Protein 2E2Z (pdb70)

Secondary structure (DSSP, 8-state):
----S---EEEEEEEETTTTEEEEEEEEHHHHHTSEEEEE-TTT--EEES--SS-SGGGS---HHHHHHHH----SSSS-EEEESS--HHHHHHHSSS--

Radius of gyration: 14.29 Å; Cα contacts (8 Å, |Δi|>4): 140; chains: 1; bounding box: 29×41×26 Å

InterPro domains:
  IPR007853 Zinc finger, DNL-type [PF05180] (70-133)
  IPR007853 Zinc finger, DNL-type [PS51501] (64-159)
  IPR024158 Mitochondrial import protein TIM15 [PTHR20922] (60-144)

Organism: Saccharomyces cerevisiae (strain ATCC 204508 / S288c) (NCBI:txid559292)

Foldseek 3Di:
DDDDDDQDKDKDWDQPPPVRRIDMDMDGPLLQVAHWKWFADPPPGDIDTDHHRPCQCVLVPDDPCNQVVQVPDDDDPDNGIDGDNDGDCVRCVVSVPVDD

GO terms:
  GO:0051087 protein-folding chaperone binding (F, IDA)
  GO:0005759 mitochondrial matrix (C, IDA)
  GO:0005739 mitochondrion (C, HDA)
  GO:0030150 protein import into mitochondrial matrix (P, IMP)
  GO:0050821 protein stabilization (P, IMP)
  GO:0006457 protein folding (P, IMP)
  GO:0006986 response to unfolded protein (P, IMP)
  GO:0007005 mitochondrion organization (P, IMP)
  GO:0005515 protein binding (F, IPI)

Structure (mmCIF, N/CA/C/O backbone):
data_2E2Z
#
_entry.id   2E2Z
#
loop_
_entity.id
_entity.type
_entity.pdbx_description
1 polymer Tim15
2 non-polymer 'ZINC ION'
#
loop_
_atom_site.group_PDB
_atom_site.id
_atom_site.type_symbol
_atom_site.label_atom_id
_atom_site.label_alt_id
_atom_site.label_comp_id
_atom_site.label_asym_id
_atom_site.label_entity_id
_atom_site.label_seq_id
_atom_site.pdbx_PDB_ins_code
_atom_site.Cartn_x
_atom_site.Cartn_y
_atom_site.Cartn_z
_atom_site.occupancy
_atom_site.B_iso_or_equiv
_atom_site.auth_seq_id
_atom_site.auth_comp_id
_atom_site.auth_asym_id
_atom_site.auth_atom_id
_atom_site.pdbx_PDB_model_num
ATOM 1 N N . GLY A 1 1 ? -13.338 -1.710 -1.988 1.00 0.00 1 GLY A N 1
ATOM 2 C CA . GLY A 1 1 ? -13.306 -2.650 -3.093 1.00 0.00 1 GLY A CA 1
ATOM 3 C C . GLY A 1 1 ? -12.076 -2.480 -3.964 1.00 0.00 1 GLY A C 1
ATOM 4 O O . GLY A 1 1 ? -11.769 -1.373 -4.405 1.00 0.00 1 GLY A O 1
ATOM 8 N N . SER A 1 2 ? -11.370 -3.579 -4.210 1.00 0.00 2 SER A N 1
ATOM 9 C CA . SER A 1 2 ? -10.164 -3.546 -5.029 1.00 0.00 2 SER A CA 1
ATOM 10 C C . SER A 1 2 ? -9.948 -4.882 -5.732 1.00 0.00 2 SER A C 1
ATOM 11 O O . SER A 1 2 ? -10.724 -5.822 -5.556 1.00 0.00 2 SER A O 1
ATOM 19 N N . HIS A 1 3 ? -8.889 -4.958 -6.531 1.00 0.00 3 HIS A N 1
ATOM 20 C CA . HIS A 1 3 ? -8.569 -6.179 -7.262 1.00 0.00 3 HIS A CA 1
ATOM 21 C C . HIS A 1 3 ? -7.059 -6.365 -7.376 1.00 0.00 3 HIS A C 1
ATOM 22 O O . HIS A 1 3 ? -6.316 -5.398 -7.545 1.00 0.00 3 HIS A O 1
ATOM 36 N N . MET A 1 4 ? -6.612 -7.613 -7.281 1.00 0.00 4 MET A N 1
ATOM 37 C CA . MET A 1 4 ? -5.190 -7.924 -7.374 1.00 0.00 4 MET A CA 1
ATOM 38 C C . MET A 1 4 ? -4.976 -9.315 -7.962 1.00 0.00 4 MET A C 1
ATOM 39 O O . MET A 1 4 ? -5.924 -10.083 -8.127 1.00 0.00 4 MET A O 1
ATOM 53 N N . VAL A 1 5 ? -3.724 -9.634 -8.276 1.00 0.00 5 VAL A N 1
ATOM 54 C CA . VAL A 1 5 ? -3.385 -10.933 -8.845 1.00 0.00 5 VAL A CA 1
ATOM 55 C C . VAL A 1 5 ? -2.415 -11.690 -7.946 1.00 0.00 5 VAL A C 1
ATOM 56 O O . VAL A 1 5 ? -1.646 -12.530 -8.413 1.00 0.00 5 VAL A O 1
ATOM 69 N N . ASP A 1 6 ? -2.456 -11.387 -6.653 1.00 0.00 6 ASP A N 1
ATOM 70 C CA . ASP A 1 6 ? -1.581 -12.041 -5.686 1.00 0.00 6 ASP A CA 1
ATOM 71 C C . ASP A 1 6 ? -2.394 -12.714 -4.585 1.00 0.00 6 ASP A C 1
ATOM 72 O O . ASP A 1 6 ? -2.208 -12.434 -3.401 1.00 0.00 6 ASP A O 1
ATOM 81 N N . LYS A 1 7 ? -3.298 -13.603 -4.984 1.00 0.00 7 LYS A N 1
ATOM 82 C CA . LYS A 1 7 ? -4.141 -14.318 -4.033 1.00 0.00 7 LYS A CA 1
ATOM 83 C C . LYS A 1 7 ? -3.933 -15.824 -4.146 1.00 0.00 7 LYS A C 1
ATOM 84 O O . LYS A 1 7 ? -4.780 -16.556 -4.658 1.00 0.00 7 LYS A O 1
ATOM 103 N N . PRO A 1 8 ? -2.779 -16.302 -3.656 1.00 0.00 8 PRO A N 1
ATOM 104 C CA . PRO A 1 8 ? -2.434 -17.726 -3.689 1.00 0.00 8 PRO A CA 1
ATOM 105 C C . PRO A 1 8 ? -3.293 -18.553 -2.739 1.00 0.00 8 PRO A C 1
ATOM 106 O O . PRO A 1 8 ? -4.228 -18.039 -2.123 1.00 0.00 8 PRO A O 1
ATOM 117 N N . LYS A 1 9 ? -2.971 -19.837 -2.622 1.00 0.00 9 LYS A N 1
ATOM 118 C CA . LYS A 1 9 ? -3.712 -20.736 -1.746 1.00 0.00 9 LYS A CA 1
ATOM 119 C C . LYS A 1 9 ? -2.766 -21.676 -1.005 1.00 0.00 9 LYS A C 1
ATOM 120 O O . LYS A 1 9 ? -1.644 -21.917 -1.448 1.00 0.00 9 LYS A O 1
ATOM 139 N N . MET A 1 10 ? -3.228 -22.204 0.124 1.00 0.00 10 MET A N 1
ATOM 140 C CA . MET A 1 10 ? -2.423 -23.120 0.924 1.00 0.00 10 MET A CA 1
ATOM 141 C C . MET A 1 10 ? -3.284 -24.240 1.499 1.00 0.00 10 MET A C 1
ATOM 142 O O . MET A 1 10 ? -4.484 -24.068 1.706 1.00 0.00 10 MET A O 1
ATOM 156 N N . MET A 1 11 ? -2.662 -25.386 1.754 1.00 0.00 11 MET A N 1
ATOM 157 C CA . MET A 1 11 ? -3.373 -26.534 2.306 1.00 0.00 11 MET A CA 1
ATOM 158 C C . MET A 1 11 ? -3.097 -26.677 3.800 1.00 0.00 11 MET A C 1
ATOM 159 O O . MET A 1 11 ? -1.962 -26.512 4.249 1.00 0.00 11 MET A O 1
ATOM 173 N N . ILE A 1 12 ? -4.140 -26.984 4.563 1.00 0.00 12 ILE A N 1
ATOM 174 C CA . ILE A 1 12 ? -4.009 -27.150 6.005 1.00 0.00 12 ILE A CA 1
ATOM 175 C C . ILE A 1 12 ? -4.871 -28.303 6.507 1.00 0.00 12 ILE A C 1
ATOM 176 O O . ILE A 1 12 ? -6.080 -28.331 6.281 1.00 0.00 12 ILE A O 1
ATOM 192 N N . ALA A 1 13 ? -4.240 -29.253 7.190 1.00 0.00 13 ALA A N 1
ATOM 193 C CA . ALA A 1 13 ? -4.951 -30.406 7.728 1.00 0.00 13 ALA A CA 1
ATOM 194 C C . ALA A 1 13 ? -5.298 -30.201 9.199 1.00 0.00 13 ALA A C 1
ATOM 195 O O . ALA A 1 13 ? -4.429 -29.893 10.015 1.00 0.00 13 ALA A O 1
ATOM 202 N N . PHE A 1 14 ? -6.573 -30.373 9.530 1.00 0.00 14 PHE A N 1
ATOM 203 C CA . PHE A 1 14 ? -7.035 -30.204 10.903 1.00 0.00 14 PHE A CA 1
ATOM 204 C C . PHE A 1 14 ? -7.683 -31.486 11.420 1.00 0.00 14 PHE A C 1
ATOM 205 O O . PHE A 1 14 ? -8.448 -32.139 10.709 1.00 0.00 14 PHE A O 1
ATOM 222 N N . THR A 1 15 ? -7.371 -31.840 12.662 1.00 0.00 15 THR A N 1
ATOM 223 C CA . THR A 1 15 ? -7.920 -33.043 13.275 1.00 0.00 15 THR A CA 1
ATOM 224 C C . THR A 1 15 ? -9.265 -32.760 13.934 1.00 0.00 15 THR A C 1
ATOM 225 O O . THR A 1 15 ? -9.338 -32.051 14.938 1.00 0.00 15 THR A O 1
ATOM 236 N N . CYS A 1 16 ? -10.327 -33.318 13.363 1.00 0.00 16 CYS A N 1
ATOM 237 C CA . CYS A 1 16 ? -11.671 -33.125 13.895 1.00 0.00 16 CYS A CA 1
ATOM 238 C C . CYS A 1 16 ? -11.835 -33.844 15.231 1.00 0.00 16 CYS A C 1
ATOM 239 O O . CYS A 1 16 ? -11.938 -35.070 15.280 1.00 0.00 16 CYS A O 1
ATOM 246 N N . LYS A 1 17 ? -11.857 -33.073 16.312 1.00 0.00 17 LYS A N 1
ATOM 247 C CA . LYS A 1 17 ? -12.008 -33.634 17.650 1.00 0.00 17 LYS A CA 1
ATOM 248 C C . LYS A 1 17 ? -13.425 -34.157 17.863 1.00 0.00 17 LYS A C 1
ATOM 249 O O . LYS A 1 17 ? -13.703 -34.845 18.846 1.00 0.00 17 LYS A O 1
ATOM 268 N N . LYS A 1 18 ? -14.318 -33.829 16.936 1.00 0.00 18 LYS A N 1
ATOM 269 C CA . LYS A 1 18 ? -15.706 -34.267 17.021 1.00 0.00 18 LYS A CA 1
ATOM 270 C C . LYS A 1 18 ? -15.825 -35.759 16.725 1.00 0.00 18 LYS A C 1
ATOM 271 O O . LYS A 1 18 ? -16.356 -36.521 17.534 1.00 0.00 18 LYS A O 1
ATOM 290 N N . CYS A 1 19 ? -15.325 -36.169 15.565 1.00 0.00 19 CYS A N 1
ATOM 291 C CA . CYS A 1 19 ? -15.374 -37.570 15.163 1.00 0.00 19 CYS A CA 1
ATOM 292 C C . CYS A 1 19 ? -13.969 -38.150 15.041 1.00 0.00 19 CYS A C 1
ATOM 293 O O . CYS A 1 19 ? -13.763 -39.170 14.384 1.00 0.00 19 CYS A O 1
ATOM 300 N N . ASN A 1 20 ? -13.005 -37.492 15.677 1.00 0.00 20 ASN A N 1
ATOM 301 C CA . ASN A 1 20 ? -11.618 -37.941 15.637 1.00 0.00 20 ASN A CA 1
ATOM 302 C C . ASN A 1 20 ? -11.184 -38.240 14.205 1.00 0.00 20 ASN A C 1
ATOM 303 O O . ASN A 1 20 ? -10.383 -39.143 13.962 1.00 0.00 20 ASN A O 1
ATOM 314 N N . THR A 1 21 ? -11.718 -37.474 13.258 1.00 0.00 21 THR A N 1
ATOM 315 C CA . THR A 1 21 ? -11.387 -37.657 11.851 1.00 0.00 21 THR A CA 1
ATOM 316 C C . THR A 1 21 ? -10.513 -36.517 11.340 1.00 0.00 21 THR A C 1
ATOM 317 O O . THR A 1 21 ? -10.807 -35.344 11.571 1.00 0.00 21 THR A O 1
ATOM 328 N N . ARG A 1 22 ? -9.438 -36.870 10.643 1.00 0.00 22 ARG A N 1
ATOM 329 C CA . ARG A 1 22 ? -8.520 -35.876 10.099 1.00 0.00 22 ARG A CA 1
ATOM 330 C C . ARG A 1 22 ? -8.711 -35.725 8.593 1.00 0.00 22 ARG A C 1
ATOM 331 O O . ARG A 1 22 ? -8.972 -36.702 7.889 1.00 0.00 22 ARG A O 1
ATOM 352 N N . SER A 1 23 ? -8.581 -34.496 8.104 1.00 0.00 23 SER A N 1
ATOM 353 C CA . SER A 1 23 ? -8.744 -34.217 6.682 1.00 0.00 23 SER A CA 1
ATOM 354 C C . SER A 1 23 ? -8.012 -32.936 6.293 1.00 0.00 23 SER A C 1
ATOM 355 O O . SER A 1 23 ? -7.852 -32.028 7.107 1.00 0.00 23 SER A O 1
ATOM 363 N N . SER A 1 24 ? -7.570 -32.873 5.041 1.00 0.00 24 SER A N 1
ATOM 364 C CA . SER A 1 24 ? -6.851 -31.706 4.543 1.00 0.00 24 SER A CA 1
ATOM 365 C C . SER A 1 24 ? -7.758 -30.839 3.675 1.00 0.00 24 SER A C 1
ATOM 366 O O . SER A 1 24 ? -8.621 -31.346 2.958 1.00 0.00 24 SER A O 1
ATOM 374 N N . HIS A 1 25 ? -7.557 -29.527 3.746 1.00 0.00 25 HIS A N 1
ATOM 375 C CA . HIS A 1 25 ? -8.355 -28.587 2.967 1.00 0.00 25 HIS A CA 1
ATOM 376 C C . HIS A 1 25 ? -7.498 -27.428 2.468 1.00 0.00 25 HIS A C 1
ATOM 377 O O . HIS A 1 25 ? -6.684 -26.878 3.212 1.00 0.00 25 HIS A O 1
ATOM 391 N N . THR A 1 26 ? -7.685 -27.061 1.204 1.00 0.00 26 THR A N 1
ATOM 392 C CA . THR A 1 26 ? -6.927 -25.969 0.605 1.00 0.00 26 THR A CA 1
ATOM 393 C C . THR A 1 26 ? -7.813 -24.752 0.367 1.00 0.00 26 THR A C 1
ATOM 394 O O . THR A 1 26 ? -8.883 -24.858 -0.232 1.00 0.00 26 THR A O 1
ATOM 405 N N . MET A 1 27 ? -7.360 -23.595 0.840 1.00 0.00 27 MET A N 1
ATOM 406 C CA . MET A 1 27 ? -8.112 -22.356 0.676 1.00 0.00 27 MET A CA 1
ATOM 407 C C . MET A 1 27 ? -7.176 -21.184 0.400 1.00 0.00 27 MET A C 1
ATOM 408 O O . MET A 1 27 ? -5.971 -21.271 0.637 1.00 0.00 27 MET A O 1
ATOM 422 N N . SER A 1 28 ? -7.737 -20.090 -0.103 1.00 0.00 28 SER A N 1
ATOM 423 C CA . SER A 1 28 ? -6.951 -18.902 -0.415 1.00 0.00 28 SER A CA 1
ATOM 424 C C . SER A 1 28 ? -6.233 -18.383 0.827 1.00 0.00 28 SER A C 1
ATOM 425 O O . SER A 1 28 ? -6.848 -18.178 1.874 1.00 0.00 28 SER A O 1
ATOM 433 N N . LYS A 1 29 ? -4.927 -18.172 0.704 1.00 0.00 29 LYS A N 1
ATOM 434 C CA . LYS A 1 29 ? -4.124 -17.676 1.814 1.00 0.00 29 LYS A CA 1
ATOM 435 C C . LYS A 1 29 ? -4.588 -16.288 2.245 1.00 0.00 29 LYS A C 1
ATOM 436 O O . LYS A 1 29 ? -4.590 -15.966 3.433 1.00 0.00 29 LYS A O 1
ATOM 455 N N . GLN A 1 30 ? -4.983 -15.473 1.272 1.00 0.00 30 GLN A N 1
ATOM 456 C CA . GLN A 1 30 ? -5.450 -14.120 1.553 1.00 0.00 30 GLN A CA 1
ATOM 457 C C . GLN A 1 30 ? -6.787 -14.148 2.286 1.00 0.00 30 GLN A C 1
ATOM 458 O O . GLN A 1 30 ? -7.027 -13.348 3.190 1.00 0.00 30 GLN A O 1
ATOM 472 N N . ALA A 1 31 ? -7.655 -15.073 1.891 1.00 0.00 31 ALA A N 1
ATOM 473 C CA . ALA A 1 31 ? -8.967 -15.206 2.512 1.00 0.00 31 ALA A CA 1
ATOM 474 C C . ALA A 1 31 ? -8.854 -15.802 3.911 1.00 0.00 31 ALA A C 1
ATOM 475 O O . ALA A 1 31 ? -9.653 -15.492 4.795 1.00 0.00 31 ALA A O 1
ATOM 482 N N . TYR A 1 32 ? -7.858 -16.660 4.105 1.00 0.00 32 TYR A N 1
ATOM 483 C CA . TYR A 1 32 ? -7.644 -17.302 5.396 1.00 0.00 32 TYR A CA 1
ATOM 484 C C . TYR A 1 32 ? -6.939 -16.357 6.364 1.00 0.00 32 TYR A C 1
ATOM 485 O O . TYR A 1 32 ? -7.356 -16.204 7.512 1.00 0.00 32 TYR A O 1
ATOM 503 N N . GLU A 1 33 ? -5.869 -15.726 5.891 1.00 0.00 33 GLU A N 1
ATOM 504 C CA . GLU A 1 33 ? -5.105 -14.796 6.715 1.00 0.00 33 GLU A CA 1
ATOM 505 C C . GLU A 1 33 ? -5.883 -13.502 6.938 1.00 0.00 33 GLU A C 1
ATOM 506 O O . GLU A 1 33 ? -5.838 -12.916 8.020 1.00 0.00 33 GLU A O 1
ATOM 518 N N . LYS A 1 34 ? -6.596 -13.062 5.907 1.00 0.00 34 LYS A N 1
ATOM 519 C CA . LYS A 1 34 ? -7.385 -11.839 5.988 1.00 0.00 34 LYS A CA 1
ATOM 520 C C . LYS A 1 34 ? -8.812 -12.079 5.506 1.00 0.00 34 LYS A C 1
ATOM 521 O O . LYS A 1 34 ? -9.220 -11.568 4.464 1.00 0.00 34 LYS A O 1
ATOM 540 N N . GLY A 1 35 ? -9.568 -12.860 6.272 1.00 0.00 35 GLY A N 1
ATOM 541 C CA . GLY A 1 35 ? -10.942 -13.152 5.907 1.00 0.00 35 GLY A CA 1
ATOM 542 C C . GLY A 1 35 ? -11.473 -14.395 6.595 1.00 0.00 35 GLY A C 1
ATOM 543 O O . GLY A 1 35 ? -10.785 -15.000 7.418 1.00 0.00 35 GLY A O 1
ATOM 547 N N . THR A 1 36 ? -12.701 -14.776 6.259 1.00 0.00 36 THR A N 1
ATOM 548 C CA . THR A 1 36 ? -13.325 -15.952 6.851 1.00 0.00 36 THR A CA 1
ATOM 549 C C . THR A 1 36 ? -13.137 -17.179 5.967 1.00 0.00 36 THR A C 1
ATOM 550 O O . THR A 1 36 ? -13.160 -17.082 4.740 1.00 0.00 36 THR A O 1
ATOM 561 N N . VAL A 1 37 ? -12.950 -18.334 6.598 1.00 0.00 37 VAL A N 1
ATOM 562 C CA . VAL A 1 37 ? -12.759 -19.582 5.868 1.00 0.00 37 VAL A CA 1
ATOM 563 C C . VAL A 1 37 ? -13.518 -20.727 6.529 1.00 0.00 37 VAL A C 1
ATOM 564 O O . VAL A 1 37 ? -13.415 -20.939 7.737 1.00 0.00 37 VAL A O 1
ATOM 577 N N . LEU A 1 38 ? -14.280 -21.463 5.728 1.00 0.00 38 LEU A N 1
ATOM 578 C CA . LEU A 1 38 ? -15.058 -22.589 6.234 1.00 0.00 38 LEU A CA 1
ATOM 579 C C . LEU A 1 38 ? -14.664 -23.884 5.531 1.00 0.00 38 LEU A C 1
ATOM 580 O O . LEU A 1 38 ? -14.522 -23.918 4.308 1.00 0.00 38 LEU A O 1
ATOM 596 N N . ILE A 1 39 ? -14.491 -24.945 6.310 1.00 0.00 39 ILE A N 1
ATOM 597 C CA . ILE A 1 39 ? -14.117 -26.243 5.761 1.00 0.00 39 ILE A CA 1
ATOM 598 C C . ILE A 1 39 ? -15.015 -27.349 6.304 1.00 0.00 39 ILE A C 1
ATOM 599 O O . ILE A 1 39 ? -15.334 -27.377 7.492 1.00 0.00 39 ILE A O 1
ATOM 615 N N . SER A 1 40 ? -15.418 -28.261 5.425 1.00 0.00 40 SER A N 1
ATOM 616 C CA . SER A 1 40 ? -16.282 -29.369 5.815 1.00 0.00 40 SER A CA 1
ATOM 617 C C . SER A 1 40 ? -15.470 -30.646 6.012 1.00 0.00 40 SER A C 1
ATOM 618 O O . SER A 1 40 ? -14.574 -30.953 5.225 1.00 0.00 40 SER A O 1
ATOM 626 N N . CYS A 1 41 ? -15.791 -31.386 7.067 1.00 0.00 41 CYS A N 1
ATOM 627 C CA . CYS A 1 41 ? -15.092 -32.630 7.370 1.00 0.00 41 CYS A CA 1
ATOM 628 C C . CYS A 1 41 ? -15.801 -33.821 6.732 1.00 0.00 41 CYS A C 1
ATOM 629 O O . CYS A 1 41 ? -16.956 -34.121 7.034 1.00 0.00 41 CYS A O 1
ATOM 636 N N . PRO A 1 42 ? -15.095 -34.515 5.828 1.00 0.00 42 PRO A N 1
ATOM 637 C CA . PRO A 1 42 ? -15.637 -35.684 5.128 1.00 0.00 42 PRO A CA 1
ATOM 638 C C . PRO A 1 42 ? -15.816 -36.882 6.053 1.00 0.00 42 PRO A C 1
ATOM 639 O O . PRO A 1 42 ? -15.132 -37.897 5.912 1.00 0.00 42 PRO A O 1
ATOM 650 N N . HIS A 1 43 ? -16.741 -36.760 7.001 1.00 0.00 43 HIS A N 1
ATOM 651 C CA . HIS A 1 43 ? -17.011 -37.834 7.949 1.00 0.00 43 HIS A CA 1
ATOM 652 C C . HIS A 1 43 ? -18.235 -37.513 8.800 1.00 0.00 43 HIS A C 1
ATOM 653 O O . HIS A 1 43 ? -19.045 -38.392 9.097 1.00 0.00 43 HIS A O 1
ATOM 667 N N . CYS A 1 44 ? -18.364 -36.249 9.189 1.00 0.00 44 CYS A N 1
ATOM 668 C CA . CYS A 1 44 ? -19.490 -35.812 10.008 1.00 0.00 44 CYS A CA 1
ATOM 669 C C . CYS A 1 44 ? -20.337 -34.785 9.263 1.00 0.00 44 CYS A C 1
ATOM 670 O O . CYS A 1 44 ? -21.226 -34.161 9.842 1.00 0.00 44 CYS A O 1
ATOM 677 N N . LYS A 1 45 ? -20.054 -34.614 7.976 1.00 0.00 45 LYS A N 1
ATOM 678 C CA . LYS A 1 45 ? -20.789 -33.663 7.151 1.00 0.00 45 LYS A CA 1
ATOM 679 C C . LYS A 1 45 ? -21.128 -32.404 7.943 1.00 0.00 45 LYS A C 1
ATOM 680 O O . LYS A 1 45 ? -22.248 -32.246 8.427 1.00 0.00 45 LYS A O 1
ATOM 699 N N . VAL A 1 46 ? -20.152 -31.509 8.069 1.00 0.00 46 VAL A N 1
ATOM 700 C CA . VAL A 1 46 ? -20.348 -30.263 8.800 1.00 0.00 46 VAL A CA 1
ATOM 701 C C . VAL A 1 46 ? -19.178 -29.310 8.585 1.00 0.00 46 VAL A C 1
ATOM 702 O O . VAL A 1 46 ? -18.020 -29.727 8.569 1.00 0.00 46 VAL A O 1
ATOM 715 N N . ARG A 1 47 ? -19.488 -28.028 8.420 1.00 0.00 47 ARG A N 1
ATOM 716 C CA . ARG A 1 47 ? -18.462 -27.015 8.205 1.00 0.00 47 ARG A CA 1
ATOM 717 C C . ARG A 1 47 ? -18.022 -26.398 9.530 1.00 0.00 47 ARG A C 1
ATOM 718 O O . ARG A 1 47 ? -18.842 -26.149 10.414 1.00 0.00 47 ARG A O 1
ATOM 739 N N . HIS A 1 48 ? -16.722 -26.152 9.659 1.00 0.00 48 HIS A N 1
ATOM 740 C CA . HIS A 1 48 ? -16.173 -25.564 10.876 1.00 0.00 48 HIS A CA 1
ATOM 741 C C . HIS A 1 48 ? -15.331 -24.333 10.552 1.00 0.00 48 HIS A C 1
ATOM 742 O O . HIS A 1 48 ? -14.736 -24.241 9.477 1.00 0.00 48 HIS A O 1
ATOM 756 N N . LEU A 1 49 ? -15.285 -23.391 11.486 1.00 0.00 49 LEU A N 1
ATOM 757 C CA . LEU A 1 49 ? -14.516 -22.165 11.300 1.00 0.00 49 LEU A CA 1
ATOM 758 C C . LEU A 1 49 ? -13.049 -22.384 11.655 1.00 0.00 49 LEU A C 1
ATOM 759 O O . LEU A 1 49 ? -12.731 -22.986 12.681 1.00 0.00 49 LEU A O 1
ATOM 775 N N . ILE A 1 50 ? -12.159 -21.889 10.801 1.00 0.00 50 ILE A N 1
ATOM 776 C CA . ILE A 1 50 ? -10.726 -22.027 11.026 1.00 0.00 50 I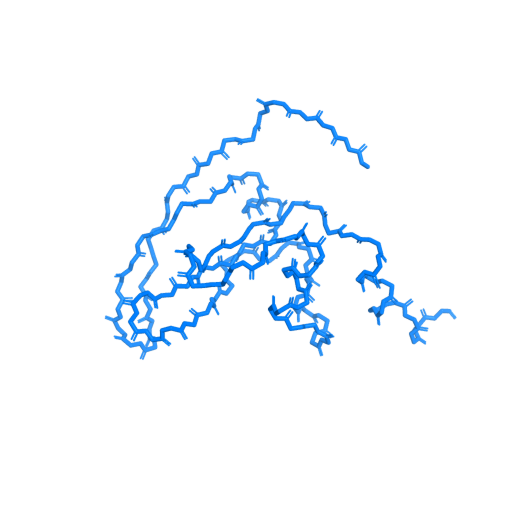LE A CA 1
ATOM 777 C C . ILE A 1 50 ? -10.079 -20.673 11.299 1.00 0.00 50 ILE A C 1
ATOM 778 O O . ILE A 1 50 ? -9.226 -20.547 12.177 1.00 0.00 50 ILE A O 1
ATOM 794 N N . ALA A 1 51 ? -10.492 -19.663 10.541 1.00 0.00 51 ALA A N 1
ATOM 795 C CA . ALA A 1 51 ? -9.956 -18.317 10.703 1.00 0.00 51 ALA A CA 1
ATOM 796 C C . ALA A 1 51 ? -11.009 -17.263 10.378 1.00 0.00 51 ALA A C 1
ATOM 797 O O . ALA A 1 51 ? -11.238 -16.939 9.212 1.00 0.00 51 ALA A O 1
ATOM 804 N N . ASP A 1 52 ? -11.649 -16.733 11.414 1.00 0.00 52 ASP A N 1
ATOM 805 C CA . ASP A 1 52 ? -12.678 -15.715 11.239 1.00 0.00 52 ASP A CA 1
ATOM 806 C C . ASP A 1 52 ? -12.083 -14.315 11.348 1.00 0.00 52 ASP A C 1
ATOM 807 O O . ASP A 1 52 ? -11.626 -13.905 12.415 1.00 0.00 52 ASP A O 1
ATOM 816 N N . HIS A 1 53 ? -12.090 -13.586 10.236 1.00 0.00 53 HIS A N 1
ATOM 817 C CA . HIS A 1 53 ? -11.550 -12.232 10.207 1.00 0.00 53 HIS A CA 1
ATOM 818 C C . HIS A 1 53 ? -12.635 -11.222 9.845 1.00 0.00 53 HIS A C 1
ATOM 819 O O . HIS A 1 53 ? -12.519 -10.034 10.152 1.00 0.00 53 HIS A O 1
ATOM 833 N N . LEU A 1 54 ? -13.688 -11.701 9.193 1.00 0.00 54 LEU A N 1
ATOM 834 C CA . LEU A 1 54 ? -14.794 -10.840 8.789 1.00 0.00 54 LEU A CA 1
ATOM 835 C C . LEU A 1 54 ? -15.883 -10.814 9.857 1.00 0.00 54 LEU A C 1
ATOM 836 O O . LEU A 1 54 ? -16.839 -10.044 9.767 1.00 0.00 54 LEU A O 1
ATOM 852 N N . LYS A 1 55 ? -15.729 -11.659 10.871 1.00 0.00 55 LYS A N 1
ATOM 853 C CA . LYS A 1 55 ? -16.696 -11.732 11.960 1.00 0.00 55 LYS A CA 1
ATOM 854 C C . LYS A 1 55 ? -18.115 -11.877 11.419 1.00 0.00 55 LYS A C 1
ATOM 855 O O . LYS A 1 55 ? -19.028 -11.170 11.847 1.00 0.00 55 LYS A O 1
ATOM 874 N N . ILE A 1 56 ? -18.294 -12.798 10.478 1.00 0.00 56 ILE A N 1
ATOM 875 C CA . ILE A 1 56 ? -19.602 -13.037 9.881 1.00 0.00 56 ILE A CA 1
ATOM 876 C C . ILE A 1 56 ? -20.506 -13.815 10.832 1.00 0.00 56 ILE A C 1
ATOM 877 O O . ILE A 1 56 ? -21.648 -13.426 11.076 1.00 0.00 56 ILE A O 1
ATOM 893 N N . PHE A 1 57 ? -19.986 -14.914 11.367 1.00 0.00 57 PHE A N 1
ATOM 894 C CA . PHE A 1 57 ? -20.746 -15.747 12.292 1.00 0.00 57 PHE A CA 1
ATOM 895 C C . PHE A 1 57 ? -20.740 -15.146 13.695 1.00 0.00 57 PHE A C 1
ATOM 896 O O . PHE A 1 57 ? -21.571 -15.494 14.535 1.00 0.00 57 PHE A O 1
ATOM 913 N N . HIS A 1 58 ? -19.798 -14.242 13.941 1.00 0.00 58 HIS A N 1
ATOM 914 C CA . HIS A 1 58 ? -19.683 -13.591 15.242 1.00 0.00 58 HIS A CA 1
ATOM 915 C C . HIS A 1 58 ? -20.953 -12.815 15.574 1.00 0.00 58 HIS A C 1
ATOM 916 O O . HIS A 1 58 ? -21.207 -12.489 16.734 1.00 0.00 58 HIS A O 1
ATOM 930 N N . ASP A 1 59 ? -21.746 -12.521 14.550 1.00 0.00 59 ASP A N 1
ATOM 931 C CA . ASP A 1 59 ? -22.990 -11.782 14.734 1.00 0.00 59 ASP A CA 1
ATOM 932 C C . ASP A 1 59 ? -24.124 -12.719 15.139 1.00 0.00 59 ASP A C 1
ATOM 933 O O . ASP A 1 59 ? -25.273 -12.298 15.275 1.00 0.00 59 ASP A O 1
ATOM 942 N N . HIS A 1 60 ? -23.793 -13.992 15.329 1.00 0.00 60 HIS A N 1
ATOM 943 C CA . HIS A 1 60 ? -24.784 -14.990 15.718 1.00 0.00 60 HIS A CA 1
ATOM 944 C C . HIS A 1 60 ? -26.150 -14.657 15.127 1.00 0.00 60 HIS A C 1
ATOM 945 O O . HIS A 1 60 ? -27.170 -14.737 15.812 1.00 0.00 60 HIS A O 1
ATOM 959 N N . HIS A 1 61 ? -26.163 -14.284 13.851 1.00 0.00 61 HIS A N 1
ATOM 960 C CA . HIS A 1 61 ? -27.405 -13.939 13.168 1.00 0.00 61 HIS A CA 1
ATOM 961 C C . HIS A 1 61 ? -27.322 -14.284 11.684 1.00 0.00 61 HIS A C 1
ATOM 962 O O . HIS A 1 61 ? -28.124 -13.808 10.880 1.00 0.00 61 HIS A O 1
ATOM 976 N N . VAL A 1 62 ? -26.346 -15.113 11.328 1.00 0.00 62 VAL A N 1
ATOM 977 C CA . VAL A 1 62 ? -26.159 -15.522 9.941 1.00 0.00 62 VAL A CA 1
ATOM 978 C C . VAL A 1 62 ? -25.864 -17.014 9.842 1.00 0.00 62 VAL A C 1
ATOM 979 O O . VAL A 1 62 ? -25.089 -17.559 10.629 1.00 0.00 62 VAL A O 1
ATOM 992 N N . THR A 1 63 ? -26.488 -17.673 8.870 1.00 0.00 63 THR A N 1
ATOM 993 C CA . THR A 1 63 ? -26.294 -19.103 8.668 1.00 0.00 63 THR A CA 1
ATOM 994 C C . THR A 1 63 ? -25.348 -19.370 7.504 1.00 0.00 63 THR A C 1
ATOM 995 O O . THR A 1 63 ? -25.148 -18.512 6.644 1.00 0.00 63 THR A O 1
ATOM 1006 N N . VAL A 1 64 ? -24.768 -20.566 7.481 1.00 0.00 64 VAL A N 1
ATOM 1007 C CA . VAL A 1 64 ? -23.843 -20.947 6.420 1.00 0.00 64 VAL A CA 1
ATOM 1008 C C . VAL A 1 64 ? -24.491 -20.802 5.048 1.00 0.00 64 VAL A C 1
ATOM 1009 O O . VAL A 1 64 ? -23.819 -20.499 4.062 1.00 0.00 64 VAL A O 1
ATOM 1022 N N . GLU A 1 65 ? -25.802 -21.018 4.992 1.00 0.00 65 GLU A N 1
ATOM 1023 C CA . GLU A 1 65 ? -26.541 -20.911 3.740 1.00 0.00 65 GLU A CA 1
ATOM 1024 C C . GLU A 1 65 ? -26.554 -19.471 3.237 1.00 0.00 65 GLU A C 1
ATOM 1025 O O . GLU A 1 65 ? -26.457 -19.221 2.036 1.00 0.00 65 GLU A O 1
ATOM 1037 N N . GLN A 1 66 ? -26.674 -18.527 4.165 1.00 0.00 66 GLN A N 1
ATOM 1038 C CA . GLN A 1 66 ? -26.701 -17.112 3.817 1.00 0.00 66 GLN A CA 1
ATOM 1039 C C . GLN A 1 66 ? -25.384 -16.683 3.180 1.00 0.00 66 GLN A C 1
ATOM 1040 O O . GLN A 1 66 ? -25.370 -15.957 2.185 1.00 0.00 66 GLN A O 1
ATOM 1054 N N . LEU A 1 67 ? -24.277 -17.136 3.759 1.00 0.00 67 LEU A N 1
ATOM 1055 C CA . LEU A 1 67 ? -22.953 -16.799 3.248 1.00 0.00 67 LEU A CA 1
ATOM 1056 C C . LEU A 1 67 ? -22.808 -17.223 1.790 1.00 0.00 67 LEU A C 1
ATOM 1057 O O . LEU A 1 67 ? -22.174 -16.532 0.993 1.00 0.00 67 LEU A O 1
ATOM 1073 N N . MET A 1 68 ? -23.402 -18.361 1.447 1.00 0.00 68 MET A N 1
ATOM 1074 C CA . MET A 1 68 ? -23.342 -18.874 0.084 1.00 0.00 68 MET A CA 1
ATOM 1075 C C . MET A 1 68 ? -24.215 -18.042 -0.850 1.00 0.00 68 MET A C 1
ATOM 1076 O O . MET A 1 68 ? -23.832 -17.756 -1.984 1.00 0.00 68 MET A O 1
ATOM 1090 N N . LYS A 1 69 ? -25.391 -17.656 -0.365 1.00 0.00 69 LYS A N 1
ATOM 1091 C CA . LYS A 1 69 ? -26.319 -16.855 -1.155 1.00 0.00 69 LYS A CA 1
ATOM 1092 C C . LYS A 1 69 ? -25.698 -15.513 -1.528 1.00 0.00 69 LYS A C 1
ATOM 1093 O O . LYS A 1 69 ? -26.059 -14.910 -2.539 1.00 0.00 69 LYS A O 1
ATOM 1112 N N . ALA A 1 70 ? -24.760 -15.051 -0.707 1.00 0.00 70 ALA A N 1
ATOM 1113 C CA . ALA A 1 70 ? -24.087 -13.782 -0.954 1.00 0.00 70 ALA A CA 1
ATOM 1114 C C . ALA A 1 70 ? -23.024 -13.926 -2.038 1.00 0.00 70 ALA A C 1
ATOM 1115 O O . ALA A 1 70 ? -22.793 -13.005 -2.819 1.00 0.00 70 ALA A O 1
ATOM 1122 N N . ASN A 1 71 ? -22.379 -15.087 -2.077 1.00 0.00 71 ASN A N 1
ATOM 1123 C CA . ASN A 1 71 ? -21.339 -15.351 -3.065 1.00 0.00 71 ASN A CA 1
ATOM 1124 C C . ASN A 1 71 ? -21.949 -15.784 -4.395 1.00 0.00 71 ASN A C 1
ATOM 1125 O O . ASN A 1 71 ? -21.802 -15.102 -5.408 1.00 0.00 71 ASN A O 1
ATOM 1136 N N . GLY A 1 72 ? -22.635 -16.923 -4.382 1.00 0.00 72 GLY A N 1
ATOM 1137 C CA . GLY A 1 72 ? -23.258 -17.427 -5.592 1.00 0.00 72 GLY A CA 1
ATOM 1138 C C . GLY A 1 72 ? -23.250 -18.941 -5.661 1.00 0.00 72 GLY A C 1
ATOM 1139 O O . GLY A 1 72 ? -24.000 -19.538 -6.433 1.00 0.00 72 GLY A O 1
ATOM 1143 N N . GLU A 1 73 ? -22.398 -19.564 -4.852 1.00 0.00 73 GLU A N 1
ATOM 1144 C CA . GLU A 1 73 ? -22.294 -21.018 -4.827 1.00 0.00 73 GLU A CA 1
ATOM 1145 C C . GLU A 1 73 ? -23.666 -21.659 -4.638 1.00 0.00 73 GLU A C 1
ATOM 1146 O O . GLU A 1 73 ? -24.247 -21.596 -3.555 1.00 0.00 73 GLU A O 1
ATOM 1158 N N . GLN A 1 74 ? -24.177 -22.274 -5.700 1.00 0.00 74 GLN A N 1
ATOM 1159 C CA . GLN A 1 74 ? -25.481 -22.924 -5.651 1.00 0.00 74 GLN A CA 1
ATOM 1160 C C . GLN A 1 74 ? -25.370 -24.322 -5.052 1.00 0.00 74 GLN A C 1
ATOM 1161 O O . GLN A 1 74 ? -26.233 -24.750 -4.284 1.00 0.00 74 GLN A O 1
ATOM 1175 N N . VAL A 1 75 ? -24.303 -25.030 -5.407 1.00 0.00 75 VAL A N 1
ATOM 1176 C CA . VAL A 1 75 ? -24.078 -26.380 -4.903 1.00 0.00 75 VAL A CA 1
ATOM 1177 C C . VAL A 1 75 ? -23.418 -26.351 -3.530 1.00 0.00 75 VAL A C 1
ATOM 1178 O O . VAL A 1 75 ? -22.546 -25.523 -3.266 1.00 0.00 75 VAL A O 1
ATOM 1191 N N . SER A 1 76 ? -23.838 -27.261 -2.658 1.00 0.00 76 SER A N 1
ATOM 1192 C CA . SER A 1 76 ? -23.289 -27.339 -1.309 1.00 0.00 76 SER A CA 1
ATOM 1193 C C . SER A 1 76 ? -22.568 -28.665 -1.091 1.00 0.00 76 SER A C 1
ATOM 1194 O O . SER A 1 76 ? -21.681 -28.769 -0.244 1.00 0.00 76 SER A O 1
ATOM 1202 N N . GLN A 1 77 ? -22.955 -29.676 -1.863 1.00 0.00 77 GLN A N 1
ATOM 1203 C CA . GLN A 1 77 ? -22.346 -30.996 -1.754 1.00 0.00 77 GLN A CA 1
ATOM 1204 C C . GLN A 1 77 ? -21.227 -31.165 -2.777 1.00 0.00 77 GLN A C 1
ATOM 1205 O O . GLN A 1 77 ? -20.871 -32.286 -3.143 1.00 0.00 77 GLN A O 1
ATOM 1219 N N . ASP A 1 78 ? -20.678 -30.046 -3.236 1.00 0.00 78 ASP A N 1
ATOM 1220 C CA . ASP A 1 78 ? -19.600 -30.071 -4.218 1.00 0.00 78 ASP A CA 1
ATOM 1221 C C . ASP A 1 78 ? -18.241 -30.166 -3.530 1.00 0.00 78 ASP A C 1
ATOM 1222 O O . ASP A 1 78 ? -17.606 -31.221 -3.530 1.00 0.00 78 ASP A O 1
ATOM 1231 N N . VAL A 1 79 ? -17.801 -29.057 -2.944 1.00 0.00 79 VAL A N 1
ATOM 1232 C CA . VAL A 1 79 ? -16.518 -29.015 -2.253 1.00 0.00 79 VAL A CA 1
ATOM 1233 C C . VAL A 1 79 ? -16.710 -28.901 -0.745 1.00 0.00 79 VAL A C 1
ATOM 1234 O O . VAL A 1 79 ? -15.859 -29.327 0.034 1.00 0.00 79 VAL A O 1
ATOM 1247 N N . GLY A 1 80 ? -17.837 -28.323 -0.339 1.00 0.00 80 GLY A N 1
ATOM 1248 C CA . GLY A 1 80 ? -18.121 -28.163 1.075 1.00 0.00 80 GLY A CA 1
ATOM 1249 C C . GLY A 1 80 ? -17.174 -27.192 1.751 1.00 0.00 80 GLY A C 1
ATOM 1250 O O . GLY A 1 80 ? -17.002 -27.229 2.970 1.00 0.00 80 GLY A O 1
ATOM 1254 N N . ASP A 1 81 ? -16.555 -26.323 0.959 1.00 0.00 81 ASP A N 1
ATOM 1255 C CA . ASP A 1 81 ? -15.619 -25.339 1.489 1.00 0.00 81 ASP A CA 1
ATOM 1256 C C . ASP A 1 81 ? -15.775 -24.001 0.772 1.00 0.00 81 ASP A C 1
ATOM 1257 O O . ASP A 1 81 ? -15.908 -23.951 -0.451 1.00 0.00 81 ASP A O 1
ATOM 1266 N N . LEU A 1 82 ? -15.758 -22.918 1.542 1.00 0.00 82 LEU A N 1
ATOM 1267 C CA . LEU A 1 82 ? -15.899 -21.579 0.981 1.00 0.00 82 LEU A CA 1
ATOM 1268 C C . LEU A 1 82 ? -14.935 -20.604 1.652 1.00 0.00 82 LEU A C 1
ATOM 1269 O O . LEU A 1 82 ? -14.619 -20.743 2.833 1.00 0.00 82 LEU A O 1
ATOM 1285 N N . GLU A 1 83 ? -14.475 -19.617 0.890 1.00 0.00 83 GLU A N 1
ATOM 1286 C CA . GLU A 1 83 ? -13.549 -18.618 1.412 1.00 0.00 83 GLU A CA 1
ATOM 1287 C C . GLU A 1 83 ? -14.071 -17.207 1.158 1.00 0.00 83 GLU A C 1
ATOM 1288 O O . GLU A 1 83 ? -14.597 -16.911 0.085 1.00 0.00 83 GLU A O 1
ATOM 1300 N N . PHE A 1 84 ? -13.923 -16.340 2.154 1.00 0.00 84 PHE A N 1
ATOM 1301 C CA . PHE A 1 84 ? -14.381 -14.960 2.041 1.00 0.00 84 PHE A CA 1
ATOM 1302 C C . PHE A 1 84 ? -13.276 -13.986 2.440 1.00 0.00 84 PHE A C 1
ATOM 1303 O O . PHE A 1 84 ? -12.662 -14.127 3.497 1.00 0.00 84 PHE A O 1
ATOM 1320 N N . GLU A 1 85 ? -13.028 -12.999 1.584 1.00 0.00 85 GLU A N 1
ATOM 1321 C CA . GLU A 1 85 ? -11.996 -12.003 1.847 1.00 0.00 85 GLU A CA 1
ATOM 1322 C C . GLU A 1 85 ? -12.607 -10.611 1.989 1.00 0.00 85 GLU A C 1
ATOM 1323 O O . GLU A 1 85 ? -11.988 -9.704 2.546 1.00 0.00 85 GLU A O 1
ATOM 1335 N N . ASP A 1 86 ? -13.824 -10.451 1.481 1.00 0.00 86 ASP A N 1
ATOM 1336 C CA . ASP A 1 86 ? -14.520 -9.172 1.552 1.00 0.00 86 ASP A CA 1
ATOM 1337 C C . ASP A 1 86 ? -16.031 -9.371 1.500 1.00 0.00 86 ASP A C 1
ATOM 1338 O O . ASP A 1 86 ? -16.625 -9.415 0.422 1.00 0.00 86 ASP A O 1
ATOM 1347 N N . ILE A 1 87 ? -16.647 -9.492 2.671 1.00 0.00 87 ILE A N 1
ATOM 1348 C CA . ILE A 1 87 ? -18.089 -9.687 2.759 1.00 0.00 87 ILE A CA 1
ATOM 1349 C C . ILE A 1 87 ? -18.840 -8.544 2.084 1.00 0.00 87 ILE A C 1
ATOM 1350 O O . ILE A 1 87 ? -18.339 -7.427 1.960 1.00 0.00 87 ILE A O 1
ATOM 1366 N N . PRO A 1 88 ? -20.073 -8.828 1.639 1.00 0.00 88 PRO A N 1
ATOM 1367 C CA . PRO A 1 88 ? -20.921 -7.837 0.971 1.00 0.00 88 PRO A CA 1
ATOM 1368 C C . PRO A 1 88 ? -21.410 -6.754 1.927 1.00 0.00 88 PRO A C 1
ATOM 1369 O O . PRO A 1 88 ? -20.958 -6.671 3.070 1.00 0.00 88 PRO A O 1
ATOM 1380 N N . ASP A 1 89 ? -22.335 -5.927 1.454 1.00 0.00 89 ASP A N 1
ATOM 1381 C CA . ASP A 1 89 ? -22.887 -4.850 2.268 1.00 0.00 89 ASP A CA 1
ATOM 1382 C C . ASP A 1 89 ? -24.309 -5.178 2.712 1.00 0.00 89 ASP A C 1
ATOM 1383 O O . ASP A 1 89 ? -24.793 -4.654 3.716 1.00 0.00 89 ASP A O 1
ATOM 1392 N N . SER A 1 90 ? -24.974 -6.046 1.957 1.00 0.00 90 SER A N 1
ATOM 1393 C CA . SER A 1 90 ? -26.342 -6.440 2.269 1.00 0.00 90 SER A CA 1
ATOM 1394 C C . SER A 1 90 ? -26.385 -7.310 3.522 1.00 0.00 90 SER A C 1
ATOM 1395 O O . SER A 1 90 ? -27.374 -7.315 4.256 1.00 0.00 90 SER A O 1
ATOM 1403 N N . LEU A 1 91 ? -25.304 -8.045 3.761 1.00 0.00 91 LEU A N 1
ATOM 1404 C CA . LEU A 1 91 ? -25.216 -8.919 4.925 1.00 0.00 91 LEU A CA 1
ATOM 1405 C C . LEU A 1 91 ? -24.960 -8.113 6.194 1.00 0.00 91 LEU A C 1
ATOM 1406 O O . LEU A 1 91 ? -25.753 -8.146 7.135 1.00 0.00 91 LEU A O 1
ATOM 1422 N N . LYS A 1 92 ? -23.847 -7.386 6.213 1.00 0.00 92 LYS A N 1
ATOM 1423 C CA . LYS A 1 92 ? -23.487 -6.567 7.364 1.00 0.00 92 LYS A CA 1
ATOM 1424 C C . LYS A 1 92 ? -24.639 -5.650 7.762 1.00 0.00 92 LYS A C 1
ATOM 1425 O O . LYS A 1 92 ? -24.785 -5.293 8.931 1.00 0.00 92 LYS A O 1
ATOM 1444 N N . ASP A 1 93 ? -25.455 -5.275 6.783 1.00 0.00 93 ASP A N 1
ATOM 1445 C CA . ASP A 1 93 ? -26.596 -4.401 7.031 1.00 0.00 93 ASP A CA 1
ATOM 1446 C C . ASP A 1 93 ? -27.513 -4.995 8.096 1.00 0.00 93 ASP A C 1
ATOM 1447 O O . ASP A 1 93 ? -27.925 -4.306 9.030 1.00 0.00 93 ASP A O 1
ATOM 1456 N N . VAL A 1 94 ? -27.829 -6.277 7.949 1.00 0.00 94 VAL A N 1
ATOM 1457 C CA . VAL A 1 94 ? -28.698 -6.964 8.899 1.00 0.00 94 VAL A CA 1
ATOM 1458 C C . VAL A 1 94 ? -28.049 -7.047 10.276 1.00 0.00 94 VAL A C 1
ATOM 1459 O O . VAL A 1 94 ? -28.734 -7.197 11.289 1.00 0.00 94 VAL A O 1
ATOM 1472 N N . LEU A 1 95 ? -26.725 -6.949 10.307 1.00 0.00 95 LEU A N 1
ATOM 1473 C CA . LEU A 1 95 ? -25.982 -7.013 11.561 1.00 0.00 95 LEU A CA 1
ATOM 1474 C C . LEU A 1 95 ? -25.843 -5.627 12.182 1.00 0.00 95 LEU A C 1
ATOM 1475 O O . LEU A 1 95 ? -25.536 -5.494 13.366 1.00 0.00 95 LEU A O 1
ATOM 1491 N N . GLY A 1 96 ? -26.075 -4.596 11.375 1.00 0.00 96 GLY A N 1
ATOM 1492 C CA . GLY A 1 96 ? -25.973 -3.233 11.864 1.00 0.00 96 GLY A CA 1
ATOM 1493 C C . GLY A 1 96 ? -27.229 -2.427 11.600 1.00 0.00 96 GLY A C 1
ATOM 1494 O O . GLY A 1 96 ? -27.173 -1.355 10.998 1.00 0.00 96 GLY A O 1
ATOM 1498 N N . LYS A 1 97 ? -28.367 -2.943 12.051 1.00 0.00 97 LYS A N 1
ATOM 1499 C CA . LYS A 1 97 ? -29.644 -2.265 11.861 1.00 0.00 97 LYS A CA 1
ATOM 1500 C C . LYS A 1 97 ? -30.258 -1.877 13.201 1.00 0.00 97 LYS A C 1
ATOM 1501 O O . LYS A 1 97 ? -30.895 -0.830 13.323 1.00 0.00 97 LYS A O 1
ATOM 1520 N N . TYR A 1 98 ? -30.063 -2.725 14.205 1.00 0.00 98 TYR A N 1
ATOM 1521 C CA . TYR A 1 98 ? -30.599 -2.470 15.537 1.00 0.00 98 TYR A CA 1
ATOM 1522 C C . TYR A 1 98 ? -29.882 -1.297 16.197 1.00 0.00 98 TYR A C 1
ATOM 1523 O O . TYR A 1 98 ? -30.492 -0.510 16.920 1.00 0.00 98 TYR A O 1
ATOM 1541 N N . ALA A 1 99 ? -28.582 -1.186 15.942 1.00 0.00 99 ALA A N 1
ATOM 1542 C CA . ALA A 1 99 ? -27.782 -0.108 16.508 1.00 0.00 99 ALA A CA 1
ATOM 1543 C C . ALA A 1 99 ? -27.549 0.999 15.485 1.00 0.00 99 ALA A C 1
ATOM 1544 O O . ALA A 1 99 ? -26.912 0.781 14.454 1.00 0.00 99 ALA A O 1
ATOM 1551 N N . LYS A 1 100 ? -28.068 2.186 15.777 1.00 0.00 100 LYS A N 1
ATOM 1552 C CA . LYS A 1 100 ? -27.917 3.328 14.883 1.00 0.00 100 LYS A CA 1
ATOM 1553 C C . LYS A 1 100 ? -27.883 4.634 15.670 1.00 0.00 100 LYS A C 1
ATOM 1554 O O . LYS A 1 100 ? -28.885 5.044 16.256 1.00 0.00 100 LYS A O 1
ATOM 1574 N N . GLY A 1 1 ? 2.546 -0.089 2.312 1.00 0.00 1 GLY A N 2
ATOM 1575 C CA . GLY A 1 1 ? 3.380 -0.045 1.126 1.00 0.00 1 GLY A CA 2
ATOM 1576 C C . GLY A 1 1 ? 2.673 -0.590 -0.100 1.00 0.00 1 GLY A C 2
ATOM 1577 O O . GLY A 1 1 ? 1.579 -0.144 -0.443 1.00 0.00 1 GLY A O 2
ATOM 1581 N N . SER A 1 2 ? 3.301 -1.556 -0.763 1.00 0.00 2 SER A N 2
ATOM 1582 C CA . SER A 1 2 ? 2.728 -2.158 -1.961 1.00 0.00 2 SER A CA 2
ATOM 1583 C C . SER A 1 2 ? 3.014 -3.656 -2.006 1.00 0.00 2 SER A C 2
ATOM 1584 O O . SER A 1 2 ? 4.171 -4.079 -2.006 1.00 0.00 2 SER A O 2
ATOM 1592 N N . HIS A 1 3 ? 1.952 -4.455 -2.045 1.00 0.00 3 HIS A N 2
ATOM 1593 C CA . HIS A 1 3 ? 2.088 -5.906 -2.091 1.00 0.00 3 HIS A CA 2
ATOM 1594 C C . HIS A 1 3 ? 1.295 -6.489 -3.257 1.00 0.00 3 HIS A C 2
ATOM 1595 O O . HIS A 1 3 ? 0.153 -6.100 -3.499 1.00 0.00 3 HIS A O 2
ATOM 1609 N N . MET A 1 4 ? 1.909 -7.423 -3.976 1.00 0.00 4 MET A N 2
ATOM 1610 C CA . MET A 1 4 ? 1.260 -8.060 -5.116 1.00 0.00 4 MET A CA 2
ATOM 1611 C C . MET A 1 4 ? 0.060 -8.887 -4.665 1.00 0.00 4 MET A C 2
ATOM 1612 O O . MET A 1 4 ? 0.067 -9.471 -3.582 1.00 0.00 4 MET A O 2
ATOM 1626 N N . VAL A 1 5 ? -0.971 -8.932 -5.504 1.00 0.00 5 VAL A N 2
ATOM 1627 C CA . VAL A 1 5 ? -2.178 -9.688 -5.192 1.00 0.00 5 VAL A CA 2
ATOM 1628 C C . VAL A 1 5 ? -2.570 -10.599 -6.350 1.00 0.00 5 VAL A C 2
ATOM 1629 O O . VAL A 1 5 ? -2.881 -10.130 -7.445 1.00 0.00 5 VAL A O 2
ATOM 1642 N N . ASP A 1 6 ? -2.553 -11.904 -6.101 1.00 0.00 6 ASP A N 2
ATOM 1643 C CA . ASP A 1 6 ? -2.908 -12.882 -7.122 1.00 0.00 6 ASP A CA 2
ATOM 1644 C C . ASP A 1 6 ? -3.803 -13.973 -6.542 1.00 0.00 6 ASP A C 2
ATOM 1645 O O . ASP A 1 6 ? -3.958 -15.043 -7.131 1.00 0.00 6 ASP A O 2
ATOM 1654 N N . LYS A 1 7 ? -4.389 -13.695 -5.382 1.00 0.00 7 LYS A N 2
ATOM 1655 C CA . LYS A 1 7 ? -5.269 -14.652 -4.721 1.00 0.00 7 LYS A CA 2
ATOM 1656 C C . LYS A 1 7 ? -4.591 -16.011 -4.585 1.00 0.00 7 LYS A C 2
ATOM 1657 O O . LYS A 1 7 ? -4.953 -16.982 -5.250 1.00 0.00 7 LYS A O 2
ATOM 1676 N N . PRO A 1 8 ? -3.583 -16.085 -3.703 1.00 0.00 8 PRO A N 2
ATOM 1677 C CA . PRO A 1 8 ? -2.835 -17.322 -3.458 1.00 0.00 8 PRO A CA 2
ATOM 1678 C C . PRO A 1 8 ? -3.673 -18.374 -2.739 1.00 0.00 8 PRO A C 2
ATOM 1679 O O . PRO A 1 8 ? -4.823 -18.125 -2.376 1.00 0.00 8 PRO A O 2
ATOM 1690 N N . LYS A 1 9 ? -3.090 -19.550 -2.535 1.00 0.00 9 LYS A N 2
ATOM 1691 C CA . LYS A 1 9 ? -3.781 -20.640 -1.858 1.00 0.00 9 LYS A CA 2
ATOM 1692 C C . LYS A 1 9 ? -2.845 -21.362 -0.893 1.00 0.00 9 LYS A C 2
ATOM 1693 O O . LYS A 1 9 ? -1.626 -21.205 -0.962 1.00 0.00 9 LYS A O 2
ATOM 1712 N N . MET A 1 10 ? -3.423 -22.154 0.004 1.00 0.00 10 MET A N 2
ATOM 1713 C CA . MET A 1 10 ? -2.639 -22.902 0.980 1.00 0.00 10 MET A CA 2
ATOM 1714 C C . MET A 1 10 ? -3.447 -24.063 1.551 1.00 0.00 10 MET A C 2
ATOM 1715 O O . MET A 1 10 ? -4.649 -23.940 1.782 1.00 0.00 10 MET A O 2
ATOM 1729 N N . MET A 1 11 ? -2.778 -25.190 1.775 1.00 0.00 11 MET A N 2
ATOM 1730 C CA . MET A 1 11 ? -3.435 -26.372 2.320 1.00 0.00 11 MET A CA 2
ATOM 1731 C C . MET A 1 11 ? -3.194 -26.485 3.822 1.00 0.00 11 MET A C 2
ATOM 1732 O O . MET A 1 11 ? -2.112 -26.158 4.312 1.00 0.00 11 MET A O 2
ATOM 1746 N N . ILE A 1 12 ? -4.207 -26.948 4.546 1.00 0.00 12 ILE A N 2
ATOM 1747 C CA . ILE A 1 12 ? -4.103 -27.104 5.992 1.00 0.00 12 ILE A CA 2
ATOM 1748 C C . ILE A 1 12 ? -5.026 -28.210 6.493 1.00 0.00 12 ILE A C 2
ATOM 1749 O O . ILE A 1 12 ? -6.234 -28.176 6.264 1.00 0.00 12 ILE A O 2
ATOM 1765 N N . ALA A 1 13 ? -4.447 -29.190 7.180 1.00 0.00 13 ALA A N 2
ATOM 1766 C CA . ALA A 1 13 ? -5.217 -30.304 7.717 1.00 0.00 13 ALA A CA 2
ATOM 1767 C C . ALA A 1 13 ? -5.510 -30.105 9.200 1.00 0.00 13 ALA A C 2
ATOM 1768 O O . ALA A 1 13 ? -4.630 -29.719 9.970 1.00 0.00 13 ALA A O 2
ATOM 1775 N N . PHE A 1 14 ? -6.751 -30.369 9.595 1.00 0.00 14 PHE A N 2
ATOM 1776 C CA . PHE A 1 14 ? -7.160 -30.217 10.986 1.00 0.00 14 PHE A CA 2
ATOM 1777 C C . PHE A 1 14 ? -7.771 -31.510 11.518 1.00 0.00 14 PHE A C 2
ATOM 1778 O O . PHE A 1 14 ? -8.553 -32.169 10.833 1.00 0.00 14 PHE A O 2
ATOM 1795 N N . THR A 1 15 ? -7.407 -31.868 12.746 1.00 0.00 15 THR A N 2
ATOM 1796 C CA . THR A 1 15 ? -7.916 -33.083 13.370 1.00 0.00 15 THR A CA 2
ATOM 1797 C C . THR A 1 15 ? -9.274 -32.839 14.019 1.00 0.00 15 THR A C 2
ATOM 1798 O O . THR A 1 15 ? -9.373 -32.152 15.036 1.00 0.00 15 THR A O 2
ATOM 1809 N N . CYS A 1 16 ? -10.318 -33.407 13.425 1.00 0.00 16 CYS A N 2
ATOM 1810 C CA . CYS A 1 16 ? -11.672 -33.251 13.946 1.00 0.00 16 CYS A CA 2
ATOM 1811 C C . CYS A 1 16 ? -11.832 -33.987 15.272 1.00 0.00 16 CYS A C 2
ATOM 1812 O O . CYS A 1 16 ? -11.868 -35.217 15.312 1.00 0.00 16 CYS A O 2
ATOM 1819 N N . LYS A 1 17 ? -11.927 -33.226 16.357 1.00 0.00 17 LYS A N 2
ATOM 1820 C CA . LYS A 1 17 ? -12.084 -33.805 17.686 1.00 0.00 17 LYS A CA 2
ATOM 1821 C C . LYS A 1 17 ? -13.478 -34.398 17.861 1.00 0.00 17 LYS A C 2
ATOM 1822 O O . LYS A 1 17 ? -13.745 -35.108 18.831 1.00 0.00 17 LYS A O 2
ATOM 1841 N N . LYS A 1 18 ? -14.364 -34.102 16.916 1.00 0.00 18 LYS A N 2
ATOM 1842 C CA . LYS A 1 18 ? -15.731 -34.608 16.964 1.00 0.00 18 LYS A CA 2
ATOM 1843 C C . LYS A 1 18 ? -15.769 -36.103 16.663 1.00 0.00 18 LYS A C 2
ATOM 1844 O O . LYS A 1 18 ? -16.267 -36.895 17.464 1.00 0.00 18 LYS A O 2
ATOM 1863 N N . CYS A 1 19 ? -15.239 -36.482 15.505 1.00 0.00 19 CYS A N 2
ATOM 1864 C CA . CYS A 1 19 ? -15.211 -37.883 15.099 1.00 0.00 19 CYS A CA 2
ATOM 1865 C C . CYS A 1 19 ? -13.777 -38.392 15.001 1.00 0.00 19 CYS A C 2
ATOM 1866 O O . CYS A 1 19 ? -13.510 -39.404 14.354 1.00 0.00 19 CYS A O 2
ATOM 1873 N N . ASN A 1 20 ? -12.857 -37.683 15.646 1.00 0.00 20 ASN A N 2
ATOM 1874 C CA . ASN A 1 20 ? -11.449 -38.062 15.629 1.00 0.00 20 ASN A CA 2
ATOM 1875 C C . ASN A 1 20 ? -10.975 -38.333 14.205 1.00 0.00 20 ASN A C 2
ATOM 1876 O O . ASN A 1 20 ? -10.115 -39.185 13.975 1.00 0.00 20 ASN A O 2
ATOM 1887 N N . THR A 1 21 ? -11.542 -37.603 13.249 1.00 0.00 21 THR A N 2
ATOM 1888 C CA . THR A 1 21 ? -11.179 -37.765 11.847 1.00 0.00 21 THR A CA 2
ATOM 1889 C C . THR A 1 21 ? -10.374 -36.571 11.347 1.00 0.00 21 THR A C 2
ATOM 1890 O O . THR A 1 21 ? -10.725 -35.420 11.607 1.00 0.00 21 THR A O 2
ATOM 1901 N N . ARG A 1 22 ? -9.292 -36.852 10.627 1.00 0.00 22 ARG A N 2
ATOM 1902 C CA . ARG A 1 22 ? -8.437 -35.801 10.091 1.00 0.00 22 ARG A CA 2
ATOM 1903 C C . ARG A 1 22 ? -8.617 -35.671 8.581 1.00 0.00 22 ARG A C 2
ATOM 1904 O O . ARG A 1 22 ? -8.774 -36.668 7.876 1.00 0.00 22 ARG A O 2
ATOM 1925 N N . SER A 1 23 ? -8.593 -34.436 8.091 1.00 0.00 23 SER A N 2
ATOM 1926 C CA . SER A 1 23 ? -8.757 -34.175 6.666 1.00 0.00 23 SER A CA 2
ATOM 1927 C C . SER A 1 23 ? -8.060 -32.878 6.267 1.00 0.00 23 SER A C 2
ATOM 1928 O O . SER A 1 23 ? -7.947 -31.949 7.067 1.00 0.00 23 SER A O 2
ATOM 1936 N N . SER A 1 24 ? -7.594 -32.822 5.024 1.00 0.00 24 SER A N 2
ATOM 1937 C CA . SER A 1 24 ? -6.904 -31.641 4.518 1.00 0.00 24 SER A CA 2
ATOM 1938 C C . SER A 1 24 ? -7.844 -30.779 3.682 1.00 0.00 24 SER A C 2
ATOM 1939 O O . SER A 1 24 ? -8.718 -31.292 2.981 1.00 0.00 24 SER A O 2
ATOM 1947 N N . HIS A 1 25 ? -7.660 -29.465 3.760 1.00 0.00 25 HIS A N 2
ATOM 1948 C CA . HIS A 1 25 ? -8.491 -28.530 3.011 1.00 0.00 25 HIS A CA 2
ATOM 1949 C C . HIS A 1 25 ? -7.656 -27.372 2.472 1.00 0.00 25 HIS A C 2
ATOM 1950 O O . HIS A 1 25 ? -6.898 -26.741 3.210 1.00 0.00 25 HIS A O 2
ATOM 1964 N N . THR A 1 26 ? -7.798 -27.098 1.179 1.00 0.00 26 THR A N 2
ATOM 1965 C CA . THR A 1 26 ? -7.055 -26.018 0.540 1.00 0.00 26 THR A CA 2
ATOM 1966 C C . THR A 1 26 ? -7.946 -24.804 0.302 1.00 0.00 26 THR A C 2
ATOM 1967 O O . THR A 1 26 ? -8.980 -24.902 -0.358 1.00 0.00 26 THR A O 2
ATOM 1978 N N . MET A 1 27 ? -7.538 -23.661 0.843 1.00 0.00 27 MET A N 2
ATOM 1979 C CA . MET A 1 27 ? -8.300 -22.427 0.686 1.00 0.00 27 MET A CA 2
ATOM 1980 C C . MET A 1 27 ? -7.377 -21.256 0.364 1.00 0.00 27 MET A C 2
ATOM 1981 O O . MET A 1 27 ? -6.166 -21.332 0.573 1.00 0.00 27 MET A O 2
ATOM 1995 N N . SER A 1 28 ? -7.957 -20.174 -0.145 1.00 0.00 28 SER A N 2
ATOM 1996 C CA . SER A 1 28 ? -7.186 -18.988 -0.499 1.00 0.00 28 SER A CA 2
ATOM 1997 C C . SER A 1 28 ? -6.493 -18.404 0.728 1.00 0.00 28 SER A C 2
ATOM 1998 O O . SER A 1 28 ? -7.135 -18.106 1.735 1.00 0.00 28 SER A O 2
ATOM 2006 N N . LYS A 1 29 ? -5.177 -18.244 0.636 1.00 0.00 29 LYS A N 2
ATOM 2007 C CA . LYS A 1 29 ? -4.394 -17.695 1.736 1.00 0.00 29 LYS A CA 2
ATOM 2008 C C . LYS A 1 29 ? -4.845 -16.277 2.070 1.00 0.00 29 LYS A C 2
ATOM 2009 O O . LYS A 1 29 ? -4.748 -15.840 3.217 1.00 0.00 29 LYS A O 2
ATOM 2028 N N . GLN A 1 30 ? -5.338 -15.564 1.063 1.00 0.00 30 GLN A N 2
ATOM 2029 C CA . GLN A 1 30 ? -5.804 -14.196 1.251 1.00 0.00 30 GLN A CA 2
ATOM 2030 C C . GLN A 1 30 ? -7.085 -14.166 2.078 1.00 0.00 30 GLN A C 2
ATOM 2031 O O . GLN A 1 30 ? -7.233 -13.344 2.982 1.00 0.00 30 GLN A O 2
ATOM 2045 N N . ALA A 1 31 ? -8.008 -15.069 1.763 1.00 0.00 31 ALA A N 2
ATOM 2046 C CA . ALA A 1 31 ? -9.276 -15.147 2.477 1.00 0.00 31 ALA A CA 2
ATOM 2047 C C . ALA A 1 31 ? -9.083 -15.725 3.875 1.00 0.00 31 ALA A C 2
ATOM 2048 O O . ALA A 1 31 ? -9.828 -15.401 4.800 1.00 0.00 31 ALA A O 2
ATOM 2055 N N . TYR A 1 32 ? -8.080 -16.584 4.022 1.00 0.00 32 TYR A N 2
ATOM 2056 C CA . TYR A 1 32 ? -7.792 -17.210 5.306 1.00 0.00 32 TYR A CA 2
ATOM 2057 C C . TYR A 1 32 ? -7.037 -16.252 6.223 1.00 0.00 32 TYR A C 2
ATOM 2058 O O . TYR A 1 32 ? -7.396 -16.079 7.387 1.00 0.00 32 TYR A O 2
ATOM 2076 N N . GLU A 1 33 ? -5.991 -15.631 5.686 1.00 0.00 33 GLU A N 2
ATOM 2077 C CA . GLU A 1 33 ? -5.186 -14.690 6.456 1.00 0.00 33 GLU A CA 2
ATOM 2078 C C . GLU A 1 33 ? -5.953 -13.395 6.706 1.00 0.00 33 GLU A C 2
ATOM 2079 O O . GLU A 1 33 ? -5.837 -12.786 7.770 1.00 0.00 33 GLU A O 2
ATOM 2091 N N . LYS A 1 34 ? -6.738 -12.978 5.718 1.00 0.00 34 LYS A N 2
ATOM 2092 C CA . LYS A 1 34 ? -7.526 -11.757 5.830 1.00 0.00 34 LYS A CA 2
ATOM 2093 C C . LYS A 1 34 ? -8.972 -12.002 5.410 1.00 0.00 34 LYS A C 2
ATOM 2094 O O . LYS A 1 34 ? -9.411 -11.534 4.360 1.00 0.00 34 LYS A O 2
ATOM 2113 N N . GLY A 1 35 ? -9.708 -12.737 6.238 1.00 0.00 35 GLY A N 2
ATOM 2114 C CA . GLY A 1 35 ? -11.097 -13.030 5.935 1.00 0.00 35 GLY A CA 2
ATOM 2115 C C . GLY A 1 35 ? -11.592 -14.280 6.635 1.00 0.00 35 GLY A C 2
ATOM 2116 O O . GLY A 1 35 ? -10.883 -14.863 7.456 1.00 0.00 35 GLY A O 2
ATOM 2120 N N . THR A 1 36 ? -12.814 -14.692 6.313 1.00 0.00 36 THR A N 2
ATOM 2121 C CA . THR A 1 36 ? -13.405 -15.878 6.919 1.00 0.00 36 THR A CA 2
ATOM 2122 C C . THR A 1 36 ? -13.262 -17.091 6.006 1.00 0.00 36 THR A C 2
ATOM 2123 O O . THR A 1 36 ? -13.333 -16.972 4.783 1.00 0.00 36 THR A O 2
ATOM 2134 N N . VAL A 1 37 ? -13.062 -18.259 6.609 1.00 0.00 37 VAL A N 2
ATOM 2135 C CA . VAL A 1 37 ? -12.912 -19.495 5.850 1.00 0.00 37 VAL A CA 2
ATOM 2136 C C . VAL A 1 37 ? -13.653 -20.645 6.520 1.00 0.00 37 VAL A C 2
ATOM 2137 O O . VAL A 1 37 ? -13.563 -20.834 7.734 1.00 0.00 37 VAL A O 2
ATOM 2150 N N . LEU A 1 38 ? -14.387 -21.414 5.723 1.00 0.00 38 LEU A N 2
ATOM 2151 C CA . LEU A 1 38 ? -15.146 -22.548 6.239 1.00 0.00 38 LEU A CA 2
ATOM 2152 C C . LEU A 1 38 ? -14.710 -23.845 5.565 1.00 0.00 38 LEU A C 2
ATOM 2153 O O . LEU A 1 38 ? -14.459 -23.876 4.360 1.00 0.00 38 LEU A O 2
ATOM 2169 N N . ILE A 1 39 ? -14.626 -24.914 6.350 1.00 0.00 39 ILE A N 2
ATOM 2170 C CA . ILE A 1 39 ? -14.224 -26.215 5.828 1.00 0.00 39 ILE A CA 2
ATOM 2171 C C . ILE A 1 39 ? -15.122 -27.324 6.367 1.00 0.00 39 ILE A C 2
ATOM 2172 O O . ILE A 1 39 ? -15.500 -27.316 7.538 1.00 0.00 39 ILE A O 2
ATOM 2188 N N . SER A 1 40 ? -15.457 -28.277 5.504 1.00 0.00 40 SER A N 2
ATOM 2189 C CA . SER A 1 40 ? -16.312 -29.393 5.892 1.00 0.00 40 SER A CA 2
ATOM 2190 C C . SER A 1 40 ? -15.491 -30.664 6.086 1.00 0.00 40 SER A C 2
ATOM 2191 O O . SER A 1 40 ? -14.605 -30.972 5.288 1.00 0.00 40 SER A O 2
ATOM 2199 N N . CYS A 1 41 ? -15.792 -31.398 7.152 1.00 0.00 41 CYS A N 2
ATOM 2200 C CA . CYS A 1 41 ? -15.082 -32.636 7.453 1.00 0.00 41 CYS A CA 2
ATOM 2201 C C . CYS A 1 41 ? -15.723 -33.819 6.734 1.00 0.00 41 CYS A C 2
ATOM 2202 O O . CYS A 1 41 ? -16.897 -34.133 6.928 1.00 0.00 41 CYS A O 2
ATOM 2209 N N . PRO A 1 42 ? -14.935 -34.490 5.881 1.00 0.00 42 PRO A N 2
ATOM 2210 C CA . PRO A 1 42 ? -15.403 -35.648 5.114 1.00 0.00 42 PRO A CA 2
ATOM 2211 C C . PRO A 1 42 ? -15.651 -36.866 5.997 1.00 0.00 42 PRO A C 2
ATOM 2212 O O . PRO A 1 42 ? -14.950 -37.873 5.894 1.00 0.00 42 PRO A O 2
ATOM 2223 N N . HIS A 1 43 ? -16.654 -36.768 6.864 1.00 0.00 43 HIS A N 2
ATOM 2224 C CA . HIS A 1 43 ? -16.995 -37.864 7.765 1.00 0.00 43 HIS A CA 2
ATOM 2225 C C . HIS A 1 43 ? -18.260 -37.544 8.555 1.00 0.00 43 HIS A C 2
ATOM 2226 O O . HIS A 1 43 ? -19.308 -38.156 8.342 1.00 0.00 43 HIS A O 2
ATOM 2240 N N . CYS A 1 44 ? -18.156 -36.583 9.466 1.00 0.00 44 CYS A N 2
ATOM 2241 C CA . CYS A 1 44 ? -19.292 -36.184 10.289 1.00 0.00 44 CYS A CA 2
ATOM 2242 C C . CYS A 1 44 ? -20.241 -35.282 9.505 1.00 0.00 44 CYS A C 2
ATOM 2243 O O . CYS A 1 44 ? -21.316 -34.925 9.987 1.00 0.00 44 CYS A O 2
ATOM 2250 N N . LYS A 1 45 ? -19.835 -34.916 8.294 1.00 0.00 45 LYS A N 2
ATOM 2251 C CA . LYS A 1 45 ? -20.647 -34.055 7.442 1.00 0.00 45 LYS A CA 2
ATOM 2252 C C . LYS A 1 45 ? -21.044 -32.779 8.178 1.00 0.00 45 LYS A C 2
ATOM 2253 O O . LYS A 1 45 ? -22.142 -32.683 8.726 1.00 0.00 45 LYS A O 2
ATOM 2272 N N . VAL A 1 46 ? -20.143 -31.801 8.186 1.00 0.00 46 VAL A N 2
ATOM 2273 C CA . VAL A 1 46 ? -20.401 -30.530 8.852 1.00 0.00 46 VAL A CA 2
ATOM 2274 C C . VAL A 1 46 ? -19.256 -29.549 8.626 1.00 0.00 46 VAL A C 2
ATOM 2275 O O . VAL A 1 46 ? -18.095 -29.946 8.526 1.00 0.00 46 VAL A O 2
ATOM 2288 N N . ARG A 1 47 ? -19.591 -28.266 8.546 1.00 0.00 47 ARG A N 2
ATOM 2289 C CA . ARG A 1 47 ? -18.592 -27.227 8.330 1.00 0.00 47 ARG A CA 2
ATOM 2290 C C . ARG A 1 47 ? -18.135 -26.628 9.657 1.00 0.00 47 ARG A C 2
ATOM 2291 O O . ARG A 1 47 ? -18.898 -26.576 10.622 1.00 0.00 47 ARG A O 2
ATOM 2312 N N . HIS A 1 48 ? -16.885 -26.177 9.698 1.00 0.00 48 HIS A N 2
ATOM 2313 C CA . HIS A 1 48 ? -16.326 -25.582 10.906 1.00 0.00 48 HIS A CA 2
ATOM 2314 C C . HIS A 1 48 ? -15.491 -24.350 10.569 1.00 0.00 48 HIS A C 2
ATOM 2315 O O . HIS A 1 48 ? -14.905 -24.261 9.490 1.00 0.00 48 HIS A O 2
ATOM 2329 N N . LEU A 1 49 ? -15.441 -23.403 11.499 1.00 0.00 49 LEU A N 2
ATOM 2330 C CA . LEU A 1 49 ? -14.679 -22.175 11.300 1.00 0.00 49 LEU A CA 2
ATOM 2331 C C . LEU A 1 49 ? -13.210 -22.384 11.654 1.00 0.00 49 LEU A C 2
ATOM 2332 O O . LEU A 1 49 ? -12.887 -22.981 12.681 1.00 0.00 49 LEU A O 2
ATOM 2348 N N . ILE A 1 50 ? -12.324 -21.886 10.798 1.00 0.00 50 ILE A N 2
ATOM 2349 C CA . ILE A 1 50 ? -10.889 -22.015 11.022 1.00 0.00 50 ILE A CA 2
ATOM 2350 C C . ILE A 1 50 ? -10.260 -20.664 11.344 1.00 0.00 50 ILE A C 2
ATOM 2351 O O . ILE A 1 50 ? -9.545 -20.521 12.335 1.00 0.00 50 ILE A O 2
ATOM 2367 N N . ALA A 1 51 ? -10.532 -19.674 10.499 1.00 0.00 51 ALA A N 2
ATOM 2368 C CA . ALA A 1 51 ? -9.995 -18.333 10.695 1.00 0.00 51 ALA A CA 2
ATOM 2369 C C . ALA A 1 51 ? -11.044 -17.271 10.384 1.00 0.00 51 ALA A C 2
ATOM 2370 O O . ALA A 1 51 ? -11.265 -16.924 9.224 1.00 0.00 51 ALA A O 2
ATOM 2377 N N . ASP A 1 52 ? -11.688 -16.760 11.427 1.00 0.00 52 ASP A N 2
ATOM 2378 C CA . ASP A 1 52 ? -12.714 -15.737 11.266 1.00 0.00 52 ASP A CA 2
ATOM 2379 C C . ASP A 1 52 ? -12.118 -14.340 11.412 1.00 0.00 52 ASP A C 2
ATOM 2380 O O . ASP A 1 52 ? -11.700 -13.943 12.500 1.00 0.00 52 ASP A O 2
ATOM 2389 N N . HIS A 1 53 ? -12.080 -13.600 10.308 1.00 0.00 53 HIS A N 2
ATOM 2390 C CA . HIS A 1 53 ? -11.533 -12.248 10.314 1.00 0.00 53 HIS A CA 2
ATOM 2391 C C . HIS A 1 53 ? -12.604 -11.227 9.939 1.00 0.00 53 HIS A C 2
ATOM 2392 O O . HIS A 1 53 ? -12.482 -10.041 10.249 1.00 0.00 53 HIS A O 2
ATOM 2406 N N . LEU A 1 54 ? -13.652 -11.696 9.271 1.00 0.00 54 LEU A N 2
ATOM 2407 C CA . LEU A 1 54 ? -14.745 -10.824 8.854 1.00 0.00 54 LEU A CA 2
ATOM 2408 C C . LEU A 1 54 ? -15.836 -10.771 9.918 1.00 0.00 54 LEU A C 2
ATOM 2409 O O . LEU A 1 54 ? -16.777 -9.983 9.819 1.00 0.00 54 LEU A O 2
ATOM 2425 N N . LYS A 1 55 ? -15.704 -11.613 10.937 1.00 0.00 55 LYS A N 2
ATOM 2426 C CA . LYS A 1 55 ? -16.676 -11.661 12.022 1.00 0.00 55 LYS A CA 2
ATOM 2427 C C . LYS A 1 55 ? -18.095 -11.778 11.477 1.00 0.00 55 LYS A C 2
ATOM 2428 O O . LYS A 1 55 ? -18.995 -11.053 11.903 1.00 0.00 55 LYS A O 2
ATOM 2447 N N . ILE A 1 56 ? -18.289 -12.694 10.534 1.00 0.00 56 ILE A N 2
ATOM 2448 C CA . ILE A 1 56 ? -19.600 -12.906 9.933 1.00 0.00 56 ILE A CA 2
ATOM 2449 C C . ILE A 1 56 ? -20.521 -13.668 10.879 1.00 0.00 56 ILE A C 2
ATOM 2450 O O . ILE A 1 56 ? -21.654 -13.254 11.127 1.00 0.00 56 ILE A O 2
ATOM 2466 N N . PHE A 1 57 ? -20.027 -14.784 11.406 1.00 0.00 57 PHE A N 2
ATOM 2467 C CA . PHE A 1 57 ? -20.806 -15.604 12.326 1.00 0.00 57 PHE A CA 2
ATOM 2468 C C . PHE A 1 57 ? -20.769 -15.024 13.737 1.00 0.00 57 PHE A C 2
ATOM 2469 O O . PHE A 1 57 ? -21.566 -15.401 14.596 1.00 0.00 57 PHE A O 2
ATOM 2486 N N . HIS A 1 58 ? -19.836 -14.106 13.968 1.00 0.00 58 HIS A N 2
ATOM 2487 C CA . HIS A 1 58 ? -19.693 -13.473 15.275 1.00 0.00 58 HIS A CA 2
ATOM 2488 C C . HIS A 1 58 ? -20.980 -12.759 15.675 1.00 0.00 58 HIS A C 2
ATOM 2489 O O . HIS A 1 58 ? -21.266 -12.593 16.861 1.00 0.00 58 HIS A O 2
ATOM 2503 N N . ASP A 1 59 ? -21.752 -12.337 14.679 1.00 0.00 59 ASP A N 2
ATOM 2504 C CA . ASP A 1 59 ? -23.008 -11.640 14.928 1.00 0.00 59 ASP A CA 2
ATOM 2505 C C . ASP A 1 59 ? -24.152 -12.632 15.112 1.00 0.00 59 ASP A C 2
ATOM 2506 O O . ASP A 1 59 ? -25.315 -12.241 15.226 1.00 0.00 59 ASP A O 2
ATOM 2515 N N . HIS A 1 60 ? -23.816 -13.918 15.140 1.00 0.00 60 HIS A N 2
ATOM 2516 C CA . HIS A 1 60 ? -24.815 -14.966 15.311 1.00 0.00 60 HIS A CA 2
ATOM 2517 C C . HIS A 1 60 ? -26.136 -14.569 14.658 1.00 0.00 60 HIS A C 2
ATOM 2518 O O . HIS A 1 60 ? -27.197 -14.653 15.278 1.00 0.00 60 HIS A O 2
ATOM 2532 N N . HIS A 1 61 ? -26.064 -14.134 13.404 1.00 0.00 61 HIS A N 2
ATOM 2533 C CA . HIS A 1 61 ? -27.254 -13.723 12.668 1.00 0.00 61 HIS A CA 2
ATOM 2534 C C . HIS A 1 61 ? -27.177 -14.177 11.213 1.00 0.00 61 HIS A C 2
ATOM 2535 O O . HIS A 1 61 ? -27.969 -13.748 10.375 1.00 0.00 61 HIS A O 2
ATOM 2549 N N . VAL A 1 62 ? -26.217 -15.049 10.921 1.00 0.00 62 VAL A N 2
ATOM 2550 C CA . VAL A 1 62 ? -26.036 -15.562 9.568 1.00 0.00 62 VAL A CA 2
ATOM 2551 C C . VAL A 1 62 ? -25.788 -17.066 9.579 1.00 0.00 62 VAL A C 2
ATOM 2552 O O . VAL A 1 62 ? -25.024 -17.575 10.400 1.00 0.00 62 VAL A O 2
ATOM 2565 N N . THR A 1 63 ? -26.438 -17.774 8.661 1.00 0.00 63 THR A N 2
ATOM 2566 C CA . THR A 1 63 ? -26.289 -19.221 8.565 1.00 0.00 63 THR A CA 2
ATOM 2567 C C . THR A 1 63 ? -25.362 -19.603 7.417 1.00 0.00 63 THR A C 2
ATOM 2568 O O . THR A 1 63 ? -25.098 -18.797 6.524 1.00 0.00 63 THR A O 2
ATOM 2579 N N . VAL A 1 64 ? -24.870 -20.837 7.445 1.00 0.00 64 VAL A N 2
ATOM 2580 C CA . VAL A 1 64 ? -23.973 -21.327 6.405 1.00 0.00 64 VAL A CA 2
ATOM 2581 C C . VAL A 1 64 ? -24.601 -21.180 5.024 1.00 0.00 64 VAL A C 2
ATOM 2582 O O . VAL A 1 64 ? -23.903 -20.956 4.035 1.00 0.00 64 VAL A O 2
ATOM 2595 N N . GLU A 1 65 ? -25.923 -21.306 4.964 1.00 0.00 65 GLU A N 2
ATOM 2596 C CA . GLU A 1 65 ? -26.644 -21.187 3.702 1.00 0.00 65 GLU A CA 2
ATOM 2597 C C . GLU A 1 65 ? -26.533 -19.772 3.143 1.00 0.00 65 GLU A C 2
ATOM 2598 O O . GLU A 1 65 ? -26.268 -19.582 1.956 1.00 0.00 65 GLU A O 2
ATOM 2610 N N . GLN A 1 66 ? -26.737 -18.782 4.007 1.00 0.00 66 GLN A N 2
ATOM 2611 C CA . GLN A 1 66 ? -26.660 -17.385 3.599 1.00 0.00 66 GLN A CA 2
ATOM 2612 C C . GLN A 1 66 ? -25.255 -17.032 3.123 1.00 0.00 66 GLN A C 2
ATOM 2613 O O . GLN A 1 66 ? -25.080 -16.204 2.228 1.00 0.00 66 GLN A O 2
ATOM 2627 N N . LEU A 1 67 ? -24.255 -17.666 3.727 1.00 0.00 67 LEU A N 2
ATOM 2628 C CA . LEU A 1 67 ? -22.864 -17.419 3.366 1.00 0.00 67 LEU A CA 2
ATOM 2629 C C . LEU A 1 67 ? -22.632 -17.684 1.881 1.00 0.00 67 LEU A C 2
ATOM 2630 O O . LEU A 1 67 ? -21.861 -16.981 1.229 1.00 0.00 67 LEU A O 2
ATOM 2646 N N . MET A 1 68 ? -23.305 -18.702 1.355 1.00 0.00 68 MET A N 2
ATOM 2647 C CA . MET A 1 68 ? -23.174 -19.057 -0.053 1.00 0.00 68 MET A CA 2
ATOM 2648 C C . MET A 1 68 ? -23.868 -18.028 -0.940 1.00 0.00 68 MET A C 2
ATOM 2649 O O . MET A 1 68 ? -23.366 -17.674 -2.007 1.00 0.00 68 MET A O 2
ATOM 2663 N N . LYS A 1 69 ? -25.025 -17.552 -0.493 1.00 0.00 69 LYS A N 2
ATOM 2664 C CA . LYS A 1 69 ? -25.788 -16.562 -1.244 1.00 0.00 69 LYS A CA 2
ATOM 2665 C C . LYS A 1 69 ? -24.988 -15.275 -1.418 1.00 0.00 69 LYS A C 2
ATOM 2666 O O . LYS A 1 69 ? -25.099 -14.597 -2.438 1.00 0.00 69 LYS A O 2
ATOM 2685 N N . ALA A 1 70 ? -24.180 -14.946 -0.415 1.00 0.00 70 ALA A N 2
ATOM 2686 C CA . ALA A 1 70 ? -23.359 -13.743 -0.459 1.00 0.00 70 ALA A CA 2
ATOM 2687 C C . ALA A 1 70 ? -22.085 -13.976 -1.264 1.00 0.00 70 ALA A C 2
ATOM 2688 O O . ALA A 1 70 ? -21.499 -13.038 -1.802 1.00 0.00 70 ALA A O 2
ATOM 2695 N N . ASN A 1 71 ? -21.662 -15.234 -1.342 1.00 0.00 71 ASN A N 2
ATOM 2696 C CA . ASN A 1 71 ? -20.456 -15.590 -2.081 1.00 0.00 71 ASN A CA 2
ATOM 2697 C C . ASN A 1 71 ? -20.737 -15.660 -3.579 1.00 0.00 71 ASN A C 2
ATOM 2698 O O . ASN A 1 71 ? -20.066 -15.009 -4.378 1.00 0.00 71 ASN A O 2
ATOM 2709 N N . GLY A 1 72 ? -21.736 -16.455 -3.952 1.00 0.00 72 GLY A N 2
ATOM 2710 C CA . GLY A 1 72 ? -22.089 -16.595 -5.352 1.00 0.00 72 GLY A CA 2
ATOM 2711 C C . GLY A 1 72 ? -21.662 -17.932 -5.927 1.00 0.00 72 GLY A C 2
ATOM 2712 O O . GLY A 1 72 ? -21.585 -18.095 -7.144 1.00 0.00 72 GLY A O 2
ATOM 2716 N N . GLU A 1 73 ? -21.381 -18.889 -5.048 1.00 0.00 73 GLU A N 2
ATOM 2717 C CA . GLU A 1 73 ? -20.957 -20.217 -5.476 1.00 0.00 73 GLU A CA 2
ATOM 2718 C C . GLU A 1 73 ? -22.002 -20.855 -6.386 1.00 0.00 73 GLU A C 2
ATOM 2719 O O . GLU A 1 73 ? -23.127 -21.120 -5.964 1.00 0.00 73 GLU A O 2
ATOM 2731 N N . GLN A 1 74 ? -21.621 -21.099 -7.636 1.00 0.00 74 GLN A N 2
ATOM 2732 C CA . GLN A 1 74 ? -22.526 -21.705 -8.605 1.00 0.00 74 GLN A CA 2
ATOM 2733 C C . GLN A 1 74 ? -22.237 -23.194 -8.763 1.00 0.00 74 GLN A C 2
ATOM 2734 O O . GLN A 1 74 ? -23.145 -23.991 -9.002 1.00 0.00 74 GLN A O 2
ATOM 2748 N N . VAL A 1 75 ? -20.967 -23.563 -8.628 1.00 0.00 75 VAL A N 2
ATOM 2749 C CA . VAL A 1 75 ? -20.559 -24.957 -8.754 1.00 0.00 75 VAL A CA 2
ATOM 2750 C C . VAL A 1 75 ? -21.366 -25.853 -7.822 1.00 0.00 75 VAL A C 2
ATOM 2751 O O . VAL A 1 75 ? -21.685 -25.468 -6.697 1.00 0.00 75 VAL A O 2
ATOM 2764 N N . SER A 1 76 ? -21.692 -27.051 -8.297 1.00 0.00 76 SER A N 2
ATOM 2765 C CA . SER A 1 76 ? -22.466 -28.002 -7.507 1.00 0.00 76 SER A CA 2
ATOM 2766 C C . SER A 1 76 ? -21.592 -29.166 -7.050 1.00 0.00 76 SER A C 2
ATOM 2767 O O . SER A 1 76 ? -21.775 -29.701 -5.957 1.00 0.00 76 SER A O 2
ATOM 2775 N N . GLN A 1 77 ? -20.641 -29.551 -7.896 1.00 0.00 77 GLN A N 2
ATOM 2776 C CA . GLN A 1 77 ? -19.739 -30.653 -7.580 1.00 0.00 77 GLN A CA 2
ATOM 2777 C C . GLN A 1 77 ? -18.614 -30.188 -6.662 1.00 0.00 77 GLN A C 2
ATOM 2778 O O . GLN A 1 77 ? -17.436 -30.304 -7.000 1.00 0.00 77 GLN A O 2
ATOM 2792 N N . ASP A 1 78 ? -18.984 -29.661 -5.500 1.00 0.00 78 ASP A N 2
ATOM 2793 C CA . ASP A 1 78 ? -18.005 -29.179 -4.533 1.00 0.00 78 ASP A CA 2
ATOM 2794 C C . ASP A 1 78 ? -18.226 -29.824 -3.168 1.00 0.00 78 ASP A C 2
ATOM 2795 O O . ASP A 1 78 ? -19.303 -30.349 -2.885 1.00 0.00 78 ASP A O 2
ATOM 2804 N N . VAL A 1 79 ? -17.198 -29.783 -2.326 1.00 0.00 79 VAL A N 2
ATOM 2805 C CA . VAL A 1 79 ? -17.280 -30.364 -0.991 1.00 0.00 79 VAL A CA 2
ATOM 2806 C C . VAL A 1 79 ? -18.035 -29.445 -0.037 1.00 0.00 79 VAL A C 2
ATOM 2807 O O . VAL A 1 79 ? -18.650 -29.903 0.925 1.00 0.00 79 VAL A O 2
ATOM 2820 N N . GLY A 1 80 ? -17.984 -28.145 -0.311 1.00 0.00 80 GLY A N 2
ATOM 2821 C CA . GLY A 1 80 ? -18.668 -27.182 0.531 1.00 0.00 80 GLY A CA 2
ATOM 2822 C C . GLY A 1 80 ? -17.750 -26.074 1.008 1.00 0.00 80 GLY A C 2
ATOM 2823 O O . GLY A 1 80 ? -18.211 -25.055 1.524 1.00 0.00 80 GLY A O 2
ATOM 2827 N N . ASP A 1 81 ? -16.448 -26.273 0.839 1.00 0.00 81 ASP A N 2
ATOM 2828 C CA . ASP A 1 81 ? -15.462 -25.282 1.256 1.00 0.00 81 ASP A CA 2
ATOM 2829 C C . ASP A 1 81 ? -15.800 -23.907 0.690 1.00 0.00 81 ASP A C 2
ATOM 2830 O O . ASP A 1 81 ? -16.104 -23.769 -0.496 1.00 0.00 81 ASP A O 2
ATOM 2839 N N . LEU A 1 82 ? -15.747 -22.891 1.545 1.00 0.00 82 LEU A N 2
ATOM 2840 C CA . LEU A 1 82 ? -16.049 -21.526 1.131 1.00 0.00 82 LEU A CA 2
ATOM 2841 C C . LEU A 1 82 ? -15.057 -20.540 1.740 1.00 0.00 82 LEU A C 2
ATOM 2842 O O . LEU A 1 82 ? -14.680 -20.665 2.905 1.00 0.00 82 LEU A O 2
ATOM 2858 N N . GLU A 1 83 ? -14.641 -19.559 0.945 1.00 0.00 83 GLU A N 2
ATOM 2859 C CA . GLU A 1 83 ? -13.694 -18.551 1.408 1.00 0.00 83 GLU A CA 2
ATOM 2860 C C . GLU A 1 83 ? -14.234 -17.145 1.164 1.00 0.00 83 GLU A C 2
ATOM 2861 O O . GLU A 1 83 ? -14.813 -16.864 0.114 1.00 0.00 83 GLU A O 2
ATOM 2873 N N . PHE A 1 84 ? -14.039 -16.265 2.141 1.00 0.00 84 PHE A N 2
ATOM 2874 C CA . PHE A 1 84 ? -14.507 -14.888 2.033 1.00 0.00 84 PHE A CA 2
ATOM 2875 C C . PHE A 1 84 ? -13.389 -13.906 2.368 1.00 0.00 84 PHE A C 2
ATOM 2876 O O . PHE A 1 84 ? -12.770 -13.993 3.428 1.00 0.00 84 PHE A O 2
ATOM 2893 N N . GLU A 1 85 ? -13.136 -12.973 1.455 1.00 0.00 85 GLU A N 2
ATOM 2894 C CA . GLU A 1 85 ? -12.090 -11.975 1.653 1.00 0.00 85 GLU A CA 2
ATOM 2895 C C . GLU A 1 85 ? -12.692 -10.583 1.819 1.00 0.00 85 GLU A C 2
ATOM 2896 O O . GLU A 1 85 ? -12.121 -9.725 2.492 1.00 0.00 85 GLU A O 2
ATOM 2908 N N . ASP A 1 86 ? -13.847 -10.366 1.200 1.00 0.00 86 ASP A N 2
ATOM 2909 C CA . ASP A 1 86 ? -14.527 -9.079 1.278 1.00 0.00 86 ASP A CA 2
ATOM 2910 C C . ASP A 1 86 ? -16.041 -9.265 1.316 1.00 0.00 86 ASP A C 2
ATOM 2911 O O . ASP A 1 86 ? -16.700 -9.289 0.276 1.00 0.00 86 ASP A O 2
ATOM 2920 N N . ILE A 1 87 ? -16.585 -9.399 2.521 1.00 0.00 87 ILE A N 2
ATOM 2921 C CA . ILE A 1 87 ? -18.021 -9.583 2.694 1.00 0.00 87 ILE A CA 2
ATOM 2922 C C . ILE A 1 87 ? -18.806 -8.493 1.973 1.00 0.00 87 ILE A C 2
ATOM 2923 O O . ILE A 1 87 ? -18.315 -7.388 1.743 1.00 0.00 87 ILE A O 2
ATOM 2939 N N . PRO A 1 88 ? -20.057 -8.809 1.607 1.00 0.00 88 PRO A N 2
ATOM 2940 C CA . PRO A 1 88 ? -20.939 -7.869 0.908 1.00 0.00 88 PRO A CA 2
ATOM 2941 C C . PRO A 1 88 ? -21.386 -6.719 1.803 1.00 0.00 88 PRO A C 2
ATOM 2942 O O . PRO A 1 88 ? -20.861 -6.534 2.901 1.00 0.00 88 PRO A O 2
ATOM 2953 N N . ASP A 1 89 ? -22.358 -5.949 1.327 1.00 0.00 89 ASP A N 2
ATOM 2954 C CA . ASP A 1 89 ? -22.878 -4.817 2.085 1.00 0.00 89 ASP A CA 2
ATOM 2955 C C . ASP A 1 89 ? -24.272 -5.118 2.625 1.00 0.00 89 ASP A C 2
ATOM 2956 O O . ASP A 1 89 ? -24.726 -4.493 3.583 1.00 0.00 89 ASP A O 2
ATOM 2965 N N . SER A 1 90 ? -24.948 -6.078 2.001 1.00 0.00 90 SER A N 2
ATOM 2966 C CA . SER A 1 90 ? -26.293 -6.459 2.416 1.00 0.00 90 SER A CA 2
ATOM 2967 C C . SER A 1 90 ? -26.259 -7.223 3.736 1.00 0.00 90 SER A C 2
ATOM 2968 O O . SER A 1 90 ? -27.209 -7.174 4.519 1.00 0.00 90 SER A O 2
ATOM 2976 N N . LEU A 1 91 ? -25.160 -7.928 3.976 1.00 0.00 91 LEU A N 2
ATOM 2977 C CA . LEU A 1 91 ? -25.000 -8.703 5.201 1.00 0.00 91 LEU A CA 2
ATOM 2978 C C . LEU A 1 91 ? -24.654 -7.797 6.378 1.00 0.00 91 LEU A C 2
ATOM 2979 O O . LEU A 1 91 ? -25.329 -7.811 7.407 1.00 0.00 91 LEU A O 2
ATOM 2995 N N . LYS A 1 92 ? -23.597 -7.007 6.219 1.00 0.00 92 LYS A N 2
ATOM 2996 C CA . LYS A 1 92 ? -23.162 -6.090 7.265 1.00 0.00 92 LYS A CA 2
ATOM 2997 C C . LYS A 1 92 ? -24.304 -5.176 7.697 1.00 0.00 92 LYS A C 2
ATOM 2998 O O . LYS A 1 92 ? -24.377 -4.762 8.855 1.00 0.00 92 LYS A O 2
ATOM 3017 N N . ASP A 1 93 ? -25.193 -4.865 6.761 1.00 0.00 93 ASP A N 2
ATOM 3018 C CA . ASP A 1 93 ? -26.334 -4.002 7.046 1.00 0.00 93 ASP A CA 2
ATOM 3019 C C . ASP A 1 93 ? -27.323 -4.697 7.976 1.00 0.00 93 ASP A C 2
ATOM 3020 O O . ASP A 1 93 ? -28.046 -4.045 8.730 1.00 0.00 93 ASP A O 2
ATOM 3029 N N . VAL A 1 94 ? -27.351 -6.025 7.916 1.00 0.00 94 VAL A N 2
ATOM 3030 C CA . VAL A 1 94 ? -28.251 -6.809 8.753 1.00 0.00 94 VAL A CA 2
ATOM 3031 C C . VAL A 1 94 ? -27.735 -6.895 10.185 1.00 0.00 94 VAL A C 2
ATOM 3032 O O . VAL A 1 94 ? -28.504 -7.118 11.121 1.00 0.00 94 VAL A O 2
ATOM 3045 N N . LEU A 1 95 ? -26.429 -6.716 10.349 1.00 0.00 95 LEU A N 2
ATOM 3046 C CA . LEU A 1 95 ? -25.809 -6.773 11.668 1.00 0.00 95 LEU A CA 2
ATOM 3047 C C . LEU A 1 95 ? -25.897 -5.422 12.370 1.00 0.00 95 LEU A C 2
ATOM 3048 O O . LEU A 1 95 ? -25.484 -5.280 13.520 1.00 0.00 95 LEU A O 2
ATOM 3064 N N . GLY A 1 96 ? -26.440 -4.431 11.669 1.00 0.00 96 GLY A N 2
ATOM 3065 C CA . GLY A 1 96 ? -26.574 -3.104 12.241 1.00 0.00 96 GLY A CA 2
ATOM 3066 C C . GLY A 1 96 ? -27.899 -2.454 11.895 1.00 0.00 96 GLY A C 2
ATOM 3067 O O . GLY A 1 96 ? -27.948 -1.500 11.119 1.00 0.00 96 GLY A O 2
ATOM 3071 N N . LYS A 1 97 ? -28.978 -2.973 12.472 1.00 0.00 97 LYS A N 2
ATOM 3072 C CA . LYS A 1 97 ? -30.311 -2.438 12.221 1.00 0.00 97 LYS A CA 2
ATOM 3073 C C . LYS A 1 97 ? -30.930 -1.895 13.505 1.00 0.00 97 LYS A C 2
ATOM 3074 O O . LYS A 1 97 ? -31.625 -0.879 13.489 1.00 0.00 97 LYS A O 2
ATOM 3093 N N . TYR A 1 98 ? -30.673 -2.578 14.615 1.00 0.00 98 TYR A N 2
ATOM 3094 C CA . TYR A 1 98 ? -31.206 -2.164 15.907 1.00 0.00 98 TYR A CA 2
ATOM 3095 C C . TYR A 1 98 ? -30.678 -0.788 16.299 1.00 0.00 98 TYR A C 2
ATOM 3096 O O . TYR A 1 98 ? -31.440 0.089 16.706 1.00 0.00 98 TYR A O 2
ATOM 3114 N N . ALA A 1 99 ? -29.368 -0.606 16.172 1.00 0.00 99 ALA A N 2
ATOM 3115 C CA . ALA A 1 99 ? -28.737 0.664 16.509 1.00 0.00 99 ALA A CA 2
ATOM 3116 C C . ALA A 1 99 ? -29.064 1.733 15.472 1.00 0.00 99 ALA A C 2
ATOM 3117 O O . ALA A 1 99 ? -28.757 1.579 14.289 1.00 0.00 99 ALA A O 2
ATOM 3124 N N . LYS A 1 100 ? -29.689 2.816 15.921 1.00 0.00 100 LYS A N 2
ATOM 3125 C CA . LYS A 1 100 ? -30.058 3.911 15.032 1.00 0.00 100 LYS A CA 2
ATOM 3126 C C . LYS A 1 100 ? -28.821 4.529 14.388 1.00 0.00 100 LYS A C 2
ATOM 3127 O O . LYS A 1 100 ? -27.725 4.475 14.947 1.00 0.00 100 LYS A O 2
ATOM 3147 N N . GLY A 1 1 ? -9.318 1.055 -10.258 1.00 0.00 1 GLY A N 3
ATOM 3148 C CA . GLY A 1 1 ? -9.814 0.198 -11.318 1.00 0.00 1 GLY A CA 3
ATOM 3149 C C . GLY A 1 1 ? -9.904 -1.255 -10.895 1.00 0.00 1 GLY A C 3
ATOM 3150 O O . GLY A 1 1 ? -10.530 -1.577 -9.885 1.00 0.00 1 GLY A O 3
ATOM 3154 N N . SER A 1 2 ? -9.279 -2.135 -11.670 1.00 0.00 2 SER A N 3
ATOM 3155 C CA . SER A 1 2 ? -9.296 -3.563 -11.373 1.00 0.00 2 SER A CA 3
ATOM 3156 C C . SER A 1 2 ? -8.124 -4.272 -12.046 1.00 0.00 2 SER A C 3
ATOM 3157 O O . SER A 1 2 ? -7.752 -3.947 -13.174 1.00 0.00 2 SER A O 3
ATOM 3165 N N . HIS A 1 3 ? -7.547 -5.243 -11.345 1.00 0.00 3 HIS A N 3
ATOM 3166 C CA . HIS A 1 3 ? -6.417 -5.999 -11.874 1.00 0.00 3 HIS A CA 3
ATOM 3167 C C . HIS A 1 3 ? -6.769 -7.478 -12.008 1.00 0.00 3 HIS A C 3
ATOM 3168 O O . HIS A 1 3 ? -7.699 -7.965 -11.366 1.00 0.00 3 HIS A O 3
ATOM 3182 N N . MET A 1 4 ? -6.020 -8.185 -12.848 1.00 0.00 4 MET A N 3
ATOM 3183 C CA . MET A 1 4 ? -6.253 -9.608 -13.066 1.00 0.00 4 MET A CA 3
ATOM 3184 C C . MET A 1 4 ? -5.415 -10.449 -12.109 1.00 0.00 4 MET A C 3
ATOM 3185 O O . MET A 1 4 ? -4.244 -10.724 -12.370 1.00 0.00 4 MET A O 3
ATOM 3199 N N . VAL A 1 5 ? -6.022 -10.855 -10.998 1.00 0.00 5 VAL A N 3
ATOM 3200 C CA . VAL A 1 5 ? -5.332 -11.666 -10.002 1.00 0.00 5 VAL A CA 3
ATOM 3201 C C . VAL A 1 5 ? -6.279 -12.090 -8.886 1.00 0.00 5 VAL A C 3
ATOM 3202 O O . VAL A 1 5 ? -7.210 -11.362 -8.538 1.00 0.00 5 VAL A O 3
ATOM 3215 N N . ASP A 1 6 ? -6.036 -13.270 -8.327 1.00 0.00 6 ASP A N 3
ATOM 3216 C CA . ASP A 1 6 ? -6.868 -13.791 -7.248 1.00 0.00 6 ASP A CA 3
ATOM 3217 C C . ASP A 1 6 ? -6.006 -14.361 -6.126 1.00 0.00 6 ASP A C 3
ATOM 3218 O O . ASP A 1 6 ? -6.510 -15.014 -5.212 1.00 0.00 6 ASP A O 3
ATOM 3227 N N . LYS A 1 7 ? -4.703 -14.111 -6.201 1.00 0.00 7 LYS A N 3
ATOM 3228 C CA . LYS A 1 7 ? -3.770 -14.598 -5.192 1.00 0.00 7 LYS A CA 3
ATOM 3229 C C . LYS A 1 7 ? -3.774 -16.122 -5.138 1.00 0.00 7 LYS A C 3
ATOM 3230 O O . LYS A 1 7 ? -4.720 -16.780 -5.571 1.00 0.00 7 LYS A O 3
ATOM 3249 N N . PRO A 1 8 ? -2.693 -16.698 -4.593 1.00 0.00 8 PRO A N 3
ATOM 3250 C CA . PRO A 1 8 ? -2.549 -18.152 -4.468 1.00 0.00 8 PRO A CA 3
ATOM 3251 C C . PRO A 1 8 ? -3.504 -18.742 -3.437 1.00 0.00 8 PRO A C 3
ATOM 3252 O O . PRO A 1 8 ? -4.400 -18.058 -2.941 1.00 0.00 8 PRO A O 3
ATOM 3263 N N . LYS A 1 9 ? -3.308 -20.017 -3.116 1.00 0.00 9 LYS A N 3
ATOM 3264 C CA . LYS A 1 9 ? -4.151 -20.700 -2.143 1.00 0.00 9 LYS A CA 3
ATOM 3265 C C . LYS A 1 9 ? -3.324 -21.643 -1.274 1.00 0.00 9 LYS A C 3
ATOM 3266 O O . LYS A 1 9 ? -2.299 -22.166 -1.711 1.00 0.00 9 LYS A O 3
ATOM 3285 N N . MET A 1 10 ? -3.777 -21.857 -0.043 1.00 0.00 10 MET A N 3
ATOM 3286 C CA . MET A 1 10 ? -3.080 -22.740 0.885 1.00 0.00 10 MET A CA 3
ATOM 3287 C C . MET A 1 10 ? -4.052 -23.711 1.546 1.00 0.00 10 MET A C 3
ATOM 3288 O O . MET A 1 10 ? -5.220 -23.386 1.758 1.00 0.00 10 MET A O 3
ATOM 3302 N N . MET A 1 11 ? -3.563 -24.903 1.869 1.00 0.00 11 MET A N 3
ATOM 3303 C CA . MET A 1 11 ? -4.390 -25.921 2.507 1.00 0.00 11 MET A CA 3
ATOM 3304 C C . MET A 1 11 ? -3.798 -26.340 3.849 1.00 0.00 11 MET A C 3
ATOM 3305 O O . MET A 1 11 ? -2.579 -26.347 4.025 1.00 0.00 11 MET A O 3
ATOM 3319 N N . ILE A 1 12 ? -4.668 -26.686 4.792 1.00 0.00 12 ILE A N 3
ATOM 3320 C CA . ILE A 1 12 ? -4.230 -27.107 6.117 1.00 0.00 12 ILE A CA 3
ATOM 3321 C C . ILE A 1 12 ? -5.080 -28.261 6.637 1.00 0.00 12 ILE A C 3
ATOM 3322 O O . ILE A 1 12 ? -6.303 -28.156 6.722 1.00 0.00 12 ILE A O 3
ATOM 3338 N N . ALA A 1 13 ? -4.422 -29.363 6.985 1.00 0.00 13 ALA A N 3
ATOM 3339 C CA . ALA A 1 13 ? -5.117 -30.536 7.500 1.00 0.00 13 ALA A CA 3
ATOM 3340 C C . ALA A 1 13 ? -5.329 -30.431 9.006 1.00 0.00 13 ALA A C 3
ATOM 3341 O O . ALA A 1 13 ? -4.372 -30.301 9.770 1.00 0.00 13 ALA A O 3
ATOM 3348 N N . PHE A 1 14 ? -6.588 -30.488 9.427 1.00 0.00 14 PHE A N 3
ATOM 3349 C CA . PHE A 1 14 ? -6.926 -30.398 10.843 1.00 0.00 14 PHE A CA 3
ATOM 3350 C C . PHE A 1 14 ? -7.686 -31.639 11.301 1.00 0.00 14 PHE A C 3
ATOM 3351 O O . PHE A 1 14 ? -8.574 -32.131 10.603 1.00 0.00 14 PHE A O 3
ATOM 3368 N N . THR A 1 15 ? -7.332 -32.142 12.480 1.00 0.00 15 THR A N 3
ATOM 3369 C CA . THR A 1 15 ? -7.979 -33.326 13.031 1.00 0.00 15 THR A CA 3
ATOM 3370 C C . THR A 1 15 ? -9.288 -32.965 13.723 1.00 0.00 15 THR A C 3
ATOM 3371 O O . THR A 1 15 ? -9.290 -32.305 14.763 1.00 0.00 15 THR A O 3
ATOM 3382 N N . CYS A 1 16 ? -10.400 -33.402 13.141 1.00 0.00 16 CYS A N 3
ATOM 3383 C CA . CYS A 1 16 ? -11.717 -33.124 13.703 1.00 0.00 16 CYS A CA 3
ATOM 3384 C C . CYS A 1 16 ? -11.888 -33.812 15.053 1.00 0.00 16 CYS A C 3
ATOM 3385 O O . CYS A 1 16 ? -11.957 -35.039 15.134 1.00 0.00 16 CYS A O 3
ATOM 3392 N N . LYS A 1 17 ? -11.954 -33.014 16.114 1.00 0.00 17 LYS A N 3
ATOM 3393 C CA . LYS A 1 17 ? -12.117 -33.544 17.462 1.00 0.00 17 LYS A CA 3
ATOM 3394 C C . LYS A 1 17 ? -13.522 -34.103 17.661 1.00 0.00 17 LYS A C 3
ATOM 3395 O O . LYS A 1 17 ? -13.802 -34.767 18.660 1.00 0.00 17 LYS A O 3
ATOM 3414 N N . LYS A 1 18 ? -14.403 -33.832 16.704 1.00 0.00 18 LYS A N 3
ATOM 3415 C CA . LYS A 1 18 ? -15.779 -34.309 16.772 1.00 0.00 18 LYS A CA 3
ATOM 3416 C C . LYS A 1 18 ? -15.850 -35.807 16.491 1.00 0.00 18 LYS A C 3
ATOM 3417 O O . LYS A 1 18 ? -16.296 -36.585 17.334 1.00 0.00 18 LYS A O 3
ATOM 3436 N N . CYS A 1 19 ? -15.407 -36.202 15.303 1.00 0.00 19 CYS A N 3
ATOM 3437 C CA . CYS A 1 19 ? -15.419 -37.607 14.911 1.00 0.00 19 CYS A CA 3
ATOM 3438 C C . CYS A 1 19 ? -13.999 -38.146 14.773 1.00 0.00 19 CYS A C 3
ATOM 3439 O O . CYS A 1 19 ? -13.768 -39.150 14.100 1.00 0.00 19 CYS A O 3
ATOM 3446 N N . ASN A 1 20 ? -13.050 -37.470 15.413 1.00 0.00 20 ASN A N 3
ATOM 3447 C CA . ASN A 1 20 ? -11.652 -37.879 15.359 1.00 0.00 20 ASN A CA 3
ATOM 3448 C C . ASN A 1 20 ? -11.222 -38.159 13.922 1.00 0.00 20 ASN A C 3
ATOM 3449 O O . ASN A 1 20 ? -10.395 -39.036 13.668 1.00 0.00 20 ASN A O 3
ATOM 3460 N N . THR A 1 21 ? -11.788 -37.407 12.984 1.00 0.00 21 THR A N 3
ATOM 3461 C CA . THR A 1 21 ? -11.464 -37.573 11.572 1.00 0.00 21 THR A CA 3
ATOM 3462 C C . THR A 1 21 ? -10.633 -36.403 11.058 1.00 0.00 21 THR A C 3
ATOM 3463 O O . THR A 1 21 ? -11.021 -35.244 11.199 1.00 0.00 21 THR A O 3
ATOM 3474 N N . ARG A 1 22 ? -9.488 -36.715 10.459 1.00 0.00 22 ARG A N 3
ATOM 3475 C CA . ARG A 1 22 ? -8.602 -35.689 9.923 1.00 0.00 22 ARG A CA 3
ATOM 3476 C C . ARG A 1 22 ? -8.773 -35.558 8.412 1.00 0.00 22 ARG A C 3
ATOM 3477 O O . ARG A 1 22 ? -8.983 -36.549 7.713 1.00 0.00 22 ARG A O 3
ATOM 3498 N N . SER A 1 23 ? -8.683 -34.328 7.917 1.00 0.00 23 SER A N 3
ATOM 3499 C CA . SER A 1 23 ? -8.832 -34.066 6.490 1.00 0.00 23 SER A CA 3
ATOM 3500 C C . SER A 1 23 ? -8.170 -32.745 6.108 1.00 0.00 23 SER A C 3
ATOM 3501 O O . SER A 1 23 ? -7.998 -31.860 6.945 1.00 0.00 23 SER A O 3
ATOM 3509 N N . SER A 1 24 ? -7.800 -32.622 4.837 1.00 0.00 24 SER A N 3
ATOM 3510 C CA . SER A 1 24 ? -7.153 -31.412 4.343 1.00 0.00 24 SER A CA 3
ATOM 3511 C C . SER A 1 24 ? -8.107 -30.604 3.470 1.00 0.00 24 SER A C 3
ATOM 3512 O O . SER A 1 24 ? -8.934 -31.164 2.749 1.00 0.00 24 SER A O 3
ATOM 3520 N N . HIS A 1 25 ? -7.987 -29.282 3.539 1.00 0.00 25 HIS A N 3
ATOM 3521 C CA . HIS A 1 25 ? -8.838 -28.394 2.754 1.00 0.00 25 HIS A CA 3
ATOM 3522 C C . HIS A 1 25 ? -8.045 -27.197 2.238 1.00 0.00 25 HIS A C 3
ATOM 3523 O O . HIS A 1 25 ? -7.409 -26.480 3.011 1.00 0.00 25 HIS A O 3
ATOM 3537 N N . THR A 1 26 ? -8.086 -26.988 0.926 1.00 0.00 26 THR A N 3
ATOM 3538 C CA . THR A 1 26 ? -7.370 -25.880 0.306 1.00 0.00 26 THR A CA 3
ATOM 3539 C C . THR A 1 26 ? -8.250 -24.638 0.216 1.00 0.00 26 THR A C 3
ATOM 3540 O O . THR A 1 26 ? -9.399 -24.711 -0.217 1.00 0.00 26 THR A O 3
ATOM 3551 N N . MET A 1 27 ? -7.702 -23.500 0.628 1.00 0.00 27 MET A N 3
ATOM 3552 C CA . MET A 1 27 ? -8.438 -22.241 0.592 1.00 0.00 27 MET A CA 3
ATOM 3553 C C . MET A 1 27 ? -7.494 -21.066 0.360 1.00 0.00 27 MET A C 3
ATOM 3554 O O . MET A 1 27 ? -6.315 -21.127 0.708 1.00 0.00 27 MET A O 3
ATOM 3568 N N . SER A 1 28 ? -8.021 -19.997 -0.229 1.00 0.00 28 SER A N 3
ATOM 3569 C CA . SER A 1 28 ? -7.223 -18.809 -0.511 1.00 0.00 28 SER A CA 3
ATOM 3570 C C . SER A 1 28 ? -6.465 -18.356 0.733 1.00 0.00 28 SER A C 3
ATOM 3571 O O . SER A 1 28 ? -7.060 -18.108 1.781 1.00 0.00 28 SER A O 3
ATOM 3579 N N . LYS A 1 29 ? -5.146 -18.250 0.608 1.00 0.00 29 LYS A N 3
ATOM 3580 C CA . LYS A 1 29 ? -4.304 -17.826 1.720 1.00 0.00 29 LYS A CA 3
ATOM 3581 C C . LYS A 1 29 ? -4.716 -16.445 2.219 1.00 0.00 29 LYS A C 3
ATOM 3582 O O . LYS A 1 29 ? -4.702 -16.181 3.421 1.00 0.00 29 LYS A O 3
ATOM 3601 N N . GLN A 1 30 ? -5.083 -15.570 1.289 1.00 0.00 30 GLN A N 3
ATOM 3602 C CA . GLN A 1 30 ? -5.501 -14.217 1.636 1.00 0.00 30 GLN A CA 3
ATOM 3603 C C . GLN A 1 30 ? -6.820 -14.233 2.400 1.00 0.00 30 GLN A C 3
ATOM 3604 O O . GLN A 1 30 ? -7.030 -13.435 3.313 1.00 0.00 30 GLN A O 3
ATOM 3618 N N . ALA A 1 31 ? -7.708 -15.146 2.019 1.00 0.00 31 ALA A N 3
ATOM 3619 C CA . ALA A 1 31 ? -9.007 -15.267 2.669 1.00 0.00 31 ALA A CA 3
ATOM 3620 C C . ALA A 1 31 ? -8.871 -15.884 4.057 1.00 0.00 31 ALA A C 3
ATOM 3621 O O . ALA A 1 31 ? -9.635 -15.564 4.967 1.00 0.00 31 ALA A O 3
ATOM 3628 N N . TYR A 1 32 ? -7.894 -16.771 4.211 1.00 0.00 32 TYR A N 3
ATOM 3629 C CA . TYR A 1 32 ? -7.660 -17.436 5.488 1.00 0.00 32 TYR A CA 3
ATOM 3630 C C . TYR A 1 32 ? -6.913 -16.519 6.451 1.00 0.00 32 TYR A C 3
ATOM 3631 O O . TYR A 1 32 ? -7.300 -16.372 7.610 1.00 0.00 32 TYR A O 3
ATOM 3649 N N . GLU A 1 33 ? -5.841 -15.904 5.961 1.00 0.00 33 GLU A N 3
ATOM 3650 C CA . GLU A 1 33 ? -5.039 -15.001 6.778 1.00 0.00 33 GLU A CA 3
ATOM 3651 C C . GLU A 1 33 ? -5.766 -13.677 6.999 1.00 0.00 33 GLU A C 3
ATOM 3652 O O . GLU A 1 33 ? -5.616 -13.040 8.042 1.00 0.00 33 GLU A O 3
ATOM 3664 N N . LYS A 1 34 ? -6.553 -13.270 6.010 1.00 0.00 34 LYS A N 3
ATOM 3665 C CA . LYS A 1 34 ? -7.305 -12.023 6.094 1.00 0.00 34 LYS A CA 3
ATOM 3666 C C . LYS A 1 34 ? -8.727 -12.208 5.574 1.00 0.00 34 LYS A C 3
ATOM 3667 O O . LYS A 1 34 ? -9.078 -11.708 4.506 1.00 0.00 34 LYS A O 3
ATOM 3686 N N . GLY A 1 35 ? -9.542 -12.930 6.337 1.00 0.00 35 GLY A N 3
ATOM 3687 C CA . GLY A 1 35 ? -10.916 -13.167 5.937 1.00 0.00 35 GLY A CA 3
ATOM 3688 C C . GLY A 1 35 ? -11.526 -14.365 6.638 1.00 0.00 35 GLY A C 3
ATOM 3689 O O . GLY A 1 35 ? -10.937 -14.916 7.569 1.00 0.00 35 GLY A O 3
ATOM 3693 N N . THR A 1 36 ? -12.711 -14.771 6.191 1.00 0.00 36 THR A N 3
ATOM 3694 C CA . THR A 1 36 ? -13.402 -15.909 6.783 1.00 0.00 36 THR A CA 3
ATOM 3695 C C . THR A 1 36 ? -13.221 -17.164 5.936 1.00 0.00 36 THR A C 3
ATOM 3696 O O . THR A 1 36 ? -13.283 -17.110 4.708 1.00 0.00 36 THR A O 3
ATOM 3707 N N . VAL A 1 37 ? -12.997 -18.293 6.600 1.00 0.00 37 VAL A N 3
ATOM 3708 C CA . VAL A 1 37 ? -12.808 -19.562 5.908 1.00 0.00 37 VAL A CA 3
ATOM 3709 C C . VAL A 1 37 ? -13.509 -20.699 6.644 1.00 0.00 37 VAL A C 3
ATOM 3710 O O . VAL A 1 37 ? -13.281 -20.916 7.835 1.00 0.00 37 VAL A O 3
ATOM 3723 N N . LEU A 1 38 ? -14.362 -21.423 5.928 1.00 0.00 38 LEU A N 3
ATOM 3724 C CA . LEU A 1 38 ? -15.097 -22.539 6.512 1.00 0.00 38 LEU A CA 3
ATOM 3725 C C . LEU A 1 38 ? -14.806 -23.835 5.762 1.00 0.00 38 LEU A C 3
ATOM 3726 O O . LEU A 1 38 ? -14.905 -23.889 4.536 1.00 0.00 38 LEU A O 3
ATOM 3742 N N . ILE A 1 39 ? -14.449 -24.876 6.507 1.00 0.00 39 ILE A N 3
ATOM 3743 C CA . ILE A 1 39 ? -14.147 -26.172 5.913 1.00 0.00 39 ILE A CA 3
ATOM 3744 C C . ILE A 1 39 ? -15.056 -27.260 6.475 1.00 0.00 39 ILE A C 3
ATOM 3745 O O . ILE A 1 39 ? -15.333 -27.293 7.673 1.00 0.00 39 ILE A O 3
ATOM 3761 N N . SER A 1 40 ? -15.516 -28.149 5.600 1.00 0.00 40 SER A N 3
ATOM 3762 C CA . SER A 1 40 ? -16.396 -29.238 6.008 1.00 0.00 40 SER A CA 3
ATOM 3763 C C . SER A 1 40 ? -15.613 -30.537 6.171 1.00 0.00 40 SER A C 3
ATOM 3764 O O . SER A 1 40 ? -14.765 -30.871 5.343 1.00 0.00 40 SER A O 3
ATOM 3772 N N . CYS A 1 41 ? -15.904 -31.265 7.243 1.00 0.00 41 CYS A N 3
ATOM 3773 C CA . CYS A 1 41 ? -15.227 -32.528 7.517 1.00 0.00 41 CYS A CA 3
ATOM 3774 C C . CYS A 1 41 ? -15.924 -33.683 6.806 1.00 0.00 41 CYS A C 3
ATOM 3775 O O . CYS A 1 41 ? -17.106 -33.954 7.021 1.00 0.00 41 CYS A O 3
ATOM 3782 N N . PRO A 1 42 ? -15.178 -34.381 5.937 1.00 0.00 42 PRO A N 3
ATOM 3783 C CA . PRO A 1 42 ? -15.704 -35.518 5.176 1.00 0.00 42 PRO A CA 3
ATOM 3784 C C . PRO A 1 42 ? -15.982 -36.729 6.061 1.00 0.00 42 PRO A C 3
ATOM 3785 O O . PRO A 1 42 ? -15.317 -37.759 5.947 1.00 0.00 42 PRO A O 3
ATOM 3796 N N . HIS A 1 43 ? -16.968 -36.598 6.942 1.00 0.00 43 HIS A N 3
ATOM 3797 C CA . HIS A 1 43 ? -17.334 -37.683 7.846 1.00 0.00 43 HIS A CA 3
ATOM 3798 C C . HIS A 1 43 ? -18.577 -37.321 8.653 1.00 0.00 43 HIS A C 3
ATOM 3799 O O . HIS A 1 43 ? -19.645 -37.906 8.464 1.00 0.00 43 HIS A O 3
ATOM 3813 N N . CYS A 1 44 ? -18.431 -36.356 9.554 1.00 0.00 44 CYS A N 3
ATOM 3814 C CA . CYS A 1 44 ? -19.542 -35.917 10.391 1.00 0.00 44 CYS A CA 3
ATOM 3815 C C . CYS A 1 44 ? -20.469 -34.983 9.620 1.00 0.00 44 CYS A C 3
ATOM 3816 O O . CYS A 1 44 ? -21.596 -34.723 10.041 1.00 0.00 44 CYS A O 3
ATOM 3823 N N . LYS A 1 45 ? -19.985 -34.480 8.490 1.00 0.00 45 LYS A N 3
ATOM 3824 C CA . LYS A 1 45 ? -20.769 -33.573 7.659 1.00 0.00 45 LYS A CA 3
ATOM 3825 C C . LYS A 1 45 ? -21.106 -32.294 8.417 1.00 0.00 45 LYS A C 3
ATOM 3826 O O . LYS A 1 45 ? -22.192 -32.163 8.983 1.00 0.00 45 LYS A O 3
ATOM 3845 N N . VAL A 1 46 ? -20.169 -31.351 8.424 1.00 0.00 46 VAL A N 3
ATOM 3846 C CA . VAL A 1 46 ? -20.368 -30.080 9.111 1.00 0.00 46 VAL A CA 3
ATOM 3847 C C . VAL A 1 46 ? -19.188 -29.142 8.883 1.00 0.00 46 VAL A C 3
ATOM 3848 O O . VAL A 1 46 ? -18.033 -29.567 8.896 1.00 0.00 46 VAL A O 3
ATOM 3861 N N . ARG A 1 47 ? -19.487 -27.864 8.675 1.00 0.00 47 ARG A N 3
ATOM 3862 C CA . ARG A 1 47 ? -18.451 -26.865 8.444 1.00 0.00 47 ARG A CA 3
ATOM 3863 C C . ARG A 1 47 ? -17.993 -26.242 9.760 1.00 0.00 47 ARG A C 3
ATOM 3864 O O . ARG A 1 47 ? -18.807 -25.936 10.631 1.00 0.00 47 ARG A O 3
ATOM 3885 N N . HIS A 1 48 ? -16.683 -26.058 9.896 1.00 0.00 48 HIS A N 3
ATOM 3886 C CA . HIS A 1 48 ? -16.116 -25.472 11.106 1.00 0.00 48 HIS A CA 3
ATOM 3887 C C . HIS A 1 48 ? -15.278 -24.241 10.772 1.00 0.00 48 HIS A C 3
ATOM 3888 O O . HIS A 1 48 ? -14.705 -24.144 9.686 1.00 0.00 48 HIS A O 3
ATOM 3902 N N . LEU A 1 49 ? -15.211 -23.304 11.711 1.00 0.00 49 LEU A N 3
ATOM 3903 C CA . LEU A 1 49 ? -14.444 -22.079 11.516 1.00 0.00 49 LEU A CA 3
ATOM 3904 C C . LEU A 1 49 ? -12.970 -22.303 11.837 1.00 0.00 49 LEU A C 3
ATOM 3905 O O . LEU A 1 49 ? -12.631 -22.914 12.851 1.00 0.00 49 LEU A O 3
ATOM 3921 N N . ILE A 1 50 ? -12.098 -21.804 10.967 1.00 0.00 50 ILE A N 3
ATOM 3922 C CA . ILE A 1 50 ? -10.660 -21.947 11.160 1.00 0.00 50 ILE A CA 3
ATOM 3923 C C . ILE A 1 50 ? -9.994 -20.589 11.357 1.00 0.00 50 ILE A C 3
ATOM 3924 O O . ILE A 1 50 ? -9.088 -20.444 12.176 1.00 0.00 50 ILE A O 3
ATOM 3940 N N . ALA A 1 51 ? -10.451 -19.597 10.600 1.00 0.00 51 ALA A N 3
ATOM 3941 C CA . ALA A 1 51 ? -9.902 -18.250 10.693 1.00 0.00 51 ALA A CA 3
ATOM 3942 C C . ALA A 1 51 ? -10.976 -17.200 10.426 1.00 0.00 51 ALA A C 3
ATOM 3943 O O . ALA A 1 51 ? -11.283 -16.893 9.274 1.00 0.00 51 ALA A O 3
ATOM 3950 N N . ASP A 1 52 ? -11.543 -16.655 11.496 1.00 0.00 52 ASP A N 3
ATOM 3951 C CA . ASP A 1 52 ? -12.582 -15.639 11.377 1.00 0.00 52 ASP A CA 3
ATOM 3952 C C . ASP A 1 52 ? -11.984 -14.238 11.457 1.00 0.00 52 ASP A C 3
ATOM 3953 O O . ASP A 1 52 ? -11.471 -13.830 12.499 1.00 0.00 52 ASP A O 3
ATOM 3962 N N . HIS A 1 53 ? -12.054 -13.506 10.350 1.00 0.00 53 HIS A N 3
ATOM 3963 C CA . HIS A 1 53 ? -11.519 -12.150 10.295 1.00 0.00 53 HIS A CA 3
ATOM 3964 C C . HIS A 1 53 ? -12.619 -11.144 9.971 1.00 0.00 53 HIS A C 3
ATOM 3965 O O . HIS A 1 53 ? -12.491 -9.954 10.259 1.00 0.00 53 HIS A O 3
ATOM 3979 N N . LEU A 1 54 ? -13.699 -11.630 9.370 1.00 0.00 54 LEU A N 3
ATOM 3980 C CA . LEU A 1 54 ? -14.823 -10.774 9.006 1.00 0.00 54 LEU A CA 3
ATOM 3981 C C . LEU A 1 54 ? -15.862 -10.734 10.122 1.00 0.00 54 LEU A C 3
ATOM 3982 O O . LEU A 1 54 ? -16.821 -9.964 10.065 1.00 0.00 54 LEU A O 3
ATOM 3998 N N . LYS A 1 55 ? -15.663 -11.568 11.138 1.00 0.00 55 LYS A N 3
ATOM 3999 C CA . LYS A 1 55 ? -16.580 -11.627 12.270 1.00 0.00 55 LYS A CA 3
ATOM 4000 C C . LYS A 1 55 ? -18.022 -11.773 11.795 1.00 0.00 55 LYS A C 3
ATOM 4001 O O . LYS A 1 55 ? -18.910 -11.049 12.246 1.00 0.00 55 LYS A O 3
ATOM 4020 N N . ILE A 1 56 ? -18.248 -12.715 10.886 1.00 0.00 56 ILE A N 3
ATOM 4021 C CA . ILE A 1 56 ? -19.583 -12.958 10.353 1.00 0.00 56 ILE A CA 3
ATOM 4022 C C . ILE A 1 56 ? -20.447 -13.713 11.358 1.00 0.00 56 ILE A C 3
ATOM 4023 O O . ILE A 1 56 ? -21.577 -13.315 11.643 1.00 0.00 56 ILE A O 3
ATOM 4039 N N . PHE A 1 57 ? -19.907 -14.802 11.894 1.00 0.00 57 PHE A N 3
ATOM 4040 C CA . PHE A 1 57 ? -20.628 -15.613 12.868 1.00 0.00 57 PHE A CA 3
ATOM 4041 C C . PHE A 1 57 ? -20.561 -14.982 14.256 1.00 0.00 57 PHE A C 3
ATOM 4042 O O . PHE A 1 57 ? -21.177 -15.472 15.203 1.00 0.00 57 PHE A O 3
ATOM 4059 N N . HIS A 1 58 ? -19.807 -13.893 14.369 1.00 0.00 58 HIS A N 3
ATOM 4060 C CA . HIS A 1 58 ? -19.658 -13.195 15.641 1.00 0.00 58 HIS A CA 3
ATOM 4061 C C . HIS A 1 58 ? -21.017 -12.771 16.190 1.00 0.00 58 HIS A C 3
ATOM 4062 O O . HIS A 1 58 ? -21.240 -12.786 17.400 1.00 0.00 58 HIS A O 3
ATOM 4076 N N . ASP A 1 59 ? -21.920 -12.392 15.292 1.00 0.00 59 ASP A N 3
ATOM 4077 C CA . ASP A 1 59 ? -23.257 -11.964 15.687 1.00 0.00 59 ASP A CA 3
ATOM 4078 C C . ASP A 1 59 ? -24.219 -13.148 15.721 1.00 0.00 59 ASP A C 3
ATOM 4079 O O . ASP A 1 59 ? -25.429 -12.974 15.865 1.00 0.00 59 ASP A O 3
ATOM 4088 N N . HIS A 1 60 ? -23.672 -14.352 15.588 1.00 0.00 60 HIS A N 3
ATOM 4089 C CA . HIS A 1 60 ? -24.482 -15.565 15.603 1.00 0.00 60 HIS A CA 3
ATOM 4090 C C . HIS A 1 60 ? -25.851 -15.313 14.978 1.00 0.00 60 HIS A C 3
ATOM 4091 O O . HIS A 1 60 ? -26.882 -15.652 15.560 1.00 0.00 60 HIS A O 3
ATOM 4105 N N . HIS A 1 61 ? -25.853 -14.715 13.791 1.00 0.00 61 HIS A N 3
ATOM 4106 C CA . HIS A 1 61 ? -27.095 -14.416 13.088 1.00 0.00 61 HIS A CA 3
ATOM 4107 C C . HIS A 1 61 ? -26.993 -14.806 11.616 1.00 0.00 61 HIS A C 3
ATOM 4108 O O . HIS A 1 61 ? -27.865 -14.471 10.813 1.00 0.00 61 HIS A O 3
ATOM 4122 N N . VAL A 1 62 ? -25.923 -15.514 11.269 1.00 0.00 62 VAL A N 3
ATOM 4123 C CA . VAL A 1 62 ? -25.708 -15.949 9.894 1.00 0.00 62 VAL A CA 3
ATOM 4124 C C . VAL A 1 62 ? -25.246 -17.401 9.843 1.00 0.00 62 VAL A C 3
ATOM 4125 O O . VAL A 1 62 ? -24.392 -17.821 10.625 1.00 0.00 62 VAL A O 3
ATOM 4138 N N . THR A 1 63 ? -25.815 -18.165 8.917 1.00 0.00 63 THR A N 3
ATOM 4139 C CA . THR A 1 63 ? -25.463 -19.571 8.764 1.00 0.00 63 THR A CA 3
ATOM 4140 C C . THR A 1 63 ? -24.523 -19.777 7.582 1.00 0.00 63 THR A C 3
ATOM 4141 O O . THR A 1 63 ? -24.389 -18.905 6.722 1.00 0.00 63 THR A O 3
ATOM 4152 N N . VAL A 1 64 ? -23.872 -20.935 7.543 1.00 0.00 64 VAL A N 3
ATOM 4153 C CA . VAL A 1 64 ? -22.945 -21.256 6.465 1.00 0.00 64 VAL A CA 3
ATOM 4154 C C . VAL A 1 64 ? -23.624 -21.143 5.104 1.00 0.00 64 VAL A C 3
ATOM 4155 O O . VAL A 1 64 ? -23.023 -20.677 4.137 1.00 0.00 64 VAL A O 3
ATOM 4168 N N . GLU A 1 65 ? -24.880 -21.574 5.039 1.00 0.00 65 GLU A N 3
ATOM 4169 C CA . GLU A 1 65 ? -25.641 -21.521 3.796 1.00 0.00 65 GLU A CA 3
ATOM 4170 C C . GLU A 1 65 ? -25.822 -20.079 3.330 1.00 0.00 65 GLU A C 3
ATOM 4171 O O . GLU A 1 65 ? -25.767 -19.792 2.134 1.00 0.00 65 GLU A O 3
ATOM 4183 N N . GLN A 1 66 ? -26.039 -19.178 4.282 1.00 0.00 66 GLN A N 3
ATOM 4184 C CA . GLN A 1 66 ? -26.230 -17.767 3.969 1.00 0.00 66 GLN A CA 3
ATOM 4185 C C . GLN A 1 66 ? -24.966 -17.168 3.362 1.00 0.00 66 GLN A C 3
ATOM 4186 O O . GLN A 1 66 ? -25.032 -16.360 2.435 1.00 0.00 66 GLN A O 3
ATOM 4200 N N . LEU A 1 67 ? -23.815 -17.570 3.890 1.00 0.00 67 LEU A N 3
ATOM 4201 C CA . LEU A 1 67 ? -22.534 -17.073 3.400 1.00 0.00 67 LEU A CA 3
ATOM 4202 C C . LEU A 1 67 ? -22.375 -17.352 1.909 1.00 0.00 67 LEU A C 3
ATOM 4203 O O . LEU A 1 67 ? -21.819 -16.539 1.171 1.00 0.00 67 LEU A O 3
ATOM 4219 N N . MET A 1 68 ? -22.871 -18.505 1.472 1.00 0.00 68 MET A N 3
ATOM 4220 C CA . MET A 1 68 ? -22.787 -18.889 0.068 1.00 0.00 68 MET A CA 3
ATOM 4221 C C . MET A 1 68 ? -23.746 -18.060 -0.781 1.00 0.00 68 MET A C 3
ATOM 4222 O O . MET A 1 68 ? -23.428 -17.687 -1.910 1.00 0.00 68 MET A O 3
ATOM 4236 N N . LYS A 1 69 ? -24.921 -17.774 -0.230 1.00 0.00 69 LYS A N 3
ATOM 4237 C CA . LYS A 1 69 ? -25.926 -16.988 -0.935 1.00 0.00 69 LYS A CA 3
ATOM 4238 C C . LYS A 1 69 ? -25.401 -15.591 -1.251 1.00 0.00 69 LYS A C 3
ATOM 4239 O O . LYS A 1 69 ? -25.828 -14.961 -2.218 1.00 0.00 69 LYS A O 3
ATOM 4258 N N . ALA A 1 70 ? -24.472 -15.113 -0.429 1.00 0.00 70 ALA A N 3
ATOM 4259 C CA . ALA A 1 70 ? -23.887 -13.792 -0.623 1.00 0.00 70 ALA A CA 3
ATOM 4260 C C . ALA A 1 70 ? -23.043 -13.747 -1.892 1.00 0.00 70 ALA A C 3
ATOM 4261 O O . ALA A 1 70 ? -22.906 -12.698 -2.520 1.00 0.00 70 ALA A O 3
ATOM 4268 N N . ASN A 1 71 ? -22.478 -14.891 -2.263 1.00 0.00 71 ASN A N 3
ATOM 4269 C CA . ASN A 1 71 ? -21.646 -14.982 -3.457 1.00 0.00 71 ASN A CA 3
ATOM 4270 C C . ASN A 1 71 ? -22.417 -15.613 -4.612 1.00 0.00 71 ASN A C 3
ATOM 4271 O O . ASN A 1 71 ? -22.695 -14.961 -5.617 1.00 0.00 71 ASN A O 3
ATOM 4282 N N . GLY A 1 72 ? -22.762 -16.889 -4.459 1.00 0.00 72 GLY A N 3
ATOM 4283 C CA . GLY A 1 72 ? -23.498 -17.588 -5.495 1.00 0.00 72 GLY A CA 3
ATOM 4284 C C . GLY A 1 72 ? -22.839 -18.892 -5.896 1.00 0.00 72 GLY A C 3
ATOM 4285 O O . GLY A 1 72 ? -22.888 -19.288 -7.060 1.00 0.00 72 GLY A O 3
ATOM 4289 N N . GLU A 1 73 ? -22.219 -19.562 -4.929 1.00 0.00 73 GLU A N 3
ATOM 4290 C CA . GLU A 1 73 ? -21.545 -20.828 -5.188 1.00 0.00 73 GLU A CA 3
ATOM 4291 C C . GLU A 1 73 ? -22.491 -21.821 -5.859 1.00 0.00 73 GLU A C 3
ATOM 4292 O O . GLU A 1 73 ? -23.569 -22.112 -5.342 1.00 0.00 73 GLU A O 3
ATOM 4304 N N . GLN A 1 74 ? -22.078 -22.335 -7.013 1.00 0.00 74 GLN A N 3
ATOM 4305 C CA . GLN A 1 74 ? -22.888 -23.293 -7.755 1.00 0.00 74 GLN A CA 3
ATOM 4306 C C . GLN A 1 74 ? -22.312 -24.700 -7.638 1.00 0.00 74 GLN A C 3
ATOM 4307 O O . GLN A 1 74 ? -23.052 -25.683 -7.584 1.00 0.00 74 GLN A O 3
ATOM 4321 N N . VAL A 1 75 ? -20.986 -24.790 -7.599 1.00 0.00 75 VAL A N 3
ATOM 4322 C CA . VAL A 1 75 ? -20.310 -26.077 -7.487 1.00 0.00 75 VAL A CA 3
ATOM 4323 C C . VAL A 1 75 ? -20.843 -26.877 -6.304 1.00 0.00 75 VAL A C 3
ATOM 4324 O O . VAL A 1 75 ? -21.252 -26.309 -5.291 1.00 0.00 75 VAL A O 3
ATOM 4337 N N . SER A 1 76 ? -20.835 -28.199 -6.438 1.00 0.00 76 SER A N 3
ATOM 4338 C CA . SER A 1 76 ? -21.321 -29.078 -5.381 1.00 0.00 76 SER A CA 3
ATOM 4339 C C . SER A 1 76 ? -20.194 -29.954 -4.842 1.00 0.00 76 SER A C 3
ATOM 4340 O O . SER A 1 76 ? -20.255 -30.434 -3.711 1.00 0.00 76 SER A O 3
ATOM 4348 N N . GLN A 1 77 ? -19.166 -30.155 -5.660 1.00 0.00 77 GLN A N 3
ATOM 4349 C CA . GLN A 1 77 ? -18.026 -30.974 -5.266 1.00 0.00 77 GLN A CA 3
ATOM 4350 C C . GLN A 1 77 ? -17.102 -30.204 -4.328 1.00 0.00 77 GLN A C 3
ATOM 4351 O O . GLN A 1 77 ? -16.330 -30.798 -3.575 1.00 0.00 77 GLN A O 3
ATOM 4365 N N . ASP A 1 78 ? -17.185 -28.879 -4.380 1.00 0.00 78 ASP A N 3
ATOM 4366 C CA . ASP A 1 78 ? -16.357 -28.027 -3.535 1.00 0.00 78 ASP A CA 3
ATOM 4367 C C . ASP A 1 78 ? -17.221 -27.121 -2.663 1.00 0.00 78 ASP A C 3
ATOM 4368 O O . ASP A 1 78 ? -16.718 -26.209 -2.008 1.00 0.00 78 ASP A O 3
ATOM 4377 N N . VAL A 1 79 ? -18.525 -27.379 -2.662 1.00 0.00 79 VAL A N 3
ATOM 4378 C CA . VAL A 1 79 ? -19.460 -26.587 -1.871 1.00 0.00 79 VAL A CA 3
ATOM 4379 C C . VAL A 1 79 ? -19.094 -26.619 -0.392 1.00 0.00 79 VAL A C 3
ATOM 4380 O O . VAL A 1 79 ? -19.226 -25.620 0.313 1.00 0.00 79 VAL A O 3
ATOM 4393 N N . GLY A 1 80 ? -18.631 -27.776 0.072 1.00 0.00 80 GLY A N 3
ATOM 4394 C CA . GLY A 1 80 ? -18.252 -27.917 1.466 1.00 0.00 80 GLY A CA 3
ATOM 4395 C C . GLY A 1 80 ? -17.124 -26.983 1.858 1.00 0.00 80 GLY A C 3
ATOM 4396 O O . GLY A 1 80 ? -16.874 -26.764 3.043 1.00 0.00 80 GLY A O 3
ATOM 4400 N N . ASP A 1 81 ? -16.441 -26.433 0.860 1.00 0.00 81 ASP A N 3
ATOM 4401 C CA . ASP A 1 81 ? -15.333 -25.517 1.107 1.00 0.00 81 ASP A CA 3
ATOM 4402 C C . ASP A 1 81 ? -15.651 -24.123 0.575 1.00 0.00 81 ASP A C 3
ATOM 4403 O O . ASP A 1 81 ? -16.106 -23.969 -0.559 1.00 0.00 81 ASP A O 3
ATOM 4412 N N . LEU A 1 82 ? -15.409 -23.111 1.400 1.00 0.00 82 LEU A N 3
ATOM 4413 C CA . LEU A 1 82 ? -15.670 -21.729 1.014 1.00 0.00 82 LEU A CA 3
ATOM 4414 C C . LEU A 1 82 ? -14.650 -20.786 1.642 1.00 0.00 82 LEU A C 3
ATOM 4415 O O . LEU A 1 82 ? -14.111 -21.064 2.713 1.00 0.00 82 LEU A O 3
ATOM 4431 N N . GLU A 1 83 ? -14.393 -19.668 0.970 1.00 0.00 83 GLU A N 3
ATOM 4432 C CA . GLU A 1 83 ? -13.438 -18.683 1.465 1.00 0.00 83 GLU A CA 3
ATOM 4433 C C . GLU A 1 83 ? -13.886 -17.267 1.114 1.00 0.00 83 GLU A C 3
ATOM 4434 O O . GLU A 1 83 ? -14.355 -17.009 0.005 1.00 0.00 83 GLU A O 3
ATOM 4446 N N . PHE A 1 84 ? -13.740 -16.353 2.067 1.00 0.00 84 PHE A N 3
ATOM 4447 C CA . PHE A 1 84 ? -14.131 -14.963 1.861 1.00 0.00 84 PHE A CA 3
ATOM 4448 C C . PHE A 1 84 ? -13.007 -14.016 2.271 1.00 0.00 84 PHE A C 3
ATOM 4449 O O . PHE A 1 84 ? -12.323 -14.243 3.268 1.00 0.00 84 PHE A O 3
ATOM 4466 N N . GLU A 1 85 ? -12.824 -12.953 1.493 1.00 0.00 85 GLU A N 3
ATOM 4467 C CA . GLU A 1 85 ? -11.782 -11.972 1.774 1.00 0.00 85 GLU A CA 3
ATOM 4468 C C . GLU A 1 85 ? -12.389 -10.602 2.061 1.00 0.00 85 GLU A C 3
ATOM 4469 O O . GLU A 1 85 ? -11.737 -9.731 2.637 1.00 0.00 85 GLU A O 3
ATOM 4481 N N . ASP A 1 86 ? -13.641 -10.419 1.654 1.00 0.00 86 ASP A N 3
ATOM 4482 C CA . ASP A 1 86 ? -14.337 -9.155 1.867 1.00 0.00 86 ASP A CA 3
ATOM 4483 C C . ASP A 1 86 ? -15.847 -9.343 1.764 1.00 0.00 86 ASP A C 3
ATOM 4484 O O . ASP A 1 86 ? -16.410 -9.340 0.669 1.00 0.00 86 ASP A O 3
ATOM 4493 N N . ILE A 1 87 ? -16.497 -9.507 2.911 1.00 0.00 87 ILE A N 3
ATOM 4494 C CA . ILE A 1 87 ? -17.942 -9.696 2.950 1.00 0.00 87 ILE A CA 3
ATOM 4495 C C . ILE A 1 87 ? -18.660 -8.612 2.154 1.00 0.00 87 ILE A C 3
ATOM 4496 O O . ILE A 1 87 ? -18.145 -7.512 1.952 1.00 0.00 87 ILE A O 3
ATOM 4512 N N . PRO A 1 88 ? -19.879 -8.927 1.691 1.00 0.00 88 PRO A N 3
ATOM 4513 C CA . PRO A 1 88 ? -20.695 -7.991 0.911 1.00 0.00 88 PRO A CA 3
ATOM 4514 C C . PRO A 1 88 ? -21.208 -6.828 1.753 1.00 0.00 88 PRO A C 3
ATOM 4515 O O . PRO A 1 88 ? -20.790 -6.646 2.897 1.00 0.00 88 PRO A O 3
ATOM 4526 N N . ASP A 1 89 ? -22.115 -6.044 1.181 1.00 0.00 89 ASP A N 3
ATOM 4527 C CA . ASP A 1 89 ? -22.686 -4.899 1.880 1.00 0.00 89 ASP A CA 3
ATOM 4528 C C . ASP A 1 89 ? -24.108 -5.199 2.344 1.00 0.00 89 ASP A C 3
ATOM 4529 O O . ASP A 1 89 ? -24.615 -4.571 3.273 1.00 0.00 89 ASP A O 3
ATOM 4538 N N . SER A 1 90 ? -24.747 -6.163 1.689 1.00 0.00 90 SER A N 3
ATOM 4539 C CA . SER A 1 90 ? -26.113 -6.544 2.030 1.00 0.00 90 SER A CA 3
ATOM 4540 C C . SER A 1 90 ? -26.155 -7.279 3.367 1.00 0.00 90 SER A C 3
ATOM 4541 O O . SER A 1 90 ? -27.116 -7.156 4.127 1.00 0.00 90 SER A O 3
ATOM 4549 N N . LEU A 1 91 ? -25.104 -8.042 3.647 1.00 0.00 91 LEU A N 3
ATOM 4550 C CA . LEU A 1 91 ? -25.019 -8.798 4.892 1.00 0.00 91 LEU A CA 3
ATOM 4551 C C . LEU A 1 91 ? -24.830 -7.865 6.084 1.00 0.00 91 LEU A C 3
ATOM 4552 O O . LEU A 1 91 ? -25.626 -7.872 7.024 1.00 0.00 91 LEU A O 3
ATOM 4568 N N . LYS A 1 92 ? -23.773 -7.061 6.038 1.00 0.00 92 LYS A N 3
ATOM 4569 C CA . LYS A 1 92 ? -23.481 -6.119 7.111 1.00 0.00 92 LYS A CA 3
ATOM 4570 C C . LYS A 1 92 ? -24.690 -5.236 7.405 1.00 0.00 92 LYS A C 3
ATOM 4571 O O . LYS A 1 92 ? -24.952 -4.888 8.556 1.00 0.00 92 LYS A O 3
ATOM 4590 N N . ASP A 1 93 ? -25.423 -4.878 6.357 1.00 0.00 93 ASP A N 3
ATOM 4591 C CA . ASP A 1 93 ? -26.606 -4.038 6.502 1.00 0.00 93 ASP A CA 3
ATOM 4592 C C . ASP A 1 93 ? -27.681 -4.749 7.318 1.00 0.00 93 ASP A C 3
ATOM 4593 O O . ASP A 1 93 ? -28.414 -4.120 8.082 1.00 0.00 93 ASP A O 3
ATOM 4602 N N . VAL A 1 94 ? -27.770 -6.065 7.151 1.00 0.00 94 VAL A N 3
ATOM 4603 C CA . VAL A 1 94 ? -28.755 -6.862 7.872 1.00 0.00 94 VAL A CA 3
ATOM 4604 C C . VAL A 1 94 ? -28.453 -6.890 9.366 1.00 0.00 94 VAL A C 3
ATOM 4605 O O . VAL A 1 94 ? -29.359 -7.007 10.192 1.00 0.00 94 VAL A O 3
ATOM 4618 N N . LEU A 1 95 ? -27.173 -6.782 9.707 1.00 0.00 95 LEU A N 3
ATOM 4619 C CA . LEU A 1 95 ? -26.750 -6.794 11.103 1.00 0.00 95 LEU A CA 3
ATOM 4620 C C . LEU A 1 95 ? -26.980 -5.433 11.753 1.00 0.00 95 LEU A C 3
ATOM 4621 O O . LEU A 1 95 ? -27.170 -5.337 12.965 1.00 0.00 95 LEU A O 3
ATOM 4637 N N . GLY A 1 96 ? -26.963 -4.383 10.938 1.00 0.00 96 GLY A N 3
ATOM 4638 C CA . GLY A 1 96 ? -27.173 -3.042 11.452 1.00 0.00 96 GLY A CA 3
ATOM 4639 C C . GLY A 1 96 ? -28.576 -2.532 11.187 1.00 0.00 96 GLY A C 3
ATOM 4640 O O . GLY A 1 96 ? -28.773 -1.351 10.903 1.00 0.00 96 GLY A O 3
ATOM 4644 N N . LYS A 1 97 ? -29.555 -3.426 11.279 1.00 0.00 97 LYS A N 3
ATOM 4645 C CA . LYS A 1 97 ? -30.948 -3.062 11.048 1.00 0.00 97 LYS A CA 3
ATOM 4646 C C . LYS A 1 97 ? -31.621 -2.632 12.347 1.00 0.00 97 LYS A C 3
ATOM 4647 O O . LYS A 1 97 ? -32.557 -1.832 12.338 1.00 0.00 97 LYS A O 3
ATOM 4666 N N . TYR A 1 98 ? -31.139 -3.167 13.463 1.00 0.00 98 TYR A N 3
ATOM 4667 C CA . TYR A 1 98 ? -31.695 -2.839 14.771 1.00 0.00 98 TYR A CA 3
ATOM 4668 C C . TYR A 1 98 ? -31.383 -1.394 15.148 1.00 0.00 98 TYR A C 3
ATOM 4669 O O . TYR A 1 98 ? -32.247 -0.670 15.642 1.00 0.00 98 TYR A O 3
ATOM 4687 N N . ALA A 1 99 ? -30.142 -0.982 14.911 1.00 0.00 99 ALA A N 3
ATOM 4688 C CA . ALA A 1 99 ? -29.716 0.377 15.222 1.00 0.00 99 ALA A CA 3
ATOM 4689 C C . ALA A 1 99 ? -30.116 1.345 14.115 1.00 0.00 99 ALA A C 3
ATOM 4690 O O . ALA A 1 99 ? -30.845 0.983 13.192 1.00 0.00 99 ALA A O 3
ATOM 4697 N N . LYS A 1 100 ? -29.634 2.580 14.212 1.00 0.00 100 LYS A N 3
ATOM 4698 C CA . LYS A 1 100 ? -29.940 3.602 13.219 1.00 0.00 100 LYS A CA 3
ATOM 4699 C C . LYS A 1 100 ? -28.854 3.664 12.149 1.00 0.00 100 LYS A C 3
ATOM 4700 O O . LYS A 1 100 ? -29.130 3.503 10.960 1.00 0.00 100 LYS A O 3
ATOM 4720 N N . GLY A 1 1 ? -14.463 -3.636 -1.127 1.00 0.00 1 GLY A N 4
ATOM 4721 C CA . GLY A 1 1 ? -13.090 -3.227 -0.897 1.00 0.00 1 GLY A CA 4
ATOM 4722 C C . GLY A 1 1 ? -12.275 -3.188 -2.174 1.00 0.00 1 GLY A C 4
ATOM 4723 O O . GLY A 1 1 ? -12.783 -2.818 -3.232 1.00 0.00 1 GLY A O 4
ATOM 4727 N N . SER A 1 2 ? -11.005 -3.567 -2.075 1.00 0.00 2 SER A N 4
ATOM 4728 C CA . SER A 1 2 ? -10.115 -3.568 -3.231 1.00 0.00 2 SER A CA 4
ATOM 4729 C C . SER A 1 2 ? -9.668 -4.987 -3.571 1.00 0.00 2 SER A C 4
ATOM 4730 O O . SER A 1 2 ? -9.772 -5.897 -2.748 1.00 0.00 2 SER A O 4
ATOM 4738 N N . HIS A 1 3 ? -9.170 -5.167 -4.790 1.00 0.00 3 HIS A N 4
ATOM 4739 C CA . HIS A 1 3 ? -8.706 -6.475 -5.241 1.00 0.00 3 HIS A CA 4
ATOM 4740 C C . HIS A 1 3 ? -7.185 -6.501 -5.357 1.00 0.00 3 HIS A C 4
ATOM 4741 O O . HIS A 1 3 ? -6.556 -5.479 -5.631 1.00 0.00 3 HIS A O 4
ATOM 4755 N N . MET A 1 4 ? -6.601 -7.676 -5.146 1.00 0.00 4 MET A N 4
ATOM 4756 C CA . MET A 1 4 ? -5.153 -7.834 -5.227 1.00 0.00 4 MET A CA 4
ATOM 4757 C C . MET A 1 4 ? -4.784 -8.983 -6.160 1.00 0.00 4 MET A C 4
ATOM 4758 O O . MET A 1 4 ? -5.650 -9.737 -6.606 1.00 0.00 4 MET A O 4
ATOM 4772 N N . VAL A 1 5 ? -3.493 -9.112 -6.452 1.00 0.00 5 VAL A N 4
ATOM 4773 C CA . VAL A 1 5 ? -3.010 -10.169 -7.331 1.00 0.00 5 VAL A CA 4
ATOM 4774 C C . VAL A 1 5 ? -1.966 -11.032 -6.631 1.00 0.00 5 VAL A C 4
ATOM 4775 O O . VAL A 1 5 ? -1.136 -11.669 -7.279 1.00 0.00 5 VAL A O 4
ATOM 4788 N N . ASP A 1 6 ? -2.015 -11.048 -5.303 1.00 0.00 6 ASP A N 4
ATOM 4789 C CA . ASP A 1 6 ? -1.074 -11.835 -4.513 1.00 0.00 6 ASP A CA 4
ATOM 4790 C C . ASP A 1 6 ? -1.801 -12.620 -3.427 1.00 0.00 6 ASP A C 4
ATOM 4791 O O . ASP A 1 6 ? -1.575 -12.408 -2.235 1.00 0.00 6 ASP A O 4
ATOM 4800 N N . LYS A 1 7 ? -2.677 -13.528 -3.845 1.00 0.00 7 LYS A N 4
ATOM 4801 C CA . LYS A 1 7 ? -3.438 -14.347 -2.909 1.00 0.00 7 LYS A CA 4
ATOM 4802 C C . LYS A 1 7 ? -3.450 -15.807 -3.348 1.00 0.00 7 LYS A C 4
ATOM 4803 O O . LYS A 1 7 ? -4.453 -16.324 -3.841 1.00 0.00 7 LYS A O 4
ATOM 4822 N N . PRO A 1 8 ? -2.310 -16.490 -3.165 1.00 0.00 8 PRO A N 4
ATOM 4823 C CA . PRO A 1 8 ? -2.165 -17.902 -3.534 1.00 0.00 8 PRO A CA 4
ATOM 4824 C C . PRO A 1 8 ? -2.978 -18.824 -2.631 1.00 0.00 8 PRO A C 4
ATOM 4825 O O . PRO A 1 8 ? -3.696 -18.365 -1.742 1.00 0.00 8 PRO A O 4
ATOM 4836 N N . LYS A 1 9 ? -2.860 -20.126 -2.864 1.00 0.00 9 LYS A N 4
ATOM 4837 C CA . LYS A 1 9 ? -3.582 -21.114 -2.070 1.00 0.00 9 LYS A CA 4
ATOM 4838 C C . LYS A 1 9 ? -2.639 -21.839 -1.115 1.00 0.00 9 LYS A C 4
ATOM 4839 O O . LYS A 1 9 ? -1.451 -21.990 -1.397 1.00 0.00 9 LYS A O 4
ATOM 4858 N N . MET A 1 10 ? -3.177 -22.286 0.015 1.00 0.00 10 MET A N 4
ATOM 4859 C CA . MET A 1 10 ? -2.383 -22.997 1.010 1.00 0.00 10 MET A CA 4
ATOM 4860 C C . MET A 1 10 ? -3.162 -24.176 1.585 1.00 0.00 10 MET A C 4
ATOM 4861 O O . MET A 1 10 ? -4.365 -24.079 1.826 1.00 0.00 10 MET A O 4
ATOM 4875 N N . MET A 1 11 ? -2.468 -25.288 1.803 1.00 0.00 11 MET A N 4
ATOM 4876 C CA . MET A 1 11 ? -3.096 -26.485 2.351 1.00 0.00 11 MET A CA 4
ATOM 4877 C C . MET A 1 11 ? -2.931 -26.541 3.866 1.00 0.00 11 MET A C 4
ATOM 4878 O O . MET A 1 11 ? -1.899 -26.134 4.402 1.00 0.00 11 MET A O 4
ATOM 4892 N N . ILE A 1 12 ? -3.952 -27.046 4.550 1.00 0.00 12 ILE A N 4
ATOM 4893 C CA . ILE A 1 12 ? -3.918 -27.154 6.004 1.00 0.00 12 ILE A CA 4
ATOM 4894 C C . ILE A 1 12 ? -4.796 -28.302 6.490 1.00 0.00 12 ILE A C 4
ATOM 4895 O O . ILE A 1 12 ? -5.991 -28.347 6.203 1.00 0.00 12 ILE A O 4
ATOM 4911 N N . ALA A 1 13 ? -4.193 -29.229 7.228 1.00 0.00 13 ALA A N 4
ATOM 4912 C CA . ALA A 1 13 ? -4.921 -30.375 7.758 1.00 0.00 13 ALA A CA 4
ATOM 4913 C C . ALA A 1 13 ? -5.263 -30.176 9.230 1.00 0.00 13 ALA A C 4
ATOM 4914 O O . ALA A 1 13 ? -4.405 -29.808 10.033 1.00 0.00 13 ALA A O 4
ATOM 4921 N N . PHE A 1 14 ? -6.522 -30.420 9.579 1.00 0.00 14 PHE A N 4
ATOM 4922 C CA . PHE A 1 14 ? -6.978 -30.265 10.955 1.00 0.00 14 PHE A CA 4
ATOM 4923 C C . PHE A 1 14 ? -7.724 -31.511 11.425 1.00 0.00 14 PHE A C 4
ATOM 4924 O O . PHE A 1 14 ? -8.530 -32.081 10.689 1.00 0.00 14 PHE A O 4
ATOM 4941 N N . THR A 1 15 ? -7.448 -31.930 12.656 1.00 0.00 15 THR A N 4
ATOM 4942 C CA . THR A 1 15 ? -8.090 -33.109 13.224 1.00 0.00 15 THR A CA 4
ATOM 4943 C C . THR A 1 15 ? -9.472 -32.772 13.772 1.00 0.00 15 THR A C 4
ATOM 4944 O O . THR A 1 15 ? -9.598 -32.045 14.758 1.00 0.00 15 THR A O 4
ATOM 4955 N N . CYS A 1 16 ? -10.504 -33.305 13.129 1.00 0.00 16 CYS A N 4
ATOM 4956 C CA . CYS A 1 16 ? -11.878 -33.060 13.552 1.00 0.00 16 CYS A CA 4
ATOM 4957 C C . CYS A 1 16 ? -12.154 -33.709 14.905 1.00 0.00 16 CYS A C 4
ATOM 4958 O O . CYS A 1 16 ? -12.207 -34.934 15.019 1.00 0.00 16 CYS A O 4
ATOM 4965 N N . LYS A 1 17 ? -12.327 -32.880 15.929 1.00 0.00 17 LYS A N 4
ATOM 4966 C CA . LYS A 1 17 ? -12.596 -33.371 17.275 1.00 0.00 17 LYS A CA 4
ATOM 4967 C C . LYS A 1 17 ? -14.004 -33.952 17.370 1.00 0.00 17 LYS A C 4
ATOM 4968 O O . LYS A 1 17 ? -14.359 -34.587 18.364 1.00 0.00 17 LYS A O 4
ATOM 4987 N N . LYS A 1 18 ? -14.802 -33.731 16.331 1.00 0.00 18 LYS A N 4
ATOM 4988 C CA . LYS A 1 18 ? -16.170 -34.234 16.296 1.00 0.00 18 LYS A CA 4
ATOM 4989 C C . LYS A 1 18 ? -16.188 -35.748 16.110 1.00 0.00 18 LYS A C 4
ATOM 4990 O O . LYS A 1 18 ? -16.713 -36.480 16.950 1.00 0.00 18 LYS A O 4
ATOM 5009 N N . CYS A 1 19 ? -15.613 -36.210 15.005 1.00 0.00 19 CYS A N 4
ATOM 5010 C CA . CYS A 1 19 ? -15.563 -37.637 14.709 1.00 0.00 19 CYS A CA 4
ATOM 5011 C C . CYS A 1 19 ? -14.120 -38.128 14.637 1.00 0.00 19 CYS A C 4
ATOM 5012 O O . CYS A 1 19 ? -13.829 -39.140 14.002 1.00 0.00 19 CYS A O 4
ATOM 5019 N N . ASN A 1 20 ? -13.220 -37.400 15.292 1.00 0.00 20 ASN A N 4
ATOM 5020 C CA . ASN A 1 20 ? -11.807 -37.760 15.300 1.00 0.00 20 ASN A CA 4
ATOM 5021 C C . ASN A 1 20 ? -11.315 -38.066 13.888 1.00 0.00 20 ASN A C 4
ATOM 5022 O O . ASN A 1 20 ? -10.467 -38.936 13.689 1.00 0.00 20 ASN A O 4
ATOM 5033 N N . THR A 1 21 ? -11.853 -37.343 12.910 1.00 0.00 21 THR A N 4
ATOM 5034 C CA . THR A 1 21 ? -11.470 -37.537 11.518 1.00 0.00 21 THR A CA 4
ATOM 5035 C C . THR A 1 21 ? -10.634 -36.368 11.010 1.00 0.00 21 THR A C 4
ATOM 5036 O O . THR A 1 21 ? -11.122 -35.244 10.902 1.00 0.00 21 THR A O 4
ATOM 5047 N N . ARG A 1 22 ? -9.371 -36.642 10.698 1.00 0.00 22 ARG A N 4
ATOM 5048 C CA . ARG A 1 22 ? -8.466 -35.612 10.202 1.00 0.00 22 ARG A CA 4
ATOM 5049 C C . ARG A 1 22 ? -8.515 -35.534 8.679 1.00 0.00 22 ARG A C 4
ATOM 5050 O O . ARG A 1 22 ? -8.349 -36.540 7.990 1.00 0.00 22 ARG A O 4
ATOM 5071 N N . SER A 1 23 ? -8.745 -34.331 8.160 1.00 0.00 23 SER A N 4
ATOM 5072 C CA . SER A 1 23 ? -8.820 -34.122 6.719 1.00 0.00 23 SER A CA 4
ATOM 5073 C C . SER A 1 23 ? -8.056 -32.866 6.312 1.00 0.00 23 SER A C 4
ATOM 5074 O O . SER A 1 23 ? -7.927 -31.924 7.094 1.00 0.00 23 SER A O 4
ATOM 5082 N N . SER A 1 24 ? -7.552 -32.860 5.082 1.00 0.00 24 SER A N 4
ATOM 5083 C CA . SER A 1 24 ? -6.798 -31.721 4.571 1.00 0.00 24 SER A CA 4
ATOM 5084 C C . SER A 1 24 ? -7.683 -30.826 3.709 1.00 0.00 24 SER A C 4
ATOM 5085 O O . SER A 1 24 ? -8.569 -31.305 3.002 1.00 0.00 24 SER A O 4
ATOM 5093 N N . HIS A 1 25 ? -7.435 -29.521 3.774 1.00 0.00 25 HIS A N 4
ATOM 5094 C CA . HIS A 1 25 ? -8.209 -28.557 3.000 1.00 0.00 25 HIS A CA 4
ATOM 5095 C C . HIS A 1 25 ? -7.318 -27.427 2.494 1.00 0.00 25 HIS A C 4
ATOM 5096 O O . HIS A 1 25 ? -6.548 -26.840 3.256 1.00 0.00 25 HIS A O 4
ATOM 5110 N N . THR A 1 26 ? -7.427 -27.125 1.204 1.00 0.00 26 THR A N 4
ATOM 5111 C CA . THR A 1 26 ? -6.630 -26.067 0.596 1.00 0.00 26 THR A CA 4
ATOM 5112 C C . THR A 1 26 ? -7.487 -24.846 0.281 1.00 0.00 26 THR A C 4
ATOM 5113 O O . THR A 1 26 ? -8.483 -24.944 -0.436 1.00 0.00 26 THR A O 4
ATOM 5124 N N . MET A 1 27 ? -7.092 -23.697 0.819 1.00 0.00 27 MET A N 4
ATOM 5125 C CA . MET A 1 27 ? -7.824 -22.456 0.592 1.00 0.00 27 MET A CA 4
ATOM 5126 C C . MET A 1 27 ? -6.865 -21.282 0.424 1.00 0.00 27 MET A C 4
ATOM 5127 O O . MET A 1 27 ? -5.691 -21.371 0.784 1.00 0.00 27 MET A O 4
ATOM 5141 N N . SER A 1 28 ? -7.372 -20.183 -0.124 1.00 0.00 28 SER A N 4
ATOM 5142 C CA . SER A 1 28 ? -6.559 -18.992 -0.343 1.00 0.00 28 SER A CA 4
ATOM 5143 C C . SER A 1 28 ? -5.959 -18.496 0.969 1.00 0.00 28 SER A C 4
ATOM 5144 O O . SER A 1 28 ? -6.676 -18.231 1.934 1.00 0.00 28 SER A O 4
ATOM 5152 N N . LYS A 1 29 ? -4.636 -18.371 0.997 1.00 0.00 29 LYS A N 4
ATOM 5153 C CA . LYS A 1 29 ? -3.936 -17.906 2.188 1.00 0.00 29 LYS A CA 4
ATOM 5154 C C . LYS A 1 29 ? -4.371 -16.491 2.557 1.00 0.00 29 LYS A C 4
ATOM 5155 O O . LYS A 1 29 ? -4.357 -16.114 3.729 1.00 0.00 29 LYS A O 4
ATOM 5174 N N . GLN A 1 30 ? -4.759 -15.715 1.551 1.00 0.00 30 GLN A N 4
ATOM 5175 C CA . GLN A 1 30 ? -5.199 -14.342 1.771 1.00 0.00 30 GLN A CA 4
ATOM 5176 C C . GLN A 1 30 ? -6.542 -14.311 2.493 1.00 0.00 30 GLN A C 4
ATOM 5177 O O . GLN A 1 30 ? -6.752 -13.505 3.399 1.00 0.00 30 GLN A O 4
ATOM 5191 N N . ALA A 1 31 ? -7.449 -15.193 2.085 1.00 0.00 31 ALA A N 4
ATOM 5192 C CA . ALA A 1 31 ? -8.771 -15.267 2.694 1.00 0.00 31 ALA A CA 4
ATOM 5193 C C . ALA A 1 31 ? -8.700 -15.884 4.087 1.00 0.00 31 ALA A C 4
ATOM 5194 O O . ALA A 1 31 ? -9.489 -15.543 4.969 1.00 0.00 31 ALA A O 4
ATOM 5201 N N . TYR A 1 32 ? -7.751 -16.793 4.278 1.00 0.00 32 TYR A N 4
ATOM 5202 C CA . TYR A 1 32 ? -7.579 -17.460 5.563 1.00 0.00 32 TYR A CA 4
ATOM 5203 C C . TYR A 1 32 ? -6.867 -16.550 6.559 1.00 0.00 32 TYR A C 4
ATOM 5204 O O . TYR A 1 32 ? -7.304 -16.397 7.699 1.00 0.00 32 TYR A O 4
ATOM 5222 N N . GLU A 1 33 ? -5.767 -15.947 6.118 1.00 0.00 33 GLU A N 4
ATOM 5223 C CA . GLU A 1 33 ? -4.993 -15.052 6.970 1.00 0.00 33 GLU A CA 4
ATOM 5224 C C . GLU A 1 33 ? -5.687 -13.700 7.110 1.00 0.00 33 GLU A C 4
ATOM 5225 O O . GLU A 1 33 ? -5.480 -12.981 8.088 1.00 0.00 33 GLU A O 4
ATOM 5237 N N . LYS A 1 34 ? -6.512 -13.360 6.126 1.00 0.00 34 LYS A N 4
ATOM 5238 C CA . LYS A 1 34 ? -7.238 -12.095 6.137 1.00 0.00 34 LYS A CA 4
ATOM 5239 C C . LYS A 1 34 ? -8.661 -12.281 5.620 1.00 0.00 34 LYS A C 4
ATOM 5240 O O . LYS A 1 34 ? -9.006 -11.803 4.540 1.00 0.00 34 LYS A O 4
ATOM 5259 N N . GLY A 1 35 ? -9.484 -12.976 6.400 1.00 0.00 35 GLY A N 4
ATOM 5260 C CA . GLY A 1 35 ? -10.860 -13.210 6.003 1.00 0.00 35 GLY A CA 4
ATOM 5261 C C . GLY A 1 35 ? -11.446 -14.450 6.649 1.00 0.00 35 GLY A C 4
ATOM 5262 O O . GLY A 1 35 ? -10.760 -15.160 7.385 1.00 0.00 35 GLY A O 4
ATOM 5266 N N . THR A 1 36 ? -12.721 -14.711 6.375 1.00 0.00 36 THR A N 4
ATOM 5267 C CA . THR A 1 36 ? -13.400 -15.872 6.936 1.00 0.00 36 THR A CA 4
ATOM 5268 C C . THR A 1 36 ? -13.250 -17.089 6.030 1.00 0.00 36 THR A C 4
ATOM 5269 O O . THR A 1 36 ? -13.406 -16.992 4.813 1.00 0.00 36 THR A O 4
ATOM 5280 N N . VAL A 1 37 ? -12.946 -18.234 6.632 1.00 0.00 37 VAL A N 4
ATOM 5281 C CA . VAL A 1 37 ? -12.776 -19.471 5.879 1.00 0.00 37 VAL A CA 4
ATOM 5282 C C . VAL A 1 37 ? -13.530 -20.622 6.535 1.00 0.00 37 VAL A C 4
ATOM 5283 O O . VAL A 1 37 ? -13.417 -20.845 7.742 1.00 0.00 37 VAL A O 4
ATOM 5296 N N . LEU A 1 38 ? -14.298 -21.352 5.734 1.00 0.00 38 LEU A N 4
ATOM 5297 C CA . LEU A 1 38 ? -15.072 -22.482 6.237 1.00 0.00 38 LEU A CA 4
ATOM 5298 C C . LEU A 1 38 ? -14.689 -23.769 5.513 1.00 0.00 38 LEU A C 4
ATOM 5299 O O . LEU A 1 38 ? -14.592 -23.797 4.286 1.00 0.00 38 LEU A O 4
ATOM 5315 N N . ILE A 1 39 ? -14.475 -24.832 6.281 1.00 0.00 39 ILE A N 4
ATOM 5316 C CA . ILE A 1 39 ? -14.106 -26.122 5.712 1.00 0.00 39 ILE A CA 4
ATOM 5317 C C . ILE A 1 39 ? -15.032 -27.227 6.210 1.00 0.00 39 ILE A C 4
ATOM 5318 O O . ILE A 1 39 ? -15.441 -27.232 7.371 1.00 0.00 39 ILE A O 4
ATOM 5334 N N . SER A 1 40 ? -15.357 -28.163 5.324 1.00 0.00 40 SER A N 4
ATOM 5335 C CA . SER A 1 40 ? -16.236 -29.273 5.672 1.00 0.00 40 SER A CA 4
ATOM 5336 C C . SER A 1 40 ? -15.435 -30.555 5.883 1.00 0.00 40 SER A C 4
ATOM 5337 O O . SER A 1 40 ? -14.527 -30.866 5.112 1.00 0.00 40 SER A O 4
ATOM 5345 N N . CYS A 1 41 ? -15.779 -31.293 6.933 1.00 0.00 41 CYS A N 4
ATOM 5346 C CA . CYS A 1 41 ? -15.092 -32.541 7.247 1.00 0.00 41 CYS A CA 4
ATOM 5347 C C . CYS A 1 41 ? -15.719 -33.711 6.495 1.00 0.00 41 CYS A C 4
ATOM 5348 O O . CYS A 1 41 ? -16.902 -34.016 6.647 1.00 0.00 41 CYS A O 4
ATOM 5355 N N . PRO A 1 42 ? -14.909 -34.381 5.662 1.00 0.00 42 PRO A N 4
ATOM 5356 C CA . PRO A 1 42 ? -15.363 -35.527 4.869 1.00 0.00 42 PRO A CA 4
ATOM 5357 C C . PRO A 1 42 ? -15.651 -36.751 5.731 1.00 0.00 42 PRO A C 4
ATOM 5358 O O . PRO A 1 42 ? -14.945 -37.757 5.655 1.00 0.00 42 PRO A O 4
ATOM 5369 N N . HIS A 1 43 ? -16.694 -36.660 6.550 1.00 0.00 43 HIS A N 4
ATOM 5370 C CA . HIS A 1 43 ? -17.077 -37.761 7.426 1.00 0.00 43 HIS A CA 4
ATOM 5371 C C . HIS A 1 43 ? -18.373 -37.442 8.166 1.00 0.00 43 HIS A C 4
ATOM 5372 O O . HIS A 1 43 ? -19.409 -38.059 7.916 1.00 0.00 43 HIS A O 4
ATOM 5386 N N . CYS A 1 44 ? -18.306 -36.477 9.077 1.00 0.00 44 CYS A N 4
ATOM 5387 C CA . CYS A 1 44 ? -19.474 -36.078 9.854 1.00 0.00 44 CYS A CA 4
ATOM 5388 C C . CYS A 1 44 ? -20.392 -35.178 9.033 1.00 0.00 44 CYS A C 4
ATOM 5389 O O . CYS A 1 44 ? -21.520 -34.892 9.434 1.00 0.00 44 CYS A O 4
ATOM 5396 N N . LYS A 1 45 ? -19.900 -34.734 7.881 1.00 0.00 45 LYS A N 4
ATOM 5397 C CA . LYS A 1 45 ? -20.675 -33.867 7.002 1.00 0.00 45 LYS A CA 4
ATOM 5398 C C . LYS A 1 45 ? -21.091 -32.590 7.726 1.00 0.00 45 LYS A C 4
ATOM 5399 O O . LYS A 1 45 ? -22.216 -32.480 8.214 1.00 0.00 45 LYS A O 4
ATOM 5418 N N . VAL A 1 46 ? -20.177 -31.627 7.791 1.00 0.00 46 VAL A N 4
ATOM 5419 C CA . VAL A 1 46 ? -20.451 -30.357 8.453 1.00 0.00 46 VAL A CA 4
ATOM 5420 C C . VAL A 1 46 ? -19.281 -29.392 8.295 1.00 0.00 46 VAL A C 4
ATOM 5421 O O . VAL A 1 46 ? -18.123 -29.807 8.245 1.00 0.00 46 VAL A O 4
ATOM 5434 N N . ARG A 1 47 ? -19.591 -28.102 8.217 1.00 0.00 47 ARG A N 4
ATOM 5435 C CA . ARG A 1 47 ? -18.566 -27.077 8.064 1.00 0.00 47 ARG A CA 4
ATOM 5436 C C . ARG A 1 47 ? -18.152 -26.516 9.421 1.00 0.00 47 ARG A C 4
ATOM 5437 O O . ARG A 1 47 ? -18.952 -26.467 10.355 1.00 0.00 47 ARG A O 4
ATOM 5458 N N . HIS A 1 48 ? -16.895 -26.093 9.522 1.00 0.00 48 HIS A N 4
ATOM 5459 C CA . HIS A 1 48 ? -16.375 -25.535 10.765 1.00 0.00 48 HIS A CA 4
ATOM 5460 C C . HIS A 1 48 ? -15.514 -24.306 10.490 1.00 0.00 48 HIS A C 4
ATOM 5461 O O . HIS A 1 48 ? -14.892 -24.194 9.432 1.00 0.00 48 HIS A O 4
ATOM 5475 N N . LEU A 1 49 ? -15.483 -23.385 11.446 1.00 0.00 49 LEU A N 4
ATOM 5476 C CA . LEU A 1 49 ? -14.699 -22.162 11.307 1.00 0.00 49 LEU A CA 4
ATOM 5477 C C . LEU A 1 49 ? -13.242 -22.403 11.689 1.00 0.00 49 LEU A C 4
ATOM 5478 O O . LEU A 1 49 ? -12.953 -23.028 12.710 1.00 0.00 49 LEU A O 4
ATOM 5494 N N . ILE A 1 50 ? -12.329 -21.901 10.864 1.00 0.00 50 ILE A N 4
ATOM 5495 C CA . ILE A 1 50 ? -10.903 -22.059 11.118 1.00 0.00 50 ILE A CA 4
ATOM 5496 C C . ILE A 1 50 ? -10.243 -20.715 11.406 1.00 0.00 50 ILE A C 4
ATOM 5497 O O . ILE A 1 50 ? -9.519 -20.565 12.390 1.00 0.00 50 ILE A O 4
ATOM 5513 N N . ALA A 1 51 ? -10.501 -19.738 10.542 1.00 0.00 51 ALA A N 4
ATOM 5514 C CA . ALA A 1 51 ? -9.936 -18.405 10.706 1.00 0.00 51 ALA A CA 4
ATOM 5515 C C . ALA A 1 51 ? -10.999 -17.330 10.508 1.00 0.00 51 ALA A C 4
ATOM 5516 O O . ALA A 1 51 ? -11.381 -17.022 9.378 1.00 0.00 51 ALA A O 4
ATOM 5523 N N . ASP A 1 52 ? -11.474 -16.763 11.611 1.00 0.00 52 ASP A N 4
ATOM 5524 C CA . ASP A 1 52 ? -12.494 -15.722 11.559 1.00 0.00 52 ASP A CA 4
ATOM 5525 C C . ASP A 1 52 ? -11.855 -14.337 11.549 1.00 0.00 52 ASP A C 4
ATOM 5526 O O . ASP A 1 52 ? -11.207 -13.934 12.516 1.00 0.00 52 ASP A O 4
ATOM 5535 N N . HIS A 1 53 ? -12.043 -13.612 10.451 1.00 0.00 53 HIS A N 4
ATOM 5536 C CA . HIS A 1 53 ? -11.485 -12.271 10.316 1.00 0.00 53 HIS A CA 4
ATOM 5537 C C . HIS A 1 53 ? -12.583 -11.252 10.028 1.00 0.00 53 HIS A C 4
ATOM 5538 O O . HIS A 1 53 ? -12.524 -10.112 10.492 1.00 0.00 53 HIS A O 4
ATOM 5552 N N . LEU A 1 54 ? -13.584 -11.668 9.260 1.00 0.00 54 LEU A N 4
ATOM 5553 C CA . LEU A 1 54 ? -14.696 -10.792 8.910 1.00 0.00 54 LEU A CA 4
ATOM 5554 C C . LEU A 1 54 ? -15.720 -10.734 10.039 1.00 0.00 54 LEU A C 4
ATOM 5555 O O . LEU A 1 54 ? -16.661 -9.941 9.998 1.00 0.00 54 LEU A O 4
ATOM 5571 N N . LYS A 1 55 ? -15.529 -11.577 11.048 1.00 0.00 55 LYS A N 4
ATOM 5572 C CA . LYS A 1 55 ? -16.433 -11.621 12.191 1.00 0.00 55 LYS A CA 4
ATOM 5573 C C . LYS A 1 55 ? -17.885 -11.708 11.733 1.00 0.00 55 LYS A C 4
ATOM 5574 O O . LYS A 1 55 ? -18.737 -10.944 12.188 1.00 0.00 55 LYS A O 4
ATOM 5593 N N . ILE A 1 56 ? -18.161 -12.644 10.831 1.00 0.00 56 ILE A N 4
ATOM 5594 C CA . ILE A 1 56 ? -19.511 -12.832 10.314 1.00 0.00 56 ILE A CA 4
ATOM 5595 C C . ILE A 1 56 ? -20.398 -13.536 11.336 1.00 0.00 56 ILE A C 4
ATOM 5596 O O . ILE A 1 56 ? -21.506 -13.085 11.628 1.00 0.00 56 ILE A O 4
ATOM 5612 N N . PHE A 1 57 ? -19.902 -14.643 11.878 1.00 0.00 57 PHE A N 4
ATOM 5613 C CA . PHE A 1 57 ? -20.649 -15.409 12.869 1.00 0.00 57 PHE A CA 4
ATOM 5614 C C . PHE A 1 57 ? -20.536 -14.770 14.250 1.00 0.00 57 PHE A C 4
ATOM 5615 O O . PHE A 1 57 ? -21.166 -15.218 15.208 1.00 0.00 57 PHE A O 4
ATOM 5632 N N . HIS A 1 58 ? -19.726 -13.719 14.344 1.00 0.00 58 HIS A N 4
ATOM 5633 C CA . HIS A 1 58 ? -19.529 -13.017 15.608 1.00 0.00 58 HIS A CA 4
ATOM 5634 C C . HIS A 1 58 ? -20.859 -12.517 16.164 1.00 0.00 58 HIS A C 4
ATOM 5635 O O . HIS A 1 58 ? -21.074 -12.515 17.376 1.00 0.00 58 HIS A O 4
ATOM 5649 N N . ASP A 1 59 ? -21.746 -12.093 15.271 1.00 0.00 59 ASP A N 4
ATOM 5650 C CA . ASP A 1 59 ? -23.055 -11.590 15.673 1.00 0.00 59 ASP A CA 4
ATOM 5651 C C . ASP A 1 59 ? -24.068 -12.727 15.766 1.00 0.00 59 ASP A C 4
ATOM 5652 O O . ASP A 1 59 ? -25.264 -12.493 15.946 1.00 0.00 59 ASP A O 4
ATOM 5661 N N . HIS A 1 60 ? -23.583 -13.958 15.641 1.00 0.00 60 HIS A N 4
ATOM 5662 C CA . HIS A 1 60 ? -24.447 -15.131 15.710 1.00 0.00 60 HIS A CA 4
ATOM 5663 C C . HIS A 1 60 ? -25.818 -14.832 15.112 1.00 0.00 60 HIS A C 4
ATOM 5664 O O . HIS A 1 60 ? -26.849 -15.145 15.709 1.00 0.00 60 HIS A O 4
ATOM 5678 N N . HIS A 1 61 ? -25.823 -14.224 13.930 1.00 0.00 61 HIS A N 4
ATOM 5679 C CA . HIS A 1 61 ? -27.068 -13.882 13.251 1.00 0.00 61 HIS A CA 4
ATOM 5680 C C . HIS A 1 61 ? -27.051 -14.372 11.806 1.00 0.00 61 HIS A C 4
ATOM 5681 O O . HIS A 1 61 ? -28.002 -14.157 11.055 1.00 0.00 61 HIS A O 4
ATOM 5695 N N . VAL A 1 62 ? -25.962 -15.031 11.422 1.00 0.00 62 VAL A N 4
ATOM 5696 C CA . VAL A 1 62 ? -25.821 -15.551 10.068 1.00 0.00 62 VAL A CA 4
ATOM 5697 C C . VAL A 1 62 ? -25.254 -16.967 10.079 1.00 0.00 62 VAL A C 4
ATOM 5698 O O . VAL A 1 62 ? -24.290 -17.257 10.788 1.00 0.00 62 VAL A O 4
ATOM 5711 N N . THR A 1 63 ? -25.859 -17.847 9.287 1.00 0.00 63 THR A N 4
ATOM 5712 C CA . THR A 1 63 ? -25.416 -19.233 9.205 1.00 0.00 63 THR A CA 4
ATOM 5713 C C . THR A 1 63 ? -24.547 -19.461 7.974 1.00 0.00 63 THR A C 4
ATOM 5714 O O . THR A 1 63 ? -24.492 -18.620 7.076 1.00 0.00 63 THR A O 4
ATOM 5725 N N . VAL A 1 64 ? -23.869 -20.603 7.937 1.00 0.00 64 VAL A N 4
ATOM 5726 C CA . VAL A 1 64 ? -23.003 -20.943 6.814 1.00 0.00 64 VAL A CA 4
ATOM 5727 C C . VAL A 1 64 ? -23.769 -20.897 5.496 1.00 0.00 64 VAL A C 4
ATOM 5728 O O . VAL A 1 64 ? -23.248 -20.440 4.480 1.00 0.00 64 VAL A O 4
ATOM 5741 N N . GLU A 1 65 ? -25.010 -21.374 5.522 1.00 0.00 65 GLU A N 4
ATOM 5742 C CA . GLU A 1 65 ? -25.848 -21.388 4.329 1.00 0.00 65 GLU A CA 4
ATOM 5743 C C . GLU A 1 65 ? -26.148 -19.968 3.859 1.00 0.00 65 GLU A C 4
ATOM 5744 O O . GLU A 1 65 ? -26.190 -19.697 2.659 1.00 0.00 65 GLU A O 4
ATOM 5756 N N . GLN A 1 66 ? -26.355 -19.066 4.813 1.00 0.00 66 GLN A N 4
ATOM 5757 C CA . GLN A 1 66 ? -26.653 -17.674 4.497 1.00 0.00 66 GLN A CA 4
ATOM 5758 C C . GLN A 1 66 ? -25.481 -17.018 3.774 1.00 0.00 66 GLN A C 4
ATOM 5759 O O . GLN A 1 66 ? -25.672 -16.165 2.906 1.00 0.00 66 GLN A O 4
ATOM 5773 N N . LEU A 1 67 ? -24.268 -17.420 4.138 1.00 0.00 67 LEU A N 4
ATOM 5774 C CA . LEU A 1 67 ? -23.064 -16.870 3.525 1.00 0.00 67 LEU A CA 4
ATOM 5775 C C . LEU A 1 67 ? -22.997 -17.225 2.043 1.00 0.00 67 LEU A C 4
ATOM 5776 O O . LEU A 1 67 ? -22.730 -16.368 1.201 1.00 0.00 67 LEU A O 4
ATOM 5792 N N . MET A 1 68 ? -23.244 -18.493 1.732 1.00 0.00 68 MET A N 4
ATOM 5793 C CA . MET A 1 68 ? -23.215 -18.960 0.351 1.00 0.00 68 MET A CA 4
ATOM 5794 C C . MET A 1 68 ? -24.437 -18.466 -0.416 1.00 0.00 68 MET A C 4
ATOM 5795 O O . MET A 1 68 ? -24.357 -18.170 -1.609 1.00 0.00 68 MET A O 4
ATOM 5809 N N . LYS A 1 69 ? -25.568 -18.377 0.275 1.00 0.00 69 LYS A N 4
ATOM 5810 C CA . LYS A 1 69 ? -26.807 -17.918 -0.340 1.00 0.00 69 LYS A CA 4
ATOM 5811 C C . LYS A 1 69 ? -26.689 -16.462 -0.781 1.00 0.00 69 LYS A C 4
ATOM 5812 O O . LYS A 1 69 ? -27.376 -16.025 -1.703 1.00 0.00 69 LYS A O 4
ATOM 5831 N N . ALA A 1 70 ? -25.811 -15.717 -0.117 1.00 0.00 70 ALA A N 4
ATOM 5832 C CA . ALA A 1 70 ? -25.600 -14.312 -0.443 1.00 0.00 70 ALA A CA 4
ATOM 5833 C C . ALA A 1 70 ? -24.896 -14.161 -1.787 1.00 0.00 70 ALA A C 4
ATOM 5834 O O . ALA A 1 70 ? -25.281 -13.331 -2.610 1.00 0.00 70 ALA A O 4
ATOM 5841 N N . ASN A 1 71 ? -23.862 -14.967 -2.003 1.00 0.00 71 ASN A N 4
ATOM 5842 C CA . ASN A 1 71 ? -23.103 -14.921 -3.247 1.00 0.00 71 ASN A CA 4
ATOM 5843 C C . ASN A 1 71 ? -23.887 -15.567 -4.386 1.00 0.00 71 ASN A C 4
ATOM 5844 O O . ASN A 1 71 ? -24.364 -14.883 -5.291 1.00 0.00 71 ASN A O 4
ATOM 5855 N N . GLY A 1 72 ? -24.015 -16.889 -4.334 1.00 0.00 72 GLY A N 4
ATOM 5856 C CA . GLY A 1 72 ? -24.742 -17.605 -5.366 1.00 0.00 72 GLY A CA 4
ATOM 5857 C C . GLY A 1 72 ? -24.558 -19.107 -5.269 1.00 0.00 72 GLY A C 4
ATOM 5858 O O . GLY A 1 72 ? -25.458 -19.872 -5.613 1.00 0.00 72 GLY A O 4
ATOM 5862 N N . GLU A 1 73 ? -23.388 -19.529 -4.799 1.00 0.00 73 GLU A N 4
ATOM 5863 C CA . GLU A 1 73 ? -23.089 -20.950 -4.661 1.00 0.00 73 GLU A CA 4
ATOM 5864 C C . GLU A 1 73 ? -24.184 -21.661 -3.871 1.00 0.00 73 GLU A C 4
ATOM 5865 O O . GLU A 1 73 ? -24.423 -21.350 -2.704 1.00 0.00 73 GLU A O 4
ATOM 5877 N N . GLN A 1 74 ? -24.845 -22.617 -4.516 1.00 0.00 74 GLN A N 4
ATOM 5878 C CA . GLN A 1 74 ? -25.915 -23.372 -3.874 1.00 0.00 74 GLN A CA 4
ATOM 5879 C C . GLN A 1 74 ? -25.570 -24.857 -3.809 1.00 0.00 74 GLN A C 4
ATOM 5880 O O . GLN A 1 74 ? -25.980 -25.560 -2.885 1.00 0.00 74 GLN A O 4
ATOM 5894 N N . VAL A 1 75 ? -24.816 -25.328 -4.797 1.00 0.00 75 VAL A N 4
ATOM 5895 C CA . VAL A 1 75 ? -24.416 -26.729 -4.852 1.00 0.00 75 VAL A CA 4
ATOM 5896 C C . VAL A 1 75 ? -23.790 -27.174 -3.535 1.00 0.00 75 VAL A C 4
ATOM 5897 O O . VAL A 1 75 ? -23.020 -26.436 -2.921 1.00 0.00 75 VAL A O 4
ATOM 5910 N N . SER A 1 76 ? -24.126 -28.386 -3.107 1.00 0.00 76 SER A N 4
ATOM 5911 C CA . SER A 1 76 ? -23.600 -28.930 -1.860 1.00 0.00 76 SER A CA 4
ATOM 5912 C C . SER A 1 76 ? -22.740 -30.162 -2.125 1.00 0.00 76 SER A C 4
ATOM 5913 O O . SER A 1 76 ? -21.887 -30.521 -1.314 1.00 0.00 76 SER A O 4
ATOM 5921 N N . GLN A 1 77 ? -22.971 -30.803 -3.266 1.00 0.00 77 GLN A N 4
ATOM 5922 C CA . GLN A 1 77 ? -22.218 -31.995 -3.638 1.00 0.00 77 GLN A CA 4
ATOM 5923 C C . GLN A 1 77 ? -20.717 -31.727 -3.591 1.00 0.00 77 GLN A C 4
ATOM 5924 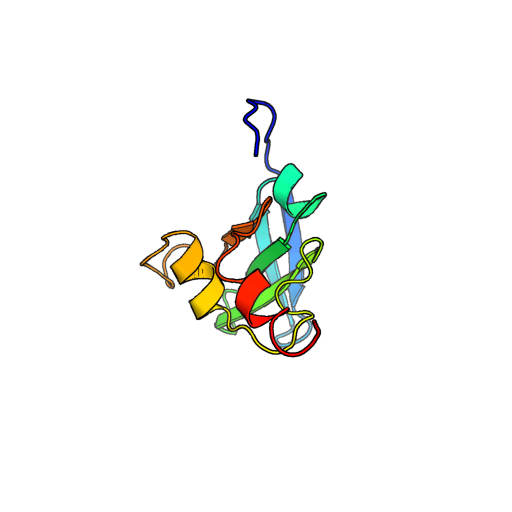O O . GLN A 1 77 ? -19.920 -32.639 -3.368 1.00 0.00 77 GLN A O 4
ATOM 5938 N N . ASP A 1 78 ? -20.339 -30.472 -3.804 1.00 0.00 78 ASP A N 4
ATOM 5939 C CA . ASP A 1 78 ? -18.933 -30.083 -3.785 1.00 0.00 78 ASP A CA 4
ATOM 5940 C C . ASP A 1 78 ? -18.252 -30.566 -2.509 1.00 0.00 78 ASP A C 4
ATOM 5941 O O . ASP A 1 78 ? -18.915 -30.979 -1.557 1.00 0.00 78 ASP A O 4
ATOM 5950 N N . VAL A 1 79 ? -16.924 -30.513 -2.495 1.00 0.00 79 VAL A N 4
ATOM 5951 C CA . VAL A 1 79 ? -16.153 -30.944 -1.336 1.00 0.00 79 VAL A CA 4
ATOM 5952 C C . VAL A 1 79 ? -16.656 -30.275 -0.061 1.00 0.00 79 VAL A C 4
ATOM 5953 O O . VAL A 1 79 ? -16.601 -30.858 1.021 1.00 0.00 79 VAL A O 4
ATOM 5966 N N . GLY A 1 80 ? -17.146 -29.047 -0.198 1.00 0.00 80 GLY A N 4
ATOM 5967 C CA . GLY A 1 80 ? -17.652 -28.318 0.951 1.00 0.00 80 GLY A CA 4
ATOM 5968 C C . GLY A 1 80 ? -16.636 -27.345 1.514 1.00 0.00 80 GLY A C 4
ATOM 5969 O O . GLY A 1 80 ? -16.210 -27.476 2.661 1.00 0.00 80 GLY A O 4
ATOM 5973 N N . ASP A 1 81 ? -16.244 -26.367 0.704 1.00 0.00 81 ASP A N 4
ATOM 5974 C CA . ASP A 1 81 ? -15.270 -25.368 1.128 1.00 0.00 81 ASP A CA 4
ATOM 5975 C C . ASP A 1 81 ? -15.645 -23.986 0.601 1.00 0.00 81 ASP A C 4
ATOM 5976 O O . ASP A 1 81 ? -16.178 -23.854 -0.502 1.00 0.00 81 ASP A O 4
ATOM 5985 N N . LEU A 1 82 ? -15.366 -22.960 1.396 1.00 0.00 82 LEU A N 4
ATOM 5986 C CA . LEU A 1 82 ? -15.674 -21.587 1.011 1.00 0.00 82 LEU A CA 4
ATOM 5987 C C . LEU A 1 82 ? -14.712 -20.606 1.673 1.00 0.00 82 LEU A C 4
ATOM 5988 O O . LEU A 1 82 ? -14.209 -20.859 2.767 1.00 0.00 82 LEU A O 4
ATOM 6004 N N . GLU A 1 83 ? -14.464 -19.485 1.003 1.00 0.00 83 GLU A N 4
ATOM 6005 C CA . GLU A 1 83 ? -13.563 -18.466 1.528 1.00 0.00 83 GLU A CA 4
ATOM 6006 C C . GLU A 1 83 ? -14.092 -17.066 1.229 1.00 0.00 83 GLU A C 4
ATOM 6007 O O . GLU A 1 83 ? -14.593 -16.800 0.136 1.00 0.00 83 GLU A O 4
ATOM 6019 N N . PHE A 1 84 ? -13.976 -16.175 2.208 1.00 0.00 84 PHE A N 4
ATOM 6020 C CA . PHE A 1 84 ? -14.444 -14.802 2.051 1.00 0.00 84 PHE A CA 4
ATOM 6021 C C . PHE A 1 84 ? -13.357 -13.809 2.450 1.00 0.00 84 PHE A C 4
ATOM 6022 O O . PHE A 1 84 ? -12.780 -13.906 3.532 1.00 0.00 84 PHE A O 4
ATOM 6039 N N . GLU A 1 85 ? -13.083 -12.854 1.566 1.00 0.00 85 GLU A N 4
ATOM 6040 C CA . GLU A 1 85 ? -12.064 -11.843 1.826 1.00 0.00 85 GLU A CA 4
ATOM 6041 C C . GLU A 1 85 ? -12.704 -10.514 2.216 1.00 0.00 85 GLU A C 4
ATOM 6042 O O . GLU A 1 85 ? -12.079 -9.682 2.874 1.00 0.00 85 GLU A O 4
ATOM 6054 N N . ASP A 1 86 ? -13.952 -10.321 1.805 1.00 0.00 86 ASP A N 4
ATOM 6055 C CA . ASP A 1 86 ? -14.678 -9.094 2.112 1.00 0.00 86 ASP A CA 4
ATOM 6056 C C . ASP A 1 86 ? -16.183 -9.307 1.988 1.00 0.00 86 ASP A C 4
ATOM 6057 O O . ASP A 1 86 ? -16.720 -9.382 0.883 1.00 0.00 86 ASP A O 4
ATOM 6066 N N . ILE A 1 87 ? -16.857 -9.405 3.129 1.00 0.00 87 ILE A N 4
ATOM 6067 C CA . ILE A 1 87 ? -18.300 -9.610 3.148 1.00 0.00 87 ILE A CA 4
ATOM 6068 C C . ILE A 1 87 ? -19.011 -8.599 2.255 1.00 0.00 87 ILE A C 4
ATOM 6069 O O . ILE A 1 87 ? -18.528 -7.489 2.025 1.00 0.00 87 ILE A O 4
ATOM 6085 N N . PRO A 1 88 ? -20.186 -8.988 1.739 1.00 0.00 88 PRO A N 4
ATOM 6086 C CA . PRO A 1 88 ? -20.990 -8.129 0.864 1.00 0.00 88 PRO A CA 4
ATOM 6087 C C . PRO A 1 88 ? -21.598 -6.947 1.612 1.00 0.00 88 PRO A C 4
ATOM 6088 O O . PRO A 1 88 ? -21.257 -6.689 2.766 1.00 0.00 88 PRO A O 4
ATOM 6099 N N . ASP A 1 89 ? -22.500 -6.234 0.947 1.00 0.00 89 ASP A N 4
ATOM 6100 C CA . ASP A 1 89 ? -23.157 -5.080 1.550 1.00 0.00 89 ASP A CA 4
ATOM 6101 C C . ASP A 1 89 ? -24.554 -5.445 2.042 1.00 0.00 89 ASP A C 4
ATOM 6102 O O . ASP A 1 89 ? -25.086 -4.815 2.955 1.00 0.00 89 ASP A O 4
ATOM 6111 N N . SER A 1 90 ? -25.143 -6.467 1.429 1.00 0.00 90 SER A N 4
ATOM 6112 C CA . SER A 1 90 ? -26.480 -6.914 1.801 1.00 0.00 90 SER A CA 4
ATOM 6113 C C . SER A 1 90 ? -26.474 -7.552 3.187 1.00 0.00 90 SER A C 4
ATOM 6114 O O . SER A 1 90 ? -27.451 -7.460 3.931 1.00 0.00 90 SER A O 4
ATOM 6122 N N . LEU A 1 91 ? -25.365 -8.199 3.528 1.00 0.00 91 LEU A N 4
ATOM 6123 C CA . LEU A 1 91 ? -25.229 -8.854 4.825 1.00 0.00 91 LEU A CA 4
ATOM 6124 C C . LEU A 1 91 ? -24.921 -7.836 5.919 1.00 0.00 91 LEU A C 4
ATOM 6125 O O . LEU A 1 91 ? -25.657 -7.721 6.899 1.00 0.00 91 LEU A O 4
ATOM 6141 N N . LYS A 1 92 ? -23.830 -7.098 5.744 1.00 0.00 92 LYS A N 4
ATOM 6142 C CA . LYS A 1 92 ? -23.426 -6.087 6.713 1.00 0.00 92 LYS A CA 4
ATOM 6143 C C . LYS A 1 92 ? -24.577 -5.134 7.017 1.00 0.00 92 LYS A C 4
ATOM 6144 O O . LYS A 1 92 ? -24.681 -4.604 8.123 1.00 0.00 92 LYS A O 4
ATOM 6163 N N . ASP A 1 93 ? -25.439 -4.921 6.029 1.00 0.00 93 ASP A N 4
ATOM 6164 C CA . ASP A 1 93 ? -26.584 -4.033 6.192 1.00 0.00 93 ASP A CA 4
ATOM 6165 C C . ASP A 1 93 ? -27.583 -4.612 7.189 1.00 0.00 93 ASP A C 4
ATOM 6166 O O . ASP A 1 93 ? -28.202 -3.878 7.961 1.00 0.00 93 ASP A O 4
ATOM 6175 N N . VAL A 1 94 ? -27.736 -5.932 7.168 1.00 0.00 94 VAL A N 4
ATOM 6176 C CA . VAL A 1 94 ? -28.659 -6.609 8.070 1.00 0.00 94 VAL A CA 4
ATOM 6177 C C . VAL A 1 94 ? -28.163 -6.549 9.511 1.00 0.00 94 VAL A C 4
ATOM 6178 O O . VAL A 1 94 ? -28.958 -6.533 10.452 1.00 0.00 94 VAL A O 4
ATOM 6191 N N . LEU A 1 95 ? -26.846 -6.516 9.676 1.00 0.00 95 LEU A N 4
ATOM 6192 C CA . LEU A 1 95 ? -26.243 -6.456 11.003 1.00 0.00 95 LEU A CA 4
ATOM 6193 C C . LEU A 1 95 ? -26.276 -5.034 11.553 1.00 0.00 95 LEU A C 4
ATOM 6194 O O . LEU A 1 95 ? -26.362 -4.828 12.763 1.00 0.00 95 LEU A O 4
ATOM 6210 N N . GLY A 1 96 ? -26.210 -4.056 10.656 1.00 0.00 96 GLY A N 4
ATOM 6211 C CA . GLY A 1 96 ? -26.236 -2.665 11.070 1.00 0.00 96 GLY A CA 4
ATOM 6212 C C . GLY A 1 96 ? -27.546 -1.983 10.730 1.00 0.00 96 GLY A C 4
ATOM 6213 O O . GLY A 1 96 ? -27.571 -0.796 10.405 1.00 0.00 96 GLY A O 4
ATOM 6217 N N . LYS A 1 97 ? -28.639 -2.736 10.801 1.00 0.00 97 LYS A N 4
ATOM 6218 C CA . LYS A 1 97 ? -29.960 -2.198 10.498 1.00 0.00 97 LYS A CA 4
ATOM 6219 C C . LYS A 1 97 ? -30.624 -1.645 11.755 1.00 0.00 97 LYS A C 4
ATOM 6220 O O . LYS A 1 97 ? -31.306 -0.620 11.709 1.00 0.00 97 LYS A O 4
ATOM 6239 N N . TYR A 1 98 ? -30.420 -2.328 12.876 1.00 0.00 98 TYR A N 4
ATOM 6240 C CA . TYR A 1 98 ? -31.000 -1.905 14.145 1.00 0.00 98 TYR A CA 4
ATOM 6241 C C . TYR A 1 98 ? -30.677 -0.441 14.431 1.00 0.00 98 TYR A C 4
ATOM 6242 O O . TYR A 1 98 ? -31.553 0.338 14.802 1.00 0.00 98 TYR A O 4
ATOM 6260 N N . ALA A 1 99 ? -29.411 -0.076 14.254 1.00 0.00 99 ALA A N 4
ATOM 6261 C CA . ALA A 1 99 ? -28.971 1.293 14.490 1.00 0.00 99 ALA A CA 4
ATOM 6262 C C . ALA A 1 99 ? -29.264 2.179 13.284 1.00 0.00 99 ALA A C 4
ATOM 6263 O O . ALA A 1 99 ? -29.708 1.699 12.241 1.00 0.00 99 ALA A O 4
ATOM 6270 N N . LYS A 1 100 ? -29.012 3.475 13.433 1.00 0.00 100 LYS A N 4
ATOM 6271 C CA . LYS A 1 100 ? -29.247 4.430 12.356 1.00 0.00 100 LYS A CA 4
ATOM 6272 C C . LYS A 1 100 ? -28.230 4.246 11.234 1.00 0.00 100 LYS A C 4
ATOM 6273 O O . LYS A 1 100 ? -27.108 3.795 11.468 1.00 0.00 100 LYS A O 4
ATOM 6293 N N . GLY A 1 1 ? -10.402 -7.228 -15.919 1.00 0.00 1 GLY A N 5
ATOM 6294 C CA . GLY A 1 1 ? -9.600 -7.350 -17.122 1.00 0.00 1 GLY A CA 5
ATOM 6295 C C . GLY A 1 1 ? -8.857 -8.669 -17.192 1.00 0.00 1 GLY A C 5
ATOM 6296 O O . GLY A 1 1 ? -8.989 -9.512 -16.305 1.00 0.00 1 GLY A O 5
ATOM 6300 N N . SER A 1 2 ? -8.073 -8.850 -18.250 1.00 0.00 2 SER A N 5
ATOM 6301 C CA . SER A 1 2 ? -7.310 -10.078 -18.436 1.00 0.00 2 SER A CA 5
ATOM 6302 C C . SER A 1 2 ? -5.871 -9.901 -17.960 1.00 0.00 2 SER A C 5
ATOM 6303 O O . SER A 1 2 ? -5.095 -9.154 -18.558 1.00 0.00 2 SER A O 5
ATOM 6311 N N . HIS A 1 3 ? -5.521 -10.593 -16.881 1.00 0.00 3 HIS A N 5
ATOM 6312 C CA . HIS A 1 3 ? -4.175 -10.514 -16.324 1.00 0.00 3 HIS A CA 5
ATOM 6313 C C . HIS A 1 3 ? -3.980 -11.552 -15.224 1.00 0.00 3 HIS A C 5
ATOM 6314 O O . HIS A 1 3 ? -4.946 -12.028 -14.628 1.00 0.00 3 HIS A O 5
ATOM 6328 N N . MET A 1 4 ? -2.724 -11.900 -14.961 1.00 0.00 4 MET A N 5
ATOM 6329 C CA . MET A 1 4 ? -2.403 -12.882 -13.932 1.00 0.00 4 MET A CA 5
ATOM 6330 C C . MET A 1 4 ? -2.988 -12.469 -12.585 1.00 0.00 4 MET A C 5
ATOM 6331 O O . MET A 1 4 ? -3.088 -11.281 -12.278 1.00 0.00 4 MET A O 5
ATOM 6345 N N . VAL A 1 5 ? -3.375 -13.458 -11.785 1.00 0.00 5 VAL A N 5
ATOM 6346 C CA . VAL A 1 5 ? -3.949 -13.198 -10.470 1.00 0.00 5 VAL A CA 5
ATOM 6347 C C . VAL A 1 5 ? -2.997 -13.626 -9.360 1.00 0.00 5 VAL A C 5
ATOM 6348 O O . VAL A 1 5 ? -2.363 -14.678 -9.443 1.00 0.00 5 VAL A O 5
ATOM 6361 N N . ASP A 1 6 ? -2.902 -12.804 -8.320 1.00 0.00 6 ASP A N 5
ATOM 6362 C CA . ASP A 1 6 ? -2.028 -13.099 -7.190 1.00 0.00 6 ASP A CA 5
ATOM 6363 C C . ASP A 1 6 ? -2.829 -13.634 -6.008 1.00 0.00 6 ASP A C 5
ATOM 6364 O O . ASP A 1 6 ? -2.641 -13.203 -4.870 1.00 0.00 6 ASP A O 5
ATOM 6373 N N . LYS A 1 7 ? -3.726 -14.575 -6.285 1.00 0.00 7 LYS A N 5
ATOM 6374 C CA . LYS A 1 7 ? -4.557 -15.170 -5.245 1.00 0.00 7 LYS A CA 5
ATOM 6375 C C . LYS A 1 7 ? -4.233 -16.651 -5.071 1.00 0.00 7 LYS A C 5
ATOM 6376 O O . LYS A 1 7 ? -4.995 -17.529 -5.475 1.00 0.00 7 LYS A O 5
ATOM 6395 N N . PRO A 1 8 ? -3.077 -16.936 -4.454 1.00 0.00 8 PRO A N 5
ATOM 6396 C CA . PRO A 1 8 ? -2.627 -18.309 -4.210 1.00 0.00 8 PRO A CA 5
ATOM 6397 C C . PRO A 1 8 ? -3.475 -19.019 -3.161 1.00 0.00 8 PRO A C 5
ATOM 6398 O O . PRO A 1 8 ? -4.463 -18.472 -2.671 1.00 0.00 8 PRO A O 5
ATOM 6409 N N . LYS A 1 9 ? -3.083 -20.242 -2.818 1.00 0.00 9 LYS A N 5
ATOM 6410 C CA . LYS A 1 9 ? -3.805 -21.027 -1.824 1.00 0.00 9 LYS A CA 5
ATOM 6411 C C . LYS A 1 9 ? -2.847 -21.893 -1.013 1.00 0.00 9 LYS A C 5
ATOM 6412 O O . LYS A 1 9 ? -1.714 -22.137 -1.427 1.00 0.00 9 LYS A O 5
ATOM 6431 N N . MET A 1 10 ? -3.310 -22.356 0.144 1.00 0.00 10 MET A N 5
ATOM 6432 C CA . MET A 1 10 ? -2.493 -23.197 1.011 1.00 0.00 10 MET A CA 5
ATOM 6433 C C . MET A 1 10 ? -3.319 -24.339 1.594 1.00 0.00 10 MET A C 5
ATOM 6434 O O . MET A 1 10 ? -4.484 -24.158 1.946 1.00 0.00 10 MET A O 5
ATOM 6448 N N . MET A 1 11 ? -2.707 -25.515 1.694 1.00 0.00 11 MET A N 5
ATOM 6449 C CA . MET A 1 11 ? -3.387 -26.686 2.235 1.00 0.00 11 MET A CA 5
ATOM 6450 C C . MET A 1 11 ? -3.087 -26.850 3.722 1.00 0.00 11 MET A C 5
ATOM 6451 O O . MET A 1 11 ? -1.936 -26.745 4.147 1.00 0.00 11 MET A O 5
ATOM 6465 N N . ILE A 1 12 ? -4.128 -27.106 4.506 1.00 0.00 12 ILE A N 5
ATOM 6466 C CA . ILE A 1 12 ? -3.975 -27.285 5.945 1.00 0.00 12 ILE A CA 5
ATOM 6467 C C . ILE A 1 12 ? -4.977 -28.300 6.483 1.00 0.00 12 ILE A C 5
ATOM 6468 O O . ILE A 1 12 ? -6.187 -28.140 6.319 1.00 0.00 12 ILE A O 5
ATOM 6484 N N . ALA A 1 13 ? -4.467 -29.343 7.128 1.00 0.00 13 ALA A N 5
ATOM 6485 C CA . ALA A 1 13 ? -5.317 -30.382 7.695 1.00 0.00 13 ALA A CA 5
ATOM 6486 C C . ALA A 1 13 ? -5.669 -30.074 9.146 1.00 0.00 13 ALA A C 5
ATOM 6487 O O . ALA A 1 13 ? -4.788 -29.811 9.966 1.00 0.00 13 ALA A O 5
ATOM 6494 N N . PHE A 1 14 ? -6.960 -30.107 9.458 1.00 0.00 14 PHE A N 5
ATOM 6495 C CA . PHE A 1 14 ? -7.428 -29.829 10.811 1.00 0.00 14 PHE A CA 5
ATOM 6496 C C . PHE A 1 14 ? -8.044 -31.075 11.440 1.00 0.00 14 PHE A C 5
ATOM 6497 O O . PHE A 1 14 ? -8.792 -31.808 10.791 1.00 0.00 14 PHE A O 5
ATOM 6514 N N . THR A 1 15 ? -7.725 -31.310 12.708 1.00 0.00 15 THR A N 5
ATOM 6515 C CA . THR A 1 15 ? -8.244 -32.468 13.426 1.00 0.00 15 THR A CA 5
ATOM 6516 C C . THR A 1 15 ? -9.648 -32.201 13.956 1.00 0.00 15 THR A C 5
ATOM 6517 O O . THR A 1 15 ? -9.830 -31.425 14.895 1.00 0.00 15 THR A O 5
ATOM 6528 N N . CYS A 1 16 ? -10.638 -32.847 13.350 1.00 0.00 16 CYS A N 5
ATOM 6529 C CA . CYS A 1 16 ? -12.027 -32.679 13.762 1.00 0.00 16 CYS A CA 5
ATOM 6530 C C . CYS A 1 16 ? -12.269 -33.313 15.128 1.00 0.00 16 CYS A C 5
ATOM 6531 O O . CYS A 1 16 ? -12.281 -34.537 15.263 1.00 0.00 16 CYS A O 5
ATOM 6538 N N . LYS A 1 17 ? -12.462 -32.473 16.138 1.00 0.00 17 LYS A N 5
ATOM 6539 C CA . LYS A 1 17 ? -12.704 -32.949 17.495 1.00 0.00 17 LYS A CA 5
ATOM 6540 C C . LYS A 1 17 ? -14.095 -33.562 17.616 1.00 0.00 17 LYS A C 5
ATOM 6541 O O . LYS A 1 17 ? -14.420 -34.199 18.618 1.00 0.00 17 LYS A O 5
ATOM 6560 N N . LYS A 1 18 ? -14.915 -33.366 16.588 1.00 0.00 18 LYS A N 5
ATOM 6561 C CA . LYS A 1 18 ? -16.271 -33.902 16.578 1.00 0.00 18 LYS A CA 5
ATOM 6562 C C . LYS A 1 18 ? -16.259 -35.408 16.339 1.00 0.00 18 LYS A C 5
ATOM 6563 O O . LYS A 1 18 ? -16.834 -36.173 17.114 1.00 0.00 18 LYS A O 5
ATOM 6582 N N . CYS A 1 19 ? -15.601 -35.827 15.264 1.00 0.00 19 CYS A N 5
ATOM 6583 C CA . CYS A 1 19 ? -15.514 -37.243 14.924 1.00 0.00 19 CYS A CA 5
ATOM 6584 C C . CYS A 1 19 ? -14.075 -37.739 15.025 1.00 0.00 19 CYS A C 5
ATOM 6585 O O . CYS A 1 19 ? -13.735 -38.797 14.498 1.00 0.00 19 CYS A O 5
ATOM 6592 N N . ASN A 1 20 ? -13.234 -36.965 15.703 1.00 0.00 20 ASN A N 5
ATOM 6593 C CA . ASN A 1 20 ? -11.831 -37.325 15.871 1.00 0.00 20 ASN A CA 5
ATOM 6594 C C . ASN A 1 20 ? -11.202 -37.702 14.533 1.00 0.00 20 ASN A C 5
ATOM 6595 O O . ASN A 1 20 ? -10.276 -38.511 14.475 1.00 0.00 20 ASN A O 5
ATOM 6606 N N . THR A 1 21 ? -11.713 -37.109 13.457 1.00 0.00 21 THR A N 5
ATOM 6607 C CA . THR A 1 21 ? -11.203 -37.383 12.120 1.00 0.00 21 THR A CA 5
ATOM 6608 C C . THR A 1 21 ? -10.436 -36.186 11.569 1.00 0.00 21 THR A C 5
ATOM 6609 O O . THR A 1 21 ? -10.889 -35.046 11.672 1.00 0.00 21 THR A O 5
ATOM 6620 N N . ARG A 1 22 ? -9.274 -36.452 10.982 1.00 0.00 22 ARG A N 5
ATOM 6621 C CA . ARG A 1 22 ? -8.444 -35.396 10.415 1.00 0.00 22 ARG A CA 5
ATOM 6622 C C . ARG A 1 22 ? -8.514 -35.410 8.890 1.00 0.00 22 ARG A C 5
ATOM 6623 O O . ARG A 1 22 ? -8.318 -36.448 8.259 1.00 0.00 22 ARG A O 5
ATOM 6644 N N . SER A 1 23 ? -8.795 -34.250 8.306 1.00 0.00 23 SER A N 5
ATOM 6645 C CA . SER A 1 23 ? -8.895 -34.129 6.856 1.00 0.00 23 SER A CA 5
ATOM 6646 C C . SER A 1 23 ? -8.163 -32.885 6.362 1.00 0.00 23 SER A C 5
ATOM 6647 O O . SER A 1 23 ? -8.023 -31.903 7.092 1.00 0.00 23 SER A O 5
ATOM 6655 N N . SER A 1 24 ? -7.698 -32.934 5.118 1.00 0.00 24 SER A N 5
ATOM 6656 C CA . SER A 1 24 ? -6.976 -31.813 4.527 1.00 0.00 24 SER A CA 5
ATOM 6657 C C . SER A 1 24 ? -7.922 -30.915 3.735 1.00 0.00 24 SER A C 5
ATOM 6658 O O . SER A 1 24 ? -8.845 -31.395 3.077 1.00 0.00 24 SER A O 5
ATOM 6666 N N . HIS A 1 25 ? -7.684 -29.609 3.804 1.00 0.00 25 HIS A N 5
ATOM 6667 C CA . HIS A 1 25 ? -8.513 -28.643 3.093 1.00 0.00 25 HIS A CA 5
ATOM 6668 C C . HIS A 1 25 ? -7.673 -27.474 2.587 1.00 0.00 25 HIS A C 5
ATOM 6669 O O . HIS A 1 25 ? -6.916 -26.865 3.344 1.00 0.00 25 HIS A O 5
ATOM 6683 N N . THR A 1 26 ? -7.811 -27.166 1.301 1.00 0.00 26 THR A N 5
ATOM 6684 C CA . THR A 1 26 ? -7.063 -26.072 0.693 1.00 0.00 26 THR A CA 5
ATOM 6685 C C . THR A 1 26 ? -7.927 -24.823 0.560 1.00 0.00 26 THR A C 5
ATOM 6686 O O . THR A 1 26 ? -9.079 -24.896 0.134 1.00 0.00 26 THR A O 5
ATOM 6697 N N . MET A 1 27 ? -7.363 -23.678 0.928 1.00 0.00 27 MET A N 5
ATOM 6698 C CA . MET A 1 27 ? -8.082 -22.412 0.848 1.00 0.00 27 MET A CA 5
ATOM 6699 C C . MET A 1 27 ? -7.123 -21.259 0.568 1.00 0.00 27 MET A C 5
ATOM 6700 O O . MET A 1 27 ? -5.949 -21.313 0.931 1.00 0.00 27 MET A O 5
ATOM 6714 N N . SER A 1 28 ? -7.632 -20.216 -0.081 1.00 0.00 28 SER A N 5
ATOM 6715 C CA . SER A 1 28 ? -6.820 -19.052 -0.414 1.00 0.00 28 SER A CA 5
ATOM 6716 C C . SER A 1 28 ? -6.101 -18.520 0.822 1.00 0.00 28 SER A C 5
ATOM 6717 O O . SER A 1 28 ? -6.729 -18.208 1.834 1.00 0.00 28 SER A O 5
ATOM 6725 N N . LYS A 1 29 ? -4.779 -18.419 0.732 1.00 0.00 29 LYS A N 5
ATOM 6726 C CA . LYS A 1 29 ? -3.972 -17.923 1.840 1.00 0.00 29 LYS A CA 5
ATOM 6727 C C . LYS A 1 29 ? -4.400 -16.514 2.238 1.00 0.00 29 LYS A C 5
ATOM 6728 O O . LYS A 1 29 ? -4.375 -16.158 3.416 1.00 0.00 29 LYS A O 5
ATOM 6747 N N . GLN A 1 30 ? -4.794 -15.719 1.249 1.00 0.00 30 GLN A N 5
ATOM 6748 C CA . GLN A 1 30 ? -5.228 -14.349 1.497 1.00 0.00 30 GLN A CA 5
ATOM 6749 C C . GLN A 1 30 ? -6.562 -14.327 2.237 1.00 0.00 30 GLN A C 5
ATOM 6750 O O . GLN A 1 30 ? -6.773 -13.509 3.132 1.00 0.00 30 GLN A O 5
ATOM 6764 N N . ALA A 1 31 ? -7.460 -15.230 1.855 1.00 0.00 31 ALA A N 5
ATOM 6765 C CA . ALA A 1 31 ? -8.772 -15.315 2.483 1.00 0.00 31 ALA A CA 5
ATOM 6766 C C . ALA A 1 31 ? -8.672 -15.901 3.888 1.00 0.00 31 ALA A C 5
ATOM 6767 O O . ALA A 1 31 ? -9.457 -15.557 4.772 1.00 0.00 31 ALA A O 5
ATOM 6774 N N . TYR A 1 32 ? -7.703 -16.788 4.086 1.00 0.00 32 TYR A N 5
ATOM 6775 C CA . TYR A 1 32 ? -7.503 -17.424 5.382 1.00 0.00 32 TYR A CA 5
ATOM 6776 C C . TYR A 1 32 ? -6.774 -16.489 6.342 1.00 0.00 32 TYR A C 5
ATOM 6777 O O . TYR A 1 32 ? -7.188 -16.312 7.487 1.00 0.00 32 TYR A O 5
ATOM 6795 N N . GLU A 1 33 ? -5.687 -15.891 5.864 1.00 0.00 33 GLU A N 5
ATOM 6796 C CA . GLU A 1 33 ? -4.899 -14.974 6.679 1.00 0.00 33 GLU A CA 5
ATOM 6797 C C . GLU A 1 33 ? -5.606 -13.629 6.820 1.00 0.00 33 GLU A C 5
ATOM 6798 O O . GLU A 1 33 ? -5.378 -12.892 7.780 1.00 0.00 33 GLU A O 5
ATOM 6810 N N . LYS A 1 34 ? -6.465 -13.314 5.856 1.00 0.00 34 LYS A N 5
ATOM 6811 C CA . LYS A 1 34 ? -7.207 -12.059 5.872 1.00 0.00 34 LYS A CA 5
ATOM 6812 C C . LYS A 1 34 ? -8.626 -12.259 5.351 1.00 0.00 34 LYS A C 5
ATOM 6813 O O . LYS A 1 34 ? -8.966 -11.808 4.258 1.00 0.00 34 LYS A O 5
ATOM 6832 N N . GLY A 1 35 ? -9.452 -12.938 6.142 1.00 0.00 35 GLY A N 5
ATOM 6833 C CA . GLY A 1 35 ? -10.826 -13.184 5.743 1.00 0.00 35 GLY A CA 5
ATOM 6834 C C . GLY A 1 35 ? -11.409 -14.417 6.405 1.00 0.00 35 GLY A C 5
ATOM 6835 O O . GLY A 1 35 ? -10.754 -15.060 7.226 1.00 0.00 35 GLY A O 5
ATOM 6839 N N . THR A 1 36 ? -12.646 -14.748 6.050 1.00 0.00 36 THR A N 5
ATOM 6840 C CA . THR A 1 36 ? -13.319 -15.910 6.616 1.00 0.00 36 THR A CA 5
ATOM 6841 C C . THR A 1 36 ? -13.103 -17.147 5.752 1.00 0.00 36 THR A C 5
ATOM 6842 O O . THR A 1 36 ? -13.086 -17.063 4.524 1.00 0.00 36 THR A O 5
ATOM 6853 N N . VAL A 1 37 ? -12.939 -18.295 6.401 1.00 0.00 37 VAL A N 5
ATOM 6854 C CA . VAL A 1 37 ? -12.726 -19.551 5.690 1.00 0.00 37 VAL A CA 5
ATOM 6855 C C . VAL A 1 37 ? -13.515 -20.686 6.333 1.00 0.00 37 VAL A C 5
ATOM 6856 O O . VAL A 1 37 ? -13.498 -20.857 7.552 1.00 0.00 37 VAL A O 5
ATOM 6869 N N . LEU A 1 38 ? -14.206 -21.461 5.504 1.00 0.00 38 LEU A N 5
ATOM 6870 C CA . LEU A 1 38 ? -15.003 -22.582 5.991 1.00 0.00 38 LEU A CA 5
ATOM 6871 C C . LEU A 1 38 ? -14.562 -23.888 5.335 1.00 0.00 38 LEU A C 5
ATOM 6872 O O . LEU A 1 38 ? -14.418 -23.963 4.115 1.00 0.00 38 LEU A O 5
ATOM 6888 N N . ILE A 1 39 ? -14.352 -24.913 6.154 1.00 0.00 39 ILE A N 5
ATOM 6889 C CA . ILE A 1 39 ? -13.932 -26.216 5.653 1.00 0.00 39 ILE A CA 5
ATOM 6890 C C . ILE A 1 39 ? -14.925 -27.303 6.049 1.00 0.00 39 ILE A C 5
ATOM 6891 O O . ILE A 1 39 ? -15.304 -27.417 7.215 1.00 0.00 39 ILE A O 5
ATOM 6907 N N . SER A 1 40 ? -15.341 -28.102 5.071 1.00 0.00 40 SER A N 5
ATOM 6908 C CA . SER A 1 40 ? -16.291 -29.180 5.317 1.00 0.00 40 SER A CA 5
ATOM 6909 C C . SER A 1 40 ? -15.565 -30.499 5.563 1.00 0.00 40 SER A C 5
ATOM 6910 O O . SER A 1 40 ? -14.607 -30.832 4.865 1.00 0.00 40 SER A O 5
ATOM 6918 N N . CYS A 1 41 ? -16.028 -31.245 6.560 1.00 0.00 41 CYS A N 5
ATOM 6919 C CA . CYS A 1 41 ? -15.423 -32.528 6.899 1.00 0.00 41 CYS A CA 5
ATOM 6920 C C . CYS A 1 41 ? -16.147 -33.674 6.199 1.00 0.00 41 CYS A C 5
ATOM 6921 O O . CYS A 1 41 ? -17.342 -33.897 6.394 1.00 0.00 41 CYS A O 5
ATOM 6928 N N . PRO A 1 42 ? -15.409 -34.417 5.362 1.00 0.00 42 PRO A N 5
ATOM 6929 C CA . PRO A 1 42 ? -15.960 -35.551 4.614 1.00 0.00 42 PRO A CA 5
ATOM 6930 C C . PRO A 1 42 ? -16.300 -36.731 5.518 1.00 0.00 42 PRO A C 5
ATOM 6931 O O . PRO A 1 42 ? -16.818 -37.749 5.059 1.00 0.00 42 PRO A O 5
ATOM 6942 N N . HIS A 1 43 ? -16.006 -36.587 6.807 1.00 0.00 43 HIS A N 5
ATOM 6943 C CA . HIS A 1 43 ? -16.283 -37.642 7.776 1.00 0.00 43 HIS A CA 5
ATOM 6944 C C . HIS A 1 43 ? -17.650 -37.440 8.423 1.00 0.00 43 HIS A C 5
ATOM 6945 O O . HIS A 1 43 ? -18.589 -38.192 8.159 1.00 0.00 43 HIS A O 5
ATOM 6959 N N . CYS A 1 44 ? -17.753 -36.424 9.272 1.00 0.00 44 CYS A N 5
ATOM 6960 C CA . CYS A 1 44 ? -19.005 -36.125 9.958 1.00 0.00 44 CYS A CA 5
ATOM 6961 C C . CYS A 1 44 ? -19.950 -35.345 9.050 1.00 0.00 44 CYS A C 5
ATOM 6962 O O . CYS A 1 44 ? -21.144 -35.233 9.327 1.00 0.00 44 CYS A O 5
ATOM 6969 N N . LYS A 1 45 ? -19.407 -34.805 7.964 1.00 0.00 45 LYS A N 5
ATOM 6970 C CA . LYS A 1 45 ? -20.200 -34.034 7.014 1.00 0.00 45 LYS A CA 5
ATOM 6971 C C . LYS A 1 45 ? -20.725 -32.753 7.655 1.00 0.00 45 LYS A C 5
ATOM 6972 O O . LYS A 1 45 ? -21.886 -32.679 8.058 1.00 0.00 45 LYS A O 5
ATOM 6991 N N . VAL A 1 46 ? -19.862 -31.746 7.746 1.00 0.00 46 VAL A N 5
ATOM 6992 C CA . VAL A 1 46 ? -20.239 -30.467 8.336 1.00 0.00 46 VAL A CA 5
ATOM 6993 C C . VAL A 1 46 ? -19.105 -29.454 8.224 1.00 0.00 46 VAL A C 5
ATOM 6994 O O . VAL A 1 46 ? -17.934 -29.799 8.384 1.00 0.00 46 VAL A O 5
ATOM 7007 N N . ARG A 1 47 ? -19.461 -28.204 7.950 1.00 0.00 47 ARG A N 5
ATOM 7008 C CA . ARG A 1 47 ? -18.473 -27.140 7.816 1.00 0.00 47 ARG A CA 5
ATOM 7009 C C . ARG A 1 47 ? -18.189 -26.489 9.166 1.00 0.00 47 ARG A C 5
ATOM 7010 O O . ARG A 1 47 ? -19.064 -26.419 10.030 1.00 0.00 47 ARG A O 5
ATOM 7031 N N . HIS A 1 48 ? -16.961 -26.013 9.341 1.00 0.00 48 HIS A N 5
ATOM 7032 C CA . HIS A 1 48 ? -16.561 -25.367 10.587 1.00 0.00 48 HIS A CA 5
ATOM 7033 C C . HIS A 1 48 ? -15.697 -24.140 10.309 1.00 0.00 48 HIS A C 5
ATOM 7034 O O . HIS A 1 48 ? -14.994 -24.078 9.300 1.00 0.00 48 HIS A O 5
ATOM 7048 N N . LEU A 1 49 ? -15.756 -23.166 11.211 1.00 0.00 49 LEU A N 5
ATOM 7049 C CA . LEU A 1 49 ? -14.979 -21.940 11.063 1.00 0.00 49 LEU A CA 5
ATOM 7050 C C . LEU A 1 49 ? -13.556 -22.132 11.576 1.00 0.00 49 LEU A C 5
ATOM 7051 O O . LEU A 1 49 ? -13.344 -22.684 12.656 1.00 0.00 49 LEU A O 5
ATOM 7067 N N . ILE A 1 50 ? -12.584 -21.670 10.796 1.00 0.00 50 ILE A N 5
ATOM 7068 C CA . ILE A 1 50 ? -11.181 -21.787 11.174 1.00 0.00 50 ILE A CA 5
ATOM 7069 C C . ILE A 1 50 ? -10.584 -20.423 11.501 1.00 0.00 50 ILE A C 5
ATOM 7070 O O . ILE A 1 50 ? -10.142 -20.181 12.624 1.00 0.00 50 ILE A O 5
ATOM 7086 N N . ALA A 1 51 ? -10.574 -19.535 10.513 1.00 0.00 51 ALA A N 5
ATOM 7087 C CA . ALA A 1 51 ? -10.034 -18.194 10.696 1.00 0.00 51 ALA A CA 5
ATOM 7088 C C . ALA A 1 51 ? -11.099 -17.133 10.435 1.00 0.00 51 ALA A C 5
ATOM 7089 O O . ALA A 1 51 ? -11.450 -16.862 9.287 1.00 0.00 51 ALA A O 5
ATOM 7096 N N . ASP A 1 52 ? -11.609 -16.537 11.507 1.00 0.00 52 ASP A N 5
ATOM 7097 C CA . ASP A 1 52 ? -12.633 -15.505 11.393 1.00 0.00 52 ASP A CA 5
ATOM 7098 C C . ASP A 1 52 ? -12.004 -14.117 11.350 1.00 0.00 52 ASP A C 5
ATOM 7099 O O . ASP A 1 52 ? -11.467 -13.635 12.349 1.00 0.00 52 ASP A O 5
ATOM 7108 N N . HIS A 1 53 ? -12.072 -13.477 10.187 1.00 0.00 53 HIS A N 5
ATOM 7109 C CA . HIS A 1 53 ? -11.508 -12.144 10.013 1.00 0.00 53 HIS A CA 5
ATOM 7110 C C . HIS A 1 53 ? -12.598 -11.134 9.667 1.00 0.00 53 HIS A C 5
ATOM 7111 O O . HIS A 1 53 ? -12.407 -9.925 9.810 1.00 0.00 53 HIS A O 5
ATOM 7125 N N . LEU A 1 54 ? -13.739 -11.636 9.210 1.00 0.00 54 LEU A N 5
ATOM 7126 C CA . LEU A 1 54 ? -14.860 -10.778 8.842 1.00 0.00 54 LEU A CA 5
ATOM 7127 C C . LEU A 1 54 ? -15.921 -10.768 9.938 1.00 0.00 54 LEU A C 5
ATOM 7128 O O . LEU A 1 54 ? -16.878 -9.996 9.885 1.00 0.00 54 LEU A O 5
ATOM 7144 N N . LYS A 1 55 ? -15.744 -11.630 10.934 1.00 0.00 55 LYS A N 5
ATOM 7145 C CA . LYS A 1 55 ? -16.683 -11.720 12.046 1.00 0.00 55 LYS A CA 5
ATOM 7146 C C . LYS A 1 55 ? -18.117 -11.831 11.539 1.00 0.00 55 LYS A C 5
ATOM 7147 O O . LYS A 1 55 ? -18.996 -11.081 11.966 1.00 0.00 55 LYS A O 5
ATOM 7166 N N . ILE A 1 56 ? -18.347 -12.770 10.627 1.00 0.00 56 ILE A N 5
ATOM 7167 C CA . ILE A 1 56 ? -19.675 -12.979 10.065 1.00 0.00 56 ILE A CA 5
ATOM 7168 C C . ILE A 1 56 ? -20.583 -13.702 11.054 1.00 0.00 56 ILE A C 5
ATOM 7169 O O . ILE A 1 56 ? -21.700 -13.261 11.325 1.00 0.00 56 ILE A O 5
ATOM 7185 N N . PHE A 1 57 ? -20.095 -14.815 11.593 1.00 0.00 57 PHE A N 5
ATOM 7186 C CA . PHE A 1 57 ? -20.862 -15.599 12.554 1.00 0.00 57 PHE A CA 5
ATOM 7187 C C . PHE A 1 57 ? -20.773 -14.988 13.949 1.00 0.00 57 PHE A C 5
ATOM 7188 O O . PHE A 1 57 ? -21.508 -15.376 14.857 1.00 0.00 57 PHE A O 5
ATOM 7205 N N . HIS A 1 58 ? -19.867 -14.029 14.112 1.00 0.00 58 HIS A N 5
ATOM 7206 C CA . HIS A 1 58 ? -19.680 -13.363 15.397 1.00 0.00 58 HIS A CA 5
ATOM 7207 C C . HIS A 1 58 ? -20.979 -12.713 15.865 1.00 0.00 58 HIS A C 5
ATOM 7208 O O . HIS A 1 58 ? -21.245 -12.629 17.064 1.00 0.00 58 HIS A O 5
ATOM 7222 N N . ASP A 1 59 ? -21.783 -12.256 14.911 1.00 0.00 59 ASP A N 5
ATOM 7223 C CA . ASP A 1 59 ? -23.054 -11.614 15.226 1.00 0.00 59 ASP A CA 5
ATOM 7224 C C . ASP A 1 59 ? -24.168 -12.648 15.357 1.00 0.00 59 ASP A C 5
ATOM 7225 O O . ASP A 1 59 ? -25.341 -12.299 15.496 1.00 0.00 59 ASP A O 5
ATOM 7234 N N . HIS A 1 60 ? -23.793 -13.923 15.311 1.00 0.00 60 HIS A N 5
ATOM 7235 C CA . HIS A 1 60 ? -24.760 -15.009 15.423 1.00 0.00 60 HIS A CA 5
ATOM 7236 C C . HIS A 1 60 ? -26.094 -14.616 14.794 1.00 0.00 60 HIS A C 5
ATOM 7237 O O . HIS A 1 60 ? -27.151 -14.771 15.407 1.00 0.00 60 HIS A O 5
ATOM 7251 N N . HIS A 1 61 ? -26.037 -14.107 13.568 1.00 0.00 61 HIS A N 5
ATOM 7252 C CA . HIS A 1 61 ? -27.240 -13.692 12.855 1.00 0.00 61 HIS A CA 5
ATOM 7253 C C . HIS A 1 61 ? -27.198 -14.156 11.402 1.00 0.00 61 HIS A C 5
ATOM 7254 O O . HIS A 1 61 ? -28.044 -13.773 10.593 1.00 0.00 61 HIS A O 5
ATOM 7268 N N . VAL A 1 62 ? -26.209 -14.982 11.078 1.00 0.00 62 VAL A N 5
ATOM 7269 C CA . VAL A 1 62 ? -26.058 -15.499 9.723 1.00 0.00 62 VAL A CA 5
ATOM 7270 C C . VAL A 1 62 ? -25.737 -16.990 9.736 1.00 0.00 62 VAL A C 5
ATOM 7271 O O . VAL A 1 62 ? -24.818 -17.433 10.426 1.00 0.00 62 VAL A O 5
ATOM 7284 N N . THR A 1 63 ? -26.501 -17.761 8.968 1.00 0.00 63 THR A N 5
ATOM 7285 C CA . THR A 1 63 ? -26.299 -19.202 8.891 1.00 0.00 63 THR A CA 5
ATOM 7286 C C . THR A 1 63 ? -25.335 -19.563 7.766 1.00 0.00 63 THR A C 5
ATOM 7287 O O . THR A 1 63 ? -25.085 -18.759 6.868 1.00 0.00 63 THR A O 5
ATOM 7298 N N . VAL A 1 64 ? -24.797 -20.777 7.821 1.00 0.00 64 VAL A N 5
ATOM 7299 C CA . VAL A 1 64 ? -23.862 -21.245 6.806 1.00 0.00 64 VAL A CA 5
ATOM 7300 C C . VAL A 1 64 ? -24.469 -21.144 5.411 1.00 0.00 64 VAL A C 5
ATOM 7301 O O . VAL A 1 64 ? -23.758 -20.946 4.427 1.00 0.00 64 VAL A O 5
ATOM 7314 N N . GLU A 1 65 ? -25.789 -21.282 5.335 1.00 0.00 65 GLU A N 5
ATOM 7315 C CA . GLU A 1 65 ? -26.493 -21.207 4.060 1.00 0.00 65 GLU A CA 5
ATOM 7316 C C . GLU A 1 65 ? -26.406 -19.801 3.473 1.00 0.00 65 GLU A C 5
ATOM 7317 O O . GLU A 1 65 ? -26.264 -19.631 2.263 1.00 0.00 65 GLU A O 5
ATOM 7329 N N . GLN A 1 66 ? -26.494 -18.798 4.341 1.00 0.00 66 GLN A N 5
ATOM 7330 C CA . GLN A 1 66 ? -26.428 -17.407 3.909 1.00 0.00 66 GLN A CA 5
ATOM 7331 C C . GLN A 1 66 ? -25.048 -17.076 3.349 1.00 0.00 66 GLN A C 5
ATOM 7332 O O . GLN A 1 66 ? -24.918 -16.268 2.429 1.00 0.00 66 GLN A O 5
ATOM 7346 N N . LEU A 1 67 ? -24.022 -17.705 3.909 1.00 0.00 67 LEU A N 5
ATOM 7347 C CA . LEU A 1 67 ? -22.650 -17.478 3.466 1.00 0.00 67 LEU A CA 5
ATOM 7348 C C . LEU A 1 67 ? -22.505 -17.769 1.976 1.00 0.00 67 LEU A C 5
ATOM 7349 O O . LEU A 1 67 ? -21.890 -16.997 1.240 1.00 0.00 67 LEU A O 5
ATOM 7365 N N . MET A 1 68 ? -23.075 -18.887 1.538 1.00 0.00 68 MET A N 5
ATOM 7366 C CA . MET A 1 68 ? -23.012 -19.277 0.134 1.00 0.00 68 MET A CA 5
ATOM 7367 C C . MET A 1 68 ? -23.923 -18.399 -0.717 1.00 0.00 68 MET A C 5
ATOM 7368 O O . MET A 1 68 ? -23.604 -18.084 -1.864 1.00 0.00 68 MET A O 5
ATOM 7382 N N . LYS A 1 69 ? -25.058 -18.006 -0.148 1.00 0.00 69 LYS A N 5
ATOM 7383 C CA . LYS A 1 69 ? -26.015 -17.162 -0.854 1.00 0.00 69 LYS A CA 5
ATOM 7384 C C . LYS A 1 69 ? -25.391 -15.820 -1.222 1.00 0.00 69 LYS A C 5
ATOM 7385 O O . LYS A 1 69 ? -25.685 -15.256 -2.275 1.00 0.00 69 LYS A O 5
ATOM 7404 N N . ALA A 1 70 ? -24.527 -15.315 -0.348 1.00 0.00 70 ALA A N 5
ATOM 7405 C CA . ALA A 1 70 ? -23.858 -14.042 -0.583 1.00 0.00 70 ALA A CA 5
ATOM 7406 C C . ALA A 1 70 ? -22.796 -14.171 -1.670 1.00 0.00 70 ALA A C 5
ATOM 7407 O O . ALA A 1 70 ? -22.440 -13.191 -2.322 1.00 0.00 70 ALA A O 5
ATOM 7414 N N . ASN A 1 71 ? -22.294 -15.387 -1.858 1.00 0.00 71 ASN A N 5
ATOM 7415 C CA . ASN A 1 71 ? -21.271 -15.645 -2.865 1.00 0.00 71 ASN A CA 5
ATOM 7416 C C . ASN A 1 71 ? -21.906 -15.967 -4.214 1.00 0.00 71 ASN A C 5
ATOM 7417 O O . ASN A 1 71 ? -21.430 -15.523 -5.258 1.00 0.00 71 ASN A O 5
ATOM 7428 N N . GLY A 1 72 ? -22.985 -16.744 -4.184 1.00 0.00 72 GLY A N 5
ATOM 7429 C CA . GLY A 1 72 ? -23.668 -17.113 -5.411 1.00 0.00 72 GLY A CA 5
ATOM 7430 C C . GLY A 1 72 ? -23.105 -18.377 -6.030 1.00 0.00 72 GLY A C 5
ATOM 7431 O O . GLY A 1 72 ? -23.094 -18.524 -7.252 1.00 0.00 72 GLY A O 5
ATOM 7435 N N . GLU A 1 73 ? -22.635 -19.289 -5.186 1.00 0.00 73 GLU A N 5
ATOM 7436 C CA . GLU A 1 73 ? -22.066 -20.546 -5.659 1.00 0.00 73 GLU A CA 5
ATOM 7437 C C . GLU A 1 73 ? -23.071 -21.311 -6.514 1.00 0.00 73 GLU A C 5
ATOM 7438 O O . GLU A 1 73 ? -24.189 -21.586 -6.078 1.00 0.00 73 GLU A O 5
ATOM 7450 N N . GLN A 1 74 ? -22.665 -21.650 -7.734 1.00 0.00 74 GLN A N 5
ATOM 7451 C CA . GLN A 1 74 ? -23.531 -22.382 -8.651 1.00 0.00 74 GLN A CA 5
ATOM 7452 C C . GLN A 1 74 ? -23.006 -23.794 -8.885 1.00 0.00 74 GLN A C 5
ATOM 7453 O O . GLN A 1 74 ? -23.780 -24.740 -9.031 1.00 0.00 74 GLN A O 5
ATOM 7467 N N . VAL A 1 75 ? -21.684 -23.930 -8.921 1.00 0.00 75 VAL A N 5
ATOM 7468 C CA . VAL A 1 75 ? -21.054 -25.227 -9.137 1.00 0.00 75 VAL A CA 5
ATOM 7469 C C . VAL A 1 75 ? -21.522 -26.244 -8.102 1.00 0.00 75 VAL A C 5
ATOM 7470 O O . VAL A 1 75 ? -21.775 -25.900 -6.948 1.00 0.00 75 VAL A O 5
ATOM 7483 N N . SER A 1 76 ? -21.635 -27.500 -8.524 1.00 0.00 76 SER A N 5
ATOM 7484 C CA . SER A 1 76 ? -22.075 -28.568 -7.635 1.00 0.00 76 SER A CA 5
ATOM 7485 C C . SER A 1 76 ? -20.933 -29.536 -7.340 1.00 0.00 76 SER A C 5
ATOM 7486 O O . SER A 1 76 ? -20.888 -30.153 -6.277 1.00 0.00 76 SER A O 5
ATOM 7494 N N . GLN A 1 77 ? -20.013 -29.662 -8.291 1.00 0.00 77 GLN A N 5
ATOM 7495 C CA . GLN A 1 77 ? -18.871 -30.555 -8.134 1.00 0.00 77 GLN A CA 5
ATOM 7496 C C . GLN A 1 77 ? -17.792 -29.912 -7.269 1.00 0.00 77 GLN A C 5
ATOM 7497 O O . GLN A 1 77 ? -16.676 -29.671 -7.729 1.00 0.00 77 GLN A O 5
ATOM 7511 N N . ASP A 1 78 ? -18.133 -29.636 -6.015 1.00 0.00 78 ASP A N 5
ATOM 7512 C CA . ASP A 1 78 ? -17.193 -29.022 -5.085 1.00 0.00 78 ASP A CA 5
ATOM 7513 C C . ASP A 1 78 ? -17.283 -29.675 -3.709 1.00 0.00 78 ASP A C 5
ATOM 7514 O O . ASP A 1 78 ? -18.326 -30.211 -3.332 1.00 0.00 78 ASP A O 5
ATOM 7523 N N . VAL A 1 79 ? -16.184 -29.629 -2.964 1.00 0.00 79 VAL A N 5
ATOM 7524 C CA . VAL A 1 79 ? -16.139 -30.216 -1.630 1.00 0.00 79 VAL A CA 5
ATOM 7525 C C . VAL A 1 79 ? -17.144 -29.546 -0.700 1.00 0.00 79 VAL A C 5
ATOM 7526 O O . VAL A 1 79 ? -17.856 -30.215 0.047 1.00 0.00 79 VAL A O 5
ATOM 7539 N N . GLY A 1 80 ? -17.196 -28.218 -0.752 1.00 0.00 80 GLY A N 5
ATOM 7540 C CA . GLY A 1 80 ? -18.117 -27.478 0.090 1.00 0.00 80 GLY A CA 5
ATOM 7541 C C . GLY A 1 80 ? -17.470 -26.269 0.735 1.00 0.00 80 GLY A C 5
ATOM 7542 O O . GLY A 1 80 ? -18.132 -25.261 0.984 1.00 0.00 80 GLY A O 5
ATOM 7546 N N . ASP A 1 81 ? -16.173 -26.368 1.006 1.00 0.00 81 ASP A N 5
ATOM 7547 C CA . ASP A 1 81 ? -15.436 -25.273 1.626 1.00 0.00 81 ASP A CA 5
ATOM 7548 C C . ASP A 1 81 ? -15.577 -23.991 0.810 1.00 0.00 81 ASP A C 5
ATOM 7549 O O . ASP A 1 81 ? -15.696 -24.033 -0.415 1.00 0.00 81 ASP A O 5
ATOM 7558 N N . LEU A 1 82 ? -15.565 -22.854 1.497 1.00 0.00 82 LEU A N 5
ATOM 7559 C CA . LEU A 1 82 ? -15.693 -21.560 0.836 1.00 0.00 82 LEU A CA 5
ATOM 7560 C C . LEU A 1 82 ? -14.762 -20.531 1.469 1.00 0.00 82 LEU A C 5
ATOM 7561 O O . LEU A 1 82 ? -14.442 -20.616 2.654 1.00 0.00 82 LEU A O 5
ATOM 7577 N N . GLU A 1 83 ? -14.331 -19.560 0.670 1.00 0.00 83 GLU A N 5
ATOM 7578 C CA . GLU A 1 83 ? -13.437 -18.514 1.153 1.00 0.00 83 GLU A CA 5
ATOM 7579 C C . GLU A 1 83 ? -14.062 -17.135 0.966 1.00 0.00 83 GLU A C 5
ATOM 7580 O O . GLU A 1 83 ? -14.721 -16.871 -0.040 1.00 0.00 83 GLU A O 5
ATOM 7592 N N . PHE A 1 84 ? -13.851 -16.259 1.942 1.00 0.00 84 PHE A N 5
ATOM 7593 C CA . PHE A 1 84 ? -14.394 -14.907 1.887 1.00 0.00 84 PHE A CA 5
ATOM 7594 C C . PHE A 1 84 ? -13.306 -13.872 2.157 1.00 0.00 84 PHE A C 5
ATOM 7595 O O . PHE A 1 84 ? -12.616 -13.933 3.174 1.00 0.00 84 PHE A O 5
ATOM 7612 N N . GLU A 1 85 ? -13.159 -12.923 1.238 1.00 0.00 85 GLU A N 5
ATOM 7613 C CA . GLU A 1 85 ? -12.154 -11.875 1.376 1.00 0.00 85 GLU A CA 5
ATOM 7614 C C . GLU A 1 85 ? -12.779 -10.588 1.906 1.00 0.00 85 GLU A C 5
ATOM 7615 O O . GLU A 1 85 ? -12.147 -9.841 2.654 1.00 0.00 85 GLU A O 5
ATOM 7627 N N . ASP A 1 86 ? -14.023 -10.336 1.513 1.00 0.00 86 ASP A N 5
ATOM 7628 C CA . ASP A 1 86 ? -14.734 -9.140 1.949 1.00 0.00 86 ASP A CA 5
ATOM 7629 C C . ASP A 1 86 ? -16.243 -9.340 1.851 1.00 0.00 86 ASP A C 5
ATOM 7630 O O . ASP A 1 86 ? -16.815 -9.307 0.761 1.00 0.00 86 ASP A O 5
ATOM 7639 N N . ILE A 1 87 ? -16.883 -9.548 2.998 1.00 0.00 87 ILE A N 5
ATOM 7640 C CA . ILE A 1 87 ? -18.325 -9.753 3.041 1.00 0.00 87 ILE A CA 5
ATOM 7641 C C . ILE A 1 87 ? -19.061 -8.640 2.303 1.00 0.00 87 ILE A C 5
ATOM 7642 O O . ILE A 1 87 ? -18.563 -7.523 2.157 1.00 0.00 87 ILE A O 5
ATOM 7658 N N . PRO A 1 88 ? -20.277 -8.948 1.828 1.00 0.00 88 PRO A N 5
ATOM 7659 C CA . PRO A 1 88 ? -21.110 -7.986 1.100 1.00 0.00 88 PRO A CA 5
ATOM 7660 C C . PRO A 1 88 ? -21.636 -6.876 2.002 1.00 0.00 88 PRO A C 5
ATOM 7661 O O . PRO A 1 88 ? -21.216 -6.745 3.151 1.00 0.00 88 PRO A O 5
ATOM 7672 N N . ASP A 1 89 ? -22.558 -6.078 1.474 1.00 0.00 89 ASP A N 5
ATOM 7673 C CA . ASP A 1 89 ? -23.144 -4.979 2.233 1.00 0.00 89 ASP A CA 5
ATOM 7674 C C . ASP A 1 89 ? -24.514 -5.366 2.780 1.00 0.00 89 ASP A C 5
ATOM 7675 O O . ASP A 1 89 ? -24.995 -4.778 3.749 1.00 0.00 89 ASP A O 5
ATOM 7684 N N . SER A 1 90 ? -25.138 -6.357 2.152 1.00 0.00 90 SER A N 5
ATOM 7685 C CA . SER A 1 90 ? -26.456 -6.819 2.573 1.00 0.00 90 SER A CA 5
ATOM 7686 C C . SER A 1 90 ? -26.369 -7.577 3.894 1.00 0.00 90 SER A C 5
ATOM 7687 O O . SER A 1 90 ? -27.315 -7.585 4.683 1.00 0.00 90 SER A O 5
ATOM 7695 N N . LEU A 1 91 ? -25.228 -8.215 4.129 1.00 0.00 91 LEU A N 5
ATOM 7696 C CA . LEU A 1 91 ? -25.015 -8.977 5.355 1.00 0.00 91 LEU A CA 5
ATOM 7697 C C . LEU A 1 91 ? -24.662 -8.053 6.516 1.00 0.00 91 LEU A C 5
ATOM 7698 O O . LEU A 1 91 ? -25.311 -8.077 7.562 1.00 0.00 91 LEU A O 5
ATOM 7714 N N . LYS A 1 92 ? -23.630 -7.239 6.325 1.00 0.00 92 LYS A N 5
ATOM 7715 C CA . LYS A 1 92 ? -23.191 -6.304 7.354 1.00 0.00 92 LYS A CA 5
ATOM 7716 C C . LYS A 1 92 ? -24.357 -5.455 7.851 1.00 0.00 92 LYS A C 5
ATOM 7717 O O . LYS A 1 92 ? -24.386 -5.042 9.010 1.00 0.00 92 LYS A O 5
ATOM 7736 N N . ASP A 1 93 ? -25.316 -5.201 6.967 1.00 0.00 93 ASP A N 5
ATOM 7737 C CA . ASP A 1 93 ? -26.486 -4.404 7.317 1.00 0.00 93 ASP A CA 5
ATOM 7738 C C . ASP A 1 93 ? -27.385 -5.157 8.293 1.00 0.00 93 ASP A C 5
ATOM 7739 O O . ASP A 1 93 ? -27.986 -4.561 9.187 1.00 0.00 93 ASP A O 5
ATOM 7748 N N . VAL A 1 94 ? -27.473 -6.471 8.114 1.00 0.00 94 VAL A N 5
ATOM 7749 C CA . VAL A 1 94 ? -28.299 -7.307 8.977 1.00 0.00 94 VAL A CA 5
ATOM 7750 C C . VAL A 1 94 ? -27.734 -7.361 10.392 1.00 0.00 94 VAL A C 5
ATOM 7751 O O . VAL A 1 94 ? -28.458 -7.628 11.352 1.00 0.00 94 VAL A O 5
ATOM 7764 N N . LEU A 1 95 ? -26.436 -7.106 10.515 1.00 0.00 95 LEU A N 5
ATOM 7765 C CA . LEU A 1 95 ? -25.772 -7.125 11.814 1.00 0.00 95 LEU A CA 5
ATOM 7766 C C . LEU A 1 95 ? -25.844 -5.756 12.482 1.00 0.00 95 LEU A C 5
ATOM 7767 O O . LEU A 1 95 ? -25.733 -5.643 13.702 1.00 0.00 95 LEU A O 5
ATOM 7783 N N . GLY A 1 96 ? -26.032 -4.717 11.674 1.00 0.00 96 GLY A N 5
ATOM 7784 C CA . GLY A 1 96 ? -26.117 -3.370 12.205 1.00 0.00 96 GLY A CA 5
ATOM 7785 C C . GLY A 1 96 ? -27.334 -2.622 11.697 1.00 0.00 96 GLY A C 5
ATOM 7786 O O . GLY A 1 96 ? -27.210 -1.658 10.941 1.00 0.00 96 GLY A O 5
ATOM 7790 N N . LYS A 1 97 ? -28.515 -3.068 12.111 1.00 0.00 97 LYS A N 5
ATOM 7791 C CA . LYS A 1 97 ? -29.761 -2.436 11.694 1.00 0.00 97 LYS A CA 5
ATOM 7792 C C . LYS A 1 97 ? -30.431 -1.727 12.866 1.00 0.00 97 LYS A C 5
ATOM 7793 O O . LYS A 1 97 ? -31.028 -0.663 12.702 1.00 0.00 97 LYS A O 5
ATOM 7812 N N . TYR A 1 98 ? -30.327 -2.322 14.049 1.00 0.00 98 TYR A N 5
ATOM 7813 C CA . TYR A 1 98 ? -30.924 -1.748 15.249 1.00 0.00 98 TYR A CA 5
ATOM 7814 C C . TYR A 1 98 ? -30.325 -0.378 15.553 1.00 0.00 98 TYR A C 5
ATOM 7815 O O . TYR A 1 98 ? -31.048 0.586 15.806 1.00 0.00 98 TYR A O 5
ATOM 7833 N N . ALA A 1 99 ? -28.999 -0.299 15.525 1.00 0.00 99 ALA A N 5
ATOM 7834 C CA . ALA A 1 99 ? -28.302 0.952 15.794 1.00 0.00 99 ALA A CA 5
ATOM 7835 C C . ALA A 1 99 ? -28.610 1.994 14.724 1.00 0.00 99 ALA A C 5
ATOM 7836 O O . ALA A 1 99 ? -28.681 1.677 13.536 1.00 0.00 99 ALA A O 5
ATOM 7843 N N . LYS A 1 100 ? -28.794 3.238 15.151 1.00 0.00 100 LYS A N 5
ATOM 7844 C CA . LYS A 1 100 ? -29.094 4.328 14.230 1.00 0.00 100 LYS A CA 5
ATOM 7845 C C . LYS A 1 100 ? -28.164 5.513 14.467 1.00 0.00 100 LYS A C 5
ATOM 7846 O O . LYS A 1 100 ? -27.469 5.576 15.481 1.00 0.00 100 LYS A O 5
ATOM 7866 N N . GLY A 1 1 ? -7.101 0.349 -7.943 1.00 0.00 1 GLY A N 6
ATOM 7867 C CA . GLY A 1 1 ? -8.451 -0.173 -8.048 1.00 0.00 1 GLY A CA 6
ATOM 7868 C C . GLY A 1 1 ? -8.573 -1.254 -9.104 1.00 0.00 1 GLY A C 6
ATOM 7869 O O . GLY A 1 1 ? -9.456 -1.198 -9.960 1.00 0.00 1 GLY A O 6
ATOM 7873 N N . SER A 1 2 ? -7.684 -2.241 -9.045 1.00 0.00 2 SER A N 6
ATOM 7874 C CA . SER A 1 2 ? -7.693 -3.337 -10.007 1.00 0.00 2 SER A CA 6
ATOM 7875 C C . SER A 1 2 ? -7.698 -4.685 -9.293 1.00 0.00 2 SER A C 6
ATOM 7876 O O . SER A 1 2 ? -7.657 -4.751 -8.064 1.00 0.00 2 SER A O 6
ATOM 7884 N N . HIS A 1 3 ? -7.748 -5.760 -10.074 1.00 0.00 3 HIS A N 6
ATOM 7885 C CA . HIS A 1 3 ? -7.758 -7.109 -9.518 1.00 0.00 3 HIS A CA 6
ATOM 7886 C C . HIS A 1 3 ? -6.411 -7.793 -9.730 1.00 0.00 3 HIS A C 6
ATOM 7887 O O . HIS A 1 3 ? -6.248 -8.589 -10.654 1.00 0.00 3 HIS A O 6
ATOM 7901 N N . MET A 1 4 ? -5.450 -7.477 -8.868 1.00 0.00 4 MET A N 6
ATOM 7902 C CA . MET A 1 4 ? -4.118 -8.063 -8.962 1.00 0.00 4 MET A CA 6
ATOM 7903 C C . MET A 1 4 ? -4.156 -9.554 -8.641 1.00 0.00 4 MET A C 6
ATOM 7904 O O . MET A 1 4 ? -5.150 -10.062 -8.124 1.00 0.00 4 MET A O 6
ATOM 7918 N N . VAL A 1 5 ? -3.066 -10.249 -8.952 1.00 0.00 5 VAL A N 6
ATOM 7919 C CA . VAL A 1 5 ? -2.975 -11.682 -8.697 1.00 0.00 5 VAL A CA 6
ATOM 7920 C C . VAL A 1 5 ? -1.962 -11.980 -7.597 1.00 0.00 5 VAL A C 6
ATOM 7921 O O . VAL A 1 5 ? -0.869 -12.479 -7.864 1.00 0.00 5 VAL A O 6
ATOM 7934 N N . ASP A 1 6 ? -2.334 -11.672 -6.359 1.00 0.00 6 ASP A N 6
ATOM 7935 C CA . ASP A 1 6 ? -1.458 -11.908 -5.217 1.00 0.00 6 ASP A CA 6
ATOM 7936 C C . ASP A 1 6 ? -2.222 -12.573 -4.076 1.00 0.00 6 ASP A C 6
ATOM 7937 O O . ASP A 1 6 ? -2.274 -12.051 -2.962 1.00 0.00 6 ASP A O 6
ATOM 7946 N N . LYS A 1 7 ? -2.814 -13.728 -4.361 1.00 0.00 7 LYS A N 6
ATOM 7947 C CA . LYS A 1 7 ? -3.575 -14.466 -3.360 1.00 0.00 7 LYS A CA 6
ATOM 7948 C C . LYS A 1 7 ? -3.686 -15.939 -3.738 1.00 0.00 7 LYS A C 6
ATOM 7949 O O . LYS A 1 7 ? -4.737 -16.417 -4.168 1.00 0.00 7 LYS A O 6
ATOM 7968 N N . PRO A 1 8 ? -2.579 -16.679 -3.574 1.00 0.00 8 PRO A N 6
ATOM 7969 C CA . PRO A 1 8 ? -2.529 -18.110 -3.890 1.00 0.00 8 PRO A CA 6
ATOM 7970 C C . PRO A 1 8 ? -3.352 -18.948 -2.918 1.00 0.00 8 PRO A C 6
ATOM 7971 O O . PRO A 1 8 ? -4.089 -18.412 -2.090 1.00 0.00 8 PRO A O 6
ATOM 7982 N N . LYS A 1 9 ? -3.221 -20.266 -3.023 1.00 0.00 9 LYS A N 6
ATOM 7983 C CA . LYS A 1 9 ? -3.951 -21.180 -2.152 1.00 0.00 9 LYS A CA 6
ATOM 7984 C C . LYS A 1 9 ? -3.006 -21.869 -1.173 1.00 0.00 9 LYS A C 6
ATOM 7985 O O . LYS A 1 9 ? -1.797 -21.925 -1.398 1.00 0.00 9 LYS A O 6
ATOM 8004 N N . MET A 1 10 ? -3.565 -22.393 -0.087 1.00 0.00 10 MET A N 6
ATOM 8005 C CA . MET A 1 10 ? -2.772 -23.081 0.925 1.00 0.00 10 MET A CA 6
ATOM 8006 C C . MET A 1 10 ? -3.539 -24.266 1.504 1.00 0.00 10 MET A C 6
ATOM 8007 O O . MET A 1 10 ? -4.717 -24.149 1.840 1.00 0.00 10 MET A O 6
ATOM 8021 N N . MET A 1 11 ? -2.863 -25.404 1.618 1.00 0.00 11 MET A N 6
ATOM 8022 C CA . MET A 1 11 ? -3.481 -26.609 2.157 1.00 0.00 11 MET A CA 6
ATOM 8023 C C . MET A 1 11 ? -3.252 -26.711 3.662 1.00 0.00 11 MET A C 6
ATOM 8024 O O . MET A 1 11 ? -2.163 -26.414 4.154 1.00 0.00 11 MET A O 6
ATOM 8038 N N . ILE A 1 12 ? -4.283 -27.132 4.386 1.00 0.00 12 ILE A N 6
ATOM 8039 C CA . ILE A 1 12 ? -4.192 -27.273 5.834 1.00 0.00 12 ILE A CA 6
ATOM 8040 C C . ILE A 1 12 ? -5.149 -28.346 6.343 1.00 0.00 12 ILE A C 6
ATOM 8041 O O . ILE A 1 12 ? -6.356 -28.276 6.113 1.00 0.00 12 ILE A O 6
ATOM 8057 N N . ALA A 1 13 ? -4.601 -29.339 7.037 1.00 0.00 13 ALA A N 6
ATOM 8058 C CA . ALA A 1 13 ? -5.406 -30.425 7.582 1.00 0.00 13 ALA A CA 6
ATOM 8059 C C . ALA A 1 13 ? -5.662 -30.224 9.071 1.00 0.00 13 ALA A C 6
ATOM 8060 O O . ALA A 1 13 ? -4.753 -29.879 9.827 1.00 0.00 13 ALA A O 6
ATOM 8067 N N . PHE A 1 14 ? -6.905 -30.441 9.488 1.00 0.00 14 PHE A N 6
ATOM 8068 C CA . PHE A 1 14 ? -7.282 -30.282 10.888 1.00 0.00 14 PHE A CA 6
ATOM 8069 C C . PHE A 1 14 ? -7.931 -31.554 11.424 1.00 0.00 14 PHE A C 6
ATOM 8070 O O . PHE A 1 14 ? -8.748 -32.181 10.749 1.00 0.00 14 PHE A O 6
ATOM 8087 N N . THR A 1 15 ? -7.561 -31.931 12.644 1.00 0.00 15 THR A N 6
ATOM 8088 C CA . THR A 1 15 ? -8.106 -33.129 13.272 1.00 0.00 15 THR A CA 6
ATOM 8089 C C . THR A 1 15 ? -9.441 -32.838 13.946 1.00 0.00 15 THR A C 6
ATOM 8090 O O . THR A 1 15 ? -9.490 -32.199 14.999 1.00 0.00 15 THR A O 6
ATOM 8101 N N . CYS A 1 16 ? -10.522 -33.310 13.336 1.00 0.00 16 CYS A N 6
ATOM 8102 C CA . CYS A 1 16 ? -11.860 -33.099 13.878 1.00 0.00 16 CYS A CA 6
ATOM 8103 C C . CYS A 1 16 ? -12.039 -33.854 15.191 1.00 0.00 16 CYS A C 6
ATOM 8104 O O . CYS A 1 16 ? -12.144 -35.081 15.206 1.00 0.00 16 CYS A O 6
ATOM 8111 N N . LYS A 1 17 ? -12.072 -33.113 16.294 1.00 0.00 17 LYS A N 6
ATOM 8112 C CA . LYS A 1 17 ? -12.237 -33.711 17.613 1.00 0.00 17 LYS A CA 6
ATOM 8113 C C . LYS A 1 17 ? -13.658 -34.235 17.798 1.00 0.00 17 LYS A C 6
ATOM 8114 O O . LYS A 1 17 ? -13.946 -34.952 18.757 1.00 0.00 17 LYS A O 6
ATOM 8133 N N . LYS A 1 18 ? -14.541 -33.876 16.874 1.00 0.00 18 LYS A N 6
ATOM 8134 C CA . LYS A 1 18 ? -15.931 -34.313 16.932 1.00 0.00 18 LYS A CA 6
ATOM 8135 C C . LYS A 1 18 ? -16.053 -35.792 16.580 1.00 0.00 18 LYS A C 6
ATOM 8136 O O . LYS A 1 18 ? -16.585 -36.583 17.359 1.00 0.00 18 LYS A O 6
ATOM 8155 N N . CYS A 1 19 ? -15.555 -36.157 15.404 1.00 0.00 19 CYS A N 6
ATOM 8156 C CA . CYS A 1 19 ? -15.607 -37.542 14.949 1.00 0.00 19 CYS A CA 6
ATOM 8157 C C . CYS A 1 19 ? -14.206 -38.139 14.863 1.00 0.00 19 CYS A C 6
ATOM 8158 O O . CYS A 1 19 ? -13.997 -39.164 14.216 1.00 0.00 19 CYS A O 6
ATOM 8165 N N . ASN A 1 20 ? -13.250 -37.490 15.519 1.00 0.00 20 ASN A N 6
ATOM 8166 C CA . ASN A 1 20 ? -11.868 -37.955 15.515 1.00 0.00 20 ASN A CA 6
ATOM 8167 C C . ASN A 1 20 ? -11.390 -38.227 14.092 1.00 0.00 20 ASN A C 6
ATOM 8168 O O . ASN A 1 20 ? -10.551 -39.099 13.862 1.00 0.00 20 ASN A O 6
ATOM 8179 N N . THR A 1 21 ? -11.929 -37.473 13.138 1.00 0.00 21 THR A N 6
ATOM 8180 C CA . THR A 1 21 ? -11.559 -37.632 11.738 1.00 0.00 21 THR A CA 6
ATOM 8181 C C . THR A 1 21 ? -10.718 -36.456 11.255 1.00 0.00 21 THR A C 6
ATOM 8182 O O . THR A 1 21 ? -11.043 -35.299 11.519 1.00 0.00 21 THR A O 6
ATOM 8193 N N . ARG A 1 22 ? -9.636 -36.761 10.545 1.00 0.00 22 ARG A N 6
ATOM 8194 C CA . ARG A 1 22 ? -8.748 -35.728 10.025 1.00 0.00 22 ARG A CA 6
ATOM 8195 C C . ARG A 1 22 ? -8.856 -35.631 8.506 1.00 0.00 22 ARG A C 6
ATOM 8196 O O . ARG A 1 22 ? -8.914 -36.647 7.813 1.00 0.00 22 ARG A O 6
ATOM 8217 N N . SER A 1 23 ? -8.883 -34.404 7.997 1.00 0.00 23 SER A N 6
ATOM 8218 C CA . SER A 1 23 ? -8.989 -34.175 6.561 1.00 0.00 23 SER A CA 6
ATOM 8219 C C . SER A 1 23 ? -8.248 -32.904 6.157 1.00 0.00 23 SER A C 6
ATOM 8220 O O . SER A 1 23 ? -8.085 -31.986 6.961 1.00 0.00 23 SER A O 6
ATOM 8228 N N . SER A 1 24 ? -7.801 -32.858 4.906 1.00 0.00 24 SER A N 6
ATOM 8229 C CA . SER A 1 24 ? -7.074 -31.702 4.396 1.00 0.00 24 SER A CA 6
ATOM 8230 C C . SER A 1 24 ? -8.004 -30.776 3.618 1.00 0.00 24 SER A C 6
ATOM 8231 O O . SER A 1 24 ? -8.928 -31.229 2.942 1.00 0.00 24 SER A O 6
ATOM 8239 N N . HIS A 1 25 ? -7.753 -29.474 3.719 1.00 0.00 25 HIS A N 6
ATOM 8240 C CA . HIS A 1 25 ? -8.566 -28.482 3.025 1.00 0.00 25 HIS A CA 6
ATOM 8241 C C . HIS A 1 25 ? -7.699 -27.347 2.489 1.00 0.00 25 HIS A C 6
ATOM 8242 O O . HIS A 1 25 ? -6.894 -26.768 3.219 1.00 0.00 25 HIS A O 6
ATOM 8256 N N . THR A 1 26 ? -7.868 -27.034 1.208 1.00 0.00 26 THR A N 6
ATOM 8257 C CA . THR A 1 26 ? -7.100 -25.970 0.574 1.00 0.00 26 THR A CA 6
ATOM 8258 C C . THR A 1 26 ? -7.951 -24.720 0.377 1.00 0.00 26 THR A C 6
ATOM 8259 O O . THR A 1 26 ? -9.073 -24.794 -0.123 1.00 0.00 26 THR A O 6
ATOM 8270 N N . MET A 1 27 ? -7.409 -23.573 0.773 1.00 0.00 27 MET A N 6
ATOM 8271 C CA . MET A 1 27 ? -8.118 -22.306 0.637 1.00 0.00 27 MET A CA 6
ATOM 8272 C C . MET A 1 27 ? -7.141 -21.157 0.409 1.00 0.00 27 MET A C 6
ATOM 8273 O O . MET A 1 27 ? -5.950 -21.278 0.693 1.00 0.00 27 MET A O 6
ATOM 8287 N N . SER A 1 28 ? -7.654 -20.044 -0.106 1.00 0.00 28 SER A N 6
ATOM 8288 C CA . SER A 1 28 ? -6.825 -18.875 -0.377 1.00 0.00 28 SER A CA 6
ATOM 8289 C C . SER A 1 28 ? -6.115 -18.408 0.890 1.00 0.00 28 SER A C 6
ATOM 8290 O O . SER A 1 28 ? -6.748 -18.165 1.918 1.00 0.00 28 SER A O 6
ATOM 8298 N N . LYS A 1 29 ? -4.794 -18.283 0.809 1.00 0.00 29 LYS A N 6
ATOM 8299 C CA . LYS A 1 29 ? -3.995 -17.844 1.946 1.00 0.00 29 LYS A CA 6
ATOM 8300 C C . LYS A 1 29 ? -4.360 -16.418 2.349 1.00 0.00 29 LYS A C 6
ATOM 8301 O O . LYS A 1 29 ? -4.307 -16.065 3.526 1.00 0.00 29 LYS A O 6
ATOM 8320 N N . GLN A 1 30 ? -4.730 -15.606 1.364 1.00 0.00 30 GLN A N 6
ATOM 8321 C CA . GLN A 1 30 ? -5.103 -14.220 1.617 1.00 0.00 30 GLN A CA 6
ATOM 8322 C C . GLN A 1 30 ? -6.426 -14.142 2.372 1.00 0.00 30 GLN A C 6
ATOM 8323 O O . GLN A 1 30 ? -6.577 -13.347 3.299 1.00 0.00 30 GLN A O 6
ATOM 8337 N N . ALA A 1 31 ? -7.382 -14.971 1.967 1.00 0.00 31 ALA A N 6
ATOM 8338 C CA . ALA A 1 31 ? -8.692 -14.997 2.606 1.00 0.00 31 ALA A CA 6
ATOM 8339 C C . ALA A 1 31 ? -8.615 -15.629 3.992 1.00 0.00 31 ALA A C 6
ATOM 8340 O O . ALA A 1 31 ? -9.366 -15.261 4.895 1.00 0.00 31 ALA A O 6
ATOM 8347 N N . TYR A 1 32 ? -7.703 -16.581 4.152 1.00 0.00 32 TYR A N 6
ATOM 8348 C CA . TYR A 1 32 ? -7.530 -17.266 5.428 1.00 0.00 32 TYR A CA 6
ATOM 8349 C C . TYR A 1 32 ? -6.792 -16.380 6.426 1.00 0.00 32 TYR A C 6
ATOM 8350 O O . TYR A 1 32 ? -7.160 -16.309 7.599 1.00 0.00 32 TYR A O 6
ATOM 8368 N N . GLU A 1 33 ? -5.749 -15.706 5.952 1.00 0.00 33 GLU A N 6
ATOM 8369 C CA . GLU A 1 33 ? -4.959 -14.824 6.803 1.00 0.00 33 GLU A CA 6
ATOM 8370 C C . GLU A 1 33 ? -5.688 -13.506 7.046 1.00 0.00 33 GLU A C 6
ATOM 8371 O O . GLU A 1 33 ? -5.532 -12.881 8.095 1.00 0.00 33 GLU A O 6
ATOM 8383 N N . LYS A 1 34 ? -6.484 -13.088 6.067 1.00 0.00 34 LYS A N 6
ATOM 8384 C CA . LYS A 1 34 ? -7.238 -11.845 6.172 1.00 0.00 34 LYS A CA 6
ATOM 8385 C C . LYS A 1 34 ? -8.649 -12.016 5.619 1.00 0.00 34 LYS A C 6
ATOM 8386 O O . LYS A 1 34 ? -8.982 -11.477 4.565 1.00 0.00 34 LYS A O 6
ATOM 8405 N N . GLY A 1 35 ? -9.475 -12.769 6.339 1.00 0.00 35 GLY A N 6
ATOM 8406 C CA . GLY A 1 35 ? -10.841 -12.997 5.904 1.00 0.00 35 GLY A CA 6
ATOM 8407 C C . GLY A 1 35 ? -11.466 -14.209 6.566 1.00 0.00 35 GLY A C 6
ATOM 8408 O O . GLY A 1 35 ? -10.875 -14.810 7.464 1.00 0.00 35 GLY A O 6
ATOM 8412 N N . THR A 1 36 ? -12.666 -14.570 6.123 1.00 0.00 36 THR A N 6
ATOM 8413 C CA . THR A 1 36 ? -13.373 -15.717 6.679 1.00 0.00 36 THR A CA 6
ATOM 8414 C C . THR A 1 36 ? -13.174 -16.957 5.816 1.00 0.00 36 THR A C 6
ATOM 8415 O O . THR A 1 36 ? -13.190 -16.880 4.587 1.00 0.00 36 THR A O 6
ATOM 8426 N N . VAL A 1 37 ? -12.988 -18.102 6.466 1.00 0.00 37 VAL A N 6
ATOM 8427 C CA . VAL A 1 37 ? -12.789 -19.360 5.757 1.00 0.00 37 VAL A CA 6
ATOM 8428 C C . VAL A 1 37 ? -13.523 -20.503 6.449 1.00 0.00 37 VAL A C 6
ATOM 8429 O O . VAL A 1 37 ? -13.409 -20.684 7.662 1.00 0.00 37 VAL A O 6
ATOM 8442 N N . LEU A 1 38 ? -14.275 -21.272 5.670 1.00 0.00 38 LEU A N 6
ATOM 8443 C CA . LEU A 1 38 ? -15.028 -22.400 6.208 1.00 0.00 38 LEU A CA 6
ATOM 8444 C C . LEU A 1 38 ? -14.621 -23.702 5.524 1.00 0.00 38 LEU A C 6
ATOM 8445 O O . LEU A 1 38 ? -14.357 -23.727 4.322 1.00 0.00 38 LEU A O 6
ATOM 8461 N N . ILE A 1 39 ? -14.575 -24.781 6.298 1.00 0.00 39 ILE A N 6
ATOM 8462 C CA . ILE A 1 39 ? -14.204 -26.086 5.767 1.00 0.00 39 ILE A CA 6
ATOM 8463 C C . ILE A 1 39 ? -15.168 -27.168 6.242 1.00 0.00 39 ILE A C 6
ATOM 8464 O O . ILE A 1 39 ? -15.622 -27.150 7.386 1.00 0.00 39 ILE A O 6
ATOM 8480 N N . SER A 1 40 ? -15.476 -28.110 5.356 1.00 0.00 40 SER A N 6
ATOM 8481 C CA . SER A 1 40 ? -16.388 -29.199 5.684 1.00 0.00 40 SER A CA 6
ATOM 8482 C C . SER A 1 40 ? -15.618 -30.484 5.976 1.00 0.00 40 SER A C 6
ATOM 8483 O O . SER A 1 40 ? -14.646 -30.807 5.292 1.00 0.00 40 SER A O 6
ATOM 8491 N N . CYS A 1 41 ? -16.059 -31.211 6.996 1.00 0.00 41 CYS A N 6
ATOM 8492 C CA . CYS A 1 41 ? -15.411 -32.460 7.381 1.00 0.00 41 CYS A CA 6
ATOM 8493 C C . CYS A 1 41 ? -16.049 -33.646 6.665 1.00 0.00 41 CYS A C 6
ATOM 8494 O O . CYS A 1 41 ? -17.226 -33.954 6.849 1.00 0.00 41 CYS A O 6
ATOM 8501 N N . PRO A 1 42 ? -15.254 -34.328 5.826 1.00 0.00 42 PRO A N 6
ATOM 8502 C CA . PRO A 1 42 ? -15.720 -35.491 5.064 1.00 0.00 42 PRO A CA 6
ATOM 8503 C C . PRO A 1 42 ? -15.983 -36.700 5.954 1.00 0.00 42 PRO A C 6
ATOM 8504 O O . PRO A 1 42 ? -15.289 -37.714 5.864 1.00 0.00 42 PRO A O 6
ATOM 8515 N N . HIS A 1 43 ? -16.990 -36.588 6.815 1.00 0.00 43 HIS A N 6
ATOM 8516 C CA . HIS A 1 43 ? -17.345 -37.674 7.722 1.00 0.00 43 HIS A CA 6
ATOM 8517 C C . HIS A 1 43 ? -18.594 -37.324 8.525 1.00 0.00 43 HIS A C 6
ATOM 8518 O O . HIS A 1 43 ? -19.683 -37.830 8.250 1.00 0.00 43 HIS A O 6
ATOM 8532 N N . CYS A 1 44 ? -18.429 -36.457 9.518 1.00 0.00 44 CYS A N 6
ATOM 8533 C CA . CYS A 1 44 ? -19.543 -36.041 10.363 1.00 0.00 44 CYS A CA 6
ATOM 8534 C C . CYS A 1 44 ? -20.460 -35.076 9.617 1.00 0.00 44 CYS A C 6
ATOM 8535 O O . CYS A 1 44 ? -21.530 -34.714 10.108 1.00 0.00 44 CYS A O 6
ATOM 8542 N N . LYS A 1 45 ? -20.033 -34.662 8.429 1.00 0.00 45 LYS A N 6
ATOM 8543 C CA . LYS A 1 45 ? -20.814 -33.739 7.614 1.00 0.00 45 LYS A CA 6
ATOM 8544 C C . LYS A 1 45 ? -21.176 -32.486 8.406 1.00 0.00 45 LYS A C 6
ATOM 8545 O O . LYS A 1 45 ? -22.264 -32.392 8.975 1.00 0.00 45 LYS A O 6
ATOM 8564 N N . VAL A 1 46 ? -20.257 -31.526 8.438 1.00 0.00 46 VAL A N 6
ATOM 8565 C CA . VAL A 1 46 ? -20.481 -30.278 9.158 1.00 0.00 46 VAL A CA 6
ATOM 8566 C C . VAL A 1 46 ? -19.379 -29.267 8.862 1.00 0.00 46 VAL A C 6
ATOM 8567 O O . VAL A 1 46 ? -18.220 -29.636 8.671 1.00 0.00 46 VAL A O 6
ATOM 8580 N N . ARG A 1 47 ? -19.748 -27.991 8.825 1.00 0.00 47 ARG A N 6
ATOM 8581 C CA . ARG A 1 47 ? -18.790 -26.926 8.551 1.00 0.00 47 ARG A CA 6
ATOM 8582 C C . ARG A 1 47 ? -18.250 -26.333 9.849 1.00 0.00 47 ARG A C 6
ATOM 8583 O O . ARG A 1 47 ? -18.961 -26.256 10.852 1.00 0.00 47 ARG A O 6
ATOM 8604 N N . HIS A 1 48 ? -16.988 -25.916 9.823 1.00 0.00 48 HIS A N 6
ATOM 8605 C CA . HIS A 1 48 ? -16.352 -25.330 10.997 1.00 0.00 48 HIS A CA 6
ATOM 8606 C C . HIS A 1 48 ? -15.491 -24.133 10.608 1.00 0.00 48 HIS A C 6
ATOM 8607 O O . HIS A 1 48 ? -14.949 -24.077 9.503 1.00 0.00 48 HIS A O 6
ATOM 8621 N N . LEU A 1 49 ? -15.369 -23.176 11.521 1.00 0.00 49 LEU A N 6
ATOM 8622 C CA . LEU A 1 49 ? -14.575 -21.978 11.274 1.00 0.00 49 LEU A CA 6
ATOM 8623 C C . LEU A 1 49 ? -13.102 -22.228 11.583 1.00 0.00 49 LEU A C 6
ATOM 8624 O O . LEU A 1 49 ? -12.766 -22.825 12.606 1.00 0.00 49 LEU A O 6
ATOM 8640 N N . ILE A 1 50 ? -12.229 -21.766 10.694 1.00 0.00 50 ILE A N 6
ATOM 8641 C CA . ILE A 1 50 ? -10.793 -21.937 10.874 1.00 0.00 50 ILE A CA 6
ATOM 8642 C C . ILE A 1 50 ? -10.106 -20.597 11.115 1.00 0.00 50 ILE A C 6
ATOM 8643 O O . ILE A 1 50 ? -9.151 -20.507 11.886 1.00 0.00 50 ILE A O 6
ATOM 8659 N N . ALA A 1 51 ? -10.600 -19.557 10.451 1.00 0.00 51 ALA A N 6
ATOM 8660 C CA . ALA A 1 51 ? -10.037 -18.221 10.596 1.00 0.00 51 ALA A CA 6
ATOM 8661 C C . ALA A 1 51 ? -11.079 -17.150 10.295 1.00 0.00 51 ALA A C 6
ATOM 8662 O O . ALA A 1 51 ? -11.333 -16.825 9.135 1.00 0.00 51 ALA A O 6
ATOM 8669 N N . ASP A 1 52 ? -11.682 -16.605 11.346 1.00 0.00 52 ASP A N 6
ATOM 8670 C CA . ASP A 1 52 ? -12.697 -15.570 11.194 1.00 0.00 52 ASP A CA 6
ATOM 8671 C C . ASP A 1 52 ? -12.081 -14.181 11.324 1.00 0.00 52 ASP A C 6
ATOM 8672 O O . ASP A 1 52 ? -11.579 -13.809 12.385 1.00 0.00 52 ASP A O 6
ATOM 8681 N N . HIS A 1 53 ? -12.121 -13.417 10.237 1.00 0.00 53 HIS A N 6
ATOM 8682 C CA . HIS A 1 53 ? -11.566 -12.068 10.229 1.00 0.00 53 HIS A CA 6
ATOM 8683 C C . HIS A 1 53 ? -12.651 -11.036 9.937 1.00 0.00 53 HIS A C 6
ATOM 8684 O O . HIS A 1 53 ? -12.520 -9.864 10.293 1.00 0.00 53 HIS A O 6
ATOM 8698 N N . LEU A 1 54 ? -13.722 -11.478 9.287 1.00 0.00 54 LEU A N 6
ATOM 8699 C CA . LEU A 1 54 ? -14.830 -10.592 8.947 1.00 0.00 54 LEU A CA 6
ATOM 8700 C C . LEU A 1 54 ? -15.863 -10.556 10.069 1.00 0.00 54 LEU A C 6
ATOM 8701 O O . LEU A 1 54 ? -16.811 -9.771 10.030 1.00 0.00 54 LEU A O 6
ATOM 8717 N N . LYS A 1 55 ? -15.672 -11.409 11.069 1.00 0.00 55 LYS A N 6
ATOM 8718 C CA . LYS A 1 55 ? -16.584 -11.474 12.205 1.00 0.00 55 LYS A CA 6
ATOM 8719 C C . LYS A 1 55 ? -18.028 -11.623 11.735 1.00 0.00 55 LYS A C 6
ATOM 8720 O O . LYS A 1 55 ? -18.918 -10.910 12.200 1.00 0.00 55 LYS A O 6
ATOM 8739 N N . ILE A 1 56 ? -18.252 -12.554 10.815 1.00 0.00 56 ILE A N 6
ATOM 8740 C CA . ILE A 1 56 ? -19.588 -12.798 10.286 1.00 0.00 56 ILE A CA 6
ATOM 8741 C C . ILE A 1 56 ? -20.444 -13.568 11.286 1.00 0.00 56 ILE A C 6
ATOM 8742 O O . ILE A 1 56 ? -21.569 -13.171 11.591 1.00 0.00 56 ILE A O 6
ATOM 8758 N N . PHE A 1 57 ? -19.902 -14.669 11.796 1.00 0.00 57 PHE A N 6
ATOM 8759 C CA . PHE A 1 57 ? -20.616 -15.494 12.764 1.00 0.00 57 PHE A CA 6
ATOM 8760 C C . PHE A 1 57 ? -20.514 -14.900 14.165 1.00 0.00 57 PHE A C 6
ATOM 8761 O O . PHE A 1 57 ? -21.131 -15.396 15.109 1.00 0.00 57 PHE A O 6
ATOM 8778 N N . HIS A 1 58 ? -19.730 -13.834 14.294 1.00 0.00 58 HIS A N 6
ATOM 8779 C CA . HIS A 1 58 ? -19.546 -13.171 15.580 1.00 0.00 58 HIS A CA 6
ATOM 8780 C C . HIS A 1 58 ? -20.886 -12.721 16.155 1.00 0.00 58 HIS A C 6
ATOM 8781 O O . HIS A 1 58 ? -21.097 -12.761 17.367 1.00 0.00 58 HIS A O 6
ATOM 8795 N N . ASP A 1 59 ? -21.786 -12.291 15.278 1.00 0.00 59 ASP A N 6
ATOM 8796 C CA . ASP A 1 59 ? -23.105 -11.833 15.698 1.00 0.00 59 ASP A CA 6
ATOM 8797 C C . ASP A 1 59 ? -24.103 -12.988 15.711 1.00 0.00 59 ASP A C 6
ATOM 8798 O O . ASP A 1 59 ? -25.307 -12.780 15.866 1.00 0.00 59 ASP A O 6
ATOM 8807 N N . HIS A 1 60 ? -23.594 -14.205 15.546 1.00 0.00 60 HIS A N 6
ATOM 8808 C CA . HIS A 1 60 ? -24.440 -15.393 15.539 1.00 0.00 60 HIS A CA 6
ATOM 8809 C C . HIS A 1 60 ? -25.804 -15.084 14.929 1.00 0.00 60 HIS A C 6
ATOM 8810 O O . HIS A 1 60 ? -26.842 -15.407 15.507 1.00 0.00 60 HIS A O 6
ATOM 8824 N N . HIS A 1 61 ? -25.795 -14.456 13.757 1.00 0.00 61 HIS A N 6
ATOM 8825 C CA . HIS A 1 61 ? -27.031 -14.104 13.068 1.00 0.00 61 HIS A CA 6
ATOM 8826 C C . HIS A 1 61 ? -26.966 -14.502 11.597 1.00 0.00 61 HIS A C 6
ATOM 8827 O O . HIS A 1 61 ? -27.830 -14.129 10.803 1.00 0.00 61 HIS A O 6
ATOM 8841 N N . VAL A 1 62 ? -25.936 -15.262 11.239 1.00 0.00 62 VAL A N 6
ATOM 8842 C CA . VAL A 1 62 ? -25.758 -15.711 9.864 1.00 0.00 62 VAL A CA 6
ATOM 8843 C C . VAL A 1 62 ? -25.366 -17.183 9.813 1.00 0.00 62 VAL A C 6
ATOM 8844 O O . VAL A 1 62 ? -24.558 -17.651 10.616 1.00 0.00 62 VAL A O 6
ATOM 8857 N N . THR A 1 63 ? -25.943 -17.911 8.862 1.00 0.00 63 THR A N 6
ATOM 8858 C CA . THR A 1 63 ? -25.655 -19.331 8.705 1.00 0.00 63 THR A CA 6
ATOM 8859 C C . THR A 1 63 ? -24.701 -19.574 7.541 1.00 0.00 63 THR A C 6
ATOM 8860 O O . THR A 1 63 ? -24.571 -18.737 6.647 1.00 0.00 63 THR A O 6
ATOM 8871 N N . VAL A 1 64 ? -24.036 -20.725 7.556 1.00 0.00 64 VAL A N 6
ATOM 8872 C CA . VAL A 1 64 ? -23.096 -21.078 6.499 1.00 0.00 64 VAL A CA 6
ATOM 8873 C C . VAL A 1 64 ? -23.764 -21.030 5.130 1.00 0.00 64 VAL A C 6
ATOM 8874 O O . VAL A 1 64 ? -23.196 -20.510 4.170 1.00 0.00 64 VAL A O 6
ATOM 8887 N N . GLU A 1 65 ? -24.974 -21.575 5.048 1.00 0.00 65 GLU A N 6
ATOM 8888 C CA . GLU A 1 65 ? -25.719 -21.594 3.795 1.00 0.00 65 GLU A CA 6
ATOM 8889 C C . GLU A 1 65 ? -25.943 -20.177 3.273 1.00 0.00 65 GLU A C 6
ATOM 8890 O O . GLU A 1 65 ? -25.886 -19.933 2.069 1.00 0.00 65 GLU A O 6
ATOM 8902 N N . GLN A 1 66 ? -26.197 -19.249 4.190 1.00 0.00 66 GLN A N 6
ATOM 8903 C CA . GLN A 1 66 ? -26.430 -17.857 3.823 1.00 0.00 66 GLN A CA 6
ATOM 8904 C C . GLN A 1 66 ? -25.192 -17.251 3.171 1.00 0.00 66 GLN A C 6
ATOM 8905 O O . GLN A 1 66 ? -25.292 -16.506 2.195 1.00 0.00 66 GLN A O 6
ATOM 8919 N N . LEU A 1 67 ? -24.024 -17.575 3.716 1.00 0.00 67 LEU A N 6
ATOM 8920 C CA . LEU A 1 67 ? -22.765 -17.062 3.188 1.00 0.00 67 LEU A CA 6
ATOM 8921 C C . LEU A 1 67 ? -22.603 -17.426 1.716 1.00 0.00 67 LEU A C 6
ATOM 8922 O O . LEU A 1 67 ? -22.152 -16.612 0.911 1.00 0.00 67 LEU A O 6
ATOM 8938 N N . MET A 1 68 ? -22.976 -18.654 1.371 1.00 0.00 68 MET A N 6
ATOM 8939 C CA . MET A 1 68 ? -22.875 -19.125 -0.005 1.00 0.00 68 MET A CA 6
ATOM 8940 C C . MET A 1 68 ? -23.877 -18.403 -0.901 1.00 0.00 68 MET A C 6
ATOM 8941 O O . MET A 1 68 ? -23.593 -18.120 -2.065 1.00 0.00 68 MET A O 6
ATOM 8955 N N . LYS A 1 69 ? -25.050 -18.108 -0.352 1.00 0.00 69 LYS A N 6
ATOM 8956 C CA . LYS A 1 69 ? -26.094 -17.418 -1.101 1.00 0.00 69 LYS A CA 6
ATOM 8957 C C . LYS A 1 69 ? -25.624 -16.036 -1.543 1.00 0.00 69 LYS A C 6
ATOM 8958 O O . LYS A 1 69 ? -25.983 -15.563 -2.621 1.00 0.00 69 LYS A O 6
ATOM 8977 N N . ALA A 1 70 ? -24.818 -15.394 -0.703 1.00 0.00 70 ALA A N 6
ATOM 8978 C CA . ALA A 1 70 ? -24.296 -14.068 -1.010 1.00 0.00 70 ALA A CA 6
ATOM 8979 C C . ALA A 1 70 ? -23.346 -14.113 -2.202 1.00 0.00 70 ALA A C 6
ATOM 8980 O O . ALA A 1 70 ? -23.197 -13.131 -2.926 1.00 0.00 70 ALA A O 6
ATOM 8987 N N . ASN A 1 71 ? -22.706 -15.261 -2.398 1.00 0.00 71 ASN A N 6
ATOM 8988 C CA . ASN A 1 71 ? -21.769 -15.434 -3.502 1.00 0.00 71 ASN A CA 6
ATOM 8989 C C . ASN A 1 71 ? -22.505 -15.796 -4.789 1.00 0.00 71 ASN A C 6
ATOM 8990 O O . ASN A 1 71 ? -22.273 -15.198 -5.839 1.00 0.00 71 ASN A O 6
ATOM 9001 N N . GLY A 1 72 ? -23.395 -16.780 -4.698 1.00 0.00 72 GLY A N 6
ATOM 9002 C CA . GLY A 1 72 ? -24.152 -17.204 -5.861 1.00 0.00 72 GLY A CA 6
ATOM 9003 C C . GLY A 1 72 ? -24.245 -18.713 -5.974 1.00 0.00 72 GLY A C 6
ATOM 9004 O O . GLY A 1 72 ? -25.120 -19.238 -6.662 1.00 0.00 72 GLY A O 6
ATOM 9008 N N . GLU A 1 73 ? -23.338 -19.412 -5.297 1.00 0.00 73 GLU A N 6
ATOM 9009 C CA . GLU A 1 73 ? -23.321 -20.870 -5.327 1.00 0.00 73 GLU A CA 6
ATOM 9010 C C . GLU A 1 73 ? -24.367 -21.446 -4.377 1.00 0.00 73 GLU A C 6
ATOM 9011 O O . GLU A 1 73 ? -24.442 -21.058 -3.211 1.00 0.00 73 GLU A O 6
ATOM 9023 N N . GLN A 1 74 ? -25.173 -22.373 -4.885 1.00 0.00 74 GLN A N 6
ATOM 9024 C CA . GLN A 1 74 ? -26.215 -23.002 -4.083 1.00 0.00 74 GLN A CA 6
ATOM 9025 C C . GLN A 1 74 ? -25.780 -24.385 -3.612 1.00 0.00 74 GLN A C 6
ATOM 9026 O O . GLN A 1 74 ? -26.167 -24.836 -2.534 1.00 0.00 74 GLN A O 6
ATOM 9040 N N . VAL A 1 75 ? -24.973 -25.056 -4.428 1.00 0.00 75 VAL A N 6
ATOM 9041 C CA . VAL A 1 75 ? -24.484 -26.389 -4.095 1.00 0.00 75 VAL A CA 6
ATOM 9042 C C . VAL A 1 75 ? -23.560 -26.348 -2.883 1.00 0.00 75 VAL A C 6
ATOM 9043 O O . VAL A 1 75 ? -22.876 -25.353 -2.644 1.00 0.00 75 VAL A O 6
ATOM 9056 N N . SER A 1 76 ? -23.546 -27.436 -2.120 1.00 0.00 76 SER A N 6
ATOM 9057 C CA . SER A 1 76 ? -22.708 -27.525 -0.929 1.00 0.00 76 SER A CA 6
ATOM 9058 C C . SER A 1 76 ? -21.578 -28.528 -1.134 1.00 0.00 76 SER A C 6
ATOM 9059 O O . SER A 1 76 ? -20.426 -28.259 -0.793 1.00 0.00 76 SER A O 6
ATOM 9067 N N . GLN A 1 77 ? -21.917 -29.686 -1.692 1.00 0.00 77 GLN A N 6
ATOM 9068 C CA . GLN A 1 77 ? -20.930 -30.731 -1.941 1.00 0.00 77 GLN A CA 6
ATOM 9069 C C . GLN A 1 77 ? -20.242 -30.520 -3.286 1.00 0.00 77 GLN A C 6
ATOM 9070 O O . GLN A 1 77 ? -20.447 -31.289 -4.226 1.00 0.00 77 GLN A O 6
ATOM 9084 N N . ASP A 1 78 ? -19.427 -29.475 -3.370 1.00 0.00 78 ASP A N 6
ATOM 9085 C CA . ASP A 1 78 ? -18.708 -29.164 -4.600 1.00 0.00 78 ASP A CA 6
ATOM 9086 C C . ASP A 1 78 ? -17.244 -28.849 -4.309 1.00 0.00 78 ASP A C 6
ATOM 9087 O O . ASP A 1 78 ? -16.341 -29.484 -4.854 1.00 0.00 78 ASP A O 6
ATOM 9096 N N . VAL A 1 79 ? -17.016 -27.864 -3.446 1.00 0.00 79 VAL A N 6
ATOM 9097 C CA . VAL A 1 79 ? -15.661 -27.465 -3.082 1.00 0.00 79 VAL A CA 6
ATOM 9098 C C . VAL A 1 79 ? -15.330 -27.883 -1.654 1.00 0.00 79 VAL A C 6
ATOM 9099 O O . VAL A 1 79 ? -14.168 -28.101 -1.313 1.00 0.00 79 VAL A O 6
ATOM 9112 N N . GLY A 1 80 ? -16.361 -27.995 -0.821 1.00 0.00 80 GLY A N 6
ATOM 9113 C CA . GLY A 1 80 ? -16.159 -28.387 0.561 1.00 0.00 80 GLY A CA 6
ATOM 9114 C C . GLY A 1 80 ? -15.337 -27.377 1.337 1.00 0.00 80 GLY A C 6
ATOM 9115 O O . GLY A 1 80 ? -14.787 -27.693 2.392 1.00 0.00 80 GLY A O 6
ATOM 9119 N N . ASP A 1 81 ? -15.251 -26.160 0.812 1.00 0.00 81 ASP A N 6
ATOM 9120 C CA . ASP A 1 81 ? -14.489 -25.099 1.462 1.00 0.00 81 ASP A CA 6
ATOM 9121 C C . ASP A 1 81 ? -14.670 -23.773 0.730 1.00 0.00 81 ASP A C 6
ATOM 9122 O O . ASP A 1 81 ? -14.459 -23.686 -0.481 1.00 0.00 81 ASP A O 6
ATOM 9131 N N . LEU A 1 82 ? -15.063 -22.743 1.471 1.00 0.00 82 LEU A N 6
ATOM 9132 C CA . LEU A 1 82 ? -15.273 -21.421 0.892 1.00 0.00 82 LEU A CA 6
ATOM 9133 C C . LEU A 1 82 ? -14.292 -20.409 1.475 1.00 0.00 82 LEU A C 6
ATOM 9134 O O . LEU A 1 82 ? -13.669 -20.657 2.507 1.00 0.00 82 LEU A O 6
ATOM 9150 N N . GLU A 1 83 ? -14.161 -19.267 0.807 1.00 0.00 83 GLU A N 6
ATOM 9151 C CA . GLU A 1 83 ? -13.256 -18.217 1.260 1.00 0.00 83 GLU A CA 6
ATOM 9152 C C . GLU A 1 83 ? -13.885 -16.839 1.075 1.00 0.00 83 GLU A C 6
ATOM 9153 O O . GLU A 1 83 ? -14.568 -16.584 0.083 1.00 0.00 83 GLU A O 6
ATOM 9165 N N . PHE A 1 84 ? -13.650 -15.954 2.038 1.00 0.00 84 PHE A N 6
ATOM 9166 C CA . PHE A 1 84 ? -14.194 -14.602 1.983 1.00 0.00 84 PHE A CA 6
ATOM 9167 C C . PHE A 1 84 ? -13.099 -13.565 2.215 1.00 0.00 84 PHE A C 6
ATOM 9168 O O . PHE A 1 84 ? -12.384 -13.617 3.215 1.00 0.00 84 PHE A O 6
ATOM 9185 N N . GLU A 1 85 ? -12.976 -12.625 1.284 1.00 0.00 85 GLU A N 6
ATOM 9186 C CA . GLU A 1 85 ? -11.967 -11.577 1.386 1.00 0.00 85 GLU A CA 6
ATOM 9187 C C . GLU A 1 85 ? -12.612 -10.230 1.703 1.00 0.00 85 GLU A C 6
ATOM 9188 O O . GLU A 1 85 ? -11.939 -9.293 2.133 1.00 0.00 85 GLU A O 6
ATOM 9200 N N . ASP A 1 86 ? -13.920 -10.142 1.487 1.00 0.00 86 ASP A N 6
ATOM 9201 C CA . ASP A 1 86 ? -14.657 -8.912 1.750 1.00 0.00 86 ASP A CA 6
ATOM 9202 C C . ASP A 1 86 ? -16.161 -9.153 1.677 1.00 0.00 86 ASP A C 6
ATOM 9203 O O . ASP A 1 86 ? -16.739 -9.212 0.591 1.00 0.00 86 ASP A O 6
ATOM 9212 N N . ILE A 1 87 ? -16.790 -9.293 2.840 1.00 0.00 87 ILE A N 6
ATOM 9213 C CA . ILE A 1 87 ? -18.227 -9.528 2.907 1.00 0.00 87 ILE A CA 6
ATOM 9214 C C . ILE A 1 87 ? -18.997 -8.442 2.165 1.00 0.00 87 ILE A C 6
ATOM 9215 O O . ILE A 1 87 ? -18.534 -7.311 2.013 1.00 0.00 87 ILE A O 6
ATOM 9231 N N . PRO A 1 88 ? -20.203 -8.790 1.692 1.00 0.00 88 PRO A N 6
ATOM 9232 C CA . PRO A 1 88 ? -21.065 -7.858 0.959 1.00 0.00 88 PRO A CA 6
ATOM 9233 C C . PRO A 1 88 ? -21.625 -6.759 1.856 1.00 0.00 88 PRO A C 6
ATOM 9234 O O . PRO A 1 88 ? -21.201 -6.604 3.002 1.00 0.00 88 PRO A O 6
ATOM 9245 N N . ASP A 1 89 ? -22.580 -6.001 1.329 1.00 0.00 89 ASP A N 6
ATOM 9246 C CA . ASP A 1 89 ? -23.200 -4.917 2.083 1.00 0.00 89 ASP A CA 6
ATOM 9247 C C . ASP A 1 89 ? -24.609 -5.299 2.525 1.00 0.00 89 ASP A C 6
ATOM 9248 O O . ASP A 1 89 ? -25.143 -4.740 3.482 1.00 0.00 89 ASP A O 6
ATOM 9257 N N . SER A 1 90 ? -25.206 -6.254 1.820 1.00 0.00 90 SER A N 6
ATOM 9258 C CA . SER A 1 90 ? -26.555 -6.708 2.136 1.00 0.00 90 SER A CA 6
ATOM 9259 C C . SER A 1 90 ? -26.558 -7.568 3.396 1.00 0.00 90 SER A C 6
ATOM 9260 O O . SER A 1 90 ? -27.538 -7.595 4.141 1.00 0.00 90 SER A O 6
ATOM 9268 N N . LEU A 1 91 ? -25.455 -8.271 3.627 1.00 0.00 91 LEU A N 6
ATOM 9269 C CA . LEU A 1 91 ? -25.328 -9.133 4.796 1.00 0.00 91 LEU A CA 6
ATOM 9270 C C . LEU A 1 91 ? -25.028 -8.314 6.047 1.00 0.00 91 LEU A C 6
ATOM 9271 O O . LEU A 1 91 ? -25.759 -8.380 7.036 1.00 0.00 91 LEU A O 6
ATOM 9287 N N . LYS A 1 92 ? -23.950 -7.540 5.997 1.00 0.00 92 LYS A N 6
ATOM 9288 C CA . LYS A 1 92 ? -23.554 -6.703 7.124 1.00 0.00 92 LYS A CA 6
ATOM 9289 C C . LYS A 1 92 ? -24.720 -5.842 7.599 1.00 0.00 92 LYS A C 6
ATOM 9290 O O . LYS A 1 92 ? -24.810 -5.496 8.777 1.00 0.00 92 LYS A O 6
ATOM 9309 N N . ASP A 1 93 ? -25.612 -5.501 6.675 1.00 0.00 93 ASP A N 6
ATOM 9310 C CA . ASP A 1 93 ? -26.774 -4.682 6.999 1.00 0.00 93 ASP A CA 6
ATOM 9311 C C . ASP A 1 93 ? -27.594 -5.321 8.116 1.00 0.00 93 ASP A C 6
ATOM 9312 O O . ASP A 1 93 ? -27.989 -4.653 9.071 1.00 0.00 93 ASP A O 6
ATOM 9321 N N . VAL A 1 94 ? -27.847 -6.620 7.988 1.00 0.00 94 VAL A N 6
ATOM 9322 C CA . VAL A 1 94 ? -28.621 -7.350 8.986 1.00 0.00 94 VAL A CA 6
ATOM 9323 C C . VAL A 1 94 ? -27.969 -7.258 10.361 1.00 0.00 94 VAL A C 6
ATOM 9324 O O . VAL A 1 94 ? -28.630 -7.428 11.386 1.00 0.00 94 VAL A O 6
ATOM 9337 N N . LEU A 1 95 ? -26.668 -6.988 10.376 1.00 0.00 95 LEU A N 6
ATOM 9338 C CA . LEU A 1 95 ? -25.925 -6.873 11.626 1.00 0.00 95 LEU A CA 6
ATOM 9339 C C . LEU A 1 95 ? -25.963 -5.442 12.152 1.00 0.00 95 LEU A C 6
ATOM 9340 O O . LEU A 1 95 ? -25.633 -5.186 13.309 1.00 0.00 95 LEU A O 6
ATOM 9356 N N . GLY A 1 96 ? -26.369 -4.512 11.293 1.00 0.00 96 GLY A N 6
ATOM 9357 C CA . GLY A 1 96 ? -26.445 -3.118 11.690 1.00 0.00 96 GLY A CA 6
ATOM 9358 C C . GLY A 1 96 ? -27.798 -2.503 11.393 1.00 0.00 96 GLY A C 6
ATOM 9359 O O . GLY A 1 96 ? -27.883 -1.364 10.934 1.00 0.00 96 GLY A O 6
ATOM 9363 N N . LYS A 1 97 ? -28.859 -3.258 11.653 1.00 0.00 97 LYS A N 6
ATOM 9364 C CA . LYS A 1 97 ? -30.216 -2.782 11.411 1.00 0.00 97 LYS A CA 6
ATOM 9365 C C . LYS A 1 97 ? -30.981 -2.627 12.721 1.00 0.00 97 LYS A C 6
ATOM 9366 O O . LYS A 1 97 ? -32.175 -2.330 12.723 1.00 0.00 97 LYS A O 6
ATOM 9385 N N . TYR A 1 98 ? -30.284 -2.828 13.834 1.00 0.00 98 TYR A N 6
ATOM 9386 C CA . TYR A 1 98 ? -30.898 -2.711 15.152 1.00 0.00 98 TYR A CA 6
ATOM 9387 C C . TYR A 1 98 ? -30.872 -1.265 15.638 1.00 0.00 98 TYR A C 6
ATOM 9388 O O . TYR A 1 98 ? -31.890 -0.725 16.071 1.00 0.00 98 TYR A O 6
ATOM 9406 N N . ALA A 1 99 ? -29.699 -0.644 15.564 1.00 0.00 99 ALA A N 6
ATOM 9407 C CA . ALA A 1 99 ? -29.539 0.740 15.994 1.00 0.00 99 ALA A CA 6
ATOM 9408 C C . ALA A 1 99 ? -29.983 1.708 14.903 1.00 0.00 99 ALA A C 6
ATOM 9409 O O . ALA A 1 99 ? -30.340 1.296 13.799 1.00 0.00 99 ALA A O 6
ATOM 9416 N N . LYS A 1 100 ? -29.960 2.999 15.219 1.00 0.00 100 LYS A N 6
ATOM 9417 C CA . LYS A 1 100 ? -30.360 4.028 14.266 1.00 0.00 100 LYS A CA 6
ATOM 9418 C C . LYS A 1 100 ? -29.349 5.170 14.243 1.00 0.00 100 LYS A C 6
ATOM 9419 O O . LYS A 1 100 ? -28.344 5.136 14.953 1.00 0.00 100 LYS A O 6
ATOM 9439 N N . GLY A 1 1 ? -8.945 2.259 -5.733 1.00 0.00 1 GLY A N 7
ATOM 9440 C CA . GLY A 1 1 ? -8.247 1.171 -5.072 1.00 0.00 1 GLY A CA 7
ATOM 9441 C C . GLY A 1 1 ? -8.165 -0.073 -5.934 1.00 0.00 1 GLY A C 7
ATOM 9442 O O . GLY A 1 1 ? -9.185 -0.682 -6.255 1.00 0.00 1 GLY A O 7
ATOM 9446 N N . SER A 1 2 ? -6.948 -0.451 -6.310 1.00 0.00 2 SER A N 7
ATOM 9447 C CA . SER A 1 2 ? -6.737 -1.628 -7.145 1.00 0.00 2 SER A CA 7
ATOM 9448 C C . SER A 1 2 ? -6.984 -2.908 -6.352 1.00 0.00 2 SER A C 7
ATOM 9449 O O . SER A 1 2 ? -7.402 -2.864 -5.194 1.00 0.00 2 SER A O 7
ATOM 9457 N N . HIS A 1 3 ? -6.722 -4.048 -6.983 1.00 0.00 3 HIS A N 7
ATOM 9458 C CA . HIS A 1 3 ? -6.914 -5.341 -6.337 1.00 0.00 3 HIS A CA 7
ATOM 9459 C C . HIS A 1 3 ? -6.391 -6.472 -7.218 1.00 0.00 3 HIS A C 7
ATOM 9460 O O . HIS A 1 3 ? -6.984 -6.795 -8.247 1.00 0.00 3 HIS A O 7
ATOM 9474 N N . MET A 1 4 ? -5.277 -7.068 -6.807 1.00 0.00 4 MET A N 7
ATOM 9475 C CA . MET A 1 4 ? -4.674 -8.163 -7.560 1.00 0.00 4 MET A CA 7
ATOM 9476 C C . MET A 1 4 ? -5.686 -9.279 -7.799 1.00 0.00 4 MET A C 7
ATOM 9477 O O . MET A 1 4 ? -6.484 -9.606 -6.920 1.00 0.00 4 MET A O 7
ATOM 9491 N N . VAL A 1 5 ? -5.646 -9.862 -8.993 1.00 0.00 5 VAL A N 7
ATOM 9492 C CA . VAL A 1 5 ? -6.559 -10.942 -9.347 1.00 0.00 5 VAL A CA 7
ATOM 9493 C C . VAL A 1 5 ? -5.816 -12.267 -9.480 1.00 0.00 5 VAL A C 7
ATOM 9494 O O . VAL A 1 5 ? -6.093 -13.058 -10.382 1.00 0.00 5 VAL A O 7
ATOM 9507 N N . ASP A 1 6 ? -4.872 -12.503 -8.576 1.00 0.00 6 ASP A N 7
ATOM 9508 C CA . ASP A 1 6 ? -4.090 -13.734 -8.590 1.00 0.00 6 ASP A CA 7
ATOM 9509 C C . ASP A 1 6 ? -4.023 -14.352 -7.197 1.00 0.00 6 ASP A C 7
ATOM 9510 O O . ASP A 1 6 ? -3.046 -15.013 -6.845 1.00 0.00 6 ASP A O 7
ATOM 9519 N N . LYS A 1 7 ? -5.069 -14.131 -6.407 1.00 0.00 7 LYS A N 7
ATOM 9520 C CA . LYS A 1 7 ? -5.130 -14.666 -5.052 1.00 0.00 7 LYS A CA 7
ATOM 9521 C C . LYS A 1 7 ? -4.822 -16.160 -5.042 1.00 0.00 7 LYS A C 7
ATOM 9522 O O . LYS A 1 7 ? -5.617 -16.985 -5.493 1.00 0.00 7 LYS A O 7
ATOM 9541 N N . PRO A 1 8 ? -3.642 -16.518 -4.514 1.00 0.00 8 PRO A N 7
ATOM 9542 C CA . PRO A 1 8 ? -3.204 -17.914 -4.430 1.00 0.00 8 PRO A CA 7
ATOM 9543 C C . PRO A 1 8 ? -4.012 -18.716 -3.416 1.00 0.00 8 PRO A C 7
ATOM 9544 O O . PRO A 1 8 ? -5.023 -18.242 -2.897 1.00 0.00 8 PRO A O 7
ATOM 9555 N N . LYS A 1 9 ? -3.561 -19.935 -3.138 1.00 0.00 9 LYS A N 7
ATOM 9556 C CA . LYS A 1 9 ? -4.241 -20.803 -2.184 1.00 0.00 9 LYS A CA 7
ATOM 9557 C C . LYS A 1 9 ? -3.236 -21.637 -1.395 1.00 0.00 9 LYS A C 7
ATOM 9558 O O . LYS A 1 9 ? -2.076 -21.760 -1.786 1.00 0.00 9 LYS A O 7
ATOM 9577 N N . MET A 1 10 ? -3.690 -22.209 -0.285 1.00 0.00 10 MET A N 7
ATOM 9578 C CA . MET A 1 10 ? -2.831 -23.034 0.556 1.00 0.00 10 MET A CA 7
ATOM 9579 C C . MET A 1 10 ? -3.615 -24.193 1.163 1.00 0.00 10 MET A C 7
ATOM 9580 O O . MET A 1 10 ? -4.826 -24.099 1.359 1.00 0.00 10 MET A O 7
ATOM 9594 N N . MET A 1 11 ? -2.916 -25.284 1.457 1.00 0.00 11 MET A N 7
ATOM 9595 C CA . MET A 1 11 ? -3.548 -26.461 2.043 1.00 0.00 11 MET A CA 7
ATOM 9596 C C . MET A 1 11 ? -3.169 -26.607 3.513 1.00 0.00 11 MET A C 7
ATOM 9597 O O . MET A 1 11 ? -2.001 -26.469 3.879 1.00 0.00 11 MET A O 7
ATOM 9611 N N . ILE A 1 12 ? -4.162 -26.885 4.350 1.00 0.00 12 ILE A N 7
ATOM 9612 C CA . ILE A 1 12 ? -3.932 -27.050 5.780 1.00 0.00 12 ILE A CA 7
ATOM 9613 C C . ILE A 1 12 ? -4.810 -28.156 6.355 1.00 0.00 12 ILE A C 7
ATOM 9614 O O . ILE A 1 12 ? -6.034 -28.121 6.227 1.00 0.00 12 ILE A O 7
ATOM 9630 N N . ALA A 1 13 ? -4.177 -29.137 6.990 1.00 0.00 13 ALA A N 7
ATOM 9631 C CA . ALA A 1 13 ? -4.901 -30.252 7.588 1.00 0.00 13 ALA A CA 7
ATOM 9632 C C . ALA A 1 13 ? -5.346 -29.919 9.008 1.00 0.00 13 ALA A C 7
ATOM 9633 O O . ALA A 1 13 ? -4.523 -29.614 9.871 1.00 0.00 13 ALA A O 7
ATOM 9640 N N . PHE A 1 14 ? -6.653 -29.980 9.243 1.00 0.00 14 PHE A N 7
ATOM 9641 C CA . PHE A 1 14 ? -7.207 -29.683 10.559 1.00 0.00 14 PHE A CA 7
ATOM 9642 C C . PHE A 1 14 ? -7.780 -30.941 11.204 1.00 0.00 14 PHE A C 7
ATOM 9643 O O . PHE A 1 14 ? -8.453 -31.738 10.549 1.00 0.00 14 PHE A O 7
ATOM 9660 N N . THR A 1 15 ? -7.509 -31.115 12.494 1.00 0.00 15 THR A N 7
ATOM 9661 C CA . THR A 1 15 ? -7.995 -32.276 13.228 1.00 0.00 15 THR A CA 7
ATOM 9662 C C . THR A 1 15 ? -9.410 -32.046 13.746 1.00 0.00 15 THR A C 7
ATOM 9663 O O . THR A 1 15 ? -9.623 -31.259 14.670 1.00 0.00 15 THR A O 7
ATOM 9674 N N . CYS A 1 16 ? -10.373 -32.737 13.148 1.00 0.00 16 CYS A N 7
ATOM 9675 C CA . CYS A 1 16 ? -11.770 -32.607 13.549 1.00 0.00 16 CYS A CA 7
ATOM 9676 C C . CYS A 1 16 ? -11.998 -33.218 14.928 1.00 0.00 16 CYS A C 7
ATOM 9677 O O . CYS A 1 16 ? -12.001 -34.439 15.085 1.00 0.00 16 CYS A O 7
ATOM 9684 N N . LYS A 1 17 ? -12.187 -32.361 15.925 1.00 0.00 17 LYS A N 7
ATOM 9685 C CA . LYS A 1 17 ? -12.416 -32.814 17.292 1.00 0.00 17 LYS A CA 7
ATOM 9686 C C . LYS A 1 17 ? -13.803 -33.432 17.435 1.00 0.00 17 LYS A C 7
ATOM 9687 O O . LYS A 1 17 ? -14.117 -34.049 18.453 1.00 0.00 17 LYS A O 7
ATOM 9706 N N . LYS A 1 18 ? -14.630 -33.262 16.409 1.00 0.00 18 LYS A N 7
ATOM 9707 C CA . LYS A 1 18 ? -15.984 -33.804 16.419 1.00 0.00 18 LYS A CA 7
ATOM 9708 C C . LYS A 1 18 ? -15.964 -35.319 16.243 1.00 0.00 18 LYS A C 7
ATOM 9709 O O . LYS A 1 18 ? -16.521 -36.056 17.058 1.00 0.00 18 LYS A O 7
ATOM 9728 N N . CYS A 1 19 ? -15.319 -35.778 15.176 1.00 0.00 19 CYS A N 7
ATOM 9729 C CA . CYS A 1 19 ? -15.226 -37.206 14.893 1.00 0.00 19 CYS A CA 7
ATOM 9730 C C . CYS A 1 19 ? -13.780 -37.683 14.971 1.00 0.00 19 CYS A C 7
ATOM 9731 O O . CYS A 1 19 ? -13.440 -38.752 14.466 1.00 0.00 19 CYS A O 7
ATOM 9738 N N . ASN A 1 20 ? -12.931 -36.881 15.607 1.00 0.00 20 ASN A N 7
ATOM 9739 C CA . ASN A 1 20 ? -11.520 -37.220 15.749 1.00 0.00 20 ASN A CA 7
ATOM 9740 C C . ASN A 1 20 ? -10.918 -37.619 14.405 1.00 0.00 20 ASN A C 7
ATOM 9741 O O . ASN A 1 20 ? -10.002 -38.440 14.341 1.00 0.00 20 ASN A O 7
ATOM 9752 N N . THR A 1 21 ? -11.439 -37.032 13.332 1.00 0.00 21 THR A N 7
ATOM 9753 C CA . THR A 1 21 ? -10.955 -37.326 11.989 1.00 0.00 21 THR A CA 7
ATOM 9754 C C . THR A 1 21 ? -10.169 -36.151 11.419 1.00 0.00 21 THR A C 7
ATOM 9755 O O . THR A 1 21 ? -10.606 -35.003 11.498 1.00 0.00 21 THR A O 7
ATOM 9766 N N . ARG A 1 22 ? -9.008 -36.445 10.843 1.00 0.00 22 ARG A N 7
ATOM 9767 C CA . ARG A 1 22 ? -8.161 -35.412 10.259 1.00 0.00 22 ARG A CA 7
ATOM 9768 C C . ARG A 1 22 ? -8.346 -35.348 8.745 1.00 0.00 22 ARG A C 7
ATOM 9769 O O . ARG A 1 22 ? -8.121 -36.332 8.041 1.00 0.00 22 ARG A O 7
ATOM 9790 N N . SER A 1 23 ? -8.758 -34.185 8.253 1.00 0.00 23 SER A N 7
ATOM 9791 C CA . SER A 1 23 ? -8.978 -33.994 6.824 1.00 0.00 23 SER A CA 7
ATOM 9792 C C . SER A 1 23 ? -8.302 -32.715 6.337 1.00 0.00 23 SER A C 7
ATOM 9793 O O . SER A 1 23 ? -8.275 -31.707 7.042 1.00 0.00 23 SER A O 7
ATOM 9801 N N . SER A 1 24 ? -7.758 -32.766 5.125 1.00 0.00 24 SER A N 7
ATOM 9802 C CA . SER A 1 24 ? -7.079 -31.614 4.544 1.00 0.00 24 SER A CA 7
ATOM 9803 C C . SER A 1 24 ? -8.031 -30.809 3.665 1.00 0.00 24 SER A C 7
ATOM 9804 O O . SER A 1 24 ? -8.894 -31.369 2.989 1.00 0.00 24 SER A O 7
ATOM 9812 N N . HIS A 1 25 ? -7.867 -29.490 3.679 1.00 0.00 25 HIS A N 7
ATOM 9813 C CA . HIS A 1 25 ? -8.711 -28.606 2.883 1.00 0.00 25 HIS A CA 7
ATOM 9814 C C . HIS A 1 25 ? -7.919 -27.398 2.390 1.00 0.00 25 HIS A C 7
ATOM 9815 O O . HIS A 1 25 ? -7.293 -26.688 3.178 1.00 0.00 25 HIS A O 7
ATOM 9829 N N . THR A 1 26 ? -7.950 -27.171 1.080 1.00 0.00 26 THR A N 7
ATOM 9830 C CA . THR A 1 26 ? -7.235 -26.052 0.481 1.00 0.00 26 THR A CA 7
ATOM 9831 C C . THR A 1 26 ? -8.126 -24.819 0.383 1.00 0.00 26 THR A C 7
ATOM 9832 O O . THR A 1 26 ? -9.274 -24.905 -0.052 1.00 0.00 26 THR A O 7
ATOM 9843 N N . MET A 1 27 ? -7.590 -23.673 0.788 1.00 0.00 27 MET A N 7
ATOM 9844 C CA . MET A 1 27 ? -8.338 -22.422 0.743 1.00 0.00 27 MET A CA 7
ATOM 9845 C C . MET A 1 27 ? -7.404 -21.238 0.509 1.00 0.00 27 MET A C 7
ATOM 9846 O O . MET A 1 27 ? -6.199 -21.332 0.740 1.00 0.00 27 MET A O 7
ATOM 9860 N N . SER A 1 28 ? -7.969 -20.126 0.049 1.00 0.00 28 SER A N 7
ATOM 9861 C CA . SER A 1 28 ? -7.186 -18.926 -0.220 1.00 0.00 28 SER A CA 7
ATOM 9862 C C . SER A 1 28 ? -6.391 -18.508 1.013 1.00 0.00 28 SER A C 7
ATOM 9863 O O . SER A 1 28 ? -6.953 -18.301 2.088 1.00 0.00 28 SER A O 7
ATOM 9871 N N . LYS A 1 29 ? -5.078 -18.387 0.849 1.00 0.00 29 LYS A N 7
ATOM 9872 C CA . LYS A 1 29 ? -4.202 -17.993 1.947 1.00 0.00 29 LYS A CA 7
ATOM 9873 C C . LYS A 1 29 ? -4.574 -16.609 2.468 1.00 0.00 29 LYS A C 7
ATOM 9874 O O . LYS A 1 29 ? -4.522 -16.355 3.672 1.00 0.00 29 LYS A O 7
ATOM 9893 N N . GLN A 1 30 ? -4.948 -15.718 1.556 1.00 0.00 30 GLN A N 7
ATOM 9894 C CA . GLN A 1 30 ? -5.329 -14.360 1.925 1.00 0.00 30 GLN A CA 7
ATOM 9895 C C . GLN A 1 30 ? -6.654 -14.352 2.680 1.00 0.00 30 GLN A C 7
ATOM 9896 O O . GLN A 1 30 ? -6.830 -13.601 3.638 1.00 0.00 30 GLN A O 7
ATOM 9910 N N . ALA A 1 31 ? -7.585 -15.193 2.240 1.00 0.00 31 ALA A N 7
ATOM 9911 C CA . ALA A 1 31 ? -8.894 -15.284 2.875 1.00 0.00 31 ALA A CA 7
ATOM 9912 C C . ALA A 1 31 ? -8.798 -15.968 4.234 1.00 0.00 31 ALA A C 7
ATOM 9913 O O . ALA A 1 31 ? -9.565 -15.664 5.148 1.00 0.00 31 ALA A O 7
ATOM 9920 N N . TYR A 1 32 ? -7.854 -16.893 4.360 1.00 0.00 32 TYR A N 7
ATOM 9921 C CA . TYR A 1 32 ? -7.660 -17.623 5.608 1.00 0.00 32 TYR A CA 7
ATOM 9922 C C . TYR A 1 32 ? -6.894 -16.778 6.620 1.00 0.00 32 TYR A C 7
ATOM 9923 O O . TYR A 1 32 ? -7.283 -16.679 7.783 1.00 0.00 32 TYR A O 7
ATOM 9941 N N . GLU A 1 33 ? -5.802 -16.169 6.168 1.00 0.00 33 GLU A N 7
ATOM 9942 C CA . GLU A 1 33 ? -4.980 -15.332 7.034 1.00 0.00 33 GLU A CA 7
ATOM 9943 C C . GLU A 1 33 ? -5.693 -14.024 7.362 1.00 0.00 33 GLU A C 7
ATOM 9944 O O . GLU A 1 33 ? -5.603 -13.518 8.481 1.00 0.00 33 GLU A O 7
ATOM 9956 N N . LYS A 1 34 ? -6.401 -13.480 6.377 1.00 0.00 34 LYS A N 7
ATOM 9957 C CA . LYS A 1 34 ? -7.131 -12.231 6.559 1.00 0.00 34 LYS A CA 7
ATOM 9958 C C . LYS A 1 34 ? -8.557 -12.352 6.032 1.00 0.00 34 LYS A C 7
ATOM 9959 O O . LYS A 1 34 ? -8.908 -11.749 5.019 1.00 0.00 34 LYS A O 7
ATOM 9978 N N . GLY A 1 35 ? -9.375 -13.136 6.727 1.00 0.00 35 GLY A N 7
ATOM 9979 C CA . GLY A 1 35 ? -10.754 -13.321 6.314 1.00 0.00 35 GLY A CA 7
ATOM 9980 C C . GLY A 1 35 ? -11.391 -14.541 6.950 1.00 0.00 35 GLY A C 7
ATOM 9981 O O . GLY A 1 35 ? -10.821 -15.147 7.857 1.00 0.00 35 GLY A O 7
ATOM 9985 N N . THR A 1 36 ? -12.579 -14.901 6.474 1.00 0.00 36 THR A N 7
ATOM 9986 C CA . THR A 1 36 ? -13.296 -16.055 7.003 1.00 0.00 36 THR A CA 7
ATOM 9987 C C . THR A 1 36 ? -13.147 -17.263 6.086 1.00 0.00 36 THR A C 7
ATOM 9988 O O . THR A 1 36 ? -13.167 -17.132 4.862 1.00 0.00 36 THR A O 7
ATOM 9999 N N . VAL A 1 37 ? -12.999 -18.440 6.685 1.00 0.00 37 VAL A N 7
ATOM 10000 C CA . VAL A 1 37 ? -12.849 -19.673 5.921 1.00 0.00 37 VAL A CA 7
ATOM 10001 C C . VAL A 1 37 ? -13.632 -20.815 6.560 1.00 0.00 37 VAL A C 7
ATOM 10002 O O . VAL A 1 37 ? -13.541 -21.046 7.767 1.00 0.00 37 VAL A O 7
ATOM 10015 N N . LEU A 1 38 ? -14.402 -21.525 5.744 1.00 0.00 38 LEU A N 7
ATOM 10016 C CA . LEU A 1 38 ? -15.203 -22.644 6.229 1.00 0.00 38 LEU A CA 7
ATOM 10017 C C . LEU A 1 38 ? -14.840 -23.932 5.496 1.00 0.00 38 LEU A C 7
ATOM 10018 O O . LEU A 1 38 ? -14.818 -23.972 4.265 1.00 0.00 38 LEU A O 7
ATOM 10034 N N . ILE A 1 39 ? -14.557 -24.982 6.259 1.00 0.00 39 ILE A N 7
ATOM 10035 C CA . ILE A 1 39 ? -14.198 -26.271 5.682 1.00 0.00 39 ILE A CA 7
ATOM 10036 C C . ILE A 1 39 ? -15.163 -27.362 6.131 1.00 0.00 39 ILE A C 7
ATOM 10037 O O . ILE A 1 39 ? -15.548 -27.423 7.299 1.00 0.00 39 ILE A O 7
ATOM 10053 N N . SER A 1 40 ? -15.550 -28.225 5.196 1.00 0.00 40 SER A N 7
ATOM 10054 C CA . SER A 1 40 ? -16.472 -29.314 5.495 1.00 0.00 40 SER A CA 7
ATOM 10055 C C . SER A 1 40 ? -15.726 -30.638 5.621 1.00 0.00 40 SER A C 7
ATOM 10056 O O . SER A 1 40 ? -14.924 -30.996 4.758 1.00 0.00 40 SER A O 7
ATOM 10064 N N . CYS A 1 41 ? -15.997 -31.362 6.702 1.00 0.00 41 CYS A N 7
ATOM 10065 C CA . CYS A 1 41 ? -15.351 -32.647 6.942 1.00 0.00 41 CYS A CA 7
ATOM 10066 C C . CYS A 1 41 ? -16.115 -33.776 6.258 1.00 0.00 41 CYS A C 7
ATOM 10067 O O . CYS A 1 41 ? -17.299 -33.999 6.509 1.00 0.00 41 CYS A O 7
ATOM 10074 N N . PRO A 1 42 ? -15.423 -34.506 5.370 1.00 0.00 42 PRO A N 7
ATOM 10075 C CA . PRO A 1 42 ? -16.017 -35.623 4.630 1.00 0.00 42 PRO A CA 7
ATOM 10076 C C . PRO A 1 42 ? -16.316 -36.819 5.527 1.00 0.00 42 PRO A C 7
ATOM 10077 O O . PRO A 1 42 ? -16.905 -37.807 5.086 1.00 0.00 42 PRO A O 7
ATOM 10088 N N . HIS A 1 43 ? -15.906 -36.724 6.788 1.00 0.00 43 HIS A N 7
ATOM 10089 C CA . HIS A 1 43 ? -16.132 -37.799 7.748 1.00 0.00 43 HIS A CA 7
ATOM 10090 C C . HIS A 1 43 ? -17.485 -37.640 8.434 1.00 0.00 43 HIS A C 7
ATOM 10091 O O . HIS A 1 43 ? -18.411 -38.414 8.188 1.00 0.00 43 HIS A O 7
ATOM 10105 N N . CYS A 1 44 ? -17.592 -36.633 9.293 1.00 0.00 44 CYS A N 7
ATOM 10106 C CA . CYS A 1 44 ? -18.832 -36.374 10.016 1.00 0.00 44 CYS A CA 7
ATOM 10107 C C . CYS A 1 44 ? -19.819 -35.604 9.144 1.00 0.00 44 CYS A C 7
ATOM 10108 O O . CYS A 1 44 ? -21.007 -35.522 9.456 1.00 0.00 44 CYS A O 7
ATOM 10115 N N . LYS A 1 45 ? -19.319 -35.039 8.051 1.00 0.00 45 LYS A N 7
ATOM 10116 C CA . LYS A 1 45 ? -20.154 -34.275 7.133 1.00 0.00 45 LYS A CA 7
ATOM 10117 C C . LYS A 1 45 ? -20.701 -33.022 7.809 1.00 0.00 45 LYS A C 7
ATOM 10118 O O . LYS A 1 45 ? -21.838 -33.004 8.280 1.00 0.00 45 LYS A O 7
ATOM 10137 N N . VAL A 1 46 ? -19.884 -31.974 7.853 1.00 0.00 46 VAL A N 7
ATOM 10138 C CA . VAL A 1 46 ? -20.286 -30.716 8.469 1.00 0.00 46 VAL A CA 7
ATOM 10139 C C . VAL A 1 46 ? -19.205 -29.653 8.306 1.00 0.00 46 VAL A C 7
ATOM 10140 O O . VAL A 1 46 ? -18.016 -29.967 8.247 1.00 0.00 46 VAL A O 7
ATOM 10153 N N . ARG A 1 47 ? -19.626 -28.395 8.235 1.00 0.00 47 ARG A N 7
ATOM 10154 C CA . ARG A 1 47 ? -18.693 -27.285 8.078 1.00 0.00 47 ARG A CA 7
ATOM 10155 C C . ARG A 1 47 ? -18.317 -26.696 9.434 1.00 0.00 47 ARG A C 7
ATOM 10156 O O . ARG A 1 47 ? -19.139 -26.641 10.349 1.00 0.00 47 ARG A O 7
ATOM 10177 N N . HIS A 1 48 ? -17.068 -26.256 9.556 1.00 0.00 48 HIS A N 7
ATOM 10178 C CA . HIS A 1 48 ? -16.583 -25.670 10.801 1.00 0.00 48 HIS A CA 7
ATOM 10179 C C . HIS A 1 48 ? -15.717 -24.445 10.523 1.00 0.00 48 HIS A C 7
ATOM 10180 O O . HIS A 1 48 ? -15.066 -24.355 9.481 1.00 0.00 48 HIS A O 7
ATOM 10194 N N . LEU A 1 49 ? -15.715 -23.503 11.460 1.00 0.00 49 LEU A N 7
ATOM 10195 C CA . LEU A 1 49 ? -14.930 -22.282 11.316 1.00 0.00 49 LEU A CA 7
ATOM 10196 C C . LEU A 1 49 ? -13.489 -22.505 11.764 1.00 0.00 49 LEU A C 7
ATOM 10197 O O . LEU A 1 49 ? -13.240 -23.103 12.811 1.00 0.00 49 LEU A O 7
ATOM 10213 N N . ILE A 1 50 ? -12.545 -22.018 10.966 1.00 0.00 50 ILE A N 7
ATOM 10214 C CA . ILE A 1 50 ? -11.130 -22.161 11.283 1.00 0.00 50 ILE A CA 7
ATOM 10215 C C . ILE A 1 50 ? -10.503 -20.813 11.622 1.00 0.00 50 ILE A C 7
ATOM 10216 O O . ILE A 1 50 ? -10.020 -20.604 12.735 1.00 0.00 50 ILE A O 7
ATOM 10232 N N . ALA A 1 51 ? -10.516 -19.901 10.656 1.00 0.00 51 ALA A N 7
ATOM 10233 C CA . ALA A 1 51 ? -9.952 -18.571 10.853 1.00 0.00 51 ALA A CA 7
ATOM 10234 C C . ALA A 1 51 ? -10.993 -17.489 10.588 1.00 0.00 51 ALA A C 7
ATOM 10235 O O . ALA A 1 51 ? -11.268 -17.148 9.437 1.00 0.00 51 ALA A O 7
ATOM 10242 N N . ASP A 1 52 ? -11.569 -16.953 11.658 1.00 0.00 52 ASP A N 7
ATOM 10243 C CA . ASP A 1 52 ? -12.581 -15.909 11.540 1.00 0.00 52 ASP A CA 7
ATOM 10244 C C . ASP A 1 52 ? -11.948 -14.525 11.650 1.00 0.00 52 ASP A C 7
ATOM 10245 O O . ASP A 1 52 ? -11.332 -14.191 12.662 1.00 0.00 52 ASP A O 7
ATOM 10254 N N . HIS A 1 53 ? -12.103 -13.724 10.600 1.00 0.00 53 HIS A N 7
ATOM 10255 C CA . HIS A 1 53 ? -11.546 -12.376 10.578 1.00 0.00 53 HIS A CA 7
ATOM 10256 C C . HIS A 1 53 ? -12.624 -11.349 10.248 1.00 0.00 53 HIS A C 7
ATOM 10257 O O . HIS A 1 53 ? -12.628 -10.242 10.789 1.00 0.00 53 HIS A O 7
ATOM 10271 N N . LEU A 1 54 ? -13.537 -11.721 9.358 1.00 0.00 54 LEU A N 7
ATOM 10272 C CA . LEU A 1 54 ? -14.621 -10.831 8.955 1.00 0.00 54 LEU A CA 7
ATOM 10273 C C . LEU A 1 54 ? -15.696 -10.758 10.035 1.00 0.00 54 LEU A C 7
ATOM 10274 O O . LEU A 1 54 ? -16.623 -9.953 9.951 1.00 0.00 54 LEU A O 7
ATOM 10290 N N . LYS A 1 55 ? -15.564 -11.604 11.052 1.00 0.00 55 LYS A N 7
ATOM 10291 C CA . LYS A 1 55 ? -16.520 -11.634 12.152 1.00 0.00 55 LYS A CA 7
ATOM 10292 C C . LYS A 1 55 ? -17.951 -11.699 11.626 1.00 0.00 55 LYS A C 7
ATOM 10293 O O . LYS A 1 55 ? -18.812 -10.926 12.048 1.00 0.00 55 LYS A O 7
ATOM 10312 N N . ILE A 1 56 ? -18.198 -12.625 10.706 1.00 0.00 56 ILE A N 7
ATOM 10313 C CA . ILE A 1 56 ? -19.525 -12.791 10.126 1.00 0.00 56 ILE A CA 7
ATOM 10314 C C . ILE A 1 56 ? -20.467 -13.491 11.100 1.00 0.00 56 ILE A C 7
ATOM 10315 O O . ILE A 1 56 ? -21.576 -13.021 11.354 1.00 0.00 56 ILE A O 7
ATOM 10331 N N . PHE A 1 57 ? -20.016 -14.617 11.644 1.00 0.00 57 PHE A N 7
ATOM 10332 C CA . PHE A 1 57 ? -20.819 -15.382 12.591 1.00 0.00 57 PHE A CA 7
ATOM 10333 C C . PHE A 1 57 ? -20.740 -14.772 13.988 1.00 0.00 57 PHE A C 7
ATOM 10334 O O . PHE A 1 57 ? -21.456 -15.187 14.900 1.00 0.00 57 PHE A O 7
ATOM 10351 N N . HIS A 1 58 ? -19.864 -13.785 14.148 1.00 0.00 58 HIS A N 7
ATOM 10352 C CA . HIS A 1 58 ? -19.690 -13.118 15.433 1.00 0.00 58 HIS A CA 7
ATOM 10353 C C . HIS A 1 58 ? -21.004 -12.502 15.907 1.00 0.00 58 HIS A C 7
ATOM 10354 O O . HIS A 1 58 ? -21.256 -12.402 17.107 1.00 0.00 58 HIS A O 7
ATOM 10368 N N . ASP A 1 59 ? -21.835 -12.091 14.956 1.00 0.00 59 ASP A N 7
ATOM 10369 C CA . ASP A 1 59 ? -23.123 -11.485 15.276 1.00 0.00 59 ASP A CA 7
ATOM 10370 C C . ASP A 1 59 ? -24.203 -12.552 15.424 1.00 0.00 59 ASP A C 7
ATOM 10371 O O . ASP A 1 59 ? -25.386 -12.238 15.558 1.00 0.00 59 ASP A O 7
ATOM 10380 N N . HIS A 1 60 ? -23.789 -13.815 15.396 1.00 0.00 60 HIS A N 7
ATOM 10381 C CA . HIS A 1 60 ? -24.722 -14.928 15.526 1.00 0.00 60 HIS A CA 7
ATOM 10382 C C . HIS A 1 60 ? -26.068 -14.587 14.893 1.00 0.00 60 HIS A C 7
ATOM 10383 O O . HIS A 1 60 ? -27.118 -14.759 15.513 1.00 0.00 60 HIS A O 7
ATOM 10397 N N . HIS A 1 61 ? -26.029 -14.100 13.657 1.00 0.00 61 HIS A N 7
ATOM 10398 C CA . HIS A 1 61 ? -27.245 -13.734 12.940 1.00 0.00 61 HIS A CA 7
ATOM 10399 C C . HIS A 1 61 ? -27.159 -14.148 11.475 1.00 0.00 61 HIS A C 7
ATOM 10400 O O . HIS A 1 61 ? -27.980 -13.740 10.654 1.00 0.00 61 HIS A O 7
ATOM 10414 N N . VAL A 1 62 ? -26.158 -14.961 11.153 1.00 0.00 62 VAL A N 7
ATOM 10415 C CA . VAL A 1 62 ? -25.964 -15.431 9.786 1.00 0.00 62 VAL A CA 7
ATOM 10416 C C . VAL A 1 62 ? -25.645 -16.922 9.758 1.00 0.00 62 VAL A C 7
ATOM 10417 O O . VAL A 1 62 ? -24.828 -17.409 10.540 1.00 0.00 62 VAL A O 7
ATOM 10430 N N . THR A 1 63 ? -26.295 -17.644 8.850 1.00 0.00 63 THR A N 7
ATOM 10431 C CA . THR A 1 63 ? -26.082 -19.079 8.719 1.00 0.00 63 THR A CA 7
ATOM 10432 C C . THR A 1 63 ? -25.191 -19.396 7.524 1.00 0.00 63 THR A C 7
ATOM 10433 O O . THR A 1 63 ? -25.051 -18.585 6.609 1.00 0.00 63 THR A O 7
ATOM 10444 N N . VAL A 1 64 ? -24.589 -20.582 7.538 1.00 0.00 64 VAL A N 7
ATOM 10445 C CA . VAL A 1 64 ? -23.712 -21.007 6.454 1.00 0.00 64 VAL A CA 7
ATOM 10446 C C . VAL A 1 64 ? -24.427 -20.936 5.109 1.00 0.00 64 VAL A C 7
ATOM 10447 O O . VAL A 1 64 ? -23.865 -20.465 4.121 1.00 0.00 64 VAL A O 7
ATOM 10460 N N . GLU A 1 65 ? -25.670 -21.407 5.080 1.00 0.00 65 GLU A N 7
ATOM 10461 C CA . GLU A 1 65 ? -26.461 -21.398 3.855 1.00 0.00 65 GLU A CA 7
ATOM 10462 C C . GLU A 1 65 ? -26.614 -19.978 3.318 1.00 0.00 65 GLU A C 7
ATOM 10463 O O . GLU A 1 65 ? -26.588 -19.756 2.108 1.00 0.00 65 GLU A O 7
ATOM 10475 N N . GLN A 1 66 ? -26.774 -19.021 4.227 1.00 0.00 66 GLN A N 7
ATOM 10476 C CA . GLN A 1 66 ? -26.933 -17.623 3.844 1.00 0.00 66 GLN A CA 7
ATOM 10477 C C . GLN A 1 66 ? -25.678 -17.102 3.152 1.00 0.00 66 GLN A C 7
ATOM 10478 O O . GLN A 1 66 ? -25.757 -16.432 2.122 1.00 0.00 66 GLN A O 7
ATOM 10492 N N . LEU A 1 67 ? -24.520 -17.415 3.724 1.00 0.00 67 LEU A N 7
ATOM 10493 C CA . LEU A 1 67 ? -23.247 -16.978 3.162 1.00 0.00 67 LEU A CA 7
ATOM 10494 C C . LEU A 1 67 ? -23.094 -17.457 1.722 1.00 0.00 67 LEU A C 7
ATOM 10495 O O . LEU A 1 67 ? -22.546 -16.750 0.877 1.00 0.00 67 LEU A O 7
ATOM 10511 N N . MET A 1 68 ? -23.584 -18.662 1.450 1.00 0.00 68 MET A N 7
ATOM 10512 C CA . MET A 1 68 ? -23.504 -19.234 0.111 1.00 0.00 68 MET A CA 7
ATOM 10513 C C . MET A 1 68 ? -24.306 -18.402 -0.885 1.00 0.00 68 MET A C 7
ATOM 10514 O O . MET A 1 68 ? -23.835 -18.104 -1.983 1.00 0.00 68 MET A O 7
ATOM 10528 N N . LYS A 1 69 ? -25.520 -18.028 -0.494 1.00 0.00 69 LYS A N 7
ATOM 10529 C CA . LYS A 1 69 ? -26.388 -17.229 -1.351 1.00 0.00 69 LYS A CA 7
ATOM 10530 C C . LYS A 1 69 ? -25.751 -15.878 -1.662 1.00 0.00 69 LYS A C 7
ATOM 10531 O O . LYS A 1 69 ? -26.028 -15.274 -2.697 1.00 0.00 69 LYS A O 7
ATOM 10550 N N . ALA A 1 70 ? -24.895 -15.411 -0.759 1.00 0.00 70 ALA A N 7
ATOM 10551 C CA . ALA A 1 70 ? -24.216 -14.133 -0.939 1.00 0.00 70 ALA A CA 7
ATOM 10552 C C . ALA A 1 70 ? -23.045 -14.265 -1.907 1.00 0.00 70 ALA A C 7
ATOM 10553 O O . ALA A 1 70 ? -22.844 -13.414 -2.771 1.00 0.00 70 ALA A O 7
ATOM 10560 N N . ASN A 1 71 ? -22.276 -15.339 -1.755 1.00 0.00 71 ASN A N 7
ATOM 10561 C CA . ASN A 1 71 ? -21.124 -15.581 -2.616 1.00 0.00 71 ASN A CA 7
ATOM 10562 C C . ASN A 1 71 ? -21.550 -15.693 -4.076 1.00 0.00 71 ASN A C 7
ATOM 10563 O O . ASN A 1 71 ? -21.233 -14.830 -4.894 1.00 0.00 71 ASN A O 7
ATOM 10574 N N . GLY A 1 72 ? -22.271 -16.763 -4.397 1.00 0.00 72 GLY A N 7
ATOM 10575 C CA . GLY A 1 72 ? -22.730 -16.968 -5.758 1.00 0.00 72 GLY A CA 7
ATOM 10576 C C . GLY A 1 72 ? -21.984 -18.086 -6.459 1.00 0.00 72 GLY A C 7
ATOM 10577 O O . GLY A 1 72 ? -21.928 -18.128 -7.688 1.00 0.00 72 GLY A O 7
ATOM 10581 N N . GLU A 1 73 ? -21.407 -18.992 -5.676 1.00 0.00 73 GLU A N 7
ATOM 10582 C CA . GLU A 1 73 ? -20.658 -20.114 -6.230 1.00 0.00 73 GLU A CA 7
ATOM 10583 C C . GLU A 1 73 ? -21.489 -20.864 -7.267 1.00 0.00 73 GLU A C 7
ATOM 10584 O O . GLU A 1 73 ? -22.603 -21.304 -6.983 1.00 0.00 73 GLU A O 7
ATOM 10596 N N . GLN A 1 74 ? -20.939 -21.005 -8.469 1.00 0.00 74 GLN A N 7
ATOM 10597 C CA . GLN A 1 74 ? -21.630 -21.700 -9.548 1.00 0.00 74 GLN A CA 7
ATOM 10598 C C . GLN A 1 74 ? -21.193 -23.159 -9.624 1.00 0.00 74 GLN A C 7
ATOM 10599 O O . GLN A 1 74 ? -21.997 -24.045 -9.914 1.00 0.00 74 GLN A O 7
ATOM 10613 N N . VAL A 1 75 ? -19.912 -23.402 -9.361 1.00 0.00 75 VAL A N 7
ATOM 10614 C CA . VAL A 1 75 ? -19.368 -24.754 -9.399 1.00 0.00 75 VAL A CA 7
ATOM 10615 C C . VAL A 1 75 ? -20.202 -25.706 -8.550 1.00 0.00 75 VAL A C 7
ATOM 10616 O O . VAL A 1 75 ? -20.686 -25.338 -7.480 1.00 0.00 75 VAL A O 7
ATOM 10629 N N . SER A 1 76 ? -20.365 -26.934 -9.034 1.00 0.00 76 SER A N 7
ATOM 10630 C CA . SER A 1 76 ? -21.144 -27.939 -8.320 1.00 0.00 76 SER A CA 7
ATOM 10631 C C . SER A 1 76 ? -20.259 -29.105 -7.889 1.00 0.00 76 SER A C 7
ATOM 10632 O O . SER A 1 76 ? -20.547 -29.784 -6.903 1.00 0.00 76 SER A O 7
ATOM 10640 N N . GLN A 1 77 ? -19.183 -29.331 -8.634 1.00 0.00 77 GLN A N 7
ATOM 10641 C CA . GLN A 1 77 ? -18.256 -30.415 -8.330 1.00 0.00 77 GLN A CA 7
ATOM 10642 C C . GLN A 1 77 ? -17.118 -29.925 -7.441 1.00 0.00 77 GLN A C 7
ATOM 10643 O O . GLN A 1 77 ? -15.947 -30.188 -7.715 1.00 0.00 77 GLN A O 7
ATOM 10657 N N . ASP A 1 78 ? -17.469 -29.210 -6.378 1.00 0.00 78 ASP A N 7
ATOM 10658 C CA . ASP A 1 78 ? -16.477 -28.684 -5.448 1.00 0.00 78 ASP A CA 7
ATOM 10659 C C . ASP A 1 78 ? -16.501 -29.455 -4.133 1.00 0.00 78 ASP A C 7
ATOM 10660 O O . ASP A 1 78 ? -17.513 -30.055 -3.771 1.00 0.00 78 ASP A O 7
ATOM 10669 N N . VAL A 1 79 ? -15.378 -29.436 -3.421 1.00 0.00 79 VAL A N 7
ATOM 10670 C CA . VAL A 1 79 ? -15.270 -30.134 -2.145 1.00 0.00 79 VAL A CA 7
ATOM 10671 C C . VAL A 1 79 ? -16.351 -29.672 -1.173 1.00 0.00 79 VAL A C 7
ATOM 10672 O O . VAL A 1 79 ? -16.988 -30.485 -0.505 1.00 0.00 79 VAL A O 7
ATOM 10685 N N . GLY A 1 80 ? -16.552 -28.360 -1.100 1.00 0.00 80 GLY A N 7
ATOM 10686 C CA . GLY A 1 80 ? -17.556 -27.812 -0.207 1.00 0.00 80 GLY A CA 7
ATOM 10687 C C . GLY A 1 80 ? -17.048 -26.616 0.572 1.00 0.00 80 GLY A C 7
ATOM 10688 O O . GLY A 1 80 ? -17.793 -25.668 0.823 1.00 0.00 80 GLY A O 7
ATOM 10692 N N . ASP A 1 81 ? -15.778 -26.659 0.958 1.00 0.00 81 ASP A N 7
ATOM 10693 C CA . ASP A 1 81 ? -15.171 -25.570 1.715 1.00 0.00 81 ASP A CA 7
ATOM 10694 C C . ASP A 1 81 ? -15.290 -24.251 0.959 1.00 0.00 81 ASP A C 7
ATOM 10695 O O . ASP A 1 81 ? -15.175 -24.213 -0.267 1.00 0.00 81 ASP A O 7
ATOM 10704 N N . LEU A 1 82 ? -15.522 -23.171 1.697 1.00 0.00 82 LEU A N 7
ATOM 10705 C CA . LEU A 1 82 ? -15.657 -21.848 1.096 1.00 0.00 82 LEU A CA 7
ATOM 10706 C C . LEU A 1 82 ? -14.645 -20.874 1.689 1.00 0.00 82 LEU A C 7
ATOM 10707 O O . LEU A 1 82 ? -14.039 -21.149 2.725 1.00 0.00 82 LEU A O 7
ATOM 10723 N N . GLU A 1 83 ? -14.468 -19.735 1.027 1.00 0.00 83 GLU A N 7
ATOM 10724 C CA . GLU A 1 83 ? -13.529 -18.720 1.490 1.00 0.00 83 GLU A CA 7
ATOM 10725 C C . GLU A 1 83 ? -14.081 -17.318 1.248 1.00 0.00 83 GLU A C 7
ATOM 10726 O O . GLU A 1 83 ? -14.663 -17.041 0.199 1.00 0.00 83 GLU A O 7
ATOM 10738 N N . PHE A 1 84 ? -13.893 -16.438 2.225 1.00 0.00 84 PHE A N 7
ATOM 10739 C CA . PHE A 1 84 ? -14.372 -15.065 2.120 1.00 0.00 84 PHE A CA 7
ATOM 10740 C C . PHE A 1 84 ? -13.254 -14.073 2.427 1.00 0.00 84 PHE A C 7
ATOM 10741 O O . PHE A 1 84 ? -12.617 -14.146 3.477 1.00 0.00 84 PHE A O 7
ATOM 10758 N N . GLU A 1 85 ? -13.021 -13.148 1.501 1.00 0.00 85 GLU A N 7
ATOM 10759 C CA . GLU A 1 85 ? -11.979 -12.143 1.672 1.00 0.00 85 GLU A CA 7
ATOM 10760 C C . GLU A 1 85 ? -12.582 -10.744 1.764 1.00 0.00 85 GLU A C 7
ATOM 10761 O O . GLU A 1 85 ? -11.973 -9.829 2.320 1.00 0.00 85 GLU A O 7
ATOM 10773 N N . ASP A 1 86 ? -13.781 -10.586 1.214 1.00 0.00 86 ASP A N 7
ATOM 10774 C CA . ASP A 1 86 ? -14.467 -9.299 1.234 1.00 0.00 86 ASP A CA 7
ATOM 10775 C C . ASP A 1 86 ? -15.979 -9.491 1.314 1.00 0.00 86 ASP A C 7
ATOM 10776 O O . ASP A 1 86 ? -16.663 -9.540 0.291 1.00 0.00 86 ASP A O 7
ATOM 10785 N N . ILE A 1 87 ? -16.492 -9.600 2.535 1.00 0.00 87 ILE A N 7
ATOM 10786 C CA . ILE A 1 87 ? -17.922 -9.786 2.747 1.00 0.00 87 ILE A CA 7
ATOM 10787 C C . ILE A 1 87 ? -18.731 -8.736 1.994 1.00 0.00 87 ILE A C 7
ATOM 10788 O O . ILE A 1 87 ? -18.249 -7.646 1.689 1.00 0.00 87 ILE A O 7
ATOM 10804 N N . PRO A 1 88 ? -19.994 -9.070 1.687 1.00 0.00 88 PRO A N 7
ATOM 10805 C CA . PRO A 1 88 ? -20.898 -8.169 0.968 1.00 0.00 88 PRO A CA 7
ATOM 10806 C C . PRO A 1 88 ? -21.317 -6.971 1.814 1.00 0.00 88 PRO A C 7
ATOM 10807 O O . PRO A 1 88 ? -20.776 -6.744 2.896 1.00 0.00 88 PRO A O 7
ATOM 10818 N N . ASP A 1 89 ? -22.283 -6.209 1.314 1.00 0.00 89 ASP A N 7
ATOM 10819 C CA . ASP A 1 89 ? -22.776 -5.035 2.025 1.00 0.00 89 ASP A CA 7
ATOM 10820 C C . ASP A 1 89 ? -24.178 -5.280 2.572 1.00 0.00 89 ASP A C 7
ATOM 10821 O O . ASP A 1 89 ? -24.625 -4.594 3.492 1.00 0.00 89 ASP A O 7
ATOM 10830 N N . SER A 1 90 ? -24.868 -6.261 2.000 1.00 0.00 90 SER A N 7
ATOM 10831 C CA . SER A 1 90 ? -26.222 -6.594 2.428 1.00 0.00 90 SER A CA 7
ATOM 10832 C C . SER A 1 90 ? -26.206 -7.310 3.775 1.00 0.00 90 SER A C 7
ATOM 10833 O O . SER A 1 90 ? -27.149 -7.201 4.560 1.00 0.00 90 SER A O 7
ATOM 10841 N N . LEU A 1 91 ? -25.129 -8.042 4.035 1.00 0.00 91 LEU A N 7
ATOM 10842 C CA . LEU A 1 91 ? -24.989 -8.777 5.288 1.00 0.00 91 LEU A CA 7
ATOM 10843 C C . LEU A 1 91 ? -24.688 -7.830 6.444 1.00 0.00 91 LEU A C 7
ATOM 10844 O O . LEU A 1 91 ? -25.426 -7.781 7.429 1.00 0.00 91 LEU A O 7
ATOM 10860 N N . LYS A 1 92 ? -23.600 -7.077 6.318 1.00 0.00 92 LYS A N 7
ATOM 10861 C CA . LYS A 1 92 ? -23.203 -6.127 7.351 1.00 0.00 92 LYS A CA 7
ATOM 10862 C C . LYS A 1 92 ? -24.340 -5.162 7.669 1.00 0.00 92 LYS A C 7
ATOM 10863 O O . LYS A 1 92 ? -24.472 -4.694 8.800 1.00 0.00 92 LYS A O 7
ATOM 10882 N N . ASP A 1 93 ? -25.159 -4.868 6.665 1.00 0.00 93 ASP A N 7
ATOM 10883 C CA . ASP A 1 93 ? -26.286 -3.960 6.839 1.00 0.00 93 ASP A CA 7
ATOM 10884 C C . ASP A 1 93 ? -27.355 -4.584 7.731 1.00 0.00 93 ASP A C 7
ATOM 10885 O O . ASP A 1 93 ? -28.102 -3.879 8.409 1.00 0.00 93 ASP A O 7
ATOM 10894 N N . VAL A 1 94 ? -27.421 -5.912 7.725 1.00 0.00 94 VAL A N 7
ATOM 10895 C CA . VAL A 1 94 ? -28.398 -6.632 8.533 1.00 0.00 94 VAL A CA 7
ATOM 10896 C C . VAL A 1 94 ? -27.973 -6.678 9.996 1.00 0.00 94 VAL A C 7
ATOM 10897 O O . VAL A 1 94 ? -28.811 -6.768 10.895 1.00 0.00 94 VAL A O 7
ATOM 10910 N N . LEU A 1 95 ? -26.667 -6.616 10.230 1.00 0.00 95 LEU A N 7
ATOM 10911 C CA . LEU A 1 95 ? -26.129 -6.650 11.585 1.00 0.00 95 LEU A CA 7
ATOM 10912 C C . LEU A 1 95 ? -26.271 -5.290 12.262 1.00 0.00 95 LEU A C 7
ATOM 10913 O O . LEU A 1 95 ? -26.372 -5.202 13.485 1.00 0.00 95 LEU A O 7
ATOM 10929 N N . GLY A 1 96 ? -26.280 -4.232 11.456 1.00 0.00 96 GLY A N 7
ATOM 10930 C CA . GLY A 1 96 ? -26.412 -2.891 11.995 1.00 0.00 96 GLY A CA 7
ATOM 10931 C C . GLY A 1 96 ? -27.799 -2.317 11.786 1.00 0.00 96 GLY A C 7
ATOM 10932 O O . GLY A 1 96 ? -27.957 -1.112 11.590 1.00 0.00 96 GLY A O 7
ATOM 10936 N N . LYS A 1 97 ? -28.808 -3.181 11.826 1.00 0.00 97 LYS A N 7
ATOM 10937 C CA . LYS A 1 97 ? -30.189 -2.754 11.639 1.00 0.00 97 LYS A CA 7
ATOM 10938 C C . LYS A 1 97 ? -30.857 -2.468 12.981 1.00 0.00 97 LYS A C 7
ATOM 10939 O O . LYS A 1 97 ? -31.768 -1.645 13.069 1.00 0.00 97 LYS A O 7
ATOM 10958 N N . TYR A 1 98 ? -30.397 -3.152 14.023 1.00 0.00 98 TYR A N 7
ATOM 10959 C CA . TYR A 1 98 ? -30.950 -2.973 15.360 1.00 0.00 98 TYR A CA 7
ATOM 10960 C C . TYR A 1 98 ? -30.893 -1.507 15.780 1.00 0.00 98 TYR A C 7
ATOM 10961 O O . TYR A 1 98 ? -31.903 -0.923 16.173 1.00 0.00 98 TYR A O 7
ATOM 10979 N N . ALA A 1 99 ? -29.705 -0.919 15.693 1.00 0.00 99 ALA A N 7
ATOM 10980 C CA . ALA A 1 99 ? -29.515 0.479 16.061 1.00 0.00 99 ALA A CA 7
ATOM 10981 C C . ALA A 1 99 ? -29.924 1.407 14.922 1.00 0.00 99 ALA A C 7
ATOM 10982 O O . ALA A 1 99 ? -29.735 1.086 13.749 1.00 0.00 99 ALA A O 7
ATOM 10989 N N . LYS A 1 100 ? -30.484 2.558 15.276 1.00 0.00 100 LYS A N 7
ATOM 10990 C CA . LYS A 1 100 ? -30.919 3.535 14.284 1.00 0.00 100 LYS A CA 7
ATOM 10991 C C . LYS A 1 100 ? -31.176 4.891 14.932 1.00 0.00 100 LYS A C 7
ATOM 10992 O O . LYS A 1 100 ? -31.457 4.976 16.128 1.00 0.00 100 LYS A O 7
ATOM 11012 N N . GLY A 1 1 ? 0.117 1.243 1.776 1.00 0.00 1 GLY A N 8
ATOM 11013 C CA . GLY A 1 1 ? 1.181 0.373 1.310 1.00 0.00 1 GLY A CA 8
ATOM 11014 C C . GLY A 1 1 ? 0.822 -0.342 0.023 1.00 0.00 1 GLY A C 8
ATOM 11015 O O . GLY A 1 1 ? -0.355 -0.547 -0.274 1.00 0.00 1 GLY A O 8
ATOM 11019 N N . SER A 1 2 ? 1.839 -0.723 -0.744 1.00 0.00 2 SER A N 8
ATOM 11020 C CA . SER A 1 2 ? 1.624 -1.415 -2.010 1.00 0.00 2 SER A CA 8
ATOM 11021 C C . SER A 1 2 ? 2.763 -2.389 -2.295 1.00 0.00 2 SER A C 8
ATOM 11022 O O . SER A 1 2 ? 3.903 -1.981 -2.523 1.00 0.00 2 SER A O 8
ATOM 11030 N N . HIS A 1 3 ? 2.446 -3.680 -2.282 1.00 0.00 3 HIS A N 8
ATOM 11031 C CA . HIS A 1 3 ? 3.442 -4.714 -2.541 1.00 0.00 3 HIS A CA 8
ATOM 11032 C C . HIS A 1 3 ? 2.918 -5.734 -3.548 1.00 0.00 3 HIS A C 8
ATOM 11033 O O . HIS A 1 3 ? 1.716 -5.813 -3.796 1.00 0.00 3 HIS A O 8
ATOM 11047 N N . MET A 1 4 ? 3.829 -6.511 -4.124 1.00 0.00 4 MET A N 8
ATOM 11048 C CA . MET A 1 4 ? 3.458 -7.525 -5.104 1.00 0.00 4 MET A CA 8
ATOM 11049 C C . MET A 1 4 ? 2.584 -8.602 -4.468 1.00 0.00 4 MET A C 8
ATOM 11050 O O . MET A 1 4 ? 2.761 -8.949 -3.300 1.00 0.00 4 MET A O 8
ATOM 11064 N N . VAL A 1 5 ? 1.640 -9.126 -5.243 1.00 0.00 5 VAL A N 8
ATOM 11065 C CA . VAL A 1 5 ? 0.739 -10.163 -4.755 1.00 0.00 5 VAL A CA 8
ATOM 11066 C C . VAL A 1 5 ? 0.068 -10.896 -5.911 1.00 0.00 5 VAL A C 8
ATOM 11067 O O . VAL A 1 5 ? -0.230 -10.302 -6.947 1.00 0.00 5 VAL A O 8
ATOM 11080 N N . ASP A 1 6 ? -0.168 -12.190 -5.726 1.00 0.00 6 ASP A N 8
ATOM 11081 C CA . ASP A 1 6 ? -0.806 -13.006 -6.753 1.00 0.00 6 ASP A CA 8
ATOM 11082 C C . ASP A 1 6 ? -1.921 -13.859 -6.155 1.00 0.00 6 ASP A C 8
ATOM 11083 O O . ASP A 1 6 ? -2.390 -14.812 -6.778 1.00 0.00 6 ASP A O 8
ATOM 11092 N N . LYS A 1 7 ? -2.339 -13.511 -4.943 1.00 0.00 7 LYS A N 8
ATOM 11093 C CA . LYS A 1 7 ? -3.399 -14.244 -4.259 1.00 0.00 7 LYS A CA 8
ATOM 11094 C C . LYS A 1 7 ? -3.099 -15.739 -4.238 1.00 0.00 7 LYS A C 8
ATOM 11095 O O . LYS A 1 7 ? -3.708 -16.529 -4.960 1.00 0.00 7 LYS A O 8
ATOM 11114 N N . PRO A 1 8 ? -2.141 -16.139 -3.389 1.00 0.00 8 PRO A N 8
ATOM 11115 C CA . PRO A 1 8 ? -1.741 -17.543 -3.251 1.00 0.00 8 PRO A CA 8
ATOM 11116 C C . PRO A 1 8 ? -2.820 -18.391 -2.586 1.00 0.00 8 PRO A C 8
ATOM 11117 O O . PRO A 1 8 ? -3.866 -17.880 -2.184 1.00 0.00 8 PRO A O 8
ATOM 11128 N N . LYS A 1 9 ? -2.561 -19.689 -2.474 1.00 0.00 9 LYS A N 8
ATOM 11129 C CA . LYS A 1 9 ? -3.509 -20.608 -1.856 1.00 0.00 9 LYS A CA 8
ATOM 11130 C C . LYS A 1 9 ? -2.781 -21.762 -1.174 1.00 0.00 9 LYS A C 8
ATOM 11131 O O . LYS A 1 9 ? -1.888 -22.377 -1.757 1.00 0.00 9 LYS A O 8
ATOM 11150 N N . MET A 1 10 ? -3.171 -22.052 0.064 1.00 0.00 10 MET A N 8
ATOM 11151 C CA . MET A 1 10 ? -2.557 -23.135 0.824 1.00 0.00 10 MET A CA 8
ATOM 11152 C C . MET A 1 10 ? -3.619 -23.990 1.507 1.00 0.00 10 MET A C 8
ATOM 11153 O O . MET A 1 10 ? -4.768 -23.572 1.650 1.00 0.00 10 MET A O 8
ATOM 11167 N N . MET A 1 11 ? -3.228 -25.188 1.927 1.00 0.00 11 MET A N 8
ATOM 11168 C CA . MET A 1 11 ? -4.147 -26.101 2.597 1.00 0.00 11 MET A CA 8
ATOM 11169 C C . MET A 1 11 ? -3.621 -26.488 3.975 1.00 0.00 11 MET A C 8
ATOM 11170 O O . MET A 1 11 ? -2.411 -26.522 4.201 1.00 0.00 11 MET A O 8
ATOM 11184 N N . ILE A 1 12 ? -4.537 -26.779 4.893 1.00 0.00 12 ILE A N 8
ATOM 11185 C CA . ILE A 1 12 ? -4.165 -27.164 6.248 1.00 0.00 12 ILE A CA 8
ATOM 11186 C C . ILE A 1 12 ? -5.044 -28.301 6.758 1.00 0.00 12 ILE A C 8
ATOM 11187 O O . ILE A 1 12 ? -6.269 -28.189 6.782 1.00 0.00 12 ILE A O 8
ATOM 11203 N N . ALA A 1 13 ? -4.409 -29.395 7.166 1.00 0.00 13 ALA A N 8
ATOM 11204 C CA . ALA A 1 13 ? -5.133 -30.551 7.679 1.00 0.00 13 ALA A CA 8
ATOM 11205 C C . ALA A 1 13 ? -5.420 -30.402 9.170 1.00 0.00 13 ALA A C 8
ATOM 11206 O O . ALA A 1 13 ? -4.508 -30.194 9.970 1.00 0.00 13 ALA A O 8
ATOM 11213 N N . PHE A 1 14 ? -6.693 -30.509 9.536 1.00 0.00 14 PHE A N 8
ATOM 11214 C CA . PHE A 1 14 ? -7.100 -30.385 10.931 1.00 0.00 14 PHE A CA 8
ATOM 11215 C C . PHE A 1 14 ? -7.777 -31.663 11.416 1.00 0.00 14 PHE A C 8
ATOM 11216 O O . PHE A 1 14 ? -8.585 -32.261 10.705 1.00 0.00 14 PHE A O 8
ATOM 11233 N N . THR A 1 15 ? -7.440 -32.079 12.633 1.00 0.00 15 THR A N 8
ATOM 11234 C CA . THR A 1 15 ? -8.012 -33.287 13.214 1.00 0.00 15 THR A CA 8
ATOM 11235 C C . THR A 1 15 ? -9.359 -32.998 13.867 1.00 0.00 15 THR A C 8
ATOM 11236 O O . THR A 1 15 ? -9.426 -32.368 14.923 1.00 0.00 15 THR A O 8
ATOM 11247 N N . CYS A 1 16 ? -10.430 -33.462 13.233 1.00 0.00 16 CYS A N 8
ATOM 11248 C CA . CYS A 1 16 ? -11.777 -33.254 13.752 1.00 0.00 16 CYS A CA 8
ATOM 11249 C C . CYS A 1 16 ? -11.968 -33.986 15.076 1.00 0.00 16 CYS A C 8
ATOM 11250 O O . CYS A 1 16 ? -12.025 -35.215 15.116 1.00 0.00 16 CYS A O 8
ATOM 11257 N N . LYS A 1 17 ? -12.065 -33.223 16.160 1.00 0.00 17 LYS A N 8
ATOM 11258 C CA . LYS A 1 17 ? -12.250 -33.798 17.487 1.00 0.00 17 LYS A CA 8
ATOM 11259 C C . LYS A 1 17 ? -13.655 -34.372 17.641 1.00 0.00 17 LYS A C 8
ATOM 11260 O O . LYS A 1 17 ? -13.949 -35.072 18.610 1.00 0.00 17 LYS A O 8
ATOM 11279 N N . LYS A 1 18 ? -14.520 -34.071 16.678 1.00 0.00 18 LYS A N 8
ATOM 11280 C CA . LYS A 1 18 ? -15.894 -34.559 16.705 1.00 0.00 18 LYS A CA 8
ATOM 11281 C C . LYS A 1 18 ? -15.948 -36.053 16.400 1.00 0.00 18 LYS A C 8
ATOM 11282 O O . LYS A 1 18 ? -16.462 -36.840 17.196 1.00 0.00 18 LYS A O 8
ATOM 11301 N N . CYS A 1 19 ? -15.413 -36.436 15.246 1.00 0.00 19 CYS A N 8
ATOM 11302 C CA . CYS A 1 19 ? -15.400 -37.836 14.838 1.00 0.00 19 CYS A CA 8
ATOM 11303 C C . CYS A 1 19 ? -13.970 -38.357 14.731 1.00 0.00 19 CYS A C 8
ATOM 11304 O O . CYS A 1 19 ? -13.713 -39.360 14.066 1.00 0.00 19 CYS A O 8
ATOM 11311 N N . ASN A 1 20 ? -13.044 -37.669 15.390 1.00 0.00 20 ASN A N 8
ATOM 11312 C CA . ASN A 1 20 ? -11.639 -38.061 15.367 1.00 0.00 20 ASN A CA 8
ATOM 11313 C C . ASN A 1 20 ? -11.170 -38.321 13.939 1.00 0.00 20 ASN A C 8
ATOM 11314 O O . ASN A 1 20 ? -10.321 -39.180 13.699 1.00 0.00 20 ASN A O 8
ATOM 11325 N N . THR A 1 21 ? -11.728 -37.572 12.993 1.00 0.00 21 THR A N 8
ATOM 11326 C CA . THR A 1 21 ? -11.368 -37.721 11.589 1.00 0.00 21 THR A CA 8
ATOM 11327 C C . THR A 1 21 ? -10.548 -36.532 11.102 1.00 0.00 21 THR A C 8
ATOM 11328 O O . THR A 1 21 ? -10.915 -35.379 11.328 1.00 0.00 21 THR A O 8
ATOM 11339 N N . ARG A 1 22 ? -9.436 -36.820 10.433 1.00 0.00 22 ARG A N 8
ATOM 11340 C CA . ARG A 1 22 ? -8.563 -35.773 9.915 1.00 0.00 22 ARG A CA 8
ATOM 11341 C C . ARG A 1 22 ? -8.733 -35.621 8.406 1.00 0.00 22 ARG A C 8
ATOM 11342 O O . ARG A 1 22 ? -8.944 -36.602 7.693 1.00 0.00 22 ARG A O 8
ATOM 11363 N N . SER A 1 23 ? -8.640 -34.385 7.927 1.00 0.00 23 SER A N 8
ATOM 11364 C CA . SER A 1 23 ? -8.787 -34.104 6.504 1.00 0.00 23 SER A CA 8
ATOM 11365 C C . SER A 1 23 ? -8.106 -32.789 6.137 1.00 0.00 23 SER A C 8
ATOM 11366 O O . SER A 1 23 ? -7.981 -31.889 6.967 1.00 0.00 23 SER A O 8
ATOM 11374 N N . SER A 1 24 ? -7.668 -32.685 4.886 1.00 0.00 24 SER A N 8
ATOM 11375 C CA . SER A 1 24 ? -6.997 -31.482 4.408 1.00 0.00 24 SER A CA 8
ATOM 11376 C C . SER A 1 24 ? -7.947 -30.622 3.581 1.00 0.00 24 SER A C 8
ATOM 11377 O O . SER A 1 24 ? -8.807 -31.138 2.867 1.00 0.00 24 SER A O 8
ATOM 11385 N N . HIS A 1 25 ? -7.785 -29.307 3.683 1.00 0.00 25 HIS A N 8
ATOM 11386 C CA . HIS A 1 25 ? -8.627 -28.373 2.944 1.00 0.00 25 HIS A CA 8
ATOM 11387 C C . HIS A 1 25 ? -7.806 -27.199 2.418 1.00 0.00 25 HIS A C 8
ATOM 11388 O O . HIS A 1 25 ? -7.155 -26.490 3.185 1.00 0.00 25 HIS A O 8
ATOM 11402 N N . THR A 1 26 ? -7.840 -27.001 1.103 1.00 0.00 26 THR A N 8
ATOM 11403 C CA . THR A 1 26 ? -7.098 -25.916 0.475 1.00 0.00 26 THR A CA 8
ATOM 11404 C C . THR A 1 26 ? -7.957 -24.663 0.350 1.00 0.00 26 THR A C 8
ATOM 11405 O O . THR A 1 26 ? -9.103 -24.726 -0.093 1.00 0.00 26 THR A O 8
ATOM 11416 N N . MET A 1 27 ? -7.395 -23.524 0.743 1.00 0.00 27 MET A N 8
ATOM 11417 C CA . MET A 1 27 ? -8.110 -22.255 0.673 1.00 0.00 27 MET A CA 8
ATOM 11418 C C . MET A 1 27 ? -7.145 -21.101 0.418 1.00 0.00 27 MET A C 8
ATOM 11419 O O . MET A 1 27 ? -5.957 -21.194 0.724 1.00 0.00 27 MET A O 8
ATOM 11433 N N . SER A 1 28 ? -7.665 -20.015 -0.144 1.00 0.00 28 SER A N 8
ATOM 11434 C CA . SER A 1 28 ? -6.848 -18.844 -0.444 1.00 0.00 28 SER A CA 8
ATOM 11435 C C . SER A 1 28 ? -6.145 -18.337 0.811 1.00 0.00 28 SER A C 8
ATOM 11436 O O . SER A 1 28 ? -6.782 -18.077 1.833 1.00 0.00 28 SER A O 8
ATOM 11444 N N . LYS A 1 29 ? -4.827 -18.197 0.728 1.00 0.00 29 LYS A N 8
ATOM 11445 C CA . LYS A 1 29 ? -4.034 -17.720 1.855 1.00 0.00 29 LYS A CA 8
ATOM 11446 C C . LYS A 1 29 ? -4.493 -16.333 2.294 1.00 0.00 29 LYS A C 8
ATOM 11447 O O . LYS A 1 29 ? -4.463 -16.007 3.480 1.00 0.00 29 LYS A O 8
ATOM 11466 N N . GLN A 1 30 ? -4.919 -15.523 1.331 1.00 0.00 30 GLN A N 8
ATOM 11467 C CA . GLN A 1 30 ? -5.385 -14.172 1.620 1.00 0.00 30 GLN A CA 8
ATOM 11468 C C . GLN A 1 30 ? -6.710 -14.203 2.375 1.00 0.00 30 GLN A C 8
ATOM 11469 O O . GLN A 1 30 ? -6.933 -13.410 3.289 1.00 0.00 30 GLN A O 8
ATOM 11483 N N . ALA A 1 31 ? -7.586 -15.124 1.986 1.00 0.00 31 ALA A N 8
ATOM 11484 C CA . ALA A 1 31 ? -8.888 -15.259 2.627 1.00 0.00 31 ALA A CA 8
ATOM 11485 C C . ALA A 1 31 ? -8.753 -15.866 4.020 1.00 0.00 31 ALA A C 8
ATOM 11486 O O . ALA A 1 31 ? -9.515 -15.533 4.928 1.00 0.00 31 ALA A O 8
ATOM 11493 N N . TYR A 1 32 ? -7.781 -16.757 4.180 1.00 0.00 32 TYR A N 8
ATOM 11494 C CA . TYR A 1 32 ? -7.550 -17.412 5.462 1.00 0.00 32 TYR A CA 8
ATOM 11495 C C . TYR A 1 32 ? -6.815 -16.484 6.424 1.00 0.00 32 TYR A C 8
ATOM 11496 O O . TYR A 1 32 ? -7.209 -16.331 7.579 1.00 0.00 32 TYR A O 8
ATOM 11514 N N . GLU A 1 33 ? -5.743 -15.865 5.936 1.00 0.00 33 GLU A N 8
ATOM 11515 C CA . GLU A 1 33 ? -4.953 -14.951 6.752 1.00 0.00 33 GLU A CA 8
ATOM 11516 C C . GLU A 1 33 ? -5.713 -13.653 7.007 1.00 0.00 33 GLU A C 8
ATOM 11517 O O . GLU A 1 33 ? -5.635 -13.077 8.093 1.00 0.00 33 GLU A O 8
ATOM 11529 N N . LYS A 1 34 ? -6.448 -13.197 5.999 1.00 0.00 34 LYS A N 8
ATOM 11530 C CA . LYS A 1 34 ? -7.224 -11.967 6.112 1.00 0.00 34 LYS A CA 8
ATOM 11531 C C . LYS A 1 34 ? -8.641 -12.168 5.585 1.00 0.00 34 LYS A C 8
ATOM 11532 O O . LYS A 1 34 ? -8.991 -11.677 4.513 1.00 0.00 34 LYS A O 8
ATOM 11551 N N . GLY A 1 35 ? -9.454 -12.893 6.348 1.00 0.00 35 GLY A N 8
ATOM 11552 C CA . GLY A 1 35 ? -10.825 -13.145 5.942 1.00 0.00 35 GLY A CA 8
ATOM 11553 C C . GLY A 1 35 ? -11.421 -14.355 6.633 1.00 0.00 35 GLY A C 8
ATOM 11554 O O . GLY A 1 35 ? -10.771 -14.989 7.465 1.00 0.00 35 GLY A O 8
ATOM 11558 N N . THR A 1 36 ? -12.664 -14.678 6.289 1.00 0.00 36 THR A N 8
ATOM 11559 C CA . THR A 1 36 ? -13.349 -15.819 6.883 1.00 0.00 36 THR A CA 8
ATOM 11560 C C . THR A 1 36 ? -13.246 -17.049 5.989 1.00 0.00 36 THR A C 8
ATOM 11561 O O . THR A 1 36 ? -13.590 -17.002 4.808 1.00 0.00 36 THR A O 8
ATOM 11572 N N . VAL A 1 37 ? -12.770 -18.152 6.560 1.00 0.00 37 VAL A N 8
ATOM 11573 C CA . VAL A 1 37 ? -12.623 -19.396 5.815 1.00 0.00 37 VAL A CA 8
ATOM 11574 C C . VAL A 1 37 ? -13.390 -20.531 6.484 1.00 0.00 37 VAL A C 8
ATOM 11575 O O . VAL A 1 37 ? -13.299 -20.727 7.697 1.00 0.00 37 VAL A O 8
ATOM 11588 N N . LEU A 1 38 ? -14.146 -21.277 5.686 1.00 0.00 38 LEU A N 8
ATOM 11589 C CA . LEU A 1 38 ? -14.930 -22.395 6.200 1.00 0.00 38 LEU A CA 8
ATOM 11590 C C . LEU A 1 38 ? -14.533 -23.699 5.517 1.00 0.00 38 LEU A C 8
ATOM 11591 O O . LEU A 1 38 ? -14.306 -23.732 4.307 1.00 0.00 38 LEU A O 8
ATOM 11607 N N . ILE A 1 39 ? -14.454 -24.771 6.298 1.00 0.00 39 ILE A N 8
ATOM 11608 C CA . ILE A 1 39 ? -14.088 -26.078 5.767 1.00 0.00 39 ILE A CA 8
ATOM 11609 C C . ILE A 1 39 ? -15.023 -27.164 6.287 1.00 0.00 39 ILE A C 8
ATOM 11610 O O . ILE A 1 39 ? -15.427 -27.146 7.450 1.00 0.00 39 ILE A O 8
ATOM 11626 N N . SER A 1 40 ? -15.362 -28.111 5.418 1.00 0.00 40 SER A N 8
ATOM 11627 C CA . SER A 1 40 ? -16.252 -29.205 5.788 1.00 0.00 40 SER A CA 8
ATOM 11628 C C . SER A 1 40 ? -15.466 -30.496 5.998 1.00 0.00 40 SER A C 8
ATOM 11629 O O . SER A 1 40 ? -14.581 -30.832 5.210 1.00 0.00 40 SER A O 8
ATOM 11637 N N . CYS A 1 41 ? -15.797 -31.216 7.065 1.00 0.00 41 CYS A N 8
ATOM 11638 C CA . CYS A 1 41 ? -15.123 -32.470 7.380 1.00 0.00 41 CYS A CA 8
ATOM 11639 C C . CYS A 1 41 ? -15.777 -33.638 6.649 1.00 0.00 41 CYS A C 8
ATOM 11640 O O . CYS A 1 41 ? -16.964 -33.921 6.818 1.00 0.00 41 CYS A O 8
ATOM 11647 N N . PRO A 1 42 ? -14.988 -34.332 5.816 1.00 0.00 42 PRO A N 8
ATOM 11648 C CA . PRO A 1 42 ? -15.470 -35.480 5.041 1.00 0.00 42 PRO A CA 8
ATOM 11649 C C . PRO A 1 42 ? -15.769 -36.688 5.921 1.00 0.00 42 PRO A C 8
ATOM 11650 O O . PRO A 1 42 ? -15.086 -37.710 5.844 1.00 0.00 42 PRO A O 8
ATOM 11661 N N . HIS A 1 43 ? -16.796 -36.566 6.758 1.00 0.00 43 HIS A N 8
ATOM 11662 C CA . HIS A 1 43 ? -17.187 -37.650 7.652 1.00 0.00 43 HIS A CA 8
ATOM 11663 C C . HIS A 1 43 ? -18.462 -37.295 8.410 1.00 0.00 43 HIS A C 8
ATOM 11664 O O . HIS A 1 43 ? -19.514 -37.898 8.189 1.00 0.00 43 HIS A O 8
ATOM 11678 N N . CYS A 1 44 ? -18.362 -36.317 9.302 1.00 0.00 44 CYS A N 8
ATOM 11679 C CA . CYS A 1 44 ? -19.508 -35.884 10.094 1.00 0.00 44 CYS A CA 8
ATOM 11680 C C . CYS A 1 44 ? -20.399 -34.942 9.291 1.00 0.00 44 CYS A C 8
ATOM 11681 O O . CYS A 1 44 ? -21.459 -34.523 9.757 1.00 0.00 44 CYS A O 8
ATOM 11688 N N . LYS A 1 45 ? -19.961 -34.610 8.081 1.00 0.00 45 LYS A N 8
ATOM 11689 C CA . LYS A 1 45 ? -20.717 -33.716 7.212 1.00 0.00 45 LYS A CA 8
ATOM 11690 C C . LYS A 1 45 ? -21.104 -32.438 7.949 1.00 0.00 45 LYS A C 8
ATOM 11691 O O . LYS A 1 45 ? -22.211 -32.324 8.476 1.00 0.00 45 LYS A O 8
ATOM 11710 N N . VAL A 1 46 ? -20.185 -31.478 7.981 1.00 0.00 46 VAL A N 8
ATOM 11711 C CA . VAL A 1 46 ? -20.431 -30.207 8.652 1.00 0.00 46 VAL A CA 8
ATOM 11712 C C . VAL A 1 46 ? -19.261 -29.249 8.459 1.00 0.00 46 VAL A C 8
ATOM 11713 O O . VAL A 1 46 ? -18.104 -29.667 8.412 1.00 0.00 46 VAL A O 8
ATOM 11726 N N . ARG A 1 47 ? -19.569 -27.961 8.351 1.00 0.00 47 ARG A N 8
ATOM 11727 C CA . ARG A 1 47 ? -18.543 -26.942 8.163 1.00 0.00 47 ARG A CA 8
ATOM 11728 C C . ARG A 1 47 ? -18.108 -26.355 9.503 1.00 0.00 47 ARG A C 8
ATOM 11729 O O . ARG A 1 47 ? -18.909 -26.240 10.431 1.00 0.00 47 ARG A O 8
ATOM 11750 N N . HIS A 1 48 ? -16.835 -25.986 9.596 1.00 0.00 48 HIS A N 8
ATOM 11751 C CA . HIS A 1 48 ? -16.293 -25.411 10.822 1.00 0.00 48 HIS A CA 8
ATOM 11752 C C . HIS A 1 48 ? -15.433 -24.189 10.515 1.00 0.00 48 HIS A C 8
ATOM 11753 O O . HIS A 1 48 ? -14.818 -24.100 9.451 1.00 0.00 48 HIS A O 8
ATOM 11767 N N . LEU A 1 49 ? -15.394 -23.248 11.452 1.00 0.00 49 LEU A N 8
ATOM 11768 C CA . LEU A 1 49 ? -14.610 -22.030 11.282 1.00 0.00 49 LEU A CA 8
ATOM 11769 C C . LEU A 1 49 ? -13.154 -22.261 11.674 1.00 0.00 49 LEU A C 8
ATOM 11770 O O . LEU A 1 49 ? -12.868 -22.860 12.711 1.00 0.00 49 LEU A O 8
ATOM 11786 N N . ILE A 1 50 ? -12.238 -21.779 10.840 1.00 0.00 50 ILE A N 8
ATOM 11787 C CA . ILE A 1 50 ? -10.812 -21.930 11.102 1.00 0.00 50 ILE A CA 8
ATOM 11788 C C . ILE A 1 50 ? -10.159 -20.581 11.380 1.00 0.00 50 ILE A C 8
ATOM 11789 O O . ILE A 1 50 ? -9.463 -20.412 12.382 1.00 0.00 50 ILE A O 8
ATOM 11805 N N . ALA A 1 51 ? -10.389 -19.622 10.489 1.00 0.00 51 ALA A N 8
ATOM 11806 C CA . ALA A 1 51 ? -9.826 -18.287 10.641 1.00 0.00 51 ALA A CA 8
ATOM 11807 C C . ALA A 1 51 ? -10.886 -17.215 10.412 1.00 0.00 51 ALA A C 8
ATOM 11808 O O . ALA A 1 51 ? -11.240 -16.912 9.273 1.00 0.00 51 ALA A O 8
ATOM 11815 N N . ASP A 1 52 ? -11.389 -16.645 11.502 1.00 0.00 52 ASP A N 8
ATOM 11816 C CA . ASP A 1 52 ? -12.409 -15.606 11.420 1.00 0.00 52 ASP A CA 8
ATOM 11817 C C . ASP A 1 52 ? -11.774 -14.219 11.424 1.00 0.00 52 ASP A C 8
ATOM 11818 O O . ASP A 1 52 ? -11.070 -13.850 12.365 1.00 0.00 52 ASP A O 8
ATOM 11827 N N . HIS A 1 53 ? -12.026 -13.455 10.366 1.00 0.00 53 HIS A N 8
ATOM 11828 C CA . HIS A 1 53 ? -11.478 -12.108 10.248 1.00 0.00 53 HIS A CA 8
ATOM 11829 C C . HIS A 1 53 ? -12.584 -11.095 9.968 1.00 0.00 53 HIS A C 8
ATOM 11830 O O . HIS A 1 53 ? -12.549 -9.969 10.467 1.00 0.00 53 HIS A O 8
ATOM 11844 N N . LEU A 1 54 ? -13.563 -11.500 9.167 1.00 0.00 54 LEU A N 8
ATOM 11845 C CA . LEU A 1 54 ? -14.679 -10.627 8.819 1.00 0.00 54 LEU A CA 8
ATOM 11846 C C . LEU A 1 54 ? -15.748 -10.652 9.907 1.00 0.00 54 LEU A C 8
ATOM 11847 O O . LEU A 1 54 ? -16.706 -9.879 9.869 1.00 0.00 54 LEU A O 8
ATOM 11863 N N . LYS A 1 55 ? -15.578 -11.544 10.877 1.00 0.00 55 LYS A N 8
ATOM 11864 C CA . LYS A 1 55 ? -16.526 -11.668 11.977 1.00 0.00 55 LYS A CA 8
ATOM 11865 C C . LYS A 1 55 ? -17.953 -11.797 11.455 1.00 0.00 55 LYS A C 8
ATOM 11866 O O . LYS A 1 55 ? -18.844 -11.054 11.866 1.00 0.00 55 LYS A O 8
ATOM 11885 N N . ILE A 1 56 ? -18.162 -12.746 10.548 1.00 0.00 56 ILE A N 8
ATOM 11886 C CA . ILE A 1 56 ? -19.482 -12.973 9.972 1.00 0.00 56 ILE A CA 8
ATOM 11887 C C . ILE A 1 56 ? -20.393 -13.702 10.954 1.00 0.00 56 ILE A C 8
ATOM 11888 O O . ILE A 1 56 ? -21.524 -13.281 11.198 1.00 0.00 56 ILE A O 8
ATOM 11904 N N . PHE A 1 57 ? -19.891 -14.796 11.518 1.00 0.00 57 PHE A N 8
ATOM 11905 C CA . PHE A 1 57 ? -20.659 -15.583 12.475 1.00 0.00 57 PHE A CA 8
ATOM 11906 C C . PHE A 1 57 ? -20.626 -14.940 13.859 1.00 0.00 57 PHE A C 8
ATOM 11907 O O . PHE A 1 57 ? -21.449 -15.251 14.720 1.00 0.00 57 PHE A O 8
ATOM 11924 N N . HIS A 1 58 ? -19.667 -14.042 14.065 1.00 0.00 58 HIS A N 8
ATOM 11925 C CA . HIS A 1 58 ? -19.526 -13.355 15.344 1.00 0.00 58 HIS A CA 8
ATOM 11926 C C . HIS A 1 58 ? -20.779 -12.548 15.668 1.00 0.00 58 HIS A C 8
ATOM 11927 O O . HIS A 1 58 ? -21.010 -12.178 16.819 1.00 0.00 58 HIS A O 8
ATOM 11941 N N . ASP A 1 59 ? -21.584 -12.277 14.646 1.00 0.00 59 ASP A N 8
ATOM 11942 C CA . ASP A 1 59 ? -22.814 -11.514 14.822 1.00 0.00 59 ASP A CA 8
ATOM 11943 C C . ASP A 1 59 ? -23.966 -12.427 15.228 1.00 0.00 59 ASP A C 8
ATOM 11944 O O . ASP A 1 59 ? -25.116 -11.993 15.311 1.00 0.00 59 ASP A O 8
ATOM 11953 N N . HIS A 1 60 ? -23.651 -13.693 15.479 1.00 0.00 60 HIS A N 8
ATOM 11954 C CA . HIS A 1 60 ? -24.661 -14.668 15.876 1.00 0.00 60 HIS A CA 8
ATOM 11955 C C . HIS A 1 60 ? -26.010 -14.342 15.242 1.00 0.00 60 HIS A C 8
ATOM 11956 O O . HIS A 1 60 ? -27.044 -14.366 15.910 1.00 0.00 60 HIS A O 8
ATOM 11970 N N . HIS A 1 61 ? -25.992 -14.036 13.948 1.00 0.00 61 HIS A N 8
ATOM 11971 C CA . HIS A 1 61 ? -27.213 -13.705 13.224 1.00 0.00 61 HIS A CA 8
ATOM 11972 C C . HIS A 1 61 ? -27.102 -14.109 11.757 1.00 0.00 61 HIS A C 8
ATOM 11973 O O . HIS A 1 61 ? -27.861 -13.635 10.912 1.00 0.00 61 HIS A O 8
ATOM 11987 N N . VAL A 1 62 ? -26.150 -14.989 11.461 1.00 0.00 62 VAL A N 8
ATOM 11988 C CA . VAL A 1 62 ? -25.939 -15.458 10.097 1.00 0.00 62 VAL A CA 8
ATOM 11989 C C . VAL A 1 62 ? -25.712 -16.965 10.063 1.00 0.00 62 VAL A C 8
ATOM 11990 O O . VAL A 1 62 ? -24.964 -17.511 10.875 1.00 0.00 62 VAL A O 8
ATOM 12003 N N . THR A 1 63 ? -26.363 -17.635 9.116 1.00 0.00 63 THR A N 8
ATOM 12004 C CA . THR A 1 63 ? -26.232 -19.079 8.975 1.00 0.00 63 THR A CA 8
ATOM 12005 C C . THR A 1 63 ? -25.281 -19.438 7.840 1.00 0.00 63 THR A C 8
ATOM 12006 O O . THR A 1 63 ? -24.996 -18.613 6.971 1.00 0.00 63 THR A O 8
ATOM 12017 N N . VAL A 1 64 ? -24.791 -20.674 7.852 1.00 0.00 64 VAL A N 8
ATOM 12018 C CA . VAL A 1 64 ? -23.872 -21.142 6.822 1.00 0.00 64 VAL A CA 8
ATOM 12019 C C . VAL A 1 64 ? -24.471 -20.967 5.431 1.00 0.00 64 VAL A C 8
ATOM 12020 O O . VAL A 1 64 ? -23.749 -20.762 4.455 1.00 0.00 64 VAL A O 8
ATOM 12033 N N . GLU A 1 65 ? -25.795 -21.050 5.348 1.00 0.00 65 GLU A N 8
ATOM 12034 C CA . GLU A 1 65 ? -26.491 -20.901 4.075 1.00 0.00 65 GLU A CA 8
ATOM 12035 C C . GLU A 1 65 ? -26.317 -19.489 3.522 1.00 0.00 65 GLU A C 8
ATOM 12036 O O . GLU A 1 65 ? -26.117 -19.303 2.322 1.00 0.00 65 GLU A O 8
ATOM 12048 N N . GLN A 1 66 ? -26.395 -18.500 4.406 1.00 0.00 66 GLN A N 8
ATOM 12049 C CA . GLN A 1 66 ? -26.248 -17.106 4.006 1.00 0.00 66 GLN A CA 8
ATOM 12050 C C . GLN A 1 66 ? -24.852 -16.843 3.450 1.00 0.00 66 GLN A C 8
ATOM 12051 O O . GLN A 1 66 ? -24.676 -16.028 2.544 1.00 0.00 66 GLN A O 8
ATOM 12065 N N . LEU A 1 67 ? -23.862 -17.538 4.000 1.00 0.00 67 LEU A N 8
ATOM 12066 C CA . LEU A 1 67 ? -22.480 -17.379 3.560 1.00 0.00 67 LEU A CA 8
ATOM 12067 C C . LEU A 1 67 ? -22.335 -17.735 2.084 1.00 0.00 67 LEU A C 8
ATOM 12068 O O . LEU A 1 67 ? -21.715 -17.000 1.316 1.00 0.00 67 LEU A O 8
ATOM 12084 N N . MET A 1 68 ? -22.912 -18.867 1.694 1.00 0.00 68 MET A N 8
ATOM 12085 C CA . MET A 1 68 ? -22.849 -19.318 0.308 1.00 0.00 68 MET A CA 8
ATOM 12086 C C . MET A 1 68 ? -23.760 -18.476 -0.580 1.00 0.00 68 MET A C 8
ATOM 12087 O O . MET A 1 68 ? -23.372 -18.066 -1.674 1.00 0.00 68 MET A O 8
ATOM 12101 N N . LYS A 1 69 ? -24.973 -18.221 -0.102 1.00 0.00 69 LYS A N 8
ATOM 12102 C CA . LYS A 1 69 ? -25.940 -17.427 -0.851 1.00 0.00 69 LYS A CA 8
ATOM 12103 C C . LYS A 1 69 ? -25.414 -16.016 -1.094 1.00 0.00 69 LYS A C 8
ATOM 12104 O O . LYS A 1 69 ? -25.728 -15.392 -2.106 1.00 0.00 69 LYS A O 8
ATOM 12123 N N . ALA A 1 70 ? -24.610 -15.521 -0.158 1.00 0.00 70 ALA A N 8
ATOM 12124 C CA . ALA A 1 70 ? -24.037 -14.185 -0.272 1.00 0.00 70 ALA A CA 8
ATOM 12125 C C . ALA A 1 70 ? -23.054 -14.107 -1.435 1.00 0.00 70 ALA A C 8
ATOM 12126 O O . ALA A 1 70 ? -22.806 -13.032 -1.979 1.00 0.00 70 ALA A O 8
ATOM 12133 N N . ASN A 1 71 ? -22.496 -15.254 -1.810 1.00 0.00 71 ASN A N 8
ATOM 12134 C CA . ASN A 1 71 ? -21.537 -15.314 -2.908 1.00 0.00 71 ASN A CA 8
ATOM 12135 C C . ASN A 1 71 ? -22.220 -15.745 -4.202 1.00 0.00 71 ASN A C 8
ATOM 12136 O O . ASN A 1 71 ? -22.124 -15.065 -5.223 1.00 0.00 71 ASN A O 8
ATOM 12147 N N . GLY A 1 72 ? -22.910 -16.881 -4.152 1.00 0.00 72 GLY A N 8
ATOM 12148 C CA . GLY A 1 72 ? -23.599 -17.383 -5.326 1.00 0.00 72 GLY A CA 8
ATOM 12149 C C . GLY A 1 72 ? -23.049 -18.715 -5.795 1.00 0.00 72 GLY A C 8
ATOM 12150 O O . GLY A 1 72 ? -23.026 -18.997 -6.993 1.00 0.00 72 GLY A O 8
ATOM 12154 N N . GLU A 1 73 ? -22.603 -19.536 -4.850 1.00 0.00 73 GLU A N 8
ATOM 12155 C CA . GLU A 1 73 ? -22.047 -20.845 -5.174 1.00 0.00 73 GLU A CA 8
ATOM 12156 C C . GLU A 1 73 ? -23.099 -21.938 -5.011 1.00 0.00 73 GLU A C 8
ATOM 12157 O O . GLU A 1 73 ? -23.560 -22.208 -3.903 1.00 0.00 73 GLU A O 8
ATOM 12169 N N . GLN A 1 74 ? -23.473 -22.562 -6.123 1.00 0.00 74 GLN A N 8
ATOM 12170 C CA . GLN A 1 74 ? -24.471 -23.625 -6.103 1.00 0.00 74 GLN A CA 8
ATOM 12171 C C . GLN A 1 74 ? -23.812 -24.993 -6.243 1.00 0.00 74 GLN A C 8
ATOM 12172 O O . GLN A 1 74 ? -24.492 -26.014 -6.350 1.00 0.00 74 GLN A O 8
ATOM 12186 N N . VAL A 1 75 ? -22.483 -25.008 -6.241 1.00 0.00 75 VAL A N 8
ATOM 12187 C CA . VAL A 1 75 ? -21.731 -26.251 -6.367 1.00 0.00 75 VAL A CA 8
ATOM 12188 C C . VAL A 1 75 ? -22.181 -27.272 -5.328 1.00 0.00 75 VAL A C 8
ATOM 12189 O O . VAL A 1 75 ? -22.526 -26.916 -4.201 1.00 0.00 75 VAL A O 8
ATOM 12202 N N . SER A 1 76 ? -22.174 -28.544 -5.715 1.00 0.00 76 SER A N 8
ATOM 12203 C CA . SER A 1 76 ? -22.585 -29.618 -4.818 1.00 0.00 76 SER A CA 8
ATOM 12204 C C . SER A 1 76 ? -21.562 -30.750 -4.822 1.00 0.00 76 SER A C 8
ATOM 12205 O O . SER A 1 76 ? -21.235 -31.308 -3.775 1.00 0.00 76 SER A O 8
ATOM 12213 N N . GLN A 1 77 ? -21.061 -31.082 -6.008 1.00 0.00 77 GLN A N 8
ATOM 12214 C CA . GLN A 1 77 ? -20.076 -32.148 -6.149 1.00 0.00 77 GLN A CA 8
ATOM 12215 C C . GLN A 1 77 ? -18.901 -31.931 -5.201 1.00 0.00 77 GLN A C 8
ATOM 12216 O O . GLN A 1 77 ? -18.282 -32.888 -4.736 1.00 0.00 77 GLN A O 8
ATOM 12230 N N . ASP A 1 78 ? -18.598 -30.668 -4.921 1.00 0.00 78 ASP A N 8
ATOM 12231 C CA . ASP A 1 78 ? -17.497 -30.326 -4.029 1.00 0.00 78 ASP A CA 8
ATOM 12232 C C . ASP A 1 78 ? -17.670 -30.996 -2.669 1.00 0.00 78 ASP A C 8
ATOM 12233 O O . ASP A 1 78 ? -18.763 -31.444 -2.321 1.00 0.00 78 ASP A O 8
ATOM 12242 N N . VAL A 1 79 ? -16.585 -31.061 -1.905 1.00 0.00 79 VAL A N 8
ATOM 12243 C CA . VAL A 1 79 ? -16.617 -31.677 -0.583 1.00 0.00 79 VAL A CA 8
ATOM 12244 C C . VAL A 1 79 ? -17.268 -30.751 0.438 1.00 0.00 79 VAL A C 8
ATOM 12245 O O . VAL A 1 79 ? -17.908 -31.206 1.385 1.00 0.00 79 VAL A O 8
ATOM 12258 N N . GLY A 1 80 ? -17.099 -29.447 0.239 1.00 0.00 80 GLY A N 8
ATOM 12259 C CA . GLY A 1 80 ? -17.676 -28.477 1.151 1.00 0.00 80 GLY A CA 8
ATOM 12260 C C . GLY A 1 80 ? -16.638 -27.534 1.727 1.00 0.00 80 GLY A C 8
ATOM 12261 O O . GLY A 1 80 ? -15.907 -27.893 2.649 1.00 0.00 80 GLY A O 8
ATOM 12265 N N . ASP A 1 81 ? -16.573 -26.324 1.181 1.00 0.00 81 ASP A N 8
ATOM 12266 C CA . ASP A 1 81 ? -15.616 -25.327 1.646 1.00 0.00 81 ASP A CA 8
ATOM 12267 C C . ASP A 1 81 ? -15.821 -23.999 0.922 1.00 0.00 81 ASP A C 8
ATOM 12268 O O . ASP A 1 81 ? -16.053 -23.968 -0.287 1.00 0.00 81 ASP A O 8
ATOM 12277 N N . LEU A 1 82 ? -15.735 -22.905 1.670 1.00 0.00 82 LEU A N 8
ATOM 12278 C CA . LEU A 1 82 ? -15.911 -21.573 1.100 1.00 0.00 82 LEU A CA 8
ATOM 12279 C C . LEU A 1 82 ? -14.981 -20.567 1.769 1.00 0.00 82 LEU A C 8
ATOM 12280 O O . LEU A 1 82 ? -14.723 -20.648 2.970 1.00 0.00 82 LEU A O 8
ATOM 12296 N N . GLU A 1 83 ? -14.481 -19.617 0.984 1.00 0.00 83 GLU A N 8
ATOM 12297 C CA . GLU A 1 83 ? -13.580 -18.594 1.502 1.00 0.00 83 GLU A CA 8
ATOM 12298 C C . GLU A 1 83 ? -14.103 -17.197 1.182 1.00 0.00 83 GLU A C 8
ATOM 12299 O O . GLU A 1 83 ? -14.618 -16.949 0.092 1.00 0.00 83 GLU A O 8
ATOM 12311 N N . PHE A 1 84 ? -13.967 -16.287 2.141 1.00 0.00 84 PHE A N 8
ATOM 12312 C CA . PHE A 1 84 ? -14.426 -14.914 1.963 1.00 0.00 84 PHE A CA 8
ATOM 12313 C C . PHE A 1 84 ? -13.327 -13.921 2.328 1.00 0.00 84 PHE A C 8
ATOM 12314 O O . PHE A 1 84 ? -12.749 -13.991 3.413 1.00 0.00 84 PHE A O 8
ATOM 12331 N N . GLU A 1 85 ? -13.043 -12.999 1.414 1.00 0.00 85 GLU A N 8
ATOM 12332 C CA . GLU A 1 85 ? -12.012 -11.992 1.640 1.00 0.00 85 GLU A CA 8
ATOM 12333 C C . GLU A 1 85 ? -12.635 -10.645 1.995 1.00 0.00 85 GLU A C 8
ATOM 12334 O O . GLU A 1 85 ? -12.007 -9.812 2.648 1.00 0.00 85 GLU A O 8
ATOM 12346 N N . ASP A 1 86 ? -13.873 -10.439 1.558 1.00 0.00 86 ASP A N 8
ATOM 12347 C CA . ASP A 1 86 ? -14.582 -9.194 1.830 1.00 0.00 86 ASP A CA 8
ATOM 12348 C C . ASP A 1 86 ? -16.088 -9.383 1.680 1.00 0.00 86 ASP A C 8
ATOM 12349 O O . ASP A 1 86 ? -16.626 -9.309 0.575 1.00 0.00 86 ASP A O 8
ATOM 12358 N N . ILE A 1 87 ? -16.762 -9.628 2.799 1.00 0.00 87 ILE A N 8
ATOM 12359 C CA . ILE A 1 87 ? -18.206 -9.827 2.792 1.00 0.00 87 ILE A CA 8
ATOM 12360 C C . ILE A 1 87 ? -18.914 -8.695 2.055 1.00 0.00 87 ILE A C 8
ATOM 12361 O O . ILE A 1 87 ? -18.420 -7.570 1.973 1.00 0.00 87 ILE A O 8
ATOM 12377 N N . PRO A 1 88 ? -20.101 -8.996 1.508 1.00 0.00 88 PRO A N 8
ATOM 12378 C CA . PRO A 1 88 ? -20.904 -8.016 0.771 1.00 0.00 88 PRO A CA 8
ATOM 12379 C C . PRO A 1 88 ? -21.487 -6.941 1.682 1.00 0.00 88 PRO A C 8
ATOM 12380 O O . PRO A 1 88 ? -21.109 -6.831 2.848 1.00 0.00 88 PRO A O 8
ATOM 12391 N N . ASP A 1 89 ? -22.408 -6.150 1.142 1.00 0.00 89 ASP A N 8
ATOM 12392 C CA . ASP A 1 89 ? -23.044 -5.084 1.907 1.00 0.00 89 ASP A CA 8
ATOM 12393 C C . ASP A 1 89 ? -24.460 -5.479 2.315 1.00 0.00 89 ASP A C 8
ATOM 12394 O O . ASP A 1 89 ? -25.060 -4.859 3.194 1.00 0.00 89 ASP A O 8
ATOM 12403 N N . SER A 1 90 ? -24.989 -6.514 1.671 1.00 0.00 90 SER A N 8
ATOM 12404 C CA . SER A 1 90 ? -26.337 -6.989 1.964 1.00 0.00 90 SER A CA 8
ATOM 12405 C C . SER A 1 90 ? -26.371 -7.748 3.287 1.00 0.00 90 SER A C 8
ATOM 12406 O O . SER A 1 90 ? -27.390 -7.768 3.979 1.00 0.00 90 SER A O 8
ATOM 12414 N N . LEU A 1 91 ? -25.250 -8.371 3.633 1.00 0.00 91 LEU A N 8
ATOM 12415 C CA . LEU A 1 91 ? -25.149 -9.132 4.873 1.00 0.00 91 LEU A CA 8
ATOM 12416 C C . LEU A 1 91 ? -24.986 -8.201 6.071 1.00 0.00 91 LEU A C 8
ATOM 12417 O O . LEU A 1 91 ? -25.805 -8.207 6.991 1.00 0.00 91 LEU A O 8
ATOM 12433 N N . LYS A 1 92 ? -23.926 -7.401 6.052 1.00 0.00 92 LYS A N 8
ATOM 12434 C CA . LYS A 1 92 ? -23.657 -6.461 7.134 1.00 0.00 92 LYS A CA 8
ATOM 12435 C C . LYS A 1 92 ? -24.882 -5.601 7.425 1.00 0.00 92 LYS A C 8
ATOM 12436 O O . LYS A 1 92 ? -25.085 -5.155 8.555 1.00 0.00 92 LYS A O 8
ATOM 12455 N N . ASP A 1 93 ? -25.696 -5.373 6.400 1.00 0.00 93 ASP A N 8
ATOM 12456 C CA . ASP A 1 93 ? -26.903 -4.568 6.547 1.00 0.00 93 ASP A CA 8
ATOM 12457 C C . ASP A 1 93 ? -27.802 -5.131 7.643 1.00 0.00 93 ASP A C 8
ATOM 12458 O O . ASP A 1 93 ? -28.330 -4.388 8.470 1.00 0.00 93 ASP A O 8
ATOM 12467 N N . VAL A 1 94 ? -27.973 -6.449 7.642 1.00 0.00 94 VAL A N 8
ATOM 12468 C CA . VAL A 1 94 ? -28.808 -7.113 8.636 1.00 0.00 94 VAL A CA 8
ATOM 12469 C C . VAL A 1 94 ? -28.198 -7.002 10.028 1.00 0.00 94 VAL A C 8
ATOM 12470 O O . VAL A 1 94 ? -28.899 -7.112 11.036 1.00 0.00 94 VAL A O 8
ATOM 12483 N N . LEU A 1 95 ? -26.889 -6.784 10.079 1.00 0.00 95 LEU A N 8
ATOM 12484 C CA . LEU A 1 95 ? -26.183 -6.657 11.349 1.00 0.00 95 LEU A CA 8
ATOM 12485 C C . LEU A 1 95 ? -26.223 -5.218 11.854 1.00 0.00 95 LEU A C 8
ATOM 12486 O O . LEU A 1 95 ? -25.977 -4.955 13.030 1.00 0.00 95 LEU A O 8
ATOM 12502 N N . GLY A 1 96 ? -26.537 -4.290 10.955 1.00 0.00 96 GLY A N 8
ATOM 12503 C CA . GLY A 1 96 ? -26.605 -2.889 11.328 1.00 0.00 96 GLY A CA 8
ATOM 12504 C C . GLY A 1 96 ? -28.030 -2.374 11.385 1.00 0.00 96 GLY A C 8
ATOM 12505 O O . GLY A 1 96 ? -28.293 -1.216 11.059 1.00 0.00 96 GLY A O 8
ATOM 12509 N N . LYS A 1 97 ? -28.953 -3.235 11.799 1.00 0.00 97 LYS A N 8
ATOM 12510 C CA . LYS A 1 97 ? -30.359 -2.862 11.898 1.00 0.00 97 LYS A CA 8
ATOM 12511 C C . LYS A 1 97 ? -30.707 -2.421 13.316 1.00 0.00 97 LYS A C 8
ATOM 12512 O O . LYS A 1 97 ? -31.629 -1.632 13.523 1.00 0.00 97 LYS A O 8
ATOM 12531 N N . TYR A 1 98 ? -29.962 -2.934 14.289 1.00 0.00 98 TYR A N 8
ATOM 12532 C CA . TYR A 1 98 ? -30.193 -2.593 15.688 1.00 0.00 98 TYR A CA 8
ATOM 12533 C C . TYR A 1 98 ? -29.571 -1.242 16.030 1.00 0.00 98 TYR A C 8
ATOM 12534 O O . TYR A 1 98 ? -30.055 -0.527 16.906 1.00 0.00 98 TYR A O 8
ATOM 12552 N N . ALA A 1 99 ? -28.494 -0.900 15.329 1.00 0.00 99 ALA A N 8
ATOM 12553 C CA . ALA A 1 99 ? -27.807 0.365 15.555 1.00 0.00 99 ALA A CA 8
ATOM 12554 C C . ALA A 1 99 ? -28.145 1.376 14.465 1.00 0.00 99 ALA A C 8
ATOM 12555 O O . ALA A 1 99 ? -29.044 1.152 13.653 1.00 0.00 99 ALA A O 8
ATOM 12562 N N . LYS A 1 100 ? -27.422 2.490 14.452 1.00 0.00 100 LYS A N 8
ATOM 12563 C CA . LYS A 1 100 ? -27.644 3.537 13.462 1.00 0.00 100 LYS A CA 8
ATOM 12564 C C . LYS A 1 100 ? -26.556 3.515 12.393 1.00 0.00 100 LYS A C 8
ATOM 12565 O O . LYS A 1 100 ? -25.374 3.361 12.700 1.00 0.00 100 LYS A O 8
ATOM 12585 N N . GLY A 1 1 ? -16.091 -0.819 -4.074 1.00 0.00 1 GLY A N 9
ATOM 12586 C CA . GLY A 1 1 ? -15.274 -1.831 -4.718 1.00 0.00 1 GLY A CA 9
ATOM 12587 C C . GLY A 1 1 ? -14.048 -2.191 -3.904 1.00 0.00 1 GLY A C 9
ATOM 12588 O O . GLY A 1 1 ? -13.900 -1.750 -2.764 1.00 0.00 1 GLY A O 9
ATOM 12592 N N . SER A 1 2 ? -13.167 -2.997 -4.488 1.00 0.00 2 SER A N 9
ATOM 12593 C CA . SER A 1 2 ? -11.950 -3.421 -3.806 1.00 0.00 2 SER A CA 9
ATOM 12594 C C . SER A 1 2 ? -11.039 -4.197 -4.753 1.00 0.00 2 SER A C 9
ATOM 12595 O O . SER A 1 2 ? -11.503 -5.019 -5.544 1.00 0.00 2 SER A O 9
ATOM 12603 N N . HIS A 1 3 ? -9.740 -3.929 -4.666 1.00 0.00 3 HIS A N 9
ATOM 12604 C CA . HIS A 1 3 ? -8.762 -4.602 -5.515 1.00 0.00 3 HIS A CA 9
ATOM 12605 C C . HIS A 1 3 ? -7.741 -5.359 -4.671 1.00 0.00 3 HIS A C 9
ATOM 12606 O O . HIS A 1 3 ? -7.425 -4.956 -3.552 1.00 0.00 3 HIS A O 9
ATOM 12620 N N . MET A 1 4 ? -7.228 -6.457 -5.216 1.00 0.00 4 MET A N 9
ATOM 12621 C CA . MET A 1 4 ? -6.242 -7.270 -4.513 1.00 0.00 4 MET A CA 9
ATOM 12622 C C . MET A 1 4 ? -5.209 -7.832 -5.485 1.00 0.00 4 MET A C 9
ATOM 12623 O O . MET A 1 4 ? -5.417 -7.828 -6.698 1.00 0.00 4 MET A O 9
ATOM 12637 N N . VAL A 1 5 ? -4.095 -8.314 -4.943 1.00 0.00 5 VAL A N 9
ATOM 12638 C CA . VAL A 1 5 ? -3.029 -8.880 -5.762 1.00 0.00 5 VAL A CA 9
ATOM 12639 C C . VAL A 1 5 ? -2.276 -9.970 -5.008 1.00 0.00 5 VAL A C 9
ATOM 12640 O O . VAL A 1 5 ? -2.052 -9.863 -3.802 1.00 0.00 5 VAL A O 9
ATOM 12653 N N . ASP A 1 6 ? -1.887 -11.018 -5.726 1.00 0.00 6 ASP A N 9
ATOM 12654 C CA . ASP A 1 6 ? -1.157 -12.128 -5.124 1.00 0.00 6 ASP A CA 9
ATOM 12655 C C . ASP A 1 6 ? -2.018 -12.850 -4.093 1.00 0.00 6 ASP A C 9
ATOM 12656 O O . ASP A 1 6 ? -1.832 -12.686 -2.887 1.00 0.00 6 ASP A O 9
ATOM 12665 N N . LYS A 1 7 ? -2.964 -13.650 -4.575 1.00 0.00 7 LYS A N 9
ATOM 12666 C CA . LYS A 1 7 ? -3.855 -14.398 -3.696 1.00 0.00 7 LYS A CA 9
ATOM 12667 C C . LYS A 1 7 ? -3.811 -15.888 -4.018 1.00 0.00 7 LYS A C 9
ATOM 12668 O O . LYS A 1 7 ? -4.776 -16.469 -4.516 1.00 0.00 7 LYS A O 9
ATOM 12687 N N . PRO A 1 8 ? -2.666 -16.524 -3.727 1.00 0.00 8 PRO A N 9
ATOM 12688 C CA . PRO A 1 8 ? -2.471 -17.955 -3.975 1.00 0.00 8 PRO A CA 9
ATOM 12689 C C . PRO A 1 8 ? -3.306 -18.825 -3.042 1.00 0.00 8 PRO A C 9
ATOM 12690 O O . PRO A 1 8 ? -4.164 -18.326 -2.313 1.00 0.00 8 PRO A O 9
ATOM 12701 N N . LYS A 1 9 ? -3.049 -20.128 -3.068 1.00 0.00 9 LYS A N 9
ATOM 12702 C CA . LYS A 1 9 ? -3.775 -21.069 -2.223 1.00 0.00 9 LYS A CA 9
ATOM 12703 C C . LYS A 1 9 ? -2.819 -21.837 -1.317 1.00 0.00 9 LYS A C 9
ATOM 12704 O O . LYS A 1 9 ? -1.667 -22.079 -1.678 1.00 0.00 9 LYS A O 9
ATOM 12723 N N . MET A 1 10 ? -3.304 -22.219 -0.140 1.00 0.00 10 MET A N 9
ATOM 12724 C CA . MET A 1 10 ? -2.491 -22.963 0.816 1.00 0.00 10 MET A CA 9
ATOM 12725 C C . MET A 1 10 ? -3.271 -24.141 1.392 1.00 0.00 10 MET A C 9
ATOM 12726 O O . MET A 1 10 ? -4.488 -24.067 1.562 1.00 0.00 10 MET A O 9
ATOM 12740 N N . MET A 1 11 ? -2.563 -25.225 1.690 1.00 0.00 11 MET A N 9
ATOM 12741 C CA . MET A 1 11 ? -3.190 -26.417 2.248 1.00 0.00 11 MET A CA 9
ATOM 12742 C C . MET A 1 11 ? -2.889 -26.544 3.738 1.00 0.00 11 MET A C 9
ATOM 12743 O O . MET A 1 11 ? -1.802 -26.186 4.193 1.00 0.00 11 MET A O 9
ATOM 12757 N N . ILE A 1 12 ? -3.857 -27.053 4.492 1.00 0.00 12 ILE A N 9
ATOM 12758 C CA . ILE A 1 12 ? -3.694 -27.227 5.930 1.00 0.00 12 ILE A CA 9
ATOM 12759 C C . ILE A 1 12 ? -4.559 -28.370 6.447 1.00 0.00 12 ILE A C 9
ATOM 12760 O O . ILE A 1 12 ? -5.778 -28.368 6.273 1.00 0.00 12 ILE A O 9
ATOM 12776 N N . ALA A 1 13 ? -3.921 -29.346 7.085 1.00 0.00 13 ALA A N 9
ATOM 12777 C CA . ALA A 1 13 ? -4.633 -30.495 7.632 1.00 0.00 13 ALA A CA 9
ATOM 12778 C C . ALA A 1 13 ? -5.109 -30.220 9.054 1.00 0.00 13 ALA A C 9
ATOM 12779 O O . ALA A 1 13 ? -4.323 -29.827 9.917 1.00 0.00 13 ALA A O 9
ATOM 12786 N N . PHE A 1 14 ? -6.400 -30.427 9.292 1.00 0.00 14 PHE A N 9
ATOM 12787 C CA . PHE A 1 14 ? -6.981 -30.200 10.610 1.00 0.00 14 PHE A CA 9
ATOM 12788 C C . PHE A 1 14 ? -7.731 -31.437 11.095 1.00 0.00 14 PHE A C 9
ATOM 12789 O O . PHE A 1 14 ? -8.460 -32.073 10.334 1.00 0.00 14 PHE A O 9
ATOM 12806 N N . THR A 1 15 ? -7.545 -31.773 12.368 1.00 0.00 15 THR A N 9
ATOM 12807 C CA . THR A 1 15 ? -8.202 -32.934 12.955 1.00 0.00 15 THR A CA 9
ATOM 12808 C C . THR A 1 15 ? -9.526 -32.548 13.603 1.00 0.00 15 THR A C 9
ATOM 12809 O O . THR A 1 15 ? -9.600 -31.573 14.353 1.00 0.00 15 THR A O 9
ATOM 12820 N N . CYS A 1 16 ? -10.569 -33.317 13.311 1.00 0.00 16 CYS A N 9
ATOM 12821 C CA . CYS A 1 16 ? -11.892 -33.055 13.866 1.00 0.00 16 CYS A CA 9
ATOM 12822 C C . CYS A 1 16 ? -12.059 -33.737 15.219 1.00 0.00 16 CYS A C 9
ATOM 12823 O O . CYS A 1 16 ? -12.037 -34.965 15.315 1.00 0.00 16 CYS A O 9
ATOM 12830 N N . LYS A 1 17 ? -12.226 -32.934 16.265 1.00 0.00 17 LYS A N 9
ATOM 12831 C CA . LYS A 1 17 ? -12.396 -33.459 17.614 1.00 0.00 17 LYS A CA 9
ATOM 12832 C C . LYS A 1 17 ? -13.765 -34.113 17.774 1.00 0.00 17 LYS A C 9
ATOM 12833 O O . LYS A 1 17 ? -14.033 -34.779 18.775 1.00 0.00 17 LYS A O 9
ATOM 12852 N N . LYS A 1 18 ? -14.628 -33.921 16.782 1.00 0.00 18 LYS A N 9
ATOM 12853 C CA . LYS A 1 18 ? -15.968 -34.494 16.811 1.00 0.00 18 LYS A CA 9
ATOM 12854 C C . LYS A 1 18 ? -15.936 -35.973 16.439 1.00 0.00 18 LYS A C 9
ATOM 12855 O O . LYS A 1 18 ? -16.348 -36.829 17.223 1.00 0.00 18 LYS A O 9
ATOM 12874 N N . CYS A 1 19 ? -15.443 -36.266 15.241 1.00 0.00 19 CYS A N 9
ATOM 12875 C CA . CYS A 1 19 ? -15.356 -37.643 14.766 1.00 0.00 19 CYS A CA 9
ATOM 12876 C C . CYS A 1 19 ? -13.921 -38.154 14.839 1.00 0.00 19 CYS A C 9
ATOM 12877 O O . CYS A 1 19 ? -13.597 -39.204 14.287 1.00 0.00 19 CYS A O 9
ATOM 12884 N N . ASN A 1 20 ? -13.064 -37.401 15.522 1.00 0.00 20 ASN A N 9
ATOM 12885 C CA . ASN A 1 20 ? -11.662 -37.777 15.665 1.00 0.00 20 ASN A CA 9
ATOM 12886 C C . ASN A 1 20 ? -11.057 -38.144 14.314 1.00 0.00 20 ASN A C 9
ATOM 12887 O O . ASN A 1 20 ? -10.172 -38.996 14.228 1.00 0.00 20 ASN A O 9
ATOM 12898 N N . THR A 1 21 ? -11.541 -37.496 13.259 1.00 0.00 21 THR A N 9
ATOM 12899 C CA . THR A 1 21 ? -11.049 -37.754 11.911 1.00 0.00 21 THR A CA 9
ATOM 12900 C C . THR A 1 21 ? -10.228 -36.579 11.391 1.00 0.00 21 THR A C 9
ATOM 12901 O O . THR A 1 21 ? -10.590 -35.420 11.592 1.00 0.00 21 THR A O 9
ATOM 12912 N N . ARG A 1 22 ? -9.122 -36.887 10.722 1.00 0.00 22 ARG A N 9
ATOM 12913 C CA . ARG A 1 22 ? -8.250 -35.856 10.173 1.00 0.00 22 ARG A CA 9
ATOM 12914 C C . ARG A 1 22 ? -8.454 -35.715 8.667 1.00 0.00 22 ARG A C 9
ATOM 12915 O O . ARG A 1 22 ? -8.300 -36.679 7.917 1.00 0.00 22 ARG A O 9
ATOM 12936 N N . SER A 1 23 ? -8.803 -34.508 8.233 1.00 0.00 23 SER A N 9
ATOM 12937 C CA . SER A 1 23 ? -9.034 -34.242 6.818 1.00 0.00 23 SER A CA 9
ATOM 12938 C C . SER A 1 23 ? -8.278 -32.995 6.369 1.00 0.00 23 SER A C 9
ATOM 12939 O O . SER A 1 23 ? -8.232 -31.993 7.083 1.00 0.00 23 SER A O 9
ATOM 12947 N N . SER A 1 24 ? -7.686 -33.065 5.181 1.00 0.00 24 SER A N 9
ATOM 12948 C CA . SER A 1 24 ? -6.928 -31.944 4.638 1.00 0.00 24 SER A CA 9
ATOM 12949 C C . SER A 1 24 ? -7.814 -31.063 3.763 1.00 0.00 24 SER A C 9
ATOM 12950 O O . SER A 1 24 ? -8.714 -31.552 3.078 1.00 0.00 24 SER A O 9
ATOM 12958 N N . HIS A 1 25 ? -7.554 -29.759 3.790 1.00 0.00 25 HIS A N 9
ATOM 12959 C CA . HIS A 1 25 ? -8.327 -28.808 2.999 1.00 0.00 25 HIS A CA 9
ATOM 12960 C C . HIS A 1 25 ? -7.439 -27.677 2.490 1.00 0.00 25 HIS A C 9
ATOM 12961 O O . HIS A 1 25 ? -6.592 -27.161 3.220 1.00 0.00 25 HIS A O 9
ATOM 12975 N N . THR A 1 26 ? -7.637 -27.296 1.232 1.00 0.00 26 THR A N 9
ATOM 12976 C CA . THR A 1 26 ? -6.854 -26.228 0.624 1.00 0.00 26 THR A CA 9
ATOM 12977 C C . THR A 1 26 ? -7.709 -24.990 0.378 1.00 0.00 26 THR A C 9
ATOM 12978 O O . THR A 1 26 ? -8.715 -25.050 -0.328 1.00 0.00 26 THR A O 9
ATOM 12989 N N . MET A 1 27 ? -7.302 -23.869 0.964 1.00 0.00 27 MET A N 9
ATOM 12990 C CA . MET A 1 27 ? -8.031 -22.616 0.807 1.00 0.00 27 MET A CA 9
ATOM 12991 C C . MET A 1 27 ? -7.073 -21.461 0.534 1.00 0.00 27 MET A C 9
ATOM 12992 O O . MET A 1 27 ? -5.870 -21.571 0.769 1.00 0.00 27 MET A O 9
ATOM 13006 N N . SER A 1 28 ? -7.615 -20.354 0.037 1.00 0.00 28 SER A N 9
ATOM 13007 C CA . SER A 1 28 ? -6.808 -19.179 -0.272 1.00 0.00 28 SER A CA 9
ATOM 13008 C C . SER A 1 28 ? -6.128 -18.643 0.984 1.00 0.00 28 SER A C 9
ATOM 13009 O O . SER A 1 28 ? -6.785 -18.339 1.979 1.00 0.00 28 SER A O 9
ATOM 13017 N N . LYS A 1 29 ? -4.805 -18.529 0.930 1.00 0.00 29 LYS A N 9
ATOM 13018 C CA . LYS A 1 29 ? -4.033 -18.028 2.060 1.00 0.00 29 LYS A CA 9
ATOM 13019 C C . LYS A 1 29 ? -4.429 -16.594 2.397 1.00 0.00 29 LYS A C 9
ATOM 13020 O O . LYS A 1 29 ? -4.377 -16.183 3.556 1.00 0.00 29 LYS A O 9
ATOM 13039 N N . GLN A 1 30 ? -4.825 -15.839 1.378 1.00 0.00 30 GLN A N 9
ATOM 13040 C CA . GLN A 1 30 ? -5.230 -14.451 1.567 1.00 0.00 30 GLN A CA 9
ATOM 13041 C C . GLN A 1 30 ? -6.544 -14.368 2.338 1.00 0.00 30 GLN A C 9
ATOM 13042 O O . GLN A 1 30 ? -6.702 -13.532 3.227 1.00 0.00 30 GLN A O 9
ATOM 13056 N N . ALA A 1 31 ? -7.484 -15.241 1.990 1.00 0.00 31 ALA A N 9
ATOM 13057 C CA . ALA A 1 31 ? -8.783 -15.268 2.650 1.00 0.00 31 ALA A CA 9
ATOM 13058 C C . ALA A 1 31 ? -8.672 -15.843 4.058 1.00 0.00 31 ALA A C 9
ATOM 13059 O O . ALA A 1 31 ? -9.398 -15.435 4.965 1.00 0.00 31 ALA A O 9
ATOM 13066 N N . TYR A 1 32 ? -7.761 -16.794 4.233 1.00 0.00 32 TYR A N 9
ATOM 13067 C CA . TYR A 1 32 ? -7.558 -17.428 5.530 1.00 0.00 32 TYR A CA 9
ATOM 13068 C C . TYR A 1 32 ? -6.811 -16.497 6.480 1.00 0.00 32 TYR A C 9
ATOM 13069 O O . TYR A 1 32 ? -7.208 -16.318 7.631 1.00 0.00 32 TYR A O 9
ATOM 13087 N N . GLU A 1 33 ? -5.725 -15.907 5.989 1.00 0.00 33 GLU A N 9
ATOM 13088 C CA . GLU A 1 33 ? -4.922 -14.995 6.794 1.00 0.00 33 GLU A CA 9
ATOM 13089 C C . GLU A 1 33 ? -5.632 -13.656 6.971 1.00 0.00 33 GLU A C 9
ATOM 13090 O O . GLU A 1 33 ? -5.500 -13.002 8.005 1.00 0.00 33 GLU A O 9
ATOM 13102 N N . LYS A 1 34 ? -6.385 -13.253 5.953 1.00 0.00 34 LYS A N 9
ATOM 13103 C CA . LYS A 1 34 ? -7.117 -11.993 5.994 1.00 0.00 34 LYS A CA 9
ATOM 13104 C C . LYS A 1 34 ? -8.548 -12.179 5.498 1.00 0.00 34 LYS A C 9
ATOM 13105 O O . LYS A 1 34 ? -8.893 -11.757 4.396 1.00 0.00 34 LYS A O 9
ATOM 13124 N N . GLY A 1 35 ? -9.377 -12.814 6.322 1.00 0.00 35 GLY A N 9
ATOM 13125 C CA . GLY A 1 35 ? -10.761 -13.043 5.950 1.00 0.00 35 GLY A CA 9
ATOM 13126 C C . GLY A 1 35 ? -11.341 -14.279 6.609 1.00 0.00 35 GLY A C 9
ATOM 13127 O O . GLY A 1 35 ? -10.682 -14.925 7.424 1.00 0.00 35 GLY A O 9
ATOM 13131 N N . THR A 1 36 ? -12.580 -14.608 6.257 1.00 0.00 36 THR A N 9
ATOM 13132 C CA . THR A 1 36 ? -13.250 -15.773 6.821 1.00 0.00 36 THR A CA 9
ATOM 13133 C C . THR A 1 36 ? -13.092 -16.990 5.917 1.00 0.00 36 THR A C 9
ATOM 13134 O O . THR A 1 36 ? -13.173 -16.882 4.693 1.00 0.00 36 THR A O 9
ATOM 13145 N N . VAL A 1 37 ? -12.866 -18.149 6.527 1.00 0.00 37 VAL A N 9
ATOM 13146 C CA . VAL A 1 37 ? -12.698 -19.388 5.777 1.00 0.00 37 VAL A CA 9
ATOM 13147 C C . VAL A 1 37 ? -13.427 -20.544 6.453 1.00 0.00 37 VAL A C 9
ATOM 13148 O O . VAL A 1 37 ? -13.289 -20.759 7.658 1.00 0.00 37 VAL A O 9
ATOM 13161 N N . LEU A 1 38 ? -14.204 -21.285 5.671 1.00 0.00 38 LEU A N 9
ATOM 13162 C CA . LEU A 1 38 ? -14.956 -22.420 6.194 1.00 0.00 38 LEU A CA 9
ATOM 13163 C C . LEU A 1 38 ? -14.568 -23.708 5.474 1.00 0.00 38 LEU A C 9
ATOM 13164 O O . LEU A 1 38 ? -14.321 -23.706 4.268 1.00 0.00 38 LEU A O 9
ATOM 13180 N N . ILE A 1 39 ? -14.519 -24.806 6.222 1.00 0.00 39 ILE A N 9
ATOM 13181 C CA . ILE A 1 39 ? -14.165 -26.101 5.654 1.00 0.00 39 ILE A CA 9
ATOM 13182 C C . ILE A 1 39 ? -15.080 -27.201 6.182 1.00 0.00 39 ILE A C 9
ATOM 13183 O O . ILE A 1 39 ? -15.373 -27.259 7.376 1.00 0.00 39 ILE A O 9
ATOM 13199 N N . SER A 1 40 ? -15.527 -28.073 5.283 1.00 0.00 40 SER A N 9
ATOM 13200 C CA . SER A 1 40 ? -16.410 -29.171 5.658 1.00 0.00 40 SER A CA 9
ATOM 13201 C C . SER A 1 40 ? -15.617 -30.457 5.871 1.00 0.00 40 SER A C 9
ATOM 13202 O O . SER A 1 40 ? -14.789 -30.833 5.041 1.00 0.00 40 SER A O 9
ATOM 13210 N N . CYS A 1 41 ? -15.878 -31.126 6.988 1.00 0.00 41 CYS A N 9
ATOM 13211 C CA . CYS A 1 41 ? -15.189 -32.371 7.312 1.00 0.00 41 CYS A CA 9
ATOM 13212 C C . CYS A 1 41 ? -15.898 -33.565 6.683 1.00 0.00 41 CYS A C 9
ATOM 13213 O O . CYS A 1 41 ? -17.047 -33.874 7.001 1.00 0.00 41 CYS A O 9
ATOM 13220 N N . PRO A 1 42 ? -15.201 -34.253 5.767 1.00 0.00 42 PRO A N 9
ATOM 13221 C CA . PRO A 1 42 ? -15.745 -35.424 5.073 1.00 0.00 42 PRO A CA 9
ATOM 13222 C C . PRO A 1 42 ? -15.902 -36.625 5.998 1.00 0.00 42 PRO A C 9
ATOM 13223 O O . PRO A 1 42 ? -15.194 -37.624 5.862 1.00 0.00 42 PRO A O 9
ATOM 13234 N N . HIS A 1 43 ? -16.834 -36.523 6.940 1.00 0.00 43 HIS A N 9
ATOM 13235 C CA . HIS A 1 43 ? -17.085 -37.603 7.888 1.00 0.00 43 HIS A CA 9
ATOM 13236 C C . HIS A 1 43 ? -18.316 -37.304 8.739 1.00 0.00 43 HIS A C 9
ATOM 13237 O O . HIS A 1 43 ? -19.105 -38.200 9.043 1.00 0.00 43 HIS A O 9
ATOM 13251 N N . CYS A 1 44 ? -18.472 -36.042 9.121 1.00 0.00 44 CYS A N 9
ATOM 13252 C CA . CYS A 1 44 ? -19.606 -35.625 9.939 1.00 0.00 44 CYS A CA 9
ATOM 13253 C C . CYS A 1 44 ? -20.490 -34.639 9.181 1.00 0.00 44 CYS A C 9
ATOM 13254 O O . CYS A 1 44 ? -21.534 -34.216 9.677 1.00 0.00 44 CYS A O 9
ATOM 13261 N N . LYS A 1 45 ? -20.063 -34.275 7.976 1.00 0.00 45 LYS A N 9
ATOM 13262 C CA . LYS A 1 45 ? -20.814 -33.339 7.149 1.00 0.00 45 LYS A CA 9
ATOM 13263 C C . LYS A 1 45 ? -21.173 -32.083 7.937 1.00 0.00 45 LYS A C 9
ATOM 13264 O O . LYS A 1 45 ? -22.259 -31.986 8.508 1.00 0.00 45 LYS A O 9
ATOM 13283 N N . VAL A 1 46 ? -20.254 -31.123 7.963 1.00 0.00 46 VAL A N 9
ATOM 13284 C CA . VAL A 1 46 ? -20.475 -29.872 8.679 1.00 0.00 46 VAL A CA 9
ATOM 13285 C C . VAL A 1 46 ? -19.324 -28.899 8.454 1.00 0.00 46 VAL A C 9
ATOM 13286 O O . VAL A 1 46 ? -18.158 -29.293 8.441 1.00 0.00 46 VAL A O 9
ATOM 13299 N N . ARG A 1 47 ? -19.660 -27.625 8.275 1.00 0.00 47 ARG A N 9
ATOM 13300 C CA . ARG A 1 47 ? -18.654 -26.595 8.049 1.00 0.00 47 ARG A CA 9
ATOM 13301 C C . ARG A 1 47 ? -18.221 -25.959 9.367 1.00 0.00 47 ARG A C 9
ATOM 13302 O O . ARG A 1 47 ? -19.055 -25.537 10.168 1.00 0.00 47 ARG A O 9
ATOM 13323 N N . HIS A 1 48 ? -16.911 -25.894 9.584 1.00 0.00 48 HIS A N 9
ATOM 13324 C CA . HIS A 1 48 ? -16.367 -25.310 10.805 1.00 0.00 48 HIS A CA 9
ATOM 13325 C C . HIS A 1 48 ? -15.511 -24.087 10.487 1.00 0.00 48 HIS A C 9
ATOM 13326 O O . HIS A 1 48 ? -14.898 -24.006 9.422 1.00 0.00 48 HIS A O 9
ATOM 13340 N N . LEU A 1 49 ? -15.474 -23.139 11.417 1.00 0.00 49 LEU A N 9
ATOM 13341 C CA . LEU A 1 49 ? -14.693 -21.920 11.236 1.00 0.00 49 LEU A CA 9
ATOM 13342 C C . LEU A 1 49 ? -13.248 -22.128 11.678 1.00 0.00 49 LEU A C 9
ATOM 13343 O O . LEU A 1 49 ? -12.989 -22.696 12.740 1.00 0.00 49 LEU A O 9
ATOM 13359 N N . ILE A 1 50 ? -12.311 -21.663 10.858 1.00 0.00 50 ILE A N 9
ATOM 13360 C CA . ILE A 1 50 ? -10.893 -21.796 11.167 1.00 0.00 50 ILE A CA 9
ATOM 13361 C C . ILE A 1 50 ? -10.253 -20.433 11.409 1.00 0.00 50 ILE A C 9
ATOM 13362 O O . ILE A 1 50 ? -9.677 -20.185 12.468 1.00 0.00 50 ILE A O 9
ATOM 13378 N N . ALA A 1 51 ? -10.361 -19.551 10.420 1.00 0.00 51 ALA A N 9
ATOM 13379 C CA . ALA A 1 51 ? -9.797 -18.211 10.527 1.00 0.00 51 ALA A CA 9
ATOM 13380 C C . ALA A 1 51 ? -10.889 -17.149 10.463 1.00 0.00 51 ALA A C 9
ATOM 13381 O O . ALA A 1 51 ? -11.385 -16.819 9.386 1.00 0.00 51 ALA A O 9
ATOM 13388 N N . ASP A 1 52 ? -11.259 -16.618 11.623 1.00 0.00 52 ASP A N 9
ATOM 13389 C CA . ASP A 1 52 ? -12.293 -15.592 11.699 1.00 0.00 52 ASP A CA 9
ATOM 13390 C C . ASP A 1 52 ? -11.678 -14.197 11.660 1.00 0.00 52 ASP A C 9
ATOM 13391 O O . ASP A 1 52 ? -11.025 -13.767 12.611 1.00 0.00 52 ASP A O 9
ATOM 13400 N N . HIS A 1 53 ? -11.890 -13.493 10.552 1.00 0.00 53 HIS A N 9
ATOM 13401 C CA . HIS A 1 53 ? -11.356 -12.146 10.388 1.00 0.00 53 HIS A CA 9
ATOM 13402 C C . HIS A 1 53 ? -12.474 -11.149 10.099 1.00 0.00 53 HIS A C 9
ATOM 13403 O O . HIS A 1 53 ? -12.400 -9.985 10.496 1.00 0.00 53 HIS A O 9
ATOM 13417 N N . LEU A 1 54 ? -13.509 -11.613 9.407 1.00 0.00 54 LEU A N 9
ATOM 13418 C CA . LEU A 1 54 ? -14.643 -10.762 9.064 1.00 0.00 54 LEU A CA 9
ATOM 13419 C C . LEU A 1 54 ? -15.704 -10.802 10.159 1.00 0.00 54 LEU A C 9
ATOM 13420 O O . LEU A 1 54 ? -16.668 -10.037 10.133 1.00 0.00 54 LEU A O 9
ATOM 13436 N N . LYS A 1 55 ? -15.519 -11.698 11.122 1.00 0.00 55 LYS A N 9
ATOM 13437 C CA . LYS A 1 55 ? -16.458 -11.837 12.230 1.00 0.00 55 LYS A CA 9
ATOM 13438 C C . LYS A 1 55 ? -17.895 -11.886 11.721 1.00 0.00 55 LYS A C 9
ATOM 13439 O O . LYS A 1 55 ? -18.750 -11.125 12.175 1.00 0.00 55 LYS A O 9
ATOM 13458 N N . ILE A 1 56 ? -18.154 -12.787 10.779 1.00 0.00 56 ILE A N 9
ATOM 13459 C CA . ILE A 1 56 ? -19.488 -12.937 10.213 1.00 0.00 56 ILE A CA 9
ATOM 13460 C C . ILE A 1 56 ? -20.420 -13.654 11.183 1.00 0.00 56 ILE A C 9
ATOM 13461 O O . ILE A 1 56 ? -21.528 -13.190 11.455 1.00 0.00 56 ILE A O 9
ATOM 13477 N N . PHE A 1 57 ? -19.964 -14.789 11.704 1.00 0.00 57 PHE A N 9
ATOM 13478 C CA . PHE A 1 57 ? -20.757 -15.571 12.645 1.00 0.00 57 PHE A CA 9
ATOM 13479 C C . PHE A 1 57 ? -20.673 -14.979 14.050 1.00 0.00 57 PHE A C 9
ATOM 13480 O O . PHE A 1 57 ? -21.391 -15.400 14.957 1.00 0.00 57 PHE A O 9
ATOM 13497 N N . HIS A 1 58 ? -19.790 -14.001 14.221 1.00 0.00 58 HIS A N 9
ATOM 13498 C CA . HIS A 1 58 ? -19.611 -13.350 15.515 1.00 0.00 58 HIS A CA 9
ATOM 13499 C C . HIS A 1 58 ? -20.925 -12.752 16.008 1.00 0.00 58 HIS A C 9
ATOM 13500 O O . HIS A 1 58 ? -21.190 -12.719 17.210 1.00 0.00 58 HIS A O 9
ATOM 13514 N N . ASP A 1 59 ? -21.742 -12.280 15.073 1.00 0.00 59 ASP A N 9
ATOM 13515 C CA . ASP A 1 59 ? -23.029 -11.683 15.413 1.00 0.00 59 ASP A CA 9
ATOM 13516 C C . ASP A 1 59 ? -24.123 -12.744 15.468 1.00 0.00 59 ASP A C 9
ATOM 13517 O O . ASP A 1 59 ? -25.307 -12.425 15.582 1.00 0.00 59 ASP A O 9
ATOM 13526 N N . HIS A 1 60 ? -23.719 -14.008 15.383 1.00 0.00 60 HIS A N 9
ATOM 13527 C CA . HIS A 1 60 ? -24.666 -15.117 15.423 1.00 0.00 60 HIS A CA 9
ATOM 13528 C C . HIS A 1 60 ? -25.987 -14.728 14.765 1.00 0.00 60 HIS A C 9
ATOM 13529 O O . HIS A 1 60 ? -27.059 -14.923 15.339 1.00 0.00 60 HIS A O 9
ATOM 13543 N N . HIS A 1 61 ? -25.901 -14.175 13.559 1.00 0.00 61 HIS A N 9
ATOM 13544 C CA . HIS A 1 61 ? -27.090 -13.758 12.824 1.00 0.00 61 HIS A CA 9
ATOM 13545 C C . HIS A 1 61 ? -27.011 -14.202 11.366 1.00 0.00 61 HIS A C 9
ATOM 13546 O O . HIS A 1 61 ? -27.844 -13.821 10.544 1.00 0.00 61 HIS A O 9
ATOM 13560 N N . VAL A 1 62 ? -26.002 -15.009 11.052 1.00 0.00 62 VAL A N 9
ATOM 13561 C CA . VAL A 1 62 ? -25.814 -15.506 9.694 1.00 0.00 62 VAL A CA 9
ATOM 13562 C C . VAL A 1 62 ? -25.476 -16.992 9.695 1.00 0.00 62 VAL A C 9
ATOM 13563 O O . VAL A 1 62 ? -24.622 -17.447 10.456 1.00 0.00 62 VAL A O 9
ATOM 13576 N N . THR A 1 63 ? -26.153 -17.747 8.834 1.00 0.00 63 THR A N 9
ATOM 13577 C CA . THR A 1 63 ? -25.925 -19.183 8.735 1.00 0.00 63 THR A CA 9
ATOM 13578 C C . THR A 1 63 ? -25.068 -19.522 7.520 1.00 0.00 63 THR A C 9
ATOM 13579 O O . THR A 1 63 ? -24.863 -18.685 6.640 1.00 0.00 63 THR A O 9
ATOM 13590 N N . VAL A 1 64 ? -24.570 -20.753 7.477 1.00 0.00 64 VAL A N 9
ATOM 13591 C CA . VAL A 1 64 ? -23.736 -21.203 6.369 1.00 0.00 64 VAL A CA 9
ATOM 13592 C C . VAL A 1 64 ? -24.457 -21.033 5.036 1.00 0.00 64 VAL A C 9
ATOM 13593 O O . VAL A 1 64 ? -23.847 -20.662 4.033 1.00 0.00 64 VAL A O 9
ATOM 13606 N N . GLU A 1 65 ? -25.757 -21.307 5.033 1.00 0.00 65 GLU A N 9
ATOM 13607 C CA . GLU A 1 65 ? -26.560 -21.185 3.822 1.00 0.00 65 GLU A CA 9
ATOM 13608 C C . GLU A 1 65 ? -26.629 -19.732 3.359 1.00 0.00 65 GLU A C 9
ATOM 13609 O O . GLU A 1 65 ? -26.602 -19.451 2.161 1.00 0.00 65 GLU A O 9
ATOM 13621 N N . GLN A 1 66 ? -26.718 -18.816 4.317 1.00 0.00 66 GLN A N 9
ATOM 13622 C CA . GLN A 1 66 ? -26.792 -17.393 4.008 1.00 0.00 66 GLN A CA 9
ATOM 13623 C C . GLN A 1 66 ? -25.522 -16.921 3.308 1.00 0.00 66 GLN A C 9
ATOM 13624 O O . GLN A 1 66 ? -25.580 -16.193 2.316 1.00 0.00 66 GLN A O 9
ATOM 13638 N N . LEU A 1 67 ? -24.374 -17.339 3.831 1.00 0.00 67 LEU A N 9
ATOM 13639 C CA . LEU A 1 67 ? -23.088 -16.959 3.257 1.00 0.00 67 LEU A CA 9
ATOM 13640 C C . LEU A 1 67 ? -22.989 -17.405 1.802 1.00 0.00 67 LEU A C 9
ATOM 13641 O O . LEU A 1 67 ? -22.422 -16.702 0.965 1.00 0.00 67 LEU A O 9
ATOM 13657 N N . MET A 1 68 ? -23.546 -18.575 1.507 1.00 0.00 68 MET A N 9
ATOM 13658 C CA . MET A 1 68 ? -23.523 -19.112 0.151 1.00 0.00 68 MET A CA 9
ATOM 13659 C C . MET A 1 68 ? -24.435 -18.307 -0.768 1.00 0.00 68 MET A C 9
ATOM 13660 O O . MET A 1 68 ? -24.103 -18.058 -1.927 1.00 0.00 68 MET A O 9
ATOM 13674 N N . LYS A 1 69 ? -25.587 -17.902 -0.244 1.00 0.00 69 LYS A N 9
ATOM 13675 C CA . LYS A 1 69 ? -26.548 -17.123 -1.017 1.00 0.00 69 LYS A CA 9
ATOM 13676 C C . LYS A 1 69 ? -25.942 -15.795 -1.459 1.00 0.00 69 LYS A C 9
ATOM 13677 O O . LYS A 1 69 ? -26.350 -15.221 -2.468 1.00 0.00 69 LYS A O 9
ATOM 13696 N N . ALA A 1 70 ? -24.966 -15.312 -0.697 1.00 0.00 70 ALA A N 9
ATOM 13697 C CA . ALA A 1 70 ? -24.302 -14.054 -1.013 1.00 0.00 70 ALA A CA 9
ATOM 13698 C C . ALA A 1 70 ? -23.563 -14.141 -2.344 1.00 0.00 70 ALA A C 9
ATOM 13699 O O . ALA A 1 70 ? -23.509 -13.171 -3.099 1.00 0.00 70 ALA A O 9
ATOM 13706 N N . ASN A 1 71 ? -22.996 -15.310 -2.625 1.00 0.00 71 ASN A N 9
ATOM 13707 C CA . ASN A 1 71 ? -22.260 -15.523 -3.866 1.00 0.00 71 ASN A CA 9
ATOM 13708 C C . ASN A 1 71 ? -23.110 -16.282 -4.880 1.00 0.00 71 ASN A C 9
ATOM 13709 O O . ASN A 1 71 ? -23.610 -15.703 -5.843 1.00 0.00 71 ASN A O 9
ATOM 13720 N N . GLY A 1 72 ? -23.270 -17.583 -4.655 1.00 0.00 72 GLY A N 9
ATOM 13721 C CA . GLY A 1 72 ? -24.061 -18.400 -5.557 1.00 0.00 72 GLY A CA 9
ATOM 13722 C C . GLY A 1 72 ? -23.307 -19.621 -6.044 1.00 0.00 72 GLY A C 9
ATOM 13723 O O . GLY A 1 72 ? -23.438 -20.018 -7.201 1.00 0.00 72 GLY A O 9
ATOM 13727 N N . GLU A 1 73 ? -22.514 -20.217 -5.159 1.00 0.00 73 GLU A N 9
ATOM 13728 C CA . GLU A 1 73 ? -21.735 -21.400 -5.507 1.00 0.00 73 GLU A CA 9
ATOM 13729 C C . GLU A 1 73 ? -22.611 -22.450 -6.182 1.00 0.00 73 GLU A C 9
ATOM 13730 O O . GLU A 1 73 ? -23.636 -22.860 -5.638 1.00 0.00 73 GLU A O 9
ATOM 13742 N N . GLN A 1 74 ? -22.201 -22.879 -7.371 1.00 0.00 74 GLN A N 9
ATOM 13743 C CA . GLN A 1 74 ? -22.949 -23.881 -8.122 1.00 0.00 74 GLN A CA 9
ATOM 13744 C C . GLN A 1 74 ? -22.585 -25.289 -7.663 1.00 0.00 74 GLN A C 9
ATOM 13745 O O . GLN A 1 74 ? -23.454 -26.150 -7.521 1.00 0.00 74 GLN A O 9
ATOM 13759 N N . VAL A 1 75 ? -21.296 -25.517 -7.435 1.00 0.00 75 VAL A N 9
ATOM 13760 C CA . VAL A 1 75 ? -20.817 -26.821 -6.992 1.00 0.00 75 VAL A CA 9
ATOM 13761 C C . VAL A 1 75 ? -21.597 -27.309 -5.776 1.00 0.00 75 VAL A C 9
ATOM 13762 O O . VAL A 1 75 ? -21.998 -26.516 -4.923 1.00 0.00 75 VAL A O 9
ATOM 13775 N N . SER A 1 76 ? -21.809 -28.619 -5.702 1.00 0.00 76 SER A N 9
ATOM 13776 C CA . SER A 1 76 ? -22.544 -29.213 -4.592 1.00 0.00 76 SER A CA 9
ATOM 13777 C C . SER A 1 76 ? -21.773 -30.387 -3.997 1.00 0.00 76 SER A C 9
ATOM 13778 O O . SER A 1 76 ? -22.277 -31.096 -3.126 1.00 0.00 76 SER A O 9
ATOM 13786 N N . GLN A 1 77 ? -20.549 -30.586 -4.474 1.00 0.00 77 GLN A N 9
ATOM 13787 C CA . GLN A 1 77 ? -19.708 -31.675 -3.989 1.00 0.00 77 GLN A CA 9
ATOM 13788 C C . GLN A 1 77 ? -18.557 -31.139 -3.144 1.00 0.00 77 GLN A C 9
ATOM 13789 O O . GLN A 1 77 ? -18.460 -31.431 -1.952 1.00 0.00 77 GLN A O 9
ATOM 13803 N N . ASP A 1 78 ? -17.687 -30.353 -3.769 1.00 0.00 78 ASP A N 9
ATOM 13804 C CA . ASP A 1 78 ? -16.542 -29.776 -3.074 1.00 0.00 78 ASP A CA 9
ATOM 13805 C C . ASP A 1 78 ? -16.865 -28.374 -2.567 1.00 0.00 78 ASP A C 9
ATOM 13806 O O . ASP A 1 78 ? -15.970 -27.615 -2.195 1.00 0.00 78 ASP A O 9
ATOM 13815 N N . VAL A 1 79 ? -18.151 -28.037 -2.554 1.00 0.00 79 VAL A N 9
ATOM 13816 C CA . VAL A 1 79 ? -18.593 -26.726 -2.091 1.00 0.00 79 VAL A CA 9
ATOM 13817 C C . VAL A 1 79 ? -18.350 -26.560 -0.596 1.00 0.00 79 VAL A C 9
ATOM 13818 O O . VAL A 1 79 ? -18.435 -25.456 -0.061 1.00 0.00 79 VAL A O 9
ATOM 13831 N N . GLY A 1 80 ? -18.047 -27.667 0.076 1.00 0.00 80 GLY A N 9
ATOM 13832 C CA . GLY A 1 80 ? -17.795 -27.623 1.504 1.00 0.00 80 GLY A CA 9
ATOM 13833 C C . GLY A 1 80 ? -16.688 -26.654 1.869 1.00 0.00 80 GLY A C 9
ATOM 13834 O O . GLY A 1 80 ? -16.592 -26.213 3.014 1.00 0.00 80 GLY A O 9
ATOM 13838 N N . ASP A 1 81 ? -15.849 -26.323 0.893 1.00 0.00 81 ASP A N 9
ATOM 13839 C CA . ASP A 1 81 ? -14.743 -25.400 1.117 1.00 0.00 81 ASP A CA 9
ATOM 13840 C C . ASP A 1 81 ? -15.065 -24.019 0.556 1.00 0.00 81 ASP A C 9
ATOM 13841 O O . ASP A 1 81 ? -15.132 -23.830 -0.660 1.00 0.00 81 ASP A O 9
ATOM 13850 N N . LEU A 1 82 ? -15.266 -23.056 1.449 1.00 0.00 82 LEU A N 9
ATOM 13851 C CA . LEU A 1 82 ? -15.583 -21.690 1.043 1.00 0.00 82 LEU A CA 9
ATOM 13852 C C . LEU A 1 82 ? -14.608 -20.697 1.667 1.00 0.00 82 LEU A C 9
ATOM 13853 O O . LEU A 1 82 ? -14.059 -20.942 2.741 1.00 0.00 82 LEU A O 9
ATOM 13869 N N . GLU A 1 83 ? -14.399 -19.574 0.986 1.00 0.00 83 GLU A N 9
ATOM 13870 C CA . GLU A 1 83 ? -13.491 -18.543 1.475 1.00 0.00 83 GLU A CA 9
ATOM 13871 C C . GLU A 1 83 ? -14.020 -17.151 1.144 1.00 0.00 83 GLU A C 9
ATOM 13872 O O . GLU A 1 83 ? -14.535 -16.914 0.051 1.00 0.00 83 GLU A O 9
ATOM 13884 N N . PHE A 1 84 ? -13.890 -16.233 2.097 1.00 0.00 84 PHE A N 9
ATOM 13885 C CA . PHE A 1 84 ? -14.356 -14.864 1.908 1.00 0.00 84 PHE A CA 9
ATOM 13886 C C . PHE A 1 84 ? -13.261 -13.863 2.265 1.00 0.00 84 PHE A C 9
ATOM 13887 O O . PHE A 1 84 ? -12.679 -13.925 3.347 1.00 0.00 84 PHE A O 9
ATOM 13904 N N . GLU A 1 85 ? -12.987 -12.942 1.347 1.00 0.00 85 GLU A N 9
ATOM 13905 C CA . GLU A 1 85 ? -11.962 -11.928 1.564 1.00 0.00 85 GLU A CA 9
ATOM 13906 C C . GLU A 1 85 ? -12.592 -10.576 1.883 1.00 0.00 85 GLU A C 9
ATOM 13907 O O . GLU A 1 85 ? -11.967 -9.719 2.509 1.00 0.00 85 GLU A O 9
ATOM 13919 N N . ASP A 1 86 ? -13.834 -10.391 1.447 1.00 0.00 86 ASP A N 9
ATOM 13920 C CA . ASP A 1 86 ? -14.550 -9.144 1.686 1.00 0.00 86 ASP A CA 9
ATOM 13921 C C . ASP A 1 86 ? -16.059 -9.371 1.669 1.00 0.00 86 ASP A C 9
ATOM 13922 O O . ASP A 1 86 ? -16.683 -9.376 0.607 1.00 0.00 86 ASP A O 9
ATOM 13931 N N . ILE A 1 87 ? -16.637 -9.561 2.850 1.00 0.00 87 ILE A N 9
ATOM 13932 C CA . ILE A 1 87 ? -18.071 -9.790 2.970 1.00 0.00 87 ILE A CA 9
ATOM 13933 C C . ILE A 1 87 ? -18.862 -8.717 2.229 1.00 0.00 87 ILE A C 9
ATOM 13934 O O . ILE A 1 87 ? -18.393 -7.599 2.017 1.00 0.00 87 ILE A O 9
ATOM 13950 N N . PRO A 1 88 ? -20.094 -9.063 1.825 1.00 0.00 88 PRO A N 9
ATOM 13951 C CA . PRO A 1 88 ? -20.978 -8.143 1.104 1.00 0.00 88 PRO A CA 9
ATOM 13952 C C . PRO A 1 88 ? -21.481 -7.008 1.989 1.00 0.00 88 PRO A C 9
ATOM 13953 O O . PRO A 1 88 ? -21.002 -6.822 3.108 1.00 0.00 88 PRO A O 9
ATOM 13964 N N . ASP A 1 89 ? -22.449 -6.252 1.482 1.00 0.00 89 ASP A N 9
ATOM 13965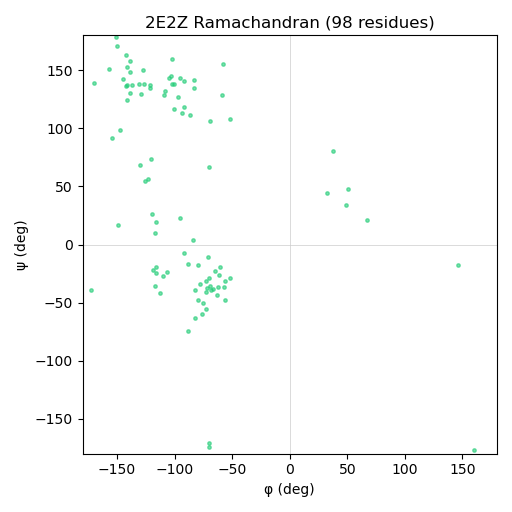 C CA . ASP A 1 89 ? -23.017 -5.136 2.228 1.00 0.00 89 ASP A CA 9
ATOM 13966 C C . ASP A 1 89 ? -24.400 -5.490 2.766 1.00 0.00 89 ASP A C 9
ATOM 13967 O O . ASP A 1 89 ? -24.888 -4.869 3.710 1.00 0.00 89 ASP A O 9
ATOM 13976 N N . SER A 1 90 ? -25.027 -6.492 2.157 1.00 0.00 90 SER A N 9
ATOM 13977 C CA . SER A 1 90 ? -26.357 -6.925 2.572 1.00 0.00 90 SER A CA 9
ATOM 13978 C C . SER A 1 90 ? -26.293 -7.680 3.897 1.00 0.00 90 SER A C 9
ATOM 13979 O O . SER A 1 90 ? -27.248 -7.672 4.675 1.00 0.00 90 SER A O 9
ATOM 13987 N N . LEU A 1 91 ? -25.163 -8.331 4.146 1.00 0.00 91 LEU A N 9
ATOM 13988 C CA . LEU A 1 91 ? -24.973 -9.091 5.377 1.00 0.00 91 LEU A CA 9
ATOM 13989 C C . LEU A 1 91 ? -24.862 -8.160 6.580 1.00 0.00 91 LEU A C 9
ATOM 13990 O O . LEU A 1 91 ? -25.652 -8.246 7.520 1.00 0.00 91 LEU A O 9
ATOM 14006 N N . LYS A 1 92 ? -23.877 -7.269 6.543 1.00 0.00 92 LYS A N 9
ATOM 14007 C CA . LYS A 1 92 ? -23.663 -6.319 7.628 1.00 0.00 92 LYS A CA 9
ATOM 14008 C C . LYS A 1 92 ? -24.866 -5.396 7.788 1.00 0.00 92 LYS A C 9
ATOM 14009 O O . LYS A 1 92 ? -25.166 -4.936 8.890 1.00 0.00 92 LYS A O 9
ATOM 14028 N N . ASP A 1 93 ? -25.553 -5.129 6.682 1.00 0.00 93 ASP A N 9
ATOM 14029 C CA . ASP A 1 93 ? -26.725 -4.263 6.700 1.00 0.00 93 ASP A CA 9
ATOM 14030 C C . ASP A 1 93 ? -27.815 -4.842 7.596 1.00 0.00 93 ASP A C 9
ATOM 14031 O O . ASP A 1 93 ? -28.621 -4.106 8.166 1.00 0.00 93 ASP A O 9
ATOM 14040 N N . VAL A 1 94 ? -27.835 -6.166 7.715 1.00 0.00 94 VAL A N 9
ATOM 14041 C CA . VAL A 1 94 ? -28.826 -6.844 8.542 1.00 0.00 94 VAL A CA 9
ATOM 14042 C C . VAL A 1 94 ? -28.430 -6.810 10.014 1.00 0.00 94 VAL A C 9
ATOM 14043 O O . VAL A 1 94 ? -29.284 -6.856 10.900 1.00 0.00 94 VAL A O 9
ATOM 14056 N N . LEU A 1 95 ? -27.129 -6.728 10.269 1.00 0.00 95 LEU A N 9
ATOM 14057 C CA . LEU A 1 95 ? -26.617 -6.687 11.634 1.00 0.00 95 LEU A CA 9
ATOM 14058 C C . LEU A 1 95 ? -26.756 -5.288 12.226 1.00 0.00 95 LEU A C 9
ATOM 14059 O O . LEU A 1 95 ? -26.843 -5.122 13.442 1.00 0.00 95 LEU A O 9
ATOM 14075 N N . GLY A 1 96 ? -26.776 -4.282 11.356 1.00 0.00 96 GLY A N 9
ATOM 14076 C CA . GLY A 1 96 ? -26.906 -2.910 11.810 1.00 0.00 96 GLY A CA 9
ATOM 14077 C C . GLY A 1 96 ? -28.214 -2.278 11.378 1.00 0.00 96 GLY A C 9
ATOM 14078 O O . GLY A 1 96 ? -28.259 -1.094 11.041 1.00 0.00 96 GLY A O 9
ATOM 14082 N N . LYS A 1 97 ? -29.283 -3.067 11.385 1.00 0.00 97 LYS A N 9
ATOM 14083 C CA . LYS A 1 97 ? -30.598 -2.579 10.990 1.00 0.00 97 LYS A CA 9
ATOM 14084 C C . LYS A 1 97 ? -31.307 -1.914 12.166 1.00 0.00 97 LYS A C 9
ATOM 14085 O O . LYS A 1 97 ? -32.162 -1.048 11.979 1.00 0.00 97 LYS A O 9
ATOM 14104 N N . TYR A 1 98 ? -30.946 -2.324 13.377 1.00 0.00 98 TYR A N 9
ATOM 14105 C CA . TYR A 1 98 ? -31.549 -1.769 14.583 1.00 0.00 98 TYR A CA 9
ATOM 14106 C C . TYR A 1 98 ? -31.207 -0.289 14.731 1.00 0.00 98 TYR A C 9
ATOM 14107 O O . TYR A 1 98 ? -32.061 0.524 15.085 1.00 0.00 98 TYR A O 9
ATOM 14125 N N . ALA A 1 99 ? -29.953 0.052 14.456 1.00 0.00 99 ALA A N 9
ATOM 14126 C CA . ALA A 1 99 ? -29.497 1.433 14.556 1.00 0.00 99 ALA A CA 9
ATOM 14127 C C . ALA A 1 99 ? -29.866 2.224 13.305 1.00 0.00 99 ALA A C 9
ATOM 14128 O O . ALA A 1 99 ? -30.606 1.741 12.448 1.00 0.00 99 ALA A O 9
ATOM 14135 N N . LYS A 1 100 ? -29.347 3.443 13.207 1.00 0.00 100 LYS A N 9
ATOM 14136 C CA . LYS A 1 100 ? -29.620 4.303 12.061 1.00 0.00 100 LYS A CA 9
ATOM 14137 C C . LYS A 1 100 ? -28.462 5.263 11.813 1.00 0.00 100 LYS A C 9
ATOM 14138 O O . LYS A 1 100 ? -27.992 5.935 12.732 1.00 0.00 100 LYS A O 9
ATOM 14158 N N . GLY A 1 1 ? -6.254 -2.257 1.032 1.00 0.00 1 GLY A N 10
ATOM 14159 C CA . GLY A 1 1 ? -6.186 -2.229 -0.418 1.00 0.00 1 GLY A CA 10
ATOM 14160 C C . GLY A 1 1 ? -5.821 -3.578 -1.007 1.00 0.00 1 GLY A C 10
ATOM 14161 O O . GLY A 1 1 ? -4.886 -4.231 -0.546 1.00 0.00 1 GLY A O 10
ATOM 14165 N N . SER A 1 2 ? -6.563 -3.996 -2.028 1.00 0.00 2 SER A N 10
ATOM 14166 C CA . SER A 1 2 ? -6.316 -5.278 -2.677 1.00 0.00 2 SER A CA 10
ATOM 14167 C C . SER A 1 2 ? -6.009 -5.086 -4.159 1.00 0.00 2 SER A C 10
ATOM 14168 O O . SER A 1 2 ? -6.901 -4.802 -4.958 1.00 0.00 2 SER A O 10
ATOM 14176 N N . HIS A 1 3 ? -4.739 -5.243 -4.519 1.00 0.00 3 HIS A N 10
ATOM 14177 C CA . HIS A 1 3 ? -4.312 -5.088 -5.905 1.00 0.00 3 HIS A CA 10
ATOM 14178 C C . HIS A 1 3 ? -2.998 -5.822 -6.155 1.00 0.00 3 HIS A C 10
ATOM 14179 O O . HIS A 1 3 ? -2.206 -6.026 -5.235 1.00 0.00 3 HIS A O 10
ATOM 14193 N N . MET A 1 4 ? -2.774 -6.216 -7.404 1.00 0.00 4 MET A N 10
ATOM 14194 C CA . MET A 1 4 ? -1.555 -6.927 -7.774 1.00 0.00 4 MET A CA 10
ATOM 14195 C C . MET A 1 4 ? -1.472 -8.271 -7.058 1.00 0.00 4 MET A C 10
ATOM 14196 O O . MET A 1 4 ? -0.518 -8.538 -6.326 1.00 0.00 4 MET A O 10
ATOM 14210 N N . VAL A 1 5 ? -2.476 -9.115 -7.273 1.00 0.00 5 VAL A N 10
ATOM 14211 C CA . VAL A 1 5 ? -2.515 -10.432 -6.649 1.00 0.00 5 VAL A CA 10
ATOM 14212 C C . VAL A 1 5 ? -2.851 -11.514 -7.669 1.00 0.00 5 VAL A C 10
ATOM 14213 O O . VAL A 1 5 ? -3.156 -11.219 -8.825 1.00 0.00 5 VAL A O 10
ATOM 14226 N N . ASP A 1 6 ? -2.794 -12.768 -7.234 1.00 0.00 6 ASP A N 10
ATOM 14227 C CA . ASP A 1 6 ? -3.094 -13.895 -8.109 1.00 0.00 6 ASP A CA 10
ATOM 14228 C C . ASP A 1 6 ? -4.002 -14.901 -7.407 1.00 0.00 6 ASP A C 10
ATOM 14229 O O . ASP A 1 6 ? -4.137 -16.043 -7.846 1.00 0.00 6 ASP A O 10
ATOM 14238 N N . LYS A 1 7 ? -4.621 -14.469 -6.314 1.00 0.00 7 LYS A N 10
ATOM 14239 C CA . LYS A 1 7 ? -5.517 -15.330 -5.551 1.00 0.00 7 LYS A CA 10
ATOM 14240 C C . LYS A 1 7 ? -4.839 -16.653 -5.210 1.00 0.00 7 LYS A C 10
ATOM 14241 O O . LYS A 1 7 ? -5.184 -17.710 -5.740 1.00 0.00 7 LYS A O 10
ATOM 14260 N N . PRO A 1 8 ? -3.853 -16.598 -4.303 1.00 0.00 8 PRO A N 10
ATOM 14261 C CA . PRO A 1 8 ? -3.108 -17.783 -3.869 1.00 0.00 8 PRO A CA 10
ATOM 14262 C C . PRO A 1 8 ? -3.960 -18.728 -3.029 1.00 0.00 8 PRO A C 10
ATOM 14263 O O . PRO A 1 8 ? -5.173 -18.550 -2.913 1.00 0.00 8 PRO A O 10
ATOM 14274 N N . LYS A 1 9 ? -3.319 -19.733 -2.443 1.00 0.00 9 LYS A N 10
ATOM 14275 C CA . LYS A 1 9 ? -4.017 -20.706 -1.611 1.00 0.00 9 LYS A CA 10
ATOM 14276 C C . LYS A 1 9 ? -3.026 -21.605 -0.877 1.00 0.00 9 LYS A C 10
ATOM 14277 O O . LYS A 1 9 ? -1.899 -21.800 -1.330 1.00 0.00 9 LYS A O 10
ATOM 14296 N N . MET A 1 10 ? -3.456 -22.150 0.256 1.00 0.00 10 MET A N 10
ATOM 14297 C CA . MET A 1 10 ? -2.607 -23.030 1.050 1.00 0.00 10 MET A CA 10
ATOM 14298 C C . MET A 1 10 ? -3.416 -24.185 1.632 1.00 0.00 10 MET A C 10
ATOM 14299 O O . MET A 1 10 ? -4.609 -24.047 1.899 1.00 0.00 10 MET A O 10
ATOM 14313 N N . MET A 1 11 ? -2.758 -25.324 1.826 1.00 0.00 11 MET A N 10
ATOM 14314 C CA . MET A 1 11 ? -3.417 -26.502 2.378 1.00 0.00 11 MET A CA 10
ATOM 14315 C C . MET A 1 11 ? -3.068 -26.680 3.852 1.00 0.00 11 MET A C 10
ATOM 14316 O O . MET A 1 11 ? -1.921 -26.483 4.256 1.00 0.00 11 MET A O 10
ATOM 14330 N N . ILE A 1 12 ? -4.063 -27.053 4.651 1.00 0.00 12 ILE A N 10
ATOM 14331 C CA . ILE A 1 12 ? -3.859 -27.257 6.079 1.00 0.00 12 ILE A CA 10
ATOM 14332 C C . ILE A 1 12 ? -4.751 -28.376 6.607 1.00 0.00 12 ILE A C 10
ATOM 14333 O O . ILE A 1 12 ? -5.973 -28.325 6.473 1.00 0.00 12 ILE A O 10
ATOM 14349 N N . ALA A 1 13 ? -4.130 -29.386 7.209 1.00 0.00 13 ALA A N 10
ATOM 14350 C CA . ALA A 1 13 ? -4.868 -30.516 7.760 1.00 0.00 13 ALA A CA 10
ATOM 14351 C C . ALA A 1 13 ? -5.185 -30.297 9.236 1.00 0.00 13 ALA A C 10
ATOM 14352 O O . ALA A 1 13 ? -4.323 -29.884 10.012 1.00 0.00 13 ALA A O 10
ATOM 14359 N N . PHE A 1 14 ? -6.428 -30.574 9.616 1.00 0.00 14 PHE A N 10
ATOM 14360 C CA . PHE A 1 14 ? -6.859 -30.406 10.999 1.00 0.00 14 PHE A CA 10
ATOM 14361 C C . PHE A 1 14 ? -7.566 -31.660 11.505 1.00 0.00 14 PHE A C 10
ATOM 14362 O O . PHE A 1 14 ? -8.371 -32.263 10.794 1.00 0.00 14 PHE A O 10
ATOM 14379 N N . THR A 1 15 ? -7.259 -32.048 12.739 1.00 0.00 15 THR A N 10
ATOM 14380 C CA . THR A 1 15 ? -7.862 -33.231 13.340 1.00 0.00 15 THR A CA 10
ATOM 14381 C C . THR A 1 15 ? -9.229 -32.909 13.934 1.00 0.00 15 THR A C 10
ATOM 14382 O O . THR A 1 15 ? -9.328 -32.217 14.948 1.00 0.00 15 THR A O 10
ATOM 14393 N N . CYS A 1 16 ? -10.279 -33.415 13.298 1.00 0.00 16 CYS A N 10
ATOM 14394 C CA . CYS A 1 16 ? -11.642 -33.181 13.764 1.00 0.00 16 CYS A CA 10
ATOM 14395 C C . CYS A 1 16 ? -11.876 -33.850 15.114 1.00 0.00 16 CYS A C 10
ATOM 14396 O O . CYS A 1 16 ? -11.936 -35.076 15.210 1.00 0.00 16 CYS A O 10
ATOM 14403 N N . LYS A 1 17 ? -12.008 -33.037 16.157 1.00 0.00 17 LYS A N 10
ATOM 14404 C CA . LYS A 1 17 ? -12.236 -33.549 17.503 1.00 0.00 17 LYS A CA 10
ATOM 14405 C C . LYS A 1 17 ? -13.645 -34.118 17.637 1.00 0.00 17 LYS A C 10
ATOM 14406 O O . LYS A 1 17 ? -13.971 -34.768 18.631 1.00 0.00 17 LYS A O 10
ATOM 14425 N N . LYS A 1 18 ? -14.476 -33.871 16.631 1.00 0.00 18 LYS A N 10
ATOM 14426 C CA . LYS A 1 18 ? -15.850 -34.360 16.634 1.00 0.00 18 LYS A CA 10
ATOM 14427 C C . LYS A 1 18 ? -15.890 -35.868 16.407 1.00 0.00 18 LYS A C 10
ATOM 14428 O O . LYS A 1 18 ? -16.411 -36.616 17.235 1.00 0.00 18 LYS A O 10
ATOM 14447 N N . CYS A 1 19 ? -15.337 -36.307 15.282 1.00 0.00 19 CYS A N 10
ATOM 14448 C CA . CYS A 1 19 ? -15.310 -37.727 14.947 1.00 0.00 19 CYS A CA 10
ATOM 14449 C C . CYS A 1 19 ? -13.876 -38.244 14.887 1.00 0.00 19 CYS A C 10
ATOM 14450 O O . CYS A 1 19 ? -13.602 -39.272 14.270 1.00 0.00 19 CYS A O 10
ATOM 14457 N N . ASN A 1 20 ? -12.966 -37.523 15.533 1.00 0.00 20 ASN A N 10
ATOM 14458 C CA . ASN A 1 20 ? -11.559 -37.908 15.552 1.00 0.00 20 ASN A CA 10
ATOM 14459 C C . ASN A 1 20 ? -11.063 -38.226 14.144 1.00 0.00 20 ASN A C 10
ATOM 14460 O O . ASN A 1 20 ? -10.223 -39.106 13.953 1.00 0.00 20 ASN A O 10
ATOM 14471 N N . THR A 1 21 ? -11.589 -37.503 13.160 1.00 0.00 21 THR A N 10
ATOM 14472 C CA . THR A 1 21 ? -11.201 -37.708 11.770 1.00 0.00 21 THR A CA 10
ATOM 14473 C C . THR A 1 21 ? -10.348 -36.552 11.261 1.00 0.00 21 THR A C 10
ATOM 14474 O O . THR A 1 21 ? -10.698 -35.385 11.438 1.00 0.00 21 THR A O 10
ATOM 14485 N N . ARG A 1 22 ? -9.227 -36.883 10.629 1.00 0.00 22 ARG A N 10
ATOM 14486 C CA . ARG A 1 22 ? -8.323 -35.871 10.095 1.00 0.00 22 ARG A CA 10
ATOM 14487 C C . ARG A 1 22 ? -8.482 -35.745 8.582 1.00 0.00 22 ARG A C 10
ATOM 14488 O O . ARG A 1 22 ? -8.632 -36.743 7.878 1.00 0.00 22 ARG A O 10
ATOM 14509 N N . SER A 1 23 ? -8.447 -34.511 8.090 1.00 0.00 23 SER A N 10
ATOM 14510 C CA . SER A 1 23 ? -8.592 -34.253 6.662 1.00 0.00 23 SER A CA 10
ATOM 14511 C C . SER A 1 23 ? -7.889 -32.957 6.270 1.00 0.00 23 SER A C 10
ATOM 14512 O O . SER A 1 23 ? -7.781 -32.030 7.072 1.00 0.00 23 SER A O 10
ATOM 14520 N N . SER A 1 24 ? -7.412 -32.901 5.030 1.00 0.00 24 SER A N 10
ATOM 14521 C CA . SER A 1 24 ? -6.716 -31.721 4.532 1.00 0.00 24 SER A CA 10
ATOM 14522 C C . SER A 1 24 ? -7.654 -30.844 3.708 1.00 0.00 24 SER A C 10
ATOM 14523 O O . SER A 1 24 ? -8.536 -31.344 3.008 1.00 0.00 24 SER A O 10
ATOM 14531 N N . HIS A 1 25 ? -7.459 -29.532 3.797 1.00 0.00 25 HIS A N 10
ATOM 14532 C CA . HIS A 1 25 ? -8.287 -28.584 3.060 1.00 0.00 25 HIS A CA 10
ATOM 14533 C C . HIS A 1 25 ? -7.447 -27.424 2.534 1.00 0.00 25 HIS A C 10
ATOM 14534 O O . HIS A 1 25 ? -6.616 -26.868 3.254 1.00 0.00 25 HIS A O 10
ATOM 14548 N N . THR A 1 26 ? -7.669 -27.062 1.275 1.00 0.00 26 THR A N 10
ATOM 14549 C CA . THR A 1 26 ? -6.932 -25.969 0.652 1.00 0.00 26 THR A CA 10
ATOM 14550 C C . THR A 1 26 ? -7.823 -24.750 0.449 1.00 0.00 26 THR A C 10
ATOM 14551 O O . THR A 1 26 ? -8.876 -24.837 -0.181 1.00 0.00 26 THR A O 10
ATOM 14562 N N . MET A 1 27 ? -7.394 -23.613 0.988 1.00 0.00 27 MET A N 10
ATOM 14563 C CA . MET A 1 27 ? -8.154 -22.374 0.864 1.00 0.00 27 MET A CA 10
ATOM 14564 C C . MET A 1 27 ? -7.231 -21.198 0.560 1.00 0.00 27 MET A C 10
ATOM 14565 O O . MET A 1 27 ? -6.019 -21.283 0.755 1.00 0.00 27 MET A O 10
ATOM 14579 N N . SER A 1 28 ? -7.813 -20.103 0.082 1.00 0.00 28 SER A N 10
ATOM 14580 C CA . SER A 1 28 ? -7.042 -18.912 -0.252 1.00 0.00 28 SER A CA 10
ATOM 14581 C C . SER A 1 28 ? -6.275 -18.402 0.965 1.00 0.00 28 SER A C 10
ATOM 14582 O O . SER A 1 28 ? -6.851 -18.190 2.032 1.00 0.00 28 SER A O 10
ATOM 14590 N N . LYS A 1 29 ? -4.972 -18.206 0.795 1.00 0.00 29 LYS A N 10
ATOM 14591 C CA . LYS A 1 29 ? -4.124 -17.720 1.877 1.00 0.00 29 LYS A CA 10
ATOM 14592 C C . LYS A 1 29 ? -4.579 -16.342 2.348 1.00 0.00 29 LYS A C 10
ATOM 14593 O O . LYS A 1 29 ? -4.539 -16.040 3.540 1.00 0.00 29 LYS A O 10
ATOM 14612 N N . GLN A 1 30 ? -5.013 -15.512 1.405 1.00 0.00 30 GLN A N 10
ATOM 14613 C CA . GLN A 1 30 ? -5.476 -14.167 1.724 1.00 0.00 30 GLN A CA 10
ATOM 14614 C C . GLN A 1 30 ? -6.796 -14.214 2.487 1.00 0.00 30 GLN A C 10
ATOM 14615 O O . GLN A 1 30 ? -7.015 -13.437 3.417 1.00 0.00 30 GLN A O 10
ATOM 14629 N N . ALA A 1 31 ? -7.673 -15.128 2.087 1.00 0.00 31 ALA A N 10
ATOM 14630 C CA . ALA A 1 31 ? -8.971 -15.277 2.734 1.00 0.00 31 ALA A CA 10
ATOM 14631 C C . ALA A 1 31 ? -8.826 -15.900 4.118 1.00 0.00 31 ALA A C 10
ATOM 14632 O O . ALA A 1 31 ? -9.590 -15.588 5.033 1.00 0.00 31 ALA A O 10
ATOM 14639 N N . TYR A 1 32 ? -7.844 -16.781 4.265 1.00 0.00 32 TYR A N 10
ATOM 14640 C CA . TYR A 1 32 ? -7.602 -17.450 5.538 1.00 0.00 32 TYR A CA 10
ATOM 14641 C C . TYR A 1 32 ? -6.855 -16.533 6.502 1.00 0.00 32 TYR A C 10
ATOM 14642 O O . TYR A 1 32 ? -7.240 -16.391 7.662 1.00 0.00 32 TYR A O 10
ATOM 14660 N N . GLU A 1 33 ? -5.786 -15.914 6.012 1.00 0.00 33 GLU A N 10
ATOM 14661 C CA . GLU A 1 33 ? -4.986 -15.010 6.830 1.00 0.00 33 GLU A CA 10
ATOM 14662 C C . GLU A 1 33 ? -5.742 -13.715 7.109 1.00 0.00 33 GLU A C 10
ATOM 14663 O O . GLU A 1 33 ? -5.595 -13.113 8.173 1.00 0.00 33 GLU A O 10
ATOM 14675 N N . LYS A 1 34 ? -6.552 -13.290 6.145 1.00 0.00 34 LYS A N 10
ATOM 14676 C CA . LYS A 1 34 ? -7.333 -12.066 6.285 1.00 0.00 34 LYS A CA 10
ATOM 14677 C C . LYS A 1 34 ? -8.758 -12.271 5.783 1.00 0.00 34 LYS A C 10
ATOM 14678 O O . LYS A 1 34 ? -9.136 -11.755 4.731 1.00 0.00 34 LYS A O 10
ATOM 14697 N N . GLY A 1 35 ? -9.547 -13.026 6.542 1.00 0.00 35 GLY A N 10
ATOM 14698 C CA . GLY A 1 35 ? -10.922 -13.283 6.157 1.00 0.00 35 GLY A CA 10
ATOM 14699 C C . GLY A 1 35 ? -11.481 -14.534 6.805 1.00 0.00 35 GLY A C 10
ATOM 14700 O O . GLY A 1 35 ? -10.826 -15.155 7.644 1.00 0.00 35 GLY A O 10
ATOM 14704 N N . THR A 1 36 ? -12.696 -14.907 6.417 1.00 0.00 36 THR A N 10
ATOM 14705 C CA . THR A 1 36 ? -13.345 -16.091 6.967 1.00 0.00 36 THR A CA 10
ATOM 14706 C C . THR A 1 36 ? -13.112 -17.308 6.079 1.00 0.00 36 THR A C 10
ATOM 14707 O O . THR A 1 36 ? -13.094 -17.200 4.853 1.00 0.00 36 THR A O 10
ATOM 14718 N N . VAL A 1 37 ? -12.935 -18.467 6.706 1.00 0.00 37 VAL A N 10
ATOM 14719 C CA . VAL A 1 37 ? -12.706 -19.706 5.972 1.00 0.00 37 VAL A CA 10
ATOM 14720 C C . VAL A 1 37 ? -13.464 -20.868 6.604 1.00 0.00 37 VAL A C 10
ATOM 14721 O O . VAL A 1 37 ? -13.356 -21.113 7.806 1.00 0.00 37 VAL A O 10
ATOM 14734 N N . LEU A 1 38 ? -14.230 -21.581 5.787 1.00 0.00 38 LEU A N 10
ATOM 14735 C CA . LEU A 1 38 ? -15.007 -22.719 6.265 1.00 0.00 38 LEU A CA 10
ATOM 14736 C C . LEU A 1 38 ? -14.616 -23.995 5.527 1.00 0.00 38 LEU A C 10
ATOM 14737 O O . LEU A 1 38 ? -14.543 -24.015 4.298 1.00 0.00 38 LEU A O 10
ATOM 14753 N N . ILE A 1 39 ? -14.367 -25.058 6.284 1.00 0.00 39 ILE A N 10
ATOM 14754 C CA . ILE A 1 39 ? -13.986 -26.339 5.701 1.00 0.00 39 ILE A CA 10
ATOM 14755 C C . ILE A 1 39 ? -14.894 -27.459 6.194 1.00 0.00 39 ILE A C 10
ATOM 14756 O O . ILE A 1 39 ? -15.268 -27.498 7.367 1.00 0.00 39 ILE A O 10
ATOM 14772 N N . SER A 1 40 ? -15.245 -28.371 5.292 1.00 0.00 40 SER A N 10
ATOM 14773 C CA . SER A 1 40 ? -16.111 -29.492 5.636 1.00 0.00 40 SER A CA 10
ATOM 14774 C C . SER A 1 40 ? -15.293 -30.757 5.877 1.00 0.00 40 SER A C 10
ATOM 14775 O O . SER A 1 40 ? -14.379 -31.073 5.114 1.00 0.00 40 SER A O 10
ATOM 14783 N N . CYS A 1 41 ? -15.627 -31.476 6.943 1.00 0.00 41 CYS A N 10
ATOM 14784 C CA . CYS A 1 41 ? -14.923 -32.706 7.287 1.00 0.00 41 CYS A CA 10
ATOM 14785 C C . CYS A 1 41 ? -15.532 -33.902 6.562 1.00 0.00 41 CYS A C 10
ATOM 14786 O O . CYS A 1 41 ? -16.710 -34.222 6.723 1.00 0.00 41 CYS A O 10
ATOM 14793 N N . PRO A 1 42 ? -14.713 -34.577 5.742 1.00 0.00 42 PRO A N 10
ATOM 14794 C CA . PRO A 1 42 ? -15.150 -35.748 4.975 1.00 0.00 42 PRO A CA 10
ATOM 14795 C C . PRO A 1 42 ? -15.418 -36.957 5.865 1.00 0.00 42 PRO A C 10
ATOM 14796 O O . PRO A 1 42 ? -14.704 -37.958 5.799 1.00 0.00 42 PRO A O 10
ATOM 14807 N N . HIS A 1 43 ? -16.451 -36.858 6.695 1.00 0.00 43 HIS A N 10
ATOM 14808 C CA . HIS A 1 43 ? -16.813 -37.945 7.598 1.00 0.00 43 HIS A CA 10
ATOM 14809 C C . HIS A 1 43 ? -18.101 -37.622 8.348 1.00 0.00 43 HIS A C 10
ATOM 14810 O O . HIS A 1 43 ? -19.136 -38.252 8.125 1.00 0.00 43 HIS A O 10
ATOM 14824 N N . CYS A 1 44 ? -18.030 -36.639 9.239 1.00 0.00 44 CYS A N 10
ATOM 14825 C CA . CYS A 1 44 ? -19.191 -36.233 10.024 1.00 0.00 44 CYS A CA 10
ATOM 14826 C C . CYS A 1 44 ? -20.113 -35.334 9.206 1.00 0.00 44 CYS A C 10
ATOM 14827 O O . CYS A 1 44 ? -21.230 -35.028 9.624 1.00 0.00 44 CYS A O 10
ATOM 14834 N N . LYS A 1 45 ? -19.638 -34.913 8.039 1.00 0.00 45 LYS A N 10
ATOM 14835 C CA . LYS A 1 45 ? -20.418 -34.049 7.162 1.00 0.00 45 LYS A CA 10
ATOM 14836 C C . LYS A 1 45 ? -20.853 -32.782 7.892 1.00 0.00 45 LYS A C 10
ATOM 14837 O O . LYS A 1 45 ? -21.967 -32.705 8.410 1.00 0.00 45 LYS A O 10
ATOM 14856 N N . VAL A 1 46 ? -19.968 -31.791 7.928 1.00 0.00 46 VAL A N 10
ATOM 14857 C CA . VAL A 1 46 ? -20.262 -30.527 8.593 1.00 0.00 46 VAL A CA 10
ATOM 14858 C C . VAL A 1 46 ? -19.127 -29.528 8.401 1.00 0.00 46 VAL A C 10
ATOM 14859 O O . VAL A 1 46 ? -17.963 -29.912 8.284 1.00 0.00 46 VAL A O 10
ATOM 14872 N N . ARG A 1 47 ? -19.473 -28.246 8.371 1.00 0.00 47 ARG A N 10
ATOM 14873 C CA . ARG A 1 47 ? -18.482 -27.191 8.194 1.00 0.00 47 ARG A CA 10
ATOM 14874 C C . ARG A 1 47 ? -18.045 -26.623 9.541 1.00 0.00 47 ARG A C 10
ATOM 14875 O O . ARG A 1 47 ? -18.828 -26.576 10.490 1.00 0.00 47 ARG A O 10
ATOM 14896 N N . HIS A 1 48 ? -16.790 -26.193 9.616 1.00 0.00 48 HIS A N 10
ATOM 14897 C CA . HIS A 1 48 ? -16.248 -25.628 10.847 1.00 0.00 48 HIS A CA 10
ATOM 14898 C C . HIS A 1 48 ? -15.383 -24.407 10.550 1.00 0.00 48 HIS A C 10
ATOM 14899 O O . HIS A 1 48 ? -14.768 -24.313 9.487 1.00 0.00 48 HIS A O 10
ATOM 14913 N N . LEU A 1 49 ? -15.341 -23.473 11.494 1.00 0.00 49 LEU A N 10
ATOM 14914 C CA . LEU A 1 49 ? -14.552 -22.257 11.333 1.00 0.00 49 LEU A CA 10
ATOM 14915 C C . LEU A 1 49 ? -13.102 -22.490 11.747 1.00 0.00 49 LEU A C 10
ATOM 14916 O O . LEU A 1 49 ? -12.832 -23.095 12.784 1.00 0.00 49 LEU A O 10
ATOM 14932 N N . ILE A 1 50 ? -12.174 -22.004 10.929 1.00 0.00 50 ILE A N 10
ATOM 14933 C CA . ILE A 1 50 ? -10.752 -22.157 11.212 1.00 0.00 50 ILE A CA 10
ATOM 14934 C C . ILE A 1 50 ? -10.114 -20.816 11.557 1.00 0.00 50 ILE A C 10
ATOM 14935 O O . ILE A 1 50 ? -9.453 -20.678 12.586 1.00 0.00 50 ILE A O 10
ATOM 14951 N N . ALA A 1 51 ? -10.317 -19.829 10.690 1.00 0.00 51 ALA A N 10
ATOM 14952 C CA . ALA A 1 51 ? -9.764 -18.498 10.905 1.00 0.00 51 ALA A CA 10
ATOM 14953 C C . ALA A 1 51 ? -10.829 -17.423 10.710 1.00 0.00 51 ALA A C 10
ATOM 14954 O O . ALA A 1 51 ? -11.260 -17.160 9.588 1.00 0.00 51 ALA A O 10
ATOM 14961 N N . ASP A 1 52 ? -11.248 -16.807 11.810 1.00 0.00 52 ASP A N 10
ATOM 14962 C CA . ASP A 1 52 ? -12.263 -15.761 11.760 1.00 0.00 52 ASP A CA 10
ATOM 14963 C C . ASP A 1 52 ? -11.617 -14.381 11.675 1.00 0.00 52 ASP A C 10
ATOM 14964 O O . ASP A 1 52 ? -10.778 -14.025 12.504 1.00 0.00 52 ASP A O 10
ATOM 14973 N N . HIS A 1 53 ? -12.012 -13.609 10.668 1.00 0.00 53 HIS A N 10
ATOM 14974 C CA . HIS A 1 53 ? -11.471 -12.268 10.475 1.00 0.00 53 HIS A CA 10
ATOM 14975 C C . HIS A 1 53 ? -12.583 -11.275 10.151 1.00 0.00 53 HIS A C 10
ATOM 14976 O O . HIS A 1 53 ? -12.573 -10.139 10.626 1.00 0.00 53 HIS A O 10
ATOM 14990 N N . LEU A 1 54 ? -13.540 -11.711 9.340 1.00 0.00 54 LEU A N 10
ATOM 14991 C CA . LEU A 1 54 ? -14.660 -10.860 8.951 1.00 0.00 54 LEU A CA 10
ATOM 14992 C C . LEU A 1 54 ? -15.723 -10.826 10.045 1.00 0.00 54 LEU A C 10
ATOM 14993 O O . LEU A 1 54 ? -16.673 -10.046 9.979 1.00 0.00 54 LEU A O 10
ATOM 15009 N N . LYS A 1 55 ? -15.555 -11.676 11.052 1.00 0.00 55 LYS A N 10
ATOM 15010 C CA . LYS A 1 55 ? -16.498 -11.742 12.163 1.00 0.00 55 LYS A CA 10
ATOM 15011 C C . LYS A 1 55 ? -17.935 -11.793 11.655 1.00 0.00 55 LYS A C 10
ATOM 15012 O O . LYS A 1 55 ? -18.802 -11.067 12.144 1.00 0.00 55 LYS A O 10
ATOM 15031 N N . ILE A 1 56 ? -18.180 -12.654 10.674 1.00 0.00 56 ILE A N 10
ATOM 15032 C CA . ILE A 1 56 ? -19.513 -12.800 10.102 1.00 0.00 56 ILE A CA 10
ATOM 15033 C C . ILE A 1 56 ? -20.442 -13.542 11.057 1.00 0.00 56 ILE A C 10
ATOM 15034 O O . ILE A 1 56 ? -21.546 -13.082 11.349 1.00 0.00 56 ILE A O 10
ATOM 15050 N N . PHE A 1 57 ? -19.987 -14.692 11.543 1.00 0.00 57 PHE A N 10
ATOM 15051 C CA . PHE A 1 57 ? -20.777 -15.499 12.466 1.00 0.00 57 PHE A CA 10
ATOM 15052 C C . PHE A 1 57 ? -20.661 -14.964 13.890 1.00 0.00 57 PHE A C 10
ATOM 15053 O O . PHE A 1 57 ? -21.347 -15.433 14.799 1.00 0.00 57 PHE A O 10
ATOM 15070 N N . HIS A 1 58 ? -19.787 -13.980 14.078 1.00 0.00 58 HIS A N 10
ATOM 15071 C CA . HIS A 1 58 ? -19.581 -13.380 15.391 1.00 0.00 58 HIS A CA 10
ATOM 15072 C C . HIS A 1 58 ? -20.890 -12.829 15.949 1.00 0.00 58 HIS A C 10
ATOM 15073 O O . HIS A 1 58 ? -21.139 -12.893 17.153 1.00 0.00 58 HIS A O 10
ATOM 15087 N N . ASP A 1 59 ? -21.723 -12.290 15.066 1.00 0.00 59 ASP A N 10
ATOM 15088 C CA . ASP A 1 59 ? -23.007 -11.728 15.470 1.00 0.00 59 ASP A CA 10
ATOM 15089 C C . ASP A 1 59 ? -24.082 -12.809 15.515 1.00 0.00 59 ASP A C 10
ATOM 15090 O O . ASP A 1 59 ? -25.260 -12.519 15.731 1.00 0.00 59 ASP A O 10
ATOM 15099 N N . HIS A 1 60 ? -23.670 -14.056 15.310 1.00 0.00 60 HIS A N 10
ATOM 15100 C CA . HIS A 1 60 ? -24.599 -15.180 15.327 1.00 0.00 60 HIS A CA 10
ATOM 15101 C C . HIS A 1 60 ? -25.960 -14.769 14.773 1.00 0.00 60 HIS A C 10
ATOM 15102 O O . HIS A 1 60 ? -26.998 -15.061 15.369 1.00 0.00 60 HIS A O 10
ATOM 15116 N N . HIS A 1 61 ? -25.948 -14.089 13.631 1.00 0.00 61 HIS A N 10
ATOM 15117 C CA . HIS A 1 61 ? -27.182 -13.638 12.997 1.00 0.00 61 HIS A CA 10
ATOM 15118 C C . HIS A 1 61 ? -27.229 -14.067 11.534 1.00 0.00 61 HIS A C 10
ATOM 15119 O O . HIS A 1 61 ? -28.199 -13.792 10.827 1.00 0.00 61 HIS A O 10
ATOM 15133 N N . VAL A 1 62 ? -26.175 -14.741 11.085 1.00 0.00 62 VAL A N 10
ATOM 15134 C CA . VAL A 1 62 ? -26.097 -15.208 9.706 1.00 0.00 62 VAL A CA 10
ATOM 15135 C C . VAL A 1 62 ? -25.573 -16.638 9.639 1.00 0.00 62 VAL A C 10
ATOM 15136 O O . VAL A 1 62 ? -24.556 -16.969 10.250 1.00 0.00 62 VAL A O 10
ATOM 15149 N N . THR A 1 63 ? -26.275 -17.485 8.893 1.00 0.00 63 THR A N 10
ATOM 15150 C CA . THR A 1 63 ? -25.882 -18.881 8.746 1.00 0.00 63 THR A CA 10
ATOM 15151 C C . THR A 1 63 ? -25.019 -19.082 7.506 1.00 0.00 63 THR A C 10
ATOM 15152 O O . THR A 1 63 ? -25.025 -18.256 6.593 1.00 0.00 63 THR A O 10
ATOM 15163 N N . VAL A 1 64 ? -24.278 -20.185 7.478 1.00 0.00 64 VAL A N 10
ATOM 15164 C CA . VAL A 1 64 ? -23.410 -20.495 6.348 1.00 0.00 64 VAL A CA 10
ATOM 15165 C C . VAL A 1 64 ? -24.196 -20.518 5.042 1.00 0.00 64 VAL A C 10
ATOM 15166 O O . VAL A 1 64 ? -23.660 -20.209 3.979 1.00 0.00 64 VAL A O 10
ATOM 15179 N N . GLU A 1 65 ? -25.471 -20.887 5.131 1.00 0.00 65 GLU A N 10
ATOM 15180 C CA . GLU A 1 65 ? -26.330 -20.950 3.955 1.00 0.00 65 GLU A CA 10
ATOM 15181 C C . GLU A 1 65 ? -26.564 -19.558 3.376 1.00 0.00 65 GLU A C 10
ATOM 15182 O O . GLU A 1 65 ? -26.620 -19.383 2.159 1.00 0.00 65 GLU A O 10
ATOM 15194 N N . GLN A 1 66 ? -26.700 -18.572 4.257 1.00 0.00 66 GLN A N 10
ATOM 15195 C CA . GLN A 1 66 ? -26.928 -17.196 3.833 1.00 0.00 66 GLN A CA 10
ATOM 15196 C C . GLN A 1 66 ? -25.707 -16.639 3.108 1.00 0.00 66 GLN A C 10
ATOM 15197 O O . GLN A 1 66 ? -25.835 -15.857 2.165 1.00 0.00 66 GLN A O 10
ATOM 15211 N N . LEU A 1 67 ? -24.524 -17.046 3.555 1.00 0.00 67 LEU A N 10
ATOM 15212 C CA . LEU A 1 67 ? -23.279 -16.588 2.949 1.00 0.00 67 LEU A CA 10
ATOM 15213 C C . LEU A 1 67 ? -23.166 -17.070 1.506 1.00 0.00 67 LEU A C 10
ATOM 15214 O O . LEU A 1 67 ? -22.836 -16.297 0.607 1.00 0.00 67 LEU A O 10
ATOM 15230 N N . MET A 1 68 ? -23.444 -18.352 1.292 1.00 0.00 68 MET A N 10
ATOM 15231 C CA . MET A 1 68 ? -23.377 -18.936 -0.042 1.00 0.00 68 MET A CA 10
ATOM 15232 C C . MET A 1 68 ? -24.511 -18.416 -0.921 1.00 0.00 68 MET A C 10
ATOM 15233 O O . MET A 1 68 ? -24.341 -18.231 -2.126 1.00 0.00 68 MET A O 10
ATOM 15247 N N . LYS A 1 69 ? -25.667 -18.184 -0.310 1.00 0.00 69 LYS A N 10
ATOM 15248 C CA . LYS A 1 69 ? -26.830 -17.686 -1.035 1.00 0.00 69 LYS A CA 10
ATOM 15249 C C . LYS A 1 69 ? -26.642 -16.223 -1.424 1.00 0.00 69 LYS A C 10
ATOM 15250 O O . LYS A 1 69 ? -27.214 -15.754 -2.408 1.00 0.00 69 LYS A O 10
ATOM 15269 N N . ALA A 1 70 ? -25.835 -15.507 -0.648 1.00 0.00 70 ALA A N 10
ATOM 15270 C CA . ALA A 1 70 ? -25.569 -14.099 -0.914 1.00 0.00 70 ALA A CA 10
ATOM 15271 C C . ALA A 1 70 ? -24.738 -13.927 -2.181 1.00 0.00 70 ALA A C 10
ATOM 15272 O O . ALA A 1 70 ? -24.904 -12.955 -2.915 1.00 0.00 70 ALA A O 10
ATOM 15279 N N . ASN A 1 71 ? -23.844 -14.878 -2.430 1.00 0.00 71 ASN A N 10
ATOM 15280 C CA . ASN A 1 71 ? -22.986 -14.831 -3.608 1.00 0.00 71 ASN A CA 10
ATOM 15281 C C . ASN A 1 71 ? -23.686 -15.446 -4.816 1.00 0.00 71 ASN A C 10
ATOM 15282 O O . ASN A 1 71 ? -23.820 -14.809 -5.860 1.00 0.00 71 ASN A O 10
ATOM 15293 N N . GLY A 1 72 ? -24.131 -16.690 -4.665 1.00 0.00 72 GLY A N 10
ATOM 15294 C CA . GLY A 1 72 ? -24.812 -17.370 -5.751 1.00 0.00 72 GLY A CA 10
ATOM 15295 C C . GLY A 1 72 ? -24.185 -18.711 -6.078 1.00 0.00 72 GLY A C 10
ATOM 15296 O O . GLY A 1 72 ? -24.175 -19.132 -7.235 1.00 0.00 72 GLY A O 10
ATOM 15300 N N . GLU A 1 73 ? -23.660 -19.382 -5.058 1.00 0.00 73 GLU A N 10
ATOM 15301 C CA . GLU A 1 73 ? -23.027 -20.682 -5.245 1.00 0.00 73 GLU A CA 10
ATOM 15302 C C . GLU A 1 73 ? -23.948 -21.633 -6.004 1.00 0.00 73 GLU A C 10
ATOM 15303 O O . GLU A 1 73 ? -25.074 -21.891 -5.580 1.00 0.00 73 GLU A O 10
ATOM 15315 N N . GLN A 1 74 ? -23.461 -22.149 -7.128 1.00 0.00 74 GLN A N 10
ATOM 15316 C CA . GLN A 1 74 ? -24.241 -23.070 -7.946 1.00 0.00 74 GLN A CA 10
ATOM 15317 C C . GLN A 1 74 ? -23.627 -24.466 -7.930 1.00 0.00 74 GLN A C 10
ATOM 15318 O O . GLN A 1 74 ? -24.335 -25.468 -8.032 1.00 0.00 74 GLN A O 10
ATOM 15332 N N . VAL A 1 75 ? -22.305 -24.524 -7.803 1.00 0.00 75 VAL A N 10
ATOM 15333 C CA . VAL A 1 75 ? -21.596 -25.798 -7.774 1.00 0.00 75 VAL A CA 10
ATOM 15334 C C . VAL A 1 75 ? -22.187 -26.732 -6.724 1.00 0.00 75 VAL A C 10
ATOM 15335 O O . VAL A 1 75 ? -22.560 -26.300 -5.633 1.00 0.00 75 VAL A O 10
ATOM 15348 N N . SER A 1 76 ? -22.270 -28.015 -7.061 1.00 0.00 76 SER A N 10
ATOM 15349 C CA . SER A 1 76 ? -22.820 -29.011 -6.149 1.00 0.00 76 SER A CA 10
ATOM 15350 C C . SER A 1 76 ? -21.776 -30.071 -5.810 1.00 0.00 76 SER A C 10
ATOM 15351 O O . SER A 1 76 ? -21.774 -30.625 -4.711 1.00 0.00 76 SER A O 10
ATOM 15359 N N . GLN A 1 77 ? -20.892 -30.348 -6.762 1.00 0.00 77 GLN A N 10
ATOM 15360 C CA . GLN A 1 77 ? -19.843 -31.342 -6.565 1.00 0.00 77 GLN A CA 10
ATOM 15361 C C . GLN A 1 77 ? -19.048 -31.050 -5.296 1.00 0.00 77 GLN A C 10
ATOM 15362 O O . GLN A 1 77 ? -18.555 -31.965 -4.637 1.00 0.00 77 GLN A O 10
ATOM 15376 N N . ASP A 1 78 ? -18.927 -29.770 -4.961 1.00 0.00 78 ASP A N 10
ATOM 15377 C CA . ASP A 1 78 ? -18.192 -29.358 -3.771 1.00 0.00 78 ASP A CA 10
ATOM 15378 C C . ASP A 1 78 ? -18.707 -30.088 -2.535 1.00 0.00 78 ASP A C 10
ATOM 15379 O O . ASP A 1 78 ? -19.903 -30.349 -2.408 1.00 0.00 78 ASP A O 10
ATOM 15388 N N . VAL A 1 79 ? -17.795 -30.416 -1.625 1.00 0.00 79 VAL A N 10
ATOM 15389 C CA . VAL A 1 79 ? -18.156 -31.116 -0.398 1.00 0.00 79 VAL A CA 10
ATOM 15390 C C . VAL A 1 79 ? -18.499 -30.133 0.715 1.00 0.00 79 VAL A C 10
ATOM 15391 O O . VAL A 1 79 ? -19.332 -30.418 1.575 1.00 0.00 79 VAL A O 10
ATOM 15404 N N . GLY A 1 80 ? -17.852 -28.972 0.693 1.00 0.00 80 GLY A N 10
ATOM 15405 C CA . GLY A 1 80 ? -18.103 -27.963 1.705 1.00 0.00 80 GLY A CA 10
ATOM 15406 C C . GLY A 1 80 ? -16.899 -27.074 1.948 1.00 0.00 80 GLY A C 10
ATOM 15407 O O . GLY A 1 80 ? -16.456 -26.915 3.085 1.00 0.00 80 GLY A O 10
ATOM 15411 N N . ASP A 1 81 ? -16.369 -26.493 0.877 1.00 0.00 81 ASP A N 10
ATOM 15412 C CA . ASP A 1 81 ? -15.209 -25.615 0.979 1.00 0.00 81 ASP A CA 10
ATOM 15413 C C . ASP A 1 81 ? -15.516 -24.240 0.395 1.00 0.00 81 ASP A C 10
ATOM 15414 O O . ASP A 1 81 ? -15.801 -24.109 -0.796 1.00 0.00 81 ASP A O 10
ATOM 15423 N N . LEU A 1 82 ? -15.456 -23.217 1.241 1.00 0.00 82 LEU A N 10
ATOM 15424 C CA . LEU A 1 82 ? -15.728 -21.851 0.810 1.00 0.00 82 LEU A CA 10
ATOM 15425 C C . LEU A 1 82 ? -14.969 -20.846 1.671 1.00 0.00 82 LEU A C 10
ATOM 15426 O O . LEU A 1 82 ? -14.924 -20.973 2.894 1.00 0.00 82 LEU A O 10
ATOM 15442 N N . GLU A 1 83 ? -14.376 -19.848 1.024 1.00 0.00 83 GLU A N 10
ATOM 15443 C CA . GLU A 1 83 ? -13.620 -18.822 1.732 1.00 0.00 83 GLU A CA 10
ATOM 15444 C C . GLU A 1 83 ? -14.140 -17.429 1.388 1.00 0.00 83 GLU A C 10
ATOM 15445 O O . GLU A 1 83 ? -14.633 -17.193 0.285 1.00 0.00 83 GLU A O 10
ATOM 15457 N N . PHE A 1 84 ? -14.028 -16.510 2.342 1.00 0.00 84 PHE A N 10
ATOM 15458 C CA . PHE A 1 84 ? -14.488 -15.141 2.142 1.00 0.00 84 PHE A CA 10
ATOM 15459 C C . PHE A 1 84 ? -13.403 -14.140 2.530 1.00 0.00 84 PHE A C 10
ATOM 15460 O O . PHE A 1 84 ? -12.812 -14.237 3.605 1.00 0.00 84 PHE A O 10
ATOM 15477 N N . GLU A 1 85 ? -13.148 -13.181 1.646 1.00 0.00 85 GLU A N 10
ATOM 15478 C CA . GLU A 1 85 ? -12.134 -12.163 1.896 1.00 0.00 85 GLU A CA 10
ATOM 15479 C C . GLU A 1 85 ? -12.763 -10.775 1.976 1.00 0.00 85 GLU A C 10
ATOM 15480 O O . GLU A 1 85 ? -12.178 -9.848 2.536 1.00 0.00 85 GLU A O 10
ATOM 15492 N N . ASP A 1 86 ? -13.958 -10.641 1.411 1.00 0.00 86 ASP A N 10
ATOM 15493 C CA . ASP A 1 86 ? -14.668 -9.367 1.417 1.00 0.00 86 ASP A CA 10
ATOM 15494 C C . ASP A 1 86 ? -16.175 -9.585 1.505 1.00 0.00 86 ASP A C 10
ATOM 15495 O O . ASP A 1 86 ? -16.811 -9.992 0.532 1.00 0.00 86 ASP A O 10
ATOM 15504 N N . ILE A 1 87 ? -16.740 -9.313 2.677 1.00 0.00 87 ILE A N 10
ATOM 15505 C CA . ILE A 1 87 ? -18.172 -9.480 2.891 1.00 0.00 87 ILE A CA 10
ATOM 15506 C C . ILE A 1 87 ? -18.973 -8.496 2.045 1.00 0.00 87 ILE A C 10
ATOM 15507 O O . ILE A 1 87 ? -18.492 -7.425 1.673 1.00 0.00 87 ILE A O 10
ATOM 15523 N N . PRO A 1 88 ? -20.224 -8.865 1.735 1.00 0.00 88 PRO A N 10
ATOM 15524 C CA . PRO A 1 88 ? -21.120 -8.027 0.931 1.00 0.00 88 PRO A CA 10
ATOM 15525 C C . PRO A 1 88 ? -21.569 -6.776 1.678 1.00 0.00 88 PRO A C 10
ATOM 15526 O O . PRO A 1 88 ? -21.048 -6.460 2.748 1.00 0.00 88 PRO A O 10
ATOM 15537 N N . ASP A 1 89 ? -22.538 -6.068 1.108 1.00 0.00 89 ASP A N 10
ATOM 15538 C CA . ASP A 1 89 ? -23.058 -4.851 1.721 1.00 0.00 89 ASP A CA 10
ATOM 15539 C C . ASP A 1 89 ? -24.446 -5.090 2.309 1.00 0.00 89 ASP A C 10
ATOM 15540 O O . ASP A 1 89 ? -24.873 -4.384 3.223 1.00 0.00 89 ASP A O 10
ATOM 15549 N N . SER A 1 90 ? -25.144 -6.087 1.777 1.00 0.00 90 SER A N 10
ATOM 15550 C CA . SER A 1 90 ? -26.486 -6.415 2.245 1.00 0.00 90 SER A CA 10
ATOM 15551 C C . SER A 1 90 ? -26.435 -7.076 3.620 1.00 0.00 90 SER A C 10
ATOM 15552 O O . SER A 1 90 ? -27.359 -6.937 4.423 1.00 0.00 90 SER A O 10
ATOM 15560 N N . LEU A 1 91 ? -25.350 -7.794 3.884 1.00 0.00 91 LEU A N 10
ATOM 15561 C CA . LEU A 1 91 ? -25.177 -8.477 5.161 1.00 0.00 91 LEU A CA 10
ATOM 15562 C C . LEU A 1 91 ? -24.835 -7.484 6.268 1.00 0.00 91 LEU A C 10
ATOM 15563 O O . LEU A 1 91 ? -25.534 -7.398 7.278 1.00 0.00 91 LEU A O 10
ATOM 15579 N N . LYS A 1 92 ? -23.757 -6.733 6.070 1.00 0.00 92 LYS A N 10
ATOM 15580 C CA . LYS A 1 92 ? -23.324 -5.743 7.048 1.00 0.00 92 LYS A CA 10
ATOM 15581 C C . LYS A 1 92 ? -24.457 -4.779 7.385 1.00 0.00 92 LYS A C 10
ATOM 15582 O O . LYS A 1 92 ? -24.548 -4.282 8.508 1.00 0.00 92 LYS A O 10
ATOM 15601 N N . ASP A 1 93 ? -25.319 -4.521 6.408 1.00 0.00 93 ASP A N 10
ATOM 15602 C CA . ASP A 1 93 ? -26.448 -3.619 6.602 1.00 0.00 93 ASP A CA 10
ATOM 15603 C C . ASP A 1 93 ? -27.474 -4.230 7.551 1.00 0.00 93 ASP A C 10
ATOM 15604 O O . ASP A 1 93 ? -28.176 -3.515 8.267 1.00 0.00 93 ASP A O 10
ATOM 15613 N N . VAL A 1 94 ? -27.557 -5.556 7.550 1.00 0.00 94 VAL A N 10
ATOM 15614 C CA . VAL A 1 94 ? -28.498 -6.264 8.411 1.00 0.00 94 VAL A CA 10
ATOM 15615 C C . VAL A 1 94 ? -28.033 -6.249 9.862 1.00 0.00 94 VAL A C 10
ATOM 15616 O O . VAL A 1 94 ? -28.845 -6.298 10.787 1.00 0.00 94 VAL A O 10
ATOM 15629 N N . LEU A 1 95 ? -26.720 -6.182 10.056 1.00 0.00 95 LEU A N 10
ATOM 15630 C CA . LEU A 1 95 ? -26.145 -6.160 11.397 1.00 0.00 95 LEU A CA 10
ATOM 15631 C C . LEU A 1 95 ? -26.280 -4.777 12.025 1.00 0.00 95 LEU A C 10
ATOM 15632 O O . LEU A 1 95 ? -26.382 -4.644 13.244 1.00 0.00 95 LEU A O 10
ATOM 15648 N N . GLY A 1 96 ? -26.283 -3.748 11.183 1.00 0.00 96 GLY A N 10
ATOM 15649 C CA . GLY A 1 96 ? -26.408 -2.388 11.674 1.00 0.00 96 GLY A CA 10
ATOM 15650 C C . GLY A 1 96 ? -27.825 -1.861 11.566 1.00 0.00 96 GLY A C 10
ATOM 15651 O O . GLY A 1 96 ? -28.038 -0.690 11.249 1.00 0.00 96 GLY A O 10
ATOM 15655 N N . LYS A 1 97 ? -28.798 -2.727 11.829 1.00 0.00 97 LYS A N 10
ATOM 15656 C CA . LYS A 1 97 ? -30.203 -2.343 11.760 1.00 0.00 97 LYS A CA 10
ATOM 15657 C C . LYS A 1 97 ? -30.699 -1.845 13.114 1.00 0.00 97 LYS A C 10
ATOM 15658 O O . LYS A 1 97 ? -31.633 -1.046 13.188 1.00 0.00 97 LYS A O 10
ATOM 15677 N N . TYR A 1 98 ? -30.067 -2.320 14.181 1.00 0.00 98 TYR A N 10
ATOM 15678 C CA . TYR A 1 98 ? -30.444 -1.923 15.532 1.00 0.00 98 TYR A CA 10
ATOM 15679 C C . TYR A 1 98 ? -29.880 -0.547 15.874 1.00 0.00 98 TYR A C 10
ATOM 15680 O O . TYR A 1 98 ? -30.561 0.283 16.475 1.00 0.00 98 TYR A O 10
ATOM 15698 N N . ALA A 1 99 ? -28.632 -0.313 15.483 1.00 0.00 99 ALA A N 10
ATOM 15699 C CA . ALA A 1 99 ? -27.976 0.962 15.745 1.00 0.00 99 ALA A CA 10
ATOM 15700 C C . ALA A 1 99 ? -28.295 1.977 14.652 1.00 0.00 99 ALA A C 10
ATOM 15701 O O . ALA A 1 99 ? -29.085 1.704 13.748 1.00 0.00 99 ALA A O 10
ATOM 15708 N N . LYS A 1 100 ? -27.677 3.150 14.742 1.00 0.00 100 LYS A N 10
ATOM 15709 C CA . LYS A 1 100 ? -27.894 4.207 13.761 1.00 0.00 100 LYS A CA 10
ATOM 15710 C C . LYS A 1 100 ? -29.383 4.481 13.578 1.00 0.00 100 LYS A C 10
ATOM 15711 O O . LYS A 1 100 ? -29.884 4.518 12.454 1.00 0.00 100 LYS A O 10
ATOM 15731 N N . GLY A 1 1 ? -18.245 -9.130 -11.640 1.00 0.00 1 GLY A N 11
ATOM 15732 C CA . GLY A 1 1 ? -17.709 -9.327 -12.975 1.00 0.00 1 GLY A CA 11
ATOM 15733 C C . GLY A 1 1 ? -16.251 -8.926 -13.080 1.00 0.00 1 GLY A C 11
ATOM 15734 O O . GLY A 1 1 ? -15.867 -8.190 -13.988 1.00 0.00 1 GLY A O 11
ATOM 15738 N N . SER A 1 2 ? -15.437 -9.411 -12.147 1.00 0.00 2 SER A N 11
ATOM 15739 C CA . SER A 1 2 ? -14.014 -9.094 -12.135 1.00 0.00 2 SER A CA 11
ATOM 15740 C C . SER A 1 2 ? -13.179 -10.352 -11.920 1.00 0.00 2 SER A C 11
ATOM 15741 O O . SER A 1 2 ? -13.610 -11.290 -11.247 1.00 0.00 2 SER A O 11
ATOM 15749 N N . HIS A 1 3 ? -11.981 -10.366 -12.496 1.00 0.00 3 HIS A N 11
ATOM 15750 C CA . HIS A 1 3 ? -11.084 -11.509 -12.367 1.00 0.00 3 HIS A CA 11
ATOM 15751 C C . HIS A 1 3 ? -9.641 -11.049 -12.186 1.00 0.00 3 HIS A C 11
ATOM 15752 O O . HIS A 1 3 ? -9.243 -10.005 -12.703 1.00 0.00 3 HIS A O 11
ATOM 15766 N N . MET A 1 4 ? -8.862 -11.834 -11.449 1.00 0.00 4 MET A N 11
ATOM 15767 C CA . MET A 1 4 ? -7.463 -11.507 -11.200 1.00 0.00 4 MET A CA 11
ATOM 15768 C C . MET A 1 4 ? -6.579 -12.739 -11.363 1.00 0.00 4 MET A C 11
ATOM 15769 O O . MET A 1 4 ? -7.075 -13.857 -11.506 1.00 0.00 4 MET A O 11
ATOM 15783 N N . VAL A 1 5 ? -5.267 -12.528 -11.342 1.00 0.00 5 VAL A N 11
ATOM 15784 C CA . VAL A 1 5 ? -4.314 -13.622 -11.487 1.00 0.00 5 VAL A CA 11
ATOM 15785 C C . VAL A 1 5 ? -3.377 -13.697 -10.287 1.00 0.00 5 VAL A C 11
ATOM 15786 O O . VAL A 1 5 ? -2.251 -14.182 -10.395 1.00 0.00 5 VAL A O 11
ATOM 15799 N N . ASP A 1 6 ? -3.849 -13.213 -9.144 1.00 0.00 6 ASP A N 11
ATOM 15800 C CA . ASP A 1 6 ? -3.054 -13.226 -7.921 1.00 0.00 6 ASP A CA 11
ATOM 15801 C C . ASP A 1 6 ? -3.881 -13.723 -6.740 1.00 0.00 6 ASP A C 11
ATOM 15802 O O . ASP A 1 6 ? -4.110 -12.992 -5.777 1.00 0.00 6 ASP A O 11
ATOM 15811 N N . LYS A 1 7 ? -4.328 -14.972 -6.821 1.00 0.00 7 LYS A N 11
ATOM 15812 C CA . LYS A 1 7 ? -5.130 -15.569 -5.759 1.00 0.00 7 LYS A CA 11
ATOM 15813 C C . LYS A 1 7 ? -4.690 -17.004 -5.486 1.00 0.00 7 LYS A C 11
ATOM 15814 O O . LYS A 1 7 ? -5.365 -17.965 -5.854 1.00 0.00 7 LYS A O 11
ATOM 15833 N N . PRO A 1 8 ? -3.533 -17.154 -4.825 1.00 0.00 8 PRO A N 11
ATOM 15834 C CA . PRO A 1 8 ? -2.979 -18.468 -4.487 1.00 0.00 8 PRO A CA 11
ATOM 15835 C C . PRO A 1 8 ? -3.796 -19.183 -3.416 1.00 0.00 8 PRO A C 11
ATOM 15836 O O . PRO A 1 8 ? -4.877 -18.729 -3.039 1.00 0.00 8 PRO A O 11
ATOM 15847 N N . LYS A 1 9 ? -3.274 -20.304 -2.930 1.00 0.00 9 LYS A N 11
ATOM 15848 C CA . LYS A 1 9 ? -3.953 -21.082 -1.901 1.00 0.00 9 LYS A CA 11
ATOM 15849 C C . LYS A 1 9 ? -2.963 -21.952 -1.134 1.00 0.00 9 LYS A C 11
ATOM 15850 O O . LYS A 1 9 ? -1.887 -22.274 -1.636 1.00 0.00 9 LYS A O 11
ATOM 15869 N N . MET A 1 10 ? -3.335 -22.330 0.085 1.00 0.00 10 MET A N 11
ATOM 15870 C CA . MET A 1 10 ? -2.479 -23.166 0.920 1.00 0.00 10 MET A CA 11
ATOM 15871 C C . MET A 1 10 ? -3.268 -24.328 1.514 1.00 0.00 10 MET A C 11
ATOM 15872 O O . MET A 1 10 ? -4.444 -24.186 1.849 1.00 0.00 10 MET A O 11
ATOM 15886 N N . MET A 1 11 ? -2.613 -25.478 1.641 1.00 0.00 11 MET A N 11
ATOM 15887 C CA . MET A 1 11 ? -3.255 -26.665 2.196 1.00 0.00 11 MET A CA 11
ATOM 15888 C C . MET A 1 11 ? -3.012 -26.761 3.699 1.00 0.00 11 MET A C 11
ATOM 15889 O O . MET A 1 11 ? -1.914 -26.479 4.179 1.00 0.00 11 MET A O 11
ATOM 15903 N N . ILE A 1 12 ? -4.043 -27.160 4.435 1.00 0.00 12 ILE A N 11
ATOM 15904 C CA . ILE A 1 12 ? -3.940 -27.294 5.883 1.00 0.00 12 ILE A CA 11
ATOM 15905 C C . ILE A 1 12 ? -4.751 -28.484 6.384 1.00 0.00 12 ILE A C 11
ATOM 15906 O O . ILE A 1 12 ? -5.957 -28.570 6.151 1.00 0.00 12 ILE A O 11
ATOM 15922 N N . ALA A 1 13 ? -4.081 -29.401 7.075 1.00 0.00 13 ALA A N 11
ATOM 15923 C CA . ALA A 1 13 ? -4.740 -30.585 7.613 1.00 0.00 13 ALA A CA 11
ATOM 15924 C C . ALA A 1 13 ? -5.150 -30.373 9.066 1.00 0.00 13 ALA A C 11
ATOM 15925 O O . ALA A 1 13 ? -4.313 -30.086 9.922 1.00 0.00 13 ALA A O 11
ATOM 15932 N N . PHE A 1 14 ? -6.443 -30.514 9.338 1.00 0.00 14 PHE A N 11
ATOM 15933 C CA . PHE A 1 14 ? -6.964 -30.336 10.689 1.00 0.00 14 PHE A CA 11
ATOM 15934 C C . PHE A 1 14 ? -7.666 -31.602 11.172 1.00 0.00 14 PHE A C 11
ATOM 15935 O O . PHE A 1 14 ? -8.415 -32.235 10.426 1.00 0.00 14 PHE A O 11
ATOM 15952 N N . THR A 1 15 ? -7.418 -31.967 12.426 1.00 0.00 15 THR A N 11
ATOM 15953 C CA . THR A 1 15 ? -8.024 -33.157 13.010 1.00 0.00 15 THR A CA 11
ATOM 15954 C C . THR A 1 15 ? -9.350 -32.825 13.684 1.00 0.00 15 THR A C 11
ATOM 15955 O O . THR A 1 15 ? -9.382 -32.145 14.710 1.00 0.00 15 THR A O 11
ATOM 15966 N N . CYS A 1 16 ? -10.442 -33.309 13.102 1.00 0.00 16 CYS A N 11
ATOM 15967 C CA . CYS A 1 16 ? -11.772 -33.063 13.648 1.00 0.00 16 CYS A CA 11
ATOM 15968 C C . CYS A 1 16 ? -11.943 -33.754 14.997 1.00 0.00 16 CYS A C 11
ATOM 15969 O O . CYS A 1 16 ? -12.051 -34.978 15.071 1.00 0.00 16 CYS A O 11
ATOM 15976 N N . LYS A 1 17 ? -11.964 -32.961 16.063 1.00 0.00 17 LYS A N 11
ATOM 15977 C CA . LYS A 1 17 ? -12.120 -33.495 17.411 1.00 0.00 17 LYS A CA 11
ATOM 15978 C C . LYS A 1 17 ? -13.542 -33.999 17.634 1.00 0.00 17 LYS A C 11
ATOM 15979 O O . LYS A 1 17 ? -13.826 -34.669 18.628 1.00 0.00 17 LYS A O 11
ATOM 15998 N N . LYS A 1 18 ? -14.433 -33.675 16.703 1.00 0.00 18 LYS A N 11
ATOM 15999 C CA . LYS A 1 18 ? -15.826 -34.097 16.796 1.00 0.00 18 LYS A CA 11
ATOM 16000 C C . LYS A 1 18 ? -15.961 -35.591 16.522 1.00 0.00 18 LYS A C 11
ATOM 16001 O O . LYS A 1 18 ? -16.506 -36.335 17.339 1.00 0.00 18 LYS A O 11
ATOM 16020 N N . CYS A 1 19 ? -15.462 -36.024 15.369 1.00 0.00 19 CYS A N 11
ATOM 16021 C CA . CYS A 1 19 ? -15.527 -37.430 14.988 1.00 0.00 19 CYS A CA 11
ATOM 16022 C C . CYS A 1 19 ? -14.129 -38.034 14.898 1.00 0.00 19 CYS A C 11
ATOM 16023 O O . CYS A 1 19 ? -13.931 -39.075 14.274 1.00 0.00 19 CYS A O 11
ATOM 16030 N N . ASN A 1 20 ? -13.162 -37.371 15.524 1.00 0.00 20 ASN A N 11
ATOM 16031 C CA . ASN A 1 20 ? -11.782 -37.841 15.513 1.00 0.00 20 ASN A CA 11
ATOM 16032 C C . ASN A 1 20 ? -11.332 -38.172 14.093 1.00 0.00 20 ASN A C 11
ATOM 16033 O O . ASN A 1 20 ? -10.511 -39.066 13.882 1.00 0.00 20 ASN A O 11
ATOM 16044 N N . THR A 1 21 ? -11.873 -37.444 13.122 1.00 0.00 21 THR A N 11
ATOM 16045 C CA . THR A 1 21 ? -11.528 -37.660 11.722 1.00 0.00 21 THR A CA 11
ATOM 16046 C C . THR A 1 21 ? -10.674 -36.518 11.184 1.00 0.00 21 THR A C 11
ATOM 16047 O O . THR A 1 21 ? -11.021 -35.346 11.334 1.00 0.00 21 THR A O 11
ATOM 16058 N N . ARG A 1 22 ? -9.556 -36.867 10.556 1.00 0.00 22 ARG A N 11
ATOM 16059 C CA . ARG A 1 22 ? -8.651 -35.870 9.996 1.00 0.00 22 ARG A CA 11
ATOM 16060 C C . ARG A 1 22 ? -8.886 -35.703 8.498 1.00 0.00 22 ARG A C 11
ATOM 16061 O O . ARG A 1 22 ? -9.148 -36.675 7.789 1.00 0.00 22 ARG A O 11
ATOM 16082 N N . SER A 1 23 ? -8.792 -34.466 8.023 1.00 0.00 23 SER A N 11
ATOM 16083 C CA . SER A 1 23 ? -8.998 -34.171 6.610 1.00 0.00 23 SER A CA 11
ATOM 16084 C C . SER A 1 23 ? -8.261 -32.898 6.207 1.00 0.00 23 SER A C 11
ATOM 16085 O O . SER A 1 23 ? -8.200 -31.934 6.970 1.00 0.00 23 SER A O 11
ATOM 16093 N N . SER A 1 24 ? -7.701 -32.902 5.001 1.00 0.00 24 SER A N 11
ATOM 16094 C CA . SER A 1 24 ? -6.963 -31.750 4.497 1.00 0.00 24 SER A CA 11
ATOM 16095 C C . SER A 1 24 ? -7.872 -30.839 3.678 1.00 0.00 24 SER A C 11
ATOM 16096 O O . SER A 1 24 ? -8.781 -31.305 2.989 1.00 0.00 24 SER A O 11
ATOM 16104 N N . HIS A 1 25 ? -7.622 -29.536 3.758 1.00 0.00 25 HIS A N 11
ATOM 16105 C CA . HIS A 1 25 ? -8.417 -28.558 3.025 1.00 0.00 25 HIS A CA 11
ATOM 16106 C C . HIS A 1 25 ? -7.546 -27.401 2.542 1.00 0.00 25 HIS A C 11
ATOM 16107 O O . HIS A 1 25 ? -6.845 -26.767 3.331 1.00 0.00 25 HIS A O 11
ATOM 16121 N N . THR A 1 26 ? -7.594 -27.133 1.241 1.00 0.00 26 THR A N 11
ATOM 16122 C CA . THR A 1 26 ? -6.809 -26.055 0.654 1.00 0.00 26 THR A CA 11
ATOM 16123 C C . THR A 1 26 ? -7.680 -24.841 0.353 1.00 0.00 26 THR A C 11
ATOM 16124 O O . THR A 1 26 ? -8.649 -24.932 -0.400 1.00 0.00 26 THR A O 11
ATOM 16135 N N . MET A 1 27 ? -7.329 -23.705 0.946 1.00 0.00 27 MET A N 11
ATOM 16136 C CA . MET A 1 27 ? -8.079 -22.471 0.739 1.00 0.00 27 MET A CA 11
ATOM 16137 C C . MET A 1 27 ? -7.137 -21.297 0.494 1.00 0.00 27 MET A C 11
ATOM 16138 O O . MET A 1 27 ? -5.960 -21.348 0.852 1.00 0.00 27 MET A O 11
ATOM 16152 N N . SER A 1 28 ? -7.662 -20.240 -0.117 1.00 0.00 28 SER A N 11
ATOM 16153 C CA . SER A 1 28 ? -6.866 -19.054 -0.413 1.00 0.00 28 SER A CA 11
ATOM 16154 C C . SER A 1 28 ? -6.181 -18.531 0.846 1.00 0.00 28 SER A C 11
ATOM 16155 O O . SER A 1 28 ? -6.834 -18.251 1.852 1.00 0.00 28 SER A O 11
ATOM 16163 N N . LYS A 1 29 ? -4.860 -18.402 0.783 1.00 0.00 29 LYS A N 11
ATOM 16164 C CA . LYS A 1 29 ? -4.084 -17.912 1.916 1.00 0.00 29 LYS A CA 11
ATOM 16165 C C . LYS A 1 29 ? -4.500 -16.492 2.286 1.00 0.00 29 LYS A C 11
ATOM 16166 O O . LYS A 1 29 ? -4.433 -16.100 3.451 1.00 0.00 29 LYS A O 11
ATOM 16185 N N . GLN A 1 30 ? -4.931 -15.726 1.289 1.00 0.00 30 GLN A N 11
ATOM 16186 C CA . GLN A 1 30 ? -5.358 -14.350 1.512 1.00 0.00 30 GLN A CA 11
ATOM 16187 C C . GLN A 1 30 ? -6.667 -14.307 2.293 1.00 0.00 30 GLN A C 11
ATOM 16188 O O . GLN A 1 30 ? -6.823 -13.509 3.218 1.00 0.00 30 GLN A O 11
ATOM 16202 N N . ALA A 1 31 ? -7.605 -15.169 1.916 1.00 0.00 31 ALA A N 11
ATOM 16203 C CA . ALA A 1 31 ? -8.900 -15.229 2.582 1.00 0.00 31 ALA A CA 11
ATOM 16204 C C . ALA A 1 31 ? -8.775 -15.852 3.969 1.00 0.00 31 ALA A C 11
ATOM 16205 O O . ALA A 1 31 ? -9.542 -15.529 4.876 1.00 0.00 31 ALA A O 11
ATOM 16212 N N . TYR A 1 32 ? -7.805 -16.746 4.125 1.00 0.00 32 TYR A N 11
ATOM 16213 C CA . TYR A 1 32 ? -7.582 -17.416 5.401 1.00 0.00 32 TYR A CA 11
ATOM 16214 C C . TYR A 1 32 ? -6.821 -16.512 6.366 1.00 0.00 32 TYR A C 11
ATOM 16215 O O . TYR A 1 32 ? -7.208 -16.358 7.524 1.00 0.00 32 TYR A O 11
ATOM 16233 N N . GLU A 1 33 ? -5.738 -15.916 5.878 1.00 0.00 33 GLU A N 11
ATOM 16234 C CA . GLU A 1 33 ? -4.922 -15.026 6.697 1.00 0.00 33 GLU A CA 11
ATOM 16235 C C . GLU A 1 33 ? -5.664 -13.726 6.992 1.00 0.00 33 GLU A C 11
ATOM 16236 O O . GLU A 1 33 ? -5.585 -13.189 8.097 1.00 0.00 33 GLU A O 11
ATOM 16248 N N . LYS A 1 34 ? -6.385 -13.224 5.995 1.00 0.00 34 LYS A N 11
ATOM 16249 C CA . LYS A 1 34 ? -7.142 -11.987 6.145 1.00 0.00 34 LYS A CA 11
ATOM 16250 C C . LYS A 1 34 ? -8.563 -12.150 5.614 1.00 0.00 34 LYS A C 11
ATOM 16251 O O . LYS A 1 34 ? -8.909 -11.611 4.565 1.00 0.00 34 LYS A O 11
ATOM 16270 N N . GLY A 1 35 ? -9.381 -12.898 6.348 1.00 0.00 35 GLY A N 11
ATOM 16271 C CA . GLY A 1 35 ? -10.755 -13.118 5.935 1.00 0.00 35 GLY A CA 11
ATOM 16272 C C . GLY A 1 35 ? -11.375 -14.330 6.603 1.00 0.00 35 GLY A C 11
ATOM 16273 O O . GLY A 1 35 ? -10.741 -14.983 7.432 1.00 0.00 35 GLY A O 11
ATOM 16277 N N . THR A 1 36 ? -12.618 -14.631 6.243 1.00 0.00 36 THR A N 11
ATOM 16278 C CA . THR A 1 36 ? -13.325 -15.770 6.815 1.00 0.00 36 THR A CA 11
ATOM 16279 C C . THR A 1 36 ? -13.161 -17.012 5.946 1.00 0.00 36 THR A C 11
ATOM 16280 O O . THR A 1 36 ? -13.190 -16.931 4.718 1.00 0.00 36 THR A O 11
ATOM 16291 N N . VAL A 1 37 ? -12.988 -18.161 6.591 1.00 0.00 37 VAL A N 11
ATOM 16292 C CA . VAL A 1 37 ? -12.820 -19.421 5.876 1.00 0.00 37 VAL A CA 11
ATOM 16293 C C . VAL A 1 37 ? -13.580 -20.549 6.566 1.00 0.00 37 VAL A C 11
ATOM 16294 O O . VAL A 1 37 ? -13.436 -20.764 7.770 1.00 0.00 37 VAL A O 11
ATOM 16307 N N . LEU A 1 38 ? -14.388 -21.268 5.795 1.00 0.00 38 LEU A N 11
ATOM 16308 C CA . LEU A 1 38 ? -15.171 -22.376 6.331 1.00 0.00 38 LEU A CA 11
ATOM 16309 C C . LEU A 1 38 ? -14.839 -23.677 5.609 1.00 0.00 38 LEU A C 11
ATOM 16310 O O . LEU A 1 38 ? -14.868 -23.741 4.380 1.00 0.00 38 LEU A O 11
ATOM 16326 N N . ILE A 1 39 ? -14.525 -24.713 6.380 1.00 0.00 39 ILE A N 11
ATOM 16327 C CA . ILE A 1 39 ? -14.190 -26.013 5.814 1.00 0.00 39 ILE A CA 11
ATOM 16328 C C . ILE A 1 39 ? -15.125 -27.098 6.339 1.00 0.00 39 ILE A C 11
ATOM 16329 O O . ILE A 1 39 ? -15.511 -27.087 7.507 1.00 0.00 39 ILE A O 11
ATOM 16345 N N . SER A 1 40 ? -15.483 -28.036 5.467 1.00 0.00 40 SER A N 11
ATOM 16346 C CA . SER A 1 40 ? -16.374 -29.128 5.841 1.00 0.00 40 SER A CA 11
ATOM 16347 C C . SER A 1 40 ? -15.598 -30.432 5.999 1.00 0.00 40 SER A C 11
ATOM 16348 O O . SER A 1 40 ? -14.740 -30.760 5.179 1.00 0.00 40 SER A O 11
ATOM 16356 N N . CYS A 1 41 ? -15.905 -31.171 7.060 1.00 0.00 41 CYS A N 11
ATOM 16357 C CA . CYS A 1 41 ? -15.237 -32.439 7.327 1.00 0.00 41 CYS A CA 11
ATOM 16358 C C . CYS A 1 41 ? -15.925 -33.583 6.588 1.00 0.00 41 CYS A C 11
ATOM 16359 O O . CYS A 1 41 ? -17.107 -33.861 6.788 1.00 0.00 41 CYS A O 11
ATOM 16366 N N . PRO A 1 42 ? -15.169 -34.261 5.713 1.00 0.00 42 PRO A N 11
ATOM 16367 C CA . PRO A 1 42 ? -15.685 -35.385 4.925 1.00 0.00 42 PRO A CA 11
ATOM 16368 C C . PRO A 1 42 ? -15.967 -36.613 5.783 1.00 0.00 42 PRO A C 11
ATOM 16369 O O . PRO A 1 42 ? -15.308 -37.644 5.644 1.00 0.00 42 PRO A O 11
ATOM 16380 N N . HIS A 1 43 ? -16.950 -36.497 6.670 1.00 0.00 43 HIS A N 11
ATOM 16381 C CA . HIS A 1 43 ? -17.319 -37.600 7.551 1.00 0.00 43 HIS A CA 11
ATOM 16382 C C . HIS A 1 43 ? -18.559 -37.250 8.368 1.00 0.00 43 HIS A C 11
ATOM 16383 O O . HIS A 1 43 ? -19.637 -37.805 8.148 1.00 0.00 43 HIS A O 11
ATOM 16397 N N . CYS A 1 44 ? -18.399 -36.328 9.311 1.00 0.00 44 CYS A N 11
ATOM 16398 C CA . CYS A 1 44 ? -19.506 -35.906 10.163 1.00 0.00 44 CYS A CA 11
ATOM 16399 C C . CYS A 1 44 ? -20.436 -34.956 9.415 1.00 0.00 44 CYS A C 11
ATOM 16400 O O . CYS A 1 44 ? -21.481 -34.560 9.930 1.00 0.00 44 CYS A O 11
ATOM 16407 N N . LYS A 1 45 ? -20.047 -34.592 8.198 1.00 0.00 45 LYS A N 11
ATOM 16408 C CA . LYS A 1 45 ? -20.844 -33.688 7.377 1.00 0.00 45 LYS A CA 11
ATOM 16409 C C . LYS A 1 45 ? -21.192 -32.418 8.148 1.00 0.00 45 LYS A C 11
ATOM 16410 O O . LYS A 1 45 ? -22.275 -32.306 8.722 1.00 0.00 45 LYS A O 11
ATOM 16429 N N . VAL A 1 46 ? -20.267 -31.464 8.155 1.00 0.00 46 VAL A N 11
ATOM 16430 C CA . VAL A 1 46 ? -20.477 -30.201 8.853 1.00 0.00 46 VAL A CA 11
ATOM 16431 C C . VAL A 1 46 ? -19.312 -29.245 8.622 1.00 0.00 46 VAL A C 11
ATOM 16432 O O . VAL A 1 46 ? -18.161 -29.669 8.509 1.00 0.00 46 VAL A O 11
ATOM 16445 N N . ARG A 1 47 ? -19.618 -27.954 8.552 1.00 0.00 47 ARG A N 11
ATOM 16446 C CA . ARG A 1 47 ? -18.596 -26.937 8.334 1.00 0.00 47 ARG A CA 11
ATOM 16447 C C . ARG A 1 47 ? -18.096 -26.375 9.662 1.00 0.00 47 ARG A C 11
ATOM 16448 O O . ARG A 1 47 ? -18.854 -26.262 10.625 1.00 0.00 47 ARG A O 11
ATOM 16469 N N . HIS A 1 48 ? -16.814 -26.025 9.705 1.00 0.00 48 HIS A N 11
ATOM 16470 C CA . HIS A 1 48 ? -16.212 -25.475 10.914 1.00 0.00 48 HIS A CA 11
ATOM 16471 C C . HIS A 1 48 ? -15.370 -24.244 10.591 1.00 0.00 48 HIS A C 11
ATOM 16472 O O . HIS A 1 48 ? -14.816 -24.129 9.497 1.00 0.00 48 HIS A O 11
ATOM 16486 N N . LEU A 1 49 ? -15.279 -23.328 11.548 1.00 0.00 49 LEU A N 11
ATOM 16487 C CA . LEU A 1 49 ? -14.505 -22.105 11.365 1.00 0.00 49 LEU A CA 11
ATOM 16488 C C . LEU A 1 49 ? -13.028 -22.346 11.659 1.00 0.00 49 LEU A C 11
ATOM 16489 O O . LEU A 1 49 ? -12.678 -22.974 12.659 1.00 0.00 49 LEU A O 11
ATOM 16505 N N . ILE A 1 50 ? -12.165 -21.843 10.782 1.00 0.00 50 ILE A N 11
ATOM 16506 C CA . ILE A 1 50 ? -10.726 -22.001 10.950 1.00 0.00 50 ILE A CA 11
ATOM 16507 C C . ILE A 1 50 ? -10.046 -20.653 11.164 1.00 0.00 50 ILE A C 11
ATOM 16508 O O . ILE A 1 50 ? -9.092 -20.543 11.933 1.00 0.00 50 ILE A O 11
ATOM 16524 N N . ALA A 1 51 ? -10.545 -19.630 10.479 1.00 0.00 51 ALA A N 11
ATOM 16525 C CA . ALA A 1 51 ? -9.989 -18.288 10.597 1.00 0.00 51 ALA A CA 11
ATOM 16526 C C . ALA A 1 51 ? -11.049 -17.227 10.321 1.00 0.00 51 ALA A C 11
ATOM 16527 O O . ALA A 1 51 ? -11.321 -16.892 9.168 1.00 0.00 51 ALA A O 11
ATOM 16534 N N . ASP A 1 52 ? -11.646 -16.703 11.386 1.00 0.00 52 ASP A N 11
ATOM 16535 C CA . ASP A 1 52 ? -12.677 -15.680 11.259 1.00 0.00 52 ASP A CA 11
ATOM 16536 C C . ASP A 1 52 ? -12.072 -14.283 11.360 1.00 0.00 52 ASP A C 11
ATOM 16537 O O . ASP A 1 52 ? -11.628 -13.864 12.429 1.00 0.00 52 ASP A O 11
ATOM 16546 N N . HIS A 1 53 ? -12.058 -13.568 10.240 1.00 0.00 53 HIS A N 11
ATOM 16547 C CA . HIS A 1 53 ? -11.507 -12.218 10.202 1.00 0.00 53 HIS A CA 11
ATOM 16548 C C . HIS A 1 53 ? -12.586 -11.200 9.845 1.00 0.00 53 HIS A C 11
ATOM 16549 O O . HIS A 1 53 ? -12.445 -10.008 10.120 1.00 0.00 53 HIS A O 11
ATOM 16563 N N . LEU A 1 54 ? -13.664 -11.678 9.232 1.00 0.00 54 LEU A N 11
ATOM 16564 C CA . LEU A 1 54 ? -14.767 -10.810 8.838 1.00 0.00 54 LEU A CA 11
ATOM 16565 C C . LEU A 1 54 ? -15.818 -10.729 9.941 1.00 0.00 54 LEU A C 11
ATOM 16566 O O . LEU A 1 54 ? -16.764 -9.945 9.856 1.00 0.00 54 LEU A O 11
ATOM 16582 N N . LYS A 1 55 ? -15.644 -11.542 10.977 1.00 0.00 55 LYS A N 11
ATOM 16583 C CA . LYS A 1 55 ? -16.574 -11.561 12.100 1.00 0.00 55 LYS A CA 11
ATOM 16584 C C . LYS A 1 55 ? -18.011 -11.719 11.613 1.00 0.00 55 LYS A C 11
ATOM 16585 O O . LYS A 1 55 ? -18.903 -10.982 12.033 1.00 0.00 55 LYS A O 11
ATOM 16604 N N . ILE A 1 56 ? -18.228 -12.686 10.728 1.00 0.00 56 ILE A N 11
ATOM 16605 C CA . ILE A 1 56 ? -19.557 -12.942 10.187 1.00 0.00 56 ILE A CA 11
ATOM 16606 C C . ILE A 1 56 ? -20.434 -13.664 11.204 1.00 0.00 56 ILE A C 11
ATOM 16607 O O . ILE A 1 56 ? -21.566 -13.255 11.465 1.00 0.00 56 ILE A O 11
ATOM 16623 N N . PHE A 1 57 ? -19.904 -14.739 11.778 1.00 0.00 57 PHE A N 11
ATOM 16624 C CA . PHE A 1 57 ? -20.638 -15.518 12.768 1.00 0.00 57 PHE A CA 11
ATOM 16625 C C . PHE A 1 57 ? -20.576 -14.852 14.139 1.00 0.00 57 PHE A C 11
ATOM 16626 O O . PHE A 1 57 ? -21.242 -15.283 15.081 1.00 0.00 57 PHE A O 11
ATOM 16643 N N . HIS A 1 58 ? -19.771 -13.800 14.243 1.00 0.00 58 HIS A N 11
ATOM 16644 C CA . HIS A 1 58 ? -19.621 -13.073 15.499 1.00 0.00 58 HIS A CA 11
ATOM 16645 C C . HIS A 1 58 ? -20.968 -12.549 15.988 1.00 0.00 58 HIS A C 11
ATOM 16646 O O . HIS A 1 58 ? -21.227 -12.502 17.190 1.00 0.00 58 HIS A O 11
ATOM 16660 N N . ASP A 1 59 ? -21.820 -12.156 15.048 1.00 0.00 59 ASP A N 11
ATOM 16661 C CA . ASP A 1 59 ? -23.140 -11.635 15.383 1.00 0.00 59 ASP A CA 11
ATOM 16662 C C . ASP A 1 59 ? -24.150 -12.769 15.533 1.00 0.00 59 ASP A C 11
ATOM 16663 O O . ASP A 1 59 ? -25.343 -12.531 15.720 1.00 0.00 59 ASP A O 11
ATOM 16672 N N . HIS A 1 60 ? -23.663 -14.003 15.449 1.00 0.00 60 HIS A N 11
ATOM 16673 C CA . HIS A 1 60 ? -24.522 -15.175 15.575 1.00 0.00 60 HIS A CA 11
ATOM 16674 C C . HIS A 1 60 ? -25.910 -14.893 15.008 1.00 0.00 60 HIS A C 11
ATOM 16675 O O . HIS A 1 60 ? -26.923 -15.148 15.662 1.00 0.00 60 HIS A O 11
ATOM 16689 N N . HIS A 1 61 ? -25.951 -14.366 13.788 1.00 0.00 61 HIS A N 11
ATOM 16690 C CA . HIS A 1 61 ? -27.215 -14.050 13.133 1.00 0.00 61 HIS A CA 11
ATOM 16691 C C . HIS A 1 61 ? -27.199 -14.499 11.675 1.00 0.00 61 HIS A C 11
ATOM 16692 O O . HIS A 1 61 ? -28.108 -14.184 10.908 1.00 0.00 61 HIS A O 11
ATOM 16706 N N . VAL A 1 62 ? -26.158 -15.237 11.300 1.00 0.00 62 VAL A N 11
ATOM 16707 C CA . VAL A 1 62 ? -26.024 -15.730 9.934 1.00 0.00 62 VAL A CA 11
ATOM 16708 C C . VAL A 1 62 ? -25.580 -17.188 9.918 1.00 0.00 62 VAL A C 11
ATOM 16709 O O . VAL A 1 62 ? -24.762 -17.610 10.736 1.00 0.00 62 VAL A O 11
ATOM 16722 N N . THR A 1 63 ? -26.125 -17.956 8.979 1.00 0.00 63 THR A N 11
ATOM 16723 C CA . THR A 1 63 ? -25.787 -19.369 8.856 1.00 0.00 63 THR A CA 11
ATOM 16724 C C . THR A 1 63 ? -24.806 -19.601 7.712 1.00 0.00 63 THR A C 11
ATOM 16725 O O . THR A 1 63 ? -24.606 -18.730 6.865 1.00 0.00 63 THR A O 11
ATOM 16736 N N . VAL A 1 64 ? -24.195 -20.781 7.693 1.00 0.00 64 VAL A N 11
ATOM 16737 C CA . VAL A 1 64 ? -23.236 -21.129 6.652 1.00 0.00 64 VAL A CA 11
ATOM 16738 C C . VAL A 1 64 ? -23.853 -20.985 5.265 1.00 0.00 64 VAL A C 11
ATOM 16739 O O . VAL A 1 64 ? -23.197 -20.535 4.327 1.00 0.00 64 VAL A O 11
ATOM 16752 N N . GLU A 1 65 ? -25.120 -21.370 5.145 1.00 0.00 65 GLU A N 11
ATOM 16753 C CA . GLU A 1 65 ? -25.826 -21.284 3.872 1.00 0.00 65 GLU A CA 11
ATOM 16754 C C . GLU A 1 65 ? -25.953 -19.833 3.417 1.00 0.00 65 GLU A C 11
ATOM 16755 O O . GLU A 1 65 ? -25.846 -19.533 2.229 1.00 0.00 65 GLU A O 11
ATOM 16767 N N . GLN A 1 66 ? -26.184 -18.938 4.373 1.00 0.00 66 GLN A N 11
ATOM 16768 C CA . GLN A 1 66 ? -26.327 -17.519 4.071 1.00 0.00 66 GLN A CA 11
ATOM 16769 C C . GLN A 1 66 ? -25.021 -16.941 3.535 1.00 0.00 66 GLN A C 11
ATOM 16770 O O . GLN A 1 66 ? -25.026 -16.049 2.686 1.00 0.00 66 GLN A O 11
ATOM 16784 N N . LEU A 1 67 ? -23.903 -17.455 4.037 1.00 0.00 67 LEU A N 11
ATOM 16785 C CA . LEU A 1 67 ? -22.588 -16.990 3.609 1.00 0.00 67 LEU A CA 11
ATOM 16786 C C . LEU A 1 67 ? -22.357 -17.295 2.132 1.00 0.00 67 LEU A C 11
ATOM 16787 O O . LEU A 1 67 ? -21.916 -16.433 1.373 1.00 0.00 67 LEU A O 11
ATOM 16803 N N . MET A 1 68 ? -22.659 -18.526 1.733 1.00 0.00 68 MET A N 11
ATOM 16804 C CA . MET A 1 68 ? -22.487 -18.943 0.346 1.00 0.00 68 MET A CA 11
ATOM 16805 C C . MET A 1 68 ? -23.536 -18.292 -0.551 1.00 0.00 68 MET A C 11
ATOM 16806 O O . MET A 1 68 ? -23.262 -17.964 -1.706 1.00 0.00 68 MET A O 11
ATOM 16820 N N . LYS A 1 69 ? -24.737 -18.108 -0.013 1.00 0.00 69 LYS A N 11
ATOM 16821 C CA . LYS A 1 69 ? -25.826 -17.496 -0.764 1.00 0.00 69 LYS A CA 11
ATOM 16822 C C . LYS A 1 69 ? -25.470 -16.072 -1.177 1.00 0.00 69 LYS A C 11
ATOM 16823 O O . LYS A 1 69 ? -25.932 -15.579 -2.205 1.00 0.00 69 LYS A O 11
ATOM 16842 N N . ALA A 1 70 ? -24.644 -15.415 -0.368 1.00 0.00 70 ALA A N 11
ATOM 16843 C CA . ALA A 1 70 ? -24.223 -14.049 -0.652 1.00 0.00 70 ALA A CA 11
ATOM 16844 C C . ALA A 1 70 ? -23.348 -13.992 -1.900 1.00 0.00 70 ALA A C 11
ATOM 16845 O O . ALA A 1 70 ? -23.350 -12.999 -2.626 1.00 0.00 70 ALA A O 11
ATOM 16852 N N . ASN A 1 71 ? -22.601 -15.064 -2.143 1.00 0.00 71 ASN A N 11
ATOM 16853 C CA . ASN A 1 71 ? -21.720 -15.135 -3.303 1.00 0.00 71 ASN A CA 11
ATOM 16854 C C . ASN A 1 71 ? -22.510 -15.461 -4.567 1.00 0.00 71 ASN A C 11
ATOM 16855 O O . ASN A 1 71 ? -22.438 -14.738 -5.560 1.00 0.00 71 ASN A O 11
ATOM 16866 N N . GLY A 1 72 ? -23.264 -16.555 -4.521 1.00 0.00 72 GLY A N 11
ATOM 16867 C CA . GLY A 1 72 ? -24.058 -16.957 -5.667 1.00 0.00 72 GLY A CA 11
ATOM 16868 C C . GLY A 1 72 ? -23.482 -18.168 -6.374 1.00 0.00 72 GLY A C 11
ATOM 16869 O O . GLY A 1 72 ? -23.511 -18.249 -7.602 1.00 0.00 72 GLY A O 11
ATOM 16873 N N . GLU A 1 73 ? -22.955 -19.110 -5.598 1.00 0.00 73 GLU A N 11
ATOM 16874 C CA . GLU A 1 73 ? -22.368 -20.321 -6.159 1.00 0.00 73 GLU A CA 11
ATOM 16875 C C . GLU A 1 73 ? -23.449 -21.243 -6.716 1.00 0.00 73 GLU A C 11
ATOM 16876 O O . GLU A 1 73 ? -24.398 -21.595 -6.016 1.00 0.00 73 GLU A O 11
ATOM 16888 N N . GLN A 1 74 ? -23.297 -21.628 -7.979 1.00 0.00 74 GLN A N 11
ATOM 16889 C CA . GLN A 1 74 ? -24.261 -22.507 -8.630 1.00 0.00 74 GLN A CA 11
ATOM 16890 C C . GLN A 1 74 ? -23.787 -23.957 -8.593 1.00 0.00 74 GLN A C 11
ATOM 16891 O O . GLN A 1 74 ? -24.577 -24.873 -8.367 1.00 0.00 74 GLN A O 11
ATOM 16905 N N . VAL A 1 75 ? -22.492 -24.157 -8.816 1.00 0.00 75 VAL A N 11
ATOM 16906 C CA . VAL A 1 75 ? -21.913 -25.495 -8.808 1.00 0.00 75 VAL A CA 11
ATOM 16907 C C . VAL A 1 75 ? -22.120 -26.174 -7.459 1.00 0.00 75 VAL A C 11
ATOM 16908 O O . VAL A 1 75 ? -22.030 -25.536 -6.410 1.00 0.00 75 VAL A O 11
ATOM 16921 N N . SER A 1 76 ? -22.397 -27.474 -7.493 1.00 0.00 76 SER A N 11
ATOM 16922 C CA . SER A 1 76 ? -22.620 -28.241 -6.273 1.00 0.00 76 SER A CA 11
ATOM 16923 C C . SER A 1 76 ? -21.845 -29.554 -6.308 1.00 0.00 76 SER A C 11
ATOM 16924 O O . SER A 1 76 ? -22.195 -30.511 -5.618 1.00 0.00 76 SER A O 11
ATOM 16932 N N . GLN A 1 77 ? -20.791 -29.591 -7.116 1.00 0.00 77 GLN A N 11
ATOM 16933 C CA . GLN A 1 77 ? -19.966 -30.787 -7.242 1.00 0.00 77 GLN A CA 11
ATOM 16934 C C . GLN A 1 77 ? -18.822 -30.768 -6.233 1.00 0.00 77 GLN A C 11
ATOM 16935 O O . GLN A 1 77 ? -18.279 -31.813 -5.875 1.00 0.00 77 GLN A O 11
ATOM 16949 N N . ASP A 1 78 ? -18.461 -29.573 -5.779 1.00 0.00 78 ASP A N 11
ATOM 16950 C CA . ASP A 1 78 ? -17.381 -29.417 -4.811 1.00 0.00 78 ASP A CA 11
ATOM 16951 C C . ASP A 1 78 ? -17.596 -30.329 -3.607 1.00 0.00 78 ASP A C 11
ATOM 16952 O O . ASP A 1 78 ? -18.700 -30.823 -3.378 1.00 0.00 78 ASP A O 11
ATOM 16961 N N . VAL A 1 79 ? -16.532 -30.549 -2.841 1.00 0.00 79 VAL A N 11
ATOM 16962 C CA . VAL A 1 79 ? -16.603 -31.401 -1.660 1.00 0.00 79 VAL A CA 11
ATOM 16963 C C . VAL A 1 79 ? -17.061 -30.612 -0.439 1.00 0.00 79 VAL A C 11
ATOM 16964 O O . VAL A 1 79 ? -17.689 -31.158 0.467 1.00 0.00 79 VAL A O 11
ATOM 16977 N N . GLY A 1 80 ? -16.743 -29.321 -0.422 1.00 0.00 80 GLY A N 11
ATOM 16978 C CA . GLY A 1 80 ? -17.130 -28.476 0.692 1.00 0.00 80 GLY A CA 11
ATOM 16979 C C . GLY A 1 80 ? -16.045 -27.489 1.076 1.00 0.00 80 GLY A C 11
ATOM 16980 O O . GLY A 1 80 ? -15.145 -27.816 1.849 1.00 0.00 80 GLY A O 11
ATOM 16984 N N . ASP A 1 81 ? -16.130 -26.279 0.534 1.00 0.00 81 ASP A N 11
ATOM 16985 C CA . ASP A 1 81 ? -15.147 -25.241 0.824 1.00 0.00 81 ASP A CA 11
ATOM 16986 C C . ASP A 1 81 ? -15.732 -23.855 0.577 1.00 0.00 81 ASP A C 11
ATOM 16987 O O . ASP A 1 81 ? -16.483 -23.647 -0.378 1.00 0.00 81 ASP A O 11
ATOM 16996 N N . LEU A 1 82 ? -15.385 -22.909 1.443 1.00 0.00 82 LEU A N 11
ATOM 16997 C CA . LEU A 1 82 ? -15.877 -21.541 1.319 1.00 0.00 82 LEU A CA 11
ATOM 16998 C C . LEU A 1 82 ? -14.885 -20.550 1.919 1.00 0.00 82 LEU A C 11
ATOM 16999 O O . LEU A 1 82 ? -14.428 -20.721 3.048 1.00 0.00 82 LEU A O 11
ATOM 17015 N N . GLU A 1 83 ? -14.558 -19.512 1.155 1.00 0.00 83 GLU A N 11
ATOM 17016 C CA . GLU A 1 83 ? -13.621 -18.492 1.613 1.00 0.00 83 GLU A CA 11
ATOM 17017 C C . GLU A 1 83 ? -14.113 -17.096 1.243 1.00 0.00 83 GLU A C 11
ATOM 17018 O O . GLU A 1 83 ? -14.619 -16.875 0.143 1.00 0.00 83 GLU A O 11
ATOM 17030 N N . PHE A 1 84 ? -13.962 -16.157 2.171 1.00 0.00 84 PHE A N 11
ATOM 17031 C CA . PHE A 1 84 ? -14.392 -14.782 1.945 1.00 0.00 84 PHE A CA 11
ATOM 17032 C C . PHE A 1 84 ? -13.278 -13.799 2.294 1.00 0.00 84 PHE A C 11
ATOM 17033 O O . PHE A 1 84 ? -12.607 -13.944 3.315 1.00 0.00 84 PHE A O 11
ATOM 17050 N N . GLU A 1 85 ? -13.088 -12.800 1.438 1.00 0.00 85 GLU A N 11
ATOM 17051 C CA . GLU A 1 85 ? -12.055 -11.794 1.656 1.00 0.00 85 GLU A CA 11
ATOM 17052 C C . GLU A 1 85 ? -12.667 -10.478 2.127 1.00 0.00 85 GLU A C 11
ATOM 17053 O O . GLU A 1 85 ? -11.995 -9.657 2.751 1.00 0.00 85 GLU A O 11
ATOM 17065 N N . ASP A 1 86 ? -13.946 -10.286 1.825 1.00 0.00 86 ASP A N 11
ATOM 17066 C CA . ASP A 1 86 ? -14.651 -9.071 2.217 1.00 0.00 86 ASP A CA 11
ATOM 17067 C C . ASP A 1 86 ? -16.158 -9.242 2.061 1.00 0.00 86 ASP A C 11
ATOM 17068 O O . ASP A 1 86 ? -16.685 -9.203 0.949 1.00 0.00 86 ASP A O 11
ATOM 17077 N N . ILE A 1 87 ? -16.846 -9.432 3.182 1.00 0.00 87 ILE A N 11
ATOM 17078 C CA . ILE A 1 87 ? -18.293 -9.610 3.168 1.00 0.00 87 ILE A CA 11
ATOM 17079 C C . ILE A 1 87 ? -18.975 -8.505 2.369 1.00 0.00 87 ILE A C 11
ATOM 17080 O O . ILE A 1 87 ? -18.473 -7.386 2.256 1.00 0.00 87 ILE A O 11
ATOM 17096 N N . PRO A 1 88 ? -20.148 -8.822 1.802 1.00 0.00 88 PRO A N 11
ATOM 17097 C CA . PRO A 1 88 ? -20.926 -7.869 1.005 1.00 0.00 88 PRO A CA 11
ATOM 17098 C C . PRO A 1 88 ? -21.528 -6.756 1.857 1.00 0.00 88 PRO A C 11
ATOM 17099 O O . PRO A 1 88 ? -21.180 -6.601 3.027 1.00 0.00 88 PRO A O 11
ATOM 17110 N N . ASP A 1 89 ? -22.431 -5.986 1.262 1.00 0.00 89 ASP A N 11
ATOM 17111 C CA . ASP A 1 89 ? -23.083 -4.888 1.967 1.00 0.00 89 ASP A CA 11
ATOM 17112 C C . ASP A 1 89 ? -24.519 -5.251 2.330 1.00 0.00 89 ASP A C 11
ATOM 17113 O O . ASP A 1 89 ? -25.093 -4.695 3.266 1.00 0.00 89 ASP A O 11
ATOM 17122 N N . SER A 1 90 ? -25.095 -6.187 1.582 1.00 0.00 90 SER A N 11
ATOM 17123 C CA . SER A 1 90 ? -26.466 -6.621 1.821 1.00 0.00 90 SER A CA 11
ATOM 17124 C C . SER A 1 90 ? -26.559 -7.447 3.100 1.00 0.00 90 SER A C 11
ATOM 17125 O O . SER A 1 90 ? -27.592 -7.462 3.770 1.00 0.00 90 SER A O 11
ATOM 17133 N N . LEU A 1 91 ? -25.471 -8.133 3.434 1.00 0.00 91 LEU A N 11
ATOM 17134 C CA . LEU A 1 91 ? -25.428 -8.963 4.633 1.00 0.00 91 LEU A CA 11
ATOM 17135 C C . LEU A 1 91 ? -25.262 -8.104 5.883 1.00 0.00 91 LEU A C 11
ATOM 17136 O O . LEU A 1 91 ? -26.103 -8.129 6.782 1.00 0.00 91 LEU A O 11
ATOM 17152 N N . LYS A 1 92 ? -24.173 -7.344 5.933 1.00 0.00 92 LYS A N 11
ATOM 17153 C CA . LYS A 1 92 ? -23.898 -6.475 7.070 1.00 0.00 92 LYS A CA 11
ATOM 17154 C C . LYS A 1 92 ? -25.097 -5.584 7.377 1.00 0.00 92 LYS A C 11
ATOM 17155 O O . LYS A 1 92 ? -25.312 -5.190 8.523 1.00 0.00 92 LYS A O 11
ATOM 17174 N N . ASP A 1 93 ? -25.876 -5.272 6.347 1.00 0.00 93 ASP A N 11
ATOM 17175 C CA . ASP A 1 93 ? -27.055 -4.430 6.507 1.00 0.00 93 ASP A CA 11
ATOM 17176 C C . ASP A 1 93 ? -27.999 -5.010 7.556 1.00 0.00 93 ASP A C 11
ATOM 17177 O O . ASP A 1 93 ? -28.760 -4.282 8.192 1.00 0.00 93 ASP A O 11
ATOM 17186 N N . VAL A 1 94 ? -27.945 -6.327 7.729 1.00 0.00 94 VAL A N 11
ATOM 17187 C CA . VAL A 1 94 ? -28.795 -7.006 8.700 1.00 0.00 94 VAL A CA 11
ATOM 17188 C C . VAL A 1 94 ? -28.201 -6.925 10.102 1.00 0.00 94 VAL A C 11
ATOM 17189 O O . VAL A 1 94 ? -28.914 -7.047 11.098 1.00 0.00 94 VAL A O 11
ATOM 17202 N N . LEU A 1 95 ? -26.891 -6.717 10.172 1.00 0.00 95 LEU A N 11
ATOM 17203 C CA . LEU A 1 95 ? -26.199 -6.619 11.453 1.00 0.00 95 LEU A CA 11
ATOM 17204 C C . LEU A 1 95 ? -26.215 -5.184 11.971 1.00 0.00 95 LEU A C 11
ATOM 17205 O O . LEU A 1 95 ? -25.709 -4.900 13.056 1.00 0.00 95 LEU A O 11
ATOM 17221 N N . GLY A 1 96 ? -26.803 -4.284 11.189 1.00 0.00 96 GLY A N 11
ATOM 17222 C CA . GLY A 1 96 ? -26.876 -2.890 11.586 1.00 0.00 96 GLY A CA 11
ATOM 17223 C C . GLY A 1 96 ? -28.252 -2.295 11.363 1.00 0.00 96 GLY A C 11
ATOM 17224 O O . GLY A 1 96 ? -28.381 -1.117 11.030 1.00 0.00 96 GLY A O 11
ATOM 17228 N N . LYS A 1 97 ? -29.285 -3.111 11.545 1.00 0.00 97 LYS A N 11
ATOM 17229 C CA . LYS A 1 97 ? -30.659 -2.660 11.361 1.00 0.00 97 LYS A CA 11
ATOM 17230 C C . LYS A 1 97 ? -31.415 -2.665 12.686 1.00 0.00 97 LYS A C 11
ATOM 17231 O O . LYS A 1 97 ? -32.619 -2.408 12.725 1.00 0.00 97 LYS A O 11
ATOM 17250 N N . TYR A 1 98 ? -30.702 -2.957 13.767 1.00 0.00 98 TYR A N 11
ATOM 17251 C CA . TYR A 1 98 ? -31.306 -2.996 15.094 1.00 0.00 98 TYR A CA 11
ATOM 17252 C C . TYR A 1 98 ? -31.048 -1.696 15.849 1.00 0.00 98 TYR A C 11
ATOM 17253 O O . TYR A 1 98 ? -31.940 -1.155 16.501 1.00 0.00 98 TYR A O 11
ATOM 17271 N N . ALA A 1 99 ? -29.818 -1.199 15.754 1.00 0.00 99 ALA A N 11
ATOM 17272 C CA . ALA A 1 99 ? -29.441 0.039 16.425 1.00 0.00 99 ALA A CA 11
ATOM 17273 C C . ALA A 1 99 ? -29.682 1.246 15.525 1.00 0.00 99 ALA A C 11
ATOM 17274 O O . ALA A 1 99 ? -30.193 1.113 14.413 1.00 0.00 99 ALA A O 11
ATOM 17281 N N . LYS A 1 100 ? -29.313 2.425 16.014 1.00 0.00 100 LYS A N 11
ATOM 17282 C CA . LYS A 1 100 ? -29.488 3.658 15.255 1.00 0.00 100 LYS A CA 11
ATOM 17283 C C . LYS A 1 100 ? -28.612 3.657 14.006 1.00 0.00 100 LYS A C 11
ATOM 17284 O O . LYS A 1 100 ? -29.115 3.681 12.883 1.00 0.00 100 LYS A O 11
ATOM 17304 N N . GLY A 1 1 ? -3.336 1.483 -4.096 1.00 0.00 1 GLY A N 12
ATOM 17305 C CA . GLY A 1 1 ? -4.008 1.506 -5.382 1.00 0.00 1 GLY A CA 12
ATOM 17306 C C . GLY A 1 1 ? -3.598 0.350 -6.271 1.00 0.00 1 GLY A C 12
ATOM 17307 O O . GLY A 1 1 ? -4.410 -0.520 -6.584 1.00 0.00 1 GLY A O 12
ATOM 17311 N N . SER A 1 2 ? -2.333 0.340 -6.682 1.00 0.00 2 SER A N 12
ATOM 17312 C CA . SER A 1 2 ? -1.818 -0.715 -7.546 1.00 0.00 2 SER A CA 12
ATOM 17313 C C . SER A 1 2 ? -0.973 -1.705 -6.749 1.00 0.00 2 SER A C 12
ATOM 17314 O O . SER A 1 2 ? 0.062 -1.344 -6.188 1.00 0.00 2 SER A O 12
ATOM 17322 N N . HIS A 1 3 ? -1.422 -2.955 -6.705 1.00 0.00 3 HIS A N 12
ATOM 17323 C CA . HIS A 1 3 ? -0.708 -3.999 -5.978 1.00 0.00 3 HIS A CA 12
ATOM 17324 C C . HIS A 1 3 ? -0.725 -5.311 -6.755 1.00 0.00 3 HIS A C 12
ATOM 17325 O O . HIS A 1 3 ? -1.740 -5.681 -7.346 1.00 0.00 3 HIS A O 12
ATOM 17339 N N . MET A 1 4 ? 0.405 -6.011 -6.751 1.00 0.00 4 MET A N 12
ATOM 17340 C CA . MET A 1 4 ? 0.519 -7.283 -7.456 1.00 0.00 4 MET A CA 12
ATOM 17341 C C . MET A 1 4 ? -0.182 -8.396 -6.684 1.00 0.00 4 MET A C 12
ATOM 17342 O O . MET A 1 4 ? -0.247 -8.368 -5.455 1.00 0.00 4 MET A O 12
ATOM 17356 N N . VAL A 1 5 ? -0.706 -9.376 -7.413 1.00 0.00 5 VAL A N 12
ATOM 17357 C CA . VAL A 1 5 ? -1.402 -10.500 -6.797 1.00 0.00 5 VAL A CA 12
ATOM 17358 C C . VAL A 1 5 ? -1.806 -11.535 -7.840 1.00 0.00 5 VAL A C 12
ATOM 17359 O O . VAL A 1 5 ? -2.037 -11.202 -9.003 1.00 0.00 5 VAL A O 12
ATOM 17372 N N . ASP A 1 6 ? -1.892 -12.791 -7.417 1.00 0.00 6 ASP A N 12
ATOM 17373 C CA . ASP A 1 6 ? -2.270 -13.876 -8.315 1.00 0.00 6 ASP A CA 12
ATOM 17374 C C . ASP A 1 6 ? -3.201 -14.861 -7.615 1.00 0.00 6 ASP A C 12
ATOM 17375 O O . ASP A 1 6 ? -3.349 -16.005 -8.044 1.00 0.00 6 ASP A O 12
ATOM 17384 N N . LYS A 1 7 ? -3.826 -14.409 -6.533 1.00 0.00 7 LYS A N 12
ATOM 17385 C CA . LYS A 1 7 ? -4.743 -15.249 -5.772 1.00 0.00 7 LYS A CA 12
ATOM 17386 C C . LYS A 1 7 ? -4.086 -16.575 -5.401 1.00 0.00 7 LYS A C 12
ATOM 17387 O O . LYS A 1 7 ? -4.419 -17.632 -5.938 1.00 0.00 7 LYS A O 12
ATOM 17406 N N . PRO A 1 8 ? -3.133 -16.521 -4.459 1.00 0.00 8 PRO A N 12
ATOM 17407 C CA . PRO A 1 8 ? -2.411 -17.709 -3.994 1.00 0.00 8 PRO A CA 12
ATOM 17408 C C . PRO A 1 8 ? -3.298 -18.644 -3.180 1.00 0.00 8 PRO A C 12
ATOM 17409 O O . PRO A 1 8 ? -4.454 -18.330 -2.896 1.00 0.00 8 PRO A O 12
ATOM 17420 N N . LYS A 1 9 ? -2.751 -19.796 -2.807 1.00 0.00 9 LYS A N 12
ATOM 17421 C CA . LYS A 1 9 ? -3.491 -20.778 -2.024 1.00 0.00 9 LYS A CA 12
ATOM 17422 C C . LYS A 1 9 ? -2.635 -21.323 -0.885 1.00 0.00 9 LYS A C 12
ATOM 17423 O O . LYS A 1 9 ? -1.445 -21.024 -0.793 1.00 0.00 9 LYS A O 12
ATOM 17442 N N . MET A 1 10 ? -3.249 -22.125 -0.021 1.00 0.00 10 MET A N 12
ATOM 17443 C CA . MET A 1 10 ? -2.542 -22.714 1.110 1.00 0.00 10 MET A CA 12
ATOM 17444 C C . MET A 1 10 ? -3.249 -23.974 1.598 1.00 0.00 10 MET A C 12
ATOM 17445 O O . MET A 1 10 ? -4.477 -24.055 1.577 1.00 0.00 10 MET A O 12
ATOM 17459 N N . MET A 1 11 ? -2.467 -24.955 2.036 1.00 0.00 11 MET A N 12
ATOM 17460 C CA . MET A 1 11 ? -3.020 -26.211 2.529 1.00 0.00 11 MET A CA 12
ATOM 17461 C C . MET A 1 11 ? -2.783 -26.357 4.029 1.00 0.00 11 MET A C 12
ATOM 17462 O O . MET A 1 11 ? -1.714 -26.014 4.534 1.00 0.00 11 MET A O 12
ATOM 17476 N N . ILE A 1 12 ? -3.787 -26.867 4.735 1.00 0.00 12 ILE A N 12
ATOM 17477 C CA . ILE A 1 12 ? -3.686 -27.059 6.176 1.00 0.00 12 ILE A CA 12
ATOM 17478 C C . ILE A 1 12 ? -4.565 -28.216 6.640 1.00 0.00 12 ILE A C 12
ATOM 17479 O O . ILE A 1 12 ? -5.773 -28.223 6.406 1.00 0.00 12 ILE A O 12
ATOM 17495 N N . ALA A 1 13 ? -3.949 -29.192 7.299 1.00 0.00 13 ALA A N 12
ATOM 17496 C CA . ALA A 1 13 ? -4.676 -30.352 7.799 1.00 0.00 13 ALA A CA 12
ATOM 17497 C C . ALA A 1 13 ? -5.097 -30.152 9.251 1.00 0.00 13 ALA A C 12
ATOM 17498 O O . ALA A 1 13 ? -4.294 -29.744 10.090 1.00 0.00 13 ALA A O 12
ATOM 17505 N N . PHE A 1 14 ? -6.361 -30.442 9.540 1.00 0.00 14 PHE A N 12
ATOM 17506 C CA . PHE A 1 14 ? -6.890 -30.292 10.891 1.00 0.00 14 PHE A CA 12
ATOM 17507 C C . PHE A 1 14 ? -7.632 -31.552 11.327 1.00 0.00 14 PHE A C 12
ATOM 17508 O O . PHE A 1 14 ? -8.390 -32.140 10.555 1.00 0.00 14 PHE A O 12
ATOM 17525 N N . THR A 1 15 ? -7.407 -31.963 12.572 1.00 0.00 15 THR A N 12
ATOM 17526 C CA . THR A 1 15 ? -8.051 -33.153 13.112 1.00 0.00 15 THR A CA 12
ATOM 17527 C C . THR A 1 15 ? -9.390 -32.811 13.753 1.00 0.00 15 THR A C 12
ATOM 17528 O O . THR A 1 15 ? -9.444 -32.116 14.769 1.00 0.00 15 THR A O 12
ATOM 17539 N N . CYS A 1 16 ? -10.470 -33.302 13.155 1.00 0.00 16 CYS A N 12
ATOM 17540 C CA . CYS A 1 16 ? -11.811 -33.047 13.669 1.00 0.00 16 CYS A CA 12
ATOM 17541 C C . CYS A 1 16 ? -12.003 -33.698 15.035 1.00 0.00 16 CYS A C 12
ATOM 17542 O O . CYS A 1 16 ? -12.082 -34.921 15.147 1.00 0.00 16 CYS A O 12
ATOM 17549 N N . LYS A 1 17 ? -12.074 -32.871 16.073 1.00 0.00 17 LYS A N 12
ATOM 17550 C CA . LYS A 1 17 ? -12.256 -33.364 17.433 1.00 0.00 17 LYS A CA 12
ATOM 17551 C C . LYS A 1 17 ? -13.671 -33.897 17.635 1.00 0.00 17 LYS A C 12
ATOM 17552 O O . LYS A 1 17 ? -13.967 -34.537 18.644 1.00 0.00 17 LYS A O 12
ATOM 17571 N N . LYS A 1 18 ? -14.542 -33.629 16.667 1.00 0.00 18 LYS A N 12
ATOM 17572 C CA . LYS A 1 18 ? -15.926 -34.084 16.736 1.00 0.00 18 LYS A CA 12
ATOM 17573 C C . LYS A 1 18 ? -16.015 -35.591 16.522 1.00 0.00 18 LYS A C 12
ATOM 17574 O O . LYS A 1 18 ? -16.547 -36.317 17.362 1.00 0.00 18 LYS A O 12
ATOM 17593 N N . CYS A 1 19 ? -15.490 -36.055 15.393 1.00 0.00 19 CYS A N 12
ATOM 17594 C CA . CYS A 1 19 ? -15.510 -37.477 15.069 1.00 0.00 19 CYS A CA 12
ATOM 17595 C C . CYS A 1 19 ? -14.094 -38.038 14.994 1.00 0.00 19 CYS A C 12
ATOM 17596 O O . CYS A 1 19 ? -13.861 -39.085 14.392 1.00 0.00 19 CYS A O 12
ATOM 17603 N N . ASN A 1 20 ? -13.151 -37.332 15.609 1.00 0.00 20 ASN A N 12
ATOM 17604 C CA . ASN A 1 20 ? -11.756 -37.758 15.611 1.00 0.00 20 ASN A CA 12
ATOM 17605 C C . ASN A 1 20 ? -11.291 -38.105 14.199 1.00 0.00 20 ASN A C 12
ATOM 17606 O O . ASN A 1 20 ? -10.462 -38.995 14.007 1.00 0.00 20 ASN A O 12
ATOM 17617 N N . THR A 1 21 ? -11.831 -37.395 13.213 1.00 0.00 21 THR A N 12
ATOM 17618 C CA . THR A 1 21 ? -11.474 -37.627 11.820 1.00 0.00 21 THR A CA 12
ATOM 17619 C C . THR A 1 21 ? -10.623 -36.486 11.273 1.00 0.00 21 THR A C 12
ATOM 17620 O O . THR A 1 21 ? -11.024 -35.323 11.320 1.00 0.00 21 THR A O 12
ATOM 17631 N N . ARG A 1 22 ? -9.448 -36.826 10.753 1.00 0.00 22 ARG A N 12
ATOM 17632 C CA . ARG A 1 22 ? -8.541 -35.829 10.198 1.00 0.00 22 ARG A CA 12
ATOM 17633 C C . ARG A 1 22 ? -8.758 -35.675 8.695 1.00 0.00 22 ARG A C 12
ATOM 17634 O O . ARG A 1 22 ? -9.042 -36.648 7.996 1.00 0.00 22 ARG A O 12
ATOM 17655 N N . SER A 1 23 ? -8.621 -34.447 8.206 1.00 0.00 23 SER A N 12
ATOM 17656 C CA . SER A 1 23 ? -8.806 -34.165 6.787 1.00 0.00 23 SER A CA 12
ATOM 17657 C C . SER A 1 23 ? -8.095 -32.873 6.393 1.00 0.00 23 SER A C 12
ATOM 17658 O O . SER A 1 23 ? -8.087 -31.901 7.148 1.00 0.00 23 SER A O 12
ATOM 17666 N N . SER A 1 24 ? -7.499 -32.872 5.205 1.00 0.00 24 SER A N 12
ATOM 17667 C CA . SER A 1 24 ? -6.782 -31.703 4.711 1.00 0.00 24 SER A CA 12
ATOM 17668 C C . SER A 1 24 ? -7.674 -30.861 3.804 1.00 0.00 24 SER A C 12
ATOM 17669 O O . SER A 1 24 ? -8.517 -31.390 3.078 1.00 0.00 24 SER A O 12
ATOM 17677 N N . HIS A 1 25 ? -7.483 -29.546 3.850 1.00 0.00 25 HIS A N 12
ATOM 17678 C CA . HIS A 1 25 ? -8.270 -28.630 3.033 1.00 0.00 25 HIS A CA 12
ATOM 17679 C C . HIS A 1 25 ? -7.416 -27.460 2.554 1.00 0.00 25 HIS A C 12
ATOM 17680 O O . HIS A 1 25 ? -6.695 -26.841 3.338 1.00 0.00 25 HIS A O 12
ATOM 17694 N N . THR A 1 26 ? -7.501 -27.161 1.261 1.00 0.00 26 THR A N 12
ATOM 17695 C CA . THR A 1 26 ? -6.736 -26.067 0.677 1.00 0.00 26 THR A CA 12
ATOM 17696 C C . THR A 1 26 ? -7.621 -24.853 0.419 1.00 0.00 26 THR A C 12
ATOM 17697 O O . THR A 1 26 ? -8.618 -24.941 -0.296 1.00 0.00 26 THR A O 12
ATOM 17708 N N . MET A 1 27 ? -7.248 -23.719 1.005 1.00 0.00 27 MET A N 12
ATOM 17709 C CA . MET A 1 27 ? -8.009 -22.486 0.836 1.00 0.00 27 MET A CA 12
ATOM 17710 C C . MET A 1 27 ? -7.083 -21.316 0.522 1.00 0.00 27 MET A C 12
ATOM 17711 O O . MET A 1 27 ? -5.887 -21.363 0.811 1.00 0.00 27 MET A O 12
ATOM 17725 N N . SER A 1 28 ? -7.643 -20.266 -0.071 1.00 0.00 28 SER A N 12
ATOM 17726 C CA . SER A 1 28 ? -6.867 -19.085 -0.428 1.00 0.00 28 SER A CA 12
ATOM 17727 C C . SER A 1 28 ? -6.100 -18.553 0.780 1.00 0.00 28 SER A C 12
ATOM 17728 O O . SER A 1 28 ? -6.686 -18.263 1.823 1.00 0.00 28 SER A O 12
ATOM 17736 N N . LYS A 1 29 ? -4.786 -18.429 0.630 1.00 0.00 29 LYS A N 12
ATOM 17737 C CA . LYS A 1 29 ? -3.937 -17.931 1.706 1.00 0.00 29 LYS A CA 12
ATOM 17738 C C . LYS A 1 29 ? -4.378 -16.540 2.148 1.00 0.00 29 LYS A C 12
ATOM 17739 O O . LYS A 1 29 ? -4.348 -16.218 3.335 1.00 0.00 29 LYS A O 12
ATOM 17758 N N . GLN A 1 30 ? -4.787 -15.720 1.185 1.00 0.00 30 GLN A N 12
ATOM 17759 C CA . GLN A 1 30 ? -5.235 -14.363 1.477 1.00 0.00 30 GLN A CA 12
ATOM 17760 C C . GLN A 1 30 ? -6.565 -14.378 2.223 1.00 0.00 30 GLN A C 12
ATOM 17761 O O . GLN A 1 30 ? -6.800 -13.556 3.108 1.00 0.00 30 GLN A O 12
ATOM 17775 N N . ALA A 1 31 ? -7.432 -15.317 1.858 1.00 0.00 31 ALA A N 12
ATOM 17776 C CA . ALA A 1 31 ? -8.738 -15.439 2.494 1.00 0.00 31 ALA A CA 12
ATOM 17777 C C . ALA A 1 31 ? -8.610 -15.994 3.909 1.00 0.00 31 ALA A C 12
ATOM 17778 O O . ALA A 1 31 ? -9.363 -15.613 4.806 1.00 0.00 31 ALA A O 12
ATOM 17785 N N . TYR A 1 32 ? -7.654 -16.895 4.101 1.00 0.00 32 TYR A N 12
ATOM 17786 C CA . TYR A 1 32 ? -7.430 -17.505 5.406 1.00 0.00 32 TYR A CA 12
ATOM 17787 C C . TYR A 1 32 ? -6.657 -16.562 6.323 1.00 0.00 32 TYR A C 12
ATOM 17788 O O . TYR A 1 32 ? -7.025 -16.364 7.481 1.00 0.00 32 TYR A O 12
ATOM 17806 N N . GLU A 1 33 ? -5.584 -15.981 5.795 1.00 0.00 33 GLU A N 12
ATOM 17807 C CA . GLU A 1 33 ? -4.759 -15.058 6.566 1.00 0.00 33 GLU A CA 12
ATOM 17808 C C . GLU A 1 33 ? -5.482 -13.731 6.781 1.00 0.00 33 GLU A C 12
ATOM 17809 O O . GLU A 1 33 ? -5.262 -13.045 7.779 1.00 0.00 33 GLU A O 12
ATOM 17821 N N . LYS A 1 34 ? -6.347 -13.376 5.836 1.00 0.00 34 LYS A N 12
ATOM 17822 C CA . LYS A 1 34 ? -7.104 -12.133 5.921 1.00 0.00 34 LYS A CA 12
ATOM 17823 C C . LYS A 1 34 ? -8.525 -12.325 5.400 1.00 0.00 34 LYS A C 12
ATOM 17824 O O . LYS A 1 34 ? -8.867 -11.857 4.314 1.00 0.00 34 LYS A O 12
ATOM 17843 N N . GLY A 1 35 ? -9.349 -13.015 6.182 1.00 0.00 35 GLY A N 12
ATOM 17844 C CA . GLY A 1 35 ? -10.724 -13.255 5.783 1.00 0.00 35 GLY A CA 12
ATOM 17845 C C . GLY A 1 35 ? -11.315 -14.481 6.450 1.00 0.00 35 GLY A C 12
ATOM 17846 O O . GLY A 1 35 ? -10.645 -15.157 7.231 1.00 0.00 35 GLY A O 12
ATOM 17850 N N . THR A 1 36 ? -12.576 -14.769 6.144 1.00 0.00 36 THR A N 12
ATOM 17851 C CA . THR A 1 36 ? -13.260 -15.919 6.721 1.00 0.00 36 THR A CA 12
ATOM 17852 C C . THR A 1 36 ? -13.049 -17.167 5.871 1.00 0.00 36 THR A C 12
ATOM 17853 O O . THR A 1 36 ? -13.103 -17.110 4.642 1.00 0.00 36 THR A O 12
ATOM 17864 N N . VAL A 1 37 ? -12.810 -18.295 6.532 1.00 0.00 37 VAL A N 12
ATOM 17865 C CA . VAL A 1 37 ? -12.593 -19.558 5.837 1.00 0.00 37 VAL A CA 12
ATOM 17866 C C . VAL A 1 37 ? -13.383 -20.687 6.490 1.00 0.00 37 VAL A C 12
ATOM 17867 O O . VAL A 1 37 ? -13.282 -20.913 7.696 1.00 0.00 37 VAL A O 12
ATOM 17880 N N . LEU A 1 38 ? -14.168 -21.394 5.685 1.00 0.00 38 LEU A N 12
ATOM 17881 C CA . LEU A 1 38 ? -14.976 -22.502 6.184 1.00 0.00 38 LEU A CA 12
ATOM 17882 C C . LEU A 1 38 ? -14.618 -23.801 5.470 1.00 0.00 38 LEU A C 12
ATOM 17883 O O . LEU A 1 38 ? -14.541 -23.845 4.242 1.00 0.00 38 LEU A O 12
ATOM 17899 N N . ILE A 1 39 ? -14.402 -24.857 6.247 1.00 0.00 39 ILE A N 12
ATOM 17900 C CA . ILE A 1 39 ? -14.056 -26.158 5.688 1.00 0.00 39 ILE A CA 12
ATOM 17901 C C . ILE A 1 39 ? -14.978 -27.249 6.222 1.00 0.00 39 ILE A C 12
ATOM 17902 O O . ILE A 1 39 ? -15.302 -27.276 7.409 1.00 0.00 39 ILE A O 12
ATOM 17918 N N . SER A 1 40 ? -15.396 -28.149 5.338 1.00 0.00 40 SER A N 12
ATOM 17919 C CA . SER A 1 40 ? -16.283 -29.242 5.719 1.00 0.00 40 SER A CA 12
ATOM 17920 C C . SER A 1 40 ? -15.495 -30.530 5.935 1.00 0.00 40 SER A C 12
ATOM 17921 O O . SER A 1 40 ? -14.621 -30.878 5.139 1.00 0.00 40 SER A O 12
ATOM 17929 N N . CYS A 1 41 ? -15.810 -31.235 7.016 1.00 0.00 41 CYS A N 12
ATOM 17930 C CA . CYS A 1 41 ? -15.132 -32.485 7.339 1.00 0.00 41 CYS A CA 12
ATOM 17931 C C . CYS A 1 41 ? -15.797 -33.662 6.633 1.00 0.00 41 CYS A C 12
ATOM 17932 O O . CYS A 1 41 ? -16.988 -33.927 6.802 1.00 0.00 41 CYS A O 12
ATOM 17939 N N . PRO A 1 42 ? -15.012 -34.386 5.822 1.00 0.00 42 PRO A N 12
ATOM 17940 C CA . PRO A 1 42 ? -15.504 -35.546 5.073 1.00 0.00 42 PRO A CA 12
ATOM 17941 C C . PRO A 1 42 ? -15.823 -36.729 5.980 1.00 0.00 42 PRO A C 12
ATOM 17942 O O . PRO A 1 42 ? -15.158 -37.764 5.926 1.00 0.00 42 PRO A O 12
ATOM 17953 N N . HIS A 1 43 ? -16.846 -36.570 6.815 1.00 0.00 43 HIS A N 12
ATOM 17954 C CA . HIS A 1 43 ? -17.254 -37.627 7.734 1.00 0.00 43 HIS A CA 12
ATOM 17955 C C . HIS A 1 43 ? -18.527 -37.237 8.478 1.00 0.00 43 HIS A C 12
ATOM 17956 O O . HIS A 1 43 ? -19.588 -37.825 8.263 1.00 0.00 43 HIS A O 12
ATOM 17970 N N . CYS A 1 44 ? -18.415 -36.244 9.354 1.00 0.00 44 CYS A N 12
ATOM 17971 C CA . CYS A 1 44 ? -19.558 -35.778 10.131 1.00 0.00 44 CYS A CA 12
ATOM 17972 C C . CYS A 1 44 ? -20.440 -34.853 9.299 1.00 0.00 44 CYS A C 12
ATOM 17973 O O . CYS A 1 44 ? -21.525 -34.461 9.728 1.00 0.00 44 CYS A O 12
ATOM 17980 N N . LYS A 1 45 ? -19.966 -34.506 8.107 1.00 0.00 45 LYS A N 12
ATOM 17981 C CA . LYS A 1 45 ? -20.711 -33.627 7.214 1.00 0.00 45 LYS A CA 12
ATOM 17982 C C . LYS A 1 45 ? -21.094 -32.330 7.920 1.00 0.00 45 LYS A C 12
ATOM 17983 O O . LYS A 1 45 ? -22.211 -32.189 8.417 1.00 0.00 45 LYS A O 12
ATOM 18002 N N . VAL A 1 46 ? -20.159 -31.386 7.961 1.00 0.00 46 VAL A N 12
ATOM 18003 C CA . VAL A 1 46 ? -20.400 -30.100 8.605 1.00 0.00 46 VAL A CA 12
ATOM 18004 C C . VAL A 1 46 ? -19.208 -29.166 8.429 1.00 0.00 46 VAL A C 12
ATOM 18005 O O . VAL A 1 46 ? -18.056 -29.601 8.452 1.00 0.00 46 VAL A O 12
ATOM 18018 N N . ARG A 1 47 ? -19.492 -27.879 8.253 1.00 0.00 47 ARG A N 12
ATOM 18019 C CA . ARG A 1 47 ? -18.443 -26.883 8.072 1.00 0.00 47 ARG A CA 12
ATOM 18020 C C . ARG A 1 47 ? -18.040 -26.269 9.410 1.00 0.00 47 ARG A C 12
ATOM 18021 O O . ARG A 1 47 ? -18.878 -26.063 10.288 1.00 0.00 47 ARG A O 12
ATOM 18042 N N . HIS A 1 48 ? -16.751 -25.980 9.558 1.00 0.00 48 HIS A N 12
ATOM 18043 C CA . HIS A 1 48 ? -16.236 -25.391 10.789 1.00 0.00 48 HIS A CA 12
ATOM 18044 C C . HIS A 1 48 ? -15.365 -24.175 10.486 1.00 0.00 48 HIS A C 12
ATOM 18045 O O . HIS A 1 48 ? -14.730 -24.101 9.433 1.00 0.00 48 HIS A O 12
ATOM 18059 N N . LEU A 1 49 ? -15.340 -23.225 11.414 1.00 0.00 49 LEU A N 12
ATOM 18060 C CA . LEU A 1 49 ? -14.547 -22.012 11.246 1.00 0.00 49 LEU A CA 12
ATOM 18061 C C . LEU A 1 49 ? -13.100 -22.245 11.668 1.00 0.00 49 LEU A C 12
ATOM 18062 O O . LEU A 1 49 ? -12.836 -22.832 12.718 1.00 0.00 49 LEU A O 12
ATOM 18078 N N . ILE A 1 50 ? -12.166 -21.779 10.846 1.00 0.00 50 ILE A N 12
ATOM 18079 C CA . ILE A 1 50 ? -10.746 -21.933 11.136 1.00 0.00 50 ILE A CA 12
ATOM 18080 C C . ILE A 1 50 ? -10.087 -20.582 11.392 1.00 0.00 50 ILE A C 12
ATOM 18081 O O . ILE A 1 50 ? -9.297 -20.432 12.323 1.00 0.00 50 ILE A O 12
ATOM 18097 N N . ALA A 1 51 ? -10.420 -19.601 10.559 1.00 0.00 51 ALA A N 12
ATOM 18098 C CA . ALA A 1 51 ? -9.864 -18.261 10.697 1.00 0.00 51 ALA A CA 12
ATOM 18099 C C . ALA A 1 51 ? -10.946 -17.198 10.540 1.00 0.00 51 ALA A C 12
ATOM 18100 O O . ALA A 1 51 ? -11.417 -16.937 9.433 1.00 0.00 51 ALA A O 12
ATOM 18107 N N . ASP A 1 52 ? -11.337 -16.590 11.654 1.00 0.00 52 ASP A N 12
ATOM 18108 C CA . ASP A 1 52 ? -12.364 -15.555 11.640 1.00 0.00 52 ASP A CA 12
ATOM 18109 C C . ASP A 1 52 ? -11.738 -14.169 11.515 1.00 0.00 52 ASP A C 12
ATOM 18110 O O . ASP A 1 52 ? -11.093 -13.682 12.444 1.00 0.00 52 ASP A O 12
ATOM 18119 N N . HIS A 1 53 ? -11.932 -13.540 10.361 1.00 0.00 53 HIS A N 12
ATOM 18120 C CA . HIS A 1 53 ? -11.386 -12.210 10.114 1.00 0.00 53 HIS A CA 12
ATOM 18121 C C . HIS A 1 53 ? -12.502 -11.205 9.845 1.00 0.00 53 HIS A C 12
ATOM 18122 O O . HIS A 1 53 ? -12.361 -10.015 10.127 1.00 0.00 53 HIS A O 12
ATOM 18136 N N . LEU A 1 54 ? -13.610 -11.692 9.298 1.00 0.00 54 LEU A N 12
ATOM 18137 C CA . LEU A 1 54 ? -14.752 -10.837 8.990 1.00 0.00 54 LEU A CA 12
ATOM 18138 C C . LEU A 1 54 ? -15.816 -10.938 10.078 1.00 0.00 54 LEU A C 12
ATOM 18139 O O . LEU A 1 54 ? -16.790 -10.185 10.080 1.00 0.00 54 LEU A O 12
ATOM 18155 N N . LYS A 1 55 ? -15.623 -11.871 11.003 1.00 0.00 55 LYS A N 12
ATOM 18156 C CA . LYS A 1 55 ? -16.564 -12.069 12.099 1.00 0.00 55 LYS A CA 12
ATOM 18157 C C . LYS A 1 55 ? -17.996 -12.149 11.579 1.00 0.00 55 LYS A C 12
ATOM 18158 O O . LYS A 1 55 ? -18.886 -11.459 12.077 1.00 0.00 55 LYS A O 12
ATOM 18177 N N . ILE A 1 56 ? -18.211 -12.996 10.578 1.00 0.00 56 ILE A N 12
ATOM 18178 C CA . ILE A 1 56 ? -19.535 -13.167 9.994 1.00 0.00 56 ILE A CA 12
ATOM 18179 C C . ILE A 1 56 ? -20.469 -13.897 10.953 1.00 0.00 56 ILE A C 12
ATOM 18180 O O . ILE A 1 56 ? -21.592 -13.457 11.199 1.00 0.00 56 ILE A O 12
ATOM 18196 N N . PHE A 1 57 ? -19.996 -15.016 11.493 1.00 0.00 57 PHE A N 12
ATOM 18197 C CA . PHE A 1 57 ? -20.789 -15.808 12.427 1.00 0.00 57 PHE A CA 12
ATOM 18198 C C . PHE A 1 57 ? -20.762 -15.191 13.822 1.00 0.00 57 PHE A C 12
ATOM 18199 O O . PHE A 1 57 ? -21.596 -15.509 14.670 1.00 0.00 57 PHE A O 12
ATOM 18216 N N . HIS A 1 58 ? -19.798 -14.305 14.053 1.00 0.00 58 HIS A N 12
ATOM 18217 C CA . HIS A 1 58 ? -19.661 -13.643 15.345 1.00 0.00 58 HIS A CA 12
ATOM 18218 C C . HIS A 1 58 ? -20.907 -12.825 15.671 1.00 0.00 58 HIS A C 12
ATOM 18219 O O . HIS A 1 58 ? -21.147 -12.475 16.826 1.00 0.00 58 HIS A O 12
ATOM 18233 N N . ASP A 1 59 ? -21.695 -12.523 14.645 1.00 0.00 59 ASP A N 12
ATOM 18234 C CA . ASP A 1 59 ? -22.917 -11.747 14.822 1.00 0.00 59 ASP A CA 12
ATOM 18235 C C . ASP A 1 59 ? -24.086 -12.651 15.200 1.00 0.00 59 ASP A C 12
ATOM 18236 O O . ASP A 1 59 ? -25.227 -12.199 15.299 1.00 0.00 59 ASP A O 12
ATOM 18245 N N . HIS A 1 60 ? -23.794 -13.930 15.410 1.00 0.00 60 HIS A N 12
ATOM 18246 C CA . HIS A 1 60 ? -24.821 -14.899 15.777 1.00 0.00 60 HIS A CA 12
ATOM 18247 C C . HIS A 1 60 ? -26.163 -14.531 15.152 1.00 0.00 60 HIS A C 12
ATOM 18248 O O . HIS A 1 60 ? -27.199 -14.565 15.816 1.00 0.00 60 HIS A O 12
ATOM 18262 N N . HIS A 1 61 ? -26.136 -14.178 13.871 1.00 0.00 61 HIS A N 12
ATOM 18263 C CA . HIS A 1 61 ? -27.351 -13.803 13.155 1.00 0.00 61 HIS A CA 12
ATOM 18264 C C . HIS A 1 61 ? -27.241 -14.158 11.676 1.00 0.00 61 HIS A C 12
ATOM 18265 O O . HIS A 1 61 ? -27.999 -13.652 10.848 1.00 0.00 61 HIS A O 12
ATOM 18279 N N . VAL A 1 62 ? -26.292 -15.030 11.349 1.00 0.00 62 VAL A N 12
ATOM 18280 C CA . VAL A 1 62 ? -26.084 -15.452 9.970 1.00 0.00 62 VAL A CA 12
ATOM 18281 C C . VAL A 1 62 ? -25.854 -16.957 9.884 1.00 0.00 62 VAL A C 12
ATOM 18282 O O . VAL A 1 62 ? -25.125 -17.532 10.693 1.00 0.00 62 VAL A O 12
ATOM 18295 N N . THR A 1 63 ? -26.481 -17.591 8.898 1.00 0.00 63 THR A N 12
ATOM 18296 C CA . THR A 1 63 ? -26.346 -19.029 8.706 1.00 0.00 63 THR A CA 12
ATOM 18297 C C . THR A 1 63 ? -25.383 -19.344 7.568 1.00 0.00 63 THR A C 12
ATOM 18298 O O . THR A 1 63 ? -25.135 -18.505 6.701 1.00 0.00 63 THR A O 12
ATOM 18309 N N . VAL A 1 64 ? -24.842 -20.558 7.574 1.00 0.00 64 VAL A N 12
ATOM 18310 C CA . VAL A 1 64 ? -23.907 -20.985 6.540 1.00 0.00 64 VAL A CA 12
ATOM 18311 C C . VAL A 1 64 ? -24.521 -20.844 5.152 1.00 0.00 64 VAL A C 12
ATOM 18312 O O . VAL A 1 64 ? -23.827 -20.533 4.185 1.00 0.00 64 VAL A O 12
ATOM 18325 N N . GLU A 1 65 ? -25.828 -21.074 5.062 1.00 0.00 65 GLU A N 12
ATOM 18326 C CA . GLU A 1 65 ? -26.535 -20.973 3.791 1.00 0.00 65 GLU A CA 12
ATOM 18327 C C . GLU A 1 65 ? -26.546 -19.532 3.288 1.00 0.00 65 GLU A C 12
ATOM 18328 O O . GLU A 1 65 ? -26.426 -19.282 2.089 1.00 0.00 65 GLU A O 12
ATOM 18340 N N . GLN A 1 66 ? -26.693 -18.590 4.214 1.00 0.00 66 GLN A N 12
ATOM 18341 C CA . GLN A 1 66 ? -26.721 -17.174 3.864 1.00 0.00 66 GLN A CA 12
ATOM 18342 C C . GLN A 1 66 ? -25.395 -16.738 3.251 1.00 0.00 66 GLN A C 12
ATOM 18343 O O . GLN A 1 66 ? -25.367 -15.981 2.280 1.00 0.00 66 GLN A O 12
ATOM 18357 N N . LEU A 1 67 ? -24.297 -17.220 3.824 1.00 0.00 67 LEU A N 12
ATOM 18358 C CA . LEU A 1 67 ? -22.966 -16.880 3.334 1.00 0.00 67 LEU A CA 12
ATOM 18359 C C . LEU A 1 67 ? -22.814 -17.256 1.863 1.00 0.00 67 LEU A C 12
ATOM 18360 O O . LEU A 1 67 ? -22.273 -16.489 1.069 1.00 0.00 67 LEU A O 12
ATOM 18376 N N . MET A 1 68 ? -23.298 -18.442 1.509 1.00 0.00 68 MET A N 12
ATOM 18377 C CA . MET A 1 68 ? -23.220 -18.919 0.133 1.00 0.00 68 MET A CA 12
ATOM 18378 C C . MET A 1 68 ? -24.208 -18.174 -0.758 1.00 0.00 68 MET A C 12
ATOM 18379 O O . MET A 1 68 ? -23.929 -17.910 -1.928 1.00 0.00 68 MET A O 12
ATOM 18393 N N . LYS A 1 69 ? -25.365 -17.837 -0.198 1.00 0.00 69 LYS A N 12
ATOM 18394 C CA . LYS A 1 69 ? -26.396 -17.121 -0.941 1.00 0.00 69 LYS A CA 12
ATOM 18395 C C . LYS A 1 69 ? -25.886 -15.760 -1.404 1.00 0.00 69 LYS A C 12
ATOM 18396 O O . LYS A 1 69 ? -26.302 -15.253 -2.445 1.00 0.00 69 LYS A O 12
ATOM 18415 N N . ALA A 1 70 ? -24.983 -15.175 -0.625 1.00 0.00 70 ALA A N 12
ATOM 18416 C CA . ALA A 1 70 ? -24.414 -13.874 -0.958 1.00 0.00 70 ALA A CA 12
ATOM 18417 C C . ALA A 1 70 ? -23.478 -13.975 -2.157 1.00 0.00 70 ALA A C 12
ATOM 18418 O O . ALA A 1 70 ? -23.268 -12.999 -2.876 1.00 0.00 70 ALA A O 12
ATOM 18425 N N . ASN A 1 71 ? -22.918 -15.162 -2.367 1.00 0.00 71 ASN A N 12
ATOM 18426 C CA . ASN A 1 71 ? -22.003 -15.390 -3.479 1.00 0.00 71 ASN A CA 12
ATOM 18427 C C . ASN A 1 71 ? -22.764 -15.810 -4.733 1.00 0.00 71 ASN A C 12
ATOM 18428 O O . ASN A 1 71 ? -22.642 -15.185 -5.785 1.00 0.00 71 ASN A O 12
ATOM 18439 N N . GLY A 1 72 ? -23.552 -16.874 -4.611 1.00 0.00 72 GLY A N 12
ATOM 18440 C CA . GLY A 1 72 ? -24.323 -17.360 -5.741 1.00 0.00 72 GLY A CA 12
ATOM 18441 C C . GLY A 1 72 ? -23.777 -18.659 -6.299 1.00 0.00 72 GLY A C 12
ATOM 18442 O O . GLY A 1 72 ? -23.836 -18.897 -7.505 1.00 0.00 72 GLY A O 12
ATOM 18446 N N . GLU A 1 73 ? -23.244 -19.501 -5.420 1.00 0.00 73 GLU A N 12
ATOM 18447 C CA . GLU A 1 73 ? -22.683 -20.783 -5.833 1.00 0.00 73 GLU A CA 12
ATOM 18448 C C . GLU A 1 73 ? -23.772 -21.702 -6.379 1.00 0.00 73 GLU A C 12
ATOM 18449 O O . GLU A 1 73 ? -24.774 -21.958 -5.711 1.00 0.00 73 GLU A O 12
ATOM 18461 N N . GLN A 1 74 ? -23.567 -22.194 -7.596 1.00 0.00 74 GLN A N 12
ATOM 18462 C CA . GLN A 1 74 ? -24.532 -23.083 -8.233 1.00 0.00 74 GLN A CA 12
ATOM 18463 C C . GLN A 1 74 ? -23.993 -24.508 -8.306 1.00 0.00 74 GLN A C 12
ATOM 18464 O O . GLN A 1 74 ? -24.747 -25.475 -8.197 1.00 0.00 74 GLN A O 12
ATOM 18478 N N . VAL A 1 75 ? -22.682 -24.631 -8.491 1.00 0.00 75 VAL A N 12
ATOM 18479 C CA . VAL A 1 75 ? -22.041 -25.938 -8.578 1.00 0.00 75 VAL A CA 12
ATOM 18480 C C . VAL A 1 75 ? -22.360 -26.788 -7.353 1.00 0.00 75 VAL A C 12
ATOM 18481 O O . VAL A 1 75 ? -22.406 -26.286 -6.231 1.00 0.00 75 VAL A O 12
ATOM 18494 N N . SER A 1 76 ? -22.578 -28.080 -7.578 1.00 0.00 76 SER A N 12
ATOM 18495 C CA . SER A 1 76 ? -22.896 -29.001 -6.493 1.00 0.00 76 SER A CA 12
ATOM 18496 C C . SER A 1 76 ? -21.780 -30.025 -6.306 1.00 0.00 76 SER A C 12
ATOM 18497 O O . SER A 1 76 ? -21.573 -30.538 -5.206 1.00 0.00 76 SER A O 12
ATOM 18505 N N . GLN A 1 77 ? -21.065 -30.316 -7.387 1.00 0.00 77 GLN A N 12
ATOM 18506 C CA . GLN A 1 77 ? -19.971 -31.279 -7.343 1.00 0.00 77 GLN A CA 12
ATOM 18507 C C . GLN A 1 77 ? -18.968 -30.914 -6.253 1.00 0.00 77 GLN A C 12
ATOM 18508 O O . GLN A 1 77 ? -18.301 -31.783 -5.693 1.00 0.00 77 GLN A O 12
ATOM 18522 N N . ASP A 1 78 ? -18.867 -29.622 -5.959 1.00 0.00 78 ASP A N 12
ATOM 18523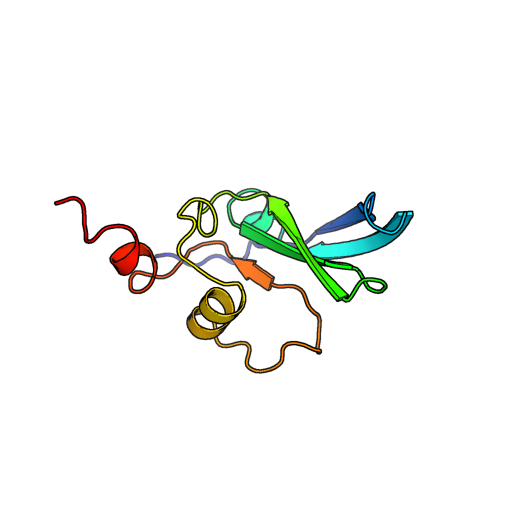 C CA . ASP A 1 78 ? -17.946 -29.141 -4.935 1.00 0.00 78 ASP A CA 12
ATOM 18524 C C . ASP A 1 78 ? -18.181 -29.861 -3.611 1.00 0.00 78 ASP A C 12
ATOM 18525 O O . ASP A 1 78 ? -19.235 -30.460 -3.396 1.00 0.00 78 ASP A O 12
ATOM 18534 N N . VAL A 1 79 ? -17.192 -29.798 -2.726 1.00 0.00 79 VAL A N 12
ATOM 18535 C CA . VAL A 1 79 ? -17.291 -30.444 -1.422 1.00 0.00 79 VAL A CA 12
ATOM 18536 C C . VAL A 1 79 ? -18.078 -29.582 -0.441 1.00 0.00 79 VAL A C 12
ATOM 18537 O O . VAL A 1 79 ? -18.683 -30.092 0.502 1.00 0.00 79 VAL A O 12
ATOM 18550 N N . GLY A 1 80 ? -18.066 -28.273 -0.669 1.00 0.00 80 GLY A N 12
ATOM 18551 C CA . GLY A 1 80 ? -18.782 -27.361 0.203 1.00 0.00 80 GLY A CA 12
ATOM 18552 C C . GLY A 1 80 ? -17.896 -26.253 0.737 1.00 0.00 80 GLY A C 12
ATOM 18553 O O . GLY A 1 80 ? -18.389 -25.227 1.206 1.00 0.00 80 GLY A O 12
ATOM 18557 N N . ASP A 1 81 ? -16.586 -26.460 0.668 1.00 0.00 81 ASP A N 12
ATOM 18558 C CA . ASP A 1 81 ? -15.629 -25.470 1.149 1.00 0.00 81 ASP A CA 12
ATOM 18559 C C . ASP A 1 81 ? -15.894 -24.106 0.519 1.00 0.00 81 ASP A C 12
ATOM 18560 O O . ASP A 1 81 ? -16.195 -24.009 -0.672 1.00 0.00 81 ASP A O 12
ATOM 18569 N N . LEU A 1 82 ? -15.782 -23.056 1.325 1.00 0.00 82 LEU A N 12
ATOM 18570 C CA . LEU A 1 82 ? -16.011 -21.697 0.847 1.00 0.00 82 LEU A CA 12
ATOM 18571 C C . LEU A 1 82 ? -15.198 -20.692 1.656 1.00 0.00 82 LEU A C 12
ATOM 18572 O O . LEU A 1 82 ? -15.138 -20.771 2.882 1.00 0.00 82 LEU A O 12
ATOM 18588 N N . GLU A 1 83 ? -14.576 -19.745 0.960 1.00 0.00 83 GLU A N 12
ATOM 18589 C CA . GLU A 1 83 ? -13.768 -18.723 1.615 1.00 0.00 83 GLU A CA 12
ATOM 18590 C C . GLU A 1 83 ? -14.245 -17.325 1.233 1.00 0.00 83 GLU A C 12
ATOM 18591 O O . GLU A 1 83 ? -14.758 -17.110 0.134 1.00 0.00 83 GLU A O 12
ATOM 18603 N N . PHE A 1 84 ? -14.072 -16.376 2.147 1.00 0.00 84 PHE A N 12
ATOM 18604 C CA . PHE A 1 84 ? -14.486 -14.999 1.908 1.00 0.00 84 PHE A CA 12
ATOM 18605 C C . PHE A 1 84 ? -13.353 -14.027 2.224 1.00 0.00 84 PHE A C 12
ATOM 18606 O O . PHE A 1 84 ? -12.694 -14.142 3.258 1.00 0.00 84 PHE A O 12
ATOM 18623 N N . GLU A 1 85 ? -13.132 -13.072 1.326 1.00 0.00 85 GLU A N 12
ATOM 18624 C CA . GLU A 1 85 ? -12.077 -12.082 1.509 1.00 0.00 85 GLU A CA 12
ATOM 18625 C C . GLU A 1 85 ? -12.660 -10.740 1.942 1.00 0.00 85 GLU A C 12
ATOM 18626 O O . GLU A 1 85 ? -11.977 -9.927 2.565 1.00 0.00 85 GLU A O 12
ATOM 18638 N N . ASP A 1 86 ? -13.925 -10.516 1.607 1.00 0.00 86 ASP A N 12
ATOM 18639 C CA . ASP A 1 86 ? -14.601 -9.273 1.960 1.00 0.00 86 ASP A CA 12
ATOM 18640 C C . ASP A 1 86 ? -16.115 -9.427 1.848 1.00 0.00 86 ASP A C 12
ATOM 18641 O O . ASP A 1 86 ? -16.678 -9.340 0.757 1.00 0.00 86 ASP A O 12
ATOM 18650 N N . ILE A 1 87 ? -16.767 -9.656 2.983 1.00 0.00 87 ILE A N 12
ATOM 18651 C CA . ILE A 1 87 ? -18.215 -9.822 3.012 1.00 0.00 87 ILE A CA 12
ATOM 18652 C C . ILE A 1 87 ? -18.914 -8.668 2.302 1.00 0.00 87 ILE A C 12
ATOM 18653 O O . ILE A 1 87 ? -18.388 -7.560 2.198 1.00 0.00 87 ILE A O 12
ATOM 18669 N N . PRO A 1 88 ? -20.131 -8.931 1.802 1.00 0.00 88 PRO A N 12
ATOM 18670 C CA . PRO A 1 88 ? -20.931 -7.926 1.095 1.00 0.00 88 PRO A CA 12
ATOM 18671 C C . PRO A 1 88 ? -21.442 -6.832 2.027 1.00 0.00 88 PRO A C 12
ATOM 18672 O O . PRO A 1 88 ? -21.037 -6.751 3.186 1.00 0.00 88 PRO A O 12
ATOM 18683 N N . ASP A 1 89 ? -22.334 -5.993 1.512 1.00 0.00 89 ASP A N 12
ATOM 18684 C CA . ASP A 1 89 ? -22.902 -4.904 2.299 1.00 0.00 89 ASP A CA 12
ATOM 18685 C C . ASP A 1 89 ? -24.353 -5.200 2.667 1.00 0.00 89 ASP A C 12
ATOM 18686 O O . ASP A 1 89 ? -24.882 -4.652 3.634 1.00 0.00 89 ASP A O 12
ATOM 18695 N N . SER A 1 90 ? -24.991 -6.068 1.888 1.00 0.00 90 SER A N 12
ATOM 18696 C CA . SER A 1 90 ? -26.382 -6.432 2.129 1.00 0.00 90 SER A CA 12
ATOM 18697 C C . SER A 1 90 ? -26.508 -7.301 3.377 1.00 0.00 90 SER A C 12
ATOM 18698 O O . SER A 1 90 ? -27.533 -7.283 4.060 1.00 0.00 90 SER A O 12
ATOM 18706 N N . LEU A 1 91 ? -25.458 -8.061 3.669 1.00 0.00 91 LEU A N 12
ATOM 18707 C CA . LEU A 1 91 ? -25.449 -8.938 4.835 1.00 0.00 91 LEU A CA 12
ATOM 18708 C C . LEU A 1 91 ? -25.239 -8.138 6.116 1.00 0.00 91 LEU A C 12
ATOM 18709 O O . LEU A 1 91 ? -26.079 -8.153 7.016 1.00 0.00 91 LEU A O 12
ATOM 18725 N N . LYS A 1 92 ? -24.112 -7.438 6.192 1.00 0.00 92 LYS A N 12
ATOM 18726 C CA . LYS A 1 92 ? -23.791 -6.628 7.362 1.00 0.00 92 LYS A CA 12
ATOM 18727 C C . LYS A 1 92 ? -24.941 -5.686 7.703 1.00 0.00 92 LYS A C 12
ATOM 18728 O O . LYS A 1 92 ? -25.138 -5.326 8.863 1.00 0.00 92 LYS A O 12
ATOM 18747 N N . ASP A 1 93 ? -25.698 -5.291 6.685 1.00 0.00 93 ASP A N 12
ATOM 18748 C CA . ASP A 1 93 ? -26.831 -4.392 6.877 1.00 0.00 93 ASP A CA 12
ATOM 18749 C C . ASP A 1 93 ? -27.808 -4.961 7.902 1.00 0.00 93 ASP A C 12
ATOM 18750 O O . ASP A 1 93 ? -28.532 -4.218 8.564 1.00 0.00 93 ASP A O 12
ATOM 18759 N N . VAL A 1 94 ? -27.823 -6.284 8.026 1.00 0.00 94 VAL A N 12
ATOM 18760 C CA . VAL A 1 94 ? -28.711 -6.953 8.969 1.00 0.00 94 VAL A CA 12
ATOM 18761 C C . VAL A 1 94 ? -28.110 -6.975 10.370 1.00 0.00 94 VAL A C 12
ATOM 18762 O O . VAL A 1 94 ? -28.827 -7.095 11.364 1.00 0.00 94 VAL A O 12
ATOM 18775 N N . LEU A 1 95 ? -26.789 -6.856 10.442 1.00 0.00 95 LEU A N 12
ATOM 18776 C CA . LEU A 1 95 ? -26.089 -6.861 11.722 1.00 0.00 95 LEU A CA 12
ATOM 18777 C C . LEU A 1 95 ? -26.057 -5.463 12.330 1.00 0.00 95 LEU A C 12
ATOM 18778 O O . LEU A 1 95 ? -25.793 -5.299 13.521 1.00 0.00 95 LEU A O 12
ATOM 18794 N N . GLY A 1 96 ? -26.331 -4.457 11.505 1.00 0.00 96 GLY A N 12
ATOM 18795 C CA . GLY A 1 96 ? -26.331 -3.086 11.981 1.00 0.00 96 GLY A CA 12
ATOM 18796 C C . GLY A 1 96 ? -27.631 -2.368 11.680 1.00 0.00 96 GLY A C 12
ATOM 18797 O O . GLY A 1 96 ? -27.627 -1.225 11.220 1.00 0.00 96 GLY A O 12
ATOM 18801 N N . LYS A 1 97 ? -28.749 -3.039 11.937 1.00 0.00 97 LYS A N 12
ATOM 18802 C CA . LYS A 1 97 ? -30.064 -2.459 11.691 1.00 0.00 97 LYS A CA 12
ATOM 18803 C C . LYS A 1 97 ? -30.754 -2.098 13.003 1.00 0.00 97 LYS A C 12
ATOM 18804 O O . LYS A 1 97 ? -31.586 -1.192 13.049 1.00 0.00 97 LYS A O 12
ATOM 18823 N N . TYR A 1 98 ? -30.401 -2.811 14.067 1.00 0.00 98 TYR A N 12
ATOM 18824 C CA . TYR A 1 98 ? -30.987 -2.567 15.379 1.00 0.00 98 TYR A CA 12
ATOM 18825 C C . TYR A 1 98 ? -30.655 -1.161 15.871 1.00 0.00 98 TYR A C 12
ATOM 18826 O O . TYR A 1 98 ? -31.480 -0.501 16.502 1.00 0.00 98 TYR A O 12
ATOM 18844 N N . ALA A 1 99 ? -29.440 -0.710 15.576 1.00 0.00 99 ALA A N 12
ATOM 18845 C CA . ALA A 1 99 ? -28.998 0.617 15.985 1.00 0.00 99 ALA A CA 12
ATOM 18846 C C . ALA A 1 99 ? -29.130 1.616 14.841 1.00 0.00 99 ALA A C 12
ATOM 18847 O O . ALA A 1 99 ? -28.358 1.585 13.882 1.00 0.00 99 ALA A O 12
ATOM 18854 N N . LYS A 1 100 ? -30.114 2.503 14.946 1.00 0.00 100 LYS A N 12
ATOM 18855 C CA . LYS A 1 100 ? -30.349 3.513 13.921 1.00 0.00 100 LYS A CA 12
ATOM 18856 C C . LYS A 1 100 ? -30.448 2.873 12.540 1.00 0.00 100 LYS A C 12
ATOM 18857 O O . LYS A 1 100 ? -30.089 3.485 11.534 1.00 0.00 100 LYS A O 12
ATOM 18877 N N . GLY A 1 1 ? -16.973 -5.326 -7.888 1.00 0.00 1 GLY A N 13
ATOM 18878 C CA . GLY A 1 1 ? -15.527 -5.314 -7.766 1.00 0.00 1 GLY A CA 13
ATOM 18879 C C . GLY A 1 1 ? -14.849 -6.184 -8.806 1.00 0.00 1 GLY A C 13
ATOM 18880 O O . GLY A 1 1 ? -15.490 -7.029 -9.431 1.00 0.00 1 GLY A O 13
ATOM 18884 N N . SER A 1 2 ? -13.550 -5.976 -8.993 1.00 0.00 2 SER A N 13
ATOM 18885 C CA . SER A 1 2 ? -12.786 -6.745 -9.969 1.00 0.00 2 SER A CA 13
ATOM 18886 C C . SER A 1 2 ? -12.001 -7.861 -9.287 1.00 0.00 2 SER A C 13
ATOM 18887 O O . SER A 1 2 ? -12.148 -8.096 -8.087 1.00 0.00 2 SER A O 13
ATOM 18895 N N . HIS A 1 3 ? -11.167 -8.548 -10.062 1.00 0.00 3 HIS A N 13
ATOM 18896 C CA . HIS A 1 3 ? -10.358 -9.641 -9.534 1.00 0.00 3 HIS A CA 13
ATOM 18897 C C . HIS A 1 3 ? -8.915 -9.531 -10.016 1.00 0.00 3 HIS A C 13
ATOM 18898 O O . HIS A 1 3 ? -8.624 -8.816 -10.975 1.00 0.00 3 HIS A O 13
ATOM 18912 N N . MET A 1 4 ? -8.016 -10.243 -9.345 1.00 0.00 4 MET A N 13
ATOM 18913 C CA . MET A 1 4 ? -6.603 -10.225 -9.706 1.00 0.00 4 MET A CA 13
ATOM 18914 C C . MET A 1 4 ? -6.130 -11.614 -10.121 1.00 0.00 4 MET A C 13
ATOM 18915 O O . MET A 1 4 ? -6.854 -12.598 -9.968 1.00 0.00 4 MET A O 13
ATOM 18929 N N . VAL A 1 5 ? -4.911 -11.688 -10.646 1.00 0.00 5 VAL A N 13
ATOM 18930 C CA . VAL A 1 5 ? -4.342 -12.957 -11.082 1.00 0.00 5 VAL A CA 13
ATOM 18931 C C . VAL A 1 5 ? -3.282 -13.449 -10.103 1.00 0.00 5 VAL A C 13
ATOM 18932 O O . VAL A 1 5 ? -2.388 -14.210 -10.471 1.00 0.00 5 VAL A O 13
ATOM 18945 N N . ASP A 1 6 ? -3.390 -13.009 -8.854 1.00 0.00 6 ASP A N 13
ATOM 18946 C CA . ASP A 1 6 ? -2.441 -13.406 -7.819 1.00 0.00 6 ASP A CA 13
ATOM 18947 C C . ASP A 1 6 ? -3.169 -13.796 -6.536 1.00 0.00 6 ASP A C 13
ATOM 18948 O O . ASP A 1 6 ? -3.003 -13.157 -5.497 1.00 0.00 6 ASP A O 13
ATOM 18957 N N . LYS A 1 7 ? -3.975 -14.849 -6.616 1.00 0.00 7 LYS A N 13
ATOM 18958 C CA . LYS A 1 7 ? -4.729 -15.326 -5.462 1.00 0.00 7 LYS A CA 13
ATOM 18959 C C . LYS A 1 7 ? -4.474 -16.810 -5.222 1.00 0.00 7 LYS A C 13
ATOM 18960 O O . LYS A 1 7 ? -5.319 -17.662 -5.499 1.00 0.00 7 LYS A O 13
ATOM 18979 N N . PRO A 1 8 ? -3.283 -17.129 -4.693 1.00 0.00 8 PRO A N 13
ATOM 18980 C CA . PRO A 1 8 ? -2.891 -18.512 -4.402 1.00 0.00 8 PRO A CA 13
ATOM 18981 C C . PRO A 1 8 ? -3.677 -19.104 -3.237 1.00 0.00 8 PRO A C 13
ATOM 18982 O O . PRO A 1 8 ? -4.492 -18.423 -2.614 1.00 0.00 8 PRO A O 13
ATOM 18993 N N . LYS A 1 9 ? -3.427 -20.376 -2.947 1.00 0.00 9 LYS A N 13
ATOM 18994 C CA . LYS A 1 9 ? -4.110 -21.061 -1.855 1.00 0.00 9 LYS A CA 13
ATOM 18995 C C . LYS A 1 9 ? -3.130 -21.902 -1.044 1.00 0.00 9 LYS A C 13
ATOM 18996 O O . LYS A 1 9 ? -2.010 -22.162 -1.482 1.00 0.00 9 LYS A O 13
ATOM 19015 N N . MET A 1 10 ? -3.561 -22.326 0.140 1.00 0.00 10 MET A N 13
ATOM 19016 C CA . MET A 1 10 ? -2.722 -23.141 1.011 1.00 0.00 10 MET A CA 13
ATOM 19017 C C . MET A 1 10 ? -3.517 -24.299 1.605 1.00 0.00 10 MET A C 13
ATOM 19018 O O . MET A 1 10 ? -4.678 -24.138 1.981 1.00 0.00 10 MET A O 13
ATOM 19032 N N . MET A 1 11 ? -2.886 -25.465 1.687 1.00 0.00 11 MET A 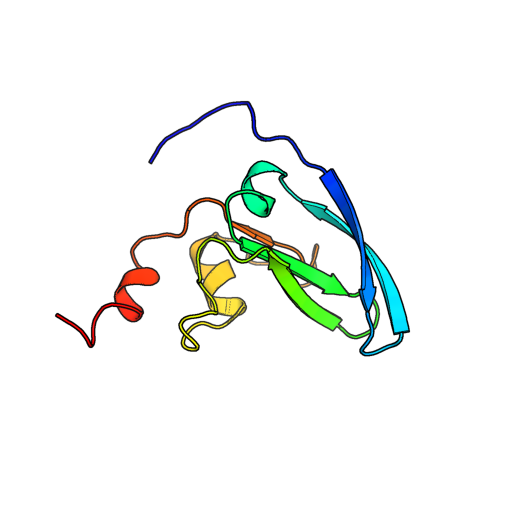N 13
ATOM 19033 C CA . MET A 1 11 ? -3.536 -26.649 2.236 1.00 0.00 11 MET A CA 13
ATOM 19034 C C . MET A 1 11 ? -3.257 -26.778 3.731 1.00 0.00 11 MET A C 13
ATOM 19035 O O . MET A 1 11 ? -2.120 -26.618 4.175 1.00 0.00 11 MET A O 13
ATOM 19049 N N . ILE A 1 12 ? -4.301 -27.068 4.500 1.00 0.00 12 ILE A N 13
ATOM 19050 C CA . ILE A 1 12 ? -4.167 -27.219 5.943 1.00 0.00 12 ILE A CA 13
ATOM 19051 C C . ILE A 1 12 ? -5.130 -28.274 6.477 1.00 0.00 12 ILE A C 13
ATOM 19052 O O . ILE A 1 12 ? -6.342 -28.177 6.285 1.00 0.00 12 ILE A O 13
ATOM 19068 N N . ALA A 1 13 ? -4.582 -29.280 7.151 1.00 0.00 13 ALA A N 13
ATOM 19069 C CA . ALA A 1 13 ? -5.393 -30.351 7.716 1.00 0.00 13 ALA A CA 13
ATOM 19070 C C . ALA A 1 13 ? -5.696 -30.092 9.188 1.00 0.00 13 ALA A C 13
ATOM 19071 O O . ALA A 1 13 ? -4.813 -29.706 9.955 1.00 0.00 13 ALA A O 13
ATOM 19078 N N . PHE A 1 14 ? -6.948 -30.306 9.577 1.00 0.00 14 PHE A N 13
ATOM 19079 C CA . PHE A 1 14 ? -7.368 -30.094 10.957 1.00 0.00 14 PHE A CA 13
ATOM 19080 C C . PHE A 1 14 ? -8.035 -31.345 11.521 1.00 0.00 14 PHE A C 13
ATOM 19081 O O . PHE A 1 14 ? -8.834 -31.995 10.847 1.00 0.00 14 PHE A O 13
ATOM 19098 N N . THR A 1 15 ? -7.700 -31.677 12.765 1.00 0.00 15 THR A N 13
ATOM 19099 C CA . THR A 1 15 ? -8.264 -32.850 13.420 1.00 0.00 15 THR A CA 13
ATOM 19100 C C . THR A 1 15 ? -9.630 -32.540 14.021 1.00 0.00 15 THR A C 13
ATOM 19101 O O . THR A 1 15 ? -9.732 -31.828 15.020 1.00 0.00 15 THR A O 13
ATOM 19112 N N . CYS A 1 16 ? -10.677 -33.080 13.408 1.00 0.00 16 CYS A N 13
ATOM 19113 C CA . CYS A 1 16 ? -12.039 -32.861 13.883 1.00 0.00 16 CYS A CA 13
ATOM 19114 C C . CYS A 1 16 ? -12.262 -33.546 15.227 1.00 0.00 16 CYS A C 13
ATOM 19115 O O . CYS A 1 16 ? -12.344 -34.772 15.306 1.00 0.00 16 CYS A O 13
ATOM 19122 N N . LYS A 1 17 ? -12.359 -32.747 16.284 1.00 0.00 17 LYS A N 13
ATOM 19123 C CA . LYS A 1 17 ? -12.573 -33.275 17.626 1.00 0.00 17 LYS A CA 13
ATOM 19124 C C . LYS A 1 17 ? -13.992 -33.812 17.780 1.00 0.00 17 LYS A C 13
ATOM 19125 O O . LYS A 1 17 ? -14.312 -34.476 18.766 1.00 0.00 17 LYS A O 13
ATOM 19144 N N . LYS A 1 18 ? -14.839 -33.521 16.799 1.00 0.00 18 LYS A N 13
ATOM 19145 C CA . LYS A 1 18 ? -16.224 -33.977 16.823 1.00 0.00 18 LYS A CA 13
ATOM 19146 C C . LYS A 1 18 ? -16.308 -35.477 16.563 1.00 0.00 18 LYS A C 13
ATOM 19147 O O . LYS A 1 18 ? -16.858 -36.227 17.371 1.00 0.00 18 LYS A O 13
ATOM 19166 N N . CYS A 1 19 ? -15.759 -35.909 15.433 1.00 0.00 19 CYS A N 13
ATOM 19167 C CA . CYS A 1 19 ? -15.771 -37.321 15.068 1.00 0.00 19 CYS A CA 13
ATOM 19168 C C . CYS A 1 19 ? -14.355 -37.887 15.039 1.00 0.00 19 CYS A C 13
ATOM 19169 O O . CYS A 1 19 ? -14.107 -38.935 14.444 1.00 0.00 19 CYS A O 13
ATOM 19176 N N . ASN A 1 20 ? -13.430 -37.186 15.686 1.00 0.00 20 ASN A N 13
ATOM 19177 C CA . ASN A 1 20 ? -12.038 -37.618 15.733 1.00 0.00 20 ASN A CA 13
ATOM 19178 C C . ASN A 1 20 ? -11.526 -37.957 14.336 1.00 0.00 20 ASN A C 13
ATOM 19179 O O . ASN A 1 20 ? -10.680 -38.837 14.169 1.00 0.00 20 ASN A O 13
ATOM 19190 N N . THR A 1 21 ? -12.044 -37.253 13.335 1.00 0.00 21 THR A N 13
ATOM 19191 C CA . THR A 1 21 ? -11.641 -37.479 11.953 1.00 0.00 21 THR A CA 13
ATOM 19192 C C . THR A 1 21 ? -10.792 -36.325 11.432 1.00 0.00 21 THR A C 13
ATOM 19193 O O . THR A 1 21 ? -11.107 -35.157 11.661 1.00 0.00 21 THR A O 13
ATOM 19204 N N . ARG A 1 22 ? -9.714 -36.659 10.730 1.00 0.00 22 ARG A N 13
ATOM 19205 C CA . ARG A 1 22 ? -8.819 -35.650 10.178 1.00 0.00 22 ARG A CA 13
ATOM 19206 C C . ARG A 1 22 ? -8.978 -35.552 8.663 1.00 0.00 22 ARG A C 13
ATOM 19207 O O . ARG A 1 22 ? -9.205 -36.555 7.987 1.00 0.00 22 ARG A O 13
ATOM 19228 N N . SER A 1 23 ? -8.859 -34.337 8.138 1.00 0.00 23 SER A N 13
ATOM 19229 C CA . SER A 1 23 ? -8.994 -34.108 6.704 1.00 0.00 23 SER A CA 13
ATOM 19230 C C . SER A 1 23 ? -8.257 -32.839 6.285 1.00 0.00 23 SER A C 13
ATOM 19231 O O . SER A 1 23 ? -8.088 -31.915 7.080 1.00 0.00 23 SER A O 13
ATOM 19239 N N . SER A 1 24 ? -7.821 -32.804 5.030 1.00 0.00 24 SER A N 13
ATOM 19240 C CA . SER A 1 24 ? -7.098 -31.651 4.504 1.00 0.00 24 SER A CA 13
ATOM 19241 C C . SER A 1 24 ? -8.030 -30.743 3.708 1.00 0.00 24 SER A C 13
ATOM 19242 O O . SER A 1 24 ? -8.949 -31.212 3.036 1.00 0.00 24 SER A O 13
ATOM 19250 N N . HIS A 1 25 ? -7.785 -29.439 3.787 1.00 0.00 25 HIS A N 13
ATOM 19251 C CA . HIS A 1 25 ? -8.601 -28.463 3.074 1.00 0.00 25 HIS A CA 13
ATOM 19252 C C . HIS A 1 25 ? -7.740 -27.324 2.536 1.00 0.00 25 HIS A C 13
ATOM 19253 O O . HIS A 1 25 ? -6.927 -26.749 3.261 1.00 0.00 25 HIS A O 13
ATOM 19267 N N . THR A 1 26 ? -7.923 -27.002 1.259 1.00 0.00 26 THR A N 13
ATOM 19268 C CA . THR A 1 26 ? -7.162 -25.934 0.623 1.00 0.00 26 THR A CA 13
ATOM 19269 C C . THR A 1 26 ? -8.014 -24.683 0.445 1.00 0.00 26 THR A C 13
ATOM 19270 O O . THR A 1 26 ? -9.140 -24.752 -0.048 1.00 0.00 26 THR A O 13
ATOM 19281 N N . MET A 1 27 ? -7.470 -23.539 0.848 1.00 0.00 27 MET A N 13
ATOM 19282 C CA . MET A 1 27 ? -8.182 -22.272 0.731 1.00 0.00 27 MET A CA 13
ATOM 19283 C C . MET A 1 27 ? -7.215 -21.132 0.427 1.00 0.00 27 MET A C 13
ATOM 19284 O O . MET A 1 27 ? -6.021 -21.225 0.713 1.00 0.00 27 MET A O 13
ATOM 19298 N N . SER A 1 28 ? -7.738 -20.057 -0.155 1.00 0.00 28 SER A N 13
ATOM 19299 C CA . SER A 1 28 ? -6.919 -18.901 -0.502 1.00 0.00 28 SER A CA 13
ATOM 19300 C C . SER A 1 28 ? -6.156 -18.391 0.717 1.00 0.00 28 SER A C 13
ATOM 19301 O O . SER A 1 28 ? -6.749 -18.077 1.749 1.00 0.00 28 SER A O 13
ATOM 19309 N N . LYS A 1 29 ? -4.836 -18.310 0.589 1.00 0.00 29 LYS A N 13
ATOM 19310 C CA . LYS A 1 29 ? -3.989 -17.837 1.678 1.00 0.00 29 LYS A CA 13
ATOM 19311 C C . LYS A 1 29 ? -4.371 -16.418 2.087 1.00 0.00 29 LYS A C 13
ATOM 19312 O O . LYS A 1 29 ? -4.387 -16.088 3.273 1.00 0.00 29 LYS A O 13
ATOM 19331 N N . GLN A 1 30 ? -4.680 -15.585 1.099 1.00 0.00 30 GLN A N 13
ATOM 19332 C CA . GLN A 1 30 ? -5.062 -14.202 1.358 1.00 0.00 30 GLN A CA 13
ATOM 19333 C C . GLN A 1 30 ? -6.388 -14.135 2.109 1.00 0.00 30 GLN A C 13
ATOM 19334 O O . GLN A 1 30 ? -6.559 -13.318 3.014 1.00 0.00 30 GLN A O 13
ATOM 19348 N N . ALA A 1 31 ? -7.322 -15.000 1.728 1.00 0.00 31 ALA A N 13
ATOM 19349 C CA . ALA A 1 31 ? -8.632 -15.040 2.367 1.00 0.00 31 ALA A CA 13
ATOM 19350 C C . ALA A 1 31 ? -8.542 -15.638 3.767 1.00 0.00 31 ALA A C 13
ATOM 19351 O O . ALA A 1 31 ? -9.292 -15.257 4.665 1.00 0.00 31 ALA A O 13
ATOM 19358 N N . TYR A 1 32 ? -7.619 -16.578 3.945 1.00 0.00 32 TYR A N 13
ATOM 19359 C CA . TYR A 1 32 ? -7.434 -17.231 5.235 1.00 0.00 32 TYR A CA 13
ATOM 19360 C C . TYR A 1 32 ? -6.737 -16.299 6.222 1.00 0.00 32 TYR A C 13
ATOM 19361 O O . TYR A 1 32 ? -7.175 -16.145 7.362 1.00 0.00 32 TYR A O 13
ATOM 19379 N N . GLU A 1 33 ? -5.649 -15.681 5.775 1.00 0.00 33 GLU A N 13
ATOM 19380 C CA . GLU A 1 33 ? -4.890 -14.764 6.618 1.00 0.00 33 GLU A CA 13
ATOM 19381 C C . GLU A 1 33 ? -5.624 -13.435 6.774 1.00 0.00 33 GLU A C 13
ATOM 19382 O O . GLU A 1 33 ? -5.514 -12.769 7.804 1.00 0.00 33 GLU A O 13
ATOM 19394 N N . LYS A 1 34 ? -6.372 -13.055 5.744 1.00 0.00 34 LYS A N 13
ATOM 19395 C CA . LYS A 1 34 ? -7.125 -11.806 5.765 1.00 0.00 34 LYS A CA 13
ATOM 19396 C C . LYS A 1 34 ? -8.554 -12.025 5.279 1.00 0.00 34 LYS A C 13
ATOM 19397 O O . LYS A 1 34 ? -8.929 -11.572 4.198 1.00 0.00 34 LYS A O 13
ATOM 19416 N N . GLY A 1 35 ? -9.349 -12.722 6.086 1.00 0.00 35 GLY A N 13
ATOM 19417 C CA . GLY A 1 35 ? -10.729 -12.987 5.720 1.00 0.00 35 GLY A CA 13
ATOM 19418 C C . GLY A 1 35 ? -11.285 -14.217 6.409 1.00 0.00 35 GLY A C 13
ATOM 19419 O O . GLY A 1 35 ? -10.618 -14.824 7.248 1.00 0.00 35 GLY A O 13
ATOM 19423 N N . THR A 1 36 ? -12.512 -14.587 6.057 1.00 0.00 36 THR A N 13
ATOM 19424 C CA . THR A 1 36 ? -13.159 -15.751 6.649 1.00 0.00 36 THR A CA 13
ATOM 19425 C C . THR A 1 36 ? -13.013 -16.976 5.754 1.00 0.00 36 THR A C 13
ATOM 19426 O O . THR A 1 36 ? -13.023 -16.867 4.528 1.00 0.00 36 THR A O 13
ATOM 19437 N N . VAL A 1 37 ? -12.876 -18.144 6.375 1.00 0.00 37 VAL A N 13
ATOM 19438 C CA . VAL A 1 37 ? -12.729 -19.391 5.634 1.00 0.00 37 VAL A CA 13
ATOM 19439 C C . VAL A 1 37 ? -13.527 -20.515 6.286 1.00 0.00 37 VAL A C 13
ATOM 19440 O O . VAL A 1 37 ? -13.477 -20.702 7.502 1.00 0.00 37 VAL A O 13
ATOM 19453 N N . LEU A 1 38 ? -14.263 -21.261 5.470 1.00 0.00 38 LEU A N 13
ATOM 19454 C CA . LEU A 1 38 ? -15.072 -22.368 5.966 1.00 0.00 38 LEU A CA 13
ATOM 19455 C C . LEU A 1 38 ? -14.657 -23.682 5.313 1.00 0.00 38 LEU A C 13
ATOM 19456 O O . LEU A 1 38 ? -14.422 -23.739 4.105 1.00 0.00 38 LEU A O 13
ATOM 19472 N N . ILE A 1 39 ? -14.570 -24.736 6.118 1.00 0.00 39 ILE A N 13
ATOM 19473 C CA . ILE A 1 39 ? -14.187 -26.050 5.616 1.00 0.00 39 ILE A CA 13
ATOM 19474 C C . ILE A 1 39 ? -15.141 -27.129 6.116 1.00 0.00 39 ILE A C 13
ATOM 19475 O O . ILE A 1 39 ? -15.587 -27.095 7.263 1.00 0.00 39 ILE A O 13
ATOM 19491 N N . SER A 1 40 ? -15.449 -28.087 5.248 1.00 0.00 40 SER A N 13
ATOM 19492 C CA . SER A 1 40 ? -16.352 -29.177 5.601 1.00 0.00 40 SER A CA 13
ATOM 19493 C C . SER A 1 40 ? -15.575 -30.463 5.862 1.00 0.00 40 SER A C 13
ATOM 19494 O O . SER A 1 40 ? -14.671 -30.820 5.106 1.00 0.00 40 SER A O 13
ATOM 19502 N N . CYS A 1 41 ? -15.934 -31.155 6.938 1.00 0.00 41 CYS A N 13
ATOM 19503 C CA . CYS A 1 41 ? -15.271 -32.403 7.301 1.00 0.00 41 CYS A CA 13
ATOM 19504 C C . CYS A 1 41 ? -15.915 -33.588 6.589 1.00 0.00 41 CYS A C 13
ATOM 19505 O O . CYS A 1 41 ? -17.100 -33.877 6.758 1.00 0.00 41 CYS A O 13
ATOM 19512 N N . PRO A 1 42 ? -15.118 -34.292 5.772 1.00 0.00 42 PRO A N 13
ATOM 19513 C CA . PRO A 1 42 ? -15.588 -35.457 5.017 1.00 0.00 42 PRO A CA 13
ATOM 19514 C C . PRO A 1 42 ? -15.883 -36.651 5.917 1.00 0.00 42 PRO A C 13
ATOM 19515 O O . PRO A 1 42 ? -15.204 -37.676 5.849 1.00 0.00 42 PRO A O 13
ATOM 19526 N N . HIS A 1 43 ? -16.901 -36.513 6.762 1.00 0.00 43 HIS A N 13
ATOM 19527 C CA . HIS A 1 43 ? -17.286 -37.582 7.676 1.00 0.00 43 HIS A CA 13
ATOM 19528 C C . HIS A 1 43 ? -18.557 -37.215 8.436 1.00 0.00 43 HIS A C 13
ATOM 19529 O O . HIS A 1 43 ? -19.615 -37.808 8.220 1.00 0.00 43 HIS A O 13
ATOM 19543 N N . CYS A 1 44 ? -18.446 -36.235 9.326 1.00 0.00 44 CYS A N 13
ATOM 19544 C CA . CYS A 1 44 ? -19.586 -35.790 10.120 1.00 0.00 44 CYS A CA 13
ATOM 19545 C C . CYS A 1 44 ? -20.485 -34.864 9.308 1.00 0.00 44 CYS A C 13
ATOM 19546 O O . CYS A 1 44 ? -21.645 -34.642 9.657 1.00 0.00 44 CYS A O 13
ATOM 19553 N N . LYS A 1 45 ? -19.942 -34.322 8.223 1.00 0.00 45 LYS A N 13
ATOM 19554 C CA . LYS A 1 45 ? -20.694 -33.419 7.360 1.00 0.00 45 LYS A CA 13
ATOM 19555 C C . LYS A 1 45 ? -21.088 -32.151 8.111 1.00 0.00 45 LYS A C 13
ATOM 19556 O O . LYS A 1 45 ? -22.177 -32.069 8.680 1.00 0.00 45 LYS A O 13
ATOM 19575 N N . VAL A 1 46 ? -20.197 -31.165 8.108 1.00 0.00 46 VAL A N 13
ATOM 19576 C CA . VAL A 1 46 ? -20.454 -29.901 8.787 1.00 0.00 46 VAL A CA 13
ATOM 19577 C C . VAL A 1 46 ? -19.328 -28.904 8.536 1.00 0.00 46 VAL A C 13
ATOM 19578 O O . VAL A 1 46 ? -18.150 -29.262 8.564 1.00 0.00 46 VAL A O 13
ATOM 19591 N N . ARG A 1 47 ? -19.698 -27.651 8.290 1.00 0.00 47 ARG A N 13
ATOM 19592 C CA . ARG A 1 47 ? -18.719 -26.602 8.033 1.00 0.00 47 ARG A CA 13
ATOM 19593 C C . ARG A 1 47 ? -18.274 -25.943 9.336 1.00 0.00 47 ARG A C 13
ATOM 19594 O O . ARG A 1 47 ? -19.101 -25.536 10.153 1.00 0.00 47 ARG A O 13
ATOM 19615 N N . HIS A 1 48 ? -16.962 -25.841 9.523 1.00 0.00 48 HIS A N 13
ATOM 19616 C CA . HIS A 1 48 ? -16.407 -25.231 10.726 1.00 0.00 48 HIS A CA 13
ATOM 19617 C C . HIS A 1 48 ? -15.552 -24.017 10.375 1.00 0.00 48 HIS A C 13
ATOM 19618 O O . HIS A 1 48 ? -14.952 -23.957 9.301 1.00 0.00 48 HIS A O 13
ATOM 19632 N N . LEU A 1 49 ? -15.501 -23.052 11.286 1.00 0.00 49 LEU A N 13
ATOM 19633 C CA . LEU A 1 49 ? -14.720 -21.838 11.072 1.00 0.00 49 LEU A CA 13
ATOM 19634 C C . LEU A 1 49 ? -13.275 -22.035 11.519 1.00 0.00 49 LEU A C 13
ATOM 19635 O O . LEU A 1 49 ? -13.015 -22.577 12.593 1.00 0.00 49 LEU A O 13
ATOM 19651 N N . ILE A 1 50 ? -12.339 -21.590 10.687 1.00 0.00 50 ILE A N 13
ATOM 19652 C CA . ILE A 1 50 ? -10.920 -21.715 10.998 1.00 0.00 50 ILE A CA 13
ATOM 19653 C C . ILE A 1 50 ? -10.306 -20.357 11.320 1.00 0.00 50 ILE A C 13
ATOM 19654 O O . ILE A 1 50 ? -9.846 -20.121 12.437 1.00 0.00 50 ILE A O 13
ATOM 19670 N N . ALA A 1 51 ? -10.305 -19.465 10.334 1.00 0.00 51 ALA A N 13
ATOM 19671 C CA . ALA A 1 51 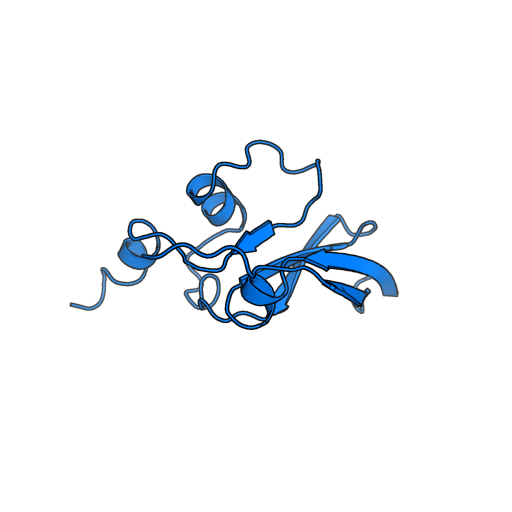? -9.752 -18.129 10.514 1.00 0.00 51 ALA A CA 13
ATOM 19672 C C . ALA A 1 51 ? -10.826 -17.061 10.331 1.00 0.00 51 ALA A C 13
ATOM 19673 O O . ALA A 1 51 ? -11.213 -16.743 9.206 1.00 0.00 51 ALA A O 13
ATOM 19680 N N . ASP A 1 52 ? -11.303 -16.512 11.443 1.00 0.00 52 ASP A N 13
ATOM 19681 C CA . ASP A 1 52 ? -12.332 -15.480 11.405 1.00 0.00 52 ASP A CA 13
ATOM 19682 C C . ASP A 1 52 ? -11.706 -14.088 11.415 1.00 0.00 52 ASP A C 13
ATOM 19683 O O . ASP A 1 52 ? -11.154 -13.652 12.425 1.00 0.00 52 ASP A O 13
ATOM 19692 N N . HIS A 1 53 ? -11.796 -13.397 10.283 1.00 0.00 53 HIS A N 13
ATOM 19693 C CA . HIS A 1 53 ? -11.238 -12.054 10.161 1.00 0.00 53 HIS A CA 13
ATOM 19694 C C . HIS A 1 53 ? -12.333 -11.037 9.854 1.00 0.00 53 HIS A C 13
ATOM 19695 O O . HIS A 1 53 ? -12.156 -9.836 10.065 1.00 0.00 53 HIS A O 13
ATOM 19709 N N . LEU A 1 54 ? -13.463 -11.524 9.355 1.00 0.00 54 LEU A N 13
ATOM 19710 C CA . LEU A 1 54 ? -14.587 -10.657 9.018 1.00 0.00 54 LEU A CA 13
ATOM 19711 C C . LEU A 1 54 ? -15.670 -10.729 10.089 1.00 0.00 54 LEU A C 13
ATOM 19712 O O . LEU A 1 54 ? -16.641 -9.972 10.058 1.00 0.00 54 LEU A O 13
ATOM 19728 N N . LYS A 1 55 ? -15.497 -11.642 11.038 1.00 0.00 55 LYS A N 13
ATOM 19729 C CA . LYS A 1 55 ? -16.457 -11.811 12.122 1.00 0.00 55 LYS A CA 13
ATOM 19730 C C . LYS A 1 55 ? -17.875 -11.952 11.577 1.00 0.00 55 LYS A C 13
ATOM 19731 O O . LYS A 1 55 ? -18.785 -11.237 11.998 1.00 0.00 55 LYS A O 13
ATOM 19750 N N . ILE A 1 56 ? -18.055 -12.877 10.641 1.00 0.00 56 ILE A N 13
ATOM 19751 C CA . ILE A 1 56 ? -19.362 -13.112 10.041 1.00 0.00 56 ILE A CA 13
ATOM 19752 C C . ILE A 1 56 ? -20.272 -13.884 10.991 1.00 0.00 56 ILE A C 13
ATOM 19753 O O . ILE A 1 56 ? -21.411 -13.488 11.236 1.00 0.00 56 ILE A O 13
ATOM 19769 N N . PHE A 1 57 ? -19.760 -14.988 11.524 1.00 0.00 57 PHE A N 13
ATOM 19770 C CA . PHE A 1 57 ? -20.526 -15.817 12.449 1.00 0.00 57 PHE A CA 13
ATOM 19771 C C . PHE A 1 57 ? -20.507 -15.223 13.854 1.00 0.00 57 PHE A C 13
ATOM 19772 O O . PHE A 1 57 ? -21.317 -15.590 14.706 1.00 0.00 57 PHE A O 13
ATOM 19789 N N . HIS A 1 58 ? -19.576 -14.304 14.090 1.00 0.00 58 HIS A N 13
ATOM 19790 C CA . HIS A 1 58 ? -19.451 -13.659 15.392 1.00 0.00 58 HIS A CA 13
ATOM 19791 C C . HIS A 1 58 ? -20.731 -12.911 15.753 1.00 0.00 58 HIS A C 13
ATOM 19792 O O . HIS A 1 58 ? -20.968 -12.594 16.919 1.00 0.00 58 HIS A O 13
ATOM 19806 N N . ASP A 1 59 ? -21.552 -12.632 14.746 1.00 0.00 59 ASP A N 13
ATOM 19807 C CA . ASP A 1 59 ? -22.808 -11.922 14.958 1.00 0.00 59 ASP A CA 13
ATOM 19808 C C . ASP A 1 59 ? -23.933 -12.897 15.291 1.00 0.00 59 ASP A C 13
ATOM 19809 O O . ASP A 1 59 ? -25.103 -12.515 15.345 1.00 0.00 59 ASP A O 13
ATOM 19818 N N . HIS A 1 60 ? -23.572 -14.156 15.514 1.00 0.00 60 HIS A N 13
ATOM 19819 C CA . HIS A 1 60 ? -24.552 -15.186 15.842 1.00 0.00 60 HIS A CA 13
ATOM 19820 C C . HIS A 1 60 ? -25.895 -14.888 15.182 1.00 0.00 60 HIS A C 13
ATOM 19821 O O . HIS A 1 60 ? -26.944 -14.962 15.824 1.00 0.00 60 HIS A O 13
ATOM 19835 N N . HIS A 1 61 ? -25.856 -14.549 13.897 1.00 0.00 61 HIS A N 13
ATOM 19836 C CA . HIS A 1 61 ? -27.070 -14.239 13.151 1.00 0.00 61 HIS A CA 13
ATOM 19837 C C . HIS A 1 61 ? -26.916 -14.620 11.681 1.00 0.00 61 HIS A C 13
ATOM 19838 O O . HIS A 1 61 ? -27.674 -14.159 10.828 1.00 0.00 61 HIS A O 13
ATOM 19852 N N . VAL A 1 62 ? -25.930 -15.464 11.394 1.00 0.00 62 VAL A N 13
ATOM 19853 C CA . VAL A 1 62 ? -25.678 -15.907 10.028 1.00 0.00 62 VAL A CA 13
ATOM 19854 C C . VAL A 1 62 ? -25.397 -17.405 9.979 1.00 0.00 62 VAL A C 13
ATOM 19855 O O . VAL A 1 62 ? -24.619 -17.929 10.778 1.00 0.00 62 VAL A O 13
ATOM 19868 N N . THR A 1 63 ? -26.034 -18.091 9.035 1.00 0.00 63 THR A N 13
ATOM 19869 C CA . THR A 1 63 ? -25.854 -19.529 8.882 1.00 0.00 63 THR A CA 13
ATOM 19870 C C . THR A 1 63 ? -24.927 -19.845 7.714 1.00 0.00 63 THR A C 13
ATOM 19871 O O . THR A 1 63 ? -24.533 -18.954 6.962 1.00 0.00 63 THR A O 13
ATOM 19882 N N . VAL A 1 64 ? -24.582 -21.121 7.567 1.00 0.00 64 VAL A N 13
ATOM 19883 C CA . VAL A 1 64 ? -23.702 -21.555 6.489 1.00 0.00 64 VAL A CA 13
ATOM 19884 C C . VAL A 1 64 ? -24.302 -21.229 5.125 1.00 0.00 64 VAL A C 13
ATOM 19885 O O . VAL A 1 64 ? -23.595 -20.807 4.211 1.00 0.00 64 VAL A O 13
ATOM 19898 N N . GLU A 1 65 ? -25.610 -21.429 4.997 1.00 0.00 65 GLU A N 13
ATOM 19899 C CA . GLU A 1 65 ? -26.304 -21.156 3.744 1.00 0.00 65 GLU A CA 13
ATOM 19900 C C . GLU A 1 65 ? -26.160 -19.689 3.351 1.00 0.00 65 GLU A C 13
ATOM 19901 O O . GLU A 1 65 ? -26.002 -19.364 2.174 1.00 0.00 65 GLU A O 13
ATOM 19913 N N . GLN A 1 66 ? -26.217 -18.807 4.344 1.00 0.00 66 GLN A N 13
ATOM 19914 C CA . GLN A 1 66 ? -26.095 -17.375 4.101 1.00 0.00 66 GLN A CA 13
ATOM 19915 C C . GLN A 1 66 ? -24.719 -17.034 3.537 1.00 0.00 66 GLN A C 13
ATOM 19916 O O . GLN A 1 66 ? -24.596 -16.213 2.628 1.00 0.00 66 GLN A O 13
ATOM 19930 N N . LEU A 1 67 ? -23.688 -17.669 4.082 1.00 0.00 67 LEU A N 13
ATOM 19931 C CA . LEU A 1 67 ? -22.320 -17.433 3.634 1.00 0.00 67 LEU A CA 13
ATOM 19932 C C . LEU A 1 67 ? -22.181 -17.713 2.141 1.00 0.00 67 LEU A C 13
ATOM 19933 O O . LEU A 1 67 ? -21.584 -16.927 1.405 1.00 0.00 67 LEU A O 13
ATOM 19949 N N . MET A 1 68 ? -22.737 -18.837 1.700 1.00 0.00 68 MET A N 13
ATOM 19950 C CA . MET A 1 68 ? -22.677 -19.218 0.294 1.00 0.00 68 MET A CA 13
ATOM 19951 C C . MET A 1 68 ? -23.611 -18.351 -0.545 1.00 0.00 68 MET A C 13
ATOM 19952 O O . MET A 1 68 ? -23.277 -17.965 -1.665 1.00 0.00 68 MET A O 13
ATOM 19966 N N . LYS A 1 69 ? -24.782 -18.047 0.005 1.00 0.00 69 LYS A N 13
ATOM 19967 C CA . LYS A 1 69 ? -25.764 -17.224 -0.692 1.00 0.00 69 LYS A CA 13
ATOM 19968 C C . LYS A 1 69 ? -25.204 -15.835 -0.979 1.00 0.00 69 LYS A C 13
ATOM 19969 O O . LYS A 1 69 ? -25.535 -15.219 -1.992 1.00 0.00 69 LYS A O 13
ATOM 19988 N N . ALA A 1 70 ? -24.354 -15.347 -0.081 1.00 0.00 70 ALA A N 13
ATOM 19989 C CA . ALA A 1 70 ? -23.746 -14.032 -0.240 1.00 0.00 70 ALA A CA 13
ATOM 19990 C C . ALA A 1 70 ? -22.811 -14.002 -1.444 1.00 0.00 70 ALA A C 13
ATOM 19991 O O . ALA A 1 70 ? -22.610 -12.956 -2.059 1.00 0.00 70 ALA A O 13
ATOM 19998 N N . ASN A 1 71 ? -22.242 -15.156 -1.775 1.00 0.00 71 ASN A N 13
ATOM 19999 C CA . ASN A 1 71 ? -21.326 -15.261 -2.906 1.00 0.00 71 ASN A CA 13
ATOM 20000 C C . ASN A 1 71 ? -22.072 -15.669 -4.173 1.00 0.00 71 ASN A C 13
ATOM 20001 O O . ASN A 1 71 ? -22.060 -14.951 -5.171 1.00 0.00 71 ASN A O 13
ATOM 20012 N N . GLY A 1 72 ? -22.720 -16.829 -4.124 1.00 0.00 72 GLY A N 13
ATOM 20013 C CA . GLY A 1 72 ? -23.462 -17.313 -5.273 1.00 0.00 72 GLY A CA 13
ATOM 20014 C C . GLY A 1 72 ? -22.881 -18.593 -5.841 1.00 0.00 72 GLY A C 13
ATOM 20015 O O . GLY A 1 72 ? -22.905 -18.808 -7.053 1.00 0.00 72 GLY A O 13
ATOM 20019 N N . GLU A 1 73 ? -22.357 -19.444 -4.964 1.00 0.00 73 GLU A N 13
ATOM 20020 C CA . GLU A 1 73 ? -21.765 -20.707 -5.387 1.00 0.00 73 GLU A CA 13
ATOM 20021 C C . GLU A 1 73 ? -22.833 -21.655 -5.927 1.00 0.00 73 GLU A C 13
ATOM 20022 O O . GLU A 1 73 ? -23.777 -22.008 -5.221 1.00 0.00 73 GLU A O 13
ATOM 20034 N N . GLN A 1 74 ? -22.676 -22.060 -7.183 1.00 0.00 74 GLN A N 13
ATOM 20035 C CA . GLN A 1 74 ? -23.627 -22.965 -7.817 1.00 0.00 74 GLN A CA 13
ATOM 20036 C C . GLN A 1 74 ? -23.073 -24.385 -7.875 1.00 0.00 74 GLN A C 13
ATOM 20037 O O . GLN A 1 74 ? -23.827 -25.358 -7.852 1.00 0.00 74 GLN A O 13
ATOM 20051 N N . VAL A 1 75 ? -21.750 -24.496 -7.950 1.00 0.00 75 VAL A N 13
ATOM 20052 C CA . VAL A 1 75 ? -21.095 -25.797 -8.010 1.00 0.00 75 VAL A CA 13
ATOM 20053 C C . VAL A 1 75 ? -21.557 -26.698 -6.870 1.00 0.00 75 VAL A C 13
ATOM 20054 O O . VAL A 1 75 ? -21.782 -26.236 -5.752 1.00 0.00 75 VAL A O 13
ATOM 20067 N N . SER A 1 76 ? -21.697 -27.987 -7.163 1.00 0.00 76 SER A N 13
ATOM 20068 C CA . SER A 1 76 ? -22.136 -28.954 -6.163 1.00 0.00 76 SER A CA 13
ATOM 20069 C C . SER A 1 76 ? -21.104 -30.065 -5.992 1.00 0.00 76 SER A C 13
ATOM 20070 O O . SER A 1 76 ? -20.895 -30.566 -4.887 1.00 0.00 76 SER A O 13
ATOM 20078 N N . GLN A 1 77 ? -20.463 -30.443 -7.093 1.00 0.00 77 GLN A N 13
ATOM 20079 C CA . GLN A 1 77 ? -19.453 -31.495 -7.064 1.00 0.00 77 GLN A CA 13
ATOM 20080 C C . GLN A 1 77 ? -18.384 -31.195 -6.019 1.00 0.00 77 GLN A C 13
ATOM 20081 O O . GLN A 1 77 ? -17.768 -32.107 -5.468 1.00 0.00 77 GLN A O 13
ATOM 20095 N N . ASP A 1 78 ? -18.168 -29.912 -5.753 1.00 0.00 78 ASP A N 13
ATOM 20096 C CA . ASP A 1 78 ? -17.173 -29.491 -4.773 1.00 0.00 78 ASP A CA 13
ATOM 20097 C C . ASP A 1 78 ? -17.494 -30.059 -3.394 1.00 0.00 78 ASP A C 13
ATOM 20098 O O . ASP A 1 78 ? -18.544 -30.669 -3.192 1.00 0.00 78 ASP A O 13
ATOM 20107 N N . VAL A 1 79 ? -16.582 -29.856 -2.449 1.00 0.00 79 VAL A N 13
ATOM 20108 C CA . VAL A 1 79 ? -16.767 -30.348 -1.089 1.00 0.00 79 VAL A CA 13
ATOM 20109 C C . VAL A 1 79 ? -17.601 -29.376 -0.262 1.00 0.00 79 VAL A C 13
ATOM 20110 O O . VAL A 1 79 ? -18.302 -29.776 0.666 1.00 0.00 79 VAL A O 13
ATOM 20123 N N . GLY A 1 80 ? -17.521 -28.094 -0.607 1.00 0.00 80 GLY A N 13
ATOM 20124 C CA . GLY A 1 80 ? -18.274 -27.084 0.114 1.00 0.00 80 GLY A CA 13
ATOM 20125 C C . GLY A 1 80 ? -17.395 -25.956 0.618 1.00 0.00 80 GLY A C 13
ATOM 20126 O O . GLY A 1 80 ? -17.893 -24.903 1.017 1.00 0.00 80 GLY A O 13
ATOM 20130 N N . ASP A 1 81 ? -16.085 -26.177 0.603 1.00 0.00 81 ASP A N 13
ATOM 20131 C CA . ASP A 1 81 ? -15.135 -25.171 1.064 1.00 0.00 81 ASP A CA 13
ATOM 20132 C C . ASP A 1 81 ? -15.392 -23.829 0.383 1.00 0.00 81 ASP A C 13
ATOM 20133 O O . ASP A 1 81 ? -15.563 -23.762 -0.835 1.00 0.00 81 ASP A O 13
ATOM 20142 N N . LEU A 1 82 ? -15.418 -22.765 1.177 1.00 0.00 82 LEU A N 13
ATOM 20143 C CA . LEU A 1 82 ? -15.654 -21.424 0.652 1.00 0.00 82 LEU A CA 13
ATOM 20144 C C . LEU A 1 82 ? -14.831 -20.389 1.412 1.00 0.00 82 LEU A C 13
ATOM 20145 O O . LEU A 1 82 ? -14.840 -20.356 2.641 1.00 0.00 82 LEU A O 13
ATOM 20161 N N . GLU A 1 83 ? -14.121 -19.545 0.669 1.00 0.00 83 GLU A N 13
ATOM 20162 C CA . GLU A 1 83 ? -13.294 -18.507 1.273 1.00 0.00 83 GLU A CA 13
ATOM 20163 C C . GLU A 1 83 ? -13.846 -17.120 0.960 1.00 0.00 83 GLU A C 13
ATOM 20164 O O . GLU A 1 83 ? -14.372 -16.880 -0.127 1.00 0.00 83 GLU A O 13
ATOM 20176 N N . PHE A 1 84 ? -13.722 -16.209 1.920 1.00 0.00 84 PHE A N 13
ATOM 20177 C CA . PHE A 1 84 ? -14.210 -14.846 1.748 1.00 0.00 84 PHE A CA 13
ATOM 20178 C C . PHE A 1 84 ? -13.131 -13.832 2.119 1.00 0.00 84 PHE A C 13
ATOM 20179 O O . PHE A 1 84 ? -12.528 -13.916 3.188 1.00 0.00 84 PHE A O 13
ATOM 20196 N N . GLU A 1 85 ? -12.895 -12.875 1.227 1.00 0.00 85 GLU A N 13
ATOM 20197 C CA . GLU A 1 85 ? -11.889 -11.846 1.459 1.00 0.00 85 GLU A CA 13
ATOM 20198 C C . GLU A 1 85 ? -12.539 -10.541 1.908 1.00 0.00 85 GLU A C 13
ATOM 20199 O O . GLU A 1 85 ? -11.954 -9.775 2.675 1.00 0.00 85 GLU A O 13
ATOM 20211 N N . ASP A 1 86 ? -13.752 -10.294 1.425 1.00 0.00 86 ASP A N 13
ATOM 20212 C CA . ASP A 1 86 ? -14.483 -9.082 1.777 1.00 0.00 86 ASP A CA 13
ATOM 20213 C C . ASP A 1 86 ? -15.988 -9.316 1.705 1.00 0.00 86 ASP A C 13
ATOM 20214 O O . ASP A 1 86 ? -16.579 -9.291 0.625 1.00 0.00 86 ASP A O 13
ATOM 20223 N N . ILE A 1 87 ? -16.603 -9.542 2.861 1.00 0.00 87 ILE A N 13
ATOM 20224 C CA . ILE A 1 87 ? -18.039 -9.780 2.929 1.00 0.00 87 ILE A CA 13
ATOM 20225 C C . ILE A 1 87 ? -18.813 -8.680 2.210 1.00 0.00 87 ILE A C 13
ATOM 20226 O O . ILE A 1 87 ? -18.344 -7.552 2.063 1.00 0.00 87 ILE A O 13
ATOM 20242 N N . PRO A 1 88 ? -20.029 -9.014 1.752 1.00 0.00 88 PRO A N 13
ATOM 20243 C CA . PRO A 1 88 ? -20.895 -8.068 1.043 1.00 0.00 88 PRO A CA 13
ATOM 20244 C C . PRO A 1 88 ? -21.433 -6.975 1.961 1.00 0.00 88 PRO A C 13
ATOM 20245 O O . PRO A 1 88 ? -20.988 -6.833 3.099 1.00 0.00 88 PRO A O 13
ATOM 20256 N N . ASP A 1 89 ? -22.393 -6.207 1.458 1.00 0.00 89 ASP A N 13
ATOM 20257 C CA . ASP A 1 89 ? -22.993 -5.128 2.233 1.00 0.00 89 ASP A CA 13
ATOM 20258 C C . ASP A 1 89 ? -24.385 -5.517 2.721 1.00 0.00 89 ASP A C 13
ATOM 20259 O O . ASP A 1 89 ? -24.897 -4.950 3.685 1.00 0.00 89 ASP A O 13
ATOM 20268 N N . SER A 1 90 ? -24.992 -6.489 2.046 1.00 0.00 90 SER A N 13
ATOM 20269 C CA . SER A 1 90 ? -26.327 -6.951 2.407 1.00 0.00 90 SER A CA 13
ATOM 20270 C C . SER A 1 90 ? -26.293 -7.745 3.710 1.00 0.00 90 SER A C 13
ATOM 20271 O O . SER A 1 90 ? -27.269 -7.769 4.462 1.00 0.00 90 SER A O 13
ATOM 20279 N N . LEU A 1 91 ? -25.163 -8.394 3.971 1.00 0.00 91 LEU A N 13
ATOM 20280 C CA . LEU A 1 91 ? -25.000 -9.189 5.182 1.00 0.00 91 LEU A CA 13
ATOM 20281 C C . LEU A 1 91 ? -24.873 -8.293 6.410 1.00 0.00 91 LEU A C 13
ATOM 20282 O O . LEU A 1 91 ? -25.671 -8.381 7.343 1.00 0.00 91 LEU A O 13
ATOM 20298 N N . LYS A 1 92 ? -23.864 -7.427 6.401 1.00 0.00 92 LYS A N 13
ATOM 20299 C CA . LYS A 1 92 ? -23.633 -6.511 7.511 1.00 0.00 92 LYS A CA 13
ATOM 20300 C C . LYS A 1 92 ? -24.901 -5.730 7.846 1.00 0.00 92 LYS A C 13
ATOM 20301 O O . LYS A 1 92 ? -25.196 -5.480 9.014 1.00 0.00 92 LYS A O 13
ATOM 20320 N N . ASP A 1 93 ? -25.645 -5.350 6.813 1.00 0.00 93 ASP A N 13
ATOM 20321 C CA . ASP A 1 93 ? -26.882 -4.600 6.998 1.00 0.00 93 ASP A CA 13
ATOM 20322 C C . ASP A 1 93 ? -27.877 -5.392 7.840 1.00 0.00 93 ASP A C 13
ATOM 20323 O O . ASP A 1 93 ? -28.683 -4.817 8.572 1.00 0.00 93 ASP A O 13
ATOM 20332 N N . VAL A 1 94 ? -27.816 -6.716 7.731 1.00 0.00 94 VAL A N 13
ATOM 20333 C CA . VAL A 1 94 ? -28.711 -7.587 8.483 1.00 0.00 94 VAL A CA 13
ATOM 20334 C C . VAL A 1 94 ? -28.296 -7.669 9.947 1.00 0.00 94 VAL A C 13
ATOM 20335 O O . VAL A 1 94 ? -29.111 -7.976 10.818 1.00 0.00 94 VAL A O 13
ATOM 20348 N N . LEU A 1 95 ? -27.024 -7.393 10.213 1.00 0.00 95 LEU A N 13
ATOM 20349 C CA . LEU A 1 95 ? -26.500 -7.435 11.573 1.00 0.00 95 LEU A CA 13
ATOM 20350 C C . LEU A 1 95 ? -26.728 -6.106 12.286 1.00 0.00 95 LEU A C 13
ATOM 20351 O O . LEU A 1 95 ? -26.320 -5.927 13.433 1.00 0.00 95 LEU A O 13
ATOM 20367 N N . GLY A 1 96 ? -27.383 -5.176 11.598 1.00 0.00 96 GLY A N 13
ATOM 20368 C CA . GLY A 1 96 ? -27.655 -3.875 12.181 1.00 0.00 96 GLY A CA 13
ATOM 20369 C C . GLY A 1 96 ? -28.902 -3.232 11.607 1.00 0.00 96 GLY A C 13
ATOM 20370 O O . GLY A 1 96 ? -28.990 -2.007 11.512 1.00 0.00 96 GLY A O 13
ATOM 20374 N N . LYS A 1 97 ? -29.868 -4.058 11.221 1.00 0.00 97 LYS A N 13
ATOM 20375 C CA . LYS A 1 97 ? -31.117 -3.563 10.653 1.00 0.00 97 LYS A CA 13
ATOM 20376 C C . LYS A 1 97 ? -32.110 -3.201 11.753 1.00 0.00 97 LYS A C 13
ATOM 20377 O O . LYS A 1 97 ? -33.250 -2.830 11.475 1.00 0.00 97 LYS A O 13
ATOM 20396 N N . TYR A 1 98 ? -31.668 -3.309 13.001 1.00 0.00 98 TYR A N 13
ATOM 20397 C CA . TYR A 1 98 ? -32.519 -2.993 14.142 1.00 0.00 98 TYR A CA 13
ATOM 20398 C C . TYR A 1 98 ? -32.397 -1.521 14.521 1.00 0.00 98 TYR A C 13
ATOM 20399 O O . TYR A 1 98 ? -33.344 -0.918 15.025 1.00 0.00 98 TYR A O 13
ATOM 20417 N N . ALA A 1 99 ? -31.224 -0.948 14.274 1.00 0.00 99 ALA A N 13
ATOM 20418 C CA . ALA A 1 99 ? -30.978 0.455 14.587 1.00 0.00 99 ALA A CA 13
ATOM 20419 C C . ALA A 1 99 ? -30.882 1.291 13.315 1.00 0.00 99 ALA A C 13
ATOM 20420 O O . ALA A 1 99 ? -31.109 0.793 12.213 1.00 0.00 99 ALA A O 13
ATOM 20427 N N . LYS A 1 100 ? -30.546 2.567 13.476 1.00 0.00 100 LYS A N 13
ATOM 20428 C CA . LYS A 1 100 ? -30.420 3.474 12.342 1.00 0.00 100 LYS A CA 13
ATOM 20429 C C . LYS A 1 100 ? -28.958 3.644 11.941 1.00 0.00 100 LYS A C 13
ATOM 20430 O O . LYS A 1 100 ? -28.537 3.182 10.880 1.00 0.00 100 LYS A O 13
ATOM 20450 N N . GLY A 1 1 ? -1.932 2.670 1.864 1.00 0.00 1 GLY A N 14
ATOM 20451 C CA . GLY A 1 1 ? -1.088 1.974 0.910 1.00 0.00 1 GLY A CA 14
ATOM 20452 C C . GLY A 1 1 ? -0.989 0.489 1.199 1.00 0.00 1 GLY A C 14
ATOM 20453 O O . GLY A 1 1 ? -0.627 0.088 2.305 1.00 0.00 1 GLY A O 14
ATOM 20457 N N . SER A 1 2 ? -1.313 -0.329 0.202 1.00 0.00 2 SER A N 14
ATOM 20458 C CA . SER A 1 2 ? -1.263 -1.778 0.356 1.00 0.00 2 SER A CA 14
ATOM 20459 C C . SER A 1 2 ? -0.164 -2.380 -0.514 1.00 0.00 2 SER A C 14
ATOM 20460 O O . SER A 1 2 ? 0.326 -1.741 -1.445 1.00 0.00 2 SER A O 14
ATOM 20468 N N . HIS A 1 3 ? 0.219 -3.614 -0.202 1.00 0.00 3 HIS A N 14
ATOM 20469 C CA . HIS A 1 3 ? 1.261 -4.304 -0.955 1.00 0.00 3 HIS A CA 14
ATOM 20470 C C . HIS A 1 3 ? 0.652 -5.208 -2.022 1.00 0.00 3 HIS A C 14
ATOM 20471 O O . HIS A 1 3 ? -0.531 -5.543 -1.964 1.00 0.00 3 HIS A O 14
ATOM 20485 N N . MET A 1 4 ? 1.467 -5.599 -2.996 1.00 0.00 4 MET A N 14
ATOM 20486 C CA . MET A 1 4 ? 1.008 -6.465 -4.076 1.00 0.00 4 MET A CA 14
ATOM 20487 C C . MET A 1 4 ? 0.367 -7.733 -3.520 1.00 0.00 4 MET A C 14
ATOM 20488 O O . MET A 1 4 ? 0.502 -8.042 -2.336 1.00 0.00 4 MET A O 14
ATOM 20502 N N . VAL A 1 5 ? -0.332 -8.465 -4.383 1.00 0.00 5 VAL A N 14
ATOM 20503 C CA . VAL A 1 5 ? -0.993 -9.699 -3.978 1.00 0.00 5 VAL A CA 14
ATOM 20504 C C . VAL A 1 5 ? -1.619 -10.405 -5.176 1.00 0.00 5 VAL A C 14
ATOM 20505 O O . VAL A 1 5 ? -2.006 -9.765 -6.154 1.00 0.00 5 VAL A O 14
ATOM 20518 N N . ASP A 1 6 ? -1.718 -11.727 -5.092 1.00 0.00 6 ASP A N 14
ATOM 20519 C CA . ASP A 1 6 ? -2.299 -12.521 -6.168 1.00 0.00 6 ASP A CA 14
ATOM 20520 C C . ASP A 1 6 ? -3.243 -13.582 -5.611 1.00 0.00 6 ASP A C 14
ATOM 20521 O O . ASP A 1 6 ? -3.591 -14.542 -6.300 1.00 0.00 6 ASP A O 14
ATOM 20530 N N . LYS A 1 7 ? -3.654 -13.404 -4.360 1.00 0.00 7 LYS A N 14
ATOM 20531 C CA . LYS A 1 7 ? -4.557 -14.345 -3.710 1.00 0.00 7 LYS A CA 14
ATOM 20532 C C . LYS A 1 7 ? -4.032 -15.773 -3.825 1.00 0.00 7 LYS A C 14
ATOM 20533 O O . LYS A 1 7 ? -4.603 -16.616 -4.516 1.00 0.00 7 LYS A O 14
ATOM 20552 N N . PRO A 1 8 ? -2.918 -16.052 -3.132 1.00 0.00 8 PRO A N 14
ATOM 20553 C CA . PRO A 1 8 ? -2.292 -17.377 -3.139 1.00 0.00 8 PRO A CA 14
ATOM 20554 C C . PRO A 1 8 ? -3.129 -18.417 -2.402 1.00 0.00 8 PRO A C 14
ATOM 20555 O O . PRO A 1 8 ? -4.217 -18.119 -1.910 1.00 0.00 8 PRO A O 14
ATOM 20566 N N . LYS A 1 9 ? -2.614 -19.640 -2.328 1.00 0.00 9 LYS A N 14
ATOM 20567 C CA . LYS A 1 9 ? -3.312 -20.725 -1.649 1.00 0.00 9 LYS A CA 14
ATOM 20568 C C . LYS A 1 9 ? -2.446 -21.323 -0.545 1.00 0.00 9 LYS A C 14
ATOM 20569 O O . LYS A 1 9 ? -1.255 -21.027 -0.449 1.00 0.00 9 LYS A O 14
ATOM 20588 N N . MET A 1 10 ? -3.051 -22.167 0.284 1.00 0.00 10 MET A N 14
ATOM 20589 C CA . MET A 1 10 ? -2.333 -22.808 1.379 1.00 0.00 10 MET A CA 14
ATOM 20590 C C . MET A 1 10 ? -3.084 -24.041 1.873 1.00 0.00 10 MET A C 14
ATOM 20591 O O . MET A 1 10 ? -4.311 -24.039 1.957 1.00 0.00 10 MET A O 14
ATOM 20605 N N . MET A 1 11 ? -2.337 -25.092 2.198 1.00 0.00 11 MET A N 14
ATOM 20606 C CA . MET A 1 11 ? -2.933 -26.331 2.684 1.00 0.00 11 MET A CA 14
ATOM 20607 C C . MET A 1 11 ? -2.741 -26.472 4.190 1.00 0.00 11 MET A C 14
ATOM 20608 O O . MET A 1 11 ? -1.658 -26.211 4.714 1.00 0.00 11 MET A O 14
ATOM 20622 N N . ILE A 1 12 ? -3.798 -26.886 4.881 1.00 0.00 12 ILE A N 14
ATOM 20623 C CA . ILE A 1 12 ? -3.744 -27.063 6.327 1.00 0.00 12 ILE A CA 14
ATOM 20624 C C . ILE A 1 12 ? -4.564 -28.271 6.764 1.00 0.00 12 ILE A C 14
ATOM 20625 O O . ILE A 1 12 ? -5.760 -28.356 6.487 1.00 0.00 12 ILE A O 14
ATOM 20641 N N . ALA A 1 13 ? -3.913 -29.205 7.450 1.00 0.00 13 ALA A N 14
ATOM 20642 C CA . ALA A 1 13 ? -4.582 -30.407 7.930 1.00 0.00 13 ALA A CA 14
ATOM 20643 C C . ALA A 1 13 ? -5.060 -30.233 9.368 1.00 0.00 13 ALA A C 14
ATOM 20644 O O . ALA A 1 13 ? -4.284 -29.866 10.250 1.00 0.00 13 ALA A O 14
ATOM 20651 N N . PHE A 1 14 ? -6.342 -30.498 9.597 1.00 0.00 14 PHE A N 14
ATOM 20652 C CA . PHE A 1 14 ? -6.923 -30.369 10.928 1.00 0.00 14 PHE A CA 14
ATOM 20653 C C . PHE A 1 14 ? -7.623 -31.660 11.343 1.00 0.00 14 PHE A C 14
ATOM 20654 O O . PHE A 1 14 ? -8.327 -32.283 10.547 1.00 0.00 14 PHE A O 14
ATOM 20671 N N . THR A 1 15 ? -7.423 -32.058 12.596 1.00 0.00 15 THR A N 14
ATOM 20672 C CA . THR A 1 15 ? -8.032 -33.275 13.118 1.00 0.00 15 THR A CA 14
ATOM 20673 C C . THR A 1 15 ? -9.372 -32.978 13.783 1.00 0.00 15 THR A C 14
ATOM 20674 O O . THR A 1 15 ? -9.425 -32.339 14.834 1.00 0.00 15 THR A O 14
ATOM 20685 N N . CYS A 1 16 ? -10.450 -33.445 13.164 1.00 0.00 16 CYS A N 14
ATOM 20686 C CA . CYS A 1 16 ? -11.791 -33.230 13.697 1.00 0.00 16 CYS A CA 14
ATOM 20687 C C . CYS A 1 16 ? -11.972 -33.958 15.025 1.00 0.00 16 CYS A C 14
ATOM 20688 O O . CYS A 1 16 ? -12.079 -35.184 15.064 1.00 0.00 16 CYS A O 14
ATOM 20695 N N . LYS A 1 17 ? -12.004 -33.195 16.112 1.00 0.00 17 LYS A N 14
ATOM 20696 C CA . LYS A 1 17 ? -12.171 -33.766 17.443 1.00 0.00 17 LYS A CA 14
ATOM 20697 C C . LYS A 1 17 ? -13.594 -34.280 17.640 1.00 0.00 17 LYS A C 14
ATOM 20698 O O . LYS A 1 17 ? -13.885 -34.976 18.613 1.00 0.00 17 LYS A O 14
ATOM 20717 N N . LYS A 1 18 ? -14.477 -33.933 16.709 1.00 0.00 18 LYS A N 14
ATOM 20718 C CA . LYS A 1 18 ? -15.869 -34.361 16.778 1.00 0.00 18 LYS A CA 14
ATOM 20719 C C . LYS A 1 18 ? -15.997 -35.849 16.468 1.00 0.00 18 LYS A C 14
ATOM 20720 O O . LYS A 1 18 ? -16.559 -36.611 17.256 1.00 0.00 18 LYS A O 14
ATOM 20739 N N . CYS A 1 19 ? -15.471 -36.257 15.318 1.00 0.00 19 CYS A N 14
ATOM 20740 C CA . CYS A 1 19 ? -15.526 -37.654 14.905 1.00 0.00 19 CYS A CA 14
ATOM 20741 C C . CYS A 1 19 ? -14.125 -38.251 14.817 1.00 0.00 19 CYS A C 14
ATOM 20742 O O . CYS A 1 19 ? -13.917 -39.280 14.177 1.00 0.00 19 CYS A O 14
ATOM 20749 N N . ASN A 1 20 ? -13.167 -37.595 15.464 1.00 0.00 20 ASN A N 14
ATOM 20750 C CA . ASN A 1 20 ? -11.784 -38.060 15.457 1.00 0.00 20 ASN A CA 14
ATOM 20751 C C . ASN A 1 20 ? -11.313 -38.343 14.034 1.00 0.00 20 ASN A C 14
ATOM 20752 O O . ASN A 1 20 ? -10.483 -39.224 13.807 1.00 0.00 20 ASN A O 14
ATOM 20763 N N . THR A 1 21 ? -11.848 -37.590 13.078 1.00 0.00 21 THR A N 14
ATOM 20764 C CA . THR A 1 21 ? -11.483 -37.759 11.678 1.00 0.00 21 THR A CA 14
ATOM 20765 C C . THR A 1 21 ? -10.626 -36.597 11.188 1.00 0.00 21 THR A C 14
ATOM 20766 O O . THR A 1 21 ? -11.041 -35.439 11.248 1.00 0.00 21 THR A O 14
ATOM 20777 N N . ARG A 1 22 ? -9.430 -36.913 10.703 1.00 0.00 22 ARG A N 14
ATOM 20778 C CA . ARG A 1 22 ? -8.515 -35.894 10.203 1.00 0.00 22 ARG A CA 14
ATOM 20779 C C . ARG A 1 22 ? -8.629 -35.757 8.688 1.00 0.00 22 ARG A C 14
ATOM 20780 O O . ARG A 1 22 ? -8.747 -36.751 7.972 1.00 0.00 22 ARG A O 14
ATOM 20801 N N . SER A 1 23 ? -8.594 -34.518 8.207 1.00 0.00 23 SER A N 14
ATOM 20802 C CA . SER A 1 23 ? -8.698 -34.250 6.777 1.00 0.00 23 SER A CA 14
ATOM 20803 C C . SER A 1 23 ? -7.982 -32.953 6.414 1.00 0.00 23 SER A C 14
ATOM 20804 O O . SER A 1 23 ? -7.994 -31.989 7.180 1.00 0.00 23 SER A O 14
ATOM 20812 N N . SER A 1 24 ? -7.359 -32.936 5.240 1.00 0.00 24 SER A N 14
ATOM 20813 C CA . SER A 1 24 ? -6.634 -31.760 4.776 1.00 0.00 24 SER A CA 14
ATOM 20814 C C . SER A 1 24 ? -7.503 -30.918 3.846 1.00 0.00 24 SER A C 14
ATOM 20815 O O . SER A 1 24 ? -8.317 -31.448 3.089 1.00 0.00 24 SER A O 14
ATOM 20823 N N . HIS A 1 25 ? -7.324 -29.602 3.909 1.00 0.00 25 HIS A N 14
ATOM 20824 C CA . HIS A 1 25 ? -8.091 -28.685 3.074 1.00 0.00 25 HIS A CA 14
ATOM 20825 C C . HIS A 1 25 ? -7.235 -27.497 2.644 1.00 0.00 25 HIS A C 14
ATOM 20826 O O . HIS A 1 25 ? -6.550 -26.883 3.463 1.00 0.00 25 HIS A O 14
ATOM 20840 N N . THR A 1 26 ? -7.279 -27.177 1.355 1.00 0.00 26 THR A N 14
ATOM 20841 C CA . THR A 1 26 ? -6.507 -26.065 0.816 1.00 0.00 26 THR A CA 14
ATOM 20842 C C . THR A 1 26 ? -7.406 -24.876 0.495 1.00 0.00 26 THR A C 14
ATOM 20843 O O . THR A 1 26 ? -8.363 -24.998 -0.269 1.00 0.00 26 THR A O 14
ATOM 20854 N N . MET A 1 27 ? -7.092 -23.727 1.084 1.00 0.00 27 MET A N 14
ATOM 20855 C CA . MET A 1 27 ? -7.872 -22.515 0.859 1.00 0.00 27 MET A CA 14
ATOM 20856 C C . MET A 1 27 ? -6.959 -21.325 0.582 1.00 0.00 27 MET A C 14
ATOM 20857 O O . MET A 1 27 ? -5.778 -21.343 0.927 1.00 0.00 27 MET A O 14
ATOM 20871 N N . SER A 1 28 ? -7.514 -20.291 -0.043 1.00 0.00 28 SER A N 14
ATOM 20872 C CA . SER A 1 28 ? -6.748 -19.094 -0.369 1.00 0.00 28 SER A CA 14
ATOM 20873 C C . SER A 1 28 ? -6.109 -18.500 0.883 1.00 0.00 28 SER A C 14
ATOM 20874 O O . SER A 1 28 ? -6.791 -18.216 1.868 1.00 0.00 28 SER A O 14
ATOM 20882 N N . LYS A 1 29 ? -4.794 -18.314 0.837 1.00 0.00 29 LYS A N 14
ATOM 20883 C CA . LYS A 1 29 ? -4.060 -17.753 1.965 1.00 0.00 29 LYS A CA 14
ATOM 20884 C C . LYS A 1 29 ? -4.541 -16.340 2.277 1.00 0.00 29 LYS A C 14
ATOM 20885 O O . LYS A 1 29 ? -4.504 -15.903 3.427 1.00 0.00 29 LYS A O 14
ATOM 20904 N N . GLN A 1 30 ? -4.993 -15.632 1.247 1.00 0.00 30 GLN A N 14
ATOM 20905 C CA . GLN A 1 30 ? -5.481 -14.268 1.413 1.00 0.00 30 GLN A CA 14
ATOM 20906 C C . GLN A 1 30 ? -6.800 -14.252 2.180 1.00 0.00 30 GLN A C 14
ATOM 20907 O O . GLN A 1 30 ? -6.998 -13.431 3.075 1.00 0.00 30 GLN A O 14
ATOM 20921 N N . ALA A 1 31 ? -7.698 -15.164 1.822 1.00 0.00 31 ALA A N 14
ATOM 20922 C CA . ALA A 1 31 ? -8.996 -15.255 2.478 1.00 0.00 31 ALA A CA 14
ATOM 20923 C C . ALA A 1 31 ? -8.863 -15.831 3.883 1.00 0.00 31 ALA A C 14
ATOM 20924 O O . ALA A 1 31 ? -9.654 -15.515 4.772 1.00 0.00 31 ALA A O 14
ATOM 20931 N N . TYR A 1 32 ? -7.858 -16.679 4.077 1.00 0.00 32 TYR A N 14
ATOM 20932 C CA . TYR A 1 32 ? -7.623 -17.301 5.374 1.00 0.00 32 TYR A CA 14
ATOM 20933 C C . TYR A 1 32 ? -6.921 -16.335 6.324 1.00 0.00 32 TYR A C 14
ATOM 20934 O O . TYR A 1 32 ? -7.334 -16.167 7.471 1.00 0.00 32 TYR A O 14
ATOM 20952 N N . GLU A 1 33 ? -5.859 -15.703 5.835 1.00 0.00 33 GLU A N 14
ATOM 20953 C CA . GLU A 1 33 ? -5.100 -14.753 6.640 1.00 0.00 33 GLU A CA 14
ATOM 20954 C C . GLU A 1 33 ? -5.885 -13.460 6.841 1.00 0.00 33 GLU A C 14
ATOM 20955 O O . GLU A 1 33 ? -5.777 -12.810 7.881 1.00 0.00 33 GLU A O 14
ATOM 20967 N N . LYS A 1 34 ? -6.675 -13.093 5.838 1.00 0.00 34 LYS A N 14
ATOM 20968 C CA . LYS A 1 34 ? -7.480 -11.878 5.903 1.00 0.00 34 LYS A CA 14
ATOM 20969 C C . LYS A 1 34 ? -8.904 -12.143 5.424 1.00 0.00 34 LYS A C 14
ATOM 20970 O O . LYS A 1 34 ? -9.307 -11.678 4.359 1.00 0.00 34 LYS A O 14
ATOM 20989 N N . GLY A 1 35 ? -9.661 -12.894 6.219 1.00 0.00 35 GLY A N 14
ATOM 20990 C CA . GLY A 1 35 ? -11.032 -13.206 5.859 1.00 0.00 35 GLY A CA 14
ATOM 20991 C C . GLY A 1 35 ? -11.536 -14.465 6.536 1.00 0.00 35 GLY A C 14
ATOM 20992 O O . GLY A 1 35 ? -10.823 -15.082 7.328 1.00 0.00 35 GLY A O 14
ATOM 20996 N N . THR A 1 36 ? -12.771 -14.848 6.226 1.00 0.00 36 THR A N 14
ATOM 20997 C CA . THR A 1 36 ? -13.372 -16.040 6.811 1.00 0.00 36 THR A CA 14
ATOM 20998 C C . THR A 1 36 ? -13.153 -17.259 5.923 1.00 0.00 36 THR A C 14
ATOM 20999 O O . THR A 1 36 ? -13.144 -17.153 4.697 1.00 0.00 36 THR A O 14
ATOM 21010 N N . VAL A 1 37 ? -12.976 -18.418 6.550 1.00 0.00 37 VAL A N 14
ATOM 21011 C CA . VAL A 1 37 ? -12.759 -19.659 5.815 1.00 0.00 37 VAL A CA 14
ATOM 21012 C C . VAL A 1 37 ? -13.522 -20.815 6.452 1.00 0.00 37 VAL A C 14
ATOM 21013 O O . VAL A 1 37 ? -13.447 -21.031 7.663 1.00 0.00 37 VAL A O 14
ATOM 21026 N N . LEU A 1 38 ? -14.255 -21.556 5.630 1.00 0.00 38 LEU A N 14
ATOM 21027 C CA . LEU A 1 38 ? -15.033 -22.693 6.112 1.00 0.00 38 LEU A CA 14
ATOM 21028 C C . LEU A 1 38 ? -14.612 -23.978 5.408 1.00 0.00 38 LEU A C 14
ATOM 21029 O O . LEU A 1 38 ? -14.484 -24.013 4.183 1.00 0.00 38 LEU A O 14
ATOM 21045 N N . ILE A 1 39 ? -14.402 -25.033 6.188 1.00 0.00 39 ILE A N 14
ATOM 21046 C CA . ILE A 1 39 ? -13.999 -26.321 5.638 1.00 0.00 39 ILE A CA 14
ATOM 21047 C C . ILE A 1 39 ? -14.929 -27.435 6.109 1.00 0.00 39 ILE A C 14
ATOM 21048 O O . ILE A 1 39 ? -15.314 -27.483 7.277 1.00 0.00 39 ILE A O 14
ATOM 21064 N N . SER A 1 40 ? -15.285 -28.329 5.192 1.00 0.00 40 SER A N 14
ATOM 21065 C CA . SER A 1 40 ? -16.171 -29.441 5.513 1.00 0.00 40 SER A CA 14
ATOM 21066 C C . SER A 1 40 ? -15.375 -30.724 5.732 1.00 0.00 40 SER A C 14
ATOM 21067 O O . SER A 1 40 ? -14.509 -31.076 4.930 1.00 0.00 40 SER A O 14
ATOM 21075 N N . CYS A 1 41 ? -15.674 -31.419 6.824 1.00 0.00 41 CYS A N 14
ATOM 21076 C CA . CYS A 1 41 ? -14.987 -32.663 7.151 1.00 0.00 41 CYS A CA 14
ATOM 21077 C C . CYS A 1 41 ? -15.681 -33.855 6.501 1.00 0.00 41 CYS A C 14
ATOM 21078 O O . CYS A 1 41 ? -16.850 -34.141 6.759 1.00 0.00 41 CYS A O 14
ATOM 21085 N N . PRO A 1 42 ? -14.946 -34.568 5.634 1.00 0.00 42 PRO A N 14
ATOM 21086 C CA . PRO A 1 42 ? -15.471 -35.740 4.927 1.00 0.00 42 PRO A CA 14
ATOM 21087 C C . PRO A 1 42 ? -15.699 -36.925 5.859 1.00 0.00 42 PRO A C 14
ATOM 21088 O O . PRO A 1 42 ? -15.016 -37.945 5.761 1.00 0.00 42 PRO A O 14
ATOM 21099 N N . HIS A 1 43 ? -16.663 -36.784 6.764 1.00 0.00 43 HIS A N 14
ATOM 21100 C CA . HIS A 1 43 ? -16.981 -37.844 7.713 1.00 0.00 43 HIS A CA 14
ATOM 21101 C C . HIS A 1 43 ? -18.235 -37.500 8.511 1.00 0.00 43 HIS A C 14
ATOM 21102 O O . HIS A 1 43 ? -19.066 -38.367 8.785 1.00 0.00 43 HIS A O 14
ATOM 21116 N N . CYS A 1 44 ? -18.365 -36.231 8.882 1.00 0.00 44 CYS A N 14
ATOM 21117 C CA . CYS A 1 44 ? -19.517 -35.773 9.650 1.00 0.00 44 CYS A CA 14
ATOM 21118 C C . CYS A 1 44 ? -20.323 -34.746 8.862 1.00 0.00 44 CYS A C 14
ATOM 21119 O O . CYS A 1 44 ? -21.244 -34.124 9.391 1.00 0.00 44 CYS A O 14
ATOM 21126 N N . LYS A 1 45 ? -19.969 -34.572 7.593 1.00 0.00 45 LYS A N 14
ATOM 21127 C CA . LYS A 1 45 ? -20.658 -33.620 6.729 1.00 0.00 45 LYS A CA 14
ATOM 21128 C C . LYS A 1 45 ? -21.044 -32.364 7.504 1.00 0.00 45 LYS A C 14
ATOM 21129 O O . LYS A 1 45 ? -22.193 -32.205 7.916 1.00 0.00 45 LYS A O 14
ATOM 21148 N N . VAL A 1 46 ? -20.077 -31.472 7.697 1.00 0.00 46 VAL A N 14
ATOM 21149 C CA . VAL A 1 46 ? -20.317 -30.229 8.420 1.00 0.00 46 VAL A CA 14
ATOM 21150 C C . VAL A 1 46 ? -19.158 -29.255 8.237 1.00 0.00 46 VAL A C 14
ATOM 21151 O O . VAL A 1 46 ? -17.993 -29.651 8.259 1.00 0.00 46 VAL A O 14
ATOM 21164 N N . ARG A 1 47 ? -19.487 -27.980 8.058 1.00 0.00 47 ARG A N 14
ATOM 21165 C CA . ARG A 1 47 ? -18.473 -26.949 7.871 1.00 0.00 47 ARG A CA 14
ATOM 21166 C C . ARG A 1 47 ? -18.082 -26.323 9.207 1.00 0.00 47 ARG A C 14
ATOM 21167 O O . ARG A 1 47 ? -18.942 -25.931 9.996 1.00 0.00 47 ARG A O 14
ATOM 21188 N N . HIS A 1 48 ? -16.779 -26.232 9.453 1.00 0.00 48 HIS A N 14
ATOM 21189 C CA . HIS A 1 48 ? -16.274 -25.653 10.693 1.00 0.00 48 HIS A CA 14
ATOM 21190 C C . HIS A 1 48 ? -15.427 -24.416 10.409 1.00 0.00 48 HIS A C 14
ATOM 21191 O O . HIS A 1 48 ? -14.795 -24.311 9.357 1.00 0.00 48 HIS A O 14
ATOM 21205 N N . LEU A 1 49 ? -15.419 -23.481 11.353 1.00 0.00 49 LEU A N 14
ATOM 21206 C CA . LEU A 1 49 ? -14.650 -22.250 11.205 1.00 0.00 49 LEU A CA 14
ATOM 21207 C C . LEU A 1 49 ? -13.195 -22.465 11.610 1.00 0.00 49 LEU A C 14
ATOM 21208 O O . LEU A 1 49 ? -12.912 -23.073 12.643 1.00 0.00 49 LEU A O 14
ATOM 21224 N N . ILE A 1 50 ? -12.278 -21.960 10.792 1.00 0.00 50 ILE A N 14
ATOM 21225 C CA . ILE A 1 50 ? -10.853 -22.094 11.067 1.00 0.00 50 ILE A CA 14
ATOM 21226 C C . ILE A 1 50 ? -10.231 -20.745 11.412 1.00 0.00 50 ILE A C 14
ATOM 21227 O O . ILE A 1 50 ? -9.566 -20.601 12.438 1.00 0.00 50 ILE A O 14
ATOM 21243 N N . ALA A 1 51 ? -10.453 -19.759 10.549 1.00 0.00 51 ALA A N 14
ATOM 21244 C CA . ALA A 1 51 ? -9.917 -18.421 10.764 1.00 0.00 51 ALA A CA 14
ATOM 21245 C C . ALA A 1 51 ? -10.983 -17.358 10.521 1.00 0.00 51 ALA A C 14
ATOM 21246 O O . ALA A 1 51 ? -11.340 -17.072 9.378 1.00 0.00 51 ALA A O 14
ATOM 21253 N N . ASP A 1 52 ? -11.489 -16.775 11.603 1.00 0.00 52 ASP A N 14
ATOM 21254 C CA . ASP A 1 52 ? -12.514 -15.743 11.507 1.00 0.00 52 ASP A CA 14
ATOM 21255 C C . ASP A 1 52 ? -11.886 -14.353 11.493 1.00 0.00 52 ASP A C 14
ATOM 21256 O O . ASP A 1 52 ? -11.240 -13.942 12.458 1.00 0.00 52 ASP A O 14
ATOM 21265 N N . HIS A 1 53 ? -12.080 -13.633 10.392 1.00 0.00 53 HIS A N 14
ATOM 21266 C CA . HIS A 1 53 ? -11.531 -12.288 10.253 1.00 0.00 53 HIS A CA 14
ATOM 21267 C C . HIS A 1 53 ? -12.636 -11.280 9.949 1.00 0.00 53 HIS A C 14
ATOM 21268 O O . HIS A 1 53 ? -12.590 -10.137 10.405 1.00 0.00 53 HIS A O 14
ATOM 21282 N N . LEU A 1 54 ? -13.627 -11.711 9.176 1.00 0.00 54 LEU A N 14
ATOM 21283 C CA . LEU A 1 54 ? -14.743 -10.846 8.811 1.00 0.00 54 LEU A CA 14
ATOM 21284 C C . LEU A 1 54 ? -15.786 -10.803 9.923 1.00 0.00 54 LEU A C 14
ATOM 21285 O O . LEU A 1 54 ? -16.733 -10.018 9.872 1.00 0.00 54 LEU A O 14
ATOM 21301 N N . LYS A 1 55 ? -15.604 -11.650 10.931 1.00 0.00 55 LYS A N 14
ATOM 21302 C CA . LYS A 1 55 ? -16.526 -11.708 12.059 1.00 0.00 55 LYS A CA 14
ATOM 21303 C C . LYS A 1 55 ? -17.971 -11.796 11.577 1.00 0.00 55 LYS A C 14
ATOM 21304 O O . LYS A 1 55 ? -18.839 -11.063 12.052 1.00 0.00 55 LYS A O 14
ATOM 21323 N N . ILE A 1 56 ? -18.221 -12.698 10.634 1.00 0.00 56 ILE A N 14
ATOM 21324 C CA . ILE A 1 56 ? -19.561 -12.883 10.091 1.00 0.00 56 ILE A CA 14
ATOM 21325 C C . ILE A 1 56 ? -20.456 -13.625 11.077 1.00 0.00 56 ILE A C 14
ATOM 21326 O O . ILE A 1 56 ? -21.567 -13.187 11.374 1.00 0.00 56 ILE A O 14
ATOM 21342 N N . PHE A 1 57 ? -19.963 -14.751 11.582 1.00 0.00 57 PHE A N 14
ATOM 21343 C CA . PHE A 1 57 ? -20.718 -15.555 12.536 1.00 0.00 57 PHE A CA 14
ATOM 21344 C C . PHE A 1 57 ? -20.607 -14.976 13.944 1.00 0.00 57 PHE A C 14
ATOM 21345 O O . PHE A 1 57 ? -21.379 -15.330 14.836 1.00 0.00 57 PHE A O 14
ATOM 21362 N N . HIS A 1 58 ? -19.640 -14.084 14.135 1.00 0.00 58 HIS A N 14
ATOM 21363 C CA . HIS A 1 58 ? -19.427 -13.455 15.434 1.00 0.00 58 HIS A CA 14
ATOM 21364 C C . HIS A 1 58 ? -20.679 -12.713 15.890 1.00 0.00 58 HIS A C 14
ATOM 21365 O O . HIS A 1 58 ? -20.928 -12.573 17.088 1.00 0.00 58 HIS A O 14
ATOM 21379 N N . ASP A 1 59 ? -21.463 -12.239 14.928 1.00 0.00 59 ASP A N 14
ATOM 21380 C CA . ASP A 1 59 ? -22.690 -11.511 15.231 1.00 0.00 59 ASP A CA 14
ATOM 21381 C C . ASP A 1 59 ? -23.855 -12.473 15.440 1.00 0.00 59 ASP A C 14
ATOM 21382 O O . ASP A 1 59 ? -24.999 -12.051 15.615 1.00 0.00 59 ASP A O 14
ATOM 21391 N N . HIS A 1 60 ? -23.557 -13.768 15.421 1.00 0.00 60 HIS A N 14
ATOM 21392 C CA . HIS A 1 60 ? -24.580 -14.791 15.608 1.00 0.00 60 HIS A CA 14
ATOM 21393 C C . HIS A 1 60 ? -25.912 -14.342 15.014 1.00 0.00 60 HIS A C 14
ATOM 21394 O O . HIS A 1 60 ? -26.956 -14.439 15.660 1.00 0.00 60 HIS A O 14
ATOM 21408 N N . HIS A 1 61 ? -25.868 -13.851 13.779 1.00 0.00 61 HIS A N 14
ATOM 21409 C CA . HIS A 1 61 ? -27.072 -13.387 13.098 1.00 0.00 61 HIS A CA 14
ATOM 21410 C C . HIS A 1 61 ? -27.099 -13.874 11.652 1.00 0.00 61 HIS A C 14
ATOM 21411 O O . HIS A 1 61 ? -27.966 -13.481 10.871 1.00 0.00 61 HIS A O 14
ATOM 21425 N N . VAL A 1 62 ? -26.145 -14.730 11.303 1.00 0.00 62 VAL A N 14
ATOM 21426 C CA . VAL A 1 62 ? -26.060 -15.271 9.952 1.00 0.00 62 VAL A CA 14
ATOM 21427 C C . VAL A 1 62 ? -25.771 -16.768 9.976 1.00 0.00 62 VAL A C 14
ATOM 21428 O O . VAL A 1 62 ? -24.838 -17.221 10.641 1.00 0.00 62 VAL A O 14
ATOM 21441 N N . THR A 1 63 ? -26.576 -17.533 9.245 1.00 0.00 63 THR A N 14
ATOM 21442 C CA . THR A 1 63 ? -26.408 -18.979 9.183 1.00 0.00 63 THR A CA 14
ATOM 21443 C C . THR A 1 63 ? -25.525 -19.379 8.006 1.00 0.00 63 THR A C 14
ATOM 21444 O O . THR A 1 63 ? -25.316 -18.597 7.080 1.00 0.00 63 THR A O 14
ATOM 21455 N N . VAL A 1 64 ? -25.009 -20.604 8.049 1.00 0.00 64 VAL A N 14
ATOM 21456 C CA . VAL A 1 64 ? -24.150 -21.109 6.985 1.00 0.00 64 VAL A CA 14
ATOM 21457 C C . VAL A 1 64 ? -24.841 -21.015 5.630 1.00 0.00 64 VAL A C 14
ATOM 21458 O O . VAL A 1 64 ? -24.188 -20.850 4.600 1.00 0.00 64 VAL A O 14
ATOM 21471 N N . GLU A 1 65 ? -26.166 -21.122 5.638 1.00 0.00 65 GLU A N 14
ATOM 21472 C CA . GLU A 1 65 ? -26.946 -21.049 4.408 1.00 0.00 65 GLU A CA 14
ATOM 21473 C C . GLU A 1 65 ? -26.862 -19.656 3.792 1.00 0.00 65 GLU A C 14
ATOM 21474 O O . GLU A 1 65 ? -26.717 -19.511 2.579 1.00 0.00 65 GLU A O 14
ATOM 21486 N N . GLN A 1 66 ? -26.954 -18.635 4.638 1.00 0.00 66 GLN A N 14
ATOM 21487 C CA . GLN A 1 66 ? -26.890 -17.253 4.177 1.00 0.00 66 GLN A CA 14
ATOM 21488 C C . GLN A 1 66 ? -25.525 -16.944 3.571 1.00 0.00 66 GLN A C 14
ATOM 21489 O O . GLN A 1 66 ? -25.415 -16.149 2.637 1.00 0.00 66 GLN A O 14
ATOM 21503 N N . LEU A 1 67 ? -24.488 -17.577 4.109 1.00 0.00 67 LEU A N 14
ATOM 21504 C CA . LEU A 1 67 ? -23.129 -17.369 3.621 1.00 0.00 67 LEU A CA 14
ATOM 21505 C C . LEU A 1 67 ? -23.031 -17.681 2.131 1.00 0.00 67 LEU A C 14
ATOM 21506 O O . LEU A 1 67 ? -22.446 -16.918 1.364 1.00 0.00 67 LEU A O 14
ATOM 21522 N N . MET A 1 68 ? -23.611 -18.807 1.728 1.00 0.00 68 MET A N 14
ATOM 21523 C CA . MET A 1 68 ? -23.592 -19.218 0.329 1.00 0.00 68 MET A CA 14
ATOM 21524 C C . MET A 1 68 ? -24.538 -18.359 -0.503 1.00 0.00 68 MET A C 14
ATOM 21525 O O . MET A 1 68 ? -24.265 -18.063 -1.666 1.00 0.00 68 MET A O 14
ATOM 21539 N N . LYS A 1 69 ? -25.654 -17.961 0.101 1.00 0.00 69 LYS A N 14
ATOM 21540 C CA . LYS A 1 69 ? -26.641 -17.135 -0.584 1.00 0.00 69 LYS A CA 14
ATOM 21541 C C . LYS A 1 69 ? -26.036 -15.799 -1.002 1.00 0.00 69 LYS A C 14
ATOM 21542 O O . LYS A 1 69 ? -26.371 -15.258 -2.056 1.00 0.00 69 LYS A O 14
ATOM 21561 N N . ALA A 1 70 ? -25.143 -15.272 -0.171 1.00 0.00 70 ALA A N 14
ATOM 21562 C CA . ALA A 1 70 ? -24.489 -14.001 -0.457 1.00 0.00 70 ALA A CA 14
ATOM 21563 C C . ALA A 1 70 ? -23.507 -14.138 -1.616 1.00 0.00 70 ALA A C 14
ATOM 21564 O O . ALA A 1 70 ? -23.197 -13.161 -2.297 1.00 0.00 70 ALA A O 14
ATOM 21571 N N . ASN A 1 71 ? -23.022 -15.356 -1.834 1.00 0.00 71 ASN A N 14
ATOM 21572 C CA . ASN A 1 71 ? -22.074 -15.619 -2.910 1.00 0.00 71 ASN A CA 14
ATOM 21573 C C . ASN A 1 71 ? -22.793 -15.746 -4.250 1.00 0.00 71 ASN A C 14
ATOM 21574 O O . ASN A 1 71 ? -22.448 -15.071 -5.218 1.00 0.00 71 ASN A O 14
ATOM 21585 N N . GLY A 1 72 ? -23.797 -16.617 -4.296 1.00 0.00 72 GLY A N 14
ATOM 21586 C CA . GLY A 1 72 ? -24.550 -16.817 -5.521 1.00 0.00 72 GLY A CA 14
ATOM 21587 C C . GLY A 1 72 ? -24.462 -18.242 -6.030 1.00 0.00 72 GLY A C 14
ATOM 21588 O O . GLY A 1 72 ? -24.761 -18.511 -7.192 1.00 0.00 72 GLY A O 14
ATOM 21592 N N . GLU A 1 73 ? -24.050 -19.156 -5.157 1.00 0.00 73 GLU A N 14
ATOM 21593 C CA . GLU A 1 73 ? -23.922 -20.561 -5.526 1.00 0.00 73 GLU A CA 14
ATOM 21594 C C . GLU A 1 73 ? -25.212 -21.321 -5.230 1.00 0.00 73 GLU A C 14
ATOM 21595 O O . GLU A 1 73 ? -25.783 -21.196 -4.147 1.00 0.00 73 GLU A O 14
ATOM 21607 N N . GLN A 1 74 ? -25.664 -22.107 -6.202 1.00 0.00 74 GLN A N 14
ATOM 21608 C CA . GLN A 1 74 ? -26.887 -22.886 -6.047 1.00 0.00 74 GLN A CA 14
ATOM 21609 C C . GLN A 1 74 ? -26.573 -24.373 -5.915 1.00 0.00 74 GLN A C 14
ATOM 21610 O O . GLN A 1 74 ? -27.339 -25.130 -5.320 1.00 0.00 74 GLN A O 14
ATOM 21624 N N . VAL A 1 75 ? -25.440 -24.784 -6.476 1.00 0.00 75 VAL A N 14
ATOM 21625 C CA . VAL A 1 75 ? -25.023 -26.181 -6.422 1.00 0.00 75 VAL A CA 14
ATOM 21626 C C . VAL A 1 75 ? -25.046 -26.705 -4.990 1.00 0.00 75 VAL A C 14
ATOM 21627 O O . VAL A 1 75 ? -24.678 -25.997 -4.053 1.00 0.00 75 VAL A O 14
ATOM 21640 N N . SER A 1 76 ? -25.479 -27.951 -4.829 1.00 0.00 76 SER A N 14
ATOM 21641 C CA . SER A 1 76 ? -25.553 -28.570 -3.511 1.00 0.00 76 SER A CA 14
ATOM 21642 C C . SER A 1 76 ? -24.500 -29.665 -3.365 1.00 0.00 76 SER A C 14
ATOM 21643 O O . SER A 1 76 ? -24.046 -29.961 -2.260 1.00 0.00 76 SER A O 14
ATOM 21651 N N . GLN A 1 77 ? -24.117 -30.262 -4.489 1.00 0.00 77 GLN A N 14
ATOM 21652 C CA . GLN A 1 77 ? -23.118 -31.324 -4.488 1.00 0.00 77 GLN A CA 14
ATOM 21653 C C . GLN A 1 77 ? -21.710 -30.748 -4.599 1.00 0.00 77 GLN A C 14
ATOM 21654 O O . GLN A 1 77 ? -20.934 -31.144 -5.469 1.00 0.00 77 GLN A O 14
ATOM 21668 N N . ASP A 1 78 ? -21.388 -29.812 -3.714 1.00 0.00 78 ASP A N 14
ATOM 21669 C CA . ASP A 1 78 ? -20.073 -29.181 -3.712 1.00 0.00 78 ASP A CA 14
ATOM 21670 C C . ASP A 1 78 ? -19.093 -29.971 -2.850 1.00 0.00 78 ASP A C 14
ATOM 21671 O O . ASP A 1 78 ? -19.489 -30.644 -1.899 1.00 0.00 78 ASP A O 14
ATOM 21680 N N . VAL A 1 79 ? -17.811 -29.885 -3.191 1.00 0.00 79 VAL A N 14
ATOM 21681 C CA . VAL A 1 79 ? -16.773 -30.592 -2.449 1.00 0.00 79 VAL A CA 14
ATOM 21682 C C . VAL A 1 79 ? -16.828 -30.247 -0.965 1.00 0.00 79 VAL A C 14
ATOM 21683 O O . VAL A 1 79 ? -16.627 -31.108 -0.109 1.00 0.00 79 VAL A O 14
ATOM 21696 N N . GLY A 1 80 ? -17.102 -28.980 -0.667 1.00 0.00 80 GLY A N 14
ATOM 21697 C CA . GLY A 1 80 ? -17.178 -28.543 0.715 1.00 0.00 80 GLY A CA 14
ATOM 21698 C C . GLY A 1 80 ? -16.069 -27.578 1.080 1.00 0.00 80 GLY A C 14
ATOM 21699 O O . GLY A 1 80 ? -15.317 -27.814 2.027 1.00 0.00 80 GLY A O 14
ATOM 21703 N N . ASP A 1 81 ? -15.964 -26.488 0.328 1.00 0.00 81 ASP A N 14
ATOM 21704 C CA . ASP A 1 81 ? -14.937 -25.483 0.577 1.00 0.00 81 ASP A CA 14
ATOM 21705 C C . ASP A 1 81 ? -15.437 -24.091 0.204 1.00 0.00 81 ASP A C 14
ATOM 21706 O O . ASP A 1 81 ? -15.915 -23.868 -0.909 1.00 0.00 81 ASP A O 14
ATOM 21715 N N . LEU A 1 82 ? -15.326 -23.157 1.142 1.00 0.00 82 LEU A N 14
ATOM 21716 C CA . LEU A 1 82 ? -15.768 -21.786 0.913 1.00 0.00 82 LEU A CA 14
ATOM 21717 C C . LEU A 1 82 ? -14.886 -20.796 1.668 1.00 0.00 82 LEU A C 14
ATOM 21718 O O . LEU A 1 82 ? -14.406 -21.088 2.762 1.00 0.00 82 LEU A O 14
ATOM 21734 N N . GLU A 1 83 ? -14.680 -19.624 1.075 1.00 0.00 83 GLU A N 14
ATOM 21735 C CA . GLU A 1 83 ? -13.857 -18.591 1.693 1.00 0.00 83 GLU A CA 14
ATOM 21736 C C . GLU A 1 83 ? -14.403 -17.201 1.380 1.00 0.00 83 GLU A C 14
ATOM 21737 O O . GLU A 1 83 ? -15.022 -16.984 0.337 1.00 0.00 83 GLU A O 14
ATOM 21749 N N . PHE A 1 84 ? -14.171 -16.261 2.291 1.00 0.00 84 PHE A N 14
ATOM 21750 C CA . PHE A 1 84 ? -14.640 -14.892 2.114 1.00 0.00 84 PHE A CA 14
ATOM 21751 C C . PHE A 1 84 ? -13.507 -13.895 2.340 1.00 0.00 84 PHE A C 14
ATOM 21752 O O . PHE A 1 84 ? -12.823 -13.940 3.362 1.00 0.00 84 PHE A O 14
ATOM 21769 N N . GLU A 1 85 ? -13.316 -12.998 1.378 1.00 0.00 85 GLU A N 14
ATOM 21770 C CA . GLU A 1 85 ? -12.265 -11.991 1.472 1.00 0.00 85 GLU A CA 14
ATOM 21771 C C . GLU A 1 85 ? -12.840 -10.642 1.894 1.00 0.00 85 GLU A C 14
ATOM 21772 O O . GLU A 1 85 ? -12.184 -9.864 2.587 1.00 0.00 85 GLU A O 14
ATOM 21784 N N . ASP A 1 86 ? -14.070 -10.371 1.471 1.00 0.00 86 ASP A N 14
ATOM 21785 C CA . ASP A 1 86 ? -14.735 -9.117 1.804 1.00 0.00 86 ASP A CA 14
ATOM 21786 C C . ASP A 1 86 ? -16.250 -9.261 1.699 1.00 0.00 86 ASP A C 14
ATOM 21787 O O . ASP A 1 86 ? -16.811 -9.234 0.603 1.00 0.00 86 ASP A O 14
ATOM 21796 N N . ILE A 1 87 ? -16.906 -9.414 2.845 1.00 0.00 87 ILE A N 14
ATOM 21797 C CA . ILE A 1 87 ? -18.356 -9.562 2.881 1.00 0.00 87 ILE A CA 14
ATOM 21798 C C . ILE A 1 87 ? -19.040 -8.467 2.069 1.00 0.00 87 ILE A C 14
ATOM 21799 O O . ILE A 1 87 ? -18.521 -7.362 1.909 1.00 0.00 87 ILE A O 14
ATOM 21815 N N . PRO A 1 88 ? -20.235 -8.778 1.545 1.00 0.00 88 PRO A N 14
ATOM 21816 C CA . PRO A 1 88 ? -21.018 -7.834 0.743 1.00 0.00 88 PRO A CA 14
ATOM 21817 C C . PRO A 1 88 ? -21.574 -6.686 1.578 1.00 0.00 88 PRO A C 14
ATOM 21818 O O . PRO A 1 88 ? -21.178 -6.493 2.728 1.00 0.00 88 PRO A O 14
ATOM 21829 N N . ASP A 1 89 ? -22.494 -5.927 0.994 1.00 0.00 89 ASP A N 14
ATOM 21830 C CA . ASP A 1 89 ? -23.106 -4.798 1.685 1.00 0.00 89 ASP A CA 14
ATOM 21831 C C . ASP A 1 89 ? -24.504 -5.157 2.181 1.00 0.00 89 ASP A C 14
ATOM 21832 O O . ASP A 1 89 ? -25.006 -4.565 3.136 1.00 0.00 89 ASP A O 14
ATOM 21841 N N . SER A 1 90 ? -25.127 -6.131 1.524 1.00 0.00 90 SER A N 14
ATOM 21842 C CA . SER A 1 90 ? -26.469 -6.566 1.894 1.00 0.00 90 SER A CA 14
ATOM 21843 C C . SER A 1 90 ? -26.446 -7.337 3.211 1.00 0.00 90 SER A C 14
ATOM 21844 O O . SER A 1 90 ? -27.422 -7.337 3.961 1.00 0.00 90 SER A O 14
ATOM 21852 N N . LEU A 1 91 ? -25.324 -7.993 3.485 1.00 0.00 91 LEU A N 14
ATOM 21853 C CA . LEU A 1 91 ? -25.171 -8.769 4.711 1.00 0.00 91 LEU A CA 14
ATOM 21854 C C . LEU A 1 91 ? -24.914 -7.856 5.905 1.00 0.00 91 LEU A C 14
ATOM 21855 O O . LEU A 1 91 ? -25.675 -7.852 6.873 1.00 0.00 91 LEU A O 14
ATOM 21871 N N . LYS A 1 92 ? -23.837 -7.081 5.829 1.00 0.00 92 LYS A N 14
ATOM 21872 C CA . LYS A 1 92 ? -23.480 -6.160 6.902 1.00 0.00 92 LYS A CA 14
ATOM 21873 C C . LYS A 1 92 ? -24.663 -5.270 7.271 1.00 0.00 92 LYS A C 14
ATOM 21874 O O . LYS A 1 92 ? -24.786 -4.829 8.414 1.00 0.00 92 LYS A O 14
ATOM 21893 N N . ASP A 1 93 ? -25.530 -5.012 6.299 1.00 0.00 93 ASP A N 14
ATOM 21894 C CA . ASP A 1 93 ? -26.704 -4.177 6.523 1.00 0.00 93 ASP A CA 14
ATOM 21895 C C . ASP A 1 93 ? -27.547 -4.722 7.672 1.00 0.00 93 ASP A C 14
ATOM 21896 O O . ASP A 1 93 ? -28.067 -3.962 8.488 1.00 0.00 93 ASP A O 14
ATOM 21905 N N . VAL A 1 94 ? -27.677 -6.044 7.729 1.00 0.00 94 VAL A N 14
ATOM 21906 C CA . VAL A 1 94 ? -28.456 -6.691 8.777 1.00 0.00 94 VAL A CA 14
ATOM 21907 C C . VAL A 1 94 ? -27.756 -6.584 10.127 1.00 0.00 94 VAL A C 14
ATOM 21908 O O . VAL A 1 94 ? -28.391 -6.687 11.178 1.00 0.00 94 VAL A O 14
ATOM 21921 N N . LEU A 1 95 ? -26.445 -6.376 10.093 1.00 0.00 95 LEU A N 14
ATOM 21922 C CA . LEU A 1 95 ? -25.657 -6.254 11.314 1.00 0.00 95 LEU A CA 14
ATOM 21923 C C . LEU A 1 95 ? -25.685 -4.822 11.840 1.00 0.00 95 LEU A C 14
ATOM 21924 O O . LEU A 1 95 ? -25.101 -4.520 12.880 1.00 0.00 95 LEU A O 14
ATOM 21940 N N . GLY A 1 96 ? -26.373 -3.945 11.115 1.00 0.00 96 GLY A N 14
ATOM 21941 C CA . GLY A 1 96 ? -26.467 -2.556 11.526 1.00 0.00 96 GLY A CA 14
ATOM 21942 C C . GLY A 1 96 ? -27.706 -2.279 12.355 1.00 0.00 96 GLY A C 14
ATOM 21943 O O . GLY A 1 96 ? -28.232 -1.167 12.345 1.00 0.00 96 GLY A O 14
ATOM 21947 N N . LYS A 1 97 ? -28.174 -3.294 13.073 1.00 0.00 97 LYS A N 14
ATOM 21948 C CA . LYS A 1 97 ? -29.359 -3.157 13.911 1.00 0.00 97 LYS A CA 14
ATOM 21949 C C . LYS A 1 97 ? -28.984 -3.171 15.389 1.00 0.00 97 LYS A C 14
ATOM 21950 O O . LYS A 1 97 ? -29.063 -2.148 16.070 1.00 0.00 97 LYS A O 14
ATOM 21969 N N . TYR A 1 98 ? -28.576 -4.336 15.880 1.00 0.00 98 TYR A N 14
ATOM 21970 C CA . TYR A 1 98 ? -28.189 -4.484 17.278 1.00 0.00 98 TYR A CA 14
ATOM 21971 C C . TYR A 1 98 ? -26.726 -4.104 17.482 1.00 0.00 98 TYR A C 14
ATOM 21972 O O . TYR A 1 98 ? -26.315 -3.743 18.584 1.00 0.00 98 TYR A O 14
ATOM 21990 N N . ALA A 1 99 ? -25.945 -4.188 16.410 1.00 0.00 99 ALA A N 14
ATOM 21991 C CA . ALA A 1 99 ? -24.528 -3.852 16.469 1.00 0.00 99 ALA A CA 14
ATOM 21992 C C . ALA A 1 99 ? -24.290 -2.404 16.051 1.00 0.00 99 ALA A C 14
ATOM 21993 O O . ALA A 1 99 ? -25.214 -1.708 15.631 1.00 0.00 99 ALA A O 14
ATOM 22000 N N . LYS A 1 100 ? -23.045 -1.956 16.171 1.00 0.00 100 LYS A N 14
ATOM 22001 C CA . LYS A 1 100 ? -22.684 -0.592 15.805 1.00 0.00 100 LYS A CA 14
ATOM 22002 C C . LYS A 1 100 ? -21.389 -0.569 14.998 1.00 0.00 100 LYS A C 14
ATOM 22003 O O . LYS A 1 100 ? -20.295 -0.615 15.561 1.00 0.00 100 LYS A O 14
ATOM 22023 N N . GLY A 1 1 ? -11.863 -0.104 -7.464 1.00 0.00 1 GLY A N 15
ATOM 22024 C CA . GLY A 1 1 ? -12.142 -1.141 -8.440 1.00 0.00 1 GLY A CA 15
ATOM 22025 C C . GLY A 1 1 ? -10.940 -1.459 -9.307 1.00 0.00 1 GLY A C 15
ATOM 22026 O O . GLY A 1 1 ? -10.859 -1.019 -10.453 1.00 0.00 1 GLY A O 15
ATOM 22030 N N . SER A 1 2 ? -10.003 -2.226 -8.758 1.00 0.00 2 SER A N 15
ATOM 22031 C CA . SER A 1 2 ? -8.797 -2.599 -9.487 1.00 0.00 2 SER A CA 15
ATOM 22032 C C . SER A 1 2 ? -8.830 -4.074 -9.873 1.00 0.00 2 SER A C 15
ATOM 22033 O O . SER A 1 2 ? -9.792 -4.784 -9.579 1.00 0.00 2 SER A O 15
ATOM 22041 N N . HIS A 1 3 ? -7.770 -4.530 -10.534 1.00 0.00 3 HIS A N 15
ATOM 22042 C CA . HIS A 1 3 ? -7.677 -5.922 -10.962 1.00 0.00 3 HIS A CA 15
ATOM 22043 C C . HIS A 1 3 ? -6.284 -6.481 -10.688 1.00 0.00 3 HIS A C 15
ATOM 22044 O O . HIS A 1 3 ? -5.353 -6.260 -11.461 1.00 0.00 3 HIS A O 15
ATOM 22058 N N . MET A 1 4 ? -6.149 -7.206 -9.582 1.00 0.00 4 MET A N 15
ATOM 22059 C CA . MET A 1 4 ? -4.870 -7.797 -9.207 1.00 0.00 4 MET A CA 15
ATOM 22060 C C . MET A 1 4 ? -4.946 -9.320 -9.234 1.00 0.00 4 MET A C 15
ATOM 22061 O O . MET A 1 4 ? -6.007 -9.903 -9.005 1.00 0.00 4 MET A O 15
ATOM 22075 N N . VAL A 1 5 ? -3.816 -9.960 -9.515 1.00 0.00 5 VAL A N 15
ATOM 22076 C CA . VAL A 1 5 ? -3.755 -11.416 -9.572 1.00 0.00 5 VAL A CA 15
ATOM 22077 C C . VAL A 1 5 ? -2.671 -11.956 -8.646 1.00 0.00 5 VAL A C 15
ATOM 22078 O O . VAL A 1 5 ? -1.682 -12.532 -9.101 1.00 0.00 5 VAL A O 15
ATOM 22091 N N . ASP A 1 6 ? -2.863 -11.768 -7.345 1.00 0.00 6 ASP A N 15
ATOM 22092 C CA . ASP A 1 6 ? -1.903 -12.238 -6.354 1.00 0.00 6 ASP A CA 15
ATOM 22093 C C . ASP A 1 6 ? -2.616 -12.776 -5.118 1.00 0.00 6 ASP A C 15
ATOM 22094 O O . ASP A 1 6 ? -2.513 -12.206 -4.031 1.00 0.00 6 ASP A O 15
ATOM 22103 N N . LYS A 1 7 ? -3.342 -13.875 -5.291 1.00 0.00 7 LYS A N 15
ATOM 22104 C CA . LYS A 1 7 ? -4.074 -14.491 -4.191 1.00 0.00 7 LYS A CA 15
ATOM 22105 C C . LYS A 1 7 ? -3.965 -16.011 -4.248 1.00 0.00 7 LYS A C 15
ATOM 22106 O O . LYS A 1 7 ? -4.909 -16.711 -4.615 1.00 0.00 7 LYS A O 15
ATOM 22125 N N . PRO A 1 8 ? -2.788 -16.535 -3.876 1.00 0.00 8 PRO A N 15
ATOM 22126 C CA . PRO A 1 8 ? -2.529 -17.978 -3.875 1.00 0.00 8 PRO A CA 15
ATOM 22127 C C . PRO A 1 8 ? -3.309 -18.706 -2.786 1.00 0.00 8 PRO A C 15
ATOM 22128 O O . PRO A 1 8 ? -4.064 -18.092 -2.032 1.00 0.00 8 PRO A O 15
ATOM 22139 N N . LYS A 1 9 ? -3.121 -20.019 -2.707 1.00 0.00 9 LYS A N 15
ATOM 22140 C CA . LYS A 1 9 ? -3.805 -20.832 -1.708 1.00 0.00 9 LYS A CA 15
ATOM 22141 C C . LYS A 1 9 ? -2.812 -21.697 -0.938 1.00 0.00 9 LYS A C 15
ATOM 22142 O O . LYS A 1 9 ? -1.705 -21.956 -1.408 1.00 0.00 9 LYS A O 15
ATOM 22161 N N . MET A 1 10 ? -3.217 -22.142 0.248 1.00 0.00 10 MET A N 15
ATOM 22162 C CA . MET A 1 10 ? -2.363 -22.980 1.081 1.00 0.00 10 MET A CA 15
ATOM 22163 C C . MET A 1 10 ? -3.155 -24.139 1.678 1.00 0.00 10 MET A C 15
ATOM 22164 O O . MET A 1 10 ? -4.343 -24.005 1.971 1.00 0.00 10 MET A O 15
ATOM 22178 N N . MET A 1 11 ? -2.490 -25.275 1.855 1.00 0.00 11 MET A N 15
ATOM 22179 C CA . MET A 1 11 ? -3.133 -26.457 2.418 1.00 0.00 11 MET A CA 15
ATOM 22180 C C . MET A 1 11 ? -2.947 -26.508 3.931 1.00 0.00 11 MET A C 15
ATOM 22181 O O . MET A 1 11 ? -1.891 -26.145 4.449 1.00 0.00 11 MET A O 15
ATOM 22195 N N . ILE A 1 12 ? -3.980 -26.960 4.634 1.00 0.00 12 ILE A N 15
ATOM 22196 C CA . ILE A 1 12 ? -3.930 -27.059 6.088 1.00 0.00 12 ILE A CA 15
ATOM 22197 C C . ILE A 1 12 ? -4.798 -28.207 6.591 1.00 0.00 12 ILE A C 15
ATOM 22198 O O . ILE A 1 12 ? -5.996 -28.258 6.317 1.00 0.00 12 ILE A O 15
ATOM 22214 N N . ALA A 1 13 ? -4.185 -29.125 7.331 1.00 0.00 13 ALA A N 15
ATOM 22215 C CA . ALA A 1 13 ? -4.902 -30.270 7.877 1.00 0.00 13 ALA A CA 15
ATOM 22216 C C . ALA A 1 13 ? -5.261 -30.046 9.342 1.00 0.00 13 ALA A C 15
ATOM 22217 O O . ALA A 1 13 ? -4.429 -29.605 10.135 1.00 0.00 13 ALA A O 15
ATOM 22224 N N . PHE A 1 14 ? -6.505 -30.352 9.695 1.00 0.00 14 PHE A N 15
ATOM 22225 C CA . PHE A 1 14 ? -6.975 -30.182 11.065 1.00 0.00 14 PHE A CA 15
ATOM 22226 C C . PHE A 1 14 ? -7.650 -31.454 11.570 1.00 0.00 14 PHE A C 15
ATOM 22227 O O . PHE A 1 14 ? -8.418 -32.092 10.849 1.00 0.00 14 PHE A O 15
ATOM 22244 N N . THR A 1 15 ? -7.358 -31.818 12.815 1.00 0.00 15 THR A N 15
ATOM 22245 C CA . THR A 1 15 ? -7.934 -33.013 13.417 1.00 0.00 15 THR A CA 15
ATOM 22246 C C . THR A 1 15 ? -9.324 -32.732 13.976 1.00 0.00 15 THR A C 15
ATOM 22247 O O . THR A 1 15 ? -9.471 -32.013 14.966 1.00 0.00 15 THR A O 15
ATOM 22258 N N . CYS A 1 16 ? -10.340 -33.301 13.338 1.00 0.00 16 CYS A N 15
ATOM 22259 C CA . CYS A 1 16 ? -11.719 -33.111 13.773 1.00 0.00 16 CYS A CA 15
ATOM 22260 C C . CYS A 1 16 ? -11.969 -33.803 15.109 1.00 0.00 16 CYS A C 15
ATOM 22261 O O . CYS A 1 16 ? -12.004 -35.031 15.188 1.00 0.00 16 CYS A O 15
ATOM 22268 N N . LYS A 1 17 ? -12.140 -33.006 16.159 1.00 0.00 17 LYS A N 15
ATOM 22269 C CA . LYS A 1 17 ? -12.386 -33.540 17.493 1.00 0.00 17 LYS A CA 15
ATOM 22270 C C . LYS A 1 17 ? -13.784 -34.143 17.589 1.00 0.00 17 LYS A C 15
ATOM 22271 O O . LYS A 1 17 ? -14.115 -34.817 18.564 1.00 0.00 17 LYS A O 15
ATOM 22290 N N . LYS A 1 18 ? -14.601 -33.896 16.570 1.00 0.00 18 LYS A N 15
ATOM 22291 C CA . LYS A 1 18 ? -15.963 -34.416 16.538 1.00 0.00 18 LYS A CA 15
ATOM 22292 C C . LYS A 1 18 ? -15.964 -35.923 16.303 1.00 0.00 18 LYS A C 15
ATOM 22293 O O . LYS A 1 18 ? -16.481 -36.687 17.120 1.00 0.00 18 LYS A O 15
ATOM 22312 N N . CYS A 1 19 ? -15.383 -36.343 15.185 1.00 0.00 19 CYS A N 15
ATOM 22313 C CA . CYS A 1 19 ? -15.317 -37.760 14.844 1.00 0.00 19 CYS A CA 15
ATOM 22314 C C . CYS A 1 19 ? -13.870 -38.241 14.797 1.00 0.00 19 CYS A C 15
ATOM 22315 O O . CYS A 1 19 ? -13.562 -39.251 14.166 1.00 0.00 19 CYS A O 15
ATOM 22322 N N . ASN A 1 20 ? -12.987 -37.509 15.468 1.00 0.00 20 ASN A N 15
ATOM 22323 C CA . ASN A 1 20 ? -11.572 -37.860 15.500 1.00 0.00 20 ASN A CA 15
ATOM 22324 C C . ASN A 1 20 ? -11.051 -38.151 14.096 1.00 0.00 20 ASN A C 15
ATOM 22325 O O . ASN A 1 20 ? -10.201 -39.022 13.904 1.00 0.00 20 ASN A O 15
ATOM 22336 N N . THR A 1 21 ? -11.565 -37.415 13.115 1.00 0.00 21 THR A N 15
ATOM 22337 C CA . THR A 1 21 ? -11.153 -37.594 11.729 1.00 0.00 21 THR A CA 15
ATOM 22338 C C . THR A 1 21 ? -10.299 -36.424 11.254 1.00 0.00 21 THR A C 15
ATOM 22339 O O . THR A 1 21 ? -10.658 -35.263 11.448 1.00 0.00 21 THR A O 15
ATOM 22350 N N . ARG A 1 22 ? -9.169 -36.738 10.630 1.00 0.00 22 ARG A N 15
ATOM 22351 C CA . ARG A 1 22 ? -8.263 -35.711 10.127 1.00 0.00 22 ARG A CA 15
ATOM 22352 C C . ARG A 1 22 ? -8.370 -35.588 8.610 1.00 0.00 22 ARG A C 15
ATOM 22353 O O . ARG A 1 22 ? -8.403 -36.590 7.896 1.00 0.00 22 ARG A O 15
ATOM 22374 N N . SER A 1 23 ? -8.425 -34.351 8.125 1.00 0.00 23 SER A N 15
ATOM 22375 C CA . SER A 1 23 ? -8.533 -34.096 6.694 1.00 0.00 23 SER A CA 15
ATOM 22376 C C . SER A 1 23 ? -7.818 -32.802 6.317 1.00 0.00 23 SER A C 15
ATOM 22377 O O . SER A 1 23 ? -7.737 -31.869 7.116 1.00 0.00 23 SER A O 15
ATOM 22385 N N . SER A 1 24 ? -7.301 -32.754 5.093 1.00 0.00 24 SER A N 15
ATOM 22386 C CA . SER A 1 24 ? -6.588 -31.577 4.611 1.00 0.00 24 SER A CA 15
ATOM 22387 C C . SER A 1 24 ? -7.488 -30.724 3.722 1.00 0.00 24 SER A C 15
ATOM 22388 O O . SER A 1 24 ? -8.328 -31.245 2.986 1.00 0.00 24 SER A O 15
ATOM 22396 N N . HIS A 1 25 ? -7.307 -29.409 3.794 1.00 0.00 25 HIS A N 15
ATOM 22397 C CA . HIS A 1 25 ? -8.102 -28.482 2.996 1.00 0.00 25 HIS A CA 15
ATOM 22398 C C . HIS A 1 25 ? -7.246 -27.320 2.501 1.00 0.00 25 HIS A C 15
ATOM 22399 O O . HIS A 1 25 ? -6.495 -26.717 3.268 1.00 0.00 25 HIS A O 15
ATOM 22413 N N . THR A 1 26 ? -7.365 -27.011 1.213 1.00 0.00 26 THR A N 15
ATOM 22414 C CA . THR A 1 26 ? -6.601 -25.923 0.616 1.00 0.00 26 THR A CA 15
ATOM 22415 C C . THR A 1 26 ? -7.497 -24.728 0.307 1.00 0.00 26 THR A C 15
ATOM 22416 O O . THR A 1 26 ? -8.481 -24.850 -0.421 1.00 0.00 26 THR A O 15
ATOM 22427 N N . MET A 1 27 ? -7.148 -23.573 0.864 1.00 0.00 27 MET A N 15
ATOM 22428 C CA . MET A 1 27 ? -7.920 -22.356 0.646 1.00 0.00 27 MET A CA 15
ATOM 22429 C C . MET A 1 27 ? -6.998 -21.159 0.432 1.00 0.00 27 MET A C 15
ATOM 22430 O O . MET A 1 27 ? -5.813 -21.210 0.759 1.00 0.00 27 MET A O 15
ATOM 22444 N N . SER A 1 28 ? -7.551 -20.083 -0.120 1.00 0.00 28 SER A N 15
ATOM 22445 C CA . SER A 1 28 ? -6.777 -18.875 -0.382 1.00 0.00 28 SER A CA 15
ATOM 22446 C C . SER A 1 28 ? -6.129 -18.358 0.899 1.00 0.00 28 SER A C 15
ATOM 22447 O O . SER A 1 28 ? -6.807 -18.108 1.896 1.00 0.00 28 SER A O 15
ATOM 22455 N N . LYS A 1 29 ? -4.810 -18.199 0.864 1.00 0.00 29 LYS A N 15
ATOM 22456 C CA . LYS A 1 29 ? -4.067 -17.711 2.019 1.00 0.00 29 LYS A CA 15
ATOM 22457 C C . LYS A 1 29 ? -4.546 -16.321 2.427 1.00 0.00 29 LYS A C 15
ATOM 22458 O O . LYS A 1 29 ? -4.558 -15.982 3.610 1.00 0.00 29 LYS A O 15
ATOM 22477 N N . GLN A 1 30 ? -4.942 -15.524 1.440 1.00 0.00 30 GLN A N 15
ATOM 22478 C CA . GLN A 1 30 ? -5.423 -14.172 1.697 1.00 0.00 30 GLN A CA 15
ATOM 22479 C C . GLN A 1 30 ? -6.771 -14.200 2.410 1.00 0.00 30 GLN A C 15
ATOM 22480 O O . GLN A 1 30 ? -7.036 -13.382 3.290 1.00 0.00 30 GLN A O 15
ATOM 22494 N N . ALA A 1 31 ? -7.620 -15.147 2.023 1.00 0.00 31 ALA A N 15
ATOM 22495 C CA . ALA A 1 31 ? -8.940 -15.282 2.626 1.00 0.00 31 ALA A CA 15
ATOM 22496 C C . ALA A 1 31 ? -8.843 -15.854 4.037 1.00 0.00 31 ALA A C 15
ATOM 22497 O O . ALA A 1 31 ? -9.616 -15.485 4.921 1.00 0.00 31 ALA A O 15
ATOM 22504 N N . TYR A 1 32 ? -7.889 -16.756 4.240 1.00 0.00 32 TYR A N 15
ATOM 22505 C CA . TYR A 1 32 ? -7.693 -17.380 5.543 1.00 0.00 32 TYR A CA 15
ATOM 22506 C C . TYR A 1 32 ? -6.999 -16.424 6.507 1.00 0.00 32 TYR A C 15
ATOM 22507 O O . TYR A 1 32 ? -7.432 -16.250 7.645 1.00 0.00 32 TYR A O 15
ATOM 22525 N N . GLU A 1 33 ? -5.918 -15.805 6.041 1.00 0.00 33 GLU A N 15
ATOM 22526 C CA . GLU A 1 33 ? -5.163 -14.866 6.861 1.00 0.00 33 GLU A CA 15
ATOM 22527 C C . GLU A 1 33 ? -5.912 -13.543 7.003 1.00 0.00 33 GLU A C 15
ATOM 22528 O O . GLU A 1 33 ? -5.741 -12.822 7.986 1.00 0.00 33 GLU A O 15
ATOM 22540 N N . LYS A 1 34 ? -6.742 -13.231 6.014 1.00 0.00 34 LYS A N 15
ATOM 22541 C CA . LYS A 1 34 ? -7.518 -11.997 6.026 1.00 0.00 34 LYS A CA 15
ATOM 22542 C C . LYS A 1 34 ? -8.932 -12.238 5.508 1.00 0.00 34 LYS A C 15
ATOM 22543 O O . LYS A 1 34 ? -9.283 -11.809 4.410 1.00 0.00 34 LYS A O 15
ATOM 22562 N N . GLY A 1 35 ? -9.741 -12.928 6.307 1.00 0.00 35 GLY A N 15
ATOM 22563 C CA . GLY A 1 35 ? -11.108 -13.213 5.912 1.00 0.00 35 GLY A CA 15
ATOM 22564 C C . GLY A 1 35 ? -11.656 -14.460 6.577 1.00 0.00 35 GLY A C 15
ATOM 22565 O O . GLY A 1 35 ? -10.993 -15.066 7.419 1.00 0.00 35 GLY A O 15
ATOM 22569 N N . THR A 1 36 ? -12.871 -14.844 6.199 1.00 0.00 36 THR A N 15
ATOM 22570 C CA . THR A 1 36 ? -13.509 -16.026 6.767 1.00 0.00 36 THR A CA 15
ATOM 22571 C C . THR A 1 36 ? -13.237 -17.260 5.915 1.00 0.00 36 THR A C 15
ATOM 22572 O O . THR A 1 36 ? -13.165 -17.177 4.689 1.00 0.00 36 THR A O 15
ATOM 22583 N N . VAL A 1 37 ? -13.086 -18.406 6.572 1.00 0.00 37 VAL A N 15
ATOM 22584 C CA . VAL A 1 37 ? -12.824 -19.659 5.875 1.00 0.00 37 VAL A CA 15
ATOM 22585 C C . VAL A 1 37 ? -13.606 -20.809 6.498 1.00 0.00 37 VAL A C 15
ATOM 22586 O O . VAL A 1 37 ? -13.522 -21.051 7.703 1.00 0.00 37 VAL A O 15
ATOM 22599 N N . LEU A 1 38 ? -14.366 -21.517 5.671 1.00 0.00 38 LEU A N 15
ATOM 22600 C CA . LEU A 1 38 ? -15.164 -22.645 6.140 1.00 0.00 38 LEU A CA 15
ATOM 22601 C C . LEU A 1 38 ? -14.779 -23.927 5.409 1.00 0.00 38 LEU A C 15
ATOM 22602 O O . LEU A 1 38 ? -14.793 -23.979 4.179 1.00 0.00 38 LEU A O 15
ATOM 22618 N N . ILE A 1 39 ? -14.437 -24.958 6.174 1.00 0.00 39 ILE A N 15
ATOM 22619 C CA . ILE A 1 39 ? -14.052 -26.241 5.598 1.00 0.00 39 ILE A CA 15
ATOM 22620 C C . ILE A 1 39 ? -14.963 -27.360 6.090 1.00 0.00 39 ILE A C 15
ATOM 22621 O O . ILE A 1 39 ? -15.416 -27.348 7.235 1.00 0.00 39 ILE A O 15
ATOM 22637 N N . SER A 1 40 ? -15.227 -28.328 5.218 1.00 0.00 40 SER A N 15
ATOM 22638 C CA . SER A 1 40 ? -16.085 -29.454 5.563 1.00 0.00 40 SER A CA 15
ATOM 22639 C C . SER A 1 40 ? -15.260 -30.717 5.792 1.00 0.00 40 SER A C 15
ATOM 22640 O O . SER A 1 40 ? -14.349 -31.024 5.023 1.00 0.00 40 SER A O 15
ATOM 22648 N N . CYS A 1 41 ? -15.584 -31.443 6.856 1.00 0.00 41 CYS A N 15
ATOM 22649 C CA . CYS A 1 41 ? -14.873 -32.672 7.189 1.00 0.00 41 CYS A CA 15
ATOM 22650 C C . CYS A 1 41 ? -15.475 -33.865 6.454 1.00 0.00 41 CYS A C 15
ATOM 22651 O O . CYS A 1 41 ? -16.650 -34.196 6.614 1.00 0.00 41 CYS A O 15
ATOM 22658 N N . PRO A 1 42 ? -14.653 -34.526 5.626 1.00 0.00 42 PRO A N 15
ATOM 22659 C CA . PRO A 1 42 ? -15.082 -35.692 4.849 1.00 0.00 42 PRO A CA 15
ATOM 22660 C C . PRO A 1 42 ? -15.339 -36.912 5.727 1.00 0.00 42 PRO A C 15
ATOM 22661 O O . PRO A 1 42 ? -14.620 -37.909 5.648 1.00 0.00 42 PRO A O 15
ATOM 22672 N N . HIS A 1 43 ? -16.369 -36.828 6.563 1.00 0.00 43 HIS A N 15
ATOM 22673 C CA . HIS A 1 43 ? -16.721 -37.926 7.456 1.00 0.00 43 HIS A CA 15
ATOM 22674 C C . HIS A 1 43 ? -18.017 -37.625 8.202 1.00 0.00 43 HIS A C 15
ATOM 22675 O O . HIS A 1 43 ? -19.032 -38.293 7.998 1.00 0.00 43 HIS A O 15
ATOM 22689 N N . CYS A 1 44 ? -17.975 -36.618 9.068 1.00 0.00 44 CYS A N 15
ATOM 22690 C CA . CYS A 1 44 ? -19.146 -36.230 9.846 1.00 0.00 44 CYS A CA 15
ATOM 22691 C C . CYS A 1 44 ? -20.067 -35.328 9.031 1.00 0.00 44 CYS A C 15
ATOM 22692 O O . CYS A 1 44 ? -21.205 -35.068 9.421 1.00 0.00 44 CYS A O 15
ATOM 22699 N N . LYS A 1 45 ? -19.566 -34.851 7.896 1.00 0.00 45 LYS A N 15
ATOM 22700 C CA . LYS A 1 45 ? -20.341 -33.977 7.025 1.00 0.00 45 LYS A CA 15
ATOM 22701 C C . LYS A 1 45 ? -20.804 -32.732 7.775 1.00 0.00 45 LYS A C 15
ATOM 22702 O O . LYS A 1 45 ? -21.911 -32.694 8.312 1.00 0.00 45 LYS A O 15
ATOM 22721 N N . VAL A 1 46 ? -19.949 -31.714 7.807 1.00 0.00 46 VAL A N 15
ATOM 22722 C CA . VAL A 1 46 ? -20.272 -30.466 8.489 1.00 0.00 46 VAL A CA 15
ATOM 22723 C C . VAL A 1 46 ? -19.173 -29.429 8.286 1.00 0.00 46 VAL A C 15
ATOM 22724 O O . VAL A 1 46 ? -17.993 -29.769 8.202 1.00 0.00 46 VAL A O 15
ATOM 22737 N N . ARG A 1 47 ? -19.569 -28.163 8.209 1.00 0.00 47 ARG A N 15
ATOM 22738 C CA . ARG A 1 47 ? -18.617 -27.075 8.016 1.00 0.00 47 ARG A CA 15
ATOM 22739 C C . ARG A 1 47 ? -18.181 -26.490 9.356 1.00 0.00 47 ARG A C 15
ATOM 22740 O O . ARG A 1 47 ? -19.004 -26.259 10.242 1.00 0.00 47 ARG A O 15
ATOM 22761 N N . HIS A 1 48 ? -16.880 -26.253 9.497 1.00 0.00 48 HIS A N 15
ATOM 22762 C CA . HIS A 1 48 ? -16.334 -25.695 10.728 1.00 0.00 48 HIS A CA 15
ATOM 22763 C C . HIS A 1 48 ? -15.492 -24.456 10.437 1.00 0.00 48 HIS A C 15
ATOM 22764 O O . HIS A 1 48 ? -14.887 -24.341 9.370 1.00 0.00 48 HIS A O 15
ATOM 22778 N N . LEU A 1 49 ? -15.458 -23.533 11.391 1.00 0.00 49 LEU A N 15
ATOM 22779 C CA . LEU A 1 49 ? -14.690 -22.301 11.237 1.00 0.00 49 LEU A CA 15
ATOM 22780 C C . LEU A 1 49 ? -13.227 -22.521 11.609 1.00 0.00 49 LEU A C 15
ATOM 22781 O O . LEU A 1 49 ? -12.923 -23.143 12.627 1.00 0.00 49 LEU A O 15
ATOM 22797 N N . ILE A 1 50 ? -12.327 -22.006 10.778 1.00 0.00 50 ILE A N 15
ATOM 22798 C CA . ILE A 1 50 ? -10.897 -22.143 11.022 1.00 0.00 50 ILE A CA 15
ATOM 22799 C C . ILE A 1 50 ? -10.253 -20.789 11.297 1.00 0.00 50 ILE A C 15
ATOM 22800 O O . ILE A 1 50 ? -9.369 -20.670 12.145 1.00 0.00 50 ILE A O 15
ATOM 22816 N N . ALA A 1 51 ? -10.705 -19.768 10.575 1.00 0.00 51 ALA A N 15
ATOM 22817 C CA . ALA A 1 51 ? -10.176 -18.420 10.744 1.00 0.00 51 ALA A CA 15
ATOM 22818 C C . ALA A 1 51 ? -11.244 -17.371 10.453 1.00 0.00 51 ALA A C 15
ATOM 22819 O O . ALA A 1 51 ? -11.510 -17.048 9.295 1.00 0.00 51 ALA A O 15
ATOM 22826 N N . ASP A 1 52 ? -11.852 -16.843 11.509 1.00 0.00 52 ASP A N 15
ATOM 22827 C CA . ASP A 1 52 ? -12.891 -15.830 11.366 1.00 0.00 52 ASP A CA 15
ATOM 22828 C C . ASP A 1 52 ? -12.300 -14.428 11.466 1.00 0.00 52 ASP A C 15
ATOM 22829 O O . ASP A 1 52 ? -11.856 -14.004 12.533 1.00 0.00 52 ASP A O 15
ATOM 22838 N N . HIS A 1 53 ? -12.296 -13.712 10.346 1.00 0.00 53 HIS A N 15
ATOM 22839 C CA . HIS A 1 53 ? -11.758 -12.356 10.306 1.00 0.00 53 HIS A CA 15
ATOM 22840 C C . HIS A 1 53 ? -12.851 -11.348 9.966 1.00 0.00 53 HIS A C 15
ATOM 22841 O O . HIS A 1 53 ? -12.726 -10.158 10.260 1.00 0.00 53 HIS A O 15
ATOM 22855 N N . LEU A 1 54 ? -13.921 -11.830 9.345 1.00 0.00 54 LEU A N 15
ATOM 22856 C CA . LEU A 1 54 ? -15.037 -10.971 8.963 1.00 0.00 54 LEU A CA 15
ATOM 22857 C C . LEU A 1 54 ? -16.086 -10.917 10.069 1.00 0.00 54 LEU A C 15
ATOM 22858 O O . LEU A 1 54 ? -17.037 -10.138 10.001 1.00 0.00 54 LEU A O 15
ATOM 22874 N N . LYS A 1 55 ? -15.905 -11.749 11.090 1.00 0.00 55 LYS A N 15
ATOM 22875 C CA . LYS A 1 55 ? -16.833 -11.795 12.213 1.00 0.00 55 LYS A CA 15
ATOM 22876 C C . LYS A 1 55 ? -18.274 -11.911 11.725 1.00 0.00 55 LYS A C 15
ATOM 22877 O O . LYS A 1 55 ? -19.159 -11.200 12.200 1.00 0.00 55 LYS A O 15
ATOM 22896 N N . ILE A 1 56 ? -18.501 -12.813 10.776 1.00 0.00 56 ILE A N 15
ATOM 22897 C CA . ILE A 1 56 ? -19.834 -13.024 10.226 1.00 0.00 56 ILE A CA 15
ATOM 22898 C C . ILE A 1 56 ? -20.711 -13.809 11.196 1.00 0.00 56 ILE A C 15
ATOM 22899 O O . ILE A 1 56 ? -21.832 -13.404 11.505 1.00 0.00 56 ILE A O 15
ATOM 22915 N N . PHE A 1 57 ? -20.192 -14.935 11.676 1.00 0.00 57 PHE A N 15
ATOM 22916 C CA . PHE A 1 57 ? -20.927 -15.778 12.612 1.00 0.00 57 PHE A CA 15
ATOM 22917 C C . PHE A 1 57 ? -20.820 -15.232 14.033 1.00 0.00 57 PHE A C 15
ATOM 22918 O O . PHE A 1 57 ? -21.629 -15.566 14.900 1.00 0.00 57 PHE A O 15
ATOM 22935 N N . HIS A 1 58 ? -19.817 -14.392 14.265 1.00 0.00 58 HIS A N 15
ATOM 22936 C CA . HIS A 1 58 ? -19.604 -13.800 15.581 1.00 0.00 58 HIS A CA 15
ATOM 22937 C C . HIS A 1 58 ? -20.828 -13.005 16.023 1.00 0.00 58 HIS A C 15
ATOM 22938 O O . HIS A 1 58 ? -21.097 -12.873 17.217 1.00 0.00 58 HIS A O 15
ATOM 22952 N N . ASP A 1 59 ? -21.566 -12.476 15.053 1.00 0.00 59 ASP A N 15
ATOM 22953 C CA . ASP A 1 59 ? -22.763 -11.693 15.343 1.00 0.00 59 ASP A CA 15
ATOM 22954 C C . ASP A 1 59 ? -23.972 -12.602 15.536 1.00 0.00 59 ASP A C 15
ATOM 22955 O O . ASP A 1 59 ? -25.094 -12.129 15.723 1.00 0.00 59 ASP A O 15
ATOM 22964 N N . HIS A 1 60 ? -23.738 -13.910 15.488 1.00 0.00 60 HIS A N 15
ATOM 22965 C CA . HIS A 1 60 ? -24.809 -14.886 15.658 1.00 0.00 60 HIS A CA 15
ATOM 22966 C C . HIS A 1 60 ? -26.120 -14.358 15.084 1.00 0.00 60 HIS A C 15
ATOM 22967 O O . HIS A 1 60 ? -27.162 -14.410 15.739 1.00 0.00 60 HIS A O 15
ATOM 22981 N N . HIS A 1 61 ? -26.062 -13.848 13.858 1.00 0.00 61 HIS A N 15
ATOM 22982 C CA . HIS A 1 61 ? -27.245 -13.310 13.197 1.00 0.00 61 HIS A CA 15
ATOM 22983 C C . HIS A 1 61 ? -27.316 -13.776 11.746 1.00 0.00 61 HIS A C 15
ATOM 22984 O O . HIS A 1 61 ? -28.168 -13.327 10.979 1.00 0.00 61 HIS A O 15
ATOM 22998 N N . VAL A 1 62 ? -26.413 -14.679 11.374 1.00 0.00 62 VAL A N 15
ATOM 22999 C CA . VAL A 1 62 ? -26.373 -15.206 10.016 1.00 0.00 62 VAL A CA 15
ATOM 23000 C C . VAL A 1 62 ? -26.167 -16.717 10.018 1.00 0.00 62 VAL A C 15
ATOM 23001 O O . VAL A 1 62 ? -25.433 -17.254 10.848 1.00 0.00 62 VAL A O 15
ATOM 23014 N N . THR A 1 63 ? -26.820 -17.399 9.082 1.00 0.00 63 THR A N 15
ATOM 23015 C CA . THR A 1 63 ? -26.709 -18.848 8.976 1.00 0.00 63 THR A CA 15
ATOM 23016 C C . THR A 1 63 ? -25.770 -19.247 7.844 1.00 0.00 63 THR A C 15
ATOM 23017 O O . THR A 1 63 ? -25.420 -18.426 6.996 1.00 0.00 63 THR A O 15
ATOM 23028 N N . VAL A 1 64 ? -25.364 -20.512 7.836 1.00 0.00 64 VAL A N 15
ATOM 23029 C CA . VAL A 1 64 ? -24.465 -21.020 6.806 1.00 0.00 64 VAL A CA 15
ATOM 23030 C C . VAL A 1 64 ? -25.076 -20.864 5.418 1.00 0.00 64 VAL A C 15
ATOM 23031 O O . VAL A 1 64 ? -24.362 -20.694 4.431 1.00 0.00 64 VAL A O 15
ATOM 23044 N N . GLU A 1 65 ? -26.403 -20.922 5.351 1.00 0.00 65 GLU A N 15
ATOM 23045 C CA . GLU A 1 65 ? -27.109 -20.787 4.083 1.00 0.00 65 GLU A CA 15
ATOM 23046 C C . GLU A 1 65 ? -26.939 -19.382 3.512 1.00 0.00 65 GLU A C 15
ATOM 23047 O O . GLU A 1 65 ? -26.816 -19.205 2.300 1.00 0.00 65 GLU A O 15
ATOM 23059 N N . GLN A 1 66 ? -26.933 -18.388 4.393 1.00 0.00 66 GLN A N 15
ATOM 23060 C CA . GLN A 1 66 ? -26.779 -16.999 3.977 1.00 0.00 66 GLN A CA 15
ATOM 23061 C C . GLN A 1 66 ? -25.394 -16.758 3.388 1.00 0.00 66 GLN A C 15
ATOM 23062 O O . GLN A 1 66 ? -25.235 -15.981 2.446 1.00 0.00 66 GLN A O 15
ATOM 23076 N N . LEU A 1 67 ? -24.393 -17.428 3.949 1.00 0.00 67 LEU A N 15
ATOM 23077 C CA . LEU A 1 67 ? -23.019 -17.286 3.479 1.00 0.00 67 LEU A CA 15
ATOM 23078 C C . LEU A 1 67 ? -22.891 -17.738 2.028 1.00 0.00 67 LEU A C 15
ATOM 23079 O O . LEU A 1 67 ? -22.285 -17.051 1.206 1.00 0.00 67 LEU A O 15
ATOM 23095 N N . MET A 1 68 ? -23.466 -18.895 1.720 1.00 0.00 68 MET A N 15
ATOM 23096 C CA . MET A 1 68 ? -23.418 -19.436 0.367 1.00 0.00 68 MET A CA 15
ATOM 23097 C C . MET A 1 68 ? -24.342 -18.656 -0.563 1.00 0.00 68 MET A C 15
ATOM 23098 O O . MET A 1 68 ? -24.041 -18.472 -1.743 1.00 0.00 68 MET A O 15
ATOM 23112 N N . LYS A 1 69 ? -25.467 -18.198 -0.025 1.00 0.00 69 LYS A N 15
ATOM 23113 C CA . LYS A 1 69 ? -26.434 -17.436 -0.806 1.00 0.00 69 LYS A CA 15
ATOM 23114 C C . LYS A 1 69 ? -25.855 -16.088 -1.225 1.00 0.00 69 LYS A C 15
ATOM 23115 O O . LYS A 1 69 ? -26.175 -15.570 -2.294 1.00 0.00 69 LYS A O 15
ATOM 23134 N N . ALA A 1 70 ? -25.000 -15.527 -0.377 1.00 0.00 70 ALA A N 15
ATOM 23135 C CA . ALA A 1 70 ? -24.373 -14.242 -0.661 1.00 0.00 70 ALA A CA 15
ATOM 23136 C C . ALA A 1 70 ? -23.416 -14.348 -1.844 1.00 0.00 70 ALA A C 15
ATOM 23137 O O . ALA A 1 70 ? -23.145 -13.360 -2.525 1.00 0.00 70 ALA A O 15
ATOM 23144 N N . ASN A 1 71 ? -22.908 -15.553 -2.082 1.00 0.00 71 ASN A N 15
ATOM 23145 C CA . ASN A 1 71 ? -21.980 -15.787 -3.183 1.00 0.00 71 ASN A CA 15
ATOM 23146 C C . ASN A 1 71 ? -22.721 -16.271 -4.425 1.00 0.00 71 ASN A C 15
ATOM 23147 O O . ASN A 1 71 ? -22.659 -15.644 -5.482 1.00 0.00 71 ASN A O 15
ATOM 23158 N N . GLY A 1 72 ? -23.423 -17.393 -4.290 1.00 0.00 72 GLY A N 15
ATOM 23159 C CA . GLY A 1 72 ? -24.166 -17.942 -5.409 1.00 0.00 72 GLY A CA 15
ATOM 23160 C C . GLY A 1 72 ? -23.559 -19.228 -5.933 1.00 0.00 72 GLY A C 15
ATOM 23161 O O . GLY A 1 72 ? -23.694 -19.550 -7.113 1.00 0.00 72 GLY A O 15
ATOM 23165 N N . GLU A 1 73 ? -22.888 -19.965 -5.053 1.00 0.00 73 GLU A N 15
ATOM 23166 C CA . GLU A 1 73 ? -22.256 -21.222 -5.436 1.00 0.00 73 GLU A CA 15
ATOM 23167 C C . GLU A 1 73 ? -23.249 -22.137 -6.146 1.00 0.00 73 GLU A C 15
ATOM 23168 O O . GLU A 1 73 ? -24.317 -22.442 -5.615 1.00 0.00 73 GLU A O 15
ATOM 23180 N N . GLN A 1 74 ? -22.890 -22.570 -7.350 1.00 0.00 74 GLN A N 15
ATOM 23181 C CA . GLN A 1 74 ? -23.750 -23.448 -8.134 1.00 0.00 74 GLN A CA 15
ATOM 23182 C C . GLN A 1 74 ? -23.251 -24.889 -8.080 1.00 0.00 74 GLN A C 15
ATOM 23183 O O . GLN A 1 74 ? -24.042 -25.832 -8.103 1.00 0.00 74 GLN A O 15
ATOM 23197 N N . VAL A 1 75 ? -21.934 -25.051 -8.009 1.00 0.00 75 VAL A N 15
ATOM 23198 C CA . VAL A 1 75 ? -21.329 -26.377 -7.951 1.00 0.00 75 VAL A CA 15
ATOM 23199 C C . VAL A 1 75 ? -21.873 -27.178 -6.773 1.00 0.00 75 VAL A C 15
ATOM 23200 O O . VAL A 1 75 ? -22.105 -26.634 -5.694 1.00 0.00 75 VAL A O 15
ATOM 23213 N N . SER A 1 76 ? -22.074 -28.474 -6.989 1.00 0.00 76 SER A N 15
ATOM 23214 C CA . SER A 1 76 ? -22.594 -29.351 -5.946 1.00 0.00 76 SER A CA 15
ATOM 23215 C C . SER A 1 76 ? -21.600 -30.464 -5.627 1.00 0.00 76 SER A C 15
ATOM 23216 O O . SER A 1 76 ? -21.492 -30.903 -4.482 1.00 0.00 76 SER A O 15
ATOM 23224 N N . GLN A 1 77 ? -20.879 -30.915 -6.647 1.00 0.00 77 GLN A N 15
ATOM 23225 C CA . GLN A 1 77 ? -19.894 -31.977 -6.476 1.00 0.00 77 GLN A CA 15
ATOM 23226 C C . GLN A 1 77 ? -18.922 -31.642 -5.349 1.00 0.00 77 GLN A C 15
ATOM 23227 O O . GLN A 1 77 ? -18.394 -32.535 -4.686 1.00 0.00 77 GLN A O 15
ATOM 23241 N N . ASP A 1 78 ? -18.691 -30.351 -5.139 1.00 0.00 78 ASP A N 15
ATOM 23242 C CA . ASP A 1 78 ? -17.783 -29.898 -4.092 1.00 0.00 78 ASP A CA 15
ATOM 23243 C C . ASP A 1 78 ? -18.194 -30.460 -2.735 1.00 0.00 78 ASP A C 15
ATOM 23244 O O . ASP A 1 78 ? -19.379 -30.663 -2.469 1.00 0.00 78 ASP A O 15
ATOM 23253 N N . VAL A 1 79 ? -17.208 -30.711 -1.880 1.00 0.00 79 VAL A N 15
ATOM 23254 C CA . VAL A 1 79 ? -17.467 -31.250 -0.550 1.00 0.00 79 VAL A CA 15
ATOM 23255 C C . VAL A 1 79 ? -18.170 -30.224 0.331 1.00 0.00 79 VAL A C 15
ATOM 23256 O O . VAL A 1 79 ? -18.862 -30.579 1.284 1.00 0.00 79 VAL A O 15
ATOM 23269 N N . GLY A 1 80 ? -17.987 -28.947 0.006 1.00 0.00 80 GLY A N 15
ATOM 23270 C CA . GLY A 1 80 ? -18.611 -27.888 0.777 1.00 0.00 80 GLY A CA 15
ATOM 23271 C C . GLY A 1 80 ? -17.596 -26.997 1.465 1.00 0.00 80 GLY A C 15
ATOM 23272 O O . GLY A 1 80 ? -17.593 -26.878 2.690 1.00 0.00 80 GLY A O 15
ATOM 23276 N N . ASP A 1 81 ? -16.730 -26.371 0.676 1.00 0.00 81 ASP A N 15
ATOM 23277 C CA . ASP A 1 81 ? -15.705 -25.486 1.216 1.00 0.00 81 ASP A CA 15
ATOM 23278 C C . ASP A 1 81 ? -15.680 -24.159 0.463 1.00 0.00 81 ASP A C 15
ATOM 23279 O O . ASP A 1 81 ? -15.680 -24.131 -0.768 1.00 0.00 81 ASP A O 15
ATOM 23288 N N . LEU A 1 82 ? -15.660 -23.061 1.211 1.00 0.00 82 LEU A N 15
ATOM 23289 C CA . LEU A 1 82 ? -15.637 -21.730 0.615 1.00 0.00 82 LEU A CA 15
ATOM 23290 C C . LEU A 1 82 ? -14.876 -20.750 1.501 1.00 0.00 82 LEU A C 15
ATOM 23291 O O . LEU A 1 82 ? -14.582 -21.045 2.659 1.00 0.00 82 LEU A O 15
ATOM 23307 N N . GLU A 1 83 ? -14.562 -19.581 0.950 1.00 0.00 83 GLU A N 15
ATOM 23308 C CA . GLU A 1 83 ? -13.837 -18.557 1.692 1.00 0.00 83 GLU A CA 15
ATOM 23309 C C . GLU A 1 83 ? -14.367 -17.165 1.359 1.00 0.00 83 GLU A C 15
ATOM 23310 O O . GLU A 1 83 ? -14.889 -16.932 0.269 1.00 0.00 83 GLU A O 15
ATOM 23322 N N . PHE A 1 84 ? -14.229 -16.244 2.306 1.00 0.00 84 PHE A N 15
ATOM 23323 C CA . PHE A 1 84 ? -14.695 -14.875 2.115 1.00 0.00 84 PHE A CA 15
ATOM 23324 C C . PHE A 1 84 ? -13.602 -13.873 2.476 1.00 0.00 84 PHE A C 15
ATOM 23325 O O . PHE A 1 84 ? -12.965 -13.984 3.523 1.00 0.00 84 PHE A O 15
ATOM 23342 N N . GLU A 1 85 ? -13.391 -12.896 1.600 1.00 0.00 85 GLU A N 15
ATOM 23343 C CA . GLU A 1 85 ? -12.374 -11.875 1.825 1.00 0.00 85 GLU A CA 15
ATOM 23344 C C . GLU A 1 85 ? -13.006 -10.578 2.322 1.00 0.00 85 GLU A C 15
ATOM 23345 O O . GLU A 1 85 ? -12.371 -9.798 3.031 1.00 0.00 85 GLU A O 15
ATOM 23357 N N . ASP A 1 86 ? -14.260 -10.356 1.945 1.00 0.00 86 ASP A N 15
ATOM 23358 C CA . ASP A 1 86 ? -14.979 -9.154 2.352 1.00 0.00 86 ASP A CA 15
ATOM 23359 C C . ASP A 1 86 ? -16.485 -9.340 2.188 1.00 0.00 86 ASP A C 15
ATOM 23360 O O . ASP A 1 86 ? -16.995 -9.392 1.069 1.00 0.00 86 ASP A O 15
ATOM 23369 N N . ILE A 1 87 ? -17.189 -9.440 3.310 1.00 0.00 87 ILE A N 15
ATOM 23370 C CA . ILE A 1 87 ? -18.636 -9.619 3.290 1.00 0.00 87 ILE A CA 15
ATOM 23371 C C . ILE A 1 87 ? -19.306 -8.585 2.392 1.00 0.00 87 ILE A C 15
ATOM 23372 O O . ILE A 1 87 ? -18.803 -7.479 2.195 1.00 0.00 87 ILE A O 15
ATOM 23388 N N . PRO A 1 88 ? -20.469 -8.951 1.834 1.00 0.00 88 PRO A N 15
ATOM 23389 C CA . PRO A 1 88 ? -21.235 -8.068 0.949 1.00 0.00 88 PRO A CA 15
ATOM 23390 C C . PRO A 1 88 ? -21.852 -6.891 1.697 1.00 0.00 88 PRO A C 15
ATOM 23391 O O . PRO A 1 88 ? -21.587 -6.689 2.882 1.00 0.00 88 PRO A O 15
ATOM 23402 N N . ASP A 1 89 ? -22.674 -6.117 0.997 1.00 0.00 89 ASP A N 15
ATOM 23403 C CA . ASP A 1 89 ? -23.330 -4.960 1.596 1.00 0.00 89 ASP A CA 15
ATOM 23404 C C . ASP A 1 89 ? -24.690 -5.343 2.171 1.00 0.00 89 ASP A C 15
ATOM 23405 O O . ASP A 1 89 ? -25.187 -4.700 3.095 1.00 0.00 89 ASP A O 15
ATOM 23414 N N . SER A 1 90 ? -25.286 -6.394 1.617 1.00 0.00 90 SER A N 15
ATOM 23415 C CA . SER A 1 90 ? -26.591 -6.860 2.072 1.00 0.00 90 SER A CA 15
ATOM 23416 C C . SER A 1 90 ? -26.489 -7.494 3.456 1.00 0.00 90 SER A C 15
ATOM 23417 O O . SER A 1 90 ? -27.447 -7.479 4.231 1.00 0.00 90 SER A O 15
ATOM 23425 N N . LEU A 1 91 ? -25.322 -8.050 3.761 1.00 0.00 91 LEU A N 15
ATOM 23426 C CA . LEU A 1 91 ? -25.093 -8.690 5.052 1.00 0.00 91 LEU A CA 15
ATOM 23427 C C . LEU A 1 91 ? -24.495 -7.704 6.050 1.00 0.00 91 LEU A C 15
ATOM 23428 O O . LEU A 1 91 ? -25.030 -7.507 7.142 1.00 0.00 91 LEU A O 15
ATOM 23444 N N . LYS A 1 92 ? -23.384 -7.083 5.667 1.00 0.00 92 LYS A N 15
ATOM 23445 C CA . LYS A 1 92 ? -22.714 -6.114 6.526 1.00 0.00 92 LYS A CA 15
ATOM 23446 C C . LYS A 1 92 ? -23.692 -5.047 7.008 1.00 0.00 92 LYS A C 15
ATOM 23447 O O . LYS A 1 92 ? -23.536 -4.496 8.098 1.00 0.00 92 LYS A O 15
ATOM 23466 N N . ASP A 1 93 ? -24.699 -4.762 6.191 1.00 0.00 93 ASP A N 15
ATOM 23467 C CA . ASP A 1 93 ? -25.704 -3.762 6.536 1.00 0.00 93 ASP A CA 15
ATOM 23468 C C . ASP A 1 93 ? -26.643 -4.286 7.618 1.00 0.00 93 ASP A C 15
ATOM 23469 O O . ASP A 1 93 ? -27.063 -3.542 8.504 1.00 0.00 93 ASP A O 15
ATOM 23478 N N . VAL A 1 94 ? -26.969 -5.573 7.539 1.00 0.00 94 VAL A N 15
ATOM 23479 C CA . VAL A 1 94 ? -27.859 -6.197 8.511 1.00 0.00 94 VAL A CA 15
ATOM 23480 C C . VAL A 1 94 ? -27.253 -6.165 9.910 1.00 0.00 94 VAL A C 15
ATOM 23481 O O . VAL A 1 94 ? -27.972 -6.144 10.910 1.00 0.00 94 VAL A O 15
ATOM 23494 N N . LEU A 1 95 ? -25.926 -6.161 9.973 1.00 0.00 95 LEU A N 15
ATOM 23495 C CA . LEU A 1 95 ? -25.221 -6.132 11.250 1.00 0.00 95 LEU A CA 15
ATOM 23496 C C . LEU A 1 95 ? -25.071 -4.701 11.756 1.00 0.00 95 LEU A C 15
ATOM 23497 O O . LEU A 1 95 ? -24.919 -4.467 12.955 1.00 0.00 95 LEU A O 15
ATOM 23513 N N . GLY A 1 96 ? -25.116 -3.744 10.833 1.00 0.00 96 GLY A N 15
ATOM 23514 C CA . GLY A 1 96 ? -24.985 -2.347 11.205 1.00 0.00 96 GLY A CA 15
ATOM 23515 C C . GLY A 1 96 ? -26.223 -1.540 10.869 1.00 0.00 96 GLY A C 15
ATOM 23516 O O . GLY A 1 96 ? -26.127 -0.375 10.483 1.00 0.00 96 GLY A O 15
ATOM 23520 N N . LYS A 1 97 ? -27.389 -2.159 11.014 1.00 0.00 97 LYS A N 15
ATOM 23521 C CA . LYS A 1 97 ? -28.652 -1.491 10.723 1.00 0.00 97 LYS A CA 15
ATOM 23522 C C . LYS A 1 97 ? -29.299 -0.968 12.002 1.00 0.00 97 LYS A C 15
ATOM 23523 O O . LYS A 1 97 ? -29.876 0.119 12.017 1.00 0.00 97 LYS A O 15
ATOM 23542 N N . TYR A 1 98 ? -29.197 -1.748 13.072 1.00 0.00 98 TYR A N 15
ATOM 23543 C CA . TYR A 1 98 ? -29.773 -1.363 14.355 1.00 0.00 98 TYR A CA 15
ATOM 23544 C C . TYR A 1 98 ? -29.211 -0.025 14.825 1.00 0.00 98 TYR A C 15
ATOM 23545 O O . TYR A 1 98 ? -29.954 0.854 15.260 1.00 0.00 98 TYR A O 15
ATOM 23563 N N . ALA A 1 99 ? -27.893 0.122 14.732 1.00 0.00 99 ALA A N 15
ATOM 23564 C CA . ALA A 1 99 ? -27.231 1.353 15.145 1.00 0.00 99 ALA A CA 15
ATOM 23565 C C . ALA A 1 99 ? -27.059 2.305 13.966 1.00 0.00 99 ALA A C 15
ATOM 23566 O O . ALA A 1 99 ? -26.497 1.938 12.934 1.00 0.00 99 ALA A O 15
ATOM 23573 N N . LYS A 1 100 ? -27.547 3.531 14.125 1.00 0.00 100 LYS A N 15
ATOM 23574 C CA . LYS A 1 100 ? -27.447 4.537 13.075 1.00 0.00 100 LYS A CA 15
ATOM 23575 C C . LYS A 1 100 ? -26.011 5.031 12.929 1.00 0.00 100 LYS A C 15
ATOM 23576 O O . LYS A 1 100 ? -25.621 6.024 13.544 1.00 0.00 100 LYS A O 15
ATOM 23596 N N . GLY A 1 1 ? -15.156 -3.611 -10.081 1.00 0.00 1 GLY A N 16
ATOM 23597 C CA . GLY A 1 1 ? -15.177 -4.837 -10.857 1.00 0.00 1 GLY A CA 16
ATOM 23598 C C . GLY A 1 1 ? -13.797 -5.248 -11.330 1.00 0.00 1 GLY A C 16
ATOM 23599 O O . GLY A 1 1 ? -13.593 -5.517 -12.514 1.00 0.00 1 GLY A O 16
ATOM 23603 N N . SER A 1 2 ? -12.845 -5.294 -10.403 1.00 0.00 2 SER A N 16
ATOM 23604 C CA . SER A 1 2 ? -11.475 -5.669 -10.733 1.00 0.00 2 SER A CA 16
ATOM 23605 C C . SER A 1 2 ? -11.156 -7.069 -10.216 1.00 0.00 2 SER A C 16
ATOM 23606 O O . SER A 1 2 ? -11.878 -7.615 -9.382 1.00 0.00 2 SER A O 16
ATOM 23614 N N . HIS A 1 3 ? -10.068 -7.645 -10.719 1.00 0.00 3 HIS A N 16
ATOM 23615 C CA . HIS A 1 3 ? -9.652 -8.981 -10.309 1.00 0.00 3 HIS A CA 16
ATOM 23616 C C . HIS A 1 3 ? -8.154 -9.175 -10.529 1.00 0.00 3 HIS A C 16
ATOM 23617 O O . HIS A 1 3 ? -7.656 -9.016 -11.643 1.00 0.00 3 HIS A O 16
ATOM 23631 N N . MET A 1 4 ? -7.443 -9.518 -9.460 1.00 0.00 4 MET A N 16
ATOM 23632 C CA . MET A 1 4 ? -6.003 -9.734 -9.537 1.00 0.00 4 MET A CA 16
ATOM 23633 C C . MET A 1 4 ? -5.663 -11.208 -9.344 1.00 0.00 4 MET A C 16
ATOM 23634 O O . MET A 1 4 ? -6.458 -11.972 -8.796 1.00 0.00 4 MET A O 16
ATOM 23648 N N . VAL A 1 5 ? -4.477 -11.602 -9.797 1.00 0.00 5 VAL A N 16
ATOM 23649 C CA . VAL A 1 5 ? -4.032 -12.985 -9.673 1.00 0.00 5 VAL A CA 16
ATOM 23650 C C . VAL A 1 5 ? -3.049 -13.144 -8.518 1.00 0.00 5 VAL A C 16
ATOM 23651 O O . VAL A 1 5 ? -2.081 -13.898 -8.613 1.00 0.00 5 VAL A O 16
ATOM 23664 N N . ASP A 1 6 ? -3.304 -12.428 -7.428 1.00 0.00 6 ASP A N 16
ATOM 23665 C CA . ASP A 1 6 ? -2.443 -12.491 -6.253 1.00 0.00 6 ASP A CA 16
ATOM 23666 C C . ASP A 1 6 ? -3.164 -13.156 -5.085 1.00 0.00 6 ASP A C 16
ATOM 23667 O O . ASP A 1 6 ? -2.846 -12.907 -3.922 1.00 0.00 6 ASP A O 16
ATOM 23676 N N . LYS A 1 7 ? -4.137 -14.003 -5.403 1.00 0.00 7 LYS A N 16
ATOM 23677 C CA . LYS A 1 7 ? -4.905 -14.705 -4.381 1.00 0.00 7 LYS A CA 16
ATOM 23678 C C . LYS A 1 7 ? -4.640 -16.206 -4.437 1.00 0.00 7 LYS A C 16
ATOM 23679 O O . LYS A 1 7 ? -5.476 -16.992 -4.883 1.00 0.00 7 LYS A O 16
ATOM 23698 N N . PRO A 1 8 ? -3.449 -16.616 -3.975 1.00 0.00 8 PRO A N 16
ATOM 23699 C CA . PRO A 1 8 ? -3.048 -18.026 -3.960 1.00 0.00 8 PRO A CA 16
ATOM 23700 C C . PRO A 1 8 ? -3.836 -18.842 -2.941 1.00 0.00 8 PRO A C 16
ATOM 23701 O O . PRO A 1 8 ? -4.702 -18.314 -2.243 1.00 0.00 8 PRO A O 16
ATOM 23712 N N . LYS A 1 9 ? -3.529 -20.132 -2.859 1.00 0.00 9 LYS A N 16
ATOM 23713 C CA . LYS A 1 9 ? -4.206 -21.022 -1.924 1.00 0.00 9 LYS A CA 16
ATOM 23714 C C . LYS A 1 9 ? -3.205 -21.921 -1.206 1.00 0.00 9 LYS A C 16
ATOM 23715 O O . LYS A 1 9 ? -2.133 -22.218 -1.734 1.00 0.00 9 LYS A O 16
ATOM 23734 N N . MET A 1 10 ? -3.561 -22.352 0.000 1.00 0.00 10 MET A N 16
ATOM 23735 C CA . MET A 1 10 ? -2.694 -23.219 0.789 1.00 0.00 10 MET A CA 16
ATOM 23736 C C . MET A 1 10 ? -3.479 -24.392 1.367 1.00 0.00 10 MET A C 16
ATOM 23737 O O . MET A 1 10 ? -4.676 -24.282 1.627 1.00 0.00 10 MET A O 16
ATOM 23751 N N . MET A 1 11 ? -2.796 -25.515 1.565 1.00 0.00 11 MET A N 16
ATOM 23752 C CA . MET A 1 11 ? -3.430 -26.708 2.114 1.00 0.00 11 MET A CA 16
ATOM 23753 C C . MET A 1 11 ? -3.063 -26.892 3.583 1.00 0.00 11 MET A C 16
ATOM 23754 O O . MET A 1 11 ? -1.889 -26.842 3.950 1.00 0.00 11 MET A O 16
ATOM 23768 N N . ILE A 1 12 ? -4.074 -27.106 4.418 1.00 0.00 12 ILE A N 16
ATOM 23769 C CA . ILE A 1 12 ? -3.857 -27.298 5.846 1.00 0.00 12 ILE A CA 16
ATOM 23770 C C . ILE A 1 12 ? -4.830 -28.324 6.417 1.00 0.00 12 ILE A C 16
ATOM 23771 O O . ILE A 1 12 ? -6.046 -28.175 6.298 1.00 0.00 12 ILE A O 16
ATOM 23787 N N . ALA A 1 13 ? -4.287 -29.364 7.040 1.00 0.00 13 ALA A N 16
ATOM 23788 C CA . ALA A 1 13 ? -5.107 -30.413 7.634 1.00 0.00 13 ALA A CA 16
ATOM 23789 C C . ALA A 1 13 ? -5.418 -30.106 9.095 1.00 0.00 13 ALA A C 16
ATOM 23790 O O . ALA A 1 13 ? -4.516 -29.846 9.891 1.00 0.00 13 ALA A O 16
ATOM 23797 N N . PHE A 1 14 ? -6.701 -30.137 9.441 1.00 0.00 14 PHE A N 16
ATOM 23798 C CA . PHE A 1 14 ? -7.131 -29.860 10.806 1.00 0.00 14 PHE A CA 16
ATOM 23799 C C . PHE A 1 14 ? -7.712 -31.111 11.458 1.00 0.00 14 PHE A C 16
ATOM 23800 O O . PHE A 1 14 ? -8.470 -31.856 10.834 1.00 0.00 14 PHE A O 16
ATOM 23817 N N . THR A 1 15 ? -7.351 -31.338 12.717 1.00 0.00 15 THR A N 16
ATOM 23818 C CA . THR A 1 15 ? -7.834 -32.499 13.454 1.00 0.00 15 THR A CA 16
ATOM 23819 C C . THR A 1 15 ? -9.233 -32.256 14.008 1.00 0.00 15 THR A C 16
ATOM 23820 O O . THR A 1 15 ? -9.412 -31.485 14.952 1.00 0.00 15 THR A O 16
ATOM 23831 N N . CYS A 1 16 ? -10.222 -32.917 13.417 1.00 0.00 16 CYS A N 16
ATOM 23832 C CA . CYS A 1 16 ? -11.606 -32.772 13.853 1.00 0.00 16 CYS A CA 16
ATOM 23833 C C . CYS A 1 16 ? -11.818 -33.422 15.216 1.00 0.00 16 CYS A C 16
ATOM 23834 O O . CYS A 1 16 ? -11.821 -34.647 15.338 1.00 0.00 16 CYS A O 16
ATOM 23841 N N . LYS A 1 17 ? -11.994 -32.593 16.240 1.00 0.00 17 LYS A N 16
ATOM 23842 C CA . LYS A 1 17 ? -12.207 -33.086 17.595 1.00 0.00 17 LYS A CA 16
ATOM 23843 C C . LYS A 1 17 ? -13.594 -33.704 17.739 1.00 0.00 17 LYS A C 16
ATOM 23844 O O . LYS A 1 17 ? -13.896 -34.352 18.741 1.00 0.00 17 LYS A O 16
ATOM 23863 N N . LYS A 1 18 ? -14.435 -33.500 16.730 1.00 0.00 18 LYS A N 16
ATOM 23864 C CA . LYS A 1 18 ? -15.789 -34.039 16.742 1.00 0.00 18 LYS A CA 16
ATOM 23865 C C . LYS A 1 18 ? -15.778 -35.545 16.504 1.00 0.00 18 LYS A C 16
ATOM 23866 O O . LYS A 1 18 ? -16.370 -36.309 17.267 1.00 0.00 18 LYS A O 16
ATOM 23885 N N . CYS A 1 19 ? -15.100 -35.967 15.442 1.00 0.00 19 CYS A N 16
ATOM 23886 C CA . CYS A 1 19 ? -15.010 -37.383 15.104 1.00 0.00 19 CYS A CA 16
ATOM 23887 C C . CYS A 1 19 ? -13.567 -37.869 15.178 1.00 0.00 19 CYS A C 16
ATOM 23888 O O . CYS A 1 19 ? -13.233 -38.934 14.660 1.00 0.00 19 CYS A O 16
ATOM 23895 N N . ASN A 1 20 ? -12.714 -37.081 15.824 1.00 0.00 20 ASN A N 16
ATOM 23896 C CA . ASN A 1 20 ? -11.305 -37.430 15.964 1.00 0.00 20 ASN A CA 16
ATOM 23897 C C . ASN A 1 20 ? -10.698 -37.793 14.612 1.00 0.00 20 ASN A C 16
ATOM 23898 O O . ASN A 1 20 ? -9.754 -38.580 14.533 1.00 0.00 20 ASN A O 16
ATOM 23909 N N . THR A 1 21 ? -11.245 -37.212 13.549 1.00 0.00 21 THR A N 16
ATOM 23910 C CA . THR A 1 21 ? -10.759 -37.474 12.200 1.00 0.00 21 THR A CA 16
ATOM 23911 C C . THR A 1 21 ? -10.032 -36.260 11.633 1.00 0.00 21 THR A C 16
ATOM 23912 O O . THR A 1 21 ? -10.485 -35.126 11.785 1.00 0.00 21 THR A O 16
ATOM 23923 N N . ARG A 1 22 ? -8.901 -36.506 10.979 1.00 0.00 22 ARG A N 16
ATOM 23924 C CA . ARG A 1 22 ? -8.111 -35.432 10.389 1.00 0.00 22 ARG A CA 16
ATOM 23925 C C . ARG A 1 22 ? -8.248 -35.428 8.869 1.00 0.00 22 ARG A C 16
ATOM 23926 O O . ARG A 1 22 ? -8.070 -36.456 8.217 1.00 0.00 22 ARG A O 16
ATOM 23947 N N . SER A 1 23 ? -8.565 -34.263 8.312 1.00 0.00 23 SER A N 16
ATOM 23948 C CA . SER A 1 23 ? -8.731 -34.126 6.870 1.00 0.00 23 SER A CA 16
ATOM 23949 C C . SER A 1 23 ? -8.041 -32.863 6.362 1.00 0.00 23 SER A C 16
ATOM 23950 O O . SER A 1 23 ? -7.883 -31.890 7.099 1.00 0.00 23 SER A O 16
ATOM 23958 N N . SER A 1 24 ? -7.632 -32.888 5.098 1.00 0.00 24 SER A N 16
ATOM 23959 C CA . SER A 1 24 ? -6.955 -31.748 4.491 1.00 0.00 24 SER A CA 16
ATOM 23960 C C . SER A 1 24 ? -7.926 -30.923 3.652 1.00 0.00 24 SER A C 16
ATOM 23961 O O . SER A 1 24 ? -8.823 -31.467 3.006 1.00 0.00 24 SER A O 16
ATOM 23969 N N . HIS A 1 25 ? -7.741 -29.607 3.666 1.00 0.00 25 HIS A N 16
ATOM 23970 C CA . HIS A 1 25 ? -8.600 -28.706 2.907 1.00 0.00 25 HIS A CA 16
ATOM 23971 C C . HIS A 1 25 ? -7.801 -27.527 2.358 1.00 0.00 25 HIS A C 16
ATOM 23972 O O . HIS A 1 25 ? -7.081 -26.853 3.096 1.00 0.00 25 HIS A O 16
ATOM 23986 N N . THR A 1 26 ? -7.931 -27.284 1.058 1.00 0.00 26 THR A N 16
ATOM 23987 C CA . THR A 1 26 ? -7.220 -26.189 0.410 1.00 0.00 26 THR A CA 16
ATOM 23988 C C . THR A 1 26 ? -8.092 -24.942 0.323 1.00 0.00 26 THR A C 16
ATOM 23989 O O . THR A 1 26 ? -9.170 -24.967 -0.271 1.00 0.00 26 THR A O 16
ATOM 24000 N N . MET A 1 27 ? -7.620 -23.852 0.920 1.00 0.00 27 MET A N 16
ATOM 24001 C CA . MET A 1 27 ? -8.358 -22.594 0.907 1.00 0.00 27 MET A CA 16
ATOM 24002 C C . MET A 1 27 ? -7.436 -21.427 0.568 1.00 0.00 27 MET A C 16
ATOM 24003 O O . MET A 1 27 ? -6.228 -21.492 0.793 1.00 0.00 27 MET A O 16
ATOM 24017 N N . SER A 1 28 ? -8.015 -20.360 0.026 1.00 0.00 28 SER A N 16
ATOM 24018 C CA . SER A 1 28 ? -7.244 -19.180 -0.348 1.00 0.00 28 SER A CA 16
ATOM 24019 C C . SER A 1 28 ? -6.480 -18.627 0.851 1.00 0.00 28 SER A C 16
ATOM 24020 O O . SER A 1 28 ? -7.067 -18.324 1.890 1.00 0.00 28 SER A O 16
ATOM 24028 N N . LYS A 1 29 ? -5.167 -18.499 0.700 1.00 0.00 29 LYS A N 16
ATOM 24029 C CA . LYS A 1 29 ? -4.320 -17.982 1.769 1.00 0.00 29 LYS A CA 16
ATOM 24030 C C . LYS A 1 29 ? -4.752 -16.577 2.174 1.00 0.00 29 LYS A C 16
ATOM 24031 O O . LYS A 1 29 ? -4.638 -16.194 3.338 1.00 0.00 29 LYS A O 16
ATOM 24050 N N . GLN A 1 30 ? -5.250 -15.813 1.206 1.00 0.00 30 GLN A N 16
ATOM 24051 C CA . GLN A 1 30 ? -5.700 -14.451 1.463 1.00 0.00 30 GLN A CA 16
ATOM 24052 C C . GLN A 1 30 ? -6.970 -14.447 2.308 1.00 0.00 30 GLN A C 16
ATOM 24053 O O . GLN A 1 30 ? -7.105 -13.654 3.239 1.00 0.00 30 GLN A O 16
ATOM 24067 N N . ALA A 1 31 ? -7.898 -15.339 1.977 1.00 0.00 31 ALA A N 16
ATOM 24068 C CA . ALA A 1 31 ? -9.156 -15.440 2.706 1.00 0.00 31 ALA A CA 16
ATOM 24069 C C . ALA A 1 31 ? -8.942 -16.050 4.087 1.00 0.00 31 ALA A C 16
ATOM 24070 O O . ALA A 1 31 ? -9.673 -15.747 5.030 1.00 0.00 31 ALA A O 16
ATOM 24077 N N . TYR A 1 32 ? -7.938 -16.912 4.199 1.00 0.00 32 TYR A N 16
ATOM 24078 C CA . TYR A 1 32 ? -7.630 -17.568 5.464 1.00 0.00 32 TYR A CA 16
ATOM 24079 C C . TYR A 1 32 ? -6.851 -16.635 6.386 1.00 0.00 32 TYR A C 16
ATOM 24080 O O . TYR A 1 32 ? -7.189 -16.480 7.559 1.00 0.00 32 TYR A O 16
ATOM 24098 N N . GLU A 1 33 ? -5.807 -16.014 5.845 1.00 0.00 33 GLU A N 16
ATOM 24099 C CA . GLU A 1 33 ? -4.980 -15.096 6.619 1.00 0.00 33 GLU A CA 16
ATOM 24100 C C . GLU A 1 33 ? -5.758 -13.835 6.980 1.00 0.00 33 GLU A C 16
ATOM 24101 O O . GLU A 1 33 ? -5.622 -13.301 8.081 1.00 0.00 33 GLU A O 16
ATOM 24113 N N . LYS A 1 34 ? -6.575 -13.362 6.044 1.00 0.00 34 LYS A N 16
ATOM 24114 C CA . LYS A 1 34 ? -7.377 -12.164 6.262 1.00 0.00 34 LYS A CA 16
ATOM 24115 C C . LYS A 1 34 ? -8.791 -12.350 5.721 1.00 0.00 34 LYS A C 16
ATOM 24116 O O . LYS A 1 34 ? -9.142 -11.808 4.674 1.00 0.00 34 LYS A O 16
ATOM 24135 N N . GLY A 1 35 ? -9.600 -13.120 6.443 1.00 0.00 35 GLY A N 16
ATOM 24136 C CA . GLY A 1 35 ? -10.967 -13.362 6.020 1.00 0.00 35 GLY A CA 16
ATOM 24137 C C . GLY A 1 35 ? -11.579 -14.570 6.701 1.00 0.00 35 GLY A C 16
ATOM 24138 O O . GLY A 1 35 ? -10.982 -15.150 7.609 1.00 0.00 35 GLY A O 16
ATOM 24142 N N . THR A 1 36 ? -12.776 -14.950 6.265 1.00 0.00 36 THR A N 16
ATOM 24143 C CA . THR A 1 36 ? -13.472 -16.094 6.841 1.00 0.00 36 THR A CA 16
ATOM 24144 C C . THR A 1 36 ? -13.350 -17.320 5.943 1.00 0.00 36 THR A C 16
ATOM 24145 O O . THR A 1 36 ? -13.671 -17.267 4.756 1.00 0.00 36 THR A O 16
ATOM 24156 N N . VAL A 1 37 ? -12.884 -18.424 6.518 1.00 0.00 37 VAL A N 16
ATOM 24157 C CA . VAL A 1 37 ? -12.721 -19.665 5.770 1.00 0.00 37 VAL A CA 16
ATOM 24158 C C . VAL A 1 37 ? -13.489 -20.807 6.427 1.00 0.00 37 VAL A C 16
ATOM 24159 O O . VAL A 1 37 ? -13.425 -20.995 7.643 1.00 0.00 37 VAL A O 16
ATOM 24172 N N . LEU A 1 38 ? -14.214 -21.569 5.615 1.00 0.00 38 LEU A N 16
ATOM 24173 C CA . LEU A 1 38 ? -14.995 -22.694 6.116 1.00 0.00 38 LEU A CA 16
ATOM 24174 C C . LEU A 1 38 ? -14.583 -23.992 5.429 1.00 0.00 38 LEU A C 16
ATOM 24175 O O . LEU A 1 38 ? -14.429 -24.037 4.208 1.00 0.00 38 LEU A O 16
ATOM 24191 N N . ILE A 1 39 ? -14.408 -25.045 6.220 1.00 0.00 39 ILE A N 16
ATOM 24192 C CA . ILE A 1 39 ? -14.017 -26.344 5.687 1.00 0.00 39 ILE A CA 16
ATOM 24193 C C . ILE A 1 39 ? -14.971 -27.439 6.153 1.00 0.00 39 ILE A C 16
ATOM 24194 O O . ILE A 1 39 ? -15.326 -27.508 7.330 1.00 0.00 39 ILE A O 16
ATOM 24210 N N . SER A 1 40 ? -15.382 -28.294 5.222 1.00 0.00 40 SER A N 16
ATOM 24211 C CA . SER A 1 40 ? -16.296 -29.385 5.536 1.00 0.00 40 SER A CA 16
ATOM 24212 C C . SER A 1 40 ? -15.535 -30.693 5.733 1.00 0.00 40 SER A C 16
ATOM 24213 O O . SER A 1 40 ? -14.637 -31.024 4.957 1.00 0.00 40 SER A O 16
ATOM 24221 N N . CYS A 1 41 ? -15.899 -31.431 6.775 1.00 0.00 41 CYS A N 16
ATOM 24222 C CA . CYS A 1 41 ? -15.251 -32.703 7.075 1.00 0.00 41 CYS A CA 16
ATOM 24223 C C . CYS A 1 41 ? -15.977 -33.858 6.393 1.00 0.00 41 CYS A C 16
ATOM 24224 O O . CYS A 1 41 ? -17.168 -34.087 6.606 1.00 0.00 41 CYS A O 16
ATOM 24231 N N . PRO A 1 42 ? -15.245 -34.603 5.552 1.00 0.00 42 PRO A N 16
ATOM 24232 C CA . PRO A 1 42 ? -15.799 -35.747 4.821 1.00 0.00 42 PRO A CA 16
ATOM 24233 C C . PRO A 1 42 ? -16.119 -36.921 5.738 1.00 0.00 42 PRO A C 16
ATOM 24234 O O . PRO A 1 42 ? -16.639 -37.946 5.293 1.00 0.00 42 PRO A O 16
ATOM 24245 N N . HIS A 1 43 ? -15.807 -36.767 7.021 1.00 0.00 43 HIS A N 16
ATOM 24246 C CA . HIS A 1 43 ? -16.063 -37.816 8.002 1.00 0.00 43 HIS A CA 16
ATOM 24247 C C . HIS A 1 43 ? -17.427 -37.624 8.658 1.00 0.00 43 HIS A C 16
ATOM 24248 O O . HIS A 1 43 ? -18.359 -38.390 8.410 1.00 0.00 43 HIS A O 16
ATOM 24262 N N . CYS A 1 44 ? -17.536 -36.599 9.496 1.00 0.00 44 CYS A N 16
ATOM 24263 C CA . CYS A 1 44 ? -18.785 -36.308 10.190 1.00 0.00 44 CYS A CA 16
ATOM 24264 C C . CYS A 1 44 ? -19.746 -35.547 9.283 1.00 0.00 44 CYS A C 16
ATOM 24265 O O . CYS A 1 44 ? -20.939 -35.444 9.570 1.00 0.00 44 CYS A O 16
ATOM 24272 N N . LYS A 1 45 ? -19.219 -35.013 8.186 1.00 0.00 45 LYS A N 16
ATOM 24273 C CA . LYS A 1 45 ? -20.028 -34.260 7.235 1.00 0.00 45 LYS A CA 16
ATOM 24274 C C . LYS A 1 45 ? -20.568 -32.984 7.872 1.00 0.00 45 LYS A C 16
ATOM 24275 O O . LYS A 1 45 ? -21.716 -32.936 8.315 1.00 0.00 45 LYS A O 16
ATOM 24294 N N . VAL A 1 46 ? -19.734 -31.949 7.913 1.00 0.00 46 VAL A N 16
ATOM 24295 C CA . VAL A 1 46 ? -20.129 -30.671 8.493 1.00 0.00 46 VAL A CA 16
ATOM 24296 C C . VAL A 1 46 ? -19.029 -29.629 8.325 1.00 0.00 46 VAL A C 16
ATOM 24297 O O . VAL A 1 46 ? -17.843 -29.958 8.324 1.00 0.00 46 VAL A O 16
ATOM 24310 N N . ARG A 1 47 ? -19.431 -28.370 8.185 1.00 0.00 47 ARG A N 16
ATOM 24311 C CA . ARG A 1 47 ? -18.480 -27.278 8.016 1.00 0.00 47 ARG A CA 16
ATOM 24312 C C . ARG A 1 47 ? -18.140 -26.641 9.360 1.00 0.00 47 ARG A C 16
ATOM 24313 O O . ARG A 1 47 ? -18.988 -26.549 10.248 1.00 0.00 47 ARG A O 16
ATOM 24334 N N . HIS A 1 48 ? -16.892 -26.204 9.503 1.00 0.00 48 HIS A N 16
ATOM 24335 C CA . HIS A 1 48 ? -16.440 -25.575 10.739 1.00 0.00 48 HIS A CA 16
ATOM 24336 C C . HIS A 1 48 ? -15.587 -24.345 10.442 1.00 0.00 48 HIS A C 16
ATOM 24337 O O . HIS A 1 48 ? -14.918 -24.275 9.410 1.00 0.00 48 HIS A O 16
ATOM 24351 N N . LEU A 1 49 ? -15.616 -23.378 11.352 1.00 0.00 49 LEU A N 16
ATOM 24352 C CA . LEU A 1 49 ? -14.846 -22.150 11.188 1.00 0.00 49 LEU A CA 16
ATOM 24353 C C . LEU A 1 49 ? -13.409 -22.340 11.663 1.00 0.00 49 LEU A C 16
ATOM 24354 O O . LEU A 1 49 ? -13.168 -22.902 12.732 1.00 0.00 49 LEU A O 16
ATOM 24370 N N . ILE A 1 50 ? -12.459 -21.867 10.863 1.00 0.00 50 ILE A N 16
ATOM 24371 C CA . ILE A 1 50 ? -11.047 -21.983 11.204 1.00 0.00 50 ILE A CA 16
ATOM 24372 C C . ILE A 1 50 ? -10.440 -20.616 11.503 1.00 0.00 50 ILE A C 16
ATOM 24373 O O . ILE A 1 50 ? -9.982 -20.359 12.616 1.00 0.00 50 ILE A O 16
ATOM 24389 N N . ALA A 1 51 ? -10.442 -19.742 10.502 1.00 0.00 51 ALA A N 16
ATOM 24390 C CA . ALA A 1 51 ? -9.896 -18.399 10.659 1.00 0.00 51 ALA A CA 16
ATOM 24391 C C . ALA A 1 51 ? -10.987 -17.343 10.525 1.00 0.00 51 ALA A C 16
ATOM 24392 O O . ALA A 1 51 ? -11.423 -17.025 9.418 1.00 0.00 51 ALA A O 16
ATOM 24399 N N . ASP A 1 52 ? -11.425 -16.804 11.657 1.00 0.00 52 ASP A N 16
ATOM 24400 C CA . ASP A 1 52 ? -12.465 -15.783 11.666 1.00 0.00 52 ASP A CA 16
ATOM 24401 C C . ASP A 1 52 ? -11.855 -14.385 11.643 1.00 0.00 52 ASP A C 16
ATOM 24402 O O . ASP A 1 52 ? -11.195 -13.968 12.595 1.00 0.00 52 ASP A O 16
ATOM 24411 N N . HIS A 1 53 ? -12.080 -13.664 10.548 1.00 0.00 53 HIS A N 16
ATOM 24412 C CA . HIS A 1 53 ? -11.552 -12.313 10.401 1.00 0.00 53 HIS A CA 16
ATOM 24413 C C . HIS A 1 53 ? -12.674 -11.318 10.121 1.00 0.00 53 HIS A C 16
ATOM 24414 O O . HIS A 1 53 ? -12.619 -10.166 10.552 1.00 0.00 53 HIS A O 16
ATOM 24428 N N . LEU A 1 54 ? -13.691 -11.771 9.396 1.00 0.00 54 LEU A N 16
ATOM 24429 C CA . LEU A 1 54 ? -14.827 -10.921 9.057 1.00 0.00 54 LEU A CA 16
ATOM 24430 C C . LEU A 1 54 ? -15.942 -11.065 10.087 1.00 0.00 54 LEU A C 16
ATOM 24431 O O . LEU A 1 54 ? -16.993 -10.434 9.974 1.00 0.00 54 LEU A O 16
ATOM 24447 N N . LYS A 1 55 ? -15.706 -11.900 11.094 1.00 0.00 55 LYS A N 16
ATOM 24448 C CA . LYS A 1 55 ? -16.688 -12.125 12.148 1.00 0.00 55 LYS A CA 16
ATOM 24449 C C . LYS A 1 55 ? -18.105 -12.112 11.583 1.00 0.00 55 LYS A C 16
ATOM 24450 O O . LYS A 1 55 ? -18.954 -11.341 12.032 1.00 0.00 55 LYS A O 16
ATOM 24469 N N . ILE A 1 56 ? -18.353 -12.970 10.600 1.00 0.00 56 ILE A N 16
ATOM 24470 C CA . ILE A 1 56 ? -19.668 -13.058 9.977 1.00 0.00 56 ILE A CA 16
ATOM 24471 C C . ILE A 1 56 ? -20.656 -13.788 10.880 1.00 0.00 56 ILE A C 16
ATOM 24472 O O . ILE A 1 56 ? -21.767 -13.312 11.116 1.00 0.00 56 ILE A O 16
ATOM 24488 N N . PHE A 1 57 ? -20.244 -14.947 11.384 1.00 0.00 57 PHE A N 16
ATOM 24489 C CA . PHE A 1 57 ? -21.093 -15.743 12.263 1.00 0.00 57 PHE A CA 16
ATOM 24490 C C . PHE A 1 57 ? -21.079 -15.187 13.683 1.00 0.00 57 PHE A C 16
ATOM 24491 O O . PHE A 1 57 ? -21.935 -15.523 14.503 1.00 0.00 57 PHE A O 16
ATOM 24508 N N . HIS A 1 58 ? -20.100 -14.334 13.969 1.00 0.00 58 HIS A N 16
ATOM 24509 C CA . HIS A 1 58 ? -19.973 -13.730 15.290 1.00 0.00 58 HIS A CA 16
ATOM 24510 C C . HIS A 1 58 ? -21.209 -12.902 15.630 1.00 0.00 58 HIS A C 16
ATOM 24511 O O . HIS A 1 58 ? -21.459 -12.592 16.795 1.00 0.00 58 HIS A O 16
ATOM 24525 N N . ASP A 1 59 ? -21.977 -12.547 14.607 1.00 0.00 59 ASP A N 16
ATOM 24526 C CA . ASP A 1 59 ? -23.187 -11.756 14.797 1.00 0.00 59 ASP A CA 16
ATOM 24527 C C . ASP A 1 59 ? -24.373 -12.651 15.142 1.00 0.00 59 ASP A C 16
ATOM 24528 O O . ASP A 1 59 ? -25.510 -12.185 15.234 1.00 0.00 59 ASP A O 16
ATOM 24537 N N . HIS A 1 60 ? -24.102 -13.938 15.331 1.00 0.00 60 HIS A N 16
ATOM 24538 C CA . HIS A 1 60 ? -25.147 -14.899 15.666 1.00 0.00 60 HIS A CA 16
ATOM 24539 C C . HIS A 1 60 ? -26.475 -14.502 15.027 1.00 0.00 60 HIS A C 16
ATOM 24540 O O . HIS A 1 60 ? -27.521 -14.536 15.675 1.00 0.00 60 HIS A O 16
ATOM 24554 N N . HIS A 1 61 ? -26.424 -14.125 13.754 1.00 0.00 61 HIS A N 16
ATOM 24555 C CA . HIS A 1 61 ? -27.623 -13.721 13.028 1.00 0.00 61 HIS A CA 16
ATOM 24556 C C . HIS A 1 61 ? -27.492 -14.039 11.542 1.00 0.00 61 HIS A C 16
ATOM 24557 O O . HIS A 1 61 ? -28.223 -13.498 10.713 1.00 0.00 61 HIS A O 16
ATOM 24571 N N . VAL A 1 62 ? -26.553 -14.921 11.211 1.00 0.00 62 VAL A N 16
ATOM 24572 C CA . VAL A 1 62 ? -26.326 -15.312 9.825 1.00 0.00 62 VAL A CA 16
ATOM 24573 C C . VAL A 1 62 ? -26.128 -16.818 9.704 1.00 0.00 62 VAL A C 16
ATOM 24574 O O . VAL A 1 62 ? -25.399 -17.426 10.489 1.00 0.00 62 VAL A O 16
ATOM 24587 N N . THR A 1 63 ? -26.781 -17.418 8.714 1.00 0.00 63 THR A N 16
ATOM 24588 C CA . THR A 1 63 ? -26.678 -18.855 8.490 1.00 0.00 63 THR A CA 16
ATOM 24589 C C . THR A 1 63 ? -25.738 -19.164 7.331 1.00 0.00 63 THR A C 16
ATOM 24590 O O . THR A 1 63 ? -25.457 -18.301 6.498 1.00 0.00 63 THR A O 16
ATOM 24601 N N . VAL A 1 64 ? -25.254 -20.401 7.281 1.00 0.00 64 VAL A N 16
ATOM 24602 C CA . VAL A 1 64 ? -24.346 -20.825 6.222 1.00 0.00 64 VAL A CA 16
ATOM 24603 C C . VAL A 1 64 ? -24.958 -20.588 4.846 1.00 0.00 64 VAL A C 16
ATOM 24604 O O . VAL A 1 64 ? -24.246 -20.339 3.874 1.00 0.00 64 VAL A O 16
ATOM 24617 N N . GLU A 1 65 ? -26.283 -20.668 4.772 1.00 0.00 65 GLU A N 16
ATOM 24618 C CA . GLU A 1 65 ? -26.991 -20.462 3.514 1.00 0.00 65 GLU A CA 16
ATOM 24619 C C . GLU A 1 65 ? -26.774 -19.044 2.993 1.00 0.00 65 GLU A C 16
ATOM 24620 O O . GLU A 1 65 ? -26.604 -18.833 1.792 1.00 0.00 65 GLU A O 16
ATOM 24632 N N . GLN A 1 66 ? -26.781 -18.078 3.905 1.00 0.00 66 GLN A N 16
ATOM 24633 C CA . GLN A 1 66 ? -26.587 -16.680 3.537 1.00 0.00 66 GLN A CA 16
ATOM 24634 C C . GLN A 1 66 ? -25.165 -16.441 3.041 1.00 0.00 66 GLN A C 16
ATOM 24635 O O . GLN A 1 66 ? -24.937 -15.625 2.147 1.00 0.00 66 GLN A O 16
ATOM 24649 N N . LEU A 1 67 ? -24.211 -17.157 3.625 1.00 0.00 67 LEU A N 16
ATOM 24650 C CA . LEU A 1 67 ? -22.810 -17.023 3.243 1.00 0.00 67 LEU A CA 16
ATOM 24651 C C . LEU A 1 67 ? -22.623 -17.299 1.754 1.00 0.00 67 LEU A C 16
ATOM 24652 O O . LEU A 1 67 ? -21.942 -16.550 1.054 1.00 0.00 67 LEU A O 16
ATOM 24668 N N . MET A 1 68 ? -23.234 -18.378 1.277 1.00 0.00 68 MET A N 16
ATOM 24669 C CA . MET A 1 68 ? -23.138 -18.751 -0.130 1.00 0.00 68 MET A CA 16
ATOM 24670 C C . MET A 1 68 ? -23.972 -17.815 -0.999 1.00 0.00 68 MET A C 16
ATOM 24671 O O . MET A 1 68 ? -23.533 -17.386 -2.066 1.00 0.00 68 MET A O 16
ATOM 24685 N N . LYS A 1 69 ? -25.177 -17.503 -0.536 1.00 0.00 69 LYS A N 16
ATOM 24686 C CA . LYS A 1 69 ? -26.073 -16.617 -1.270 1.00 0.00 69 LYS A CA 16
ATOM 24687 C C . LYS A 1 69 ? -25.458 -15.230 -1.427 1.00 0.00 69 LYS A C 16
ATOM 24688 O O . LYS A 1 69 ? -25.755 -14.514 -2.383 1.00 0.00 69 LYS A O 16
ATOM 24707 N N . ALA A 1 70 ? -24.600 -14.857 -0.483 1.00 0.00 70 ALA A N 16
ATOM 24708 C CA . ALA A 1 70 ? -23.941 -13.558 -0.519 1.00 0.00 70 ALA A CA 16
ATOM 24709 C C . ALA A 1 70 ? -22.927 -13.488 -1.656 1.00 0.00 70 ALA A C 16
ATOM 24710 O O . ALA A 1 70 ? -22.673 -12.419 -2.209 1.00 0.00 70 ALA A O 16
ATOM 24717 N N . ASN A 1 71 ? -22.350 -14.635 -1.999 1.00 0.00 71 ASN A N 16
ATOM 24718 C CA . ASN A 1 71 ? -21.362 -14.703 -3.070 1.00 0.00 71 ASN A CA 16
ATOM 24719 C C . ASN A 1 71 ? -22.024 -15.047 -4.400 1.00 0.00 71 ASN A C 16
ATOM 24720 O O . ASN A 1 71 ? -21.952 -14.278 -5.358 1.00 0.00 71 ASN A O 16
ATOM 24731 N N . GLY A 1 72 ? -22.670 -16.208 -4.451 1.00 0.00 72 GLY A N 16
ATOM 24732 C CA . GLY A 1 72 ? -23.337 -16.633 -5.668 1.00 0.00 72 GLY A CA 16
ATOM 24733 C C . GLY A 1 72 ? -22.474 -17.550 -6.512 1.00 0.00 72 GLY A C 16
ATOM 24734 O O . GLY A 1 72 ? -22.394 -17.390 -7.729 1.00 0.00 72 GLY A O 16
ATOM 24738 N N . GLU A 1 73 ? -21.826 -18.513 -5.863 1.00 0.00 73 GLU A N 16
ATOM 24739 C CA . GLU A 1 73 ? -20.963 -19.457 -6.563 1.00 0.00 73 GLU A CA 16
ATOM 24740 C C . GLU A 1 73 ? -21.753 -20.256 -7.594 1.00 0.00 73 GLU A C 16
ATOM 24741 O O . GLU A 1 73 ? -22.731 -20.925 -7.259 1.00 0.00 73 GLU A O 16
ATOM 24753 N N . GLN A 1 74 ? -21.324 -20.180 -8.850 1.00 0.00 74 GLN A N 16
ATOM 24754 C CA . GLN A 1 74 ? -21.992 -20.895 -9.930 1.00 0.00 74 GLN A CA 16
ATOM 24755 C C . GLN A 1 74 ? -21.354 -22.262 -10.155 1.00 0.00 74 GLN A C 16
ATOM 24756 O O . GLN A 1 74 ? -22.004 -23.191 -10.636 1.00 0.00 74 GLN A O 16
ATOM 24770 N N . VAL A 1 75 ? -20.077 -22.378 -9.805 1.00 0.00 75 VAL A N 16
ATOM 24771 C CA . VAL A 1 75 ? -19.351 -23.632 -9.968 1.00 0.00 75 VAL A CA 16
ATOM 24772 C C . VAL A 1 75 ? -20.088 -24.785 -9.298 1.00 0.00 75 VAL A C 16
ATOM 24773 O O . VAL A 1 75 ? -20.781 -24.596 -8.298 1.00 0.00 75 VAL A O 16
ATOM 24786 N N . SER A 1 76 ? -19.935 -25.982 -9.856 1.00 0.00 76 SER A N 16
ATOM 24787 C CA . SER A 1 76 ? -20.590 -27.167 -9.314 1.00 0.00 76 SER A CA 16
ATOM 24788 C C . SER A 1 76 ? -19.613 -28.336 -9.228 1.00 0.00 76 SER A C 16
ATOM 24789 O O . SER A 1 76 ? -20.019 -29.497 -9.200 1.00 0.00 76 SER A O 16
ATOM 24797 N N . GLN A 1 77 ? -18.323 -28.019 -9.187 1.00 0.00 77 GLN A N 16
ATOM 24798 C CA . GLN A 1 77 ? -17.287 -29.042 -9.105 1.00 0.00 77 GLN A CA 16
ATOM 24799 C C . GLN A 1 77 ? -16.635 -29.047 -7.726 1.00 0.00 77 GLN A C 16
ATOM 24800 O O . GLN A 1 77 ? -16.147 -30.078 -7.263 1.00 0.00 77 GLN A O 16
ATOM 24814 N N . ASP A 1 78 ? -16.631 -27.889 -7.075 1.00 0.00 78 ASP A N 16
ATOM 24815 C CA . ASP A 1 78 ? -16.039 -27.761 -5.748 1.00 0.00 78 ASP A CA 16
ATOM 24816 C C . ASP A 1 78 ? -16.609 -28.807 -4.795 1.00 0.00 78 ASP A C 16
ATOM 24817 O O . ASP A 1 78 ? -17.610 -29.457 -5.097 1.00 0.00 78 ASP A O 16
ATOM 24826 N N . VAL A 1 79 ? -15.965 -28.965 -3.644 1.00 0.00 79 VAL A N 16
ATOM 24827 C CA . VAL A 1 79 ? -16.407 -29.932 -2.646 1.00 0.00 79 VAL A CA 16
ATOM 24828 C C . VAL A 1 79 ? -17.426 -29.314 -1.695 1.00 0.00 79 VAL A C 16
ATOM 24829 O O . VAL A 1 79 ? -18.542 -29.811 -1.557 1.00 0.00 79 VAL A O 16
ATOM 24842 N N . GLY A 1 80 ? -17.033 -28.224 -1.042 1.00 0.00 80 GLY A N 16
ATOM 24843 C CA . GLY A 1 80 ? -17.924 -27.555 -0.112 1.00 0.00 80 GLY A CA 16
ATOM 24844 C C . GLY A 1 80 ? -17.257 -26.393 0.596 1.00 0.00 80 GLY A C 16
ATOM 24845 O O . GLY A 1 80 ? -17.889 -25.368 0.852 1.00 0.00 80 GLY A O 16
ATOM 24849 N N . ASP A 1 81 ? -15.977 -26.552 0.914 1.00 0.00 81 ASP A N 16
ATOM 24850 C CA . ASP A 1 81 ? -15.223 -25.507 1.597 1.00 0.00 81 ASP A CA 16
ATOM 24851 C C . ASP A 1 81 ? -15.316 -24.186 0.839 1.00 0.00 81 ASP A C 16
ATOM 24852 O O . ASP A 1 81 ? -15.114 -24.140 -0.375 1.00 0.00 81 ASP A O 16
ATOM 24861 N N . LEU A 1 82 ? -15.622 -23.115 1.563 1.00 0.00 82 LEU A N 16
ATOM 24862 C CA . LEU A 1 82 ? -15.743 -21.793 0.959 1.00 0.00 82 LEU A CA 16
ATOM 24863 C C . LEU A 1 82 ? -14.692 -20.840 1.520 1.00 0.00 82 LEU A C 16
ATOM 24864 O O . LEU A 1 82 ? -14.066 -21.124 2.541 1.00 0.00 82 LEU A O 16
ATOM 24880 N N . GLU A 1 83 ? -14.507 -19.709 0.848 1.00 0.00 83 GLU A N 16
ATOM 24881 C CA . GLU A 1 83 ? -13.533 -18.714 1.281 1.00 0.00 83 GLU A CA 16
ATOM 24882 C C . GLU A 1 83 ? -14.083 -17.301 1.104 1.00 0.00 83 GLU A C 16
ATOM 24883 O O . GLU A 1 83 ? -14.722 -16.993 0.098 1.00 0.00 83 GLU A O 16
ATOM 24895 N N . PHE A 1 84 ? -13.830 -16.447 2.090 1.00 0.00 84 PHE A N 16
ATOM 24896 C CA . PHE A 1 84 ? -14.300 -15.067 2.045 1.00 0.00 84 PHE A CA 16
ATOM 24897 C C . PHE A 1 84 ? -13.161 -14.094 2.337 1.00 0.00 84 PHE A C 16
ATOM 24898 O O . PHE A 1 84 ? -12.476 -14.212 3.352 1.00 0.00 84 PHE A O 16
ATOM 24915 N N . GLU A 1 85 ? -12.966 -13.134 1.439 1.00 0.00 85 GLU A N 16
ATOM 24916 C CA . GLU A 1 85 ? -11.909 -12.142 1.599 1.00 0.00 85 GLU A CA 16
ATOM 24917 C C . GLU A 1 85 ? -12.495 -10.740 1.738 1.00 0.00 85 GLU A C 16
ATOM 24918 O O . GLU A 1 85 ? -11.827 -9.820 2.211 1.00 0.00 85 GLU A O 16
ATOM 24930 N N . ASP A 1 86 ? -13.748 -10.585 1.322 1.00 0.00 86 ASP A N 16
ATOM 24931 C CA . ASP A 1 86 ? -14.425 -9.296 1.400 1.00 0.00 86 ASP A CA 16
ATOM 24932 C C . ASP A 1 86 ? -15.939 -9.481 1.451 1.00 0.00 86 ASP A C 16
ATOM 24933 O O . ASP A 1 86 ? -16.602 -9.536 0.415 1.00 0.00 86 ASP A O 16
ATOM 24942 N N . ILE A 1 87 ? -16.478 -9.576 2.662 1.00 0.00 87 ILE A N 16
ATOM 24943 C CA . ILE A 1 87 ? -17.912 -9.754 2.847 1.00 0.00 87 ILE A CA 16
ATOM 24944 C C . ILE A 1 87 ? -18.698 -8.649 2.149 1.00 0.00 87 ILE A C 16
ATOM 24945 O O . ILE A 1 87 ? -18.198 -7.547 1.921 1.00 0.00 87 ILE A O 16
ATOM 24961 N N . PRO A 1 88 ? -19.959 -8.948 1.803 1.00 0.00 88 PRO A N 16
ATOM 24962 C CA . PRO A 1 88 ? -20.842 -7.992 1.128 1.00 0.00 88 PRO A CA 16
ATOM 24963 C C . PRO A 1 88 ? -21.261 -6.845 2.042 1.00 0.00 88 PRO A C 16
ATOM 24964 O O . PRO A 1 88 ? -20.733 -6.692 3.144 1.00 0.00 88 PRO A O 16
ATOM 24975 N N . ASP A 1 89 ? -22.211 -6.041 1.577 1.00 0.00 89 ASP A N 16
ATOM 24976 C CA . ASP A 1 89 ? -22.701 -4.908 2.353 1.00 0.00 89 ASP A CA 16
ATOM 24977 C C . ASP A 1 89 ? -24.118 -5.167 2.856 1.00 0.00 89 ASP A C 16
ATOM 24978 O O . ASP A 1 89 ? -24.559 -4.566 3.836 1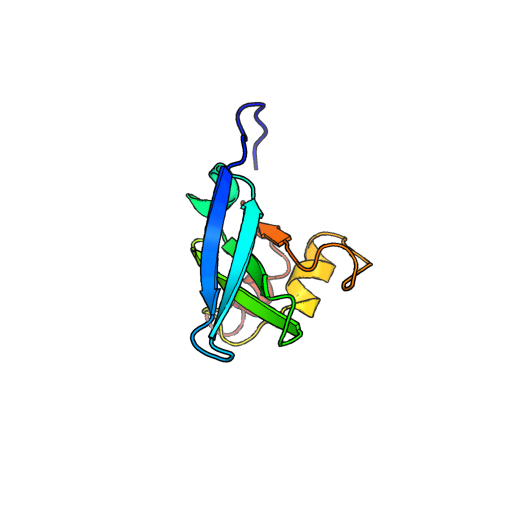.00 0.00 89 ASP A O 16
ATOM 24987 N N . SER A 1 90 ? -24.827 -6.064 2.178 1.00 0.00 90 SER A N 16
ATOM 24988 C CA . SER A 1 90 ? -26.196 -6.398 2.553 1.00 0.00 90 SER A CA 16
ATOM 24989 C C . SER A 1 90 ? -26.225 -7.178 3.864 1.00 0.00 90 SER A C 16
ATOM 24990 O O . SER A 1 90 ? -27.171 -7.067 4.645 1.00 0.00 90 SER A O 16
ATOM 24998 N N . LEU A 1 91 ? -25.183 -7.968 4.098 1.00 0.00 91 LEU A N 16
ATOM 24999 C CA . LEU A 1 91 ? -25.087 -8.767 5.315 1.00 0.00 91 LEU A CA 16
ATOM 25000 C C . LEU A 1 91 ? -24.853 -7.880 6.533 1.00 0.00 91 LEU A C 16
ATOM 25001 O O . LEU A 1 91 ? -25.646 -7.876 7.474 1.00 0.00 91 LEU A O 16
ATOM 25017 N N . LYS A 1 92 ? -23.758 -7.127 6.507 1.00 0.00 92 LYS A N 16
ATOM 25018 C CA . LYS A 1 92 ? -23.419 -6.231 7.607 1.00 0.00 92 LYS A CA 16
ATOM 25019 C C . LYS A 1 92 ? -24.567 -5.271 7.901 1.00 0.00 92 LYS A C 16
ATOM 25020 O O . LYS A 1 92 ? -24.776 -4.870 9.046 1.00 0.00 92 LYS A O 16
ATOM 25039 N N . ASP A 1 93 ? -25.309 -4.908 6.860 1.00 0.00 93 ASP A N 16
ATOM 25040 C CA . ASP A 1 93 ? -26.438 -3.997 7.007 1.00 0.00 93 ASP A CA 16
ATOM 25041 C C . ASP A 1 93 ? -27.510 -4.600 7.910 1.00 0.00 93 ASP A C 16
ATOM 25042 O O . ASP A 1 93 ? -28.228 -3.881 8.605 1.00 0.00 93 ASP A O 16
ATOM 25051 N N . VAL A 1 94 ? -27.613 -5.925 7.893 1.00 0.00 94 VAL A N 16
ATOM 25052 C CA . VAL A 1 94 ? -28.597 -6.626 8.710 1.00 0.00 94 VAL A CA 16
ATOM 25053 C C . VAL A 1 94 ? -28.129 -6.739 10.157 1.00 0.00 94 VAL A C 16
ATOM 25054 O O . VAL A 1 94 ? -28.942 -6.818 11.079 1.00 0.00 94 VAL A O 16
ATOM 25067 N N . LEU A 1 95 ? -26.815 -6.745 10.349 1.00 0.00 95 LEU A N 16
ATOM 25068 C CA . LEU A 1 95 ? -26.238 -6.847 11.685 1.00 0.00 95 LEU A CA 16
ATOM 25069 C C . LEU A 1 95 ? -26.196 -5.483 12.366 1.00 0.00 95 LEU A C 16
ATOM 25070 O O . LEU A 1 95 ? -26.258 -5.387 13.591 1.00 0.00 95 LEU A O 16
ATOM 25086 N N . GLY A 1 96 ? -26.091 -4.429 11.563 1.00 0.00 96 GLY A N 16
ATOM 25087 C CA . GLY A 1 96 ? -26.045 -3.084 12.106 1.00 0.00 96 GLY A CA 16
ATOM 25088 C C . GLY A 1 96 ? -27.311 -2.301 11.823 1.00 0.00 96 GLY A C 16
ATOM 25089 O O . GLY A 1 96 ? -27.261 -1.201 11.272 1.00 0.00 96 GLY A O 16
ATOM 25093 N N . LYS A 1 97 ? -28.452 -2.868 12.200 1.00 0.00 97 LYS A N 16
ATOM 25094 C CA . LYS A 1 97 ? -29.739 -2.217 11.985 1.00 0.00 97 LYS A CA 16
ATOM 25095 C C . LYS A 1 97 ? -30.441 -1.946 13.312 1.00 0.00 97 LYS A C 16
ATOM 25096 O O . LYS A 1 97 ? -31.118 -0.930 13.471 1.00 0.00 97 LYS A O 16
ATOM 25115 N N . TYR A 1 98 ? -30.274 -2.860 14.261 1.00 0.00 98 TYR A N 16
ATOM 25116 C CA . TYR A 1 98 ? -30.893 -2.721 15.574 1.00 0.00 98 TYR A CA 16
ATOM 25117 C C . TYR A 1 98 ? -30.277 -1.556 16.345 1.00 0.00 98 TYR A C 16
ATOM 25118 O O . TYR A 1 98 ? -30.988 -0.752 16.947 1.00 0.00 98 TYR A O 16
ATOM 25136 N N . ALA A 1 99 ? -28.951 -1.474 16.321 1.00 0.00 99 ALA A N 16
ATOM 25137 C CA . ALA A 1 99 ? -28.239 -0.408 17.014 1.00 0.00 99 ALA A CA 16
ATOM 25138 C C . ALA A 1 99 ? -28.114 0.831 16.134 1.00 0.00 99 ALA A C 16
ATOM 25139 O O . ALA A 1 99 ? -28.425 0.794 14.943 1.00 0.00 99 ALA A O 16
ATOM 25146 N N . LYS A 1 100 ? -27.658 1.929 16.728 1.00 0.00 100 LYS A N 16
ATOM 25147 C CA . LYS A 1 100 ? -27.491 3.180 15.999 1.00 0.00 100 LYS A CA 16
ATOM 25148 C C . LYS A 1 100 ? -26.040 3.370 15.568 1.00 0.00 100 LYS A C 16
ATOM 25149 O O . LYS A 1 100 ? -25.114 3.070 16.323 1.00 0.00 100 LYS A O 16
ATOM 25169 N N . GLY A 1 1 ? -11.179 -1.964 -0.146 1.00 0.00 1 GLY A N 17
ATOM 25170 C CA . GLY A 1 1 ? -11.701 -2.799 -1.211 1.00 0.00 1 GLY A CA 17
ATOM 25171 C C . GLY A 1 1 ? -10.995 -2.563 -2.532 1.00 0.00 1 GLY A C 17
ATOM 25172 O O . GLY A 1 1 ? -10.964 -1.440 -3.035 1.00 0.00 1 GLY A O 17
ATOM 25176 N N . SER A 1 2 ? -10.424 -3.624 -3.094 1.00 0.00 2 SER A N 17
ATOM 25177 C CA . SER A 1 2 ? -9.709 -3.526 -4.361 1.00 0.00 2 SER A CA 17
ATOM 25178 C C . SER A 1 2 ? -9.474 -4.909 -4.961 1.00 0.00 2 SER A C 17
ATOM 25179 O O . SER A 1 2 ? -9.939 -5.917 -4.427 1.00 0.00 2 SER A O 17
ATOM 25187 N N . HIS A 1 3 ? -8.750 -4.949 -6.074 1.00 0.00 3 HIS A N 17
ATOM 25188 C CA . HIS A 1 3 ? -8.452 -6.208 -6.748 1.00 0.00 3 HIS A CA 17
ATOM 25189 C C . HIS A 1 3 ? -6.955 -6.501 -6.715 1.00 0.00 3 HIS A C 17
ATOM 25190 O O . HIS A 1 3 ? -6.139 -5.594 -6.555 1.00 0.00 3 HIS A O 17
ATOM 25204 N N . MET A 1 4 ? -6.602 -7.774 -6.865 1.00 0.00 4 MET A N 17
ATOM 25205 C CA . MET A 1 4 ? -5.204 -8.185 -6.852 1.00 0.00 4 MET A CA 17
ATOM 25206 C C . MET A 1 4 ? -4.981 -9.382 -7.772 1.00 0.00 4 MET A C 17
ATOM 25207 O O . MET A 1 4 ? -5.851 -10.242 -7.910 1.00 0.00 4 MET A O 17
ATOM 25221 N N . VAL A 1 5 ? -3.810 -9.430 -8.400 1.00 0.00 5 VAL A N 17
ATOM 25222 C CA . VAL A 1 5 ? -3.473 -10.521 -9.306 1.00 0.00 5 VAL A CA 17
ATOM 25223 C C . VAL A 1 5 ? -2.536 -11.521 -8.637 1.00 0.00 5 VAL A C 17
ATOM 25224 O O . VAL A 1 5 ? -1.803 -12.246 -9.310 1.00 0.00 5 VAL A O 17
ATOM 25237 N N . ASP A 1 6 ? -2.566 -11.555 -7.310 1.00 0.00 6 ASP A N 17
ATOM 25238 C CA . ASP A 1 6 ? -1.720 -12.467 -6.549 1.00 0.00 6 ASP A CA 17
ATOM 25239 C C . ASP A 1 6 ? -2.502 -13.105 -5.404 1.00 0.00 6 ASP A C 17
ATOM 25240 O O . ASP A 1 6 ? -2.200 -12.882 -4.231 1.00 0.00 6 ASP A O 17
ATOM 25249 N N . LYS A 1 7 ? -3.508 -13.900 -5.752 1.00 0.00 7 LYS A N 17
ATOM 25250 C CA . LYS A 1 7 ? -4.334 -14.571 -4.756 1.00 0.00 7 LYS A CA 17
ATOM 25251 C C . LYS A 1 7 ? -4.137 -16.083 -4.814 1.00 0.00 7 LYS A C 17
ATOM 25252 O O . LYS A 1 7 ? -4.992 -16.826 -5.295 1.00 0.00 7 LYS A O 17
ATOM 25271 N N . PRO A 1 8 ? -2.984 -16.550 -4.312 1.00 0.00 8 PRO A N 17
ATOM 25272 C CA . PRO A 1 8 ? -2.649 -17.977 -4.294 1.00 0.00 8 PRO A CA 17
ATOM 25273 C C . PRO A 1 8 ? -3.509 -18.762 -3.310 1.00 0.00 8 PRO A C 17
ATOM 25274 O O . PRO A 1 8 ? -4.479 -18.238 -2.761 1.00 0.00 8 PRO A O 17
ATOM 25285 N N . LYS A 1 9 ? -3.149 -20.022 -3.091 1.00 0.00 9 LYS A N 17
ATOM 25286 C CA . LYS A 1 9 ? -3.887 -20.880 -2.172 1.00 0.00 9 LYS A CA 17
ATOM 25287 C C . LYS A 1 9 ? -2.939 -21.797 -1.404 1.00 0.00 9 LYS A C 17
ATOM 25288 O O . LYS A 1 9 ? -1.805 -22.025 -1.825 1.00 0.00 9 LYS A O 17
ATOM 25307 N N . MET A 1 10 ? -3.412 -22.321 -0.279 1.00 0.00 10 MET A N 17
ATOM 25308 C CA . MET A 1 10 ? -2.607 -23.215 0.545 1.00 0.00 10 MET A CA 17
ATOM 25309 C C . MET A 1 10 ? -3.465 -24.331 1.135 1.00 0.00 10 MET A C 17
ATOM 25310 O O . MET A 1 10 ? -4.652 -24.141 1.396 1.00 0.00 10 MET A O 17
ATOM 25324 N N . MET A 1 11 ? -2.855 -25.494 1.340 1.00 0.00 11 MET A N 17
ATOM 25325 C CA . MET A 1 11 ? -3.564 -26.639 1.899 1.00 0.00 11 MET A CA 17
ATOM 25326 C C . MET A 1 11 ? -3.285 -26.774 3.393 1.00 0.00 11 MET A C 17
ATOM 25327 O O . MET A 1 11 ? -2.144 -26.642 3.835 1.00 0.00 11 MET A O 17
ATOM 25341 N N . ILE A 1 12 ? -4.335 -27.038 4.165 1.00 0.00 12 ILE A N 17
ATOM 25342 C CA . ILE A 1 12 ? -4.202 -27.191 5.608 1.00 0.00 12 ILE A CA 17
ATOM 25343 C C . ILE A 1 12 ? -5.127 -28.284 6.132 1.00 0.00 12 ILE A C 17
ATOM 25344 O O . ILE A 1 12 ? -6.340 -28.232 5.932 1.00 0.00 12 ILE A O 17
ATOM 25360 N N . ALA A 1 13 ? -4.546 -29.271 6.805 1.00 0.00 13 ALA A N 17
ATOM 25361 C CA . ALA A 1 13 ? -5.319 -30.374 7.362 1.00 0.00 13 ALA A CA 17
ATOM 25362 C C . ALA A 1 13 ? -5.570 -30.172 8.853 1.00 0.00 13 ALA A C 17
ATOM 25363 O O . ALA A 1 13 ? -4.658 -29.826 9.604 1.00 0.00 13 ALA A O 17
ATOM 25370 N N . PHE A 1 14 ? -6.811 -30.389 9.274 1.00 0.00 14 PHE A N 17
ATOM 25371 C CA . PHE A 1 14 ? -7.182 -30.228 10.675 1.00 0.00 14 PHE A CA 17
ATOM 25372 C C . PHE A 1 14 ? -7.926 -31.459 11.186 1.00 0.00 14 PHE A C 17
ATOM 25373 O O . PHE A 1 14 ? -8.785 -32.010 10.497 1.00 0.00 14 PHE A O 17
ATOM 25390 N N . THR A 1 15 ? -7.588 -31.886 12.399 1.00 0.00 15 THR A N 17
ATOM 25391 C CA . THR A 1 15 ? -8.221 -33.052 13.002 1.00 0.00 15 THR A CA 17
ATOM 25392 C C . THR A 1 15 ? -9.552 -32.683 13.648 1.00 0.00 15 THR A C 17
ATOM 25393 O O . THR A 1 15 ? -9.590 -31.951 14.637 1.00 0.00 15 THR A O 17
ATOM 25404 N N . CYS A 1 16 ? -10.640 -33.194 13.083 1.00 0.00 16 CYS A N 17
ATOM 25405 C CA . CYS A 1 16 ? -11.974 -32.918 13.605 1.00 0.00 16 CYS A CA 17
ATOM 25406 C C . CYS A 1 16 ? -12.167 -33.564 14.973 1.00 0.00 16 CYS A C 17
ATOM 25407 O O . CYS A 1 16 ? -12.244 -34.787 15.089 1.00 0.00 16 CYS A O 17
ATOM 25414 N N . LYS A 1 17 ? -12.244 -32.734 16.008 1.00 0.00 17 LYS A N 17
ATOM 25415 C CA . LYS A 1 17 ? -12.428 -33.223 17.369 1.00 0.00 17 LYS A CA 17
ATOM 25416 C C . LYS A 1 17 ? -13.840 -33.763 17.567 1.00 0.00 17 LYS A C 17
ATOM 25417 O O . LYS A 1 17 ? -14.138 -34.395 18.581 1.00 0.00 17 LYS A O 17
ATOM 25436 N N . LYS A 1 18 ? -14.707 -33.512 16.592 1.00 0.00 18 LYS A N 17
ATOM 25437 C CA . LYS A 1 18 ? -16.088 -33.976 16.656 1.00 0.00 18 LYS A CA 17
ATOM 25438 C C . LYS A 1 18 ? -16.166 -35.484 16.440 1.00 0.00 18 LYS A C 17
ATOM 25439 O O . LYS A 1 18 ? -16.648 -36.220 17.303 1.00 0.00 18 LYS A O 17
ATOM 25458 N N . CYS A 1 19 ? -15.690 -35.937 15.286 1.00 0.00 19 CYS A N 17
ATOM 25459 C CA . CYS A 1 19 ? -15.705 -37.358 14.958 1.00 0.00 19 CYS A CA 17
ATOM 25460 C C . CYS A 1 19 ? -14.287 -37.909 14.861 1.00 0.00 19 CYS A C 17
ATOM 25461 O O . CYS A 1 19 ? -14.055 -38.949 14.247 1.00 0.00 19 CYS A O 17
ATOM 25468 N N . ASN A 1 20 ? -13.340 -37.204 15.472 1.00 0.00 20 ASN A N 17
ATOM 25469 C CA . ASN A 1 20 ? -11.943 -37.622 15.453 1.00 0.00 20 ASN A CA 17
ATOM 25470 C C . ASN A 1 20 ? -11.498 -37.967 14.035 1.00 0.00 20 ASN A C 17
ATOM 25471 O O . ASN A 1 20 ? -10.678 -38.862 13.830 1.00 0.00 20 ASN A O 17
ATOM 25482 N N . THR A 1 21 ? -12.044 -37.249 13.058 1.00 0.00 21 THR A N 17
ATOM 25483 C CA . THR A 1 21 ? -11.704 -37.479 11.660 1.00 0.00 21 THR A CA 17
ATOM 25484 C C . THR A 1 21 ? -10.856 -36.340 11.106 1.00 0.00 21 THR A C 17
ATOM 25485 O O . THR A 1 21 ? -11.199 -35.168 11.258 1.00 0.00 21 THR A O 17
ATOM 25496 N N . ARG A 1 22 ? -9.748 -36.692 10.462 1.00 0.00 22 ARG A N 17
ATOM 25497 C CA . ARG A 1 22 ? -8.850 -35.699 9.885 1.00 0.00 22 ARG A CA 17
ATOM 25498 C C . ARG A 1 22 ? -9.094 -35.551 8.386 1.00 0.00 22 ARG A C 17
ATOM 25499 O O . ARG A 1 22 ? -9.394 -36.526 7.696 1.00 0.00 22 ARG A O 17
ATOM 25520 N N . SER A 1 23 ? -8.964 -34.325 7.888 1.00 0.00 23 SER A N 17
ATOM 25521 C CA . SER A 1 23 ? -9.174 -34.049 6.472 1.00 0.00 23 SER A CA 17
ATOM 25522 C C . SER A 1 23 ? -8.386 -32.817 6.036 1.00 0.00 23 SER A C 17
ATOM 25523 O O . SER A 1 23 ? -8.171 -31.894 6.821 1.00 0.00 23 SER A O 17
ATOM 25531 N N . SER A 1 24 ? -7.957 -32.812 4.778 1.00 0.00 24 SER A N 17
ATOM 25532 C CA . SER A 1 24 ? -7.189 -31.697 4.237 1.00 0.00 24 SER A CA 17
ATOM 25533 C C . SER A 1 24 ? -8.075 -30.786 3.392 1.00 0.00 24 SER A C 17
ATOM 25534 O O . SER A 1 24 ? -8.990 -31.249 2.711 1.00 0.00 24 SER A O 17
ATOM 25542 N N . HIS A 1 25 ? -7.795 -29.488 3.442 1.00 0.00 25 HIS A N 17
ATOM 25543 C CA . HIS A 1 25 ? -8.565 -28.510 2.681 1.00 0.00 25 HIS A CA 17
ATOM 25544 C C . HIS A 1 25 ? -7.663 -27.397 2.156 1.00 0.00 25 HIS A C 17
ATOM 25545 O O . HIS A 1 25 ? -6.762 -26.933 2.854 1.00 0.00 25 HIS A O 17
ATOM 25559 N N . THR A 1 26 ? -7.912 -26.974 0.920 1.00 0.00 26 THR A N 17
ATOM 25560 C CA . THR A 1 26 ? -7.122 -25.918 0.301 1.00 0.00 26 THR A CA 17
ATOM 25561 C C . THR A 1 26 ? -7.952 -24.655 0.102 1.00 0.00 26 THR A C 17
ATOM 25562 O O . THR A 1 26 ? -9.051 -24.704 -0.449 1.00 0.00 26 THR A O 17
ATOM 25573 N N . MET A 1 27 ? -7.419 -23.524 0.554 1.00 0.00 27 MET A N 17
ATOM 25574 C CA . MET A 1 27 ? -8.111 -22.247 0.423 1.00 0.00 27 MET A CA 17
ATOM 25575 C C . MET A 1 27 ? -7.117 -21.108 0.223 1.00 0.00 27 MET A C 17
ATOM 25576 O O . MET A 1 27 ? -5.931 -21.247 0.523 1.00 0.00 27 MET A O 17
ATOM 25590 N N . SER A 1 28 ? -7.608 -19.982 -0.285 1.00 0.00 28 SER A N 17
ATOM 25591 C CA . SER A 1 28 ? -6.761 -18.820 -0.529 1.00 0.00 28 SER A CA 17
ATOM 25592 C C . SER A 1 28 ? -6.028 -18.406 0.743 1.00 0.00 28 SER A C 17
ATOM 25593 O O . SER A 1 28 ? -6.648 -18.150 1.776 1.00 0.00 28 SER A O 17
ATOM 25601 N N . LYS A 1 29 ? -4.703 -18.341 0.661 1.00 0.00 29 LYS A N 17
ATOM 25602 C CA . LYS A 1 29 ? -3.883 -17.956 1.803 1.00 0.00 29 LYS A CA 17
ATOM 25603 C C . LYS A 1 29 ? -4.210 -16.537 2.255 1.00 0.00 29 LYS A C 17
ATOM 25604 O O . LYS A 1 29 ? -4.136 -16.221 3.442 1.00 0.00 29 LYS A O 17
ATOM 25623 N N . GLN A 1 30 ? -4.573 -15.686 1.301 1.00 0.00 30 GLN A N 17
ATOM 25624 C CA . GLN A 1 30 ? -4.912 -14.300 1.602 1.00 0.00 30 GLN A CA 17
ATOM 25625 C C . GLN A 1 30 ? -6.223 -14.217 2.377 1.00 0.00 30 GLN A C 17
ATOM 25626 O O . GLN A 1 30 ? -6.344 -13.445 3.328 1.00 0.00 30 GLN A O 17
ATOM 25640 N N . ALA A 1 31 ? -7.201 -15.016 1.965 1.00 0.00 31 ALA A N 17
ATOM 25641 C CA . ALA A 1 31 ? -8.502 -15.033 2.622 1.00 0.00 31 ALA A CA 17
ATOM 25642 C C . ALA A 1 31 ? -8.420 -15.715 3.984 1.00 0.00 31 ALA A C 17
ATOM 25643 O O . ALA A 1 31 ? -9.140 -15.353 4.914 1.00 0.00 31 ALA A O 17
ATOM 25650 N N . TYR A 1 32 ? -7.539 -16.704 4.093 1.00 0.00 32 TYR A N 17
ATOM 25651 C CA . TYR A 1 32 ? -7.366 -17.438 5.340 1.00 0.00 32 TYR A CA 17
ATOM 25652 C C . TYR A 1 32 ? -6.597 -16.605 6.361 1.00 0.00 32 TYR A C 17
ATOM 25653 O O . TYR A 1 32 ? -7.004 -16.491 7.517 1.00 0.00 32 TYR A O 17
ATOM 25671 N N . GLU A 1 33 ? -5.484 -16.024 5.924 1.00 0.00 33 GLU A N 17
ATOM 25672 C CA . GLU A 1 33 ? -4.658 -15.200 6.799 1.00 0.00 33 GLU A CA 17
ATOM 25673 C C . GLU A 1 33 ? -5.316 -13.847 7.053 1.00 0.00 33 GLU A C 17
ATOM 25674 O O . GLU A 1 33 ? -5.135 -13.244 8.111 1.00 0.00 33 GLU A O 17
ATOM 25686 N N . LYS A 1 34 ? -6.081 -13.374 6.075 1.00 0.00 34 LYS A N 17
ATOM 25687 C CA . LYS A 1 34 ? -6.767 -12.093 6.190 1.00 0.00 34 LYS A CA 17
ATOM 25688 C C . LYS A 1 34 ? -8.212 -12.205 5.714 1.00 0.00 34 LYS A C 17
ATOM 25689 O O . LYS A 1 34 ? -8.573 -11.672 4.665 1.00 0.00 34 LYS A O 17
ATOM 25708 N N . GLY A 1 35 ? -9.035 -12.900 6.493 1.00 0.00 35 GLY A N 17
ATOM 25709 C CA . GLY A 1 35 ? -10.431 -13.068 6.134 1.00 0.00 35 GLY A CA 17
ATOM 25710 C C . GLY A 1 35 ? -11.055 -14.286 6.786 1.00 0.00 35 GLY A C 17
ATOM 25711 O O . GLY A 1 35 ? -10.427 -14.948 7.613 1.00 0.00 35 GLY A O 17
ATOM 25715 N N . THR A 1 36 ? -12.297 -14.583 6.415 1.00 0.00 36 THR A N 17
ATOM 25716 C CA . THR A 1 36 ? -13.008 -15.727 6.971 1.00 0.00 36 THR A CA 17
ATOM 25717 C C . THR A 1 36 ? -12.920 -16.933 6.043 1.00 0.00 36 THR A C 17
ATOM 25718 O O . THR A 1 36 ? -12.969 -16.793 4.821 1.00 0.00 36 THR A O 17
ATOM 25729 N N . VAL A 1 37 ? -12.792 -18.118 6.630 1.00 0.00 37 VAL A N 17
ATOM 25730 C CA . VAL A 1 37 ? -12.701 -19.350 5.855 1.00 0.00 37 VAL A CA 17
ATOM 25731 C C . VAL A 1 37 ? -13.513 -20.467 6.500 1.00 0.00 37 VAL A C 17
ATOM 25732 O O . VAL A 1 37 ? -13.426 -20.695 7.708 1.00 0.00 37 VAL A O 17
ATOM 25745 N N . LEU A 1 38 ? -14.301 -21.162 5.688 1.00 0.00 38 LEU A N 17
ATOM 25746 C CA . LEU A 1 38 ? -15.130 -22.258 6.179 1.00 0.00 38 LEU A CA 17
ATOM 25747 C C . LEU A 1 38 ? -14.785 -23.562 5.468 1.00 0.00 38 LEU A C 17
ATOM 25748 O O . LEU A 1 38 ? -14.640 -23.594 4.245 1.00 0.00 38 LEU A O 17
ATOM 25764 N N . ILE A 1 39 ? -14.658 -24.636 6.240 1.00 0.00 39 ILE A N 17
ATOM 25765 C CA . ILE A 1 39 ? -14.334 -25.943 5.683 1.00 0.00 39 ILE A CA 17
ATOM 25766 C C . ILE A 1 39 ? -15.246 -27.025 6.252 1.00 0.00 39 ILE A C 17
ATOM 25767 O O . ILE A 1 39 ? -15.546 -27.033 7.446 1.00 0.00 39 ILE A O 17
ATOM 25783 N N . SER A 1 40 ? -15.682 -27.937 5.390 1.00 0.00 40 SER A N 17
ATOM 25784 C CA . SER A 1 40 ? -16.562 -29.023 5.806 1.00 0.00 40 SER A CA 17
ATOM 25785 C C . SER A 1 40 ? -15.778 -30.320 5.982 1.00 0.00 40 SER A C 17
ATOM 25786 O O . SER A 1 40 ? -14.939 -30.669 5.151 1.00 0.00 40 SER A O 17
ATOM 25794 N N . CYS A 1 41 ? -16.058 -31.030 7.070 1.00 0.00 41 CYS A N 17
ATOM 25795 C CA . CYS A 1 41 ? -15.379 -32.289 7.357 1.00 0.00 41 CYS A CA 17
ATOM 25796 C C . CYS A 1 41 ? -16.089 -33.456 6.678 1.00 0.00 41 CYS A C 17
ATOM 25797 O O . CYS A 1 41 ? -17.263 -33.731 6.928 1.00 0.00 41 CYS A O 17
ATOM 25804 N N . PRO A 1 42 ? -15.361 -34.160 5.798 1.00 0.00 42 PRO A N 17
ATOM 25805 C CA . PRO A 1 42 ? -15.901 -35.309 5.065 1.00 0.00 42 PRO A CA 17
ATOM 25806 C C . PRO A 1 42 ? -16.149 -36.510 5.970 1.00 0.00 42 PRO A C 17
ATOM 25807 O O . PRO A 1 42 ? -15.463 -37.528 5.869 1.00 0.00 42 PRO A O 17
ATOM 25818 N N . HIS A 1 43 ? -17.133 -36.386 6.855 1.00 0.00 43 HIS A N 17
ATOM 25819 C CA . HIS A 1 43 ? -17.471 -37.463 7.778 1.00 0.00 43 HIS A CA 17
ATOM 25820 C C . HIS A 1 43 ? -18.723 -37.119 8.579 1.00 0.00 43 HIS A C 17
ATOM 25821 O O . HIS A 1 43 ? -19.698 -37.872 8.580 1.00 0.00 43 HIS A O 17
ATOM 25835 N N . CYS A 1 44 ? -18.689 -35.979 9.260 1.00 0.00 44 CYS A N 17
ATOM 25836 C CA . CYS A 1 44 ? -19.820 -35.536 10.067 1.00 0.00 44 CYS A CA 17
ATOM 25837 C C . CYS A 1 44 ? -20.704 -34.573 9.281 1.00 0.00 44 CYS A C 17
ATOM 25838 O O . CYS A 1 44 ? -21.756 -34.147 9.760 1.00 0.00 44 CYS A O 17
ATOM 25845 N N . LYS A 1 45 ? -20.270 -34.231 8.073 1.00 0.00 45 LYS A N 17
ATOM 25846 C CA . LYS A 1 45 ? -21.020 -33.317 7.220 1.00 0.00 45 LYS A CA 17
ATOM 25847 C C . LYS A 1 45 ? -21.372 -32.037 7.970 1.00 0.00 45 LYS A C 17
ATOM 25848 O O . LYS A 1 45 ? -22.475 -31.899 8.499 1.00 0.00 45 LYS A O 17
ATOM 25867 N N . VAL A 1 46 ? -20.427 -31.102 8.012 1.00 0.00 46 VAL A N 17
ATOM 25868 C CA . VAL A 1 46 ? -20.639 -29.832 8.696 1.00 0.00 46 VAL A CA 17
ATOM 25869 C C . VAL A 1 46 ? -19.446 -28.902 8.508 1.00 0.00 46 VAL A C 17
ATOM 25870 O O . VAL A 1 46 ? -18.294 -29.336 8.553 1.00 0.00 46 VAL A O 17
ATOM 25883 N N . ARG A 1 47 ? -19.728 -27.620 8.299 1.00 0.00 47 ARG A N 17
ATOM 25884 C CA . ARG A 1 47 ? -18.678 -26.628 8.104 1.00 0.00 47 ARG A CA 17
ATOM 25885 C C . ARG A 1 47 ? -18.263 -26.007 9.434 1.00 0.00 47 ARG A C 17
ATOM 25886 O O . ARG A 1 47 ? -19.103 -25.733 10.292 1.00 0.00 47 ARG A O 17
ATOM 25907 N N . HIS A 1 48 ? -16.962 -25.788 9.599 1.00 0.00 48 HIS A N 17
ATOM 25908 C CA . HIS A 1 48 ? -16.436 -25.200 10.825 1.00 0.00 48 HIS A CA 17
ATOM 25909 C C . HIS A 1 48 ? -15.546 -24.000 10.514 1.00 0.00 48 HIS A C 17
ATOM 25910 O O . HIS A 1 48 ? -14.910 -23.943 9.460 1.00 0.00 48 HIS A O 17
ATOM 25924 N N . LEU A 1 49 ? -15.506 -23.044 11.435 1.00 0.00 49 LEU A N 17
ATOM 25925 C CA . LEU A 1 49 ? -14.695 -21.845 11.258 1.00 0.00 49 LEU A CA 17
ATOM 25926 C C . LEU A 1 49 ? -13.251 -22.097 11.680 1.00 0.00 49 LEU A C 17
ATOM 25927 O O . LEU A 1 49 ? -12.995 -22.681 12.734 1.00 0.00 49 LEU A O 17
ATOM 25943 N N . ILE A 1 50 ? -12.311 -21.652 10.853 1.00 0.00 50 ILE A N 17
ATOM 25944 C CA . ILE A 1 50 ? -10.894 -21.826 11.143 1.00 0.00 50 ILE A CA 17
ATOM 25945 C C . ILE A 1 50 ? -10.234 -20.494 11.483 1.00 0.00 50 ILE A C 17
ATOM 25946 O O . ILE A 1 50 ? -9.743 -20.299 12.594 1.00 0.00 50 ILE A O 17
ATOM 25962 N N . ALA A 1 51 ? -10.227 -19.580 10.518 1.00 0.00 51 ALA A N 17
ATOM 25963 C CA . ALA A 1 51 ? -9.632 -18.265 10.717 1.00 0.00 51 ALA A CA 17
ATOM 25964 C C . ALA A 1 51 ? -10.683 -17.165 10.615 1.00 0.00 51 ALA A C 17
ATOM 25965 O O . ALA A 1 51 ? -11.125 -16.814 9.521 1.00 0.00 51 ALA A O 17
ATOM 25972 N N . ASP A 1 52 ? -11.080 -16.625 11.762 1.00 0.00 52 ASP A N 17
ATOM 25973 C CA . ASP A 1 52 ? -12.080 -15.564 11.802 1.00 0.00 52 ASP A CA 17
ATOM 25974 C C . ASP A 1 52 ? -11.416 -14.191 11.792 1.00 0.00 52 ASP A C 17
ATOM 25975 O O . ASP A 1 52 ? -10.784 -13.788 12.769 1.00 0.00 52 ASP A O 17
ATOM 25984 N N . HIS A 1 53 ? -11.562 -13.476 10.680 1.00 0.00 53 HIS A N 17
ATOM 25985 C CA . HIS A 1 53 ? -10.976 -12.148 10.543 1.00 0.00 53 HIS A CA 17
ATOM 25986 C C . HIS A 1 53 ? -12.056 -11.101 10.286 1.00 0.00 53 HIS A C 17
ATOM 25987 O O . HIS A 1 53 ? -11.896 -9.931 10.635 1.00 0.00 53 HIS A O 17
ATOM 26001 N N . LEU A 1 54 ? -13.155 -11.530 9.675 1.00 0.00 54 LEU A N 17
ATOM 26002 C CA . LEU A 1 54 ? -14.262 -10.630 9.371 1.00 0.00 54 LEU A CA 17
ATOM 26003 C C . LEU A 1 54 ? -15.338 -10.708 10.449 1.00 0.00 54 LEU A C 17
ATOM 26004 O O . LEU A 1 54 ? -16.284 -9.919 10.456 1.00 0.00 54 LEU A O 17
ATOM 26020 N N . LYS A 1 55 ? -15.188 -11.663 11.360 1.00 0.00 55 LYS A N 17
ATOM 26021 C CA . LYS A 1 55 ? -16.145 -11.843 12.445 1.00 0.00 55 LYS A CA 17
ATOM 26022 C C . LYS A 1 55 ? -17.573 -11.882 11.911 1.00 0.00 55 LYS A C 17
ATOM 26023 O O . LYS A 1 55 ? -18.426 -11.103 12.337 1.00 0.00 55 LYS A O 17
ATOM 26042 N N . ILE A 1 56 ? -17.826 -12.793 10.978 1.00 0.00 56 ILE A N 17
ATOM 26043 C CA . ILE A 1 56 ? -19.152 -12.934 10.388 1.00 0.00 56 ILE A CA 17
ATOM 26044 C C . ILE A 1 56 ? -20.106 -13.642 11.343 1.00 0.00 56 ILE A C 17
ATOM 26045 O O . ILE A 1 56 ? -21.213 -13.168 11.598 1.00 0.00 56 ILE A O 17
ATOM 26061 N N . PHE A 1 57 ? -19.669 -14.781 11.871 1.00 0.00 57 PHE A N 17
ATOM 26062 C CA . PHE A 1 57 ? -20.483 -15.556 12.800 1.00 0.00 57 PHE A CA 17
ATOM 26063 C C . PHE A 1 57 ? -20.410 -14.970 14.207 1.00 0.00 57 PHE A C 17
ATOM 26064 O O . PHE A 1 57 ? -21.209 -15.315 15.078 1.00 0.00 57 PHE A O 17
ATOM 26081 N N . HIS A 1 58 ? -19.444 -14.082 14.422 1.00 0.00 58 HIS A N 17
ATOM 26082 C CA . HIS A 1 58 ? -19.265 -13.447 15.723 1.00 0.00 58 HIS A CA 17
ATOM 26083 C C . HIS A 1 58 ? -20.525 -12.693 16.137 1.00 0.00 58 HIS A C 17
ATOM 26084 O O . HIS A 1 58 ? -20.788 -12.509 17.326 1.00 0.00 58 HIS A O 17
ATOM 26098 N N . ASP A 1 59 ? -21.299 -12.257 15.150 1.00 0.00 59 ASP A N 17
ATOM 26099 C CA . ASP A 1 59 ? -22.531 -11.522 15.411 1.00 0.00 59 ASP A CA 17
ATOM 26100 C C . ASP A 1 59 ? -23.705 -12.478 15.597 1.00 0.00 59 ASP A C 17
ATOM 26101 O O . ASP A 1 59 ? -24.856 -12.052 15.702 1.00 0.00 59 ASP A O 17
ATOM 26110 N N . HIS A 1 60 ? -23.407 -13.772 15.637 1.00 0.00 60 HIS A N 17
ATOM 26111 C CA . HIS A 1 60 ? -24.438 -14.790 15.810 1.00 0.00 60 HIS A CA 17
ATOM 26112 C C . HIS A 1 60 ? -25.742 -14.360 15.144 1.00 0.00 60 HIS A C 17
ATOM 26113 O O . HIS A 1 60 ? -26.809 -14.407 15.758 1.00 0.00 60 HIS A O 17
ATOM 26127 N N . HIS A 1 61 ? -25.649 -13.939 13.887 1.00 0.00 61 HIS A N 17
ATOM 26128 C CA . HIS A 1 61 ? -26.821 -13.500 13.139 1.00 0.00 61 HIS A CA 17
ATOM 26129 C C . HIS A 1 61 ? -26.743 -13.962 11.687 1.00 0.00 61 HIS A C 17
ATOM 26130 O O . HIS A 1 61 ? -27.510 -13.507 10.838 1.00 0.00 61 HIS A O 17
ATOM 26144 N N . VAL A 1 62 ? -25.811 -14.868 11.408 1.00 0.00 62 VAL A N 17
ATOM 26145 C CA . VAL A 1 62 ? -25.633 -15.391 10.059 1.00 0.00 62 VAL A CA 17
ATOM 26146 C C . VAL A 1 62 ? -25.442 -16.904 10.077 1.00 0.00 62 VAL A C 17
ATOM 26147 O O . VAL A 1 62 ? -24.700 -17.438 10.903 1.00 0.00 62 VAL A O 17
ATOM 26160 N N . THR A 1 63 ? -26.115 -17.591 9.160 1.00 0.00 63 THR A N 17
ATOM 26161 C CA . THR A 1 63 ? -26.020 -19.043 9.070 1.00 0.00 63 THR A CA 17
ATOM 26162 C C . THR A 1 63 ? -25.100 -19.464 7.930 1.00 0.00 63 THR A C 17
ATOM 26163 O O . THR A 1 63 ? -24.769 -18.662 7.057 1.00 0.00 63 THR A O 17
ATOM 26174 N N . VAL A 1 64 ? -24.690 -20.729 7.943 1.00 0.00 64 VAL A N 17
ATOM 26175 C CA . VAL A 1 64 ? -23.809 -21.258 6.909 1.00 0.00 64 VAL A CA 17
ATOM 26176 C C . VAL A 1 64 ? -24.402 -21.043 5.520 1.00 0.00 64 VAL A C 17
ATOM 26177 O O . VAL A 1 64 ? -23.674 -20.832 4.551 1.00 0.00 64 VAL A O 17
ATOM 26190 N N . GLU A 1 65 ? -25.727 -21.098 5.433 1.00 0.00 65 GLU A N 17
ATOM 26191 C CA . GLU A 1 65 ? -26.416 -20.909 4.162 1.00 0.00 65 GLU A CA 17
ATOM 26192 C C . GLU A 1 65 ? -26.242 -19.481 3.655 1.00 0.00 65 GLU A C 17
ATOM 26193 O O . GLU A 1 65 ? -26.090 -19.252 2.455 1.00 0.00 65 GLU A O 17
ATOM 26205 N N . GLN A 1 66 ? -26.265 -18.525 4.578 1.00 0.00 66 GLN A N 17
ATOM 26206 C CA . GLN A 1 66 ? -26.110 -17.118 4.224 1.00 0.00 66 GLN A CA 17
ATOM 26207 C C . GLN A 1 66 ? -24.727 -16.853 3.639 1.00 0.00 66 GLN A C 17
ATOM 26208 O O . GLN A 1 66 ? -24.580 -16.085 2.688 1.00 0.00 66 GLN A O 17
ATOM 26222 N N . LEU A 1 67 ? -23.715 -17.493 4.214 1.00 0.00 67 LEU A N 17
ATOM 26223 C CA . LEU A 1 67 ? -22.342 -17.325 3.751 1.00 0.00 67 LEU A CA 17
ATOM 26224 C C . LEU A 1 67 ? -22.205 -17.748 2.291 1.00 0.00 67 LEU A C 17
ATOM 26225 O O . LEU A 1 67 ? -21.614 -17.034 1.481 1.00 0.00 67 LEU A O 17
ATOM 26241 N N . MET A 1 68 ? -22.757 -18.911 1.963 1.00 0.00 68 MET A N 17
ATOM 26242 C CA . MET A 1 68 ? -22.699 -19.427 0.600 1.00 0.00 68 MET A CA 17
ATOM 26243 C C . MET A 1 68 ? -23.642 -18.652 -0.314 1.00 0.00 68 MET A C 17
ATOM 26244 O O . MET A 1 68 ? -23.340 -18.426 -1.487 1.00 0.00 68 MET A O 17
ATOM 26258 N N . LYS A 1 69 ? -24.785 -18.248 0.228 1.00 0.00 69 LYS A N 17
ATOM 26259 C CA . LYS A 1 69 ? -25.773 -17.497 -0.538 1.00 0.00 69 LYS A CA 17
ATOM 26260 C C . LYS A 1 69 ? -25.267 -16.093 -0.851 1.00 0.00 69 LYS A C 17
ATOM 26261 O O . LYS A 1 69 ? -25.677 -15.480 -1.835 1.00 0.00 69 LYS A O 17
ATOM 26280 N N . ALA A 1 70 ? -24.372 -15.590 -0.006 1.00 0.00 70 ALA A N 17
ATOM 26281 C CA . ALA A 1 70 ? -23.808 -14.259 -0.195 1.00 0.00 70 ALA A CA 17
ATOM 26282 C C . ALA A 1 70 ? -22.844 -14.234 -1.376 1.00 0.00 70 ALA A C 17
ATOM 26283 O O . ALA A 1 70 ? -22.751 -13.238 -2.092 1.00 0.00 70 ALA A O 17
ATOM 26290 N N . ASN A 1 71 ? -22.128 -15.336 -1.574 1.00 0.00 71 ASN A N 17
ATOM 26291 C CA . ASN A 1 71 ? -21.170 -15.439 -2.669 1.00 0.00 71 ASN A CA 17
ATOM 26292 C C . ASN A 1 71 ? -21.884 -15.678 -3.996 1.00 0.00 71 ASN A C 17
ATOM 26293 O O . ASN A 1 71 ? -21.829 -14.848 -4.901 1.00 0.00 71 ASN A O 17
ATOM 26304 N N . GLY A 1 72 ? -22.556 -16.821 -4.103 1.00 0.00 72 GLY A N 17
ATOM 26305 C CA . GLY A 1 72 ? -23.272 -17.149 -5.321 1.00 0.00 72 GLY A CA 17
ATOM 26306 C C . GLY A 1 72 ? -22.536 -18.167 -6.170 1.00 0.00 72 GLY A C 17
ATOM 26307 O O . GLY A 1 72 ? -22.678 -18.184 -7.392 1.00 0.00 72 GLY A O 17
ATOM 26311 N N . GLU A 1 73 ? -21.747 -19.017 -5.520 1.00 0.00 73 GLU A N 17
ATOM 26312 C CA . GLU A 1 73 ? -20.984 -20.041 -6.224 1.00 0.00 73 GLU A CA 17
ATOM 26313 C C . GLU A 1 73 ? -21.889 -20.860 -7.140 1.00 0.00 73 GLU A C 17
ATOM 26314 O O . GLU A 1 73 ? -22.895 -21.415 -6.700 1.00 0.00 73 GLU A O 17
ATOM 26326 N N . GLN A 1 74 ? -21.524 -20.928 -8.416 1.00 0.00 74 GLN A N 17
ATOM 26327 C CA . GLN A 1 74 ? -22.303 -21.677 -9.395 1.00 0.00 74 GLN A CA 17
ATOM 26328 C C . GLN A 1 74 ? -21.990 -23.168 -9.314 1.00 0.00 74 GLN A C 17
ATOM 26329 O O . GLN A 1 74 ? -22.878 -24.008 -9.460 1.00 0.00 74 GLN A O 17
ATOM 26343 N N . VAL A 1 75 ? -20.722 -23.490 -9.080 1.00 0.00 75 VAL A N 17
ATOM 26344 C CA . VAL A 1 75 ? -20.292 -24.879 -8.979 1.00 0.00 75 VAL A CA 17
ATOM 26345 C C . VAL A 1 75 ? -21.148 -25.648 -7.978 1.00 0.00 75 VAL A C 17
ATOM 26346 O O . VAL A 1 75 ? -21.547 -25.110 -6.945 1.00 0.00 75 VAL A O 17
ATOM 26359 N N . SER A 1 76 ? -21.425 -26.909 -8.291 1.00 0.00 76 SER A N 17
ATOM 26360 C CA . SER A 1 76 ? -22.236 -27.752 -7.421 1.00 0.00 76 SER A CA 17
ATOM 26361 C C . SER A 1 76 ? -21.400 -28.877 -6.819 1.00 0.00 76 SER A C 17
ATOM 26362 O O . SER A 1 76 ? -21.619 -29.287 -5.680 1.00 0.00 76 SER A O 17
ATOM 26370 N N . GLN A 1 77 ? -20.440 -29.371 -7.595 1.00 0.00 77 GLN A N 17
ATOM 26371 C CA . GLN A 1 77 ? -19.570 -30.449 -7.139 1.00 0.00 77 GLN A CA 17
ATOM 26372 C C . GLN A 1 77 ? -18.507 -29.923 -6.181 1.00 0.00 77 GLN A C 17
ATOM 26373 O O . GLN A 1 77 ? -17.312 -29.974 -6.475 1.00 0.00 77 GLN A O 17
ATOM 26387 N N . ASP A 1 78 ? -18.949 -29.418 -5.035 1.00 0.00 78 ASP A N 17
ATOM 26388 C CA . ASP A 1 78 ? -18.035 -28.883 -4.032 1.00 0.00 78 ASP A CA 17
ATOM 26389 C C . ASP A 1 78 ? -18.338 -29.464 -2.655 1.00 0.00 78 ASP A C 17
ATOM 26390 O O . ASP A 1 78 ? -19.488 -29.765 -2.336 1.00 0.00 78 ASP A O 17
ATOM 26399 N N . VAL A 1 79 ? -17.298 -29.620 -1.842 1.00 0.00 79 VAL A N 17
ATOM 26400 C CA . VAL A 1 79 ? -17.453 -30.165 -0.498 1.00 0.00 79 VAL A CA 17
ATOM 26401 C C . VAL A 1 79 ? -18.112 -29.154 0.433 1.00 0.00 79 VAL A C 17
ATOM 26402 O O . VAL A 1 79 ? -18.761 -29.525 1.410 1.00 0.00 79 VAL A O 17
ATOM 26415 N N . GLY A 1 80 ? -17.941 -27.872 0.122 1.00 0.00 80 GLY A N 17
ATOM 26416 C CA . GLY A 1 80 ? -18.526 -26.826 0.940 1.00 0.00 80 GLY A CA 17
ATOM 26417 C C . GLY A 1 80 ? -17.533 -25.733 1.281 1.00 0.00 80 GLY A C 17
ATOM 26418 O O . GLY A 1 80 ? -17.917 -24.655 1.734 1.00 0.00 80 GLY A O 17
ATOM 26422 N N . ASP A 1 81 ? -16.252 -26.011 1.064 1.00 0.00 81 ASP A N 17
ATOM 26423 C CA . ASP A 1 81 ? -15.200 -25.043 1.352 1.00 0.00 81 ASP A CA 17
ATOM 26424 C C . ASP A 1 81 ? -15.503 -23.700 0.695 1.00 0.00 81 ASP A C 17
ATOM 26425 O O . ASP A 1 81 ? -15.862 -23.640 -0.482 1.00 0.00 81 ASP A O 17
ATOM 26434 N N . LEU A 1 82 ? -15.357 -22.626 1.462 1.00 0.00 82 LEU A N 17
ATOM 26435 C CA . LEU A 1 82 ? -15.615 -21.283 0.954 1.00 0.00 82 LEU A CA 17
ATOM 26436 C C . LEU A 1 82 ? -14.774 -20.249 1.696 1.00 0.00 82 LEU A C 17
ATOM 26437 O O . LEU A 1 82 ? -14.740 -20.229 2.926 1.00 0.00 82 LEU A O 17
ATOM 26453 N N . GLU A 1 83 ? -14.097 -19.391 0.939 1.00 0.00 83 GLU A N 17
ATOM 26454 C CA . GLU A 1 83 ? -13.257 -18.353 1.526 1.00 0.00 83 GLU A CA 17
ATOM 26455 C C . GLU A 1 83 ? -13.836 -16.967 1.256 1.00 0.00 83 GLU A C 17
ATOM 26456 O O . GLU A 1 83 ? -14.406 -16.716 0.194 1.00 0.00 83 GLU A O 17
ATOM 26468 N N . PHE A 1 84 ? -13.685 -16.070 2.225 1.00 0.00 84 PHE A N 17
ATOM 26469 C CA . PHE A 1 84 ? -14.193 -14.710 2.093 1.00 0.00 84 PHE A CA 17
ATOM 26470 C C . PHE A 1 84 ? -13.112 -13.690 2.438 1.00 0.00 84 PHE A C 17
ATOM 26471 O O . PHE A 1 84 ? -12.500 -13.756 3.504 1.00 0.00 84 PHE A O 17
ATOM 26488 N N . GLU A 1 85 ? -12.883 -12.748 1.528 1.00 0.00 85 GLU A N 17
ATOM 26489 C CA . GLU A 1 85 ? -11.875 -11.715 1.735 1.00 0.00 85 GLU A CA 17
ATOM 26490 C C . GLU A 1 85 ? -12.524 -10.395 2.140 1.00 0.00 85 GLU A C 17
ATOM 26491 O O . GLU A 1 85 ? -11.931 -9.595 2.864 1.00 0.00 85 GLU A O 17
ATOM 26503 N N . ASP A 1 86 ? -13.746 -10.174 1.667 1.00 0.00 86 ASP A N 17
ATOM 26504 C CA . ASP A 1 86 ? -14.477 -8.951 1.979 1.00 0.00 86 ASP A CA 17
ATOM 26505 C C . ASP A 1 86 ? -15.982 -9.195 1.945 1.00 0.00 86 ASP A C 17
ATOM 26506 O O . ASP A 1 86 ? -16.590 -9.241 0.875 1.00 0.00 86 ASP A O 17
ATOM 26515 N N . ILE A 1 87 ? -16.578 -9.351 3.123 1.00 0.00 87 ILE A N 17
ATOM 26516 C CA . ILE A 1 87 ? -18.012 -9.590 3.228 1.00 0.00 87 ILE A CA 17
ATOM 26517 C C . ILE A 1 87 ? -18.801 -8.552 2.437 1.00 0.00 87 ILE A C 17
ATOM 26518 O O . ILE A 1 87 ? -18.522 -7.354 2.485 1.00 0.00 87 ILE A O 17
ATOM 26534 N N . PRO A 1 88 ? -19.813 -9.020 1.692 1.00 0.00 88 PRO A N 17
ATOM 26535 C CA . PRO A 1 88 ? -20.666 -8.149 0.878 1.00 0.00 88 PRO A CA 17
ATOM 26536 C C . PRO A 1 88 ? -21.572 -7.266 1.729 1.00 0.00 88 PRO A C 17
ATOM 26537 O O . PRO A 1 88 ? -21.400 -7.172 2.944 1.00 0.00 88 PRO A O 17
ATOM 26548 N N . ASP A 1 89 ? -22.537 -6.620 1.083 1.00 0.00 89 ASP A N 17
ATOM 26549 C CA . ASP A 1 89 ? -23.471 -5.745 1.781 1.00 0.00 89 ASP A CA 17
ATOM 26550 C C . ASP A 1 89 ? -24.653 -6.539 2.330 1.00 0.00 89 ASP A C 17
ATOM 26551 O O . ASP A 1 89 ? -25.262 -6.154 3.328 1.00 0.00 89 ASP A O 17
ATOM 26560 N N . SER A 1 90 ? -24.971 -7.648 1.671 1.00 0.00 90 SER A N 17
ATOM 26561 C CA . SER A 1 90 ? -26.083 -8.494 2.090 1.00 0.00 90 SER A CA 17
ATOM 26562 C C . SER A 1 90 ? -25.895 -8.965 3.529 1.00 0.00 90 SER A C 17
ATOM 26563 O O . SER A 1 90 ? -26.866 -9.211 4.246 1.00 0.00 90 SER A O 17
ATOM 26571 N N . LEU A 1 91 ? -24.639 -9.087 3.945 1.00 0.00 91 LEU A N 17
ATOM 26572 C CA . LEU A 1 91 ? -24.322 -9.529 5.299 1.00 0.00 91 LEU A CA 17
ATOM 26573 C C . LEU A 1 91 ? -24.656 -8.444 6.318 1.00 0.00 91 LEU A C 17
ATOM 26574 O O . LEU A 1 91 ? -25.478 -8.649 7.212 1.00 0.00 91 LEU A O 17
ATOM 26590 N N . LYS A 1 92 ? -24.016 -7.288 6.176 1.00 0.00 92 LYS A N 17
ATOM 26591 C CA . LYS A 1 92 ? -24.247 -6.169 7.081 1.00 0.00 92 LYS A CA 17
ATOM 26592 C C . LYS A 1 92 ? -25.729 -5.813 7.139 1.00 0.00 92 LYS A C 17
ATOM 26593 O O . LYS A 1 92 ? -26.222 -5.331 8.159 1.00 0.00 92 LYS A O 17
ATOM 26612 N N . ASP A 1 93 ? -26.435 -6.055 6.039 1.00 0.00 93 ASP A N 17
ATOM 26613 C CA . ASP A 1 93 ? -27.861 -5.762 5.966 1.00 0.00 93 ASP A CA 17
ATOM 26614 C C . ASP A 1 93 ? -28.620 -6.475 7.081 1.00 0.00 93 ASP A C 17
ATOM 26615 O O . ASP A 1 93 ? -29.465 -5.880 7.750 1.00 0.00 93 ASP A O 17
ATOM 26624 N N . VAL A 1 94 ? -28.313 -7.753 7.276 1.00 0.00 94 VAL A N 17
ATOM 26625 C CA . VAL A 1 94 ? -28.966 -8.548 8.310 1.00 0.00 94 VAL A CA 17
ATOM 26626 C C . VAL A 1 94 ? -28.590 -8.052 9.702 1.00 0.00 94 VAL A C 17
ATOM 26627 O O . VAL A 1 94 ? -29.314 -8.284 10.671 1.00 0.00 94 VAL A O 17
ATOM 26640 N N . LEU A 1 95 ? -27.455 -7.368 9.794 1.00 0.00 95 LEU A N 17
ATOM 26641 C CA . LEU A 1 95 ? -26.983 -6.838 11.069 1.00 0.00 95 LEU A CA 17
ATOM 26642 C C . LEU A 1 95 ? -27.663 -5.512 11.392 1.00 0.00 95 LEU A C 17
ATOM 26643 O O . LEU A 1 95 ? -27.670 -5.070 12.541 1.00 0.00 95 LEU A O 17
ATOM 26659 N N . GLY A 1 96 ? -28.236 -4.882 10.372 1.00 0.00 96 GLY A N 17
ATOM 26660 C CA . GLY A 1 96 ? -28.912 -3.613 10.569 1.00 0.00 96 GLY A CA 17
ATOM 26661 C C . GLY A 1 96 ? -30.141 -3.469 9.692 1.00 0.00 96 GLY A C 17
ATOM 26662 O O . GLY A 1 96 ? -30.301 -2.468 8.994 1.00 0.00 96 GLY A O 17
ATOM 26666 N N . LYS A 1 97 ? -31.011 -4.472 9.726 1.00 0.00 97 LYS A N 17
ATOM 26667 C CA . LYS A 1 97 ? -32.232 -4.455 8.929 1.00 0.00 97 LYS A CA 17
ATOM 26668 C C . LYS A 1 97 ? -33.392 -3.864 9.724 1.00 0.00 97 LYS A C 17
ATOM 26669 O O . LYS A 1 97 ? -34.314 -3.280 9.154 1.00 0.00 97 LYS A O 17
ATOM 26688 N N . TYR A 1 98 ? -33.339 -4.018 11.042 1.00 0.00 98 TYR A N 17
ATOM 26689 C CA . TYR A 1 98 ? -34.386 -3.500 11.915 1.00 0.00 98 TYR A CA 17
ATOM 26690 C C . TYR A 1 98 ? -34.454 -1.978 11.841 1.00 0.00 98 TYR A C 17
ATOM 26691 O O . TYR A 1 98 ? -35.522 -1.402 11.638 1.00 0.00 98 TYR A O 17
ATOM 26709 N N . ALA A 1 99 ? -33.304 -1.332 12.006 1.00 0.00 99 ALA A N 17
ATOM 26710 C CA . ALA A 1 99 ? -33.231 0.123 11.956 1.00 0.00 99 ALA A CA 17
ATOM 26711 C C . ALA A 1 99 ? -34.273 0.757 12.870 1.00 0.00 99 ALA A C 17
ATOM 26712 O O . ALA A 1 99 ? -35.182 1.447 12.409 1.00 0.00 99 ALA A O 17
ATOM 26719 N N . LYS A 1 100 ? -34.137 0.518 14.170 1.00 0.00 100 LYS A N 17
ATOM 26720 C CA . LYS A 1 100 ? -35.066 1.066 15.151 1.00 0.00 100 LYS A CA 17
ATOM 26721 C C . LYS A 1 100 ? -35.080 2.590 15.095 1.00 0.00 100 LYS A C 17
ATOM 26722 O O . LYS A 1 100 ? -35.885 3.238 15.764 1.00 0.00 100 LYS A O 17
ATOM 26742 N N . GLY A 1 1 ? -12.632 -5.451 -10.495 1.00 0.00 1 GLY A N 18
ATOM 26743 C CA . GLY A 1 1 ? -12.805 -6.731 -11.157 1.00 0.00 1 GLY A CA 18
ATOM 26744 C C . GLY A 1 1 ? -13.654 -7.692 -10.349 1.00 0.00 1 GLY A C 18
ATOM 26745 O O . GLY A 1 1 ? -13.473 -7.823 -9.139 1.00 0.00 1 GLY A O 18
ATOM 26749 N N . SER A 1 2 ? -14.584 -8.365 -11.019 1.00 0.00 2 SER A N 18
ATOM 26750 C CA . SER A 1 2 ? -15.468 -9.314 -10.354 1.00 0.00 2 SER A CA 18
ATOM 26751 C C . SER A 1 2 ? -15.005 -10.748 -10.595 1.00 0.00 2 SER A C 18
ATOM 26752 O O . SER A 1 2 ? -14.794 -11.162 -11.735 1.00 0.00 2 SER A O 18
ATOM 26760 N N . HIS A 1 3 ? -14.849 -11.502 -9.511 1.00 0.00 3 HIS A N 18
ATOM 26761 C CA . HIS A 1 3 ? -14.411 -12.890 -9.603 1.00 0.00 3 HIS A CA 18
ATOM 26762 C C . HIS A 1 3 ? -13.100 -12.997 -10.376 1.00 0.00 3 HIS A C 18
ATOM 26763 O O . HIS A 1 3 ? -13.098 -13.242 -11.582 1.00 0.00 3 HIS A O 18
ATOM 26777 N N . MET A 1 4 ? -11.988 -12.810 -9.674 1.00 0.00 4 MET A N 18
ATOM 26778 C CA . MET A 1 4 ? -10.670 -12.885 -10.295 1.00 0.00 4 MET A CA 18
ATOM 26779 C C . MET A 1 4 ? -9.760 -13.837 -9.525 1.00 0.00 4 MET A C 18
ATOM 26780 O O . MET A 1 4 ? -9.846 -13.941 -8.301 1.00 0.00 4 MET A O 18
ATOM 26794 N N . VAL A 1 5 ? -8.888 -14.531 -10.250 1.00 0.00 5 VAL A N 18
ATOM 26795 C CA . VAL A 1 5 ? -7.961 -15.473 -9.635 1.00 0.00 5 VAL A CA 18
ATOM 26796 C C . VAL A 1 5 ? -6.527 -14.961 -9.708 1.00 0.00 5 VAL A C 18
ATOM 26797 O O . VAL A 1 5 ? -5.771 -15.329 -10.607 1.00 0.00 5 VAL A O 18
ATOM 26810 N N . ASP A 1 6 ? -6.159 -14.111 -8.756 1.00 0.00 6 ASP A N 18
ATOM 26811 C CA . ASP A 1 6 ? -4.814 -13.549 -8.711 1.00 0.00 6 ASP A CA 18
ATOM 26812 C C . ASP A 1 6 ? -4.246 -13.613 -7.297 1.00 0.00 6 ASP A C 18
ATOM 26813 O O . ASP A 1 6 ? -3.914 -12.587 -6.702 1.00 0.00 6 ASP A O 18
ATOM 26822 N N . LYS A 1 7 ? -4.136 -14.825 -6.763 1.00 0.00 7 LYS A N 18
ATOM 26823 C CA . LYS A 1 7 ? -3.607 -15.024 -5.419 1.00 0.00 7 LYS A CA 18
ATOM 26824 C C . LYS A 1 7 ? -3.282 -16.494 -5.175 1.00 0.00 7 LYS A C 18
ATOM 26825 O O . LYS A 1 7 ? -3.960 -17.395 -5.670 1.00 0.00 7 LYS A O 18
ATOM 26844 N N . PRO A 1 8 ? -2.222 -16.745 -4.392 1.00 0.00 8 PRO A N 18
ATOM 26845 C CA . PRO A 1 8 ? -1.784 -18.105 -4.063 1.00 0.00 8 PRO A CA 18
ATOM 26846 C C . PRO A 1 8 ? -2.761 -18.819 -3.135 1.00 0.00 8 PRO A C 18
ATOM 26847 O O . PRO A 1 8 ? -3.741 -18.232 -2.677 1.00 0.00 8 PRO A O 18
ATOM 26858 N N . LYS A 1 9 ? -2.487 -20.090 -2.862 1.00 0.00 9 LYS A N 18
ATOM 26859 C CA . LYS A 1 9 ? -3.341 -20.885 -1.987 1.00 0.00 9 LYS A CA 18
ATOM 26860 C C . LYS A 1 9 ? -2.538 -21.471 -0.830 1.00 0.00 9 LYS A C 18
ATOM 26861 O O . LYS A 1 9 ? -1.344 -21.204 -0.692 1.00 0.00 9 LYS A O 18
ATOM 26880 N N . MET A 1 10 ? -3.200 -22.272 -0.001 1.00 0.00 10 MET A N 18
ATOM 26881 C CA . MET A 1 10 ? -2.546 -22.897 1.143 1.00 0.00 10 MET A CA 18
ATOM 26882 C C . MET A 1 10 ? -3.345 -24.100 1.635 1.00 0.00 10 MET A C 18
ATOM 26883 O O . MET A 1 10 ? -4.576 -24.079 1.641 1.00 0.00 10 MET A O 18
ATOM 26897 N N . MET A 1 11 ? -2.637 -25.146 2.047 1.00 0.00 11 MET A N 18
ATOM 26898 C CA . MET A 1 11 ? -3.282 -26.357 2.542 1.00 0.00 11 MET A CA 18
ATOM 26899 C C . MET A 1 11 ? -3.036 -26.532 4.037 1.00 0.00 11 MET A C 18
ATOM 26900 O O . MET A 1 11 ? -1.919 -26.340 4.518 1.00 0.00 11 MET A O 18
ATOM 26914 N N . ILE A 1 12 ? -4.086 -26.895 4.766 1.00 0.00 12 ILE A N 18
ATOM 26915 C CA . ILE A 1 12 ? -3.983 -27.095 6.206 1.00 0.00 12 ILE A CA 18
ATOM 26916 C C . ILE A 1 12 ? -4.884 -28.236 6.668 1.00 0.00 12 ILE A C 18
ATOM 26917 O O . ILE A 1 12 ? -6.086 -28.235 6.407 1.00 0.00 12 ILE A O 18
ATOM 26933 N N . ALA A 1 13 ? -4.294 -29.206 7.358 1.00 0.00 13 ALA A N 18
ATOM 26934 C CA . ALA A 1 13 ? -5.043 -30.351 7.860 1.00 0.00 13 ALA A CA 18
ATOM 26935 C C . ALA A 1 13 ? -5.373 -30.185 9.340 1.00 0.00 13 ALA A C 18
ATOM 26936 O O . ALA A 1 13 ? -4.494 -29.902 10.154 1.00 0.00 13 ALA A O 18
ATOM 26943 N N . PHE A 1 14 ? -6.645 -30.361 9.681 1.00 0.00 14 PHE A N 18
ATOM 26944 C CA . PHE A 1 14 ? -7.092 -30.229 11.063 1.00 0.00 14 PHE A CA 18
ATOM 26945 C C . PHE A 1 14 ? -7.806 -31.495 11.528 1.00 0.00 14 PHE A C 18
ATOM 26946 O O . PHE A 1 14 ? -8.608 -32.074 10.795 1.00 0.00 14 PHE A O 18
ATOM 26963 N N . THR A 1 15 ? -7.507 -31.920 12.751 1.00 0.00 15 THR A N 18
ATOM 26964 C CA . THR A 1 15 ? -8.117 -33.118 13.314 1.00 0.00 15 THR A CA 18
ATOM 26965 C C . THR A 1 15 ? -9.484 -32.809 13.913 1.00 0.00 15 THR A C 18
ATOM 26966 O O . THR A 1 15 ? -9.586 -32.119 14.929 1.00 0.00 15 THR A O 18
ATOM 26977 N N . CYS A 1 16 ? -10.533 -33.323 13.280 1.00 0.00 16 CYS A N 18
ATOM 26978 C CA . CYS A 1 16 ? -11.895 -33.101 13.751 1.00 0.00 16 CYS A CA 18
ATOM 26979 C C . CYS A 1 16 ? -12.133 -33.810 15.081 1.00 0.00 16 CYS A C 18
ATOM 26980 O O . CYS A 1 16 ? -12.194 -35.038 15.140 1.00 0.00 16 CYS A O 18
ATOM 26987 N N . LYS A 1 17 ? -12.265 -33.028 16.147 1.00 0.00 17 LYS A N 18
ATOM 26988 C CA . LYS A 1 17 ? -12.495 -33.579 17.477 1.00 0.00 17 LYS A CA 18
ATOM 26989 C C . LYS A 1 17 ? -13.905 -34.150 17.592 1.00 0.00 17 LYS A C 18
ATOM 26990 O O . LYS A 1 17 ? -14.233 -34.831 18.564 1.00 0.00 17 LYS A O 18
ATOM 27009 N N . LYS A 1 18 ? -14.736 -33.869 16.594 1.00 0.00 18 LYS A N 18
ATOM 27010 C CA . LYS A 1 18 ? -16.110 -34.356 16.581 1.00 0.00 18 LYS A CA 18
ATOM 27011 C C . LYS A 1 18 ? -16.152 -35.861 16.335 1.00 0.00 18 LYS A C 18
ATOM 27012 O O . LYS A 1 18 ? -16.687 -36.617 17.146 1.00 0.00 18 LYS A O 18
ATOM 27031 N N . CYS A 1 19 ? -15.584 -36.287 15.212 1.00 0.00 19 CYS A N 18
ATOM 27032 C CA . CYS A 1 19 ? -15.556 -37.703 14.860 1.00 0.00 19 CYS A CA 18
ATOM 27033 C C . CYS A 1 19 ? -14.121 -38.206 14.747 1.00 0.00 19 CYS A C 18
ATOM 27034 O O . CYS A 1 19 ? -13.855 -39.209 14.086 1.00 0.00 19 CYS A O 18
ATOM 27041 N N . ASN A 1 20 ? -13.199 -37.502 15.396 1.00 0.00 20 ASN A N 18
ATOM 27042 C CA . ASN A 1 20 ? -11.790 -37.877 15.366 1.00 0.00 20 ASN A CA 18
ATOM 27043 C C . ASN A 1 20 ? -11.327 -38.139 13.936 1.00 0.00 20 ASN A C 18
ATOM 27044 O O . ASN A 1 20 ? -10.500 -39.017 13.690 1.00 0.00 20 ASN A O 18
ATOM 27055 N N . THR A 1 21 ? -11.865 -37.369 12.995 1.00 0.00 21 THR A N 18
ATOM 27056 C CA . THR A 1 21 ? -11.508 -37.517 11.590 1.00 0.00 21 THR A CA 18
ATOM 27057 C C . THR A 1 21 ? -10.659 -36.345 11.112 1.00 0.00 21 THR A C 18
ATOM 27058 O O . THR A 1 21 ? -11.101 -35.196 11.135 1.00 0.00 21 THR A O 18
ATOM 27069 N N . ARG A 1 22 ? -9.438 -36.643 10.679 1.00 0.00 22 ARG A N 18
ATOM 27070 C CA . ARG A 1 22 ? -8.527 -35.612 10.195 1.00 0.00 22 ARG A CA 18
ATOM 27071 C C . ARG A 1 22 ? -8.587 -35.503 8.675 1.00 0.00 22 ARG A C 18
ATOM 27072 O O . ARG A 1 22 ? -8.464 -36.502 7.965 1.00 0.00 22 ARG A O 18
ATOM 27093 N N . SER A 1 23 ? -8.778 -34.284 8.181 1.00 0.00 23 SER A N 18
ATOM 27094 C CA . SER A 1 23 ? -8.859 -34.045 6.745 1.00 0.00 23 SER A CA 18
ATOM 27095 C C . SER A 1 23 ? -8.142 -32.752 6.368 1.00 0.00 23 SER A C 18
ATOM 27096 O O . SER A 1 23 ? -8.042 -31.827 7.174 1.00 0.00 23 SER A O 18
ATOM 27104 N N . SER A 1 24 ? -7.645 -32.696 5.137 1.00 0.00 24 SER A N 18
ATOM 27105 C CA . SER A 1 24 ? -6.933 -31.518 4.653 1.00 0.00 24 SER A CA 18
ATOM 27106 C C . SER A 1 24 ? -7.810 -30.705 3.706 1.00 0.00 24 SER A C 18
ATOM 27107 O O . SER A 1 24 ? -8.608 -31.259 2.949 1.00 0.00 24 SER A O 18
ATOM 27115 N N . HIS A 1 25 ? -7.657 -29.385 3.754 1.00 0.00 25 HIS A N 18
ATOM 27116 C CA . HIS A 1 25 ? -8.434 -28.493 2.901 1.00 0.00 25 HIS A CA 18
ATOM 27117 C C . HIS A 1 25 ? -7.573 -27.340 2.394 1.00 0.00 25 HIS A C 18
ATOM 27118 O O . HIS A 1 25 ? -6.858 -26.699 3.164 1.00 0.00 25 HIS A O 18
ATOM 27132 N N . THR A 1 26 ? -7.646 -27.082 1.092 1.00 0.00 26 THR A N 18
ATOM 27133 C CA . THR A 1 26 ? -6.872 -26.008 0.481 1.00 0.00 26 THR A CA 18
ATOM 27134 C C . THR A 1 26 ? -7.731 -24.767 0.263 1.00 0.00 26 THR A C 18
ATOM 27135 O O . THR A 1 26 ? -8.746 -24.817 -0.431 1.00 0.00 26 THR A O 18
ATOM 27146 N N . MET A 1 27 ? -7.317 -23.654 0.860 1.00 0.00 27 MET A N 18
ATOM 27147 C CA . MET A 1 27 ? -8.049 -22.400 0.729 1.00 0.00 27 MET A CA 18
ATOM 27148 C C . MET A 1 27 ? -7.096 -21.242 0.445 1.00 0.00 27 MET A C 18
ATOM 27149 O O . MET A 1 27 ? -5.895 -21.339 0.693 1.00 0.00 27 MET A O 18
ATOM 27163 N N . SER A 1 28 ? -7.641 -20.149 -0.079 1.00 0.00 28 SER A N 18
ATOM 27164 C CA . SER A 1 28 ? -6.839 -18.974 -0.401 1.00 0.00 28 SER A CA 18
ATOM 27165 C C . SER A 1 28 ? -6.127 -18.445 0.840 1.00 0.00 28 SER A C 18
ATOM 27166 O O . SER A 1 28 ? -6.755 -18.184 1.867 1.00 0.00 28 SER A O 18
ATOM 27174 N N . LYS A 1 29 ? -4.811 -18.290 0.739 1.00 0.00 29 LYS A N 18
ATOM 27175 C CA . LYS A 1 29 ? -4.012 -17.791 1.851 1.00 0.00 29 LYS A CA 18
ATOM 27176 C C . LYS A 1 29 ? -4.457 -16.389 2.256 1.00 0.00 29 LYS A C 18
ATOM 27177 O O . LYS A 1 29 ? -4.438 -16.039 3.436 1.00 0.00 29 LYS A O 18
ATOM 27196 N N . GLN A 1 30 ? -4.858 -15.593 1.270 1.00 0.00 30 GLN A N 18
ATOM 27197 C CA . GLN A 1 30 ? -5.308 -14.230 1.525 1.00 0.00 30 GLN A CA 18
ATOM 27198 C C . GLN A 1 30 ? -6.645 -14.227 2.260 1.00 0.00 30 GLN A C 18
ATOM 27199 O O . GLN A 1 30 ? -6.863 -13.424 3.167 1.00 0.00 30 GLN A O 18
ATOM 27213 N N . ALA A 1 31 ? -7.535 -15.129 1.862 1.00 0.00 31 ALA A N 18
ATOM 27214 C CA . ALA A 1 31 ? -8.850 -15.231 2.484 1.00 0.00 31 ALA A CA 18
ATOM 27215 C C . ALA A 1 31 ? -8.749 -15.821 3.886 1.00 0.00 31 ALA A C 18
ATOM 27216 O O . ALA A 1 31 ? -9.540 -15.487 4.769 1.00 0.00 31 ALA A O 18
ATOM 27223 N N . TYR A 1 32 ? -7.772 -16.699 4.085 1.00 0.00 32 TYR A N 18
ATOM 27224 C CA . TYR A 1 32 ? -7.570 -17.338 5.380 1.00 0.00 32 TYR A CA 18
ATOM 27225 C C . TYR A 1 32 ? -6.851 -16.399 6.344 1.00 0.00 32 TYR A C 18
ATOM 27226 O O . TYR A 1 32 ? -7.266 -16.232 7.490 1.00 0.00 32 TYR A O 18
ATOM 27244 N N . GLU A 1 33 ? -5.770 -15.788 5.869 1.00 0.00 33 GLU A N 18
ATOM 27245 C CA . GLU A 1 33 ? -4.992 -14.867 6.689 1.00 0.00 33 GLU A CA 18
ATOM 27246 C C . GLU A 1 33 ? -5.759 -13.569 6.925 1.00 0.00 33 GLU A C 18
ATOM 27247 O O . GLU A 1 33 ? -5.707 -12.991 8.011 1.00 0.00 33 GLU A O 18
ATOM 27259 N N . LYS A 1 34 ? -6.471 -13.114 5.899 1.00 0.00 34 LYS A N 18
ATOM 27260 C CA . LYS A 1 34 ? -7.250 -11.886 5.992 1.00 0.00 34 LYS A CA 18
ATOM 27261 C C . LYS A 1 34 ? -8.672 -12.102 5.484 1.00 0.00 34 LYS A C 18
ATOM 27262 O O . LYS A 1 34 ? -9.053 -11.582 4.436 1.00 0.00 34 LYS A O 18
ATOM 27281 N N . GLY A 1 35 ? -9.453 -12.874 6.234 1.00 0.00 35 GLY A N 18
ATOM 27282 C CA . GLY A 1 35 ? -10.824 -13.145 5.843 1.00 0.00 35 GLY A CA 18
ATOM 27283 C C . GLY A 1 35 ? -11.397 -14.361 6.543 1.00 0.00 35 GLY A C 18
ATOM 27284 O O . GLY A 1 35 ? -10.735 -14.976 7.379 1.00 0.00 35 GLY A O 18
ATOM 27288 N N . THR A 1 36 ? -12.635 -14.709 6.203 1.00 0.00 36 THR A N 18
ATOM 27289 C CA . THR A 1 36 ? -13.299 -15.857 6.807 1.00 0.00 36 THR A CA 18
ATOM 27290 C C . THR A 1 36 ? -13.157 -17.097 5.932 1.00 0.00 36 THR A C 18
ATOM 27291 O O . THR A 1 36 ? -13.365 -17.041 4.720 1.00 0.00 36 THR A O 18
ATOM 27302 N N . VAL A 1 37 ? -12.802 -18.217 6.553 1.00 0.00 37 VAL A N 18
ATOM 27303 C CA . VAL A 1 37 ? -12.635 -19.472 5.831 1.00 0.00 37 VAL A CA 18
ATOM 27304 C C . VAL A 1 37 ? -13.449 -20.590 6.473 1.00 0.00 37 VAL A C 18
ATOM 27305 O O . VAL A 1 37 ? -13.393 -20.795 7.686 1.00 0.00 37 VAL A O 18
ATOM 27318 N N . LEU A 1 38 ? -14.207 -21.309 5.653 1.00 0.00 38 LEU A N 18
ATOM 27319 C CA . LEU A 1 38 ? -15.033 -22.408 6.140 1.00 0.00 38 LEU A CA 18
ATOM 27320 C C . LEU A 1 38 ? -14.660 -23.717 5.453 1.00 0.00 38 LEU A C 18
ATOM 27321 O O . LEU A 1 38 ? -14.516 -23.769 4.232 1.00 0.00 38 LEU A O 18
ATOM 27337 N N . ILE A 1 39 ? -14.507 -24.773 6.246 1.00 0.00 39 ILE A N 18
ATOM 27338 C CA . ILE A 1 39 ? -14.154 -26.083 5.713 1.00 0.00 39 ILE A CA 18
ATOM 27339 C C . ILE A 1 39 ? -15.087 -27.163 6.249 1.00 0.00 39 ILE A C 18
ATOM 27340 O O . ILE A 1 39 ? -15.477 -27.138 7.416 1.00 0.00 39 ILE A O 18
ATOM 27356 N N . SER A 1 40 ? -15.439 -28.113 5.388 1.00 0.00 40 SER A N 18
ATOM 27357 C CA . SER A 1 40 ? -16.328 -29.203 5.774 1.00 0.00 40 SER A CA 18
ATOM 27358 C C . SER A 1 40 ? -15.547 -30.499 5.967 1.00 0.00 40 SER A C 18
ATOM 27359 O O . SER A 1 40 ? -14.664 -30.828 5.174 1.00 0.00 40 SER A O 18
ATOM 27367 N N . CYS A 1 41 ? -15.878 -31.229 7.026 1.00 0.00 41 CYS A N 18
ATOM 27368 C CA . CYS A 1 41 ? -15.208 -32.490 7.325 1.00 0.00 41 CYS A CA 18
ATOM 27369 C C . CYS A 1 41 ? -15.887 -33.651 6.607 1.00 0.00 41 CYS A C 18
ATOM 27370 O O . CYS A 1 41 ? -17.070 -33.929 6.805 1.00 0.00 41 CYS A O 18
ATOM 27377 N N . PRO A 1 42 ? -15.124 -34.346 5.750 1.00 0.00 42 PRO A N 18
ATOM 27378 C CA . PRO A 1 42 ? -15.632 -35.488 4.984 1.00 0.00 42 PRO A CA 18
ATOM 27379 C C . PRO A 1 42 ? -15.915 -36.698 5.867 1.00 0.00 42 PRO A C 18
ATOM 27380 O O . PRO A 1 42 ? -15.237 -37.722 5.769 1.00 0.00 42 PRO A O 18
ATOM 27391 N N . HIS A 1 43 ? -16.919 -36.575 6.728 1.00 0.00 43 HIS A N 18
ATOM 27392 C CA . HIS A 1 43 ? -17.292 -37.661 7.628 1.00 0.00 43 HIS A CA 18
ATOM 27393 C C . HIS A 1 43 ? -18.555 -37.310 8.409 1.00 0.00 43 HIS A C 18
ATOM 27394 O O . HIS A 1 43 ? -19.611 -37.909 8.203 1.00 0.00 43 HIS A O 18
ATOM 27408 N N . CYS A 1 44 ? -18.439 -36.337 9.306 1.00 0.00 44 CYS A N 18
ATOM 27409 C CA . CYS A 1 44 ? -19.571 -35.907 10.120 1.00 0.00 44 CYS A CA 18
ATOM 27410 C C . CYS A 1 44 ? -20.498 -34.996 9.322 1.00 0.00 44 CYS A C 18
ATOM 27411 O O . CYS A 1 44 ? -21.588 -34.648 9.778 1.00 0.00 44 CYS A O 18
ATOM 27418 N N . LYS A 1 45 ? -20.057 -34.610 8.130 1.00 0.00 45 LYS A N 18
ATOM 27419 C CA . LYS A 1 45 ? -20.846 -33.738 7.268 1.00 0.00 45 LYS A CA 18
ATOM 27420 C C . LYS A 1 45 ? -21.214 -32.446 7.991 1.00 0.00 45 LYS A C 18
ATOM 27421 O O . LYS A 1 45 ? -22.317 -32.311 8.520 1.00 0.00 45 LYS A O 18
ATOM 27440 N N . VAL A 1 46 ? -20.283 -31.497 8.008 1.00 0.00 46 VAL A N 18
ATOM 27441 C CA . VAL A 1 46 ? -20.510 -30.215 8.663 1.00 0.00 46 VAL A CA 18
ATOM 27442 C C . VAL A 1 46 ? -19.332 -29.272 8.449 1.00 0.00 46 VAL A C 18
ATOM 27443 O O . VAL A 1 46 ? -18.184 -29.708 8.351 1.00 0.00 46 VAL A O 18
ATOM 27456 N N . ARG A 1 47 ? -19.623 -27.977 8.378 1.00 0.00 47 ARG A N 18
ATOM 27457 C CA . ARG A 1 47 ? -18.587 -26.971 8.175 1.00 0.00 47 ARG A CA 18
ATOM 27458 C C . ARG A 1 47 ? -18.122 -26.392 9.508 1.00 0.00 47 ARG A C 18
ATOM 27459 O O . ARG A 1 47 ? -18.900 -26.288 10.457 1.00 0.00 47 ARG A O 18
ATOM 27480 N N . HIS A 1 48 ? -16.848 -26.017 9.572 1.00 0.00 48 HIS A N 18
ATOM 27481 C CA . HIS A 1 48 ? -16.279 -25.449 10.789 1.00 0.00 48 HIS A CA 18
ATOM 27482 C C . HIS A 1 48 ? -15.415 -24.233 10.468 1.00 0.00 48 HIS A C 18
ATOM 27483 O O . HIS A 1 48 ? -14.824 -24.145 9.391 1.00 0.00 48 HIS A O 18
ATOM 27497 N N . LEU A 1 49 ? -15.346 -23.298 11.409 1.00 0.00 49 LEU A N 18
ATOM 27498 C CA . LEU A 1 49 ? -14.554 -22.086 11.226 1.00 0.00 49 LEU A CA 18
ATOM 27499 C C . LEU A 1 49 ? -13.091 -22.333 11.581 1.00 0.00 49 LEU A C 18
ATOM 27500 O O . LEU A 1 49 ? -12.785 -22.945 12.605 1.00 0.00 49 LEU A O 18
ATOM 27516 N N . ILE A 1 50 ? -12.192 -21.852 10.729 1.00 0.00 50 ILE A N 18
ATOM 27517 C CA . ILE A 1 50 ? -10.761 -22.018 10.954 1.00 0.00 50 ILE A CA 18
ATOM 27518 C C . ILE A 1 50 ? -10.087 -20.675 11.218 1.00 0.00 50 ILE A C 18
ATOM 27519 O O . ILE A 1 50 ? -9.177 -20.577 12.040 1.00 0.00 50 ILE A O 18
ATOM 27535 N N . ALA A 1 51 ? -10.542 -19.643 10.515 1.00 0.00 51 ALA A N 18
ATOM 27536 C CA . ALA A 1 51 ? -9.986 -18.305 10.676 1.00 0.00 51 ALA A CA 18
ATOM 27537 C C . ALA A 1 51 ? -11.029 -17.236 10.368 1.00 0.00 51 ALA A C 18
ATOM 27538 O O . ALA A 1 51 ? -11.276 -16.913 9.206 1.00 0.00 51 ALA A O 18
ATOM 27545 N N . ASP A 1 52 ? -11.638 -16.692 11.416 1.00 0.00 52 ASP A N 18
ATOM 27546 C CA . ASP A 1 52 ? -12.654 -15.659 11.258 1.00 0.00 52 ASP A CA 18
ATOM 27547 C C . ASP A 1 52 ? -12.034 -14.268 11.345 1.00 0.00 52 ASP A C 18
ATOM 27548 O O . ASP A 1 52 ? -11.596 -13.838 12.413 1.00 0.00 52 ASP A O 18
ATOM 27557 N N . HIS A 1 53 ? -11.999 -13.569 10.215 1.00 0.00 53 HIS A N 18
ATOM 27558 C CA . HIS A 1 53 ? -11.431 -12.226 10.165 1.00 0.00 53 HIS A CA 18
ATOM 27559 C C . HIS A 1 53 ? -12.489 -11.204 9.759 1.00 0.00 53 HIS A C 18
ATOM 27560 O O . HIS A 1 53 ? -12.339 -10.007 10.008 1.00 0.00 53 HIS A O 18
ATOM 27574 N N . LEU A 1 54 ? -13.559 -11.683 9.134 1.00 0.00 54 LEU A N 18
ATOM 27575 C CA . LEU A 1 54 ? -14.642 -10.811 8.693 1.00 0.00 54 LEU A CA 18
ATOM 27576 C C . LEU A 1 54 ? -15.728 -10.711 9.759 1.00 0.00 54 LEU A C 18
ATOM 27577 O O . LEU A 1 54 ? -16.664 -9.920 9.635 1.00 0.00 54 LEU A O 18
ATOM 27593 N N . LYS A 1 55 ? -15.597 -11.516 10.808 1.00 0.00 55 LYS A N 18
ATOM 27594 C CA . LYS A 1 55 ? -16.564 -11.516 11.898 1.00 0.00 55 LYS A CA 18
ATOM 27595 C C . LYS A 1 55 ? -17.985 -11.666 11.365 1.00 0.00 55 LYS A C 18
ATOM 27596 O O . LYS A 1 55 ? -18.891 -10.938 11.772 1.00 0.00 55 LYS A O 18
ATOM 27615 N N . ILE A 1 56 ? -18.173 -12.615 10.454 1.00 0.00 56 ILE A N 18
ATOM 27616 C CA . ILE A 1 56 ? -19.485 -12.861 9.868 1.00 0.00 56 ILE A CA 18
ATOM 27617 C C . ILE A 1 56 ? -20.393 -13.601 10.845 1.00 0.00 56 ILE A C 18
ATOM 27618 O O . ILE A 1 56 ? -21.531 -13.194 11.081 1.00 0.00 56 ILE A O 18
ATOM 27634 N N . PHE A 1 57 ? -19.882 -14.690 11.410 1.00 0.00 57 PHE A N 18
ATOM 27635 C CA . PHE A 1 57 ? -20.647 -15.487 12.363 1.00 0.00 57 PHE A CA 18
ATOM 27636 C C . PHE A 1 57 ? -20.621 -14.851 13.749 1.00 0.00 57 PHE A C 18
ATOM 27637 O O . PHE A 1 57 ? -21.441 -15.174 14.609 1.00 0.00 57 PHE A O 18
ATOM 27654 N N . HIS A 1 58 ? -19.672 -13.944 13.960 1.00 0.00 58 HIS A N 18
ATOM 27655 C CA . HIS A 1 58 ? -19.537 -13.262 15.242 1.00 0.00 58 HIS A CA 18
ATOM 27656 C C . HIS A 1 58 ? -20.800 -12.470 15.571 1.00 0.00 58 HIS A C 18
ATOM 27657 O O . HIS A 1 58 ? -21.032 -12.104 16.723 1.00 0.00 58 HIS A O 18
ATOM 27671 N N . ASP A 1 59 ? -21.610 -12.208 14.551 1.00 0.00 59 ASP A N 18
ATOM 27672 C CA . ASP A 1 59 ? -22.848 -11.459 14.732 1.00 0.00 59 ASP A CA 18
ATOM 27673 C C . ASP A 1 59 ? -23.988 -12.386 15.144 1.00 0.00 59 ASP A C 18
ATOM 27674 O O . ASP A 1 59 ? -25.145 -11.971 15.211 1.00 0.00 59 ASP A O 18
ATOM 27683 N N . HIS A 1 60 ? -23.652 -13.642 15.419 1.00 0.00 60 HIS A N 18
ATOM 27684 C CA . HIS A 1 60 ? -24.648 -14.628 15.825 1.00 0.00 60 HIS A CA 18
ATOM 27685 C C . HIS A 1 60 ? -25.998 -14.333 15.180 1.00 0.00 60 HIS A C 18
ATOM 27686 O O . HIS A 1 60 ? -27.034 -14.356 15.846 1.00 0.00 60 HIS A O 18
ATOM 27700 N N . HIS A 1 61 ? -25.980 -14.056 13.880 1.00 0.00 61 HIS A N 18
ATOM 27701 C CA . HIS A 1 61 ? -27.204 -13.757 13.145 1.00 0.00 61 HIS A CA 18
ATOM 27702 C C . HIS A 1 61 ? -27.076 -14.175 11.683 1.00 0.00 61 HIS A C 18
ATOM 27703 O O . HIS A 1 61 ? -27.825 -13.708 10.825 1.00 0.00 61 HIS A O 18
ATOM 27717 N N . VAL A 1 62 ? -26.122 -15.058 11.407 1.00 0.00 62 VAL A N 18
ATOM 27718 C CA . VAL A 1 62 ? -25.896 -15.540 10.050 1.00 0.00 62 VAL A CA 18
ATOM 27719 C C . VAL A 1 62 ? -25.677 -17.049 10.031 1.00 0.00 62 VAL A C 18
ATOM 27720 O O . VAL A 1 62 ? -24.973 -17.596 10.881 1.00 0.00 62 VAL A O 18
ATOM 27733 N N . THR A 1 63 ? -26.284 -17.718 9.056 1.00 0.00 63 THR A N 18
ATOM 27734 C CA . THR A 1 63 ? -26.156 -19.164 8.927 1.00 0.00 63 THR A CA 18
ATOM 27735 C C . THR A 1 63 ? -25.177 -19.532 7.819 1.00 0.00 63 THR A C 18
ATOM 27736 O O . THR A 1 63 ? -24.886 -18.722 6.939 1.00 0.00 63 THR A O 18
ATOM 27747 N N . VAL A 1 64 ? -24.670 -20.761 7.867 1.00 0.00 64 VAL A N 18
ATOM 27748 C CA . VAL A 1 64 ? -23.724 -21.237 6.865 1.00 0.00 64 VAL A CA 18
ATOM 27749 C C . VAL A 1 64 ? -24.293 -21.091 5.458 1.00 0.00 64 VAL A C 18
ATOM 27750 O O . VAL A 1 64 ? -23.600 -20.653 4.541 1.00 0.00 64 VAL A O 18
ATOM 27763 N N . GLU A 1 65 ? -25.559 -21.462 5.297 1.00 0.00 65 GLU A N 18
ATOM 27764 C CA . GLU A 1 65 ? -26.221 -21.373 4.000 1.00 0.00 65 GLU A CA 18
ATOM 27765 C C . GLU A 1 65 ? -26.220 -19.936 3.487 1.00 0.00 65 GLU A C 18
ATOM 27766 O O . GLU A 1 65 ? -26.058 -19.694 2.291 1.00 0.00 65 GLU A O 18
ATOM 27778 N N . GLN A 1 66 ? -26.401 -18.987 4.400 1.00 0.00 66 GLN A N 18
ATOM 27779 C CA . GLN A 1 66 ? -26.421 -17.574 4.039 1.00 0.00 66 GLN A CA 18
ATOM 27780 C C . GLN A 1 66 ? -25.074 -17.137 3.473 1.00 0.00 66 GLN A C 18
ATOM 27781 O O . GLN A 1 66 ? -25.012 -16.350 2.528 1.00 0.00 66 GLN A O 18
ATOM 27795 N N . LEU A 1 67 ? -23.998 -17.652 4.057 1.00 0.00 67 LEU A N 18
ATOM 27796 C CA . LEU A 1 67 ? -22.651 -17.315 3.610 1.00 0.00 67 LEU A CA 18
ATOM 27797 C C . LEU A 1 67 ? -22.471 -17.634 2.130 1.00 0.00 67 LEU A C 18
ATOM 27798 O O . LEU A 1 67 ? -21.924 -16.832 1.374 1.00 0.00 67 LEU A O 18
ATOM 27814 N N . MET A 1 68 ? -22.939 -18.809 1.722 1.00 0.00 68 MET A N 18
ATOM 27815 C CA . MET A 1 68 ? -22.833 -19.232 0.330 1.00 0.00 68 MET A CA 18
ATOM 27816 C C . MET A 1 68 ? -23.815 -18.463 -0.548 1.00 0.00 68 MET A C 18
ATOM 27817 O O . MET A 1 68 ? -23.503 -18.114 -1.687 1.00 0.00 68 MET A O 18
ATOM 27831 N N . LYS A 1 69 ? -25.002 -18.202 -0.012 1.00 0.00 69 LYS A N 18
ATOM 27832 C CA . LYS A 1 69 ? -26.030 -17.472 -0.745 1.00 0.00 69 LYS A CA 18
ATOM 27833 C C . LYS A 1 69 ? -25.560 -16.061 -1.083 1.00 0.00 69 LYS A C 18
ATOM 27834 O O . LYS A 1 69 ? -25.906 -15.515 -2.130 1.00 0.00 69 LYS A O 18
ATOM 27853 N N . ALA A 1 70 ? -24.768 -15.477 -0.189 1.00 0.00 70 ALA A N 18
ATOM 27854 C CA . ALA A 1 70 ? -24.248 -14.131 -0.394 1.00 0.00 70 ALA A CA 18
ATOM 27855 C C . ALA A 1 70 ? -23.206 -14.108 -1.508 1.00 0.00 70 ALA A C 18
ATOM 27856 O O . ALA A 1 70 ? -22.998 -13.083 -2.155 1.00 0.00 70 ALA A O 18
ATOM 27863 N N . ASN A 1 71 ? -22.555 -15.246 -1.726 1.00 0.00 71 ASN A N 18
ATOM 27864 C CA . ASN A 1 71 ? -21.534 -15.356 -2.761 1.00 0.00 71 ASN A CA 18
ATOM 27865 C C . ASN A 1 71 ? -22.158 -15.721 -4.104 1.00 0.00 71 ASN A C 18
ATOM 27866 O O . ASN A 1 71 ? -21.640 -15.359 -5.160 1.00 0.00 71 ASN A O 18
ATOM 27877 N N . GLY A 1 72 ? -23.275 -16.440 -4.056 1.00 0.00 72 GLY A N 18
ATOM 27878 C CA . GLY A 1 72 ? -23.953 -16.841 -5.275 1.00 0.00 72 GLY A CA 18
ATOM 27879 C C . GLY A 1 72 ? -23.518 -18.212 -5.755 1.00 0.00 72 GLY A C 18
ATOM 27880 O O . GLY A 1 72 ? -23.603 -18.515 -6.945 1.00 0.00 72 GLY A O 18
ATOM 27884 N N . GLU A 1 73 ? -23.051 -19.042 -4.828 1.00 0.00 73 GLU A N 18
ATOM 27885 C CA . GLU A 1 73 ? -22.599 -20.387 -5.165 1.00 0.00 73 GLU A CA 18
ATOM 27886 C C . GLU A 1 73 ? -23.674 -21.143 -5.940 1.00 0.00 73 GLU A C 18
ATOM 27887 O O . GLU A 1 73 ? -24.698 -21.534 -5.380 1.00 0.00 73 GLU A O 18
ATOM 27899 N N . GLN A 1 74 ? -23.432 -21.344 -7.231 1.00 0.00 74 GLN A N 18
ATOM 27900 C CA . GLN A 1 74 ? -24.380 -22.052 -8.084 1.00 0.00 74 GLN A CA 18
ATOM 27901 C C . GLN A 1 74 ? -24.084 -23.548 -8.101 1.00 0.00 74 GLN A C 18
ATOM 27902 O O . GLN A 1 74 ? -24.997 -24.371 -8.183 1.00 0.00 74 GLN A O 18
ATOM 27916 N N . VAL A 1 75 ? -22.803 -23.894 -8.024 1.00 0.00 75 VAL A N 18
ATOM 27917 C CA . VAL A 1 75 ? -22.387 -25.292 -8.029 1.00 0.00 75 VAL A CA 18
ATOM 27918 C C . VAL A 1 75 ? -23.064 -26.071 -6.907 1.00 0.00 75 VAL A C 18
ATOM 27919 O O . VAL A 1 75 ? -23.256 -25.555 -5.807 1.00 0.00 75 VAL A O 18
ATOM 27932 N N . SER A 1 76 ? -23.423 -27.318 -7.194 1.00 0.00 76 SER A N 18
ATOM 27933 C CA . SER A 1 76 ? -24.082 -28.169 -6.210 1.00 0.00 76 SER A CA 18
ATOM 27934 C C . SER A 1 76 ? -23.216 -29.378 -5.870 1.00 0.00 76 SER A C 18
ATOM 27935 O O . SER A 1 76 ? -23.238 -29.873 -4.743 1.00 0.00 76 SER A O 18
ATOM 27943 N N . GLN A 1 77 ? -22.453 -29.847 -6.852 1.00 0.00 77 GLN A N 18
ATOM 27944 C CA . GLN A 1 77 ? -21.579 -30.998 -6.658 1.00 0.00 77 GLN A CA 18
ATOM 27945 C C . GLN A 1 77 ? -20.227 -30.566 -6.101 1.00 0.00 77 GLN A C 18
ATOM 27946 O O . GLN A 1 77 ? -19.196 -30.726 -6.755 1.00 0.00 77 GLN A O 18
ATOM 27960 N N . ASP A 1 78 ? -20.238 -30.020 -4.890 1.00 0.00 78 ASP A N 18
ATOM 27961 C CA . ASP A 1 78 ? -19.012 -29.566 -4.245 1.00 0.00 78 ASP A CA 18
ATOM 27962 C C . ASP A 1 78 ? -18.977 -29.996 -2.782 1.00 0.00 78 ASP A C 18
ATOM 27963 O O . ASP A 1 78 ? -20.001 -30.364 -2.207 1.00 0.00 78 ASP A O 18
ATOM 27972 N N . VAL A 1 79 ? -17.790 -29.948 -2.184 1.00 0.00 79 VAL A N 18
ATOM 27973 C CA . VAL A 1 79 ? -17.621 -30.333 -0.788 1.00 0.00 79 VAL A CA 18
ATOM 27974 C C . VAL A 1 79 ? -18.312 -29.343 0.142 1.00 0.00 79 VAL A C 18
ATOM 27975 O O . VAL A 1 79 ? -18.959 -29.735 1.113 1.00 0.00 79 VAL A O 18
ATOM 27988 N N . GLY A 1 80 ? -18.172 -28.056 -0.161 1.00 0.00 80 GLY A N 18
ATOM 27989 C CA . GLY A 1 80 ? -18.789 -27.029 0.657 1.00 0.00 80 GLY A CA 18
ATOM 27990 C C . GLY A 1 80 ? -17.817 -25.932 1.042 1.00 0.00 80 GLY A C 18
ATOM 27991 O O . GLY A 1 80 ? -18.224 -24.867 1.505 1.00 0.00 80 GLY A O 18
ATOM 27995 N N . ASP A 1 81 ? -16.528 -26.192 0.851 1.00 0.00 81 ASP A N 18
ATOM 27996 C CA . ASP A 1 81 ? -15.494 -25.218 1.181 1.00 0.00 81 ASP A CA 18
ATOM 27997 C C . ASP A 1 81 ? -15.792 -23.869 0.535 1.00 0.00 81 ASP A C 18
ATOM 27998 O O . ASP A 1 81 ? -16.169 -23.799 -0.636 1.00 0.00 81 ASP A O 18
ATOM 28007 N N . LEU A 1 82 ? -15.623 -22.800 1.306 1.00 0.00 82 LEU A N 18
ATOM 28008 C CA . LEU A 1 82 ? -15.875 -21.452 0.809 1.00 0.00 82 LEU A CA 18
ATOM 28009 C C . LEU A 1 82 ? -15.011 -20.431 1.543 1.00 0.00 82 LEU A C 18
ATOM 28010 O O . LEU A 1 82 ? -14.961 -20.417 2.773 1.00 0.00 82 LEU A O 18
ATOM 28026 N N . GLU A 1 83 ? -14.335 -19.577 0.781 1.00 0.00 83 GLU A N 18
ATOM 28027 C CA . GLU A 1 83 ? -13.475 -18.552 1.360 1.00 0.00 83 GLU A CA 18
ATOM 28028 C C . GLU A 1 83 ? -14.052 -17.160 1.123 1.00 0.00 83 GLU A C 18
ATOM 28029 O O . GLU A 1 83 ? -14.646 -16.891 0.078 1.00 0.00 83 GLU A O 18
ATOM 28041 N N . PHE A 1 84 ? -13.875 -16.278 2.101 1.00 0.00 84 PHE A N 18
ATOM 28042 C CA . PHE A 1 84 ? -14.379 -14.913 2.000 1.00 0.00 84 PHE A CA 18
ATOM 28043 C C . PHE A 1 84 ? -13.285 -13.903 2.336 1.00 0.00 84 PHE A C 18
ATOM 28044 O O . PHE A 1 84 ? -12.669 -13.972 3.399 1.00 0.00 84 PHE A O 18
ATOM 28061 N N . GLU A 1 85 ? -13.051 -12.967 1.422 1.00 0.00 85 GLU A N 18
ATOM 28062 C CA . GLU A 1 85 ? -12.031 -11.944 1.621 1.00 0.00 85 GLU A CA 18
ATOM 28063 C C . GLU A 1 85 ? -12.657 -10.552 1.656 1.00 0.00 85 GLU A C 18
ATOM 28064 O O . GLU A 1 85 ? -12.045 -9.597 2.136 1.00 0.00 85 GLU A O 18
ATOM 28076 N N . ASP A 1 86 ? -13.878 -10.446 1.144 1.00 0.00 86 ASP A N 18
ATOM 28077 C CA . ASP A 1 86 ? -14.587 -9.172 1.117 1.00 0.00 86 ASP A CA 18
ATOM 28078 C C . ASP A 1 86 ? -16.096 -9.388 1.178 1.00 0.00 86 ASP A C 18
ATOM 28079 O O . ASP A 1 86 ? -16.770 -9.420 0.148 1.00 0.00 86 ASP A O 18
ATOM 28088 N N . ILE A 1 87 ? -16.619 -9.537 2.390 1.00 0.00 87 ILE A N 18
ATOM 28089 C CA . ILE A 1 87 ? -18.047 -9.751 2.584 1.00 0.00 87 ILE A CA 18
ATOM 28090 C C . ILE A 1 87 ? -18.865 -8.668 1.887 1.00 0.00 87 ILE A C 18
ATOM 28091 O O . ILE A 1 87 ? -18.394 -7.555 1.652 1.00 0.00 87 ILE A O 18
ATOM 28107 N N . PRO A 1 88 ? -20.120 -9.000 1.550 1.00 0.00 88 PRO A N 18
ATOM 28108 C CA . PRO A 1 88 ? -21.031 -8.069 0.878 1.00 0.00 88 PRO A CA 18
ATOM 28109 C C . PRO A 1 88 ? -21.472 -6.929 1.790 1.00 0.00 88 PRO A C 18
ATOM 28110 O O . PRO A 1 88 ? -20.944 -6.760 2.889 1.00 0.00 88 PRO A O 18
ATOM 28121 N N . ASP A 1 89 ? -22.444 -6.150 1.327 1.00 0.00 89 ASP A N 18
ATOM 28122 C CA . ASP A 1 89 ? -22.958 -5.026 2.102 1.00 0.00 89 ASP A CA 18
ATOM 28123 C C . ASP A 1 89 ? -24.362 -5.320 2.619 1.00 0.00 89 ASP A C 18
ATOM 28124 O O . ASP A 1 89 ? -24.815 -4.717 3.592 1.00 0.00 89 ASP A O 18
ATOM 28133 N N . SER A 1 90 ? -25.047 -6.250 1.962 1.00 0.00 90 SER A N 18
ATOM 28134 C CA . SER A 1 90 ? -26.403 -6.621 2.352 1.00 0.00 90 SER A CA 18
ATOM 28135 C C . SER A 1 90 ? -26.395 -7.418 3.653 1.00 0.00 90 SER A C 18
ATOM 28136 O O . SER A 1 90 ? -27.353 -7.377 4.425 1.00 0.00 90 SER A O 18
ATOM 28144 N N . LEU A 1 91 ? -25.307 -8.143 3.888 1.00 0.00 91 LEU A N 18
ATOM 28145 C CA . LEU A 1 91 ? -25.172 -8.950 5.096 1.00 0.00 91 LEU A CA 18
ATOM 28146 C C . LEU A 1 91 ? -24.931 -8.069 6.317 1.00 0.00 91 LEU A C 18
ATOM 28147 O O . LEU A 1 91 ? -25.708 -8.086 7.272 1.00 0.00 91 LEU A O 18
ATOM 28163 N N . LYS A 1 92 ? -23.851 -7.296 6.278 1.00 0.00 92 LYS A N 18
ATOM 28164 C CA . LYS A 1 92 ? -23.509 -6.403 7.379 1.00 0.00 92 LYS A CA 18
ATOM 28165 C C . LYS A 1 92 ? -24.683 -5.495 7.729 1.00 0.00 92 LYS A C 18
ATOM 28166 O O . LYS A 1 92 ? -24.887 -5.149 8.893 1.00 0.00 92 LYS A O 18
ATOM 28185 N N . ASP A 1 93 ? -25.454 -5.115 6.716 1.00 0.00 93 ASP A N 18
ATOM 28186 C CA . ASP A 1 93 ? -26.610 -4.250 6.918 1.00 0.00 93 ASP A CA 18
ATOM 28187 C C . ASP A 1 93 ? -27.646 -4.926 7.811 1.00 0.00 93 ASP A C 18
ATOM 28188 O O . ASP A 1 93 ? -28.373 -4.261 8.549 1.00 0.00 93 ASP A O 18
ATOM 28197 N N . VAL A 1 94 ? -27.708 -6.252 7.738 1.00 0.00 94 VAL A N 18
ATOM 28198 C CA . VAL A 1 94 ? -28.654 -7.018 8.540 1.00 0.00 94 VAL A CA 18
ATOM 28199 C C . VAL A 1 94 ? -28.176 -7.145 9.982 1.00 0.00 94 VAL A C 18
ATOM 28200 O O . VAL A 1 94 ? -28.981 -7.276 10.905 1.00 0.00 94 VAL A O 18
ATOM 28213 N N . LEU A 1 95 ? -26.862 -7.105 10.170 1.00 0.00 95 LEU A N 18
ATOM 28214 C CA . LEU A 1 95 ? -26.275 -7.214 11.501 1.00 0.00 95 LEU A CA 18
ATOM 28215 C C . LEU A 1 95 ? -26.452 -5.917 12.282 1.00 0.00 95 LEU A C 18
ATOM 28216 O O . LEU A 1 95 ? -26.355 -5.901 13.509 1.00 0.00 95 LEU A O 18
ATOM 28232 N N . GLY A 1 96 ? -26.715 -4.830 11.563 1.00 0.00 96 GLY A N 18
ATOM 28233 C CA . GLY A 1 96 ? -26.904 -3.542 12.207 1.00 0.00 96 GLY A CA 18
ATOM 28234 C C . GLY A 1 96 ? -28.346 -3.298 12.602 1.00 0.00 96 GLY A C 18
ATOM 28235 O O . GLY A 1 96 ? -28.898 -2.229 12.338 1.00 0.00 96 GLY A O 18
ATOM 28239 N N . LYS A 1 97 ? -28.961 -4.291 13.236 1.00 0.00 97 LYS A N 18
ATOM 28240 C CA . LYS A 1 97 ? -30.349 -4.180 13.669 1.00 0.00 97 LYS A CA 18
ATOM 28241 C C . LYS A 1 97 ? -30.443 -4.146 15.191 1.00 0.00 97 LYS A C 18
ATOM 28242 O O . LYS A 1 97 ? -30.757 -3.112 15.780 1.00 0.00 97 LYS A O 18
ATOM 28261 N N . TYR A 1 98 ? -30.168 -5.283 15.821 1.00 0.00 98 TYR A N 18
ATOM 28262 C CA . TYR A 1 98 ? -30.223 -5.383 17.275 1.00 0.00 98 TYR A CA 18
ATOM 28263 C C . TYR A 1 98 ? -28.954 -4.822 17.908 1.00 0.00 98 TYR A C 18
ATOM 28264 O O . TYR A 1 98 ? -28.967 -4.360 19.049 1.00 0.00 98 TYR A O 18
ATOM 28282 N N . ALA A 1 99 ? -27.857 -4.865 17.158 1.00 0.00 99 ALA A N 18
ATOM 28283 C CA . ALA A 1 99 ? -26.579 -4.359 17.643 1.00 0.00 99 ALA A CA 18
ATOM 28284 C C . ALA A 1 99 ? -26.433 -2.869 17.353 1.00 0.00 99 ALA A C 18
ATOM 28285 O O . ALA A 1 99 ? -26.858 -2.385 16.304 1.00 0.00 99 ALA A O 18
ATOM 28292 N N . LYS A 1 100 ? -25.830 -2.145 18.290 1.00 0.00 100 LYS A N 18
ATOM 28293 C CA . LYS A 1 100 ? -25.627 -0.709 18.136 1.00 0.00 100 LYS A CA 18
ATOM 28294 C C . LYS A 1 100 ? -24.273 -0.288 18.698 1.00 0.00 100 LYS A C 18
ATOM 28295 O O . LYS A 1 100 ? -24.008 -0.447 19.890 1.00 0.00 100 LYS A O 18
ATOM 28315 N N . GLY A 1 1 ? -11.602 -3.011 -17.768 1.00 0.00 1 GLY A N 19
ATOM 28316 C CA . GLY A 1 1 ? -10.767 -1.836 -17.594 1.00 0.00 1 GLY A CA 19
ATOM 28317 C C . GLY A 1 1 ? -9.756 -2.005 -16.478 1.00 0.00 1 GLY A C 19
ATOM 28318 O O . GLY A 1 1 ? -8.723 -1.335 -16.460 1.00 0.00 1 GLY A O 19
ATOM 28322 N N . SER A 1 2 ? -10.052 -2.902 -15.543 1.00 0.00 2 SER A N 19
ATOM 28323 C CA . SER A 1 2 ? -9.163 -3.152 -14.414 1.00 0.00 2 SER A CA 19
ATOM 28324 C C . SER A 1 2 ? -8.954 -4.649 -14.209 1.00 0.00 2 SER A C 19
ATOM 28325 O O . SER A 1 2 ? -9.904 -5.432 -14.247 1.00 0.00 2 SER A O 19
ATOM 28333 N N . HIS A 1 3 ? -7.703 -5.042 -13.992 1.00 0.00 3 HIS A N 19
ATOM 28334 C CA . HIS A 1 3 ? -7.367 -6.445 -13.780 1.00 0.00 3 HIS A CA 19
ATOM 28335 C C . HIS A 1 3 ? -7.825 -6.911 -12.401 1.00 0.00 3 HIS A C 19
ATOM 28336 O O . HIS A 1 3 ? -7.747 -6.164 -11.426 1.00 0.00 3 HIS A O 19
ATOM 28350 N N . MET A 1 4 ? -8.302 -8.149 -12.328 1.00 0.00 4 MET A N 19
ATOM 28351 C CA . MET A 1 4 ? -8.771 -8.714 -11.068 1.00 0.00 4 MET A CA 19
ATOM 28352 C C . MET A 1 4 ? -8.168 -10.094 -10.832 1.00 0.00 4 MET A C 19
ATOM 28353 O O . MET A 1 4 ? -7.917 -10.843 -11.777 1.00 0.00 4 MET A O 19
ATOM 28367 N N . VAL A 1 5 ? -7.935 -10.426 -9.566 1.00 0.00 5 VAL A N 19
ATOM 28368 C CA . VAL A 1 5 ? -7.362 -11.718 -9.207 1.00 0.00 5 VAL A CA 19
ATOM 28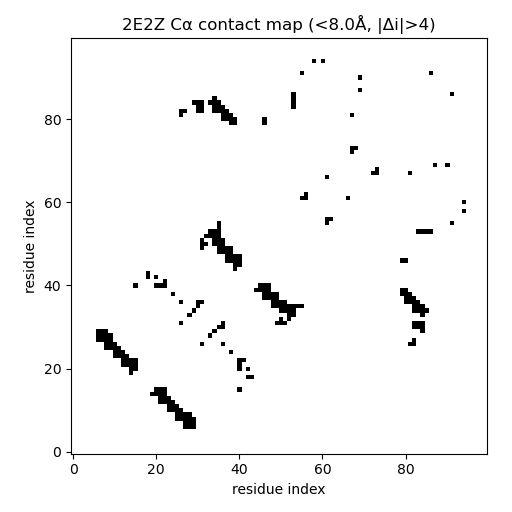369 C C . VAL A 1 5 ? -8.165 -12.387 -8.098 1.00 0.00 5 VAL A C 19
ATOM 28370 O O . VAL A 1 5 ? -9.197 -11.871 -7.667 1.00 0.00 5 VAL A O 19
ATOM 28383 N N . ASP A 1 6 ? -7.686 -13.538 -7.640 1.00 0.00 6 ASP A N 19
ATOM 28384 C CA . ASP A 1 6 ? -8.359 -14.278 -6.579 1.00 0.00 6 ASP A CA 19
ATOM 28385 C C . ASP A 1 6 ? -7.362 -14.740 -5.521 1.00 0.00 6 ASP A C 19
ATOM 28386 O O . ASP A 1 6 ? -7.702 -15.515 -4.627 1.00 0.00 6 ASP A O 19
ATOM 28395 N N . LYS A 1 7 ? -6.127 -14.260 -5.630 1.00 0.00 7 LYS A N 19
ATOM 28396 C CA . LYS A 1 7 ? -5.079 -14.623 -4.684 1.00 0.00 7 LYS A CA 19
ATOM 28397 C C . LYS A 1 7 ? -4.815 -16.125 -4.713 1.00 0.00 7 LYS A C 19
ATOM 28398 O O . LYS A 1 7 ? -5.652 -16.918 -5.146 1.00 0.00 7 LYS A O 19
ATOM 28417 N N . PRO A 1 8 ? -3.626 -16.527 -4.241 1.00 0.00 8 PRO A N 19
ATOM 28418 C CA . PRO A 1 8 ? -3.226 -17.937 -4.201 1.00 0.00 8 PRO A CA 19
ATOM 28419 C C . PRO A 1 8 ? -4.016 -18.734 -3.168 1.00 0.00 8 PRO A C 19
ATOM 28420 O O . PRO A 1 8 ? -4.989 -18.240 -2.599 1.00 0.00 8 PRO A O 19
ATOM 28431 N N . LYS A 1 9 ? -3.591 -19.971 -2.931 1.00 0.00 9 LYS A N 19
ATOM 28432 C CA . LYS A 1 9 ? -4.257 -20.837 -1.966 1.00 0.00 9 LYS A CA 19
ATOM 28433 C C . LYS A 1 9 ? -3.246 -21.714 -1.234 1.00 0.00 9 LYS A C 19
ATOM 28434 O O . LYS A 1 9 ? -2.147 -21.958 -1.731 1.00 0.00 9 LYS A O 19
ATOM 28453 N N . MET A 1 10 ? -3.626 -22.186 -0.051 1.00 0.00 10 MET A N 19
ATOM 28454 C CA . MET A 1 10 ? -2.752 -23.039 0.748 1.00 0.00 10 MET A CA 19
ATOM 28455 C C . MET A 1 10 ? -3.533 -24.201 1.353 1.00 0.00 10 MET A C 19
ATOM 28456 O O . MET A 1 10 ? -4.708 -24.061 1.692 1.00 0.00 10 MET A O 19
ATOM 28470 N N . MET A 1 11 ? -2.872 -25.346 1.486 1.00 0.00 11 MET A N 19
ATOM 28471 C CA . MET A 1 11 ? -3.505 -26.532 2.052 1.00 0.00 11 MET A CA 19
ATOM 28472 C C . MET A 1 11 ? -3.208 -26.647 3.544 1.00 0.00 11 MET A C 19
ATOM 28473 O O . MET A 1 11 ? -2.106 -26.331 3.993 1.00 0.00 11 MET A O 19
ATOM 28487 N N . ILE A 1 12 ? -4.197 -27.100 4.306 1.00 0.00 12 ILE A N 19
ATOM 28488 C CA . ILE A 1 12 ? -4.041 -27.257 5.747 1.00 0.00 12 ILE A CA 19
ATOM 28489 C C . ILE A 1 12 ? -4.951 -28.357 6.283 1.00 0.00 12 ILE A C 19
ATOM 28490 O O . ILE A 1 12 ? -6.168 -28.311 6.105 1.00 0.00 12 ILE A O 19
ATOM 28506 N N . ALA A 1 13 ? -4.352 -29.345 6.940 1.00 0.00 13 ALA A N 19
ATOM 28507 C CA . ALA A 1 13 ? -5.109 -30.455 7.505 1.00 0.00 13 ALA A CA 19
ATOM 28508 C C . ALA A 1 13 ? -5.369 -30.242 8.992 1.00 0.00 13 ALA A C 19
ATOM 28509 O O . ALA A 1 13 ? -4.472 -29.850 9.740 1.00 0.00 13 ALA A O 19
ATOM 28516 N N . PHE A 1 14 ? -6.601 -30.501 9.416 1.00 0.00 14 PHE A N 19
ATOM 28517 C CA . PHE A 1 14 ? -6.980 -30.335 10.814 1.00 0.00 14 PHE A CA 19
ATOM 28518 C C . PHE A 1 14 ? -7.647 -31.598 11.351 1.00 0.00 14 PHE A C 19
ATOM 28519 O O . PHE A 1 14 ? -8.471 -32.215 10.674 1.00 0.00 14 PHE A O 19
ATOM 28536 N N . THR A 1 15 ? -7.284 -31.979 12.572 1.00 0.00 15 THR A N 19
ATOM 28537 C CA . THR A 1 15 ? -7.844 -33.169 13.199 1.00 0.00 15 THR A CA 19
ATOM 28538 C C . THR A 1 15 ? -9.176 -32.860 13.873 1.00 0.00 15 THR A C 19
ATOM 28539 O O . THR A 1 15 ? -9.221 -32.176 14.896 1.00 0.00 15 THR A O 19
ATOM 28550 N N . CYS A 1 16 ? -10.259 -33.367 13.293 1.00 0.00 16 CYS A N 19
ATOM 28551 C CA . CYS A 1 16 ? -11.593 -33.145 13.838 1.00 0.00 16 CYS A CA 19
ATOM 28552 C C . CYS A 1 16 ? -11.760 -33.858 15.176 1.00 0.00 16 CYS A C 19
ATOM 28553 O O . CYS A 1 16 ? -11.849 -35.085 15.231 1.00 0.00 16 CYS A O 19
ATOM 28560 N N . LYS A 1 17 ? -11.800 -33.082 16.254 1.00 0.00 17 LYS A N 19
ATOM 28561 C CA . LYS A 1 17 ? -11.956 -33.639 17.592 1.00 0.00 17 LYS A CA 19
ATOM 28562 C C . LYS A 1 17 ? -13.370 -34.174 17.798 1.00 0.00 17 LYS A C 19
ATOM 28563 O O . LYS A 1 17 ? -13.648 -34.859 18.782 1.00 0.00 17 LYS A O 19
ATOM 28582 N N . LYS A 1 18 ? -14.259 -33.857 16.863 1.00 0.00 18 LYS A N 19
ATOM 28583 C CA . LYS A 1 18 ? -15.644 -34.308 16.940 1.00 0.00 18 LYS A CA 19
ATOM 28584 C C . LYS A 1 18 ? -15.743 -35.807 16.679 1.00 0.00 18 LYS A C 19
ATOM 28585 O O . LYS A 1 18 ? -16.275 -36.556 17.500 1.00 0.00 18 LYS A O 19
ATOM 28604 N N . CYS A 1 19 ? -15.228 -36.239 15.533 1.00 0.00 19 CYS A N 19
ATOM 28605 C CA . CYS A 1 19 ? -15.258 -37.650 15.165 1.00 0.00 19 CYS A CA 19
ATOM 28606 C C . CYS A 1 19 ? -13.845 -38.200 15.001 1.00 0.00 19 CYS A C 19
ATOM 28607 O O . CYS A 1 19 ? -13.636 -39.214 14.336 1.00 0.00 19 CYS A O 19
ATOM 28614 N N . ASN A 1 20 ? -12.878 -37.522 15.610 1.00 0.00 20 ASN A N 19
ATOM 28615 C CA . ASN A 1 20 ? -11.483 -37.942 15.529 1.00 0.00 20 ASN A CA 19
ATOM 28616 C C . ASN A 1 20 ? -11.084 -38.229 14.085 1.00 0.00 20 ASN A C 19
ATOM 28617 O O . ASN A 1 20 ? -10.285 -39.127 13.816 1.00 0.00 20 ASN A O 19
ATOM 28628 N N . THR A 1 21 ? -11.646 -37.460 13.157 1.00 0.00 21 THR A N 19
ATOM 28629 C CA . THR A 1 21 ? -11.350 -37.632 11.741 1.00 0.00 21 THR A CA 19
ATOM 28630 C C . THR A 1 21 ? -10.488 -36.490 11.217 1.00 0.00 21 THR A C 19
ATOM 28631 O O . THR A 1 21 ? -10.795 -35.317 11.434 1.00 0.00 21 THR A O 19
ATOM 28642 N N . ARG A 1 22 ? -9.408 -36.839 10.525 1.00 0.00 22 ARG A N 19
ATOM 28643 C CA . ARG A 1 22 ? -8.500 -35.842 9.970 1.00 0.00 22 ARG A CA 19
ATOM 28644 C C . ARG A 1 22 ? -8.672 -35.732 8.458 1.00 0.00 22 ARG A C 19
ATOM 28645 O O . ARG A 1 22 ? -8.933 -36.725 7.779 1.00 0.00 22 ARG A O 19
ATOM 28666 N N . SER A 1 23 ? -8.525 -34.517 7.938 1.00 0.00 23 SER A N 19
ATOM 28667 C CA . SER A 1 23 ? -8.668 -34.276 6.507 1.00 0.00 23 SER A CA 19
ATOM 28668 C C . SER A 1 23 ? -7.949 -32.995 6.097 1.00 0.00 23 SER A C 19
ATOM 28669 O O . SER A 1 23 ? -7.769 -32.085 6.906 1.00 0.00 23 SER A O 19
ATOM 28677 N N . SER A 1 24 ? -7.539 -32.932 4.834 1.00 0.00 24 SER A N 19
ATOM 28678 C CA . SER A 1 24 ? -6.835 -31.765 4.316 1.00 0.00 24 SER A CA 19
ATOM 28679 C C . SER A 1 24 ? -7.785 -30.859 3.539 1.00 0.00 24 SER A C 19
ATOM 28680 O O . SER A 1 24 ? -8.708 -31.331 2.875 1.00 0.00 24 SER A O 19
ATOM 28688 N N . HIS A 1 25 ? -7.552 -29.553 3.627 1.00 0.00 25 HIS A N 19
ATOM 28689 C CA . HIS A 1 25 ? -8.386 -28.579 2.932 1.00 0.00 25 HIS A CA 19
ATOM 28690 C C . HIS A 1 25 ? -7.541 -27.430 2.389 1.00 0.00 25 HIS A C 19
ATOM 28691 O O . HIS A 1 25 ? -6.657 -26.916 3.076 1.00 0.00 25 HIS A O 19
ATOM 28705 N N . THR A 1 26 ? -7.818 -27.031 1.152 1.00 0.00 26 THR A N 19
ATOM 28706 C CA . THR A 1 26 ? -7.084 -25.945 0.516 1.00 0.00 26 THR A CA 19
ATOM 28707 C C . THR A 1 26 ? -7.970 -24.720 0.324 1.00 0.00 26 THR A C 19
ATOM 28708 O O . THR A 1 26 ? -9.021 -24.796 -0.313 1.00 0.00 26 THR A O 19
ATOM 28719 N N . MET A 1 27 ? -7.539 -23.591 0.877 1.00 0.00 27 MET A N 19
ATOM 28720 C CA . MET A 1 27 ? -8.294 -22.349 0.765 1.00 0.00 27 MET A CA 19
ATOM 28721 C C . MET A 1 27 ? -7.365 -21.171 0.492 1.00 0.00 27 MET A C 19
ATOM 28722 O O . MET A 1 27 ? -6.154 -21.264 0.693 1.00 0.00 27 MET A O 19
ATOM 28736 N N . SER A 1 28 ? -7.939 -20.064 0.032 1.00 0.00 28 SER A N 19
ATOM 28737 C CA . SER A 1 28 ? -7.161 -18.869 -0.273 1.00 0.00 28 SER A CA 19
ATOM 28738 C C . SER A 1 28 ? -6.420 -18.373 0.965 1.00 0.00 28 SER A C 19
ATOM 28739 O O . SER A 1 28 ? -7.026 -18.116 2.006 1.00 0.00 28 SER A O 19
ATOM 28747 N N . LYS A 1 29 ? -5.103 -18.240 0.845 1.00 0.00 29 LYS A N 19
ATOM 28748 C CA . LYS A 1 29 ? -4.276 -17.774 1.952 1.00 0.00 29 LYS A CA 19
ATOM 28749 C C . LYS A 1 29 ? -4.687 -16.370 2.384 1.00 0.00 29 LYS A C 19
ATOM 28750 O O . LYS A 1 29 ? -4.605 -16.025 3.563 1.00 0.00 29 LYS A O 19
ATOM 28769 N N . GLN A 1 30 ? -5.129 -15.565 1.423 1.00 0.00 30 GLN A N 19
ATOM 28770 C CA . GLN A 1 30 ? -5.553 -14.199 1.706 1.00 0.00 30 GLN A CA 19
ATOM 28771 C C . GLN A 1 30 ? -6.852 -14.186 2.505 1.00 0.00 30 GLN A C 19
ATOM 28772 O O . GLN A 1 30 ? -7.004 -13.410 3.447 1.00 0.00 30 GLN A O 19
ATOM 28786 N N . ALA A 1 31 ? -7.785 -15.052 2.122 1.00 0.00 31 ALA A N 19
ATOM 28787 C CA . ALA A 1 31 ? -9.070 -15.141 2.804 1.00 0.00 31 ALA A CA 19
ATOM 28788 C C . ALA A 1 31 ? -8.922 -15.805 4.169 1.00 0.00 31 ALA A C 19
ATOM 28789 O O . ALA A 1 31 ? -9.640 -15.472 5.112 1.00 0.00 31 ALA A O 19
ATOM 28796 N N . TYR A 1 32 ? -7.988 -16.744 4.267 1.00 0.00 32 TYR A N 19
ATOM 28797 C CA . TYR A 1 32 ? -7.749 -17.457 5.516 1.00 0.00 32 TYR A CA 19
ATOM 28798 C C . TYR A 1 32 ? -6.976 -16.585 6.501 1.00 0.00 32 TYR A C 19
ATOM 28799 O O . TYR A 1 32 ? -7.345 -16.474 7.670 1.00 0.00 32 TYR A O 19
ATOM 28817 N N . GLU A 1 33 ? -5.902 -15.968 6.018 1.00 0.00 33 GLU A N 19
ATOM 28818 C CA . GLU A 1 33 ? -5.076 -15.106 6.856 1.00 0.00 33 GLU A CA 19
ATOM 28819 C C . GLU A 1 33 ? -5.757 -13.760 7.088 1.00 0.00 33 GLU A C 19
ATOM 28820 O O . GLU A 1 33 ? -5.488 -13.077 8.077 1.00 0.00 33 GLU A O 19
ATOM 28832 N N . LYS A 1 34 ? -6.639 -13.383 6.169 1.00 0.00 34 LYS A N 19
ATOM 28833 C CA . LYS A 1 34 ? -7.360 -12.120 6.272 1.00 0.00 34 LYS A CA 19
ATOM 28834 C C . LYS A 1 34 ? -8.792 -12.268 5.770 1.00 0.00 34 LYS A C 19
ATOM 28835 O O . LYS A 1 34 ? -9.142 -11.767 4.702 1.00 0.00 34 LYS A O 19
ATOM 28854 N N . GLY A 1 35 ? -9.619 -12.959 6.550 1.00 0.00 35 GLY A N 19
ATOM 28855 C CA . GLY A 1 35 ? -11.005 -13.159 6.168 1.00 0.00 35 GLY A CA 19
ATOM 28856 C C . GLY A 1 35 ? -11.614 -14.386 6.818 1.00 0.00 35 GLY A C 19
ATOM 28857 O O . GLY A 1 35 ? -11.010 -14.994 7.703 1.00 0.00 35 GLY A O 19
ATOM 28861 N N . THR A 1 36 ? -12.815 -14.751 6.381 1.00 0.00 36 THR A N 19
ATOM 28862 C CA . THR A 1 36 ? -13.508 -15.910 6.928 1.00 0.00 36 THR A CA 19
ATOM 28863 C C . THR A 1 36 ? -13.310 -17.136 6.044 1.00 0.00 36 THR A C 19
ATOM 28864 O O . THR A 1 36 ? -13.388 -17.050 4.819 1.00 0.00 36 THR A O 19
ATOM 28875 N N . VAL A 1 37 ? -13.055 -18.279 6.674 1.00 0.00 37 VAL A N 19
ATOM 28876 C CA . VAL A 1 37 ? -12.848 -19.524 5.944 1.00 0.00 37 VAL A CA 19
ATOM 28877 C C . VAL A 1 37 ? -13.509 -20.697 6.659 1.00 0.00 37 VAL A C 19
ATOM 28878 O O . VAL A 1 37 ? -13.304 -20.904 7.855 1.00 0.00 37 VAL A O 19
ATOM 28891 N N . LEU A 1 38 ? -14.304 -21.461 5.918 1.00 0.00 38 LEU A N 19
ATOM 28892 C CA . LEU A 1 38 ? -14.997 -22.615 6.481 1.00 0.00 38 LEU A CA 19
ATOM 28893 C C . LEU A 1 38 ? -14.622 -23.892 5.735 1.00 0.00 38 LEU A C 19
ATOM 28894 O O . LEU A 1 38 ? -14.575 -23.913 4.505 1.00 0.00 38 LEU A O 19
ATOM 28910 N N . ILE A 1 39 ? -14.359 -24.955 6.488 1.00 0.00 39 ILE A N 19
ATOM 28911 C CA . ILE A 1 39 ? -13.992 -26.237 5.898 1.00 0.00 39 ILE A CA 19
ATOM 28912 C C . ILE A 1 39 ? -14.899 -27.354 6.403 1.00 0.00 39 ILE A C 19
ATOM 28913 O O . ILE A 1 39 ? -15.209 -27.426 7.592 1.00 0.00 39 ILE A O 19
ATOM 28929 N N . SER A 1 40 ? -15.319 -28.225 5.491 1.00 0.00 40 SER A N 19
ATOM 28930 C CA . SER A 1 40 ? -16.192 -29.339 5.843 1.00 0.00 40 SER A CA 19
ATOM 28931 C C . SER A 1 40 ? -15.380 -30.602 6.112 1.00 0.00 40 SER A C 19
ATOM 28932 O O . SER A 1 40 ? -14.416 -30.895 5.404 1.00 0.00 40 SER A O 19
ATOM 28940 N N . CYS A 1 41 ? -15.776 -31.345 7.139 1.00 0.00 41 CYS A N 19
ATOM 28941 C CA . CYS A 1 41 ? -15.085 -32.577 7.503 1.00 0.00 41 CYS A CA 19
ATOM 28942 C C . CYS A 1 41 ? -15.747 -33.785 6.849 1.00 0.00 41 CYS A C 19
ATOM 28943 O O . CYS A 1 41 ? -16.918 -34.084 7.081 1.00 0.00 41 CYS A O 19
ATOM 28950 N N . PRO A 1 42 ? -14.980 -34.497 6.009 1.00 0.00 42 PRO A N 19
ATOM 28951 C CA . PRO A 1 42 ? -15.472 -35.684 5.303 1.00 0.00 42 PRO A CA 19
ATOM 28952 C C . PRO A 1 42 ? -15.707 -36.862 6.242 1.00 0.00 42 PRO A C 19
ATOM 28953 O O . PRO A 1 42 ? -15.032 -37.887 6.151 1.00 0.00 42 PRO A O 19
ATOM 28964 N N . HIS A 1 43 ? -16.671 -36.709 7.146 1.00 0.00 43 HIS A N 19
ATOM 28965 C CA . HIS A 1 43 ? -16.996 -37.761 8.102 1.00 0.00 43 HIS A CA 19
ATOM 28966 C C . HIS A 1 43 ? -18.258 -37.412 8.885 1.00 0.00 43 HIS A C 19
ATOM 28967 O O . HIS A 1 43 ? -19.070 -38.285 9.193 1.00 0.00 43 HIS A O 19
ATOM 28981 N N . CYS A 1 44 ? -18.416 -36.132 9.204 1.00 0.00 44 CYS A N 19
ATOM 28982 C CA . CYS A 1 44 ? -19.578 -35.668 9.953 1.00 0.00 44 CYS A CA 19
ATOM 28983 C C . CYS A 1 44 ? -20.360 -34.630 9.155 1.00 0.00 44 CYS A C 19
ATOM 28984 O O . CYS A 1 44 ? -21.210 -33.924 9.698 1.00 0.00 44 CYS A O 19
ATOM 28991 N N . LYS A 1 45 ? -20.065 -34.540 7.863 1.00 0.00 45 LYS A N 19
ATOM 28992 C CA . LYS A 1 45 ? -20.739 -33.587 6.988 1.00 0.00 45 LYS A CA 19
ATOM 28993 C C . LYS A 1 45 ? -21.095 -32.312 7.745 1.00 0.00 45 LYS A C 19
ATOM 28994 O O . LYS A 1 45 ? -22.270 -31.978 7.902 1.00 0.00 45 LYS A O 19
ATOM 29013 N N . VAL A 1 46 ? -20.073 -31.601 8.211 1.00 0.00 46 VAL A N 19
ATOM 29014 C CA . VAL A 1 46 ? -20.279 -30.360 8.949 1.00 0.00 46 VAL A CA 19
ATOM 29015 C C . VAL A 1 46 ? -19.087 -29.423 8.791 1.00 0.00 46 VAL A C 19
ATOM 29016 O O . VAL A 1 46 ? -17.935 -29.845 8.890 1.00 0.00 46 VAL A O 19
ATOM 29029 N N . ARG A 1 47 ? -19.372 -28.148 8.546 1.00 0.00 47 ARG A N 19
ATOM 29030 C CA . ARG A 1 47 ? -18.323 -27.150 8.374 1.00 0.00 47 ARG A CA 19
ATOM 29031 C C . ARG A 1 47 ? -17.942 -26.526 9.713 1.00 0.00 47 ARG A C 19
ATOM 29032 O O . ARG A 1 47 ? -18.754 -26.468 10.637 1.00 0.00 47 ARG A O 19
ATOM 29053 N N . HIS A 1 48 ? -16.700 -26.060 9.811 1.00 0.00 48 HIS A N 19
ATOM 29054 C CA . HIS A 1 48 ? -16.211 -25.440 11.037 1.00 0.00 48 HIS A CA 19
ATOM 29055 C C . HIS A 1 48 ? -15.371 -24.205 10.723 1.00 0.00 48 HIS A C 19
ATOM 29056 O O . HIS A 1 48 ? -14.739 -24.122 9.669 1.00 0.00 48 HIS A O 19
ATOM 29070 N N . LEU A 1 49 ? -15.370 -23.247 11.644 1.00 0.00 49 LEU A N 19
ATOM 29071 C CA . LEU A 1 49 ? -14.609 -22.015 11.465 1.00 0.00 49 LEU A CA 19
ATOM 29072 C C . LEU A 1 49 ? -13.152 -22.212 11.871 1.00 0.00 49 LEU A C 19
ATOM 29073 O O . LEU A 1 49 ? -12.863 -22.791 12.919 1.00 0.00 49 LEU A O 19
ATOM 29089 N N . ILE A 1 50 ? -12.240 -21.724 11.037 1.00 0.00 50 ILE A N 19
ATOM 29090 C CA . ILE A 1 50 ? -10.814 -21.844 11.312 1.00 0.00 50 ILE A CA 19
ATOM 29091 C C . ILE A 1 50 ? -10.184 -20.476 11.554 1.00 0.00 50 ILE A C 19
ATOM 29092 O O . ILE A 1 50 ? -9.509 -20.262 12.560 1.00 0.00 50 ILE A O 19
ATOM 29108 N N . ALA A 1 51 ? -10.412 -19.553 10.626 1.00 0.00 51 ALA A N 19
ATOM 29109 C CA . ALA A 1 51 ? -9.871 -18.204 10.740 1.00 0.00 51 ALA A CA 19
ATOM 29110 C C . ALA A 1 51 ? -10.975 -17.158 10.633 1.00 0.00 51 ALA A C 19
ATOM 29111 O O . ALA A 1 51 ? -11.457 -16.861 9.540 1.00 0.00 51 ALA A O 19
ATOM 29118 N N . ASP A 1 52 ? -11.373 -16.605 11.774 1.00 0.00 52 ASP A N 19
ATOM 29119 C CA . ASP A 1 52 ? -12.421 -15.592 11.807 1.00 0.00 52 ASP A CA 19
ATOM 29120 C C . ASP A 1 52 ? -11.822 -14.189 11.764 1.00 0.00 52 ASP A C 19
ATOM 29121 O O . ASP A 1 52 ? -11.160 -13.755 12.707 1.00 0.00 52 ASP A O 19
ATOM 29130 N N . HIS A 1 53 ? -12.058 -13.484 10.662 1.00 0.00 53 HIS A N 19
ATOM 29131 C CA . HIS A 1 53 ? -11.542 -12.131 10.495 1.00 0.00 53 HIS A CA 19
ATOM 29132 C C . HIS A 1 53 ? -12.672 -11.151 10.195 1.00 0.00 53 HIS A C 19
ATOM 29133 O O . HIS A 1 53 ? -12.642 -10.000 10.631 1.00 0.00 53 HIS A O 19
ATOM 29147 N N . LEU A 1 54 ? -13.667 -11.615 9.447 1.00 0.00 54 LEU A N 19
ATOM 29148 C CA . LEU A 1 54 ? -14.808 -10.780 9.088 1.00 0.00 54 LEU A CA 19
ATOM 29149 C C . LEU A 1 54 ? -15.880 -10.826 10.172 1.00 0.00 54 LEU A C 19
ATOM 29150 O O . LEU A 1 54 ? -16.849 -10.068 10.135 1.00 0.00 54 LEU A O 19
ATOM 29166 N N . LYS A 1 55 ? -15.699 -11.721 11.137 1.00 0.00 55 LYS A N 19
ATOM 29167 C CA . LYS A 1 55 ? -16.648 -11.865 12.235 1.00 0.00 55 LYS A CA 19
ATOM 29168 C C . LYS A 1 55 ? -18.081 -11.892 11.715 1.00 0.00 55 LYS A C 19
ATOM 29169 O O . LYS A 1 55 ? -18.933 -11.130 12.175 1.00 0.00 55 LYS A O 19
ATOM 29188 N N . ILE A 1 56 ? -18.341 -12.773 10.755 1.00 0.00 56 ILE A N 19
ATOM 29189 C CA . ILE A 1 56 ? -19.673 -12.899 10.175 1.00 0.00 56 ILE A CA 19
ATOM 29190 C C . ILE A 1 56 ? -20.616 -13.635 11.120 1.00 0.00 56 ILE A C 19
ATOM 29191 O O . ILE A 1 56 ? -21.715 -13.161 11.411 1.00 0.00 56 ILE A O 19
ATOM 29207 N N . PHE A 1 57 ? -20.180 -14.795 11.599 1.00 0.00 57 PHE A N 19
ATOM 29208 C CA . PHE A 1 57 ? -20.985 -15.597 12.513 1.00 0.00 57 PHE A CA 19
ATOM 29209 C C . PHE A 1 57 ? -20.862 -15.079 13.943 1.00 0.00 57 PHE A C 19
ATOM 29210 O O . PHE A 1 57 ? -21.554 -15.549 14.847 1.00 0.00 57 PHE A O 19
ATOM 29227 N N . HIS A 1 58 ? -19.975 -14.109 14.141 1.00 0.00 58 HIS A N 19
ATOM 29228 C CA . HIS A 1 58 ? -19.759 -13.527 15.461 1.00 0.00 58 HIS A CA 19
ATOM 29229 C C . HIS A 1 58 ? -21.061 -12.967 16.026 1.00 0.00 58 HIS A C 19
ATOM 29230 O O . HIS A 1 58 ? -21.309 -13.043 17.230 1.00 0.00 58 HIS A O 19
ATOM 29244 N N . ASP A 1 59 ? -21.887 -12.405 15.151 1.00 0.00 59 ASP A N 19
ATOM 29245 C CA . ASP A 1 59 ? -23.163 -11.833 15.563 1.00 0.00 59 ASP A CA 19
ATOM 29246 C C . ASP A 1 59 ? -24.259 -12.894 15.568 1.00 0.00 59 ASP A C 19
ATOM 29247 O O . ASP A 1 59 ? -25.436 -12.586 15.760 1.00 0.00 59 ASP A O 19
ATOM 29256 N N . HIS A 1 60 ? -23.865 -14.145 15.354 1.00 0.00 60 HIS A N 19
ATOM 29257 C CA . HIS A 1 60 ? -24.814 -15.253 15.333 1.00 0.00 60 HIS A CA 19
ATOM 29258 C C . HIS A 1 60 ? -26.151 -14.812 14.745 1.00 0.00 60 HIS A C 19
ATOM 29259 O O . HIS A 1 60 ? -27.211 -15.102 15.300 1.00 0.00 60 HIS A O 19
ATOM 29273 N N . HIS A 1 61 ? -26.093 -14.108 13.618 1.00 0.00 61 HIS A N 19
ATOM 29274 C CA . HIS A 1 61 ? -27.300 -13.627 12.955 1.00 0.00 61 HIS A CA 19
ATOM 29275 C C . HIS A 1 61 ? -27.325 -14.060 11.492 1.00 0.00 61 HIS A C 19
ATOM 29276 O O . HIS A 1 61 ? -28.291 -13.801 10.774 1.00 0.00 61 HIS A O 19
ATOM 29290 N N . VAL A 1 62 ? -26.257 -14.721 11.057 1.00 0.00 62 VAL A N 19
ATOM 29291 C CA . VAL A 1 62 ? -26.157 -15.190 9.680 1.00 0.00 62 VAL A CA 19
ATOM 29292 C C . VAL A 1 62 ? -25.614 -16.613 9.623 1.00 0.00 62 VAL A C 19
ATOM 29293 O O . VAL A 1 62 ? -24.574 -16.918 10.208 1.00 0.00 62 VAL A O 19
ATOM 29306 N N . THR A 1 63 ? -26.325 -17.484 8.913 1.00 0.00 63 THR A N 19
ATOM 29307 C CA . THR A 1 63 ? -25.916 -18.876 8.779 1.00 0.00 63 THR A CA 19
ATOM 29308 C C . THR A 1 63 ? -24.988 -19.064 7.584 1.00 0.00 63 THR A C 19
ATOM 29309 O O . THR A 1 63 ? -25.016 -18.282 6.634 1.00 0.00 63 THR A O 19
ATOM 29320 N N . VAL A 1 64 ? -24.165 -20.107 7.638 1.00 0.00 64 VAL A N 19
ATOM 29321 C CA . VAL A 1 64 ? -23.229 -20.399 6.559 1.00 0.00 64 VAL A CA 19
ATOM 29322 C C . VAL A 1 64 ? -23.954 -20.538 5.225 1.00 0.00 64 VAL A C 19
ATOM 29323 O O . VAL A 1 64 ? -23.409 -20.204 4.174 1.00 0.00 64 VAL A O 19
ATOM 29336 N N . GLU A 1 65 ? -25.187 -21.032 5.277 1.00 0.00 65 GLU A N 19
ATOM 29337 C CA . GLU A 1 65 ? -25.987 -21.215 4.071 1.00 0.00 65 GLU A CA 19
ATOM 29338 C C . GLU A 1 65 ? -26.324 -19.871 3.432 1.00 0.00 65 GLU A C 19
ATOM 29339 O O . GLU A 1 65 ? -26.332 -19.739 2.209 1.00 0.00 65 GLU A O 19
ATOM 29351 N N . GLN A 1 66 ? -26.602 -18.878 4.270 1.00 0.00 66 GLN A N 19
ATOM 29352 C CA . GLN A 1 66 ? -26.941 -17.544 3.787 1.00 0.00 66 GLN A CA 19
ATOM 29353 C C . GLN A 1 66 ? -25.753 -16.904 3.076 1.00 0.00 66 GLN A C 19
ATOM 29354 O O . GLN A 1 66 ? -25.922 -16.164 2.106 1.00 0.00 66 GLN A O 19
ATOM 29368 N N . LEU A 1 67 ? -24.552 -17.194 3.564 1.00 0.00 67 LEU A N 19
ATOM 29369 C CA . LEU A 1 67 ? -23.335 -16.646 2.975 1.00 0.00 67 LEU A CA 19
ATOM 29370 C C . LEU A 1 67 ? -23.202 -17.063 1.513 1.00 0.00 67 LEU A C 19
ATOM 29371 O O . LEU A 1 67 ? -22.749 -16.284 0.675 1.00 0.00 67 LEU A O 19
ATOM 29387 N N . MET A 1 68 ? -23.602 -18.295 1.216 1.00 0.00 68 MET A N 19
ATOM 29388 C CA . MET A 1 68 ? -23.531 -18.813 -0.145 1.00 0.00 68 MET A CA 19
ATOM 29389 C C . MET A 1 68 ? -24.427 -18.008 -1.081 1.00 0.00 68 MET A C 19
ATOM 29390 O O . MET A 1 68 ? -24.076 -17.764 -2.236 1.00 0.00 68 MET A O 19
ATOM 29404 N N . LYS A 1 69 ? -25.585 -17.598 -0.577 1.00 0.00 69 LYS A N 19
ATOM 29405 C CA . LYS A 1 69 ? -26.532 -16.819 -1.367 1.00 0.00 69 LYS A CA 19
ATOM 29406 C C . LYS A 1 69 ? -25.917 -15.492 -1.800 1.00 0.00 69 LYS A C 19
ATOM 29407 O O . LYS A 1 69 ? -26.300 -14.924 -2.822 1.00 0.00 69 LYS A O 19
ATOM 29426 N N . ALA A 1 70 ? -24.959 -15.005 -1.017 1.00 0.00 70 ALA A N 19
ATOM 29427 C CA . ALA A 1 70 ? -24.289 -13.748 -1.322 1.00 0.00 70 ALA A CA 19
ATOM 29428 C C . ALA A 1 70 ? -23.569 -13.821 -2.665 1.00 0.00 70 ALA A C 19
ATOM 29429 O O . ALA A 1 70 ? -23.438 -12.818 -3.365 1.00 0.00 70 ALA A O 19
ATOM 29436 N N . ASN A 1 71 ? -23.105 -15.015 -3.018 1.00 0.00 71 ASN A N 19
ATOM 29437 C CA . ASN A 1 71 ? -22.397 -15.218 -4.277 1.00 0.00 71 ASN A CA 19
ATOM 29438 C C . ASN A 1 71 ? -23.377 -15.493 -5.413 1.00 0.00 71 ASN A C 19
ATOM 29439 O O . ASN A 1 71 ? -23.442 -14.742 -6.386 1.00 0.00 71 ASN A O 19
ATOM 29450 N N . GLY A 1 72 ? -24.139 -16.575 -5.283 1.00 0.00 72 GLY A N 19
ATOM 29451 C CA . GLY A 1 72 ? -25.106 -16.930 -6.305 1.00 0.00 72 GLY A CA 19
ATOM 29452 C C . GLY A 1 72 ? -25.136 -18.419 -6.583 1.00 0.00 72 GLY A C 19
ATOM 29453 O O . GLY A 1 72 ? -26.102 -18.932 -7.147 1.00 0.00 72 GLY A O 19
ATOM 29457 N N . GLU A 1 73 ? -24.074 -19.115 -6.188 1.00 0.00 73 GLU A N 19
ATOM 29458 C CA . GLU A 1 73 ? -23.983 -20.555 -6.401 1.00 0.00 73 GLU A CA 19
ATOM 29459 C C . GLU A 1 73 ? -25.148 -21.279 -5.732 1.00 0.00 73 GLU A C 19
ATOM 29460 O O . GLU A 1 73 ? -25.386 -21.118 -4.535 1.00 0.00 73 GLU A O 19
ATOM 29472 N N . GLN A 1 74 ? -25.870 -22.074 -6.514 1.00 0.00 74 GLN A N 19
ATOM 29473 C CA . GLN A 1 74 ? -27.011 -22.822 -5.998 1.00 0.00 74 GLN A CA 19
ATOM 29474 C C . GLN A 1 74 ? -26.559 -24.129 -5.355 1.00 0.00 74 GLN A C 19
ATOM 29475 O O . GLN A 1 74 ? -27.199 -24.631 -4.431 1.00 0.00 74 GLN A O 19
ATOM 29489 N N . VAL A 1 75 ? -25.454 -24.676 -5.851 1.00 0.00 75 VAL A N 19
ATOM 29490 C CA . VAL A 1 75 ? -24.916 -25.924 -5.324 1.00 0.00 75 VAL A CA 19
ATOM 29491 C C . VAL A 1 75 ? -24.625 -25.812 -3.832 1.00 0.00 75 VAL A C 19
ATOM 29492 O O . VAL A 1 75 ? -24.324 -24.730 -3.328 1.00 0.00 75 VAL A O 19
ATOM 29505 N N . SER A 1 76 ? -24.717 -26.937 -3.130 1.00 0.00 76 SER A N 19
ATOM 29506 C CA . SER A 1 76 ? -24.467 -26.964 -1.694 1.00 0.00 76 SER A CA 19
ATOM 29507 C C . SER A 1 76 ? -23.475 -28.066 -1.336 1.00 0.00 76 SER A C 19
ATOM 29508 O O . SER A 1 76 ? -22.495 -27.827 -0.630 1.00 0.00 76 SER A O 19
ATOM 29516 N N . GLN A 1 77 ? -23.737 -29.272 -1.828 1.00 0.00 77 GLN A N 19
ATOM 29517 C CA . GLN A 1 77 ? -22.867 -30.412 -1.560 1.00 0.00 77 GLN A CA 19
ATOM 29518 C C . GLN A 1 77 ? -21.452 -30.147 -2.065 1.00 0.00 77 GLN A C 19
ATOM 29519 O O . GLN A 1 77 ? -20.473 -30.474 -1.395 1.00 0.00 77 GLN A O 19
ATOM 29533 N N . ASP A 1 78 ? -21.353 -29.555 -3.250 1.00 0.00 78 ASP A N 19
ATOM 29534 C CA . ASP A 1 78 ? -20.058 -29.246 -3.844 1.00 0.00 78 ASP A CA 19
ATOM 29535 C C . ASP A 1 78 ? -19.383 -28.093 -3.108 1.00 0.00 78 ASP A C 19
ATOM 29536 O O . ASP A 1 78 ? -18.207 -27.804 -3.330 1.00 0.00 78 ASP A O 19
ATOM 29545 N N . VAL A 1 79 ? -20.137 -27.435 -2.233 1.00 0.00 79 VAL A N 19
ATOM 29546 C CA . VAL A 1 79 ? -19.612 -26.313 -1.464 1.00 0.00 79 VAL A CA 19
ATOM 29547 C C . VAL A 1 79 ? -19.009 -26.784 -0.145 1.00 0.00 79 VAL A C 19
ATOM 29548 O O . VAL A 1 79 ? -19.273 -26.210 0.910 1.00 0.00 79 VAL A O 19
ATOM 29561 N N . GLY A 1 80 ? -18.196 -27.834 -0.214 1.00 0.00 80 GLY A N 19
ATOM 29562 C CA . GLY A 1 80 ? -17.567 -28.365 0.981 1.00 0.00 80 GLY A CA 19
ATOM 29563 C C . GLY A 1 80 ? -16.483 -27.453 1.520 1.00 0.00 80 GLY A C 19
ATOM 29564 O O . GLY A 1 80 ? -15.952 -27.683 2.606 1.00 0.00 80 GLY A O 19
ATOM 29568 N N . ASP A 1 81 ? -16.153 -26.415 0.758 1.00 0.00 81 ASP A N 19
ATOM 29569 C CA . ASP A 1 81 ? -15.124 -25.465 1.165 1.00 0.00 81 ASP A CA 19
ATOM 29570 C C . ASP A 1 81 ? -15.397 -24.084 0.578 1.00 0.00 81 ASP A C 19
ATOM 29571 O O . ASP A 1 81 ? -15.706 -23.951 -0.607 1.00 0.00 81 ASP A O 19
ATOM 29580 N N . LEU A 1 82 ? -15.283 -23.058 1.414 1.00 0.00 82 LEU A N 19
ATOM 29581 C CA . LEU A 1 82 ? -15.519 -21.686 0.979 1.00 0.00 82 LEU A CA 19
ATOM 29582 C C . LEU A 1 82 ? -14.533 -20.728 1.640 1.00 0.00 82 LEU A C 19
ATOM 29583 O O . LEU A 1 82 ? -13.983 -21.023 2.700 1.00 0.00 82 LEU A O 19
ATOM 29599 N N . GLU A 1 83 ? -14.316 -19.580 1.006 1.00 0.00 83 GLU A N 19
ATOM 29600 C CA . GLU A 1 83 ? -13.397 -18.578 1.534 1.00 0.00 83 GLU A CA 19
ATOM 29601 C C . GLU A 1 83 ? -13.898 -17.168 1.234 1.00 0.00 83 GLU A C 19
ATOM 29602 O O . GLU A 1 83 ? -14.398 -16.894 0.142 1.00 0.00 83 GLU A O 19
ATOM 29614 N N . PHE A 1 84 ? -13.761 -16.277 2.210 1.00 0.00 84 PHE A N 19
ATOM 29615 C CA . PHE A 1 84 ? -14.201 -14.896 2.052 1.00 0.00 84 PHE A CA 19
ATOM 29616 C C . PHE A 1 84 ? -13.096 -13.924 2.458 1.00 0.00 84 PHE A C 19
ATOM 29617 O O . PHE A 1 84 ? -12.457 -14.094 3.495 1.00 0.00 84 PHE A O 19
ATOM 29634 N N . GLU A 1 85 ? -12.879 -12.906 1.631 1.00 0.00 85 GLU A N 19
ATOM 29635 C CA . GLU A 1 85 ? -11.852 -11.908 1.904 1.00 0.00 85 GLU A CA 19
ATOM 29636 C C . GLU A 1 85 ? -12.476 -10.537 2.149 1.00 0.00 85 GLU A C 19
ATOM 29637 O O . GLU A 1 85 ? -11.845 -9.649 2.723 1.00 0.00 85 GLU A O 19
ATOM 29649 N N . ASP A 1 86 ? -13.718 -10.372 1.709 1.00 0.00 86 ASP A N 19
ATOM 29650 C CA . ASP A 1 86 ? -14.429 -9.111 1.880 1.00 0.00 86 ASP A CA 19
ATOM 29651 C C . ASP A 1 86 ? -15.936 -9.316 1.763 1.00 0.00 86 ASP A C 19
ATOM 29652 O O . ASP A 1 86 ? -16.491 -9.302 0.664 1.00 0.00 86 ASP A O 19
ATOM 29661 N N . ILE A 1 87 ? -16.593 -9.507 2.902 1.00 0.00 87 ILE A N 19
ATOM 29662 C CA . ILE A 1 87 ? -18.035 -9.715 2.927 1.00 0.00 87 ILE A CA 19
ATOM 29663 C C . ILE A 1 87 ? -18.762 -8.615 2.161 1.00 0.00 87 ILE A C 19
ATOM 29664 O O . ILE A 1 87 ? -18.269 -7.496 2.015 1.00 0.00 87 ILE A O 19
ATOM 29680 N N . PRO A 1 88 ? -19.965 -8.937 1.662 1.00 0.00 88 PRO A N 19
ATOM 29681 C CA . PRO A 1 88 ? -20.788 -7.989 0.905 1.00 0.00 88 PRO A CA 19
ATOM 29682 C C . PRO A 1 88 ? -21.342 -6.873 1.783 1.00 0.00 88 PRO A C 19
ATOM 29683 O O . PRO A 1 88 ? -20.947 -6.726 2.940 1.00 0.00 88 PRO A O 19
ATOM 29694 N N . ASP A 1 89 ? -22.260 -6.090 1.227 1.00 0.00 89 ASP A N 19
ATOM 29695 C CA . ASP A 1 89 ? -22.871 -4.987 1.961 1.00 0.00 89 ASP A CA 19
ATOM 29696 C C . ASP A 1 89 ? -24.293 -5.339 2.385 1.00 0.00 89 ASP A C 19
ATOM 29697 O O . ASP A 1 89 ? -24.835 -4.751 3.321 1.00 0.00 89 ASP A O 19
ATOM 29706 N N . SER A 1 90 ? -24.892 -6.299 1.689 1.00 0.00 90 SER A N 19
ATOM 29707 C CA . SER A 1 90 ? -26.254 -6.726 1.991 1.00 0.00 90 SER A CA 19
ATOM 29708 C C . SER A 1 90 ? -26.297 -7.533 3.284 1.00 0.00 90 SER A C 19
ATOM 29709 O O . SER A 1 90 ? -27.245 -7.430 4.064 1.00 0.00 90 SER A O 19
ATOM 29717 N N . LEU A 1 91 ? -25.263 -8.338 3.506 1.00 0.00 91 LEU A N 19
ATOM 29718 C CA . LEU A 1 91 ? -25.181 -9.164 4.706 1.00 0.00 91 LEU A CA 19
ATOM 29719 C C . LEU A 1 91 ? -24.853 -8.315 5.930 1.00 0.00 91 LEU A C 19
ATOM 29720 O O . LEU A 1 91 ? -25.577 -8.337 6.926 1.00 0.00 91 LEU A O 19
ATOM 29736 N N . LYS A 1 92 ? -23.759 -7.566 5.849 1.00 0.00 92 LYS A N 19
ATOM 29737 C CA . LYS A 1 92 ? -23.336 -6.707 6.948 1.00 0.00 92 LYS A CA 19
ATOM 29738 C C . LYS A 1 92 ? -24.479 -5.806 7.406 1.00 0.00 92 LYS A C 19
ATOM 29739 O O . LYS A 1 92 ? -24.552 -5.424 8.574 1.00 0.00 92 LYS A O 19
ATOM 29758 N N . ASP A 1 93 ? -25.370 -5.473 6.479 1.00 0.00 93 ASP A N 19
ATOM 29759 C CA . ASP A 1 93 ? -26.512 -4.619 6.788 1.00 0.00 93 ASP A CA 19
ATOM 29760 C C . ASP A 1 93 ? -27.335 -5.206 7.930 1.00 0.00 93 ASP A C 19
ATOM 29761 O O . ASP A 1 93 ? -27.730 -4.494 8.854 1.00 0.00 93 ASP A O 19
ATOM 29770 N N . VAL A 1 94 ? -27.591 -6.508 7.861 1.00 0.00 94 VAL A N 19
ATOM 29771 C CA . VAL A 1 94 ? -28.367 -7.191 8.889 1.00 0.00 94 VAL A CA 19
ATOM 29772 C C . VAL A 1 94 ? -27.719 -7.036 10.260 1.00 0.00 94 VAL A C 19
ATOM 29773 O O . VAL A 1 94 ? -28.384 -7.155 11.291 1.00 0.00 94 VAL A O 19
ATOM 29786 N N . LEU A 1 95 ? -26.417 -6.771 10.267 1.00 0.00 95 LEU A N 19
ATOM 29787 C CA . LEU A 1 95 ? -25.678 -6.599 11.512 1.00 0.00 95 LEU A CA 19
ATOM 29788 C C . LEU A 1 95 ? -25.709 -5.144 11.968 1.00 0.00 95 LEU A C 19
ATOM 29789 O O . LEU A 1 95 ? -25.400 -4.836 13.118 1.00 0.00 95 LEU A O 19
ATOM 29805 N N . GLY A 1 96 ? -26.086 -4.251 11.057 1.00 0.00 96 GLY A N 19
ATOM 29806 C CA . GLY A 1 96 ? -26.154 -2.839 11.385 1.00 0.00 96 GLY A CA 19
ATOM 29807 C C . GLY A 1 96 ? -27.557 -2.393 11.743 1.00 0.00 96 GLY A C 19
ATOM 29808 O O . GLY A 1 96 ? -27.886 -1.211 11.643 1.00 0.00 96 GLY A O 19
ATOM 29812 N N . LYS A 1 97 ? -28.389 -3.342 12.160 1.00 0.00 97 LYS A N 19
ATOM 29813 C CA . LYS A 1 97 ? -29.767 -3.042 12.533 1.00 0.00 97 LYS A CA 19
ATOM 29814 C C . LYS A 1 97 ? -29.939 -3.078 14.048 1.00 0.00 97 LYS A C 19
ATOM 29815 O O . LYS A 1 97 ? -30.786 -2.377 14.603 1.00 0.00 97 LYS A O 19
ATOM 29834 N N . TYR A 1 98 ? -29.131 -3.897 14.712 1.00 0.00 98 TYR A N 19
ATOM 29835 C CA . TYR A 1 98 ? -29.196 -4.025 16.163 1.00 0.00 98 TYR A CA 19
ATOM 29836 C C . TYR A 1 98 ? -28.604 -2.795 16.845 1.00 0.00 98 TYR A C 19
ATOM 29837 O O . TYR A 1 98 ? -29.170 -2.271 17.804 1.00 0.00 98 TYR A O 19
ATOM 29855 N N . ALA A 1 99 ? -27.462 -2.339 16.342 1.00 0.00 99 ALA A N 19
ATOM 29856 C CA . ALA A 1 99 ? -26.794 -1.170 16.899 1.00 0.00 99 ALA A CA 19
ATOM 29857 C C . ALA A 1 99 ? -26.889 0.021 15.951 1.00 0.00 99 ALA A C 19
ATOM 29858 O O . ALA A 1 99 ? -27.354 -0.110 14.818 1.00 0.00 99 ALA A O 19
ATOM 29865 N N . LYS A 1 100 ? -26.446 1.182 16.420 1.00 0.00 100 LYS A N 19
ATOM 29866 C CA . LYS A 1 100 ? -26.480 2.397 15.614 1.00 0.00 100 LYS A CA 19
ATOM 29867 C C . LYS A 1 100 ? -25.156 2.603 14.885 1.00 0.00 100 LYS A C 19
ATOM 29868 O O . LYS A 1 100 ? -24.290 3.344 15.349 1.00 0.00 100 LYS A O 19
ATOM 29888 N N . GLY A 1 1 ? -2.887 1.215 -11.459 1.00 0.00 1 GLY A N 20
ATOM 29889 C CA . GLY A 1 1 ? -3.216 1.960 -10.258 1.00 0.00 1 GLY A CA 20
ATOM 29890 C C . GLY A 1 1 ? -2.980 1.156 -8.994 1.00 0.00 1 GLY A C 20
ATOM 29891 O O . GLY A 1 1 ? -2.318 1.624 -8.068 1.00 0.00 1 GLY A O 20
ATOM 29895 N N . SER A 1 2 ? -3.524 -0.056 -8.956 1.00 0.00 2 SER A N 20
ATOM 29896 C CA . SER A 1 2 ? -3.374 -0.924 -7.794 1.00 0.00 2 SER A CA 20
ATOM 29897 C C . SER A 1 2 ? -2.530 -2.148 -8.136 1.00 0.00 2 SER A C 20
ATOM 29898 O O . SER A 1 2 ? -2.513 -2.605 -9.280 1.00 0.00 2 SER A O 20
ATOM 29906 N N . HIS A 1 3 ? -1.830 -2.675 -7.137 1.00 0.00 3 HIS A N 20
ATOM 29907 C CA . HIS A 1 3 ? -0.984 -3.847 -7.331 1.00 0.00 3 HIS A CA 20
ATOM 29908 C C . HIS A 1 3 ? -1.798 -5.024 -7.859 1.00 0.00 3 HIS A C 20
ATOM 29909 O O . HIS A 1 3 ? -3.026 -5.030 -7.773 1.00 0.00 3 HIS A O 20
ATOM 29923 N N . MET A 1 4 ? -1.106 -6.019 -8.405 1.00 0.00 4 MET A N 20
ATOM 29924 C CA . MET A 1 4 ? -1.766 -7.201 -8.947 1.00 0.00 4 MET A CA 20
ATOM 29925 C C . MET A 1 4 ? -1.368 -8.451 -8.168 1.00 0.00 4 MET A C 20
ATOM 29926 O O . MET A 1 4 ? -0.421 -8.429 -7.381 1.00 0.00 4 MET A O 20
ATOM 29940 N N . VAL A 1 5 ? -2.097 -9.540 -8.391 1.00 0.00 5 VAL A N 20
ATOM 29941 C CA . VAL A 1 5 ? -1.819 -10.799 -7.711 1.00 0.00 5 VAL A CA 20
ATOM 29942 C C . VAL A 1 5 ? -2.169 -11.990 -8.595 1.00 0.00 5 VAL A C 20
ATOM 29943 O O . VAL A 1 5 ? -2.504 -11.828 -9.768 1.00 0.00 5 VAL A O 20
ATOM 29956 N N . ASP A 1 6 ? -2.088 -13.187 -8.025 1.00 0.00 6 ASP A N 20
ATOM 29957 C CA . ASP A 1 6 ? -2.398 -14.407 -8.761 1.00 0.00 6 ASP A CA 20
ATOM 29958 C C . ASP A 1 6 ? -3.365 -15.286 -7.974 1.00 0.00 6 ASP A C 20
ATOM 29959 O O . ASP A 1 6 ? -3.582 -16.449 -8.314 1.00 0.00 6 ASP A O 20
ATOM 29968 N N . LYS A 1 7 ? -3.944 -14.722 -6.919 1.00 0.00 7 LYS A N 20
ATOM 29969 C CA . LYS A 1 7 ? -4.888 -15.453 -6.082 1.00 0.00 7 LYS A CA 20
ATOM 29970 C C . LYS A 1 7 ? -4.298 -16.785 -5.631 1.00 0.00 7 LYS A C 20
ATOM 29971 O O . LYS A 1 7 ? -4.743 -17.858 -6.039 1.00 0.00 7 LYS A O 20
ATOM 29990 N N . PRO A 1 8 ? -3.274 -16.718 -4.768 1.00 0.00 8 PRO A N 20
ATOM 29991 C CA . PRO A 1 8 ? -2.602 -17.910 -4.242 1.00 0.00 8 PRO A CA 20
ATOM 29992 C C . PRO A 1 8 ? -3.487 -18.697 -3.281 1.00 0.00 8 PRO A C 20
ATOM 29993 O O . PRO A 1 8 ? -4.666 -18.385 -3.109 1.00 0.00 8 PRO A O 20
ATOM 30004 N N . LYS A 1 9 ? -2.912 -19.718 -2.655 1.00 0.00 9 LYS A N 20
ATOM 30005 C CA . LYS A 1 9 ? -3.647 -20.549 -1.709 1.00 0.00 9 LYS A CA 20
ATOM 30006 C C . LYS A 1 9 ? -2.701 -21.465 -0.940 1.00 0.00 9 LYS A C 20
ATOM 30007 O O . LYS A 1 9 ? -1.567 -21.695 -1.360 1.00 0.00 9 LYS A O 20
ATOM 30026 N N . MET A 1 10 ? -3.175 -21.987 0.186 1.00 0.00 10 MET A N 20
ATOM 30027 C CA . MET A 1 10 ? -2.371 -22.881 1.011 1.00 0.00 10 MET A CA 20
ATOM 30028 C C . MET A 1 10 ? -3.223 -24.015 1.573 1.00 0.00 10 MET A C 20
ATOM 30029 O O . MET A 1 10 ? -4.443 -23.893 1.680 1.00 0.00 10 MET A O 20
ATOM 30043 N N . MET A 1 11 ? -2.572 -25.118 1.930 1.00 0.00 11 MET A N 20
ATOM 30044 C CA . MET A 1 11 ? -3.271 -26.273 2.482 1.00 0.00 11 MET A CA 20
ATOM 30045 C C . MET A 1 11 ? -3.049 -26.373 3.988 1.00 0.00 11 MET A C 20
ATOM 30046 O O . MET A 1 11 ? -1.971 -26.052 4.489 1.00 0.00 11 MET A O 20
ATOM 30060 N N . ILE A 1 12 ? -4.076 -26.821 4.704 1.00 0.00 12 ILE A N 20
ATOM 30061 C CA . ILE A 1 12 ? -3.992 -26.964 6.152 1.00 0.00 12 ILE A CA 20
ATOM 30062 C C . ILE A 1 12 ? -4.796 -28.167 6.632 1.00 0.00 12 ILE A C 20
ATOM 30063 O O . ILE A 1 12 ? -5.995 -28.269 6.374 1.00 0.00 12 ILE A O 20
ATOM 30079 N N . ALA A 1 13 ? -4.128 -29.076 7.335 1.00 0.00 13 ALA A N 20
ATOM 30080 C CA . ALA A 1 13 ? -4.781 -30.271 7.856 1.00 0.00 13 ALA A CA 20
ATOM 30081 C C . ALA A 1 13 ? -5.216 -30.071 9.304 1.00 0.00 13 ALA A C 20
ATOM 30082 O O . ALA A 1 13 ? -4.395 -29.782 10.175 1.00 0.00 13 ALA A O 20
ATOM 30089 N N . PHE A 1 14 ? -6.511 -30.228 9.555 1.00 0.00 14 PHE A N 20
ATOM 30090 C CA . PHE A 1 14 ? -7.055 -30.063 10.898 1.00 0.00 14 PHE A CA 20
ATOM 30091 C C . PHE A 1 14 ? -7.773 -31.331 11.353 1.00 0.00 14 PHE A C 20
ATOM 30092 O O . PHE A 1 14 ? -8.512 -31.949 10.586 1.00 0.00 14 PHE A O 20
ATOM 30109 N N . THR A 1 15 ? -7.550 -31.713 12.607 1.00 0.00 15 THR A N 20
ATOM 30110 C CA . THR A 1 15 ? -8.174 -32.906 13.164 1.00 0.00 15 THR A CA 20
ATOM 30111 C C . THR A 1 15 ? -9.533 -32.583 13.774 1.00 0.00 15 THR A C 20
ATOM 30112 O O . THR A 1 15 ? -9.622 -31.874 14.777 1.00 0.00 15 THR A O 20
ATOM 30123 N N . CYS A 1 16 ? -10.590 -33.107 13.162 1.00 0.00 16 CYS A N 20
ATOM 30124 C CA . CYS A 1 16 ? -11.946 -32.874 13.645 1.00 0.00 16 CYS A CA 20
ATOM 30125 C C . CYS A 1 16 ? -12.152 -33.508 15.017 1.00 0.00 16 CYS A C 20
ATOM 30126 O O . CYS A 1 16 ? -12.201 -34.732 15.146 1.00 0.00 16 CYS A O 20
ATOM 30133 N N . LYS A 1 17 ? -12.269 -32.669 16.040 1.00 0.00 17 LYS A N 20
ATOM 30134 C CA . LYS A 1 17 ? -12.469 -33.146 17.403 1.00 0.00 17 LYS A CA 20
ATOM 30135 C C . LYS A 1 17 ? -13.873 -33.716 17.580 1.00 0.00 17 LYS A C 20
ATOM 30136 O O . LYS A 1 17 ? -14.174 -34.350 18.591 1.00 0.00 17 LYS A O 20
ATOM 30155 N N . LYS A 1 18 ? -14.728 -33.487 16.589 1.00 0.00 18 LYS A N 20
ATOM 30156 C CA . LYS A 1 18 ? -16.100 -33.980 16.633 1.00 0.00 18 LYS A CA 20
ATOM 30157 C C . LYS A 1 18 ? -16.142 -35.491 16.433 1.00 0.00 18 LYS A C 20
ATOM 30158 O O . LYS A 1 18 ? -16.655 -36.225 17.279 1.00 0.00 18 LYS A O 20
ATOM 30177 N N . CYS A 1 19 ? -15.599 -35.950 15.312 1.00 0.00 19 CYS A N 20
ATOM 30178 C CA . CYS A 1 19 ? -15.573 -37.375 15.002 1.00 0.00 19 CYS A CA 20
ATOM 30179 C C . CYS A 1 19 ? -14.141 -37.899 14.966 1.00 0.00 19 CYS A C 20
ATOM 30180 O O . CYS A 1 19 ? -13.867 -38.944 14.378 1.00 0.00 19 CYS A O 20
ATOM 30187 N N . ASN A 1 20 ? -13.233 -37.164 15.599 1.00 0.00 20 ASN A N 20
ATOM 30188 C CA . ASN A 1 20 ? -11.828 -37.554 15.639 1.00 0.00 20 ASN A CA 20
ATOM 30189 C C . ASN A 1 20 ? -11.321 -37.904 14.243 1.00 0.00 20 ASN A C 20
ATOM 30190 O O . ASN A 1 20 ? -10.468 -38.777 14.080 1.00 0.00 20 ASN A O 20
ATOM 30201 N N . THR A 1 21 ? -11.852 -37.216 13.237 1.00 0.00 21 THR A N 20
ATOM 30202 C CA . THR A 1 21 ? -11.455 -37.454 11.855 1.00 0.00 21 THR A CA 20
ATOM 30203 C C . THR A 1 21 ? -10.615 -36.301 11.318 1.00 0.00 21 THR A C 20
ATOM 30204 O O . THR A 1 21 ? -11.031 -35.143 11.365 1.00 0.00 21 THR A O 20
ATOM 30215 N N . ARG A 1 22 ? -9.432 -36.624 10.806 1.00 0.00 22 ARG A N 20
ATOM 30216 C CA . ARG A 1 22 ? -8.533 -35.614 10.260 1.00 0.00 22 ARG A CA 20
ATOM 30217 C C . ARG A 1 22 ? -8.702 -35.496 8.749 1.00 0.00 22 ARG A C 20
ATOM 30218 O O . ARG A 1 22 ? -8.853 -36.499 8.051 1.00 0.00 22 ARG A O 20
ATOM 30239 N N . SER A 1 23 ? -8.676 -34.265 8.250 1.00 0.00 23 SER A N 20
ATOM 30240 C CA . SER A 1 23 ? -8.831 -34.015 6.821 1.00 0.00 23 SER A CA 20
ATOM 30241 C C . SER A 1 23 ? -8.131 -32.721 6.417 1.00 0.00 23 SER A C 20
ATOM 30242 O O . SER A 1 23 ? -8.108 -31.751 7.175 1.00 0.00 23 SER A O 20
ATOM 30250 N N . SER A 1 24 ? -7.560 -32.714 5.217 1.00 0.00 24 SER A N 20
ATOM 30251 C CA . SER A 1 24 ? -6.855 -31.542 4.712 1.00 0.00 24 SER A CA 20
ATOM 30252 C C . SER A 1 24 ? -7.757 -30.718 3.798 1.00 0.00 24 SER A C 20
ATOM 30253 O O . SER A 1 24 ? -8.593 -31.262 3.076 1.00 0.00 24 SER A O 20
ATOM 30261 N N . HIS A 1 25 ? -7.582 -29.401 3.836 1.00 0.00 25 HIS A N 20
ATOM 30262 C CA . HIS A 1 25 ? -8.380 -28.499 3.011 1.00 0.00 25 HIS A CA 20
ATOM 30263 C C . HIS A 1 25 ? -7.546 -27.309 2.545 1.00 0.00 25 HIS A C 20
ATOM 30264 O O . HIS A 1 25 ? -6.801 -26.715 3.325 1.00 0.00 25 HIS A O 20
ATOM 30278 N N . THR A 1 26 ? -7.676 -26.966 1.267 1.00 0.00 26 THR A N 20
ATOM 30279 C CA . THR A 1 26 ? -6.935 -25.849 0.697 1.00 0.00 26 THR A CA 20
ATOM 30280 C C . THR A 1 26 ? -7.843 -24.648 0.462 1.00 0.00 26 THR A C 20
ATOM 30281 O O . THR A 1 26 ? -8.939 -24.784 -0.082 1.00 0.00 26 THR A O 20
ATOM 30292 N N . MET A 1 27 ? -7.381 -23.472 0.875 1.00 0.00 27 MET A N 20
ATOM 30293 C CA . MET A 1 27 ? -8.154 -22.247 0.708 1.00 0.00 27 MET A CA 20
ATOM 30294 C C . MET A 1 27 ? -7.238 -21.064 0.408 1.00 0.00 27 MET A C 20
ATOM 30295 O O . MET A 1 27 ? -6.029 -21.132 0.629 1.00 0.00 27 MET A O 20
ATOM 30309 N N . SER A 1 28 ? -7.822 -19.982 -0.096 1.00 0.00 28 SER A N 20
ATOM 30310 C CA . SER A 1 28 ? -7.057 -18.786 -0.430 1.00 0.00 28 SER A CA 20
ATOM 30311 C C . SER A 1 28 ? -6.333 -18.243 0.799 1.00 0.00 28 SER A C 20
ATOM 30312 O O . SER A 1 28 ? -6.939 -18.039 1.851 1.00 0.00 28 SER A O 20
ATOM 30320 N N . LYS A 1 29 ? -5.033 -18.012 0.658 1.00 0.00 29 LYS A N 20
ATOM 30321 C CA . LYS A 1 29 ? -4.224 -17.492 1.754 1.00 0.00 29 LYS A CA 20
ATOM 30322 C C . LYS A 1 29 ? -4.678 -16.091 2.148 1.00 0.00 29 LYS A C 20
ATOM 30323 O O . LYS A 1 29 ? -4.647 -15.726 3.323 1.00 0.00 29 LYS A O 20
ATOM 30342 N N . GLN A 1 30 ? -5.101 -15.310 1.158 1.00 0.00 30 GLN A N 20
ATOM 30343 C CA . GLN A 1 30 ? -5.562 -13.949 1.403 1.00 0.00 30 GLN A CA 20
ATOM 30344 C C . GLN A 1 30 ? -6.874 -13.951 2.181 1.00 0.00 30 GLN A C 20
ATOM 30345 O O . GLN A 1 30 ? -7.055 -13.168 3.113 1.00 0.00 30 GLN A O 20
ATOM 30359 N N . ALA A 1 31 ? -7.786 -14.835 1.792 1.00 0.00 31 ALA A N 20
ATOM 30360 C CA . ALA A 1 31 ? -9.081 -14.940 2.454 1.00 0.00 31 ALA A CA 20
ATOM 30361 C C . ALA A 1 31 ? -8.941 -15.566 3.837 1.00 0.00 31 ALA A C 20
ATOM 30362 O O . ALA A 1 31 ? -9.724 -15.277 4.742 1.00 0.00 31 ALA A O 20
ATOM 30369 N N . TYR A 1 32 ? -7.940 -16.425 3.994 1.00 0.00 32 TYR A N 20
ATOM 30370 C CA . TYR A 1 32 ? -7.699 -17.094 5.267 1.00 0.00 32 TYR A CA 20
ATOM 30371 C C . TYR A 1 32 ? -6.975 -16.170 6.241 1.00 0.00 32 TYR A C 20
ATOM 30372 O O . TYR A 1 32 ? -7.372 -16.037 7.398 1.00 0.00 32 TYR A O 20
ATOM 30390 N N . GLU A 1 33 ? -5.911 -15.533 5.762 1.00 0.00 33 GLU A N 20
ATOM 30391 C CA . GLU A 1 33 ? -5.131 -14.621 6.590 1.00 0.00 33 GLU A CA 20
ATOM 30392 C C . GLU A 1 33 ? -5.933 -13.366 6.921 1.00 0.00 33 GLU A C 20
ATOM 30393 O O . GLU A 1 33 ? -5.854 -12.839 8.031 1.00 0.00 33 GLU A O 20
ATOM 30405 N N . LYS A 1 34 ? -6.706 -12.891 5.950 1.00 0.00 34 LYS A N 20
ATOM 30406 C CA . LYS A 1 34 ? -7.524 -11.698 6.136 1.00 0.00 34 LYS A CA 20
ATOM 30407 C C . LYS A 1 34 ? -8.937 -11.921 5.608 1.00 0.00 34 LYS A C 20
ATOM 30408 O O . LYS A 1 34 ? -9.322 -11.362 4.582 1.00 0.00 34 LYS A O 20
ATOM 30427 N N . GLY A 1 35 ? -9.708 -12.740 6.317 1.00 0.00 35 GLY A N 20
ATOM 30428 C CA . GLY A 1 35 ? -11.070 -13.020 5.905 1.00 0.00 35 GLY A CA 20
ATOM 30429 C C . GLY A 1 35 ? -11.643 -14.246 6.589 1.00 0.00 35 GLY A C 20
ATOM 30430 O O . GLY A 1 35 ? -11.029 -14.802 7.500 1.00 0.00 35 GLY A O 20
ATOM 30434 N N . THR A 1 36 ? -12.825 -14.668 6.150 1.00 0.00 36 THR A N 20
ATOM 30435 C CA . THR A 1 36 ? -13.482 -15.834 6.728 1.00 0.00 36 THR A CA 20
ATOM 30436 C C . THR A 1 36 ? -13.369 -17.042 5.805 1.00 0.00 36 THR A C 20
ATOM 30437 O O . THR A 1 36 ? -13.575 -16.934 4.596 1.00 0.00 36 THR A O 20
ATOM 30448 N N . VAL A 1 37 ? -13.041 -18.194 6.382 1.00 0.00 37 VAL A N 20
ATOM 30449 C CA . VAL A 1 37 ? -12.903 -19.423 5.611 1.00 0.00 37 VAL A CA 20
ATOM 30450 C C . VAL A 1 37 ? -13.660 -20.572 6.268 1.00 0.00 37 VAL A C 20
ATOM 30451 O O . VAL A 1 37 ? -13.601 -20.753 7.485 1.00 0.00 37 VAL A O 20
ATOM 30464 N N . LEU A 1 38 ? -14.370 -21.346 5.456 1.00 0.00 38 LEU A N 20
ATOM 30465 C CA . LEU A 1 38 ? -15.140 -22.480 5.958 1.00 0.00 38 LEU A CA 20
ATOM 30466 C C . LEU A 1 38 ? -14.690 -23.779 5.296 1.00 0.00 38 LEU A C 20
ATOM 30467 O O . LEU A 1 38 ? -14.378 -23.804 4.105 1.00 0.00 38 LEU A O 20
ATOM 30483 N N . ILE A 1 39 ? -14.662 -24.855 6.075 1.00 0.00 39 ILE A N 20
ATOM 30484 C CA . ILE A 1 39 ? -14.255 -26.157 5.564 1.00 0.00 39 ILE A CA 20
ATOM 30485 C C . ILE A 1 39 ? -15.161 -27.264 6.093 1.00 0.00 39 ILE A C 20
ATOM 30486 O O . ILE A 1 39 ? -15.506 -27.285 7.274 1.00 0.00 39 ILE A O 20
ATOM 30502 N N . SER A 1 40 ? -15.540 -28.183 5.212 1.00 0.00 40 SER A N 20
ATOM 30503 C CA . SER A 1 40 ? -16.407 -29.293 5.590 1.00 0.00 40 SER A CA 20
ATOM 30504 C C . SER A 1 40 ? -15.594 -30.562 5.826 1.00 0.00 40 SER A C 20
ATOM 30505 O O . SER A 1 40 ? -14.706 -30.898 5.042 1.00 0.00 40 SER A O 20
ATOM 30513 N N . CYS A 1 41 ? -15.904 -31.263 6.911 1.00 0.00 41 CYS A N 20
ATOM 30514 C CA . CYS A 1 41 ? -15.203 -32.495 7.252 1.00 0.00 41 CYS A CA 20
ATOM 30515 C C . CYS A 1 41 ? -15.841 -33.694 6.558 1.00 0.00 41 CYS A C 20
ATOM 30516 O O . CYS A 1 41 ? -17.025 -33.983 6.728 1.00 0.00 41 CYS A O 20
ATOM 30523 N N . PRO A 1 42 ? -15.039 -34.409 5.755 1.00 0.00 42 PRO A N 20
ATOM 30524 C CA . PRO A 1 42 ? -15.504 -35.588 5.019 1.00 0.00 42 PRO A CA 20
ATOM 30525 C C . PRO A 1 42 ? -15.799 -36.768 5.939 1.00 0.00 42 PRO A C 20
ATOM 30526 O O . PRO A 1 42 ? -15.107 -37.786 5.900 1.00 0.00 42 PRO A O 20
ATOM 30537 N N . HIS A 1 43 ? -16.830 -36.624 6.766 1.00 0.00 43 HIS A N 20
ATOM 30538 C CA . HIS A 1 43 ? -17.217 -37.680 7.695 1.00 0.00 43 HIS A CA 20
ATOM 30539 C C . HIS A 1 43 ? -18.503 -37.312 8.429 1.00 0.00 43 HIS A C 20
ATOM 30540 O O . HIS A 1 43 ? -19.548 -37.927 8.215 1.00 0.00 43 HIS A O 20
ATOM 30554 N N . CYS A 1 44 ? -18.418 -36.308 9.295 1.00 0.00 44 CYS A N 20
ATOM 30555 C CA . CYS A 1 44 ? -19.575 -35.860 10.062 1.00 0.00 44 CYS A CA 20
ATOM 30556 C C . CYS A 1 44 ? -20.483 -34.979 9.211 1.00 0.00 44 CYS A C 20
ATOM 30557 O O . CYS A 1 44 ? -21.601 -34.651 9.610 1.00 0.00 44 CYS A O 20
ATOM 30564 N N . LYS A 1 45 ? -19.995 -34.595 8.036 1.00 0.00 45 LYS A N 20
ATOM 30565 C CA . LYS A 1 45 ? -20.762 -33.751 7.127 1.00 0.00 45 LYS A CA 20
ATOM 30566 C C . LYS A 1 45 ? -21.177 -32.452 7.810 1.00 0.00 45 LYS A C 20
ATOM 30567 O O . LYS A 1 45 ? -22.300 -32.328 8.298 1.00 0.00 45 LYS A O 20
ATOM 30586 N N . VAL A 1 46 ? -20.264 -31.487 7.841 1.00 0.00 46 VAL A N 20
ATOM 30587 C CA . VAL A 1 46 ? -20.536 -30.196 8.462 1.00 0.00 46 VAL A CA 20
ATOM 30588 C C . VAL A 1 46 ? -19.368 -29.236 8.271 1.00 0.00 46 VAL A C 20
ATOM 30589 O O . VAL A 1 46 ? -18.206 -29.643 8.296 1.00 0.00 46 VAL A O 20
ATOM 30602 N N . ARG A 1 47 ? -19.683 -27.960 8.078 1.00 0.00 47 ARG A N 20
ATOM 30603 C CA . ARG A 1 47 ? -18.659 -26.941 7.882 1.00 0.00 47 ARG A CA 20
ATOM 30604 C C . ARG A 1 47 ? -18.278 -26.290 9.208 1.00 0.00 47 ARG A C 20
ATOM 30605 O O . ARG A 1 47 ? -19.132 -26.050 10.062 1.00 0.00 47 ARG A O 20
ATOM 30626 N N . HIS A 1 48 ? -16.990 -26.006 9.373 1.00 0.00 48 HIS A N 20
ATOM 30627 C CA . HIS A 1 48 ? -16.495 -25.382 10.595 1.00 0.00 48 HIS A CA 20
ATOM 30628 C C . HIS A 1 48 ? -15.649 -24.154 10.275 1.00 0.00 48 HIS A C 20
ATOM 30629 O O . HIS A 1 48 ? -15.009 -24.085 9.224 1.00 0.00 48 HIS A O 20
ATOM 30643 N N . LEU A 1 49 ? -15.651 -23.186 11.185 1.00 0.00 49 LEU A N 20
ATOM 30644 C CA . LEU A 1 49 ? -14.884 -21.959 10.999 1.00 0.00 49 LEU A CA 20
ATOM 30645 C C . LEU A 1 49 ? -13.436 -22.150 11.441 1.00 0.00 49 LEU A C 20
ATOM 30646 O O . LEU A 1 49 ? -13.171 -22.714 12.502 1.00 0.00 49 LEU A O 20
ATOM 30662 N N . ILE A 1 50 ? -12.506 -21.674 10.620 1.00 0.00 50 ILE A N 20
ATOM 30663 C CA . ILE A 1 50 ? -11.086 -21.789 10.929 1.00 0.00 50 ILE A CA 20
ATOM 30664 C C . ILE A 1 50 ? -10.485 -20.429 11.269 1.00 0.00 50 ILE A C 20
ATOM 30665 O O . ILE A 1 50 ? -10.003 -20.213 12.380 1.00 0.00 50 ILE A O 20
ATOM 30681 N N . ALA A 1 51 ? -10.520 -19.515 10.305 1.00 0.00 51 ALA A N 20
ATOM 30682 C CA . ALA A 1 51 ? -9.983 -18.175 10.504 1.00 0.00 51 ALA A CA 20
ATOM 30683 C C . ALA A 1 51 ? -11.065 -17.117 10.319 1.00 0.00 51 ALA A C 20
ATOM 30684 O O . ALA A 1 51 ? -11.404 -16.751 9.194 1.00 0.00 51 ALA A O 20
ATOM 30691 N N . ASP A 1 52 ? -11.605 -16.628 11.431 1.00 0.00 52 ASP A N 20
ATOM 30692 C CA . ASP A 1 52 ? -12.649 -15.612 11.392 1.00 0.00 52 ASP A CA 20
ATOM 30693 C C . ASP A 1 52 ? -12.049 -14.213 11.493 1.00 0.00 52 ASP A C 20
ATOM 30694 O O . ASP A 1 52 ? -11.546 -13.816 12.545 1.00 0.00 52 ASP A O 20
ATOM 30703 N N . HIS A 1 53 ? -12.105 -13.469 10.393 1.00 0.00 53 HIS A N 20
ATOM 30704 C CA . HIS A 1 53 ? -11.567 -12.114 10.358 1.00 0.00 53 HIS A CA 20
ATOM 30705 C C . HIS A 1 53 ? -12.676 -11.094 10.118 1.00 0.00 53 HIS A C 20
ATOM 30706 O O . HIS A 1 53 ? -12.525 -9.912 10.426 1.00 0.00 53 HIS A O 20
ATOM 30720 N N . LEU A 1 54 ? -13.791 -11.560 9.565 1.00 0.00 54 LEU A N 20
ATOM 30721 C CA . LEU A 1 54 ? -14.927 -10.689 9.283 1.00 0.00 54 LEU A CA 20
ATOM 30722 C C . LEU A 1 54 ? -16.010 -10.845 10.345 1.00 0.00 54 LEU A C 20
ATOM 30723 O O . LEU A 1 54 ? -16.990 -10.100 10.361 1.00 0.00 54 LEU A O 20
ATOM 30739 N N . LYS A 1 55 ? -15.826 -11.816 11.232 1.00 0.00 55 LYS A N 20
ATOM 30740 C CA . LYS A 1 55 ? -16.785 -12.068 12.301 1.00 0.00 55 LYS A CA 20
ATOM 30741 C C . LYS A 1 55 ? -18.202 -12.176 11.747 1.00 0.00 55 LYS A C 20
ATOM 30742 O O . LYS A 1 55 ? -19.102 -11.454 12.176 1.00 0.00 55 LYS A O 20
ATOM 30761 N N . ILE A 1 56 ? -18.392 -13.082 10.794 1.00 0.00 56 ILE A N 20
ATOM 30762 C CA . ILE A 1 56 ? -19.700 -13.285 10.183 1.00 0.00 56 ILE A CA 20
ATOM 30763 C C . ILE A 1 56 ? -20.628 -14.055 11.116 1.00 0.00 56 ILE A C 20
ATOM 30764 O O . ILE A 1 56 ? -21.765 -13.647 11.355 1.00 0.00 56 ILE A O 20
ATOM 30780 N N . PHE A 1 57 ? -20.136 -15.171 11.644 1.00 0.00 57 PHE A N 20
ATOM 30781 C CA . PHE A 1 57 ? -20.920 -15.999 12.552 1.00 0.00 57 PHE A CA 20
ATOM 30782 C C . PHE A 1 57 ? -20.921 -15.411 13.960 1.00 0.00 57 PHE A C 20
ATOM 30783 O O . PHE A 1 57 ? -21.783 -15.733 14.779 1.00 0.00 57 PHE A O 20
ATOM 30800 N N . HIS A 1 58 ? -19.949 -14.547 14.235 1.00 0.00 58 HIS A N 20
ATOM 30801 C CA . HIS A 1 58 ? -19.837 -13.913 15.544 1.00 0.00 58 HIS A CA 20
ATOM 30802 C C . HIS A 1 58 ? -21.074 -13.074 15.849 1.00 0.00 58 HIS A C 20
ATOM 30803 O O . HIS A 1 58 ? -21.339 -12.737 17.003 1.00 0.00 58 HIS A O 20
ATOM 30817 N N . ASP A 1 59 ? -21.829 -12.740 14.808 1.00 0.00 59 ASP A N 20
ATOM 30818 C CA . ASP A 1 59 ? -23.038 -11.941 14.964 1.00 0.00 59 ASP A CA 20
ATOM 30819 C C . ASP A 1 59 ? -24.227 -12.822 15.334 1.00 0.00 59 ASP A C 20
ATOM 30820 O O . ASP A 1 59 ? -25.360 -12.347 15.429 1.00 0.00 59 ASP A O 20
ATOM 30829 N N . HIS A 1 60 ? -23.963 -14.108 15.542 1.00 0.00 60 HIS A N 20
ATOM 30830 C CA . HIS A 1 60 ? -25.012 -15.056 15.901 1.00 0.00 60 HIS A CA 20
ATOM 30831 C C . HIS A 1 60 ? -26.340 -14.664 15.262 1.00 0.00 60 HIS A C 20
ATOM 30832 O O . HIS A 1 60 ? -27.385 -14.687 15.914 1.00 0.00 60 HIS A O 20
ATOM 30846 N N . HIS A 1 61 ? -26.293 -14.304 13.983 1.00 0.00 61 HIS A N 20
ATOM 30847 C CA . HIS A 1 61 ? -27.494 -13.907 13.256 1.00 0.00 61 HIS A CA 20
ATOM 30848 C C . HIS A 1 61 ? -27.383 -14.279 11.781 1.00 0.00 61 HIS A C 20
ATOM 30849 O O . HIS A 1 61 ? -28.131 -13.772 10.944 1.00 0.00 61 HIS A O 20
ATOM 30863 N N . VAL A 1 62 ? -26.446 -15.168 11.468 1.00 0.00 62 VAL A N 20
ATOM 30864 C CA . VAL A 1 62 ? -26.238 -15.608 10.094 1.00 0.00 62 VAL A CA 20
ATOM 30865 C C . VAL A 1 62 ? -26.029 -17.117 10.026 1.00 0.00 62 VAL A C 20
ATOM 30866 O O . VAL A 1 62 ? -25.317 -17.695 10.847 1.00 0.00 62 VAL A O 20
ATOM 30879 N N . THR A 1 63 ? -26.655 -17.752 9.039 1.00 0.00 63 THR A N 20
ATOM 30880 C CA . THR A 1 63 ? -26.540 -19.194 8.864 1.00 0.00 63 THR A CA 20
ATOM 30881 C C . THR A 1 63 ? -25.553 -19.535 7.752 1.00 0.00 63 THR A C 20
ATOM 30882 O O . THR A 1 63 ? -25.279 -18.713 6.878 1.00 0.00 63 THR A O 20
ATOM 30893 N N . VAL A 1 64 ? -25.023 -20.753 7.792 1.00 0.00 64 VAL A N 20
ATOM 30894 C CA . VAL A 1 64 ? -24.068 -21.203 6.786 1.00 0.00 64 VAL A CA 20
ATOM 30895 C C . VAL A 1 64 ? -24.647 -21.076 5.382 1.00 0.00 64 VAL A C 20
ATOM 30896 O O . VAL A 1 64 ? -23.918 -20.837 4.419 1.00 0.00 64 VAL A O 20
ATOM 30909 N N . GLU A 1 65 ? -25.962 -21.236 5.273 1.00 0.00 65 GLU A N 20
ATOM 30910 C CA . GLU A 1 65 ? -26.639 -21.139 3.985 1.00 0.00 65 GLU A CA 20
ATOM 30911 C C . GLU A 1 65 ? -26.565 -19.717 3.438 1.00 0.00 65 GLU A C 20
ATOM 30912 O O . GLU A 1 65 ? -26.403 -19.512 2.235 1.00 0.00 65 GLU A O 20
ATOM 30924 N N . GLN A 1 66 ? -26.685 -18.739 4.330 1.00 0.00 66 GLN A N 20
ATOM 30925 C CA . GLN A 1 66 ? -26.634 -17.336 3.936 1.00 0.00 66 GLN A CA 20
ATOM 30926 C C . GLN A 1 66 ? -25.259 -16.976 3.382 1.00 0.00 66 GLN A C 20
ATOM 30927 O O . GLN A 1 66 ? -25.145 -16.221 2.416 1.00 0.00 66 GLN A O 20
ATOM 30941 N N . LEU A 1 67 ? -24.217 -17.521 4.001 1.00 0.00 67 LEU A N 20
ATOM 30942 C CA . LEU A 1 67 ? -22.848 -17.257 3.570 1.00 0.00 67 LEU A CA 20
ATOM 30943 C C . LEU A 1 67 ? -22.622 -17.749 2.144 1.00 0.00 67 LEU A C 20
ATOM 30944 O O . LEU A 1 67 ? -22.061 -17.035 1.313 1.00 0.00 67 LEU A O 20
ATOM 30960 N N . MET A 1 68 ? -23.064 -18.971 1.868 1.00 0.00 68 MET A N 20
ATOM 30961 C CA . MET A 1 68 ? -22.912 -19.557 0.541 1.00 0.00 68 MET A CA 20
ATOM 30962 C C . MET A 1 68 ? -23.871 -18.909 -0.452 1.00 0.00 68 MET A C 20
ATOM 30963 O O . MET A 1 68 ? -23.528 -18.697 -1.615 1.00 0.00 68 MET A O 20
ATOM 30977 N N . LYS A 1 69 ? -25.076 -18.597 0.014 1.00 0.00 69 LYS A N 20
ATOM 30978 C CA . LYS A 1 69 ? -26.086 -17.972 -0.832 1.00 0.00 69 LYS A CA 20
ATOM 30979 C C . LYS A 1 69 ? -25.649 -16.575 -1.261 1.00 0.00 69 LYS A C 20
ATOM 30980 O O . LYS A 1 69 ? -26.071 -16.075 -2.303 1.00 0.00 69 LYS A O 20
ATOM 30999 N N . ALA A 1 70 ? -24.799 -15.952 -0.451 1.00 0.00 70 ALA A N 20
ATOM 31000 C CA . ALA A 1 70 ? -24.302 -14.614 -0.749 1.00 0.00 70 ALA A CA 20
ATOM 31001 C C . ALA A 1 70 ? -23.161 -14.665 -1.759 1.00 0.00 70 ALA A C 20
ATOM 31002 O O . ALA A 1 70 ? -22.942 -13.716 -2.510 1.00 0.00 70 ALA A O 20
ATOM 31009 N N . ASN A 1 71 ? -22.437 -15.779 -1.772 1.00 0.00 71 ASN A N 20
ATOM 31010 C CA . ASN A 1 71 ? -21.317 -15.953 -2.690 1.00 0.00 71 ASN A CA 20
ATOM 31011 C C . ASN A 1 71 ? -21.812 -16.161 -4.118 1.00 0.00 71 ASN A C 20
ATOM 31012 O O . ASN A 1 71 ? -21.371 -15.481 -5.044 1.00 0.00 71 ASN A O 20
ATOM 31023 N N . GLY A 1 72 ? -22.731 -17.106 -4.288 1.00 0.00 72 GLY A N 20
ATOM 31024 C CA . GLY A 1 72 ? -23.272 -17.386 -5.606 1.00 0.00 72 GLY A CA 20
ATOM 31025 C C . GLY A 1 72 ? -22.903 -18.770 -6.101 1.00 0.00 72 GLY A C 20
ATOM 31026 O O . GLY A 1 72 ? -22.934 -19.035 -7.302 1.00 0.00 72 GLY A O 20
ATOM 31030 N N . GLU A 1 73 ? -22.550 -19.655 -5.173 1.00 0.00 73 GLU A N 20
ATOM 31031 C CA . GLU A 1 73 ? -22.171 -21.019 -5.524 1.00 0.00 73 GLU A CA 20
ATOM 31032 C C . GLU A 1 73 ? -23.348 -21.769 -6.139 1.00 0.00 73 GLU A C 20
ATOM 31033 O O . GLU A 1 73 ? -24.425 -21.847 -5.548 1.00 0.00 73 GLU A O 20
ATOM 31045 N N . GLN A 1 74 ? -23.134 -22.319 -7.330 1.00 0.00 74 GLN A N 20
ATOM 31046 C CA . GLN A 1 74 ? -24.178 -23.062 -8.027 1.00 0.00 74 GLN A CA 20
ATOM 31047 C C . GLN A 1 74 ? -23.961 -24.566 -7.887 1.00 0.00 74 GLN A C 20
ATOM 31048 O O . GLN A 1 74 ? -24.914 -25.329 -7.735 1.00 0.00 74 GLN A O 20
ATOM 31062 N N . VAL A 1 75 ? -22.700 -24.984 -7.941 1.00 0.00 75 VAL A N 20
ATOM 31063 C CA . VAL A 1 75 ? -22.358 -26.396 -7.819 1.00 0.00 75 VAL A CA 20
ATOM 31064 C C . VAL A 1 75 ? -22.959 -27.001 -6.555 1.00 0.00 75 VAL A C 20
ATOM 31065 O O . VAL A 1 75 ? -23.044 -26.341 -5.519 1.00 0.00 75 VAL A O 20
ATOM 31078 N N . SER A 1 76 ? -23.374 -28.260 -6.648 1.00 0.00 76 SER A N 20
ATOM 31079 C CA . SER A 1 76 ? -23.970 -28.954 -5.512 1.00 0.00 76 SER A CA 20
ATOM 31080 C C . SER A 1 76 ? -23.117 -30.149 -5.097 1.00 0.00 76 SER A C 20
ATOM 31081 O O . SER A 1 76 ? -23.103 -30.538 -3.929 1.00 0.00 76 SER A O 20
ATOM 31089 N N . GLN A 1 77 ? -22.408 -30.726 -6.061 1.00 0.00 77 GLN A N 20
ATOM 31090 C CA . GLN A 1 77 ? -21.552 -31.876 -5.796 1.00 0.00 77 GLN A CA 20
ATOM 31091 C C . GLN A 1 77 ? -20.133 -31.433 -5.456 1.00 0.00 77 GLN A C 20
ATOM 31092 O O . GLN A 1 77 ? -19.161 -31.959 -6.000 1.00 0.00 77 GLN A O 20
ATOM 31106 N N . ASP A 1 78 ? -20.021 -30.464 -4.555 1.00 0.00 78 ASP A N 20
ATOM 31107 C CA . ASP A 1 78 ? -18.720 -29.950 -4.143 1.00 0.00 78 ASP A CA 20
ATOM 31108 C C . ASP A 1 78 ? -18.251 -30.627 -2.859 1.00 0.00 78 ASP A C 20
ATOM 31109 O O . ASP A 1 78 ? -19.059 -30.980 -1.999 1.00 0.00 78 ASP A O 20
ATOM 31118 N N . VAL A 1 79 ? -16.940 -30.807 -2.736 1.00 0.00 79 VAL A N 20
ATOM 31119 C CA . VAL A 1 79 ? -16.362 -31.442 -1.557 1.00 0.00 79 VAL A CA 20
ATOM 31120 C C . VAL A 1 79 ? -16.689 -30.656 -0.293 1.00 0.00 79 VAL A C 20
ATOM 31121 O O . VAL A 1 79 ? -16.795 -31.223 0.793 1.00 0.00 79 VAL A O 20
ATOM 31134 N N . GLY A 1 80 ? -16.850 -29.344 -0.443 1.00 0.00 80 GLY A N 20
ATOM 31135 C CA . GLY A 1 80 ? -17.165 -28.500 0.694 1.00 0.00 80 GLY A CA 20
ATOM 31136 C C . GLY A 1 80 ? -16.027 -27.566 1.055 1.00 0.00 80 GLY A C 20
ATOM 31137 O O . GLY A 1 80 ? -15.092 -27.957 1.755 1.00 0.00 80 GLY A O 20
ATOM 31141 N N . ASP A 1 81 ? -16.104 -26.330 0.577 1.00 0.00 81 ASP A N 20
ATOM 31142 C CA . ASP A 1 81 ? -15.072 -25.337 0.853 1.00 0.00 81 ASP A CA 20
ATOM 31143 C C . ASP A 1 81 ? -15.479 -23.967 0.318 1.00 0.00 81 ASP A C 20
ATOM 31144 O O . ASP A 1 81 ? -15.961 -23.847 -0.809 1.00 0.00 81 ASP A O 20
ATOM 31153 N N . LEU A 1 82 ? -15.283 -22.938 1.134 1.00 0.00 82 LEU A N 20
ATOM 31154 C CA . LEU A 1 82 ? -15.631 -21.575 0.745 1.00 0.00 82 LEU A CA 20
ATOM 31155 C C . LEU A 1 82 ? -14.719 -20.563 1.431 1.00 0.00 82 LEU A C 20
ATOM 31156 O O . LEU A 1 82 ? -14.454 -20.665 2.628 1.00 0.00 82 LEU A O 20
ATOM 31172 N N . GLU A 1 83 ? -14.244 -19.587 0.664 1.00 0.00 83 GLU A N 20
ATOM 31173 C CA . GLU A 1 83 ? -13.363 -18.556 1.199 1.00 0.00 83 GLU A CA 20
ATOM 31174 C C . GLU A 1 83 ? -13.916 -17.163 0.910 1.00 0.00 83 GLU A C 20
ATOM 31175 O O . GLU A 1 83 ? -14.421 -16.898 -0.182 1.00 0.00 83 GLU A O 20
ATOM 31187 N N . PHE A 1 84 ? -13.819 -16.278 1.896 1.00 0.00 84 PHE A N 20
ATOM 31188 C CA . PHE A 1 84 ? -14.311 -14.913 1.749 1.00 0.00 84 PHE A CA 20
ATOM 31189 C C . PHE A 1 84 ? -13.243 -13.903 2.159 1.00 0.00 84 PHE A C 20
ATOM 31190 O O . PHE A 1 84 ? -12.616 -14.040 3.209 1.00 0.00 84 PHE A O 20
ATOM 31207 N N . GLU A 1 85 ? -13.042 -12.890 1.322 1.00 0.00 85 GLU A N 20
ATOM 31208 C CA . GLU A 1 85 ? -12.050 -11.858 1.597 1.00 0.00 85 GLU A CA 20
ATOM 31209 C C . GLU A 1 85 ? -12.715 -10.590 2.126 1.00 0.00 85 GLU A C 20
ATOM 31210 O O . GLU A 1 85 ? -12.088 -9.791 2.821 1.00 0.00 85 GLU A O 20
ATOM 31222 N N . ASP A 1 86 ? -13.988 -10.414 1.791 1.00 0.00 86 ASP A N 20
ATOM 31223 C CA . ASP A 1 86 ? -14.740 -9.244 2.232 1.00 0.00 86 ASP A CA 20
ATOM 31224 C C . ASP A 1 86 ? -16.241 -9.480 2.096 1.00 0.00 86 ASP A C 20
ATOM 31225 O O . ASP A 1 86 ? -16.779 -9.491 0.988 1.00 0.00 86 ASP A O 20
ATOM 31234 N N . ILE A 1 87 ? -16.910 -9.668 3.228 1.00 0.00 87 ILE A N 20
ATOM 31235 C CA . ILE A 1 87 ? -18.348 -9.904 3.234 1.00 0.00 87 ILE A CA 20
ATOM 31236 C C . ILE A 1 87 ? -19.082 -8.848 2.415 1.00 0.00 87 ILE A C 20
ATOM 31237 O O . ILE A 1 87 ? -18.608 -7.726 2.235 1.00 0.00 87 ILE A O 20
ATOM 31253 N N . PRO A 1 88 ? -20.269 -9.212 1.907 1.00 0.00 88 PRO A N 20
ATOM 31254 C CA . PRO A 1 88 ? -21.095 -8.309 1.100 1.00 0.00 88 PRO A CA 20
ATOM 31255 C C . PRO A 1 88 ? -21.687 -7.172 1.926 1.00 0.00 88 PRO A C 20
ATOM 31256 O O . PRO A 1 88 ? -21.405 -7.045 3.117 1.00 0.00 88 PRO A O 20
ATOM 31267 N N . ASP A 1 89 ? -22.510 -6.349 1.285 1.00 0.00 89 ASP A N 20
ATOM 31268 C CA . ASP A 1 89 ? -23.144 -5.223 1.961 1.00 0.00 89 ASP A CA 20
ATOM 31269 C C . ASP A 1 89 ? -24.518 -5.614 2.496 1.00 0.00 89 ASP A C 20
ATOM 31270 O O . ASP A 1 89 ? -24.998 -5.046 3.477 1.00 0.00 89 ASP A O 20
ATOM 31279 N N . SER A 1 90 ? -25.146 -6.587 1.844 1.00 0.00 90 SER A N 20
ATOM 31280 C CA . SER A 1 90 ? -26.468 -7.051 2.251 1.00 0.00 90 SER A CA 20
ATOM 31281 C C . SER A 1 90 ? -26.404 -7.757 3.601 1.00 0.00 90 SER A C 20
ATOM 31282 O O . SER A 1 90 ? -27.376 -7.766 4.358 1.00 0.00 90 SER A O 20
ATOM 31290 N N . LEU A 1 91 ? -25.252 -8.349 3.898 1.00 0.00 91 LEU A N 20
ATOM 31291 C CA . LEU A 1 91 ? -25.059 -9.059 5.157 1.00 0.00 91 LEU A CA 20
ATOM 31292 C C . LEU A 1 91 ? -24.450 -8.141 6.212 1.00 0.00 91 LEU A C 20
ATOM 31293 O O . LEU A 1 91 ? -24.997 -7.983 7.304 1.00 0.00 91 LEU A O 20
ATOM 31309 N N . LYS A 1 92 ? -23.315 -7.536 5.878 1.00 0.00 92 LYS A N 20
ATOM 31310 C CA . LYS A 1 92 ? -22.632 -6.630 6.794 1.00 0.00 92 LYS A CA 20
ATOM 31311 C C . LYS A 1 92 ? -23.588 -5.562 7.317 1.00 0.00 92 LYS A C 20
ATOM 31312 O O . LYS A 1 92 ? -23.433 -5.070 8.434 1.00 0.00 92 LYS A O 20
ATOM 31331 N N . ASP A 1 93 ? -24.577 -5.210 6.502 1.00 0.00 93 ASP A N 20
ATOM 31332 C CA . ASP A 1 93 ? -25.559 -4.203 6.884 1.00 0.00 93 ASP A CA 20
ATOM 31333 C C . ASP A 1 93 ? -26.534 -4.758 7.917 1.00 0.00 93 ASP A C 20
ATOM 31334 O O . ASP A 1 93 ? -26.954 -4.050 8.833 1.00 0.00 93 ASP A O 20
ATOM 31343 N N . VAL A 1 94 ? -26.891 -6.029 7.764 1.00 0.00 94 VAL A N 20
ATOM 31344 C CA . VAL A 1 94 ? -27.816 -6.680 8.684 1.00 0.00 94 VAL A CA 20
ATOM 31345 C C . VAL A 1 94 ? -27.181 -6.874 10.056 1.00 0.00 94 VAL A C 20
ATOM 31346 O O . VAL A 1 94 ? -27.875 -6.913 11.073 1.00 0.00 94 VAL A O 20
ATOM 31359 N N . LEU A 1 95 ? -25.859 -6.996 10.078 1.00 0.00 95 LEU A N 20
ATOM 31360 C CA . LEU A 1 95 ? -25.128 -7.185 11.326 1.00 0.00 95 LEU A CA 20
ATOM 31361 C C . LEU A 1 95 ? -24.663 -5.848 11.894 1.00 0.00 95 LEU A C 20
ATOM 31362 O O . LEU A 1 95 ? -24.552 -5.683 13.108 1.00 0.00 95 LEU A O 20
ATOM 31378 N N . GLY A 1 96 ? -24.394 -4.895 11.006 1.00 0.00 96 GLY A N 20
ATOM 31379 C CA . GLY A 1 96 ? -23.947 -3.584 11.438 1.00 0.00 96 GLY A CA 20
ATOM 31380 C C . GLY A 1 96 ? -25.088 -2.595 11.566 1.00 0.00 96 GLY A C 20
ATOM 31381 O O . GLY A 1 96 ? -24.930 -1.411 11.266 1.00 0.00 96 GLY A O 20
ATOM 31385 N N . LYS A 1 97 ? -26.243 -3.080 12.009 1.00 0.00 97 LYS A N 20
ATOM 31386 C CA . LYS A 1 97 ? -27.417 -2.231 12.176 1.00 0.00 97 LYS A CA 20
ATOM 31387 C C . LYS A 1 97 ? -27.845 -2.175 13.638 1.00 0.00 97 LYS A C 20
ATOM 31388 O O . LYS A 1 97 ? -28.346 -1.154 14.110 1.00 0.00 97 LYS A O 20
ATOM 31407 N N . TYR A 1 98 ? -27.645 -3.278 14.351 1.00 0.00 98 TYR A N 20
ATOM 31408 C CA . TYR A 1 98 ? -28.011 -3.355 15.760 1.00 0.00 98 TYR A CA 20
ATOM 31409 C C . TYR A 1 98 ? -27.280 -2.290 16.572 1.00 0.00 98 TYR A C 20
ATOM 31410 O O . TYR A 1 98 ? -27.835 -1.721 17.512 1.00 0.00 98 TYR A O 20
ATOM 31428 N N . ALA A 1 99 ? -26.032 -2.025 16.201 1.00 0.00 99 ALA A N 20
ATOM 31429 C CA . ALA A 1 99 ? -25.225 -1.027 16.891 1.00 0.00 99 ALA A CA 20
ATOM 31430 C C . ALA A 1 99 ? -25.120 0.256 16.073 1.00 0.00 99 ALA A C 20
ATOM 31431 O O . ALA A 1 99 ? -24.580 0.257 14.967 1.00 0.00 99 ALA A O 20
ATOM 31438 N N . LYS A 1 100 ? -25.640 1.347 16.624 1.00 0.00 100 LYS A N 20
ATOM 31439 C CA . LYS A 1 100 ? -25.605 2.638 15.946 1.00 0.00 100 LYS A CA 20
ATOM 31440 C C . LYS A 1 100 ? -25.608 3.782 16.955 1.00 0.00 100 LYS A C 20
ATOM 31441 O O . LYS A 1 100 ? -25.603 3.556 18.165 1.00 0.00 100 LYS A O 20
#

Nearest PDB structures (foldseek):
  2e2z-assembly1_A  TM=9.187E-01  e=8.709E-18  Saccharomyces cerevisiae
  7slt-assembly2_D  TM=3.228E-01  e=9.174E+00  Locusta migratoria
  2e2z-assembly1_A  TM=9.380E-01  e=1.074E-17  Saccharomyces cerevisiae
  5aj4-assembly1_B6  TM=4.528E-01  e=6.270E+00  Sus scrofa
  2e2z-assembly1_A  TM=9.450E-01  e=1.940E-17  Saccharomyces cerevisiae

Solvent-accessible surface area: 7330 Å² total; per-residue (Å²): 119,98,178,154,142,104,143,78,146,56,129,44,58,48,71,0,171,129,37,122,24,169,18,70,19,47,2,24,84,76,2,56,78,119,0,0,0,12,0,24,0,96,121,36,181,51,77,28,88,52,18,48,103,33,110,3,54,133,42,148,116,21,64,46,107,59,2,19,152,42,82,55,66,174,66,54,176,91,97,12,24,12,64,11,93,92,27,47,94,91,23,90,76,73,50,47,120,200,85,235

Sequence (100 aa):
GSHMVDKPKMMIAFTCKKCNTRSSHTMSKQAYEKGTVLISCPHCKVRHLIADHLKIFHDHHVTVEQLMKANGEQVSQDVGDLEFEDIPDSLKDVLGKYAKGSHMVDKPKMMIAFTCKKCNTRSSHTMSKQAYEKGTVLISCPHCKVRHLIADHLKIFHDHHVTVEQLMKANGEQVSQDVGDLEFEDIPDSLKDVLGKYAKGSHMVDKPKMMIAFTCKKCNTRSSHTMSKQAYEKGTVLISCPHCKVRHLIADHLKIFHDHHVTVEQLMKANGEQVSQDVGDLEFEDIPDSLKDVLGKYAKGSHMVDKPKMMIAFTCKKCNTRSSHTMSKQAYEKGTVLISCPHCKVRHLIADHLKIFHDHHVTVEQLMKANGEQVSQDVGDLEFEDIPDSLKDVLGKYAKGSHMVDKPKMMIAFTCKKCNTRSSHTMSKQAYEKGTVLISCPHCKVRHLIADHLKIFHDHHVTVEQLMKANGEQVSQDVGDLEFEDIPDSLKDVLGKYAKGSHMVDKPKMMIAFTCKKCNTRSSHTMSKQAYEKGTVLISCPHCKVRHLIADHLKIFHDHHVTVEQLMKANGEQVSQDVGDLEFEDIPDSLKDVLGKYAKGSHMVDKPKMMIAFTCKKCNTRSSHTMSKQAYEKGTVLISCPHCKVRHLIADHLKIFHDHHVTVEQLMKANGEQVSQDVGDLEFEDIPDSLKDVLGKYAKGSHMVDKPKMMIAFTCKKCNTRSSHTMSKQAYEKGTVLISCPHCKVRHLIADHLKIFHDHHVTVEQLMKANGEQVSQDVGDLEFEDIPDSLKDVLGKYAKGSHMVDKPKMMIAFTCKKCNTRSSHTMSKQAYEKGTVLISCPHCKVRHLIADHLKIFHDHHVTVEQLMKANGEQVSQDVGDLEFEDIPDSLKDVLGKYAKGSHMVDKPKMMIAFTCKKCNTRSSHTMSKQAYEKGTVLISCPHCKVRHLIADHLKIFHDHHVTVEQLMKANGEQVSQDVGDLEFEDIPDSLKDVLGKYAKGSHMVDKPKMMIAFTCKKCNTRSSHTMSKQAYEKGTVLISCPHCKVRHLIADHLKIFHDHHVTVEQLMKANGEQVSQDVGDLEFEDIPDSLKDVLGKYAKGSHMVDKPKMMIAFTCKKCNTRSSHTMSKQAYEKGTVLISCPHCKVRHLIADHLKIFHDHHVTVEQLMKANGEQVSQDVGDLEFEDIPDSLKDVLGKYAKGSHMVDKPKMMIAFTCKKCNTRSSHTMSKQAYEKGTVLISCPHCKVRHLIADHLKIFHDHHVTVEQLMKANGEQVSQDVGDLEFEDIPDSLKDVLGKYAKGSHMVDKPKMMIAFTCKKCNTRSSHTMSKQAYEKGTVLISCPHCKVRHLIADHLKIFHDHHVTVEQLMKANGEQVSQDVGDLEFEDIPDSLKDVLGKYAKGSHMVDKPKMMIAFTCKKCNTRSSHTMSKQAYEKGTVLISCPHCKVRHLIADHLKIFHDHHVTVEQLMKANGEQVSQDVGDLEFEDIPDSLKDVLGKYAKGSHMVDKPKMMIAFTCKKCNTRSSHTMSKQAYEKGTVLISCPHCKVRHLIADHLKIFHDHHVTVEQLMKANGEQVSQDVGDLEFEDIPDSLKDVLGKYAKGSHMVDKPKMMIAFTCKKCNTRSSHTMSKQAYEKGTVLISCPHCKVRHLIADHLKIFHDHHVTVEQLMKANGEQVSQDVGDLEFEDIPDSLKDVLGKYAKGSHMVDKPKMMIAFTCKKCNTRSSHTMSKQAYEKGTVLISCPHCKVRHLIADHLKIFHDHHVTVEQLMKANGEQVSQDVGDLEFEDIPDSLKDVLGKYAKGSHMVDKPKMMIAFTCKKCNTRSSHTMSKQAYEKGTVLISCPHCKVRHLIADHLKIFHDHHVTVEQLMKANGEQVSQDVGDLEFEDIPDSLKDVLGKYAKGSHMVDKPKMMIAFTCKKCNTRSSHTMSKQAYEKGTVLISCPHCKVRHLIADHLKIFHDHHVTVEQLMKANGEQVSQDVGDLEFEDIPDSLKDVLGKYAK